Protein 2DHZ (pdb70)

Sequence (120 aa):
GSSGSSGDEIFCRVYMPDHSYVTIRSRLSASVQDILGSVTEKLQYSEEPAGREDSLILVAVSSSGEKVLLQPTEDCVFTALGINSHLFACTRDSYEALVPLPEEIQVSPGDTEISGPSSGGSSGSSGDEIFCRVYMPDHSYVTIRSRLSASVQDILGSVTEKLQYSEEPAGREDSLILVAVSSSGEKVLLQPTEDCVFTALGINSHLFACTRDSYEALVPLPEEIQVSPGDTEISGPSSGGSSGSSGDEIFCRVYMPDHSYVTIRSRLSASVQDILGSVTEKLQYSEEPAGREDSLILVAVSSSGEKVLLQPTEDCVFTALGINSHLFACTRDSYEALVPLPEEIQVSPGDTEISGPSSGGSSGSSGDEIFCRVYMPDHSYVTIRSRLSASVQDILGSVTEKLQYSEEPAGREDSLILVAVSSSGEKVLLQPTEDCVFTALGINSHLFACTRDSYEALVPLPEEIQVSPGDTEISGPSSGGSSGSSGDEIFCRVYMPDHSYVTIRSRLSASVQDILGSVTEKLQYSEEPAGREDSLILVAVSSSGEKVLLQPTEDCVFTALGINSHLFACTRDSYEALVPLPEEIQVSPGDTEISGPSSGGSSGSSGDEIFCRVYMPDHSYVTIRSRLSASVQDILGSVTEKLQYSEEPAGREDSLILVAVSSSGEKVLLQPTEDCVFTALGINSHLFACTRDSYEALVPLPEEIQVSPGDTEISGPSSGGSSGSSGDEIFCRVYMPDHSYVTIRSRLSASVQDILGSVTEKLQYSEEPAGREDSLILVAVSSSGEKVLLQPTEDCVFTALGINSHLFACTRDSYEALVPLPEEIQVSPGDTEISGPSSGGSSGSSGDEIFCRVYMPDHSYVTIRSRLSASVQDILGSVTEKLQYSEEPAGREDSLILVAVSSSGEKVLLQPTEDCVFTALGINSHLFACTRDSYEALVPLPEEIQVSPGDTEISGPSSGGSSGSSGDEIFCRVYMPDHSYVTIRSRLSASVQDILGSVTEKLQYSEEPAGREDSLILVAVSSSGEKVLLQPTEDCVFTALGINSHLFACTRDSYEALVPLPEEIQVSPGDTEISGPSSGGSSGSSGDEIFCRVYMPDHSYVTIRSRLSASVQDILGSVTEKLQYSEEPAGREDSLILVAVSSSGEKVLLQPTEDCVFTALGINSHLFACTRDSYEALVPLPEEIQVSPGDTEISGPSSGGSSGSSGDEIFCRVYMPDHSYVTIRSRLSASVQDILGSVTEKLQYSEEPAGREDSLILVAVSSSGEKVLLQPTEDCVFTALGINSHLFACTRDSYEALVPLPEEIQVSPGDTEISGPSSGGSSGSSGDEIFCRVYMPDHSYVTIRSRLSASVQDILGSVTEKLQYSEEPAGREDSLILVAVSSSGEKVLLQPTEDCVFTALGINSHLFACTRDSYEALVPLPEEIQVSPGDTEISGPSSGGSSGSSGDEIFCRVYMPDHSYVTIRSRLSASVQDILGSVTEKLQYSEEPAGREDSLILVAVSSSGEKVLLQPTEDCVFTALGINSHLFACTRDSYEALVPLPEEIQVSPGDTEISGPSSGGSSGSSGDEIFCRVYMPDHSYVTIRSRLSASVQDILGSVTEKLQYSEEPAGREDSLILVAVSSSGEKVLLQPTEDCVFTALGINSHLFACTRDSYEALVPLPEEIQVSPGDTEISGPSSGGSSGSSGDEIFCRVYMPDHSYVTIRSRLSASVQDILGSVTEKLQYSEEPAGREDSLILVAVSSSGEKVLLQPTEDCVFTALGINSHLFACTRDSYEALVPLPEEIQVSPGDTEISGPSSGGSSGSSGDEIFCRVYMPDHSYVTIRSRLSASVQDILGSVTEKLQYSEEPAGREDSLILVAVSSSGEKVLLQPTEDCVFTALGINSHLFACTRDSYEALVPLPEEIQVSPGDTEISGPSSGGSSGSSGDEIFCRVYMPDHSYVTIRSRLSASVQDILGSVTEKLQYSEEPAGREDSLILVAVSSSGEKVLLQPTEDCVFTALGINSHLFACTRDSYEALVPLPEEIQVSPGDTEISGPSSGGSSGSSGDEIFCRVYMPDHSYVTIRSRLSASVQDILGSVTEKLQYSEEPAGREDSLILVAVSSSGEKVLLQPTEDCVFTALGINSHLFACTRDSYEALVPLPEEIQVSPGDTEISGPSSGGSSGSSGDEIFCRVYMPDHSYVTIRSRLSASVQDILGSVTEKLQYSEEPAGREDSLILVAVSSSGEKVLLQPTEDCVFTALGINSHLFACTRDSYEALVPLPEEIQVSPGDTEISGPSSGGSSGSSGDEIFCRVYMPDHSYVTIRSRLSASVQDILGSVTEKLQYSEEPAGREDSLILVAVSSSGEKVLLQPTEDCVFTALGINSHLFACTRDSYEALVPLPEEIQVSPGDTEISGPSSG

Foldseek 3Di:
DDPDDDFAKDWAWAAELVGDTDTFIDHQFAFPVVVCVGRVVVDDDDPDPCPPDDDKWKWKAAQPGDTDGGDRPDGRDVNVRDQRIHIYIGDPVCSNSHDRDHADPPPDDCDPDDPDPDDD

InterPro domains:
  IPR001895 Ras guanine-nucleotide exchange factors catalytic domain [PF00617] (427-603)
  IPR001895 Ras guanine-nucleotide exchange factors catalytic domain [PS50009] (424-660)
  IPR001895 Ras guanine-nucleotide exchange factors catalytic domain [SM00147] (420-661)
  IPR001895 Ras guanine-nucleotide exchange factors catalytic domain [cd00155] (423-656)
  IPR008937 Ras-like guanine nucleotide exchange factor [PTHR23113] (157-659)
  IPR023578 Ras guanine nucleotide exchange factor domain superfamily [SSF48366] (159-660)
  IPR029071 Ubiquitin-like domain superfamily [SSF54236] (307-415)
  IPR036964 Ras guanine-nucleotide exchange factor, catalytic domain superfamily [G3DSA:1.10.840.10] (416-660)

GO terms:
  GO:0005085 guanyl-nucleotide exchange factor activity (F, TAS)
  GO:0016020 membrane (C, TAS)
  GO:0007186 G protein-coupled receptor signaling pathway (P, TAS)
  GO:0007399 nervous system development (P, TAS)

Radius of gyration: 15.12 Å; Cα contacts (8 Å, |Δi|>4): 199; chains: 1; bounding box: 41×31×46 Å

Solvent-accessible surface area: 8264 Å² total; per-residue (Å²): 130,120,128,63,124,112,67,79,75,48,100,10,95,0,8,28,46,129,81,71,71,33,68,8,161,8,147,76,101,17,21,3,102,75,1,22,29,45,2,11,84,118,45,181,112,69,159,103,99,68,11,209,54,107,75,46,34,1,0,10,0,33,48,105,32,120,54,73,95,20,103,60,108,66,106,63,5,35,96,65,25,54,126,73,12,5,8,0,9,8,40,171,142,32,46,142,61,3,69,37,21,82,121,112,118,131,93,37,54,31,70,110,96,148,58,39,154,87,125,125

Structure (mmCIF, N/CA/C/O backbone):
data_2DHZ
#
_entry.id   2DHZ
#
loop_
_atom_site.group_PDB
_atom_site.id
_atom_site.type_symbol
_atom_site.label_atom_id
_atom_site.label_alt_id
_atom_site.label_comp_id
_atom_site.label_asym_id
_atom_site.label_entity_id
_atom_site.label_seq_id
_atom_site.pdbx_PDB_ins_code
_atom_site.Cartn_x
_atom_site.Cartn_y
_atom_site.Cartn_z
_atom_site.occupancy
_atom_site.B_iso_or_equiv
_atom_site.auth_seq_id
_atom_site.auth_comp_id
_atom_site.auth_asym_id
_atom_site.auth_atom_id
_atom_site.pdbx_PDB_model_num
ATOM 1 N N . GLY A 1 1 ? -15.380 7.892 29.879 1.00 0.00 1 GLY A N 1
ATOM 2 C CA . GLY A 1 1 ? -14.631 7.892 28.633 1.00 0.00 1 GLY A CA 1
ATOM 3 C C . GLY A 1 1 ? -13.780 6.627 28.505 1.00 0.00 1 GLY A C 1
ATOM 4 O O . GLY A 1 1 ? -13.804 5.767 29.384 1.00 0.00 1 GLY A O 1
ATOM 8 N N . SER A 1 2 ? -13.047 6.555 27.404 1.00 0.00 2 SER A N 1
ATOM 9 C CA . SER A 1 2 ? -12.189 5.409 27.149 1.00 0.00 2 SER A CA 1
ATOM 10 C C . SER A 1 2 ? -11.487 5.571 25.800 1.00 0.00 2 SER A C 1
ATOM 11 O O . SER A 1 2 ? -11.988 6.263 24.914 1.00 0.00 2 SER A O 1
ATOM 19 N N . SER A 1 3 ? -10.338 4.922 25.686 1.00 0.00 3 SER A N 1
ATOM 20 C CA . SER A 1 3 ? -9.561 4.985 24.459 1.00 0.00 3 SER A CA 1
ATOM 21 C C . SER A 1 3 ? -9.827 3.743 23.607 1.00 0.00 3 SER A C 1
ATOM 22 O O . SER A 1 3 ? -10.255 3.853 22.459 1.00 0.00 3 SER A O 1
ATOM 30 N N . GLY A 1 4 ? -9.562 2.589 24.202 1.00 0.00 4 GLY A N 1
ATOM 31 C CA . GLY A 1 4 ? -9.767 1.327 23.512 1.00 0.00 4 GLY A CA 1
ATOM 32 C C . GLY A 1 4 ? -9.694 0.150 24.487 1.00 0.00 4 GLY A C 1
ATOM 33 O O . GLY A 1 4 ? -9.648 0.347 25.700 1.00 0.00 4 GLY A O 1
ATOM 37 N N . SER A 1 5 ? -9.686 -1.047 23.920 1.00 0.00 5 SER A N 1
ATOM 38 C CA . SER A 1 5 ? -9.619 -2.256 24.725 1.00 0.00 5 SER A CA 1
ATOM 39 C C . SER A 1 5 ? -8.596 -3.225 24.130 1.00 0.00 5 SER A C 1
ATOM 40 O O . SER A 1 5 ? -7.568 -3.503 24.745 1.00 0.00 5 SER A O 1
ATOM 48 N N . SER A 1 6 ? -8.914 -3.713 22.940 1.00 0.00 6 SER A N 1
ATOM 49 C CA . SER A 1 6 ? -8.035 -4.646 22.255 1.00 0.00 6 SER A CA 1
ATOM 50 C C . SER A 1 6 ? -7.103 -3.887 21.307 1.00 0.00 6 SER A C 1
ATOM 51 O O . SER A 1 6 ? -5.883 -3.944 21.454 1.00 0.00 6 SER A O 1
ATOM 59 N N . GLY A 1 7 ? -7.714 -3.195 20.357 1.00 0.00 7 GLY A N 1
ATOM 60 C CA . GLY A 1 7 ? -6.954 -2.426 19.386 1.00 0.00 7 GLY A CA 1
ATOM 61 C C . GLY A 1 7 ? -6.412 -3.328 18.275 1.00 0.00 7 GLY A C 1
ATOM 62 O O . GLY A 1 7 ? -5.409 -4.016 18.463 1.00 0.00 7 GLY A O 1
ATOM 66 N N . ASP A 1 8 ? -7.098 -3.297 17.142 1.00 0.00 8 ASP A N 1
ATOM 67 C CA . ASP A 1 8 ? -6.698 -4.103 16.002 1.00 0.00 8 ASP A CA 1
ATOM 68 C C . ASP A 1 8 ? -6.163 -3.188 14.898 1.00 0.00 8 ASP A C 1
ATOM 69 O O . ASP A 1 8 ? -5.612 -3.662 13.906 1.00 0.00 8 ASP A O 1
ATOM 78 N N . GLU A 1 9 ? -6.343 -1.892 15.109 1.00 0.00 9 GLU A N 1
ATOM 79 C CA . GLU A 1 9 ? -5.886 -0.906 14.145 1.00 0.00 9 GLU A CA 1
ATOM 80 C C . GLU A 1 9 ? -4.443 -1.201 13.728 1.00 0.00 9 GLU A C 1
ATOM 81 O O . GLU A 1 9 ? -3.669 -1.754 14.507 1.00 0.00 9 GLU A O 1
ATOM 93 N N . ILE A 1 10 ? -4.126 -0.818 12.500 1.00 0.00 10 ILE A N 1
ATOM 94 C CA . ILE A 1 10 ? -2.790 -1.034 11.970 1.00 0.00 10 ILE A CA 1
ATOM 95 C C . ILE A 1 10 ? -2.411 0.137 11.061 1.00 0.00 10 ILE A C 1
ATOM 96 O O . ILE A 1 10 ? -3.225 1.026 10.816 1.00 0.00 10 ILE A O 1
ATOM 112 N N . PHE A 1 11 ? -1.175 0.099 10.587 1.00 0.00 11 PHE A N 1
ATOM 113 C CA . PHE A 1 11 ? -0.677 1.146 9.710 1.00 0.00 11 PHE A CA 1
ATOM 114 C C . PHE A 1 11 ? -0.402 0.602 8.307 1.00 0.00 11 PHE A C 1
ATOM 115 O O . PHE A 1 11 ? 0.622 -0.040 8.077 1.00 0.00 11 PHE A O 1
ATOM 132 N N . CYS A 1 12 ? -1.333 0.878 7.406 1.00 0.00 12 CYS A N 1
ATOM 133 C CA . CYS A 1 12 ? -1.203 0.424 6.032 1.00 0.00 12 CYS A CA 1
ATOM 134 C C . CYS A 1 12 ? -0.222 1.349 5.311 1.00 0.00 12 CYS A C 1
ATOM 135 O O . CYS A 1 12 ? -0.103 2.524 5.656 1.00 0.00 12 CYS A O 1
ATOM 143 N N . ARG A 1 13 ? 0.458 0.785 4.323 1.00 0.00 13 ARG A N 1
ATOM 144 C CA . ARG A 1 13 ? 1.425 1.545 3.551 1.00 0.00 13 ARG A CA 1
ATOM 145 C C . ARG A 1 13 ? 1.234 1.283 2.055 1.00 0.00 13 ARG A C 1
ATOM 146 O O . ARG A 1 13 ? 1.290 0.138 1.610 1.00 0.00 13 ARG A O 1
ATOM 167 N N . VAL A 1 14 ? 1.012 2.364 1.322 1.00 0.00 14 VAL A N 1
ATOM 168 C CA . VAL A 1 14 ? 0.812 2.266 -0.114 1.00 0.00 14 VAL A CA 1
ATOM 169 C C . VAL A 1 14 ? 2.115 2.621 -0.832 1.00 0.00 14 VAL A C 1
ATOM 170 O O . VAL A 1 14 ? 2.457 3.795 -0.963 1.00 0.00 14 VAL A O 1
ATOM 183 N N . TYR A 1 15 ? 2.809 1.583 -1.278 1.00 0.00 15 TYR A N 1
ATOM 184 C CA . TYR A 1 15 ? 4.068 1.771 -1.979 1.00 0.00 15 TYR A CA 1
ATOM 185 C C . TYR A 1 15 ? 3.841 2.398 -3.356 1.00 0.00 15 TYR A C 1
ATOM 186 O O . TYR A 1 15 ? 3.044 1.896 -4.147 1.00 0.00 15 TYR A O 1
ATOM 204 N N . MET A 1 16 ? 4.555 3.486 -3.600 1.00 0.00 16 MET A N 1
ATOM 205 C CA . MET A 1 16 ? 4.442 4.187 -4.867 1.00 0.00 16 MET A CA 1
ATOM 206 C C . MET A 1 16 ? 5.264 3.492 -5.954 1.00 0.00 16 MET A C 1
ATOM 207 O O . MET A 1 16 ? 6.111 2.652 -5.655 1.00 0.00 16 MET A O 1
ATOM 221 N N . PRO A 1 17 ? 4.978 3.878 -7.227 1.00 0.00 17 PRO A N 1
ATOM 222 C CA . PRO A 1 17 ? 5.681 3.301 -8.360 1.00 0.00 17 PRO A CA 1
ATOM 223 C C . PRO A 1 17 ? 7.099 3.866 -8.470 1.00 0.00 17 PRO A C 1
ATOM 224 O O . PRO A 1 17 ? 7.927 3.333 -9.208 1.00 0.00 17 PRO A O 1
ATOM 235 N N . ASP A 1 18 ? 7.335 4.937 -7.727 1.00 0.00 18 ASP A N 1
ATOM 236 C CA . ASP A 1 18 ? 8.638 5.579 -7.732 1.00 0.00 18 ASP A CA 1
ATOM 237 C C . ASP A 1 18 ? 9.382 5.225 -6.443 1.00 0.00 18 ASP A C 1
ATOM 238 O O . ASP A 1 18 ? 10.393 5.844 -6.115 1.00 0.00 18 ASP A O 1
ATOM 247 N N . HIS A 1 19 ? 8.853 4.230 -5.746 1.00 0.00 19 HIS A N 1
ATOM 248 C CA . HIS A 1 19 ? 9.454 3.786 -4.500 1.00 0.00 19 HIS A CA 1
ATOM 249 C C . HIS A 1 19 ? 9.332 4.891 -3.449 1.00 0.00 19 HIS A C 1
ATOM 250 O O . HIS A 1 19 ? 10.288 5.623 -3.200 1.00 0.00 19 HIS A O 1
ATOM 264 N N . SER A 1 20 ? 8.147 4.976 -2.862 1.00 0.00 20 SER A N 1
ATOM 265 C CA . SER A 1 20 ? 7.888 5.979 -1.843 1.00 0.00 20 SER A CA 1
ATOM 266 C C . SER A 1 20 ? 6.484 5.788 -1.265 1.00 0.00 20 SER A C 1
ATOM 267 O O . SER A 1 20 ? 5.525 6.392 -1.743 1.00 0.00 20 SER A O 1
ATOM 275 N N . TYR A 1 21 ? 6.409 4.944 -0.246 1.00 0.00 21 TYR A N 1
ATOM 276 C CA . TYR A 1 21 ? 5.138 4.665 0.401 1.00 0.00 21 TYR A CA 1
ATOM 277 C C . TYR A 1 21 ? 4.844 5.693 1.496 1.00 0.00 21 TYR A C 1
ATOM 278 O O . TYR A 1 21 ? 5.648 6.590 1.743 1.00 0.00 21 TYR A O 1
ATOM 296 N N . VAL A 1 22 ? 3.688 5.528 2.123 1.00 0.00 22 VAL A N 1
ATOM 297 C CA . VAL A 1 22 ? 3.278 6.429 3.186 1.00 0.00 22 VAL A CA 1
ATOM 298 C C . VAL A 1 22 ? 2.759 5.612 4.371 1.00 0.00 22 VAL A C 1
ATOM 299 O O . VAL A 1 22 ? 2.564 4.403 4.257 1.00 0.00 22 VAL A O 1
ATOM 312 N N . THR A 1 23 ? 2.551 6.305 5.481 1.00 0.00 23 THR A N 1
ATOM 313 C CA . THR A 1 23 ? 2.058 5.658 6.685 1.00 0.00 23 THR A CA 1
ATOM 314 C C . THR A 1 23 ? 0.639 6.133 7.003 1.00 0.00 23 THR A C 1
ATOM 315 O O . THR A 1 23 ? 0.437 7.284 7.388 1.00 0.00 23 THR A O 1
ATOM 326 N N . ILE A 1 24 ? -0.308 5.222 6.830 1.00 0.00 24 ILE A N 1
ATOM 327 C CA . ILE A 1 24 ? -1.702 5.534 7.094 1.00 0.00 24 ILE A CA 1
ATOM 328 C C . ILE A 1 24 ? -2.252 4.552 8.131 1.00 0.00 24 ILE A C 1
ATOM 329 O O . ILE A 1 24 ? -1.990 3.352 8.055 1.00 0.00 24 ILE A O 1
ATOM 345 N N . ARG A 1 25 ? -3.004 5.097 9.075 1.00 0.00 25 ARG A N 1
ATOM 346 C CA . ARG A 1 25 ? -3.593 4.285 10.126 1.00 0.00 25 ARG A CA 1
ATOM 347 C C . ARG A 1 25 ? -4.987 3.809 9.711 1.00 0.00 25 ARG A C 1
ATOM 348 O O . ARG A 1 25 ? -5.906 4.615 9.573 1.00 0.00 25 ARG A O 1
ATOM 369 N N . SER A 1 26 ? -5.100 2.503 9.523 1.00 0.00 26 SER A N 1
ATOM 370 C CA . SER A 1 26 ? -6.367 1.911 9.126 1.00 0.00 26 SER A CA 1
ATOM 371 C C . SER A 1 26 ? -6.679 0.702 10.010 1.00 0.00 26 SER A C 1
ATOM 372 O O . SER A 1 26 ? -5.818 0.232 10.753 1.00 0.00 26 SER A O 1
ATOM 380 N N . ARG A 1 27 ? -7.913 0.233 9.902 1.00 0.00 27 ARG A N 1
ATOM 381 C CA . ARG A 1 27 ? -8.350 -0.912 10.683 1.00 0.00 27 ARG A CA 1
ATOM 382 C C . ARG A 1 27 ? -8.178 -2.201 9.877 1.00 0.00 27 ARG A C 1
ATOM 383 O O . ARG A 1 27 ? -7.829 -2.158 8.698 1.00 0.00 27 ARG A O 1
ATOM 404 N N . LEU A 1 28 ? -8.430 -3.317 10.544 1.00 0.00 28 LEU A N 1
ATOM 405 C CA . LEU A 1 28 ? -8.307 -4.616 9.905 1.00 0.00 28 LEU A CA 1
ATOM 406 C C . LEU A 1 28 ? -9.666 -5.029 9.334 1.00 0.00 28 LEU A C 1
ATOM 407 O O . LEU A 1 28 ? -9.948 -6.218 9.193 1.00 0.00 28 LEU A O 1
ATOM 423 N N . SER A 1 29 ? -10.471 -4.025 9.022 1.00 0.00 29 SER A N 1
ATOM 424 C CA . SER A 1 29 ? -11.792 -4.269 8.470 1.00 0.00 29 SER A CA 1
ATOM 425 C C . SER A 1 29 ? -12.127 -3.205 7.422 1.00 0.00 29 SER A C 1
ATOM 426 O O . SER A 1 29 ? -13.292 -3.012 7.078 1.00 0.00 29 SER A O 1
ATOM 434 N N . ALA A 1 30 ? -11.084 -2.542 6.945 1.00 0.00 30 ALA A N 1
ATOM 435 C CA . ALA A 1 30 ? -11.252 -1.503 5.943 1.00 0.00 30 ALA A CA 1
ATOM 436 C C . ALA A 1 30 ? -11.368 -2.147 4.560 1.00 0.00 30 ALA A C 1
ATOM 437 O O . ALA A 1 30 ? -11.618 -3.346 4.449 1.00 0.00 30 ALA A O 1
ATOM 444 N N . SER A 1 31 ? -11.181 -1.322 3.541 1.00 0.00 31 SER A N 1
ATOM 445 C CA . SER A 1 31 ? -11.262 -1.796 2.170 1.00 0.00 31 SER A CA 1
ATOM 446 C C . SER A 1 31 ? -10.279 -1.021 1.289 1.00 0.00 31 SER A C 1
ATOM 447 O O . SER A 1 31 ? -9.767 0.022 1.694 1.00 0.00 31 SER A O 1
ATOM 455 N N . VAL A 1 32 ? -10.046 -1.561 0.102 1.00 0.00 32 VAL A N 1
ATOM 456 C CA . VAL A 1 32 ? -9.134 -0.933 -0.839 1.00 0.00 32 VAL A CA 1
ATOM 457 C C . VAL A 1 32 ? -9.502 0.544 -0.991 1.00 0.00 32 VAL A C 1
ATOM 458 O O . VAL A 1 32 ? -8.635 1.414 -0.923 1.00 0.00 32 VAL A O 1
ATOM 471 N N . GLN A 1 33 ? -10.789 0.782 -1.195 1.00 0.00 33 GLN A N 1
ATOM 472 C CA . GLN A 1 33 ? -11.283 2.139 -1.358 1.00 0.00 33 GLN A CA 1
ATOM 473 C C . GLN A 1 33 ? -10.965 2.972 -0.115 1.00 0.00 33 GLN A C 1
ATOM 474 O O . GLN A 1 33 ? -10.448 4.083 -0.224 1.00 0.00 33 GLN A O 1
ATOM 488 N N . ASP A 1 34 ? -11.286 2.404 1.038 1.00 0.00 34 ASP A N 1
ATOM 489 C CA . ASP A 1 34 ? -11.041 3.080 2.300 1.00 0.00 34 ASP A CA 1
ATOM 490 C C . ASP A 1 34 ? -9.586 3.551 2.347 1.00 0.00 34 ASP A C 1
ATOM 491 O O . ASP A 1 34 ? -9.320 4.747 2.458 1.00 0.00 34 ASP A O 1
ATOM 500 N N . ILE A 1 35 ? -8.682 2.586 2.262 1.00 0.00 35 ILE A N 1
ATOM 501 C CA . ILE A 1 35 ? -7.261 2.886 2.294 1.00 0.00 35 ILE A CA 1
ATOM 502 C C . ILE A 1 35 ? -6.956 3.994 1.283 1.00 0.00 35 ILE A C 1
ATOM 503 O O . ILE A 1 35 ? -6.439 5.048 1.650 1.00 0.00 35 ILE A O 1
ATOM 519 N N . LEU A 1 36 ? -7.288 3.716 0.031 1.00 0.00 36 LEU A N 1
ATOM 520 C CA . LEU A 1 36 ? -7.055 4.676 -1.035 1.00 0.00 36 LEU A CA 1
ATOM 521 C C . LEU A 1 36 ? -7.386 6.082 -0.531 1.00 0.00 36 LEU A C 1
ATOM 522 O O . LEU A 1 36 ? -6.525 6.960 -0.521 1.00 0.00 36 LEU A O 1
ATOM 538 N N . GLY A 1 37 ? -8.635 6.252 -0.124 1.00 0.00 37 GLY A N 1
ATOM 539 C CA . GLY A 1 37 ? -9.090 7.536 0.381 1.00 0.00 37 GLY A CA 1
ATOM 540 C C . GLY A 1 37 ? -8.106 8.102 1.406 1.00 0.00 37 GLY A C 1
ATOM 541 O O . GLY A 1 37 ? -7.759 9.281 1.353 1.00 0.00 37 GLY A O 1
ATOM 545 N N . SER A 1 38 ? -7.683 7.235 2.314 1.00 0.00 38 SER A N 1
ATOM 546 C CA . SER A 1 38 ? -6.745 7.634 3.350 1.00 0.00 38 SER A CA 1
ATOM 547 C C . SER A 1 38 ? -5.411 8.039 2.720 1.00 0.00 38 SER A C 1
ATOM 548 O O . SER A 1 38 ? -4.973 9.179 2.863 1.00 0.00 38 SER A O 1
ATOM 556 N N . VAL A 1 39 ? -4.801 7.081 2.036 1.00 0.00 39 VAL A N 1
ATOM 557 C CA . VAL A 1 39 ? -3.526 7.323 1.384 1.00 0.00 39 VAL A CA 1
ATOM 558 C C . VAL A 1 39 ? -3.631 8.579 0.518 1.00 0.00 39 VAL A C 1
ATOM 559 O O . VAL A 1 39 ? -2.796 9.477 0.616 1.00 0.00 39 VAL A O 1
ATOM 572 N N . THR A 1 40 ? -4.664 8.603 -0.312 1.00 0.00 40 THR A N 1
ATOM 573 C CA . THR A 1 40 ? -4.889 9.734 -1.195 1.00 0.00 40 THR A CA 1
ATOM 574 C C . THR A 1 40 ? -4.673 11.049 -0.443 1.00 0.00 40 THR A C 1
ATOM 575 O O . THR A 1 40 ? -4.111 11.996 -0.990 1.00 0.00 40 THR A O 1
ATOM 586 N N . GLU A 1 41 ? -5.130 11.065 0.801 1.00 0.00 41 GLU A N 1
ATOM 587 C CA . GLU A 1 41 ? -4.994 12.248 1.634 1.00 0.00 41 GLU A CA 1
ATOM 588 C C . GLU A 1 41 ? -3.515 12.566 1.864 1.00 0.00 41 GLU A C 1
ATOM 589 O O . GLU A 1 41 ? -3.119 13.731 1.857 1.00 0.00 41 GLU A O 1
ATOM 601 N N . LYS A 1 42 ? -2.739 11.511 2.064 1.00 0.00 42 LYS A N 1
ATOM 602 C CA . LYS A 1 42 ? -1.313 11.664 2.296 1.00 0.00 42 LYS A CA 1
ATOM 603 C C . LYS A 1 42 ? -0.660 12.269 1.052 1.00 0.00 42 LYS A C 1
ATOM 604 O O . LYS A 1 42 ? 0.260 13.078 1.161 1.00 0.00 42 LYS A O 1
ATOM 623 N N . LEU A 1 43 ? -1.161 11.854 -0.102 1.00 0.00 43 LEU A N 1
ATOM 624 C CA . LEU A 1 43 ? -0.638 12.345 -1.366 1.00 0.00 43 LEU A CA 1
ATOM 625 C C . LEU A 1 43 ? -0.759 13.870 -1.404 1.00 0.00 43 LEU A C 1
ATOM 626 O O . LEU A 1 43 ? -1.758 14.429 -0.956 1.00 0.00 43 LEU A O 1
ATOM 642 N N . GLN A 1 44 ? 0.275 14.499 -1.945 1.00 0.00 44 GLN A N 1
ATOM 643 C CA . GLN A 1 44 ? 0.297 15.949 -2.048 1.00 0.00 44 GLN A CA 1
ATOM 644 C C . GLN A 1 44 ? -0.729 16.423 -3.078 1.00 0.00 44 GLN A C 1
ATOM 645 O O . GLN A 1 44 ? -0.440 16.467 -4.273 1.00 0.00 44 GLN A O 1
ATOM 659 N N . TYR A 1 45 ? -1.907 16.768 -2.578 1.00 0.00 45 TYR A N 1
ATOM 660 C CA . TYR A 1 45 ? -2.978 17.238 -3.440 1.00 0.00 45 TYR A CA 1
ATOM 661 C C . TYR A 1 45 ? -3.772 18.358 -2.766 1.00 0.00 45 TYR A C 1
ATOM 662 O O . TYR A 1 45 ? -3.989 19.414 -3.360 1.00 0.00 45 TYR A O 1
ATOM 680 N N . SER A 1 46 ? -4.184 18.091 -1.536 1.00 0.00 46 SER A N 1
ATOM 681 C CA . SER A 1 46 ? -4.950 19.064 -0.775 1.00 0.00 46 SER A CA 1
ATOM 682 C C . SER A 1 46 ? -5.357 18.470 0.575 1.00 0.00 46 SER A C 1
ATOM 683 O O . SER A 1 46 ? -4.946 17.363 0.919 1.00 0.00 46 SER A O 1
ATOM 691 N N . GLU A 1 47 ? -6.161 19.231 1.302 1.00 0.00 47 GLU A N 1
ATOM 692 C CA . GLU A 1 47 ? -6.628 18.794 2.607 1.00 0.00 47 GLU A CA 1
ATOM 693 C C . GLU A 1 47 ? -8.061 18.266 2.507 1.00 0.00 47 GLU A C 1
ATOM 694 O O . GLU A 1 47 ? -8.919 18.634 3.309 1.00 0.00 47 GLU A O 1
ATOM 706 N N . GLU A 1 48 ? -8.277 17.414 1.516 1.00 0.00 48 GLU A N 1
ATOM 707 C CA . GLU A 1 48 ? -9.591 16.832 1.302 1.00 0.00 48 GLU A CA 1
ATOM 708 C C . GLU A 1 48 ? -9.467 15.336 1.005 1.00 0.00 48 GLU A C 1
ATOM 709 O O . GLU A 1 48 ? -8.401 14.863 0.616 1.00 0.00 48 GLU A O 1
ATOM 721 N N . PRO A 1 49 ? -10.602 14.615 1.206 1.00 0.00 49 PRO A N 1
ATOM 722 C CA . PRO A 1 49 ? -10.631 13.182 0.965 1.00 0.00 49 PRO A CA 1
ATOM 723 C C . PRO A 1 49 ? -10.663 12.880 -0.535 1.00 0.00 49 PRO A C 1
ATOM 724 O O . PRO A 1 49 ? -10.718 11.718 -0.936 1.00 0.00 49 PRO A O 1
ATOM 735 N N . ALA A 1 50 ? -10.627 13.945 -1.322 1.00 0.00 50 ALA A N 1
ATOM 736 C CA . ALA A 1 50 ? -10.651 13.808 -2.768 1.00 0.00 50 ALA A CA 1
ATOM 737 C C . ALA A 1 50 ? -9.963 15.019 -3.402 1.00 0.00 50 ALA A C 1
ATOM 738 O O . ALA A 1 50 ? -10.619 15.854 -4.023 1.00 0.00 50 ALA A O 1
ATOM 745 N N . GLY A 1 51 ? -8.652 15.075 -3.224 1.00 0.00 51 GLY A N 1
ATOM 746 C CA . GLY A 1 51 ? -7.868 16.170 -3.771 1.00 0.00 51 GLY A CA 1
ATOM 747 C C . GLY A 1 51 ? -7.563 15.939 -5.253 1.00 0.00 51 GLY A C 1
ATOM 748 O O . GLY A 1 51 ? -6.406 15.986 -5.666 1.00 0.00 51 GLY A O 1
ATOM 752 N N . ARG A 1 52 ? -8.622 15.695 -6.011 1.00 0.00 52 ARG A N 1
ATOM 753 C CA . ARG A 1 52 ? -8.482 15.456 -7.437 1.00 0.00 52 ARG A CA 1
ATOM 754 C C . ARG A 1 52 ? -7.590 14.239 -7.687 1.00 0.00 52 ARG A C 1
ATOM 755 O O . ARG A 1 52 ? -6.422 14.230 -7.300 1.00 0.00 52 ARG A O 1
ATOM 776 N N . GLU A 1 53 ? -8.174 13.239 -8.332 1.00 0.00 53 GLU A N 1
ATOM 777 C CA . GLU A 1 53 ? -7.447 12.019 -8.638 1.00 0.00 53 GLU A CA 1
ATOM 778 C C . GLU A 1 53 ? -7.797 11.531 -10.045 1.00 0.00 53 GLU A C 1
ATOM 779 O O . GLU A 1 53 ? -8.877 11.823 -10.556 1.00 0.00 53 GLU A O 1
ATOM 791 N N . ASP A 1 54 ? -6.863 10.796 -10.631 1.00 0.00 54 ASP A N 1
ATOM 792 C CA . ASP A 1 54 ? -7.060 10.265 -11.969 1.00 0.00 54 ASP A CA 1
ATOM 793 C C . ASP A 1 54 ? -7.214 8.744 -11.892 1.00 0.00 54 ASP A C 1
ATOM 794 O O . ASP A 1 54 ? -6.441 8.007 -12.502 1.00 0.00 54 ASP A O 1
ATOM 803 N N . SER A 1 55 ? -8.216 8.321 -11.137 1.00 0.00 55 SER A N 1
ATOM 804 C CA . SER A 1 55 ? -8.481 6.902 -10.972 1.00 0.00 55 SER A CA 1
ATOM 805 C C . SER A 1 55 ? -7.244 6.200 -10.407 1.00 0.00 55 SER A C 1
ATOM 806 O O . SER A 1 55 ? -6.256 6.011 -11.115 1.00 0.00 55 SER A O 1
ATOM 814 N N . LEU A 1 56 ? -7.339 5.834 -9.138 1.00 0.00 56 LEU A N 1
ATOM 815 C CA . LEU A 1 56 ? -6.239 5.158 -8.470 1.00 0.00 56 LEU A CA 1
ATOM 816 C C . LEU A 1 56 ? -6.675 3.743 -8.085 1.00 0.00 56 LEU A C 1
ATOM 817 O O . LEU A 1 56 ? -7.663 3.565 -7.374 1.00 0.00 56 LEU A O 1
ATOM 833 N N . ILE A 1 57 ? -5.917 2.771 -8.573 1.00 0.00 57 ILE A N 1
ATOM 834 C CA . ILE A 1 57 ? -6.213 1.377 -8.289 1.00 0.00 57 ILE A CA 1
ATOM 835 C C . ILE A 1 57 ? -5.090 0.786 -7.435 1.00 0.00 57 ILE A C 1
ATOM 836 O O . ILE A 1 57 ? -3.922 1.128 -7.615 1.00 0.00 57 ILE A O 1
ATOM 852 N N . LEU A 1 58 ? -5.483 -0.091 -6.522 1.00 0.00 58 LEU A N 1
ATOM 853 C CA . LEU A 1 58 ? -4.523 -0.733 -5.640 1.00 0.00 58 LEU A CA 1
ATOM 854 C C . LEU A 1 58 ? -3.998 -2.007 -6.304 1.00 0.00 58 LEU A C 1
ATOM 855 O O . LEU A 1 58 ? -4.684 -2.609 -7.129 1.00 0.00 58 LEU A O 1
ATOM 871 N N . VAL A 1 59 ? -2.786 -2.380 -5.920 1.00 0.00 59 VAL A N 1
ATOM 872 C CA . VAL A 1 59 ? -2.161 -3.572 -6.468 1.00 0.00 59 VAL A CA 1
ATOM 873 C C . VAL A 1 59 ? -1.125 -4.101 -5.476 1.00 0.00 59 VAL A C 1
ATOM 874 O O . VAL A 1 59 ? -0.345 -3.332 -4.917 1.00 0.00 59 VAL A O 1
ATOM 887 N N . ALA A 1 60 ? -1.150 -5.413 -5.287 1.00 0.00 60 ALA A N 1
ATOM 888 C CA . ALA A 1 60 ? -0.222 -6.054 -4.371 1.00 0.00 60 ALA A CA 1
ATOM 889 C C . ALA A 1 60 ? 0.996 -6.554 -5.152 1.00 0.00 60 ALA A C 1
ATOM 890 O O . ALA A 1 60 ? 0.860 -7.360 -6.071 1.00 0.00 60 ALA A O 1
ATOM 897 N N . VAL A 1 61 ? 2.158 -6.054 -4.758 1.00 0.00 61 VAL A N 1
ATOM 898 C CA . VAL A 1 61 ? 3.398 -6.439 -5.409 1.00 0.00 61 VAL A CA 1
ATOM 899 C C . VAL A 1 61 ? 4.317 -7.114 -4.389 1.00 0.00 61 VAL A C 1
ATOM 900 O O . VAL A 1 61 ? 4.536 -6.584 -3.301 1.00 0.00 61 VAL A O 1
ATOM 913 N N . SER A 1 62 ? 4.830 -8.272 -4.777 1.00 0.00 62 SER A N 1
ATOM 914 C CA . SER A 1 62 ? 5.720 -9.024 -3.909 1.00 0.00 62 SER A CA 1
ATOM 915 C C . SER A 1 62 ? 7.137 -9.023 -4.486 1.00 0.00 62 SER A C 1
ATOM 916 O O . SER A 1 62 ? 7.343 -8.632 -5.634 1.00 0.00 62 SER A O 1
ATOM 924 N N . SER A 1 63 ? 8.077 -9.466 -3.664 1.00 0.00 63 SER A N 1
ATOM 925 C CA . SER A 1 63 ? 9.468 -9.521 -4.078 1.00 0.00 63 SER A CA 1
ATOM 926 C C . SER A 1 63 ? 9.644 -10.563 -5.184 1.00 0.00 63 SER A C 1
ATOM 927 O O . SER A 1 63 ? 10.244 -11.614 -4.962 1.00 0.00 63 SER A O 1
ATOM 935 N N . SER A 1 64 ? 9.110 -10.236 -6.352 1.00 0.00 64 SER A N 1
ATOM 936 C CA . SER A 1 64 ? 9.201 -11.131 -7.493 1.00 0.00 64 SER A CA 1
ATOM 937 C C . SER A 1 64 ? 8.590 -10.467 -8.729 1.00 0.00 64 SER A C 1
ATOM 938 O O . SER A 1 64 ? 9.097 -10.626 -9.838 1.00 0.00 64 SER A O 1
ATOM 946 N N . GLY A 1 65 ? 7.510 -9.736 -8.495 1.00 0.00 65 GLY A N 1
ATOM 947 C CA . GLY A 1 65 ? 6.825 -9.047 -9.576 1.00 0.00 65 GLY A CA 1
ATOM 948 C C . GLY A 1 65 ? 5.395 -9.567 -9.738 1.00 0.00 65 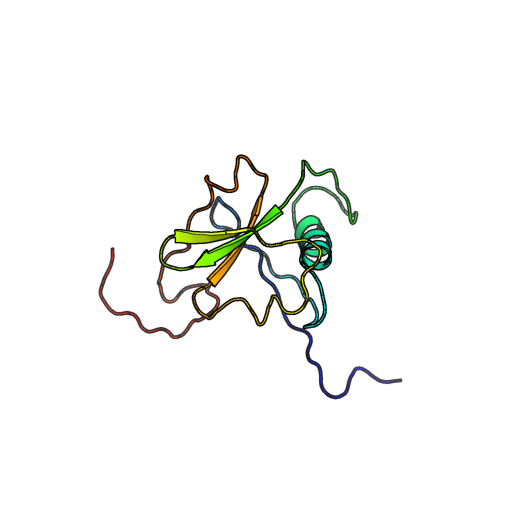GLY A C 1
ATOM 949 O O . GLY A 1 65 ? 4.738 -9.286 -10.740 1.00 0.00 65 GLY A O 1
ATOM 953 N N . GLU A 1 66 ? 4.955 -10.317 -8.739 1.00 0.00 66 GLU A N 1
ATOM 954 C CA . GLU A 1 66 ? 3.615 -10.879 -8.758 1.00 0.00 66 GLU A CA 1
ATOM 955 C C . GLU A 1 66 ? 2.587 -9.815 -8.365 1.00 0.00 66 GLU A C 1
ATOM 956 O O . GLU A 1 66 ? 2.350 -9.584 -7.181 1.00 0.00 66 GLU A O 1
ATOM 968 N N . LYS A 1 67 ? 2.005 -9.197 -9.382 1.00 0.00 67 LYS A N 1
ATOM 969 C CA . LYS A 1 67 ? 1.009 -8.163 -9.158 1.00 0.00 67 LYS A CA 1
ATOM 970 C C . LYS A 1 67 ? -0.378 -8.806 -9.081 1.00 0.00 67 LYS A C 1
ATOM 971 O O . LYS A 1 67 ? -0.682 -9.727 -9.837 1.00 0.00 67 LYS A O 1
ATOM 990 N N . VAL A 1 68 ? -1.182 -8.294 -8.160 1.00 0.00 68 VAL A N 1
ATOM 991 C CA . VAL A 1 68 ? -2.529 -8.806 -7.975 1.00 0.00 68 VAL A CA 1
ATOM 992 C C . VAL A 1 68 ? -3.503 -7.633 -7.848 1.00 0.00 68 VAL A C 1
ATOM 993 O O . VAL A 1 68 ? -3.738 -7.133 -6.749 1.00 0.00 68 VAL A O 1
ATOM 1006 N N . LEU A 1 69 ? -4.043 -7.228 -8.988 1.00 0.00 69 LEU A N 1
ATOM 1007 C CA . LEU A 1 69 ? -4.986 -6.123 -9.018 1.00 0.00 69 LEU A CA 1
ATOM 1008 C C . LEU A 1 69 ? -6.108 -6.388 -8.012 1.00 0.00 69 LEU A C 1
ATOM 1009 O O . LEU A 1 69 ? -6.920 -7.291 -8.207 1.00 0.00 69 LEU A O 1
ATOM 1025 N N . LEU A 1 70 ? -6.117 -5.585 -6.959 1.00 0.00 70 LEU A N 1
ATOM 1026 C CA . LEU A 1 70 ? -7.125 -5.721 -5.922 1.00 0.00 70 LEU A CA 1
ATOM 1027 C C . LEU A 1 70 ? -8.412 -5.029 -6.374 1.00 0.00 70 LEU A C 1
ATOM 1028 O O . LEU A 1 70 ? -8.474 -4.482 -7.474 1.00 0.00 70 LEU A O 1
ATOM 1044 N N . GLN A 1 71 ? -9.409 -5.075 -5.502 1.00 0.00 71 GLN A N 1
ATOM 1045 C CA . GLN A 1 71 ? -10.691 -4.459 -5.798 1.00 0.00 71 GLN A CA 1
ATOM 1046 C C . GLN A 1 71 ? -11.152 -3.600 -4.619 1.00 0.00 71 GLN A C 1
ATOM 1047 O O . GLN A 1 71 ? -10.743 -3.829 -3.482 1.00 0.00 71 GLN A O 1
ATOM 1061 N N . PRO A 1 72 ? -12.021 -2.603 -4.938 1.00 0.00 72 PRO A N 1
ATOM 1062 C CA . PRO A 1 72 ? -12.542 -1.709 -3.919 1.00 0.00 72 PRO A CA 1
ATOM 1063 C C . PRO A 1 72 ? -13.604 -2.408 -3.067 1.00 0.00 72 PRO A C 1
ATOM 1064 O O . PRO A 1 72 ? -14.127 -1.825 -2.119 1.00 0.00 72 PRO A O 1
ATOM 1075 N N . THR A 1 73 ? -13.890 -3.648 -3.436 1.00 0.00 73 THR A N 1
ATOM 1076 C CA . THR A 1 73 ? -14.880 -4.433 -2.718 1.00 0.00 73 THR A CA 1
ATOM 1077 C C . THR A 1 73 ? -14.222 -5.645 -2.056 1.00 0.00 73 THR A C 1
ATOM 1078 O O . THR A 1 73 ? -14.729 -6.761 -2.152 1.00 0.00 73 THR A O 1
ATOM 1089 N N . GLU A 1 74 ? -13.101 -5.383 -1.398 1.00 0.00 74 GLU A N 1
ATOM 1090 C CA . GLU A 1 74 ? -12.368 -6.438 -0.720 1.00 0.00 74 GLU A CA 1
ATOM 1091 C C . GLU A 1 74 ? -12.898 -6.622 0.704 1.00 0.00 74 GLU A C 1
ATOM 1092 O O . GLU A 1 74 ? -13.873 -5.982 1.095 1.00 0.00 74 GLU A O 1
ATOM 1104 N N . ASP A 1 75 ? -12.231 -7.498 1.441 1.00 0.00 75 ASP A N 1
ATOM 1105 C CA . ASP A 1 75 ? -12.622 -7.773 2.813 1.00 0.00 75 ASP A CA 1
ATOM 1106 C C . ASP A 1 75 ? -11.380 -7.749 3.707 1.00 0.00 75 ASP A C 1
ATOM 1107 O O . ASP A 1 75 ? -11.188 -6.814 4.483 1.00 0.00 75 ASP A O 1
ATOM 1116 N N . CYS A 1 76 ? -10.571 -8.789 3.569 1.00 0.00 76 CYS A N 1
ATOM 1117 C CA . CYS A 1 76 ? -9.353 -8.898 4.355 1.00 0.00 76 CYS A CA 1
ATOM 1118 C C . CYS A 1 76 ? -8.160 -8.654 3.429 1.00 0.00 76 CYS A C 1
ATOM 1119 O O . CYS A 1 76 ? -7.719 -9.562 2.726 1.00 0.00 76 CYS A O 1
ATOM 1127 N N . VAL A 1 77 ? -7.671 -7.423 3.458 1.00 0.00 77 VAL A N 1
ATOM 1128 C CA . VAL A 1 77 ? -6.538 -7.048 2.630 1.00 0.00 77 VAL A CA 1
ATOM 1129 C C . VAL A 1 77 ? -5.250 -7.182 3.445 1.00 0.00 77 VAL A C 1
ATOM 1130 O O . VAL A 1 77 ? -4.440 -8.072 3.191 1.00 0.00 77 VAL A O 1
ATOM 1143 N N . PHE A 1 78 ? -5.101 -6.284 4.408 1.00 0.00 78 PHE A N 1
ATOM 1144 C CA . PHE A 1 78 ? -3.925 -6.290 5.262 1.00 0.00 78 PHE A CA 1
ATOM 1145 C C . PHE A 1 78 ? -3.503 -7.721 5.603 1.00 0.00 78 PHE A C 1
ATOM 1146 O O . PHE A 1 78 ? -2.318 -7.996 5.783 1.00 0.00 78 PHE A O 1
ATOM 1163 N N . THR A 1 79 ? -4.497 -8.594 5.682 1.00 0.00 79 THR A N 1
ATOM 1164 C CA . THR A 1 79 ? -4.244 -9.989 5.999 1.00 0.00 79 THR A CA 1
ATOM 1165 C C . THR A 1 79 ? -3.893 -10.769 4.730 1.00 0.00 79 THR A C 1
ATOM 1166 O O . THR A 1 79 ? -2.904 -11.499 4.700 1.00 0.00 79 THR A O 1
ATOM 1177 N N . ALA A 1 80 ? -4.723 -10.587 3.713 1.00 0.00 80 ALA A N 1
ATOM 1178 C CA . ALA A 1 80 ? -4.513 -11.264 2.445 1.00 0.00 80 ALA A CA 1
ATOM 1179 C C . ALA A 1 80 ? -3.050 -11.105 2.023 1.00 0.00 80 ALA A C 1
ATOM 1180 O O . ALA A 1 80 ? -2.383 -12.088 1.704 1.00 0.00 80 ALA A O 1
ATOM 1187 N N . LEU A 1 81 ? -2.596 -9.861 2.036 1.00 0.00 81 LEU A N 1
ATOM 1188 C CA . LEU A 1 81 ? -1.225 -9.561 1.659 1.00 0.00 81 LEU A CA 1
ATOM 1189 C C . LEU A 1 81 ? -0.274 -10.450 2.462 1.00 0.00 81 LEU A C 1
ATOM 1190 O O . LEU A 1 81 ? -0.316 -10.460 3.691 1.00 0.00 81 LEU A O 1
ATOM 1206 N N . GLY A 1 82 ? 0.563 -11.176 1.734 1.00 0.00 82 GLY A N 1
ATOM 1207 C CA . GLY A 1 82 ? 1.523 -12.067 2.362 1.00 0.00 82 GLY A CA 1
ATOM 1208 C C . GLY A 1 82 ? 2.467 -11.292 3.284 1.00 0.00 82 GLY A C 1
ATOM 1209 O O . GLY A 1 82 ? 2.045 -10.366 3.975 1.00 0.00 82 GLY A O 1
ATOM 1213 N N . ILE A 1 83 ? 3.728 -11.700 3.265 1.00 0.00 83 ILE A N 1
ATOM 1214 C CA . ILE A 1 83 ? 4.736 -11.056 4.090 1.00 0.00 83 ILE A CA 1
ATOM 1215 C C . ILE A 1 83 ? 5.568 -10.109 3.224 1.00 0.00 83 ILE A C 1
ATOM 1216 O O . ILE A 1 83 ? 5.651 -8.915 3.507 1.00 0.00 83 ILE A O 1
ATOM 1232 N N . ASN A 1 84 ? 6.164 -10.677 2.186 1.00 0.00 84 ASN A N 1
ATOM 1233 C CA . ASN A 1 84 ? 6.988 -9.898 1.277 1.00 0.00 84 ASN A CA 1
ATOM 1234 C C . ASN A 1 84 ? 6.106 -9.312 0.173 1.00 0.00 84 ASN A C 1
ATOM 1235 O O . ASN A 1 84 ? 6.397 -9.477 -1.011 1.00 0.00 84 ASN A O 1
ATOM 1246 N N . SER A 1 85 ? 5.047 -8.640 0.599 1.00 0.00 85 SER A N 1
ATOM 1247 C CA . SER A 1 85 ? 4.122 -8.028 -0.339 1.00 0.00 85 SER A CA 1
ATOM 1248 C C . SER A 1 85 ? 3.972 -6.537 -0.030 1.00 0.00 85 SER A C 1
ATOM 1249 O O . SER A 1 85 ? 4.078 -6.125 1.125 1.00 0.00 85 SER A O 1
ATOM 1257 N N . HIS A 1 86 ? 3.727 -5.769 -1.081 1.00 0.00 86 HIS A N 1
ATOM 1258 C CA . HIS A 1 86 ? 3.561 -4.333 -0.936 1.00 0.00 86 HIS A CA 1
ATOM 1259 C C . HIS A 1 86 ? 2.388 -3.862 -1.797 1.00 0.00 86 HIS A C 1
ATOM 1260 O O . HIS A 1 86 ? 2.223 -4.313 -2.929 1.00 0.00 86 HIS A O 1
ATOM 1274 N N . LEU A 1 87 ? 1.601 -2.960 -1.227 1.00 0.00 87 LEU A N 1
ATOM 1275 C CA . LEU A 1 87 ? 0.448 -2.423 -1.928 1.00 0.00 87 LEU A CA 1
ATOM 1276 C C . LEU A 1 87 ? 0.877 -1.208 -2.752 1.00 0.00 87 LEU A C 1
ATOM 1277 O O . LEU A 1 87 ? 1.621 -0.357 -2.267 1.00 0.00 87 LEU A O 1
ATOM 1293 N N . PHE A 1 88 ? 0.390 -1.165 -3.983 1.00 0.00 88 PHE A N 1
ATOM 1294 C CA . PHE A 1 88 ? 0.714 -0.068 -4.878 1.00 0.00 88 PHE A CA 1
ATOM 1295 C C . PHE A 1 88 ? -0.556 0.573 -5.442 1.00 0.00 88 PHE A C 1
ATOM 1296 O O . PHE A 1 88 ? -1.392 -0.111 -6.031 1.00 0.00 88 PHE A O 1
ATOM 1313 N N . ALA A 1 89 ? -0.661 1.879 -5.243 1.00 0.00 89 ALA A N 1
ATOM 1314 C CA . ALA A 1 89 ? -1.814 2.619 -5.724 1.00 0.00 89 ALA A CA 1
ATOM 1315 C C . ALA A 1 89 ? -1.381 3.548 -6.861 1.00 0.00 89 ALA A C 1
ATOM 1316 O O . ALA A 1 89 ? -0.614 4.484 -6.643 1.00 0.00 89 ALA A O 1
ATOM 1323 N N . CYS A 1 90 ? -1.891 3.255 -8.048 1.00 0.00 90 CYS A N 1
ATOM 1324 C CA . CYS A 1 90 ? -1.567 4.052 -9.219 1.00 0.00 90 CYS A CA 1
ATOM 1325 C C . CYS A 1 90 ? -2.632 3.793 -10.286 1.00 0.00 90 CYS A C 1
ATOM 1326 O O . CYS A 1 90 ? -3.497 2.936 -10.111 1.00 0.00 90 CYS A O 1
ATOM 1334 N N . THR A 1 91 ? -2.535 4.550 -11.369 1.00 0.00 91 THR A N 1
ATOM 1335 C CA . THR A 1 91 ? -3.479 4.414 -12.465 1.00 0.00 91 THR A CA 1
ATOM 1336 C C . THR A 1 91 ? -3.405 3.007 -13.061 1.00 0.00 91 THR A C 1
ATOM 1337 O O . THR A 1 91 ? -2.688 2.149 -12.549 1.00 0.00 91 THR A O 1
ATOM 1348 N N . ARG A 1 92 ? -4.155 2.813 -14.136 1.00 0.00 92 ARG A N 1
ATOM 1349 C CA . ARG A 1 92 ? -4.183 1.525 -14.807 1.00 0.00 92 ARG A CA 1
ATOM 1350 C C . ARG A 1 92 ? -2.984 1.390 -15.746 1.00 0.00 92 ARG A C 1
ATOM 1351 O O . ARG A 1 92 ? -2.467 0.291 -15.945 1.00 0.00 92 ARG A O 1
ATOM 1372 N N . ASP A 1 93 ? -2.575 2.522 -16.300 1.00 0.00 93 ASP A N 1
ATOM 1373 C CA . ASP A 1 93 ? -1.446 2.544 -17.214 1.00 0.00 93 ASP A CA 1
ATOM 1374 C C . ASP A 1 93 ? -0.144 2.533 -16.410 1.00 0.00 93 ASP A C 1
ATOM 1375 O O . ASP A 1 93 ? 0.933 2.334 -16.968 1.00 0.00 93 ASP A O 1
ATOM 1384 N N . SER A 1 94 ? -0.287 2.750 -15.110 1.00 0.00 94 SER A N 1
ATOM 1385 C CA . SER A 1 94 ? 0.864 2.768 -14.224 1.00 0.00 94 SER A CA 1
ATOM 1386 C C . SER A 1 94 ? 1.005 1.416 -13.522 1.00 0.00 94 SER A C 1
ATOM 1387 O O . SER A 1 94 ? 2.086 1.068 -13.049 1.00 0.00 94 SER A O 1
ATOM 1395 N N . TYR A 1 95 ? -0.103 0.691 -13.476 1.00 0.00 95 TYR A N 1
ATOM 1396 C CA . TYR A 1 95 ? -0.116 -0.616 -12.840 1.00 0.00 95 TYR A CA 1
ATOM 1397 C C . TYR A 1 95 ? 1.102 -1.442 -13.259 1.00 0.00 95 TYR A C 1
ATOM 1398 O O . TYR A 1 95 ? 1.712 -2.118 -12.432 1.00 0.00 95 TYR A O 1
ATOM 1416 N N . GLU A 1 96 ? 1.419 -1.360 -14.542 1.00 0.00 96 GLU A N 1
ATOM 1417 C CA . GLU A 1 96 ? 2.553 -2.092 -15.081 1.00 0.00 96 GLU A CA 1
ATOM 1418 C C . GLU A 1 96 ? 3.863 -1.410 -14.680 1.00 0.00 96 GLU A C 1
ATOM 1419 O O . GLU A 1 96 ? 4.847 -2.082 -14.370 1.00 0.00 96 GLU A O 1
ATOM 1431 N N . ALA A 1 97 ? 3.835 -0.086 -14.699 1.00 0.00 97 ALA A N 1
ATOM 1432 C CA . ALA A 1 97 ? 5.008 0.693 -14.341 1.00 0.00 97 ALA A CA 1
ATOM 1433 C C . ALA A 1 97 ? 5.422 0.355 -12.908 1.00 0.00 97 ALA A C 1
ATOM 1434 O O . ALA A 1 97 ? 6.541 0.655 -12.494 1.00 0.00 97 ALA A O 1
ATOM 1441 N N . LEU A 1 98 ? 4.497 -0.266 -12.190 1.00 0.00 98 LEU A N 1
ATOM 1442 C CA . LEU A 1 98 ? 4.752 -0.648 -10.811 1.00 0.00 98 LEU A CA 1
ATOM 1443 C C . LEU A 1 98 ? 5.958 -1.589 -10.762 1.00 0.00 98 LEU A C 1
ATOM 1444 O O . LEU A 1 98 ? 6.142 -2.414 -11.655 1.00 0.00 98 LEU A O 1
ATOM 1460 N N . VAL A 1 99 ? 6.748 -1.433 -9.710 1.00 0.00 99 VAL A N 1
ATOM 1461 C CA . VAL A 1 99 ? 7.931 -2.258 -9.533 1.00 0.00 99 VAL A CA 1
ATOM 1462 C C . VAL A 1 99 ? 7.970 -2.783 -8.097 1.00 0.00 99 VAL A C 1
ATOM 1463 O O . VAL A 1 99 ? 7.602 -2.074 -7.162 1.00 0.00 99 VAL A O 1
ATOM 1476 N N . PRO A 1 100 ? 8.432 -4.055 -7.963 1.00 0.00 100 PRO A N 1
ATOM 1477 C CA . PRO A 1 100 ? 8.525 -4.684 -6.656 1.00 0.00 100 PRO A CA 1
ATOM 1478 C C . PRO A 1 100 ? 9.713 -4.132 -5.865 1.00 0.00 100 PRO A C 1
ATOM 1479 O O . PRO A 1 100 ? 10.832 -4.082 -6.373 1.00 0.00 100 PRO A O 1
ATOM 1490 N N . LEU A 1 101 ? 9.428 -3.733 -4.634 1.00 0.00 101 LEU A N 1
ATOM 1491 C CA . LEU A 1 101 ? 10.459 -3.186 -3.768 1.00 0.00 101 LEU A CA 1
ATOM 1492 C C . LEU A 1 101 ? 11.626 -4.173 -3.686 1.00 0.00 101 LEU A C 1
ATOM 1493 O O . LEU A 1 101 ? 11.480 -5.343 -4.036 1.00 0.00 101 LEU A O 1
ATOM 1509 N N . PRO A 1 102 ? 12.788 -3.650 -3.211 1.00 0.00 102 PRO A N 1
ATOM 1510 C CA . PRO A 1 102 ? 13.980 -4.471 -3.079 1.00 0.00 102 PRO A CA 1
ATOM 1511 C C . PRO A 1 102 ? 13.868 -5.410 -1.875 1.00 0.00 102 PRO A C 1
ATOM 1512 O O . PRO A 1 102 ? 12.774 -5.643 -1.364 1.00 0.00 102 PRO A O 1
ATOM 1523 N N . GLU A 1 103 ? 15.016 -5.923 -1.458 1.00 0.00 103 GLU A N 1
ATOM 1524 C CA . GLU A 1 103 ? 15.062 -6.830 -0.324 1.00 0.00 103 GLU A CA 1
ATOM 1525 C C . GLU A 1 103 ? 16.302 -6.553 0.529 1.00 0.00 103 GLU A C 1
ATOM 1526 O O . GLU A 1 103 ? 17.303 -7.259 0.422 1.00 0.00 103 GLU A O 1
ATOM 1538 N N . GLU A 1 104 ? 16.194 -5.524 1.356 1.00 0.00 104 GLU A N 1
ATOM 1539 C CA . GLU A 1 104 ? 17.293 -5.145 2.226 1.00 0.00 104 GLU A CA 1
ATOM 1540 C C . GLU A 1 104 ? 16.806 -5.010 3.670 1.00 0.00 104 GLU A C 1
ATOM 1541 O O . GLU A 1 104 ? 15.655 -5.323 3.972 1.00 0.00 104 GLU A O 1
ATOM 1553 N N . ILE A 1 105 ? 17.705 -4.545 4.524 1.00 0.00 105 ILE A N 1
ATOM 1554 C CA . ILE A 1 105 ? 17.381 -4.365 5.929 1.00 0.00 105 ILE A CA 1
ATOM 1555 C C . ILE A 1 105 ? 16.912 -2.927 6.160 1.00 0.00 105 ILE A C 1
ATOM 1556 O O . ILE A 1 105 ? 17.237 -2.321 7.180 1.00 0.00 105 ILE A O 1
ATOM 1572 N N . GLN A 1 106 ? 16.156 -2.423 5.196 1.00 0.00 106 GLN A N 1
ATOM 1573 C CA . GLN A 1 106 ? 15.639 -1.068 5.282 1.00 0.00 106 GLN A CA 1
ATOM 1574 C C . GLN A 1 106 ? 14.121 -1.090 5.478 1.00 0.00 106 GLN A C 1
ATOM 1575 O O . GLN A 1 106 ? 13.547 -2.133 5.788 1.00 0.00 106 GLN A O 1
ATOM 1589 N N . VAL A 1 107 ? 13.515 0.073 5.291 1.00 0.00 107 VAL A N 1
ATOM 1590 C CA . VAL A 1 107 ? 12.076 0.200 5.443 1.00 0.00 107 VAL A CA 1
ATOM 1591 C C . VAL A 1 107 ? 11.381 -0.874 4.604 1.00 0.00 107 VAL A C 1
ATOM 1592 O O . VAL A 1 107 ? 11.469 -0.861 3.377 1.00 0.00 107 VAL A O 1
ATOM 1605 N N . SER A 1 108 ? 10.707 -1.778 5.299 1.00 0.00 108 SER A N 1
ATOM 1606 C CA . SER A 1 108 ? 9.998 -2.857 4.632 1.00 0.00 108 SER A CA 1
ATOM 1607 C C . SER A 1 108 ? 8.885 -3.390 5.538 1.00 0.00 108 SER A C 1
ATOM 1608 O O . SER A 1 108 ? 8.835 -3.063 6.723 1.00 0.00 108 SER A O 1
ATOM 1616 N N . PRO A 1 109 ? 7.998 -4.222 4.930 1.00 0.00 109 PRO A N 1
ATOM 1617 C CA . PRO A 1 109 ? 6.889 -4.803 5.668 1.00 0.00 109 PRO A CA 1
ATOM 1618 C C . PRO A 1 109 ? 7.371 -5.929 6.584 1.00 0.00 109 PRO A C 1
ATOM 1619 O O . PRO A 1 109 ? 7.017 -5.972 7.761 1.00 0.00 109 PRO A O 1
ATOM 1630 N N . GLY A 1 110 ? 8.172 -6.815 6.009 1.00 0.00 110 GLY A N 1
ATOM 1631 C CA . GLY A 1 110 ? 8.706 -7.939 6.759 1.00 0.00 110 GLY A CA 1
ATOM 1632 C C . GLY A 1 110 ? 9.703 -7.466 7.820 1.00 0.00 110 GLY A C 1
ATOM 1633 O O . GLY A 1 110 ? 9.433 -7.561 9.016 1.00 0.00 110 GLY A O 1
ATOM 1637 N N . ASP A 1 111 ? 10.834 -6.968 7.342 1.00 0.00 111 ASP A N 1
ATOM 1638 C CA . ASP A 1 111 ? 11.872 -6.481 8.234 1.00 0.00 111 ASP A CA 1
ATOM 1639 C C . ASP A 1 111 ? 12.559 -7.670 8.909 1.00 0.00 111 ASP A C 1
ATOM 1640 O O . ASP A 1 111 ? 12.022 -8.777 8.919 1.00 0.00 111 ASP A O 1
ATOM 1649 N N . THR A 1 112 ? 13.736 -7.402 9.455 1.00 0.00 112 THR A N 1
ATOM 1650 C CA . THR A 1 112 ? 14.501 -8.436 10.129 1.00 0.00 112 THR A CA 1
ATOM 1651 C C . THR A 1 112 ? 14.487 -9.729 9.312 1.00 0.00 112 THR A C 1
ATOM 1652 O O . THR A 1 112 ? 14.204 -10.801 9.844 1.00 0.00 112 THR A O 1
ATOM 1663 N N . GLU A 1 113 ? 14.795 -9.585 8.031 1.00 0.00 113 GLU A N 1
ATOM 1664 C CA . GLU A 1 113 ? 14.821 -10.728 7.135 1.00 0.00 113 GLU A CA 1
ATOM 1665 C C . GLU A 1 113 ? 16.236 -11.307 7.053 1.00 0.00 113 GLU A C 1
ATOM 1666 O O . GLU A 1 113 ? 16.415 -12.468 6.689 1.00 0.00 113 GLU A O 1
ATOM 1678 N N . ILE A 1 114 ? 17.203 -10.470 7.398 1.00 0.00 114 ILE A N 1
ATOM 1679 C CA . ILE A 1 114 ? 18.596 -10.884 7.369 1.00 0.00 114 ILE A CA 1
ATOM 1680 C C . ILE A 1 114 ? 18.846 -11.730 6.119 1.00 0.00 114 ILE A C 1
ATOM 1681 O O . ILE A 1 114 ? 19.127 -12.923 6.219 1.00 0.00 114 ILE A O 1
ATOM 1697 N N . SER A 1 115 ? 18.733 -11.079 4.970 1.00 0.00 115 SER A N 1
ATOM 1698 C CA . SER A 1 115 ? 18.943 -11.757 3.702 1.00 0.00 115 SER A CA 1
ATOM 1699 C C . SER A 1 115 ? 20.361 -12.328 3.643 1.00 0.00 115 SER A C 1
ATOM 1700 O O . SER A 1 115 ? 20.544 -13.544 3.604 1.00 0.00 115 SER A O 1
ATOM 1708 N N . GLY A 1 116 ? 21.329 -11.423 3.636 1.00 0.00 116 GLY A N 1
ATOM 1709 C CA . GLY A 1 116 ? 22.725 -11.821 3.582 1.00 0.00 116 GLY A CA 1
ATOM 1710 C C . GLY A 1 116 ? 23.538 -10.856 2.716 1.00 0.00 116 GLY A C 1
ATOM 1711 O O . GLY A 1 116 ? 22.986 -9.921 2.138 1.00 0.00 116 GLY A O 1
ATOM 1715 N N . PRO A 1 117 ? 24.870 -11.122 2.654 1.00 0.00 117 PRO A N 1
ATOM 1716 C CA . PRO A 1 117 ? 25.764 -10.288 1.869 1.00 0.00 117 PRO A CA 1
ATOM 1717 C C . PRO A 1 117 ? 25.602 -10.567 0.373 1.00 0.00 117 PRO A C 1
ATOM 1718 O O . PRO A 1 117 ? 26.563 -10.933 -0.301 1.00 0.00 117 PRO A O 1
ATOM 1729 N N . SER A 1 118 ? 24.379 -10.384 -0.102 1.00 0.00 118 SER A N 1
ATOM 1730 C CA . SER A 1 118 ? 24.079 -10.611 -1.505 1.00 0.00 118 SER A CA 1
ATOM 1731 C C . SER A 1 118 ? 23.516 -9.335 -2.134 1.00 0.00 118 SER A C 1
ATOM 1732 O O . SER A 1 118 ? 22.301 -9.175 -2.241 1.00 0.00 118 SER A O 1
ATOM 1740 N N . SER A 1 119 ? 24.426 -8.459 -2.533 1.00 0.00 119 SER A N 1
ATOM 1741 C CA . SER A 1 119 ? 24.036 -7.202 -3.148 1.00 0.00 119 SER A CA 1
ATOM 1742 C C . SER A 1 119 ? 23.749 -7.414 -4.636 1.00 0.00 119 SER A C 1
ATOM 1743 O O . SER A 1 119 ? 24.673 -7.531 -5.439 1.00 0.00 119 SER A O 1
ATOM 1751 N N . GLY A 1 120 ? 22.465 -7.458 -4.958 1.00 0.00 120 GLY A N 1
ATOM 1752 C CA . GLY A 1 120 ? 22.045 -7.654 -6.335 1.00 0.00 120 GLY A CA 1
ATOM 1753 C C . GLY A 1 120 ? 21.104 -8.854 -6.456 1.00 0.00 120 GLY A C 1
ATOM 1754 O O . GLY A 1 120 ? 21.192 -9.623 -7.412 1.00 0.00 120 GLY A O 1
ATOM 1758 N N . GLY A 1 1 ? -10.559 14.354 17.576 1.00 0.00 1 GLY A N 2
ATOM 1759 C CA . GLY A 1 1 ? -10.438 13.046 16.954 1.00 0.00 1 GLY A CA 2
ATOM 1760 C C . GLY A 1 1 ? -11.378 12.035 17.614 1.00 0.00 1 GLY A C 2
ATOM 1761 O O . GLY A 1 1 ? -11.512 12.014 18.837 1.00 0.00 1 GLY A O 2
ATOM 1765 N N . SER A 1 2 ? -12.005 11.223 16.776 1.00 0.00 2 SER A N 2
ATOM 1766 C CA . SER A 1 2 ? -12.928 10.212 17.263 1.00 0.00 2 SER A CA 2
ATOM 1767 C C . SER A 1 2 ? -13.123 9.127 16.203 1.00 0.00 2 SER A C 2
ATOM 1768 O O . SER A 1 2 ? -13.863 9.320 15.240 1.00 0.00 2 SER A O 2
ATOM 1776 N N . SER A 1 3 ? -12.446 8.008 16.417 1.00 0.00 3 SER A N 2
ATOM 1777 C CA . SER A 1 3 ? -12.535 6.891 15.491 1.00 0.00 3 SER A CA 2
ATOM 1778 C C . SER A 1 3 ? -11.829 5.667 16.078 1.00 0.00 3 SER A C 2
ATOM 1779 O O . SER A 1 3 ? -11.053 5.789 17.025 1.00 0.00 3 SER A O 2
ATOM 1787 N N . GLY A 1 4 ? -12.123 4.516 15.492 1.00 0.00 4 GLY A N 2
ATOM 1788 C CA . GLY A 1 4 ? -11.526 3.271 15.945 1.00 0.00 4 GLY A CA 2
ATOM 1789 C C . GLY A 1 4 ? -12.499 2.486 16.827 1.00 0.00 4 GLY A C 2
ATOM 1790 O O . GLY A 1 4 ? -13.658 2.294 16.461 1.00 0.00 4 GLY A O 2
ATOM 1794 N N . SER A 1 5 ? -11.992 2.053 17.972 1.00 0.00 5 SER A N 2
ATOM 1795 C CA . SER A 1 5 ? -12.802 1.293 18.909 1.00 0.00 5 SER A CA 2
ATOM 1796 C C . SER A 1 5 ? -13.254 -0.019 18.265 1.00 0.00 5 SER A C 2
ATOM 1797 O O . SER A 1 5 ? -13.635 -0.042 17.095 1.00 0.00 5 SER A O 2
ATOM 1805 N N . SER A 1 6 ? -13.198 -1.080 19.056 1.00 0.00 6 SER A N 2
ATOM 1806 C CA . SER A 1 6 ? -13.598 -2.393 18.578 1.00 0.00 6 SER A CA 2
ATOM 1807 C C . SER A 1 6 ? -13.007 -2.646 17.189 1.00 0.00 6 SER A C 2
ATOM 1808 O O . SER A 1 6 ? -13.614 -2.292 16.179 1.00 0.00 6 SER A O 2
ATOM 1816 N N . GLY A 1 7 ? -11.831 -3.256 17.183 1.00 0.00 7 GLY A N 2
ATOM 1817 C CA . GLY A 1 7 ? -11.152 -3.560 15.935 1.00 0.00 7 GLY A CA 2
ATOM 1818 C C . GLY A 1 7 ? -9.637 -3.633 16.139 1.00 0.00 7 GLY A C 2
ATOM 1819 O O . GLY A 1 7 ? -9.152 -3.513 17.263 1.00 0.00 7 GLY A O 2
ATOM 1823 N N . ASP A 1 8 ? -8.933 -3.829 15.034 1.00 0.00 8 ASP A N 2
ATOM 1824 C CA . ASP A 1 8 ? -7.483 -3.920 15.077 1.00 0.00 8 ASP A CA 2
ATOM 1825 C C . ASP A 1 8 ? -6.885 -2.943 14.062 1.00 0.00 8 ASP A C 2
ATOM 1826 O O . ASP A 1 8 ? -6.579 -3.325 12.934 1.00 0.00 8 ASP A O 2
ATOM 1835 N N . GLU A 1 9 ? -6.737 -1.702 14.500 1.00 0.00 9 GLU A N 2
ATOM 1836 C CA . GLU A 1 9 ? -6.181 -0.667 13.644 1.00 0.00 9 GLU A CA 2
ATOM 1837 C C . GLU A 1 9 ? -4.718 -0.977 13.319 1.00 0.00 9 GLU A C 2
ATOM 1838 O O . GLU A 1 9 ? -4.005 -1.554 14.139 1.00 0.00 9 GLU A O 2
ATOM 1850 N N . ILE A 1 10 ? -4.314 -0.579 12.122 1.00 0.00 10 ILE A N 2
ATOM 1851 C CA . ILE A 1 10 ? -2.949 -0.806 11.679 1.00 0.00 10 ILE A CA 2
ATOM 1852 C C . ILE A 1 10 ? -2.532 0.317 10.728 1.00 0.00 10 ILE A C 2
ATOM 1853 O O . ILE A 1 10 ? -3.333 1.194 10.408 1.00 0.00 10 ILE A O 2
ATOM 1869 N N . PHE A 1 11 ? -1.279 0.254 10.302 1.00 0.00 11 PHE A N 2
ATOM 1870 C CA . PHE A 1 11 ? -0.746 1.255 9.393 1.00 0.00 11 PHE A CA 2
ATOM 1871 C C . PHE A 1 11 ? -0.372 0.630 8.047 1.00 0.00 11 PHE A C 2
ATOM 1872 O O . PHE A 1 11 ? 0.678 0.003 7.921 1.00 0.00 11 PHE A O 2
ATOM 1889 N N . CYS A 1 12 ? -1.252 0.824 7.076 1.00 0.00 12 CYS A N 2
ATOM 1890 C CA . CYS A 1 12 ? -1.027 0.288 5.745 1.00 0.00 12 CYS A CA 2
ATOM 1891 C C . CYS A 1 12 ? -0.020 1.189 5.027 1.00 0.00 12 CYS A C 2
ATOM 1892 O O . CYS A 1 12 ? -0.051 2.408 5.185 1.00 0.00 12 CYS A O 2
ATOM 1900 N N . ARG A 1 13 ? 0.848 0.554 4.254 1.00 0.00 13 ARG A N 2
ATOM 1901 C CA . ARG A 1 13 ? 1.862 1.283 3.512 1.00 0.00 13 ARG A CA 2
ATOM 1902 C C . ARG A 1 13 ? 1.679 1.065 2.009 1.00 0.00 13 ARG A C 2
ATOM 1903 O O . ARG A 1 13 ? 2.000 -0.002 1.489 1.00 0.00 13 ARG A O 2
ATOM 1924 N N . VAL A 1 14 ? 1.163 2.094 1.353 1.00 0.00 14 VAL A N 2
ATOM 1925 C CA . VAL A 1 14 ? 0.934 2.029 -0.080 1.00 0.00 14 VAL A CA 2
ATOM 1926 C C . VAL A 1 14 ? 2.180 2.527 -0.816 1.00 0.00 14 VAL A C 2
ATOM 1927 O O . VAL A 1 14 ? 2.400 3.733 -0.925 1.00 0.00 14 VAL A O 2
ATOM 1940 N N . TYR A 1 15 ? 2.962 1.574 -1.300 1.00 0.00 15 TYR A N 2
ATOM 1941 C CA . TYR A 1 15 ? 4.180 1.901 -2.022 1.00 0.00 15 TYR A CA 2
ATOM 1942 C C . TYR A 1 15 ? 3.861 2.515 -3.386 1.00 0.00 15 TYR A C 2
ATOM 1943 O O . TYR A 1 15 ? 3.107 1.939 -4.169 1.00 0.00 15 TYR A O 2
ATOM 1961 N N . MET A 1 16 ? 4.451 3.676 -3.630 1.00 0.00 16 MET A N 2
ATOM 1962 C CA . MET A 1 16 ? 4.239 4.374 -4.886 1.00 0.00 16 MET A CA 2
ATOM 1963 C C . MET A 1 16 ? 5.040 3.724 -6.017 1.00 0.00 16 MET A C 2
ATOM 1964 O O . MET A 1 16 ? 5.941 2.926 -5.764 1.00 0.00 16 MET A O 2
ATOM 1978 N N . PRO A 1 17 ? 4.672 4.100 -7.271 1.00 0.00 17 PRO A N 2
ATOM 1979 C CA . PRO A 1 17 ? 5.346 3.562 -8.441 1.00 0.00 17 PRO A CA 2
ATOM 1980 C C . PRO A 1 17 ? 6.727 4.196 -8.618 1.00 0.00 17 PRO A C 2
ATOM 1981 O O . PRO A 1 17 ? 7.421 3.919 -9.595 1.00 0.00 17 PRO A O 2
ATOM 1992 N N . ASP A 1 18 ? 7.085 5.035 -7.657 1.00 0.00 18 ASP A N 2
ATOM 1993 C CA . ASP A 1 18 ? 8.371 5.711 -7.695 1.00 0.00 18 ASP A CA 2
ATOM 1994 C C . ASP A 1 18 ? 9.156 5.375 -6.425 1.00 0.00 18 ASP A C 2
ATOM 1995 O O . ASP A 1 18 ? 10.163 6.015 -6.126 1.00 0.00 18 ASP A O 2
ATOM 2004 N N . HIS A 1 19 ? 8.666 4.371 -5.713 1.00 0.00 19 HIS A N 2
ATOM 2005 C CA . HIS A 1 19 ? 9.309 3.942 -4.483 1.00 0.00 19 HIS A CA 2
ATOM 2006 C C . HIS A 1 19 ? 9.200 5.050 -3.433 1.00 0.00 19 HIS A C 2
ATOM 2007 O O . HIS A 1 19 ? 10.196 5.688 -3.093 1.00 0.00 19 HIS A O 2
ATOM 2021 N N . SER A 1 20 ? 7.983 5.246 -2.950 1.00 0.00 20 SER A N 2
ATOM 2022 C CA . SER A 1 20 ? 7.731 6.265 -1.946 1.00 0.00 20 SER A CA 2
ATOM 2023 C C . SER A 1 20 ? 6.323 6.098 -1.372 1.00 0.00 20 SER A C 2
ATOM 2024 O O . SER A 1 20 ? 5.374 6.716 -1.853 1.00 0.00 20 SER A O 2
ATOM 2032 N N . TYR A 1 21 ? 6.231 5.259 -0.350 1.00 0.00 21 TYR A N 2
ATOM 20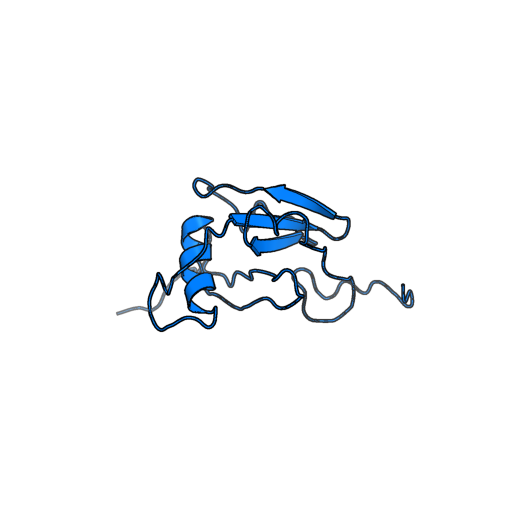33 C CA . TYR A 1 21 ? 4.954 5.002 0.295 1.00 0.00 21 TYR A CA 2
ATOM 2034 C C . TYR A 1 21 ? 4.672 6.039 1.384 1.00 0.00 21 TYR A C 2
ATOM 2035 O O . TYR A 1 21 ? 5.488 6.927 1.627 1.00 0.00 21 TYR A O 2
ATOM 2053 N N . VAL A 1 22 ? 3.514 5.891 2.011 1.00 0.00 22 VAL A N 2
ATOM 2054 C CA . VAL A 1 22 ? 3.114 6.804 3.068 1.00 0.00 22 VAL A CA 2
ATOM 2055 C C . VAL A 1 22 ? 2.506 6.005 4.223 1.00 0.00 22 VAL A C 2
ATOM 2056 O O . VAL A 1 22 ? 2.050 4.878 4.030 1.00 0.00 22 VAL A O 2
ATOM 2069 N N . THR A 1 23 ? 2.519 6.619 5.397 1.00 0.00 23 THR A N 2
ATOM 2070 C CA . THR A 1 23 ? 1.974 5.978 6.582 1.00 0.00 23 THR A CA 2
ATOM 2071 C C . THR A 1 23 ? 0.538 6.445 6.827 1.00 0.00 23 THR A C 2
ATOM 2072 O O . THR A 1 23 ? 0.278 7.643 6.926 1.00 0.00 23 THR A O 2
ATOM 2083 N N . ILE A 1 24 ? -0.358 5.473 6.919 1.00 0.00 24 ILE A N 2
ATOM 2084 C CA . ILE A 1 24 ? -1.762 5.769 7.152 1.00 0.00 24 ILE A CA 2
ATOM 2085 C C . ILE A 1 24 ? -2.264 4.941 8.336 1.00 0.00 24 ILE A C 2
ATOM 2086 O O . ILE A 1 24 ? -1.505 4.177 8.930 1.00 0.00 24 ILE A O 2
ATOM 2102 N N . ARG A 1 25 ? -3.540 5.121 8.644 1.00 0.00 25 ARG A N 2
ATOM 2103 C CA . ARG A 1 25 ? -4.153 4.400 9.747 1.00 0.00 25 ARG A CA 2
ATOM 2104 C C . ARG A 1 25 ? -5.528 3.870 9.336 1.00 0.00 25 ARG A C 2
ATOM 2105 O O . ARG A 1 25 ? -6.475 4.641 9.189 1.00 0.00 25 ARG A O 2
ATOM 2126 N N . SER A 1 26 ? -5.594 2.558 9.163 1.00 0.00 26 SER A N 2
ATOM 2127 C CA . SER A 1 26 ? -6.838 1.917 8.772 1.00 0.00 26 SER A CA 2
ATOM 2128 C C . SER A 1 26 ? -7.105 0.704 9.666 1.00 0.00 26 SER A C 2
ATOM 2129 O O . SER A 1 26 ? -6.227 0.274 10.413 1.00 0.00 26 SER A O 2
ATOM 2137 N N . ARG A 1 27 ? -8.320 0.187 9.561 1.00 0.00 27 ARG A N 2
ATOM 2138 C CA . ARG A 1 27 ? -8.713 -0.967 10.350 1.00 0.00 27 ARG A CA 2
ATOM 2139 C C . ARG A 1 27 ? -8.414 -2.259 9.587 1.00 0.00 27 ARG A C 2
ATOM 2140 O O . ARG A 1 27 ? -8.316 -2.252 8.361 1.00 0.00 27 ARG A O 2
ATOM 2161 N N . LEU A 1 28 ? -8.278 -3.338 10.344 1.00 0.00 28 LEU A N 2
ATOM 2162 C CA . LEU A 1 28 ? -7.992 -4.635 9.754 1.00 0.00 28 LEU A CA 2
ATOM 2163 C C . LEU A 1 28 ? -9.206 -5.103 8.949 1.00 0.00 28 LEU A C 2
ATOM 2164 O O . LEU A 1 28 ? -9.073 -5.914 8.034 1.00 0.00 28 LEU A O 2
ATOM 2180 N N . SER A 1 29 ? -10.362 -4.572 9.320 1.00 0.00 29 SER A N 2
ATOM 2181 C CA . SER A 1 29 ? -11.599 -4.925 8.644 1.00 0.00 29 SER A CA 2
ATOM 2182 C C . SER A 1 29 ? -11.968 -3.842 7.629 1.00 0.00 29 SER A C 2
ATOM 2183 O O . SER A 1 29 ? -13.135 -3.696 7.267 1.00 0.00 29 SER A O 2
ATOM 2191 N N . ALA A 1 30 ? -10.952 -3.109 7.197 1.00 0.00 30 ALA A N 2
ATOM 2192 C CA . ALA A 1 30 ? -11.155 -2.043 6.231 1.00 0.00 30 ALA A CA 2
ATOM 2193 C C . ALA A 1 30 ? -11.090 -2.624 4.816 1.00 0.00 30 ALA A C 2
ATOM 2194 O O . ALA A 1 30 ? -10.919 -3.829 4.644 1.00 0.00 30 ALA A O 2
ATOM 2201 N N . SER A 1 31 ? -11.231 -1.738 3.841 1.00 0.00 31 SER A N 2
ATOM 2202 C CA . SER A 1 31 ? -11.190 -2.147 2.447 1.00 0.00 31 SER A CA 2
ATOM 2203 C C . SER A 1 31 ? -10.180 -1.292 1.680 1.00 0.00 31 SER A C 2
ATOM 2204 O O . SER A 1 31 ? -9.713 -0.273 2.186 1.00 0.00 31 SER A O 2
ATOM 2212 N N . VAL A 1 32 ? -9.872 -1.738 0.471 1.00 0.00 32 VAL A N 2
ATOM 2213 C CA . VAL A 1 32 ? -8.926 -1.027 -0.371 1.00 0.00 32 VAL A CA 2
ATOM 2214 C C . VAL A 1 32 ? -9.297 0.457 -0.406 1.00 0.00 32 VAL A C 2
ATOM 2215 O O . VAL A 1 32 ? -8.441 1.319 -0.213 1.00 0.00 32 VAL A O 2
ATOM 2228 N N . GLN A 1 33 ? -10.574 0.710 -0.654 1.00 0.00 33 GLN A N 2
ATOM 2229 C CA . GLN A 1 33 ? -11.068 2.075 -0.717 1.00 0.00 33 GLN A CA 2
ATOM 2230 C C . GLN A 1 33 ? -10.604 2.864 0.509 1.00 0.00 33 GLN A C 2
ATOM 2231 O O . GLN A 1 33 ? -9.903 3.866 0.377 1.00 0.00 33 GLN A O 2
ATOM 2245 N N . ASP A 1 34 ? -11.013 2.382 1.674 1.00 0.00 34 ASP A N 2
ATOM 2246 C CA . ASP A 1 34 ? -10.648 3.031 2.922 1.00 0.00 34 ASP A CA 2
ATOM 2247 C C . ASP A 1 34 ? -9.191 3.490 2.845 1.00 0.00 34 ASP A C 2
ATOM 2248 O O . ASP A 1 34 ? -8.900 4.674 3.010 1.00 0.00 34 ASP A O 2
ATOM 2257 N N . ILE A 1 35 ? -8.313 2.530 2.595 1.00 0.00 35 ILE A N 2
ATOM 2258 C CA . ILE A 1 35 ? -6.893 2.821 2.494 1.00 0.00 35 ILE A CA 2
ATOM 2259 C C . ILE A 1 35 ? -6.677 3.937 1.470 1.00 0.00 35 ILE A C 2
ATOM 2260 O O . ILE A 1 35 ? -6.146 4.995 1.802 1.00 0.00 35 ILE A O 2
ATOM 2276 N N . LEU A 1 36 ? -7.100 3.662 0.245 1.00 0.00 36 LEU A N 2
ATOM 2277 C CA . LEU A 1 36 ? -6.959 4.629 -0.830 1.00 0.00 36 LEU A CA 2
ATOM 2278 C C . LEU A 1 36 ? -7.405 6.006 -0.334 1.00 0.00 36 LEU A C 2
ATOM 2279 O O . LEU A 1 36 ? -6.614 6.948 -0.311 1.00 0.00 36 LEU A O 2
ATOM 2295 N N . GLY A 1 37 ? -8.670 6.079 0.052 1.00 0.00 37 GLY A N 2
ATOM 2296 C CA . GLY A 1 37 ? -9.231 7.324 0.547 1.00 0.00 37 GLY A CA 2
ATOM 2297 C C . GLY A 1 37 ? -8.270 8.010 1.520 1.00 0.00 37 GLY A C 2
ATOM 2298 O O . GLY A 1 37 ? -8.047 9.217 1.431 1.00 0.00 37 GLY A O 2
ATOM 2302 N N . SER A 1 38 ? -7.726 7.212 2.426 1.00 0.00 38 SER A N 2
ATOM 2303 C CA . SER A 1 38 ? -6.794 7.727 3.415 1.00 0.00 38 SER A CA 2
ATOM 2304 C C . SER A 1 38 ? -5.502 8.177 2.730 1.00 0.00 38 SER A C 2
ATOM 2305 O O . SER A 1 38 ? -5.202 9.369 2.686 1.00 0.00 38 SER A O 2
ATOM 2313 N N . VAL A 1 39 ? -4.771 7.200 2.213 1.00 0.00 39 VAL A N 2
ATOM 2314 C CA . VAL A 1 39 ? -3.519 7.481 1.533 1.00 0.00 39 VAL A CA 2
ATOM 2315 C C . VAL A 1 39 ? -3.686 8.724 0.658 1.00 0.00 39 VAL A C 2
ATOM 2316 O O . VAL A 1 39 ? -2.834 9.611 0.662 1.00 0.00 39 VAL A O 2
ATOM 2329 N N . THR A 1 40 ? -4.792 8.750 -0.073 1.00 0.00 40 THR A N 2
ATOM 2330 C CA . THR A 1 40 ? -5.082 9.870 -0.952 1.00 0.00 40 THR A CA 2
ATOM 2331 C C . THR A 1 40 ? -4.782 11.193 -0.246 1.00 0.00 40 THR A C 2
ATOM 2332 O O . THR A 1 40 ? -4.227 12.111 -0.849 1.00 0.00 40 THR A O 2
ATOM 2343 N N . GLU A 1 41 ? -5.163 11.251 1.022 1.00 0.00 41 GLU A N 2
ATOM 2344 C CA . GLU A 1 41 ? -4.942 12.447 1.817 1.00 0.00 41 GLU A CA 2
ATOM 2345 C C . GLU A 1 41 ? -3.446 12.757 1.904 1.00 0.00 41 GLU A C 2
ATOM 2346 O O . GLU A 1 41 ? -3.044 13.918 1.849 1.00 0.00 41 GLU A O 2
ATOM 2358 N N . LYS A 1 42 ? -2.662 11.697 2.039 1.00 0.00 42 LYS A N 2
ATOM 2359 C CA . LYS A 1 42 ? -1.219 11.841 2.135 1.00 0.00 42 LYS A CA 2
ATOM 2360 C C . LYS A 1 42 ? -0.679 12.408 0.821 1.00 0.00 42 LYS A C 2
ATOM 2361 O O . LYS A 1 42 ? 0.253 13.211 0.823 1.00 0.00 42 LYS A O 2
ATOM 2380 N N . LEU A 1 43 ? -1.287 11.968 -0.271 1.00 0.00 43 LEU A N 2
ATOM 2381 C CA . LEU A 1 43 ? -0.879 12.422 -1.589 1.00 0.00 43 LEU A CA 2
ATOM 2382 C C . LEU A 1 43 ? -1.003 13.945 -1.661 1.00 0.00 43 LEU A C 2
ATOM 2383 O O . LEU A 1 43 ? -1.362 14.589 -0.677 1.00 0.00 43 LEU A O 2
ATOM 2399 N N . GLN A 1 44 ? -0.699 14.477 -2.836 1.00 0.00 44 GLN A N 2
ATOM 2400 C CA . GLN A 1 44 ? -0.772 15.912 -3.049 1.00 0.00 44 GLN A CA 2
ATOM 2401 C C . GLN A 1 44 ? -2.205 16.327 -3.388 1.00 0.00 44 GLN A C 2
ATOM 2402 O O . GLN A 1 44 ? -2.673 16.101 -4.503 1.00 0.00 44 GLN A O 2
ATOM 2416 N N . TYR A 1 45 ? -2.862 16.926 -2.406 1.00 0.00 45 TYR A N 2
ATOM 2417 C CA . TYR A 1 45 ? -4.232 17.374 -2.586 1.00 0.00 45 TYR A CA 2
ATOM 2418 C C . TYR A 1 45 ? -4.629 18.376 -1.500 1.00 0.00 45 TYR A C 2
ATOM 2419 O O . TYR A 1 45 ? -4.238 18.230 -0.343 1.00 0.00 45 TYR A O 2
ATOM 2437 N N . SER A 1 46 ? -5.401 19.371 -1.911 1.00 0.00 46 SER A N 2
ATOM 2438 C CA . SER A 1 46 ? -5.855 20.397 -0.988 1.00 0.00 46 SER A CA 2
ATOM 2439 C C . SER A 1 46 ? -7.384 20.431 -0.954 1.00 0.00 46 SER A C 2
ATOM 2440 O O . SER A 1 46 ? -7.993 20.158 0.079 1.00 0.00 46 SER A O 2
ATOM 2448 N N . GLU A 1 47 ? -7.962 20.769 -2.098 1.00 0.00 47 GLU A N 2
ATOM 2449 C CA . GLU A 1 47 ? -9.409 20.843 -2.213 1.00 0.00 47 GLU A CA 2
ATOM 2450 C C . GLU A 1 47 ? -9.845 20.522 -3.644 1.00 0.00 47 GLU A C 2
ATOM 2451 O O . GLU A 1 47 ? -10.689 21.215 -4.209 1.00 0.00 47 GLU A O 2
ATOM 2463 N N . GLU A 1 48 ? -9.249 19.472 -4.188 1.00 0.00 48 GLU A N 2
ATOM 2464 C CA . GLU A 1 48 ? -9.565 19.051 -5.543 1.00 0.00 48 GLU A CA 2
ATOM 2465 C C . GLU A 1 48 ? -9.689 20.268 -6.461 1.00 0.00 48 GLU A C 2
ATOM 2466 O O . GLU A 1 48 ? -10.742 20.902 -6.520 1.00 0.00 48 GLU A O 2
ATOM 2478 N N . PRO A 1 49 ? -8.570 20.566 -7.175 1.00 0.00 49 PRO A N 2
ATOM 2479 C CA . PRO A 1 49 ? -8.544 21.696 -8.088 1.00 0.00 49 PRO A CA 2
ATOM 2480 C C . PRO A 1 49 ? -9.320 21.384 -9.369 1.00 0.00 49 PRO A C 2
ATOM 2481 O O . PRO A 1 49 ? -9.387 22.213 -10.276 1.00 0.00 49 PRO A O 2
ATOM 2492 N N . ALA A 1 50 ? -9.886 20.187 -9.403 1.00 0.00 50 ALA A N 2
ATOM 2493 C CA . ALA A 1 50 ? -10.655 19.755 -10.558 1.00 0.00 50 ALA A CA 2
ATOM 2494 C C . ALA A 1 50 ? -9.699 19.258 -11.645 1.00 0.00 50 ALA A C 2
ATOM 2495 O O . ALA A 1 50 ? -8.487 19.221 -11.440 1.00 0.00 50 ALA A O 2
ATOM 2502 N N . GLY A 1 51 ? -10.281 18.888 -12.776 1.00 0.00 51 GLY A N 2
ATOM 2503 C CA . GLY A 1 51 ? -9.496 18.395 -13.895 1.00 0.00 51 GLY A CA 2
ATOM 2504 C C . GLY A 1 51 ? -9.820 16.929 -14.189 1.00 0.00 51 GLY A C 2
ATOM 2505 O O . GLY A 1 51 ? -10.020 16.553 -15.343 1.00 0.00 51 GLY A O 2
ATOM 2509 N N . ARG A 1 52 ? -9.863 16.141 -13.124 1.00 0.00 52 ARG A N 2
ATOM 2510 C CA . ARG A 1 52 ? -10.159 14.725 -13.253 1.00 0.00 52 ARG A CA 2
ATOM 2511 C C . ARG A 1 52 ? -10.118 14.047 -11.883 1.00 0.00 52 ARG A C 2
ATOM 2512 O O . ARG A 1 52 ? -9.568 14.598 -10.930 1.00 0.00 52 ARG A O 2
ATOM 2533 N N . GLU A 1 53 ? -10.705 12.860 -11.826 1.00 0.00 53 GLU A N 2
ATOM 2534 C CA . GLU A 1 53 ? -10.741 12.101 -10.588 1.00 0.00 53 GLU A CA 2
ATOM 2535 C C . GLU A 1 53 ? -9.444 11.310 -10.412 1.00 0.00 53 GLU A C 2
ATOM 2536 O O . GLU A 1 53 ? -9.242 10.662 -9.386 1.00 0.00 53 GLU A O 2
ATOM 2548 N N . ASP A 1 54 ? -8.597 11.390 -11.428 1.00 0.00 54 ASP A N 2
ATOM 2549 C CA . ASP A 1 54 ? -7.324 10.690 -11.398 1.00 0.00 54 ASP A CA 2
ATOM 2550 C C . ASP A 1 54 ? -7.572 9.185 -11.519 1.00 0.00 54 ASP A C 2
ATOM 2551 O O . ASP A 1 54 ? -7.110 8.551 -12.466 1.00 0.00 54 ASP A O 2
ATOM 2560 N N . SER A 1 55 ? -8.300 8.657 -10.546 1.00 0.00 55 SER A N 2
ATOM 2561 C CA . SER A 1 55 ? -8.615 7.239 -10.532 1.00 0.00 55 SER A CA 2
ATOM 2562 C C . SER A 1 55 ? -7.352 6.426 -10.241 1.00 0.00 55 SER A C 2
ATOM 2563 O O . SER A 1 55 ? -6.481 6.297 -11.100 1.00 0.00 55 SER A O 2
ATOM 2571 N N . LEU A 1 56 ? -7.293 5.898 -9.027 1.00 0.00 56 LEU A N 2
ATOM 2572 C CA . LEU A 1 56 ? -6.151 5.101 -8.612 1.00 0.00 56 LEU A CA 2
ATOM 2573 C C . LEU A 1 56 ? -6.626 3.698 -8.229 1.00 0.00 56 LEU A C 2
ATOM 2574 O O . LEU A 1 56 ? -7.690 3.541 -7.632 1.00 0.00 56 LEU A O 2
ATOM 2590 N N . ILE A 1 57 ? -5.814 2.714 -8.588 1.00 0.00 57 ILE A N 2
ATOM 2591 C CA . ILE A 1 57 ? -6.138 1.330 -8.289 1.00 0.00 57 ILE A CA 2
ATOM 2592 C C . ILE A 1 57 ? -5.032 0.727 -7.421 1.00 0.00 57 ILE A C 2
ATOM 2593 O O . ILE A 1 57 ? -3.864 1.089 -7.559 1.00 0.00 57 ILE A O 2
ATOM 2609 N N . LEU A 1 58 ? -5.438 -0.181 -6.546 1.00 0.00 58 LEU A N 2
ATOM 2610 C CA . LEU A 1 58 ? -4.495 -0.837 -5.656 1.00 0.00 58 LEU A CA 2
ATOM 2611 C C . LEU A 1 58 ? -3.959 -2.101 -6.331 1.00 0.00 58 LEU A C 2
ATOM 2612 O O . LEU A 1 58 ? -4.659 -2.732 -7.121 1.00 0.00 58 LEU A O 2
ATOM 2628 N N . VAL A 1 59 ? -2.721 -2.433 -5.995 1.00 0.00 59 VAL A N 2
ATOM 2629 C CA . VAL A 1 59 ? -2.082 -3.610 -6.558 1.00 0.00 59 VAL A CA 2
ATOM 2630 C C . VAL A 1 59 ? -1.061 -4.158 -5.559 1.00 0.00 59 VAL A C 2
ATOM 2631 O O . VAL A 1 59 ? -0.254 -3.406 -5.015 1.00 0.00 59 VAL A O 2
ATOM 2644 N N . ALA A 1 60 ? -1.130 -5.464 -5.348 1.00 0.00 60 ALA A N 2
ATOM 2645 C CA . ALA A 1 60 ? -0.222 -6.122 -4.424 1.00 0.00 60 ALA A CA 2
ATOM 2646 C C . ALA A 1 60 ? 0.948 -6.722 -5.206 1.00 0.00 60 ALA A C 2
ATOM 2647 O O . ALA A 1 60 ? 0.747 -7.553 -6.091 1.00 0.00 60 ALA A O 2
ATOM 2654 N N . VAL A 1 61 ? 2.145 -6.279 -4.851 1.00 0.00 61 VAL A N 2
ATOM 2655 C CA . VAL A 1 61 ? 3.347 -6.762 -5.509 1.00 0.00 61 VAL A CA 2
ATOM 2656 C C . VAL A 1 61 ? 4.212 -7.513 -4.494 1.00 0.00 61 VAL A C 2
ATOM 2657 O O . VAL A 1 61 ? 4.394 -7.053 -3.368 1.00 0.00 61 VAL A O 2
ATOM 2670 N N . SER A 1 62 ? 4.722 -8.655 -4.930 1.00 0.00 62 SER A N 2
ATOM 2671 C CA . SER A 1 62 ? 5.564 -9.474 -4.074 1.00 0.00 62 SER A CA 2
ATOM 2672 C C . SER A 1 62 ? 7.025 -9.359 -4.511 1.00 0.00 62 SER A C 2
ATOM 2673 O O . SER A 1 62 ? 7.315 -8.846 -5.591 1.00 0.00 62 SER A O 2
ATOM 2681 N N . SER A 1 63 ? 7.907 -9.844 -3.650 1.00 0.00 63 SER A N 2
ATOM 2682 C CA . SER A 1 63 ? 9.332 -9.802 -3.934 1.00 0.00 63 SER A CA 2
ATOM 2683 C C . SER A 1 63 ? 9.673 -10.795 -5.046 1.00 0.00 63 SER A C 2
ATOM 2684 O O . SER A 1 63 ? 10.379 -11.776 -4.812 1.00 0.00 63 SER A O 2
ATOM 2692 N N . SER A 1 64 ? 9.157 -10.508 -6.232 1.00 0.00 64 SER A N 2
ATOM 2693 C CA . SER A 1 64 ? 9.399 -11.364 -7.381 1.00 0.00 64 SER A CA 2
ATOM 2694 C C . SER A 1 64 ? 8.828 -10.717 -8.644 1.00 0.00 64 SER A C 2
ATOM 2695 O O . SER A 1 64 ? 9.438 -10.784 -9.710 1.00 0.00 64 SER A O 2
ATOM 2703 N N . GLY A 1 65 ? 7.663 -10.107 -8.484 1.00 0.00 65 GLY A N 2
ATOM 2704 C CA . GLY A 1 65 ? 7.003 -9.449 -9.598 1.00 0.00 65 GLY A CA 2
ATOM 2705 C C . GLY A 1 65 ? 5.602 -10.021 -9.820 1.00 0.00 65 GLY A C 2
ATOM 2706 O O . GLY A 1 65 ? 5.176 -10.205 -10.960 1.00 0.00 65 GLY A O 2
ATOM 2710 N N . GLU A 1 66 ? 4.923 -10.285 -8.714 1.00 0.00 66 GLU A N 2
ATOM 2711 C CA . GLU A 1 66 ? 3.578 -10.833 -8.773 1.00 0.00 66 GLU A CA 2
ATOM 2712 C C . GLU A 1 66 ? 2.553 -9.766 -8.382 1.00 0.00 66 GLU A C 2
ATOM 2713 O O . GLU A 1 66 ? 2.303 -9.545 -7.198 1.00 0.00 66 GLU A O 2
ATOM 2725 N N . LYS A 1 67 ? 1.987 -9.134 -9.399 1.00 0.00 67 LYS A N 2
ATOM 2726 C CA . LYS A 1 67 ? 0.995 -8.096 -9.176 1.00 0.00 67 LYS A CA 2
ATOM 2727 C C . LYS A 1 67 ? -0.389 -8.736 -9.061 1.00 0.00 67 LYS A C 2
ATOM 2728 O O . LYS A 1 67 ? -0.684 -9.714 -9.747 1.00 0.00 67 LYS A O 2
ATOM 2747 N N . VAL A 1 68 ? -1.203 -8.159 -8.189 1.00 0.00 68 VAL A N 2
ATOM 2748 C CA . VAL A 1 68 ? -2.549 -8.661 -7.975 1.00 0.00 68 VAL A CA 2
ATOM 2749 C C . VAL A 1 68 ? -3.510 -7.481 -7.816 1.00 0.00 68 VAL A C 2
ATOM 2750 O O . VAL A 1 68 ? -3.730 -7.001 -6.705 1.00 0.00 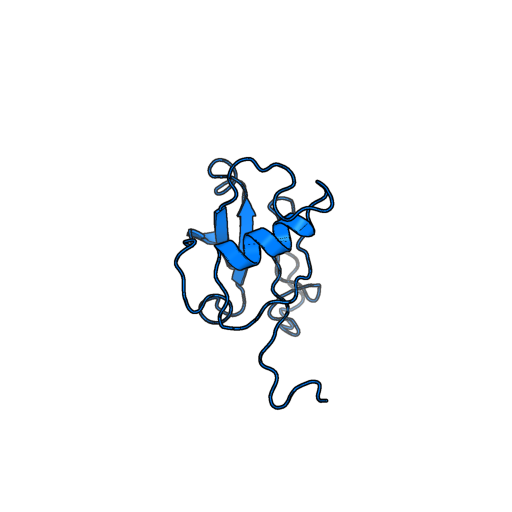68 VAL A O 2
ATOM 2763 N N . LEU A 1 69 ? -4.055 -7.047 -8.942 1.00 0.00 69 LEU A N 2
ATOM 2764 C CA . LEU A 1 69 ? -4.987 -5.932 -8.942 1.00 0.00 69 LEU A CA 2
ATOM 2765 C C . LEU A 1 69 ? -6.085 -6.191 -7.908 1.00 0.00 69 LEU A C 2
ATOM 2766 O O . LEU A 1 69 ? -6.921 -7.075 -8.094 1.00 0.00 69 LEU A O 2
ATOM 2782 N N . LEU A 1 70 ? -6.048 -5.405 -6.842 1.00 0.00 70 LEU A N 2
ATOM 2783 C CA . LEU A 1 70 ? -7.030 -5.539 -5.780 1.00 0.00 70 LEU A CA 2
ATOM 2784 C C . LEU A 1 70 ? -8.303 -4.786 -6.170 1.00 0.00 70 LEU A C 2
ATOM 2785 O O . LEU A 1 70 ? -8.350 -4.138 -7.214 1.00 0.00 70 LEU A O 2
ATOM 2801 N N . GLN A 1 71 ? -9.305 -4.897 -5.310 1.00 0.00 71 GLN A N 2
ATOM 2802 C CA . GLN A 1 71 ? -10.576 -4.235 -5.552 1.00 0.00 71 GLN A CA 2
ATOM 2803 C C . GLN A 1 71 ? -10.978 -3.397 -4.336 1.00 0.00 71 GLN A C 2
ATOM 2804 O O . GLN A 1 71 ? -10.582 -3.699 -3.211 1.00 0.00 71 GLN A O 2
ATOM 2818 N N . PRO A 1 72 ? -11.780 -2.334 -4.610 1.00 0.00 72 PRO A N 2
ATOM 2819 C CA . PRO A 1 72 ? -12.240 -1.451 -3.552 1.00 0.00 72 PRO A CA 2
ATOM 2820 C C . PRO A 1 72 ? -13.343 -2.114 -2.725 1.00 0.00 72 PRO A C 2
ATOM 2821 O O . PRO A 1 72 ? -13.866 -1.515 -1.787 1.00 0.00 72 PRO A O 2
ATOM 2832 N N . THR A 1 73 ? -13.665 -3.342 -3.103 1.00 0.00 73 THR A N 2
ATOM 2833 C CA . THR A 1 73 ? -14.696 -4.093 -2.408 1.00 0.00 73 THR A CA 2
ATOM 2834 C C . THR A 1 73 ? -14.099 -5.342 -1.756 1.00 0.00 73 THR A C 2
ATOM 2835 O O . THR A 1 73 ? -14.709 -6.410 -1.779 1.00 0.00 73 THR A O 2
ATOM 2846 N N . GLU A 1 74 ? -12.914 -5.166 -1.191 1.00 0.00 74 GLU A N 2
ATOM 2847 C CA . GLU A 1 74 ? -12.228 -6.265 -0.534 1.00 0.00 74 GLU A CA 2
ATOM 2848 C C . GLU A 1 74 ? -12.736 -6.428 0.900 1.00 0.00 74 GLU A C 2
ATOM 2849 O O . GLU A 1 74 ? -13.658 -5.728 1.318 1.00 0.00 74 GLU A O 2
ATOM 2861 N N . ASP A 1 75 ? -12.114 -7.355 1.613 1.00 0.00 75 ASP A N 2
ATOM 2862 C CA . ASP A 1 75 ? -12.492 -7.618 2.991 1.00 0.00 75 ASP A CA 2
ATOM 2863 C C . ASP A 1 75 ? -11.233 -7.680 3.858 1.00 0.00 75 ASP A C 2
ATOM 2864 O O . ASP A 1 75 ? -10.977 -6.777 4.652 1.00 0.00 75 ASP A O 2
ATOM 2873 N N . CYS A 1 76 ? -10.481 -8.756 3.677 1.00 0.00 76 CYS A N 2
ATOM 2874 C CA . CYS A 1 76 ? -9.255 -8.948 4.432 1.00 0.00 76 CYS A CA 2
ATOM 2875 C C . CYS A 1 76 ? -8.070 -8.712 3.494 1.00 0.00 76 CYS A C 2
ATOM 2876 O O . CYS A 1 76 ? -7.667 -9.612 2.758 1.00 0.00 76 CYS A O 2
ATOM 2884 N N . VAL A 1 77 ? -7.545 -7.497 3.550 1.00 0.00 77 VAL A N 2
ATOM 2885 C CA . VAL A 1 77 ? -6.415 -7.131 2.713 1.00 0.00 77 VAL A CA 2
ATOM 2886 C C . VAL A 1 77 ? -5.119 -7.321 3.504 1.00 0.00 77 VAL A C 2
ATOM 2887 O O . VAL A 1 77 ? -4.351 -8.243 3.233 1.00 0.00 77 VAL A O 2
ATOM 2900 N N . PHE A 1 78 ? -4.915 -6.434 4.467 1.00 0.00 78 PHE A N 2
ATOM 2901 C CA . PHE A 1 78 ? -3.725 -6.492 5.299 1.00 0.00 78 PHE A CA 2
ATOM 2902 C C . PHE A 1 78 ? -3.350 -7.940 5.618 1.00 0.00 78 PHE A C 2
ATOM 2903 O O . PHE A 1 78 ? -2.174 -8.256 5.793 1.00 0.00 78 PHE A O 2
ATOM 2920 N N . THR A 1 79 ? -4.371 -8.782 5.684 1.00 0.00 79 THR A N 2
ATOM 2921 C CA . THR A 1 79 ? -4.163 -10.190 5.979 1.00 0.00 79 THR A CA 2
ATOM 2922 C C . THR A 1 79 ? -3.812 -10.956 4.702 1.00 0.00 79 THR A C 2
ATOM 2923 O O . THR A 1 79 ? -2.813 -11.672 4.658 1.00 0.00 79 THR A O 2
ATOM 2934 N N . ALA A 1 80 ? -4.654 -10.779 3.694 1.00 0.00 80 ALA A N 2
ATOM 2935 C CA . ALA A 1 80 ? -4.446 -11.445 2.420 1.00 0.00 80 ALA A CA 2
ATOM 2936 C C . ALA A 1 80 ? -3.007 -11.211 1.956 1.00 0.00 80 ALA A C 2
ATOM 2937 O O . ALA A 1 80 ? -2.335 -12.140 1.510 1.00 0.00 80 ALA A O 2
ATOM 2944 N N . LEU A 1 81 ? -2.575 -9.964 2.077 1.00 0.00 81 LEU A N 2
ATOM 2945 C CA . LEU A 1 81 ? -1.228 -9.596 1.676 1.00 0.00 81 LEU A CA 2
ATOM 2946 C C . LEU A 1 81 ? -0.258 -10.709 2.081 1.00 0.00 81 LEU A C 2
ATOM 2947 O O . LEU A 1 81 ? -0.424 -11.331 3.128 1.00 0.00 81 LEU A O 2
ATOM 2963 N N . GLY A 1 82 ? 0.733 -10.924 1.228 1.00 0.00 82 GLY A N 2
ATOM 2964 C CA . GLY A 1 82 ? 1.729 -11.951 1.484 1.00 0.00 82 GLY A CA 2
ATOM 2965 C C . GLY A 1 82 ? 2.712 -11.503 2.567 1.00 0.00 82 GLY A C 2
ATOM 2966 O O . GLY A 1 82 ? 2.465 -10.523 3.269 1.00 0.00 82 GLY A O 2
ATOM 2970 N N . ILE A 1 83 ? 3.807 -12.242 2.670 1.00 0.00 83 ILE A N 2
ATOM 2971 C CA . ILE A 1 83 ? 4.829 -11.934 3.656 1.00 0.00 83 ILE A CA 2
ATOM 2972 C C . ILE A 1 83 ? 5.666 -10.752 3.164 1.00 0.00 83 ILE A C 2
ATOM 2973 O O . ILE A 1 83 ? 5.870 -9.783 3.894 1.00 0.00 83 ILE A O 2
ATOM 2989 N N . ASN A 1 84 ? 6.129 -10.870 1.928 1.00 0.00 84 ASN A N 2
ATOM 2990 C CA . ASN A 1 84 ? 6.940 -9.823 1.329 1.00 0.00 84 ASN A CA 2
ATOM 2991 C C . ASN A 1 84 ? 6.183 -9.208 0.151 1.00 0.00 84 ASN A C 2
ATOM 2992 O O . ASN A 1 84 ? 6.675 -9.208 -0.976 1.00 0.00 84 ASN A O 2
ATOM 3003 N N . SER A 1 85 ? 4.997 -8.698 0.452 1.00 0.00 85 SER A N 2
ATOM 3004 C CA . SER A 1 85 ? 4.167 -8.081 -0.568 1.00 0.00 85 SER A CA 2
ATOM 3005 C C . SER A 1 85 ? 3.863 -6.631 -0.189 1.00 0.00 85 SER A C 2
ATOM 3006 O O . SER A 1 85 ? 3.443 -6.353 0.933 1.00 0.00 85 SER A O 2
ATOM 3014 N N . HIS A 1 86 ? 4.088 -5.743 -1.147 1.00 0.00 86 HIS A N 2
ATOM 3015 C CA . HIS A 1 86 ? 3.844 -4.327 -0.927 1.00 0.00 86 HIS A CA 2
ATOM 3016 C C . HIS A 1 86 ? 2.619 -3.887 -1.731 1.00 0.00 86 HIS A C 2
ATOM 3017 O O . HIS A 1 86 ? 2.402 -4.359 -2.846 1.00 0.00 86 HIS A O 2
ATOM 3031 N N . LEU A 1 87 ? 1.851 -2.988 -1.134 1.00 0.00 87 LEU A N 2
ATOM 3032 C CA . LEU A 1 87 ? 0.654 -2.479 -1.781 1.00 0.00 87 LEU A CA 2
ATOM 3033 C C . LEU A 1 87 ? 1.022 -1.275 -2.652 1.00 0.00 87 LEU A C 2
ATOM 3034 O O . LEU A 1 87 ? 1.542 -0.279 -2.152 1.00 0.00 87 LEU A O 2
ATOM 3050 N N . PHE A 1 88 ? 0.737 -1.408 -3.939 1.00 0.00 88 PHE A N 2
ATOM 3051 C CA . PHE A 1 88 ? 1.032 -0.344 -4.884 1.00 0.00 88 PHE A CA 2
ATOM 3052 C C . PHE A 1 88 ? -0.256 0.268 -5.440 1.00 0.00 88 PHE A C 2
ATOM 3053 O O . PHE A 1 88 ? -1.105 -0.444 -5.973 1.00 0.00 88 PHE A O 2
ATOM 3070 N N . ALA A 1 89 ? -0.359 1.581 -5.297 1.00 0.00 89 ALA A N 2
ATOM 3071 C CA . ALA A 1 89 ? -1.529 2.296 -5.779 1.00 0.00 89 ALA A CA 2
ATOM 3072 C C . ALA A 1 89 ? -1.093 3.347 -6.802 1.00 0.00 89 ALA A C 2
ATOM 3073 O O . ALA A 1 89 ? -0.401 4.304 -6.457 1.00 0.00 89 ALA A O 2
ATOM 3080 N N . CYS A 1 90 ? -1.516 3.134 -8.039 1.00 0.00 90 CYS A N 2
ATOM 3081 C CA . CYS A 1 90 ? -1.178 4.051 -9.114 1.00 0.00 90 CYS A CA 2
ATOM 3082 C C . CYS A 1 90 ? -2.219 3.894 -10.224 1.00 0.00 90 CYS A C 2
ATOM 3083 O O . CYS A 1 90 ? -3.101 3.041 -10.137 1.00 0.00 90 CYS A O 2
ATOM 3091 N N . THR A 1 91 ? -2.081 4.730 -11.243 1.00 0.00 91 THR A N 2
ATOM 3092 C CA . THR A 1 91 ? -2.999 4.695 -12.369 1.00 0.00 91 THR A CA 2
ATOM 3093 C C . THR A 1 91 ? -2.861 3.374 -13.128 1.00 0.00 91 THR A C 2
ATOM 3094 O O . THR A 1 91 ? -1.810 2.736 -13.086 1.00 0.00 91 THR A O 2
ATOM 3105 N N . ARG A 1 92 ? -3.937 3.003 -13.806 1.00 0.00 92 ARG A N 2
ATOM 3106 C CA . ARG A 1 92 ? -3.949 1.769 -14.574 1.00 0.00 92 ARG A CA 2
ATOM 3107 C C . ARG A 1 92 ? -2.815 1.772 -15.600 1.00 0.00 92 ARG A C 2
ATOM 3108 O O . ARG A 1 92 ? -2.268 0.720 -15.929 1.00 0.00 92 ARG A O 2
ATOM 3129 N N . ASP A 1 93 ? -2.494 2.965 -16.077 1.00 0.00 93 ASP A N 2
ATOM 3130 C CA . ASP A 1 93 ? -1.434 3.118 -17.059 1.00 0.00 93 ASP A CA 2
ATOM 3131 C C . ASP A 1 93 ? -0.078 3.069 -16.353 1.00 0.00 93 ASP A C 2
ATOM 3132 O O . ASP A 1 93 ? 0.966 3.162 -16.997 1.00 0.00 93 ASP A O 2
ATOM 3141 N N . SER A 1 94 ? -0.137 2.921 -15.037 1.00 0.00 94 SER A N 2
ATOM 3142 C CA . SER A 1 94 ? 1.073 2.858 -14.236 1.00 0.00 94 SER A CA 2
ATOM 3143 C C . SER A 1 94 ? 1.145 1.518 -13.501 1.00 0.00 94 SER A C 2
ATOM 3144 O O . SER A 1 94 ? 2.144 1.215 -12.851 1.00 0.00 94 SER A O 2
ATOM 3152 N N . TYR A 1 95 ? 0.072 0.750 -13.630 1.00 0.00 95 TYR A N 2
ATOM 3153 C CA . TYR A 1 95 ? 0.001 -0.551 -12.987 1.00 0.00 95 TYR A CA 2
ATOM 3154 C C . TYR A 1 95 ? 1.124 -1.467 -13.478 1.00 0.00 95 TYR A C 2
ATOM 3155 O O . TYR A 1 95 ? 1.716 -2.204 -12.691 1.00 0.00 95 TYR A O 2
ATOM 3173 N N . GLU A 1 96 ? 1.382 -1.391 -14.775 1.00 0.00 96 GLU A N 2
ATOM 3174 C CA . GLU A 1 96 ? 2.423 -2.204 -15.380 1.00 0.00 96 GLU A CA 2
ATOM 3175 C C . GLU A 1 96 ? 3.796 -1.574 -15.139 1.00 0.00 96 GLU A C 2
ATOM 3176 O O . GLU A 1 96 ? 4.824 -2.213 -15.360 1.00 0.00 96 GLU A O 2
ATOM 3188 N N . ALA A 1 97 ? 3.769 -0.328 -14.690 1.00 0.00 97 ALA A N 2
ATOM 3189 C CA . ALA A 1 97 ? 4.999 0.396 -14.418 1.00 0.00 97 ALA A CA 2
ATOM 3190 C C . ALA A 1 97 ? 5.434 0.130 -12.975 1.00 0.00 97 ALA A C 2
ATOM 3191 O O . ALA A 1 97 ? 6.493 0.587 -12.547 1.00 0.00 97 ALA A O 2
ATOM 3198 N N . LEU A 1 98 ? 4.593 -0.608 -12.264 1.00 0.00 98 LEU A N 2
ATOM 3199 C CA . LEU A 1 98 ? 4.877 -0.940 -10.878 1.00 0.00 98 LEU A CA 2
ATOM 3200 C C . LEU A 1 98 ? 6.053 -1.916 -10.823 1.00 0.00 98 LEU A C 2
ATOM 3201 O O . LEU A 1 98 ? 6.220 -2.744 -11.718 1.00 0.00 98 LEU A O 2
ATOM 3217 N N . VAL A 1 99 ? 6.838 -1.788 -9.764 1.00 0.00 99 VAL A N 2
ATOM 3218 C CA . VAL A 1 99 ? 7.994 -2.649 -9.580 1.00 0.00 99 VAL A CA 2
ATOM 3219 C C . VAL A 1 99 ? 8.091 -3.059 -8.109 1.00 0.00 99 VAL A C 2
ATOM 3220 O O . VAL A 1 99 ? 7.788 -2.267 -7.219 1.00 0.00 99 VAL A O 2
ATOM 3233 N N . PRO A 1 100 ? 8.524 -4.330 -7.895 1.00 0.00 100 PRO A N 2
ATOM 3234 C CA . PRO A 1 100 ? 8.664 -4.856 -6.547 1.00 0.00 100 PRO A CA 2
ATOM 3235 C C . PRO A 1 100 ? 9.904 -4.280 -5.860 1.00 0.00 100 PRO A C 2
ATOM 3236 O O . PRO A 1 100 ? 10.982 -4.236 -6.451 1.00 0.00 100 PRO A O 2
ATOM 3247 N N . LEU A 1 101 ? 9.709 -3.852 -4.621 1.00 0.00 101 LEU A N 2
ATOM 3248 C CA . LEU A 1 101 ? 10.798 -3.281 -3.847 1.00 0.00 101 LEU A CA 2
ATOM 3249 C C . LEU A 1 101 ? 11.950 -4.285 -3.776 1.00 0.00 101 LEU A C 2
ATOM 3250 O O . LEU A 1 101 ? 11.758 -5.474 -4.026 1.00 0.00 101 LEU A O 2
ATOM 3266 N N . PRO A 1 102 ? 13.152 -3.756 -3.425 1.00 0.00 102 PRO A N 2
ATOM 3267 C CA . PRO A 1 102 ? 14.335 -4.594 -3.318 1.00 0.00 102 PRO A CA 2
ATOM 3268 C C . PRO A 1 102 ? 14.296 -5.439 -2.043 1.00 0.00 102 PRO A C 2
ATOM 3269 O O . PRO A 1 102 ? 13.237 -5.613 -1.443 1.00 0.00 102 PRO A O 2
ATOM 3280 N N . GLU A 1 103 ? 15.463 -5.942 -1.668 1.00 0.00 103 GLU A N 2
ATOM 3281 C CA . GLU A 1 103 ? 15.575 -6.764 -0.476 1.00 0.00 103 GLU A CA 2
ATOM 3282 C C . GLU A 1 103 ? 16.892 -6.476 0.246 1.00 0.00 103 GLU A C 2
ATOM 3283 O O . GLU A 1 103 ? 17.952 -6.931 -0.182 1.00 0.00 103 GLU A O 2
ATOM 3295 N N . GLU A 1 104 ? 16.783 -5.721 1.329 1.00 0.00 104 GLU A N 2
ATOM 3296 C CA . GLU A 1 104 ? 17.953 -5.366 2.115 1.00 0.00 104 GLU A CA 2
ATOM 3297 C C . GLU A 1 104 ? 17.535 -4.922 3.519 1.00 0.00 104 GLU A C 2
ATOM 3298 O O . GLU A 1 104 ? 16.361 -5.007 3.876 1.00 0.00 104 GLU A O 2
ATOM 3310 N N . ILE A 1 105 ? 18.519 -4.459 4.275 1.00 0.00 105 ILE A N 2
ATOM 3311 C CA . ILE A 1 105 ? 18.268 -4.002 5.632 1.00 0.00 105 ILE A CA 2
ATOM 3312 C C . ILE A 1 105 ? 18.301 -2.473 5.664 1.00 0.00 105 ILE A C 2
ATOM 3313 O O . ILE A 1 105 ? 18.873 -1.880 6.578 1.00 0.00 105 ILE A O 2
ATOM 3329 N N . GLN A 1 106 ? 17.680 -1.878 4.656 1.00 0.00 106 GLN A N 2
ATOM 3330 C CA . GLN A 1 106 ? 17.631 -0.429 4.558 1.00 0.00 106 GLN A CA 2
ATOM 3331 C C . GLN A 1 106 ? 16.294 0.017 3.961 1.00 0.00 106 GLN A C 2
ATOM 3332 O O . GLN A 1 106 ? 16.020 -0.233 2.789 1.00 0.00 106 GLN A O 2
ATOM 3346 N N . VAL A 1 107 ? 15.499 0.670 4.796 1.00 0.00 107 VAL A N 2
ATOM 3347 C CA . VAL A 1 107 ? 14.198 1.154 4.365 1.00 0.00 107 VAL A CA 2
ATOM 3348 C C . VAL A 1 107 ? 13.337 -0.033 3.928 1.00 0.00 107 VAL A C 2
ATOM 3349 O O . VAL A 1 107 ? 12.618 0.051 2.933 1.00 0.00 107 VAL A O 2
ATOM 3362 N N . SER A 1 108 ? 13.438 -1.110 4.692 1.00 0.00 108 SER A N 2
ATOM 3363 C CA . SER A 1 108 ? 12.677 -2.312 4.396 1.00 0.00 108 SER A CA 2
ATOM 3364 C C . SER A 1 108 ? 11.770 -2.662 5.577 1.00 0.00 108 SER A C 2
ATOM 3365 O O . SER A 1 108 ? 12.081 -2.335 6.722 1.00 0.00 108 SER A O 2
ATOM 3373 N N . PRO A 1 109 ? 10.636 -3.339 5.251 1.00 0.00 109 PRO A N 2
ATOM 3374 C CA . PRO A 1 109 ? 9.682 -3.736 6.271 1.00 0.00 109 PRO A CA 2
ATOM 3375 C C . PRO A 1 109 ? 10.203 -4.928 7.076 1.00 0.00 109 PRO A C 2
ATOM 3376 O O . PRO A 1 109 ? 9.835 -5.107 8.236 1.00 0.00 109 PRO A O 2
ATOM 3387 N N . GLY A 1 110 ? 11.052 -5.712 6.428 1.00 0.00 110 GLY A N 2
ATOM 3388 C CA . GLY A 1 110 ? 11.628 -6.882 7.069 1.00 0.00 110 GLY A CA 2
ATOM 3389 C C . GLY A 1 110 ? 11.733 -8.050 6.086 1.00 0.00 110 GLY A C 2
ATOM 3390 O O . GLY A 1 110 ? 10.777 -8.804 5.908 1.00 0.00 110 GLY A O 2
ATOM 3394 N N . ASP A 1 111 ? 12.902 -8.164 5.474 1.00 0.00 111 ASP A N 2
ATOM 3395 C CA . ASP A 1 111 ? 13.144 -9.227 4.513 1.00 0.00 111 ASP A CA 2
ATOM 3396 C C . ASP A 1 111 ? 14.518 -9.024 3.870 1.00 0.00 111 ASP A C 2
ATOM 3397 O O . ASP A 1 111 ? 14.795 -7.964 3.311 1.00 0.00 111 ASP A O 2
ATOM 3406 N N . THR A 1 112 ? 15.341 -10.057 3.971 1.00 0.00 112 THR A N 2
ATOM 3407 C CA . THR A 1 112 ? 16.679 -10.006 3.407 1.00 0.00 112 THR A CA 2
ATOM 3408 C C . THR A 1 112 ? 17.102 -11.391 2.913 1.00 0.00 112 THR A C 2
ATOM 3409 O O . THR A 1 112 ? 17.246 -12.320 3.706 1.00 0.00 112 THR A O 2
ATOM 3420 N N . GLU A 1 113 ? 17.291 -11.485 1.604 1.00 0.00 113 GLU A N 2
ATOM 3421 C CA . GLU A 1 113 ? 17.695 -12.741 0.995 1.00 0.00 113 GLU A CA 2
ATOM 3422 C C . GLU A 1 113 ? 17.693 -12.616 -0.530 1.00 0.00 113 GLU A C 2
ATOM 3423 O O . GLU A 1 113 ? 17.218 -11.620 -1.074 1.00 0.00 113 GLU A O 2
ATOM 3435 N N . ILE A 1 114 ? 18.230 -13.640 -1.176 1.00 0.00 114 ILE A N 2
ATOM 3436 C CA . ILE A 1 114 ? 18.296 -13.657 -2.628 1.00 0.00 114 ILE A CA 2
ATOM 3437 C C . ILE A 1 114 ? 19.288 -12.593 -3.101 1.00 0.00 114 ILE A C 2
ATOM 3438 O O . ILE A 1 114 ? 20.442 -12.902 -3.395 1.00 0.00 114 ILE A O 2
ATOM 3454 N N . SER A 1 115 ? 18.802 -11.362 -3.161 1.00 0.00 115 SER A N 2
ATOM 3455 C CA . SER A 1 115 ? 19.631 -10.250 -3.594 1.00 0.00 115 SER A CA 2
ATOM 3456 C C . SER A 1 115 ? 20.855 -10.125 -2.684 1.00 0.00 115 SER A C 2
ATOM 3457 O O . SER A 1 115 ? 20.830 -10.572 -1.539 1.00 0.00 115 SER A O 2
ATOM 3465 N N . GLY A 1 116 ? 21.898 -9.515 -3.229 1.00 0.00 116 GLY A N 2
ATOM 3466 C CA . GLY A 1 116 ? 23.129 -9.325 -2.481 1.00 0.00 116 GLY A CA 2
ATOM 3467 C C . GLY A 1 116 ? 23.817 -8.018 -2.880 1.00 0.00 116 GLY A C 2
ATOM 3468 O O . GLY A 1 116 ? 23.608 -6.985 -2.247 1.00 0.00 116 GLY A O 2
ATOM 3472 N N . PRO A 1 117 ? 24.645 -8.109 -3.955 1.00 0.00 117 PRO A N 2
ATOM 3473 C CA . PRO A 1 117 ? 25.365 -6.947 -4.445 1.00 0.00 117 PRO A CA 2
ATOM 3474 C C . PRO A 1 117 ? 24.430 -6.002 -5.202 1.00 0.00 117 PRO A C 2
ATOM 3475 O O . PRO A 1 117 ? 23.546 -6.449 -5.931 1.00 0.00 117 PRO A O 2
ATOM 3486 N N . SER A 1 118 ? 24.656 -4.711 -5.002 1.00 0.00 118 SER A N 2
ATOM 3487 C CA . SER A 1 118 ? 23.845 -3.699 -5.657 1.00 0.00 118 SER A CA 2
ATOM 3488 C C . SER A 1 118 ? 24.734 -2.560 -6.159 1.00 0.00 118 SER A C 2
ATOM 3489 O O . SER A 1 118 ? 25.769 -2.267 -5.563 1.00 0.00 118 SER A O 2
ATOM 3497 N N . SER A 1 119 ? 24.297 -1.948 -7.250 1.00 0.00 119 SER A N 2
ATOM 3498 C CA . SER A 1 119 ? 25.041 -0.848 -7.840 1.00 0.00 119 SER A CA 2
ATOM 3499 C C . SER A 1 119 ? 24.292 0.468 -7.618 1.00 0.00 119 SER A C 2
ATOM 3500 O O . SER A 1 119 ? 24.827 1.397 -7.015 1.00 0.00 119 SER A O 2
ATOM 3508 N N . GLY A 1 120 ? 23.065 0.505 -8.117 1.00 0.00 120 GLY A N 2
ATOM 3509 C CA . GLY A 1 120 ? 22.237 1.691 -7.981 1.00 0.00 120 GLY A CA 2
ATOM 3510 C C . GLY A 1 120 ? 21.963 2.328 -9.345 1.00 0.00 120 GLY A C 2
ATOM 3511 O O . GLY A 1 120 ? 22.512 3.381 -9.664 1.00 0.00 120 GLY A O 2
ATOM 3515 N N . GLY A 1 1 ? -23.936 -1.851 25.488 1.00 0.00 1 GLY A N 3
ATOM 3516 C CA . GLY A 1 1 ? -22.672 -1.978 26.193 1.00 0.00 1 GLY A CA 3
ATOM 3517 C C . GLY A 1 1 ? -21.522 -1.402 25.364 1.00 0.00 1 GLY A C 3
ATOM 3518 O O . GLY A 1 1 ? -21.368 -0.185 25.271 1.00 0.00 1 GLY A O 3
ATOM 3522 N N . SER A 1 2 ? -20.744 -2.304 24.784 1.00 0.00 2 SER A N 3
ATOM 3523 C CA . SER A 1 2 ? -19.613 -1.901 23.966 1.00 0.00 2 SER A CA 3
ATOM 3524 C C . SER A 1 2 ? -18.847 -0.768 24.654 1.00 0.00 2 SER A C 3
ATOM 3525 O O . SER A 1 2 ? -19.123 0.407 24.416 1.00 0.00 2 SER A O 3
ATOM 3533 N N . SER A 1 3 ? -17.900 -1.161 25.494 1.00 0.00 3 SER A N 3
ATOM 3534 C CA . SER A 1 3 ? -17.093 -0.194 26.217 1.00 0.00 3 SER A CA 3
ATOM 3535 C C . SER A 1 3 ? -15.670 -0.176 25.656 1.00 0.00 3 SER A C 3
ATOM 3536 O O . SER A 1 3 ? -15.219 0.841 25.130 1.00 0.00 3 SER A O 3
ATOM 3544 N N . GLY A 1 4 ? -15.002 -1.312 25.788 1.00 0.00 4 GLY A N 3
ATOM 3545 C CA . GLY A 1 4 ? -13.639 -1.440 25.301 1.00 0.00 4 GLY A CA 3
ATOM 3546 C C . GLY A 1 4 ? -13.565 -1.157 23.799 1.00 0.00 4 GLY A C 3
ATOM 3547 O O . GLY A 1 4 ? -14.586 -1.148 23.115 1.00 0.00 4 GLY A O 3
ATOM 3551 N N . SER A 1 5 ? -12.345 -0.934 23.331 1.00 0.00 5 SER A N 3
ATOM 3552 C CA . SER A 1 5 ? -12.124 -0.652 21.923 1.00 0.00 5 SER A CA 3
ATOM 3553 C C . SER A 1 5 ? -12.439 -1.893 21.085 1.00 0.00 5 SER A C 3
ATOM 3554 O O . SER A 1 5 ? -12.205 -3.018 21.525 1.00 0.00 5 SER A O 3
ATOM 3562 N N . SER A 1 6 ? -12.963 -1.646 19.894 1.00 0.00 6 SER A N 3
ATOM 3563 C CA . SER A 1 6 ? -13.312 -2.730 18.991 1.00 0.00 6 SER A CA 3
ATOM 3564 C C . SER A 1 6 ? -12.558 -2.572 17.669 1.00 0.00 6 SER A C 3
ATOM 3565 O O . SER A 1 6 ? -12.538 -1.488 17.088 1.00 0.00 6 SER A O 3
ATOM 3573 N N . GLY A 1 7 ? -11.958 -3.669 17.232 1.00 0.00 7 GLY A N 3
ATOM 3574 C CA . GLY A 1 7 ? -11.206 -3.666 15.989 1.00 0.00 7 GLY A CA 3
ATOM 3575 C C . GLY A 1 7 ? -9.700 -3.672 16.260 1.00 0.00 7 GLY A C 3
ATOM 3576 O O . GLY A 1 7 ? -9.269 -3.491 17.397 1.00 0.00 7 GLY A O 3
ATOM 3580 N N . ASP A 1 8 ? -8.940 -3.882 15.194 1.00 0.00 8 ASP A N 3
ATOM 3581 C CA . ASP A 1 8 ? -7.492 -3.914 15.303 1.00 0.00 8 ASP A CA 3
ATOM 3582 C C . ASP A 1 8 ? -6.885 -2.976 14.257 1.00 0.00 8 ASP A C 3
ATOM 3583 O O . ASP A 1 8 ? -6.540 -3.406 13.158 1.00 0.00 8 ASP A O 3
ATOM 3592 N N . GLU A 1 9 ? -6.774 -1.712 14.637 1.00 0.00 9 GLU A N 3
ATOM 3593 C CA . GLU A 1 9 ? -6.216 -0.709 13.746 1.00 0.00 9 GLU A CA 3
ATOM 3594 C C . GLU A 1 9 ? -4.749 -1.023 13.446 1.00 0.00 9 GLU A C 3
ATOM 3595 O O . GLU A 1 9 ? -4.047 -1.584 14.286 1.00 0.00 9 GLU A O 3
ATOM 3607 N N . ILE A 1 10 ? -4.329 -0.648 12.247 1.00 0.00 10 ILE A N 3
ATOM 3608 C CA . ILE A 1 10 ? -2.958 -0.882 11.827 1.00 0.00 10 ILE A CA 3
ATOM 3609 C C . ILE A 1 10 ? -2.500 0.270 10.931 1.00 0.00 10 ILE A C 3
ATOM 3610 O O . ILE A 1 10 ? -3.280 1.169 10.621 1.00 0.00 10 ILE A O 3
ATOM 3626 N N . PHE A 1 11 ? -1.235 0.207 10.539 1.00 0.00 11 PHE A N 3
ATOM 3627 C CA . PHE A 1 11 ? -0.664 1.234 9.685 1.00 0.00 11 PHE A CA 3
ATOM 3628 C C . PHE A 1 11 ? -0.348 0.678 8.295 1.00 0.00 11 PHE A C 3
ATOM 3629 O O . PHE A 1 11 ? 0.662 0.000 8.108 1.00 0.00 11 PHE A O 3
ATOM 3646 N N . CYS A 1 12 ? -1.230 0.985 7.356 1.00 0.00 12 CYS A N 3
ATOM 3647 C CA . CYS A 1 12 ? -1.058 0.524 5.988 1.00 0.00 12 CYS A CA 3
ATOM 3648 C C . CYS A 1 12 ? -0.119 1.495 5.269 1.00 0.00 12 CYS A C 3
ATOM 3649 O O . CYS A 1 12 ? -0.079 2.680 5.594 1.00 0.00 12 CYS A O 3
ATOM 3657 N N . ARG A 1 13 ? 0.613 0.955 4.306 1.00 0.00 13 ARG A N 3
ATOM 3658 C CA . ARG A 1 13 ? 1.549 1.758 3.538 1.00 0.00 13 ARG A CA 3
ATOM 3659 C C . ARG A 1 13 ? 1.453 1.410 2.051 1.00 0.00 13 ARG A C 3
ATOM 3660 O O . ARG A 1 13 ? 1.777 0.293 1.650 1.00 0.00 13 ARG A O 3
ATOM 3681 N N . VAL A 1 14 ? 1.006 2.386 1.275 1.00 0.00 14 VAL A N 3
ATOM 3682 C CA . VAL A 1 14 ? 0.863 2.196 -0.159 1.00 0.00 14 VAL A CA 3
ATOM 3683 C C . VAL A 1 14 ? 2.171 2.581 -0.853 1.00 0.00 14 VAL A C 3
ATOM 3684 O O . VAL A 1 14 ? 2.492 3.763 -0.968 1.00 0.00 14 VAL A O 3
ATOM 3697 N N . TYR A 1 15 ? 2.891 1.561 -1.297 1.00 0.00 15 TYR A N 3
ATOM 3698 C CA . TYR A 1 15 ? 4.156 1.778 -1.976 1.00 0.00 15 TYR A CA 3
ATOM 3699 C C . TYR A 1 15 ? 3.934 2.327 -3.387 1.00 0.00 15 TYR A C 3
ATOM 3700 O O . TYR A 1 15 ? 3.280 1.688 -4.210 1.00 0.00 15 TYR A O 3
ATOM 3718 N N . MET A 1 16 ? 4.491 3.506 -3.624 1.00 0.00 16 MET A N 3
ATOM 3719 C CA . MET A 1 16 ? 4.362 4.148 -4.921 1.00 0.00 16 MET A CA 3
ATOM 3720 C C . MET A 1 16 ? 5.228 3.445 -5.969 1.00 0.00 16 MET A C 3
ATOM 3721 O O . MET A 1 16 ? 6.092 2.639 -5.627 1.00 0.00 16 MET A O 3
ATOM 3735 N N . PRO A 1 17 ? 4.958 3.784 -7.258 1.00 0.00 17 PRO A N 3
ATOM 3736 C CA . PRO A 1 17 ? 5.702 3.195 -8.358 1.00 0.00 17 PRO A CA 3
ATOM 3737 C C . PRO A 1 17 ? 7.105 3.798 -8.457 1.00 0.00 17 PRO A C 3
ATOM 3738 O O . PRO A 1 17 ? 7.953 3.288 -9.187 1.00 0.00 17 PRO A O 3
ATOM 3749 N N . ASP A 1 18 ? 7.305 4.874 -7.711 1.00 0.00 18 ASP A N 3
ATOM 3750 C CA . ASP A 1 18 ? 8.591 5.552 -7.705 1.00 0.00 18 ASP A CA 3
ATOM 3751 C C . ASP A 1 18 ? 9.316 5.248 -6.393 1.00 0.00 18 ASP A C 3
ATOM 3752 O O . ASP A 1 18 ? 10.333 5.867 -6.084 1.00 0.00 18 ASP A O 3
ATOM 3761 N N . HIS A 1 19 ? 8.765 4.295 -5.656 1.00 0.00 19 HIS A N 3
ATOM 3762 C CA . HIS A 1 19 ? 9.347 3.901 -4.384 1.00 0.00 19 HIS A CA 3
ATOM 3763 C C . HIS A 1 19 ? 9.207 5.046 -3.379 1.00 0.00 19 HIS A C 3
ATOM 3764 O O . HIS A 1 19 ? 10.143 5.818 -3.177 1.00 0.00 19 HIS A O 3
ATOM 3778 N N . SER A 1 20 ? 8.030 5.120 -2.776 1.00 0.00 20 SER A N 3
ATOM 3779 C CA . SER A 1 20 ? 7.755 6.158 -1.797 1.00 0.00 20 SER A CA 3
ATOM 3780 C C . SER A 1 20 ? 6.357 5.964 -1.207 1.00 0.00 20 SER A C 3
ATOM 3781 O O . SER A 1 20 ? 5.391 6.564 -1.677 1.00 0.00 20 SER A O 3
ATOM 3789 N N . TYR A 1 21 ? 6.292 5.123 -0.185 1.00 0.00 21 TYR A N 3
ATOM 3790 C CA . TYR A 1 21 ? 5.028 4.842 0.475 1.00 0.00 21 TYR A CA 3
ATOM 3791 C C . TYR A 1 21 ? 4.748 5.862 1.580 1.00 0.00 21 TYR A C 3
ATOM 3792 O O . TYR A 1 21 ? 5.558 6.755 1.826 1.00 0.00 21 TYR A O 3
ATOM 3810 N N . VAL A 1 22 ? 3.599 5.695 2.218 1.00 0.00 22 VAL A N 3
ATOM 3811 C CA . VAL A 1 22 ? 3.202 6.589 3.292 1.00 0.00 22 VAL A CA 3
ATOM 3812 C C . VAL A 1 22 ? 2.662 5.766 4.463 1.00 0.00 22 VAL A C 3
ATOM 3813 O O . VAL A 1 22 ? 2.494 4.553 4.348 1.00 0.00 22 VAL A O 3
ATOM 3826 N N . THR A 1 23 ? 2.404 6.458 5.563 1.00 0.00 23 THR A N 3
ATOM 3827 C CA . THR A 1 23 ? 1.886 5.806 6.753 1.00 0.00 23 THR A CA 3
ATOM 3828 C C . THR A 1 23 ? 0.439 6.232 7.008 1.00 0.00 23 THR A C 3
ATOM 3829 O O . THR A 1 23 ? 0.179 7.383 7.355 1.00 0.00 23 THR A O 3
ATOM 3840 N N . ILE A 1 24 ? -0.465 5.280 6.826 1.00 0.00 24 ILE A N 3
ATOM 3841 C CA . ILE A 1 24 ? -1.879 5.542 7.032 1.00 0.00 24 ILE A CA 3
ATOM 3842 C C . ILE A 1 24 ? -2.443 4.524 8.025 1.00 0.00 24 ILE A C 3
ATOM 3843 O O . ILE A 1 24 ? -2.110 3.342 7.963 1.00 0.00 24 ILE A O 3
ATOM 3859 N N . ARG A 1 25 ? -3.287 5.021 8.918 1.00 0.00 25 ARG A N 3
ATOM 3860 C CA . ARG A 1 25 ? -3.900 4.169 9.923 1.00 0.00 25 ARG A CA 3
ATOM 3861 C C . ARG A 1 25 ? -5.292 3.728 9.467 1.00 0.00 25 ARG A C 3
ATOM 3862 O O . ARG A 1 25 ? -6.185 4.556 9.295 1.00 0.00 25 ARG A O 3
ATOM 3883 N N . SER A 1 26 ? -5.434 2.423 9.284 1.00 0.00 26 SER A N 3
ATOM 3884 C CA . SER A 1 26 ? -6.703 1.862 8.851 1.00 0.00 26 SER A CA 3
ATOM 3885 C C . SER A 1 26 ? -7.072 0.665 9.729 1.00 0.00 26 SER A C 3
ATOM 3886 O O . SER A 1 26 ? -6.242 0.169 10.490 1.00 0.00 26 SER A O 3
ATOM 3894 N N . ARG A 1 27 ? -8.318 0.234 9.594 1.00 0.00 27 ARG A N 3
ATOM 3895 C CA . ARG A 1 27 ? -8.807 -0.896 10.366 1.00 0.00 27 ARG A CA 3
ATOM 3896 C C . ARG A 1 27 ? -8.644 -2.192 9.570 1.00 0.00 27 ARG A C 3
ATOM 3897 O O . ARG A 1 27 ? -8.787 -2.197 8.349 1.00 0.00 27 ARG A O 3
ATOM 3918 N N . LEU A 1 28 ? -8.346 -3.260 10.296 1.00 0.00 28 LEU A N 3
ATOM 3919 C CA . LEU A 1 28 ? -8.162 -4.560 9.673 1.00 0.00 28 LEU A CA 3
ATOM 3920 C C . LEU A 1 28 ? -9.461 -4.978 8.981 1.00 0.00 28 LEU A C 3
ATOM 3921 O O . LEU A 1 28 ? -9.461 -5.881 8.146 1.00 0.00 28 LEU A O 3
ATOM 3937 N N . SER A 1 29 ? -10.537 -4.302 9.355 1.00 0.00 29 SER A N 3
ATOM 3938 C CA . SER A 1 29 ? -11.840 -4.592 8.782 1.00 0.00 29 SER A CA 3
ATOM 3939 C C . SER A 1 29 ? -12.203 -3.529 7.742 1.00 0.00 29 SER A C 3
ATOM 3940 O O . SER A 1 29 ? -13.380 -3.265 7.505 1.00 0.00 29 SER A O 3
ATOM 3948 N N . ALA A 1 30 ? -11.169 -2.949 7.151 1.00 0.00 30 ALA A N 3
ATOM 3949 C CA . ALA A 1 30 ? -11.364 -1.921 6.143 1.00 0.00 30 ALA A CA 3
ATOM 3950 C C . ALA A 1 30 ? -11.206 -2.540 4.753 1.00 0.00 30 ALA A C 3
ATOM 3951 O O . ALA A 1 30 ? -10.862 -3.714 4.627 1.00 0.00 30 ALA A O 3
ATOM 3958 N N . SER A 1 31 ? -11.466 -1.722 3.743 1.00 0.00 31 SER A N 3
ATOM 3959 C CA . SER A 1 31 ? -11.357 -2.175 2.366 1.00 0.00 31 SER A CA 3
ATOM 3960 C C . SER A 1 31 ? -10.322 -1.333 1.619 1.00 0.00 31 SER A C 3
ATOM 3961 O O . SER A 1 31 ? -9.819 -0.344 2.151 1.00 0.00 31 SER A O 3
ATOM 3969 N N . VAL A 1 32 ? -10.033 -1.755 0.396 1.00 0.00 32 VAL A N 3
ATOM 3970 C CA . VAL A 1 32 ? -9.067 -1.052 -0.430 1.00 0.00 32 VAL A CA 3
ATOM 3971 C C . VAL A 1 32 ? -9.442 0.430 -0.498 1.00 0.00 32 VAL A C 3
ATOM 3972 O O . VAL A 1 32 ? -8.603 1.298 -0.264 1.00 0.00 32 VAL A O 3
ATOM 3985 N N . GLN A 1 33 ? -10.705 0.673 -0.818 1.00 0.00 33 GLN A N 3
ATOM 3986 C CA . GLN A 1 33 ? -11.202 2.035 -0.920 1.00 0.00 33 GLN A CA 3
ATOM 3987 C C . GLN A 1 33 ? -10.795 2.842 0.315 1.00 0.00 33 GLN A C 3
ATOM 3988 O O . GLN A 1 33 ? -10.090 3.843 0.201 1.00 0.00 33 GLN A O 3
ATOM 4002 N N . ASP A 1 34 ? -11.257 2.376 1.465 1.00 0.00 34 ASP A N 3
ATOM 4003 C CA . ASP A 1 34 ? -10.951 3.042 2.720 1.00 0.00 34 ASP A CA 3
ATOM 4004 C C . ASP A 1 34 ? -9.492 3.505 2.703 1.00 0.00 34 ASP A C 3
ATOM 4005 O O . ASP A 1 34 ? -9.214 4.696 2.834 1.00 0.00 34 ASP A O 3
ATOM 4014 N N . ILE A 1 35 ? -8.600 2.539 2.541 1.00 0.00 35 ILE A N 3
ATOM 4015 C CA . ILE A 1 35 ? -7.177 2.833 2.506 1.00 0.00 35 ILE A CA 3
ATOM 4016 C C . ILE A 1 35 ? -6.921 3.974 1.520 1.00 0.00 35 ILE A C 3
ATOM 4017 O O . ILE A 1 35 ? -6.423 5.031 1.904 1.00 0.00 35 ILE A O 3
ATOM 4033 N N . LEU A 1 36 ? -7.274 3.723 0.268 1.00 0.00 36 LEU A N 3
ATOM 4034 C CA . LEU A 1 36 ? -7.088 4.716 -0.776 1.00 0.00 36 LEU A CA 3
ATOM 4035 C C . LEU A 1 36 ? -7.441 6.100 -0.226 1.00 0.00 36 LEU A C 3
ATOM 4036 O O . LEU A 1 36 ? -6.620 7.015 -0.266 1.00 0.00 36 LEU A O 3
ATOM 4052 N N . GLY A 1 37 ? -8.662 6.208 0.276 1.00 0.00 37 GLY A N 3
ATOM 4053 C CA . GLY A 1 37 ? -9.133 7.464 0.834 1.00 0.00 37 GLY A CA 3
ATOM 4054 C C . GLY A 1 37 ? -8.103 8.058 1.797 1.00 0.00 37 GLY A C 3
ATOM 4055 O O . GLY A 1 37 ? -7.826 9.255 1.755 1.00 0.00 37 GLY A O 3
ATOM 4059 N N . SER A 1 38 ? -7.563 7.192 2.642 1.00 0.00 38 SER A N 3
ATOM 4060 C CA . SER A 1 38 ? -6.569 7.615 3.614 1.00 0.00 38 SER A CA 3
ATOM 4061 C C . SER A 1 38 ? -5.267 7.987 2.902 1.00 0.00 38 SER A C 3
ATOM 4062 O O . SER A 1 38 ? -4.710 9.058 3.139 1.00 0.00 38 SER A O 3
ATOM 4070 N N . VAL A 1 39 ? -4.819 7.082 2.044 1.00 0.00 39 VAL A N 3
ATOM 4071 C CA . VAL A 1 39 ? -3.593 7.302 1.297 1.00 0.00 39 VAL A CA 3
ATOM 4072 C C . VAL A 1 39 ? -3.708 8.609 0.510 1.00 0.00 39 VAL A C 3
ATOM 4073 O O . VAL A 1 39 ? -2.849 9.483 0.622 1.00 0.00 39 VAL A O 3
ATOM 4086 N N . THR A 1 40 ? -4.775 8.701 -0.269 1.00 0.00 40 THR A N 3
ATOM 4087 C CA . THR A 1 40 ? -5.014 9.887 -1.075 1.00 0.00 40 THR A CA 3
ATOM 4088 C C . THR A 1 40 ? -4.503 11.135 -0.351 1.00 0.00 40 THR A C 3
ATOM 4089 O O . THR A 1 40 ? -3.691 11.883 -0.893 1.00 0.00 40 THR A O 3
ATOM 4100 N N . GLU A 1 41 ? -5.001 11.321 0.863 1.00 0.00 41 GLU A N 3
ATOM 4101 C CA . GLU A 1 41 ? -4.606 12.465 1.666 1.00 0.00 41 GLU A CA 3
ATOM 4102 C C . GLU A 1 41 ? -3.093 12.674 1.585 1.00 0.00 41 GLU A C 3
ATOM 4103 O O . GLU A 1 41 ? -2.630 13.769 1.270 1.00 0.00 41 GLU A O 3
ATOM 4115 N N . LYS A 1 42 ? -2.364 11.606 1.874 1.00 0.00 42 LYS A N 3
ATOM 4116 C CA . LYS A 1 42 ? -0.912 11.658 1.837 1.00 0.00 42 LYS A CA 3
ATOM 4117 C C . LYS A 1 42 ? -0.461 12.258 0.504 1.00 0.00 42 LYS A C 3
ATOM 4118 O O . LYS A 1 42 ? 0.471 13.059 0.463 1.00 0.00 42 LYS A O 3
ATOM 4137 N N . LEU A 1 43 ? -1.144 11.846 -0.555 1.00 0.00 43 LEU A N 3
ATOM 4138 C CA . LEU A 1 43 ? -0.826 12.333 -1.886 1.00 0.00 43 LEU A CA 3
ATOM 4139 C C . LEU A 1 43 ? -1.175 13.820 -1.978 1.00 0.00 43 LEU A C 3
ATOM 4140 O O . LEU A 1 43 ? -1.503 14.447 -0.973 1.00 0.00 43 LEU A O 3
ATOM 4156 N N . GLN A 1 44 ? -1.094 14.340 -3.194 1.00 0.00 44 GLN A N 3
ATOM 4157 C CA . GLN A 1 44 ? -1.397 15.741 -3.431 1.00 0.00 44 GLN A CA 3
ATOM 4158 C C . GLN A 1 44 ? -2.009 15.924 -4.821 1.00 0.00 44 GLN A C 3
ATOM 4159 O O . GLN A 1 44 ? -1.293 15.934 -5.822 1.00 0.00 44 GLN A O 3
ATOM 4173 N N . TYR A 1 45 ? -3.326 16.064 -4.839 1.00 0.00 45 TYR A N 3
ATOM 4174 C CA . TYR A 1 45 ? -4.043 16.246 -6.091 1.00 0.00 45 TYR A CA 3
ATOM 4175 C C . TYR A 1 45 ? -4.712 17.621 -6.144 1.00 0.00 45 TYR A C 3
ATOM 4176 O O . TYR A 1 45 ? -5.746 17.836 -5.515 1.00 0.00 45 TYR A O 3
ATOM 4194 N N . SER A 1 46 ? -4.094 18.515 -6.902 1.00 0.00 46 SER A N 3
ATOM 4195 C CA . SER A 1 46 ? -4.616 19.863 -7.046 1.00 0.00 46 SER A CA 3
ATOM 4196 C C . SER A 1 46 ? -3.985 20.542 -8.262 1.00 0.00 46 SER A C 3
ATOM 4197 O O . SER A 1 46 ? -3.475 21.657 -8.160 1.00 0.00 46 SER A O 3
ATOM 4205 N N . GLU A 1 47 ? -4.039 19.842 -9.386 1.00 0.00 47 GLU A N 3
ATOM 4206 C CA . GLU A 1 47 ? -3.479 20.363 -10.621 1.00 0.00 47 GLU A CA 3
ATOM 4207 C C . GLU A 1 47 ? -4.419 20.077 -11.793 1.00 0.00 47 GLU A C 3
ATOM 4208 O O . GLU A 1 47 ? -3.985 20.023 -12.943 1.00 0.00 47 GLU A O 3
ATOM 4220 N N . GLU A 1 48 ? -5.690 19.902 -11.461 1.00 0.00 48 GLU A N 3
ATOM 4221 C CA . GLU A 1 48 ? -6.695 19.622 -12.473 1.00 0.00 48 GLU A CA 3
ATOM 4222 C C . GLU A 1 48 ? -7.854 20.614 -12.357 1.00 0.00 48 GLU A C 3
ATOM 4223 O O . GLU A 1 48 ? -7.973 21.322 -11.358 1.00 0.00 48 GLU A O 3
ATOM 4235 N N . PRO A 1 49 ? -8.703 20.634 -13.420 1.00 0.00 49 PRO A N 3
ATOM 4236 C CA . PRO A 1 49 ? -9.848 21.527 -13.446 1.00 0.00 49 PRO A CA 3
ATOM 4237 C C . PRO A 1 49 ? -10.960 21.021 -12.525 1.00 0.00 49 PRO A C 3
ATOM 4238 O O . PRO A 1 49 ? -12.019 21.639 -12.426 1.00 0.00 49 PRO A O 3
ATOM 4249 N N . ALA A 1 50 ? -10.681 19.902 -11.873 1.00 0.00 50 ALA A N 3
ATOM 4250 C CA . ALA A 1 50 ? -11.644 19.305 -10.963 1.00 0.00 50 ALA A CA 3
ATOM 4251 C C . ALA A 1 50 ? -12.809 18.727 -11.768 1.00 0.00 50 ALA A C 3
ATOM 4252 O O . ALA A 1 50 ? -13.177 19.267 -12.810 1.00 0.00 50 ALA A O 3
ATOM 4259 N N . GLY A 1 51 ? -13.359 17.637 -11.254 1.00 0.00 51 GLY A N 3
ATOM 4260 C CA . GLY A 1 51 ? -14.475 16.980 -11.912 1.00 0.00 51 GLY A CA 3
ATOM 4261 C C . GLY A 1 51 ? -13.993 15.814 -12.777 1.00 0.00 51 GLY A C 3
ATOM 4262 O O . GLY A 1 51 ? -14.587 14.737 -12.762 1.00 0.00 51 GLY A O 3
ATOM 4266 N N . ARG A 1 52 ? -12.919 16.068 -13.511 1.00 0.00 52 ARG A N 3
ATOM 4267 C CA . ARG A 1 52 ? -12.350 15.053 -14.381 1.00 0.00 52 ARG A CA 3
ATOM 4268 C C . ARG A 1 52 ? -11.998 13.800 -13.576 1.00 0.00 52 ARG A C 3
ATOM 4269 O O . ARG A 1 52 ? -12.476 12.708 -13.880 1.00 0.00 52 ARG A O 3
ATOM 4290 N N . GLU A 1 53 ? -11.166 14.000 -12.565 1.00 0.00 53 GLU A N 3
ATOM 4291 C CA . GLU A 1 53 ? -10.744 12.900 -11.714 1.00 0.00 53 GLU A CA 3
ATOM 4292 C C . GLU A 1 53 ? -9.820 11.956 -12.486 1.00 0.00 53 GLU A C 3
ATOM 4293 O O . GLU A 1 53 ? -9.653 12.097 -13.696 1.00 0.00 53 GLU A O 3
ATOM 4305 N N . ASP A 1 54 ? -9.243 11.015 -11.753 1.00 0.00 54 ASP A N 3
ATOM 4306 C CA . ASP A 1 54 ? -8.340 10.048 -12.354 1.00 0.00 54 ASP A CA 3
ATOM 4307 C C . ASP A 1 54 ? -8.611 8.665 -11.758 1.00 0.00 54 ASP A C 3
ATOM 4308 O O . ASP A 1 54 ? -8.717 7.680 -12.487 1.00 0.00 54 ASP A O 3
ATOM 4317 N N . SER A 1 55 ? -8.715 8.635 -10.437 1.00 0.00 55 SER A N 3
ATOM 4318 C CA . SER A 1 55 ? -8.972 7.389 -9.735 1.00 0.00 55 SER A CA 3
ATOM 4319 C C . SER A 1 55 ? -7.790 6.434 -9.914 1.00 0.00 55 SER A C 3
ATOM 4320 O O . SER A 1 55 ? -7.396 6.132 -11.039 1.00 0.00 55 SER A O 3
ATOM 4328 N N . LEU A 1 56 ? -7.256 5.986 -8.787 1.00 0.00 56 LEU A N 3
ATOM 4329 C CA . LEU A 1 56 ? -6.127 5.072 -8.805 1.00 0.00 56 LEU A CA 3
ATOM 4330 C C . LEU A 1 56 ? -6.596 3.680 -8.377 1.00 0.00 56 LEU A C 3
ATOM 4331 O O . LEU A 1 56 ? -7.619 3.545 -7.707 1.00 0.00 56 LEU A O 3
ATOM 4347 N N . ILE A 1 57 ? -5.826 2.681 -8.781 1.00 0.00 57 ILE A N 3
ATOM 4348 C CA . ILE A 1 57 ? -6.150 1.304 -8.448 1.00 0.00 57 ILE A CA 3
ATOM 4349 C C . ILE A 1 57 ? -5.039 0.721 -7.572 1.00 0.00 57 ILE A C 3
ATOM 4350 O O . ILE A 1 57 ? -3.863 1.021 -7.774 1.00 0.00 57 ILE A O 3
ATOM 4366 N N . LEU A 1 58 ? -5.450 -0.102 -6.619 1.00 0.00 58 LEU A N 3
ATOM 4367 C CA . LEU A 1 58 ? -4.504 -0.730 -5.712 1.00 0.00 58 LEU A CA 3
ATOM 4368 C C . LEU A 1 58 ? -4.026 -2.051 -6.317 1.00 0.00 58 LEU A C 3
ATOM 4369 O O . LEU A 1 58 ? -4.785 -2.738 -6.998 1.00 0.00 58 LEU A O 3
ATOM 4385 N N . VAL A 1 59 ? -2.768 -2.368 -6.045 1.00 0.00 59 VAL A N 3
ATOM 4386 C CA . VAL A 1 59 ? -2.179 -3.595 -6.554 1.00 0.00 59 VAL A CA 3
ATOM 4387 C C . VAL A 1 59 ? -1.170 -4.131 -5.536 1.00 0.00 59 VAL A C 3
ATOM 4388 O O . VAL A 1 59 ? -0.421 -3.362 -4.935 1.00 0.00 59 VAL A O 3
ATOM 4401 N N . ALA A 1 60 ? -1.181 -5.446 -5.375 1.00 0.00 60 ALA A N 3
ATOM 4402 C CA . ALA A 1 60 ? -0.276 -6.093 -4.441 1.00 0.00 60 ALA A CA 3
ATOM 4403 C C . ALA A 1 60 ? 0.926 -6.651 -5.206 1.00 0.00 60 ALA A C 3
ATOM 4404 O O . ALA A 1 60 ? 0.767 -7.476 -6.104 1.00 0.00 60 ALA A O 3
ATOM 4411 N N . VAL A 1 61 ? 2.102 -6.178 -4.821 1.00 0.00 61 VAL A N 3
ATOM 4412 C CA . VAL A 1 61 ? 3.331 -6.619 -5.460 1.00 0.00 61 VAL A CA 3
ATOM 4413 C C . VAL A 1 61 ? 4.188 -7.372 -4.440 1.00 0.00 61 VAL A C 3
ATOM 4414 O O . VAL A 1 61 ? 4.342 -6.927 -3.304 1.00 0.00 61 VAL A O 3
ATOM 4427 N N . SER A 1 62 ? 4.724 -8.499 -4.884 1.00 0.00 62 SER A N 3
ATOM 4428 C CA . SER A 1 62 ? 5.562 -9.319 -4.025 1.00 0.00 62 SER A CA 3
ATOM 4429 C C . SER A 1 62 ? 7.021 -9.229 -4.476 1.00 0.00 62 SER A C 3
ATOM 4430 O O . SER A 1 62 ? 7.306 -8.754 -5.574 1.00 0.00 62 SER A O 3
ATOM 4438 N N . SER A 1 63 ? 7.906 -9.692 -3.606 1.00 0.00 63 SER A N 3
ATOM 4439 C CA . SER A 1 63 ? 9.328 -9.670 -3.901 1.00 0.00 63 SER A CA 3
ATOM 4440 C C . SER A 1 63 ? 9.648 -10.675 -5.009 1.00 0.00 63 SER A C 3
ATOM 4441 O O . SER A 1 63 ? 10.324 -11.675 -4.769 1.00 0.00 63 SER A O 3
ATOM 4449 N N . SER A 1 64 ? 9.148 -10.375 -6.199 1.00 0.00 64 SER A N 3
ATOM 4450 C CA . SER A 1 64 ? 9.373 -11.240 -7.345 1.00 0.00 64 SER A CA 3
ATOM 4451 C C . SER A 1 64 ? 8.764 -10.614 -8.601 1.00 0.00 64 SER A C 3
ATOM 4452 O O . SER A 1 64 ? 9.333 -10.713 -9.687 1.00 0.00 64 SER A O 3
ATOM 4460 N N . GLY A 1 65 ? 7.614 -9.982 -8.411 1.00 0.00 65 GLY A N 3
ATOM 4461 C CA . GLY A 1 65 ? 6.922 -9.340 -9.515 1.00 0.00 65 GLY A CA 3
ATOM 4462 C C . GLY A 1 65 ? 5.521 -9.926 -9.699 1.00 0.00 65 GLY A C 3
ATOM 4463 O O . GLY A 1 65 ? 5.039 -10.050 -10.823 1.00 0.00 65 GLY A O 3
ATOM 4467 N N . GLU A 1 66 ? 4.906 -10.270 -8.576 1.00 0.00 66 GLU A N 3
ATOM 4468 C CA . GLU A 1 66 ? 3.570 -10.840 -8.600 1.00 0.00 66 GLU A CA 3
ATOM 4469 C C . GLU A 1 66 ? 2.529 -9.765 -8.279 1.00 0.00 66 GLU A C 3
ATOM 4470 O O . GLU A 1 66 ? 2.263 -9.483 -7.112 1.00 0.00 66 GLU A O 3
ATOM 4482 N N . LYS A 1 67 ? 1.969 -9.196 -9.335 1.00 0.00 67 LYS A N 3
ATOM 4483 C CA . LYS A 1 67 ? 0.963 -8.158 -9.181 1.00 0.00 67 LYS A CA 3
ATOM 4484 C C . LYS A 1 67 ? -0.420 -8.805 -9.088 1.00 0.00 67 LYS A C 3
ATOM 4485 O O . LYS A 1 67 ? -0.717 -9.752 -9.814 1.00 0.00 67 LYS A O 3
ATOM 4504 N N . VAL A 1 68 ? -1.230 -8.268 -8.187 1.00 0.00 68 VAL A N 3
ATOM 4505 C CA . VAL A 1 68 ? -2.575 -8.781 -7.989 1.00 0.00 68 VAL A CA 3
ATOM 4506 C C . VAL A 1 68 ? -3.545 -7.608 -7.827 1.00 0.00 68 VAL A C 3
ATOM 4507 O O . VAL A 1 68 ? -3.801 -7.159 -6.711 1.00 0.00 68 VAL A O 3
ATOM 4520 N N . LEU A 1 69 ? -4.058 -7.146 -8.958 1.00 0.00 69 LEU A N 3
ATOM 4521 C CA . LEU A 1 69 ? -4.994 -6.035 -8.955 1.00 0.00 69 LEU A CA 3
ATOM 4522 C C . LEU A 1 69 ? -6.082 -6.292 -7.911 1.00 0.00 69 LEU A C 3
ATOM 4523 O O . LEU A 1 69 ? -6.918 -7.178 -8.085 1.00 0.00 69 LEU A O 3
ATOM 4539 N N . LEU A 1 70 ? -6.037 -5.502 -6.848 1.00 0.00 70 LEU A N 3
ATOM 4540 C CA . LEU A 1 70 ? -7.008 -5.633 -5.776 1.00 0.00 70 LEU A CA 3
ATOM 4541 C C . LEU A 1 70 ? -8.309 -4.939 -6.184 1.00 0.00 70 LEU A C 3
ATOM 4542 O O . LEU A 1 70 ? -8.406 -4.388 -7.280 1.00 0.00 70 LEU A O 3
ATOM 4558 N N . GLN A 1 71 ? -9.277 -4.988 -5.281 1.00 0.00 71 GLN A N 3
ATOM 4559 C CA . GLN A 1 71 ? -10.568 -4.371 -5.534 1.00 0.00 71 GLN A CA 3
ATOM 4560 C C . GLN A 1 71 ? -11.024 -3.575 -4.309 1.00 0.00 71 GLN A C 3
ATOM 4561 O O . GLN A 1 71 ? -10.617 -3.868 -3.186 1.00 0.00 71 GLN A O 3
ATOM 4575 N N . PRO A 1 72 ? -11.886 -2.557 -4.574 1.00 0.00 72 PRO A N 3
ATOM 4576 C CA . PRO A 1 72 ? -12.403 -1.716 -3.507 1.00 0.00 72 PRO A CA 3
ATOM 4577 C C . PRO A 1 72 ? -13.469 -2.454 -2.695 1.00 0.00 72 PRO A C 3
ATOM 4578 O O . PRO A 1 72 ? -14.026 -1.901 -1.748 1.00 0.00 72 PRO A O 3
ATOM 4589 N N . THR A 1 73 ? -13.722 -3.691 -3.096 1.00 0.00 73 THR A N 3
ATOM 4590 C CA . THR A 1 73 ? -14.711 -4.510 -2.418 1.00 0.00 73 THR A CA 3
ATOM 4591 C C . THR A 1 73 ? -14.051 -5.747 -1.804 1.00 0.00 73 THR A C 3
ATOM 4592 O O . THR A 1 73 ? -14.585 -6.851 -1.897 1.00 0.00 73 THR A O 3
ATOM 4603 N N . GLU A 1 74 ? -12.898 -5.520 -1.191 1.00 0.00 74 GLU A N 3
ATOM 4604 C CA . GLU A 1 74 ? -12.159 -6.601 -0.563 1.00 0.00 74 GLU A CA 3
ATOM 4605 C C . GLU A 1 74 ? -12.669 -6.836 0.860 1.00 0.00 74 GLU A C 3
ATOM 4606 O O . GLU A 1 74 ? -13.637 -6.209 1.288 1.00 0.00 74 GLU A O 3
ATOM 4618 N N . ASP A 1 75 ? -11.993 -7.739 1.555 1.00 0.00 75 ASP A N 3
ATOM 4619 C CA . ASP A 1 75 ? -12.366 -8.064 2.922 1.00 0.00 75 ASP A CA 3
ATOM 4620 C C . ASP A 1 75 ? -11.121 -8.012 3.811 1.00 0.00 75 ASP A C 3
ATOM 4621 O O . ASP A 1 75 ? -10.984 -7.115 4.641 1.00 0.00 75 ASP A O 3
ATOM 4630 N N . CYS A 1 76 ? -10.246 -8.985 3.607 1.00 0.00 76 CYS A N 3
ATOM 4631 C CA . CYS A 1 76 ? -9.018 -9.062 4.379 1.00 0.00 76 CYS A CA 3
ATOM 4632 C C . CYS A 1 76 ? -7.842 -8.785 3.441 1.00 0.00 76 CYS A C 3
ATOM 4633 O O . CYS A 1 76 ? -7.379 -9.683 2.739 1.00 0.00 76 CYS A O 3
ATOM 4641 N N . VAL A 1 77 ? -7.393 -7.539 3.458 1.00 0.00 77 VAL A N 3
ATOM 4642 C CA . VAL A 1 77 ? -6.280 -7.133 2.617 1.00 0.00 77 VAL A CA 3
ATOM 4643 C C . VAL A 1 77 ? -4.980 -7.224 3.420 1.00 0.00 77 VAL A C 3
ATOM 4644 O O . VAL A 1 77 ? -4.104 -8.025 3.099 1.00 0.00 77 VAL A O 3
ATOM 4657 N N . PHE A 1 78 ? -4.897 -6.392 4.447 1.00 0.00 78 PHE A N 3
ATOM 4658 C CA . PHE A 1 78 ? -3.719 -6.369 5.298 1.00 0.00 78 PHE A CA 3
ATOM 4659 C C . PHE A 1 78 ? -3.232 -7.787 5.599 1.00 0.00 78 PHE A C 3
ATOM 4660 O O . PHE A 1 78 ? -2.043 -8.005 5.825 1.00 0.00 78 PHE A O 3
ATOM 4677 N N . THR A 1 79 ? -4.177 -8.716 5.594 1.00 0.00 79 THR A N 3
ATOM 4678 C CA . THR A 1 79 ? -3.860 -10.108 5.864 1.00 0.00 79 THR A CA 3
ATOM 4679 C C . THR A 1 79 ? -3.529 -10.842 4.563 1.00 0.00 79 THR A C 3
ATOM 4680 O O . THR A 1 79 ? -2.495 -11.502 4.463 1.00 0.00 79 THR A O 3
ATOM 4691 N N . ALA A 1 80 ? -4.425 -10.702 3.597 1.00 0.00 80 ALA A N 3
ATOM 4692 C CA . ALA A 1 80 ? -4.242 -11.343 2.306 1.00 0.00 80 ALA A CA 3
ATOM 4693 C C . ALA A 1 80 ? -2.802 -11.128 1.835 1.00 0.00 80 ALA A C 3
ATOM 4694 O O . ALA A 1 80 ? -2.155 -12.059 1.358 1.00 0.00 80 ALA A O 3
ATOM 4701 N N . LEU A 1 81 ? -2.342 -9.894 1.985 1.00 0.00 81 LEU A N 3
ATOM 4702 C CA . LEU A 1 81 ? -0.991 -9.545 1.581 1.00 0.00 81 LEU A CA 3
ATOM 4703 C C . LEU A 1 81 ? -0.028 -10.644 2.034 1.00 0.00 81 LEU A C 3
ATOM 4704 O O . LEU A 1 81 ? -0.168 -11.185 3.129 1.00 0.00 81 LEU A O 3
ATOM 4720 N N . GLY A 1 82 ? 0.930 -10.941 1.167 1.00 0.00 82 GLY A N 3
ATOM 4721 C CA . GLY A 1 82 ? 1.916 -11.965 1.464 1.00 0.00 82 GLY A CA 3
ATOM 4722 C C . GLY A 1 82 ? 2.819 -11.537 2.623 1.00 0.00 82 GLY A C 3
ATOM 4723 O O . GLY A 1 82 ? 2.415 -10.740 3.468 1.00 0.00 82 GLY A O 3
ATOM 4727 N N . ILE A 1 83 ? 4.025 -12.086 2.625 1.00 0.00 83 ILE A N 3
ATOM 4728 C CA . ILE A 1 83 ? 4.989 -11.772 3.666 1.00 0.00 83 ILE A CA 3
ATOM 4729 C C . ILE A 1 83 ? 5.749 -10.500 3.284 1.00 0.00 83 ILE A C 3
ATOM 4730 O O . ILE A 1 83 ? 5.758 -9.528 4.037 1.00 0.00 83 ILE A O 3
ATOM 4746 N N . ASN A 1 84 ? 6.370 -10.550 2.114 1.00 0.00 84 ASN A N 3
ATOM 4747 C CA . ASN A 1 84 ? 7.131 -9.414 1.622 1.00 0.00 84 ASN A CA 3
ATOM 4748 C C . ASN A 1 84 ? 6.398 -8.790 0.433 1.00 0.00 84 ASN A C 3
ATOM 4749 O O . ASN A 1 84 ? 7.011 -8.490 -0.590 1.00 0.00 84 ASN A O 3
ATOM 4760 N N . SER A 1 85 ? 5.097 -8.613 0.608 1.00 0.00 85 SER A N 3
ATOM 4761 C CA . SER A 1 85 ? 4.274 -8.030 -0.438 1.00 0.00 85 SER A CA 3
ATOM 4762 C C . SER A 1 85 ? 3.899 -6.594 -0.070 1.00 0.00 85 SER A C 3
ATOM 4763 O O . SER A 1 85 ? 3.396 -6.341 1.024 1.00 0.00 85 SER A O 3
ATOM 4771 N N . HIS A 1 86 ? 4.157 -5.690 -1.004 1.00 0.00 86 HIS A N 3
ATOM 4772 C CA . HIS A 1 86 ? 3.853 -4.285 -0.791 1.00 0.00 86 HIS A CA 3
ATOM 4773 C C . HIS A 1 86 ? 2.666 -3.879 -1.667 1.00 0.00 86 HIS A C 3
ATOM 4774 O O . HIS A 1 86 ? 2.500 -4.394 -2.771 1.00 0.00 86 HIS A O 3
ATOM 4788 N N . LEU A 1 87 ? 1.872 -2.958 -1.141 1.00 0.00 87 LEU A N 3
ATOM 4789 C CA . LEU A 1 87 ? 0.706 -2.476 -1.861 1.00 0.00 87 LEU A CA 3
ATOM 4790 C C . LEU A 1 87 ? 1.112 -1.300 -2.752 1.00 0.00 87 LEU A C 3
ATOM 4791 O O . LEU A 1 87 ? 1.878 -0.434 -2.332 1.00 0.00 87 LEU A O 3
ATOM 4807 N N . PHE A 1 88 ? 0.580 -1.307 -3.965 1.00 0.00 88 PHE A N 3
ATOM 4808 C CA . PHE A 1 88 ? 0.877 -0.251 -4.918 1.00 0.00 88 PHE A CA 3
ATOM 4809 C C . PHE A 1 88 ? -0.408 0.333 -5.508 1.00 0.00 88 PHE A C 3
ATOM 4810 O O . PHE A 1 88 ? -1.208 -0.390 -6.101 1.00 0.00 88 PHE A O 3
ATOM 4827 N N . ALA A 1 89 ? -0.567 1.636 -5.325 1.00 0.00 89 ALA A N 3
ATOM 4828 C CA . ALA A 1 89 ? -1.741 2.325 -5.832 1.00 0.00 89 ALA A CA 3
ATOM 4829 C C . ALA A 1 89 ? -1.328 3.255 -6.975 1.00 0.00 89 ALA A C 3
ATOM 4830 O O . ALA A 1 89 ? -0.593 4.218 -6.761 1.00 0.00 89 ALA A O 3
ATOM 4837 N N . CYS A 1 90 ? -1.818 2.934 -8.163 1.00 0.00 90 CYS A N 3
ATOM 4838 C CA . CYS A 1 90 ? -1.509 3.729 -9.340 1.00 0.00 90 CYS A CA 3
ATOM 4839 C C . CYS A 1 90 ? -2.579 3.455 -10.399 1.00 0.00 90 CYS A C 3
ATOM 4840 O O . CYS A 1 90 ? -3.432 2.589 -10.215 1.00 0.00 90 CYS A O 3
ATOM 4848 N N . THR A 1 91 ? -2.497 4.210 -11.485 1.00 0.00 91 THR A N 3
ATOM 4849 C CA . THR A 1 91 ? -3.448 4.059 -12.573 1.00 0.00 91 THR A CA 3
ATOM 4850 C C . THR A 1 91 ? -3.257 2.708 -13.265 1.00 0.00 91 THR A C 3
ATOM 4851 O O . THR A 1 91 ? -2.356 1.948 -12.913 1.00 0.00 91 THR A O 3
ATOM 4862 N N . ARG A 1 92 ? -4.120 2.449 -14.236 1.00 0.00 92 ARG A N 3
ATOM 4863 C CA . ARG A 1 92 ? -4.058 1.203 -14.980 1.00 0.00 92 ARG A CA 3
ATOM 4864 C C . ARG A 1 92 ? -2.930 1.256 -16.012 1.00 0.00 92 ARG A C 3
ATOM 4865 O O . ARG A 1 92 ? -2.520 0.225 -16.542 1.00 0.00 92 ARG A O 3
ATOM 4886 N N . ASP A 1 93 ? -2.459 2.468 -16.265 1.00 0.00 93 ASP A N 3
ATOM 4887 C CA . ASP A 1 93 ? -1.386 2.670 -17.224 1.00 0.00 93 ASP A CA 3
ATOM 4888 C C . ASP A 1 93 ? -0.042 2.630 -16.494 1.00 0.00 93 ASP A C 3
ATOM 4889 O O . ASP A 1 93 ? 1.012 2.608 -17.127 1.00 0.00 93 ASP A O 3
ATOM 4898 N N . SER A 1 94 ? -0.123 2.623 -15.171 1.00 0.00 94 SER A N 3
ATOM 4899 C CA . SER A 1 94 ? 1.074 2.586 -14.348 1.00 0.00 94 SER A CA 3
ATOM 4900 C C . SER A 1 94 ? 1.182 1.234 -13.641 1.00 0.00 94 SER A C 3
ATOM 4901 O O . SER A 1 94 ? 2.261 0.846 -13.197 1.00 0.00 94 SER A O 3
ATOM 4909 N N . TYR A 1 95 ? 0.048 0.554 -13.557 1.00 0.00 95 TYR A N 3
ATOM 4910 C CA . TYR A 1 95 ? 0.001 -0.747 -12.911 1.00 0.00 95 TYR A CA 3
ATOM 4911 C C . TYR A 1 95 ? 1.194 -1.609 -13.329 1.00 0.00 95 TYR A C 3
ATOM 4912 O O . TYR A 1 95 ? 1.824 -2.252 -12.490 1.00 0.00 95 TYR A O 3
ATOM 4930 N N . GLU A 1 96 ? 1.468 -1.596 -14.625 1.00 0.00 96 GLU A N 3
ATOM 4931 C CA . GLU A 1 96 ? 2.575 -2.369 -15.164 1.00 0.00 96 GLU A CA 3
ATOM 4932 C C . GLU A 1 96 ? 3.905 -1.677 -14.858 1.00 0.00 96 GLU A C 3
ATOM 4933 O O . GLU A 1 96 ? 4.937 -2.334 -14.738 1.00 0.00 96 GLU A O 3
ATOM 4945 N N . ALA A 1 97 ? 3.836 -0.359 -14.740 1.00 0.00 97 ALA A N 3
ATOM 4946 C CA . ALA A 1 97 ? 5.021 0.429 -14.451 1.00 0.00 97 ALA A CA 3
ATOM 4947 C C . ALA A 1 97 ? 5.461 0.170 -13.009 1.00 0.00 97 ALA A C 3
ATOM 4948 O O . ALA A 1 97 ? 6.525 0.623 -12.589 1.00 0.00 97 ALA A O 3
ATOM 4955 N N . LEU A 1 98 ? 4.620 -0.558 -12.289 1.00 0.00 98 LEU A N 3
ATOM 4956 C CA . LEU A 1 98 ? 4.909 -0.883 -10.902 1.00 0.00 98 LEU A CA 3
ATOM 4957 C C . LEU A 1 98 ? 6.102 -1.839 -10.845 1.00 0.00 98 LEU A C 3
ATOM 4958 O O . LEU A 1 98 ? 6.321 -2.620 -11.769 1.00 0.00 98 LEU A O 3
ATOM 4974 N N . VAL A 1 99 ? 6.842 -1.746 -9.750 1.00 0.00 99 VAL A N 3
ATOM 4975 C CA . VAL A 1 99 ? 8.007 -2.593 -9.560 1.00 0.00 99 VAL A CA 3
ATOM 4976 C C . VAL A 1 99 ? 8.061 -3.059 -8.104 1.00 0.00 99 VAL A C 3
ATOM 4977 O O . VAL A 1 99 ? 7.713 -2.307 -7.194 1.00 0.00 99 VAL A O 3
ATOM 4990 N N . PRO A 1 100 ? 8.512 -4.329 -7.923 1.00 0.00 100 PRO A N 3
ATOM 4991 C CA . PRO A 1 100 ? 8.617 -4.904 -6.593 1.00 0.00 100 PRO A CA 3
ATOM 4992 C C . PRO A 1 100 ? 9.821 -4.333 -5.841 1.00 0.00 100 PRO A C 3
ATOM 4993 O O . PRO A 1 100 ? 10.935 -4.324 -6.362 1.00 0.00 100 PRO A O 3
ATOM 5004 N N . LEU A 1 101 ? 9.556 -3.869 -4.629 1.00 0.00 101 LEU A N 3
ATOM 5005 C CA . LEU A 1 101 ? 10.604 -3.298 -3.801 1.00 0.00 101 LEU A CA 3
ATOM 5006 C C . LEU A 1 101 ? 11.784 -4.270 -3.735 1.00 0.00 101 LEU A C 3
ATOM 5007 O O . LEU A 1 101 ? 11.641 -5.447 -4.062 1.00 0.00 101 LEU A O 3
ATOM 5023 N N . PRO A 1 102 ? 12.952 -3.728 -3.297 1.00 0.00 102 PRO A N 3
ATOM 5024 C CA . PRO A 1 102 ? 14.155 -4.534 -3.184 1.00 0.00 102 PRO A CA 3
ATOM 5025 C C . PRO A 1 102 ? 14.085 -5.455 -1.964 1.00 0.00 102 PRO A C 3
ATOM 5026 O O . PRO A 1 102 ? 13.007 -5.692 -1.422 1.00 0.00 102 PRO A O 3
ATOM 5037 N N . GLU A 1 103 ? 15.249 -5.949 -1.568 1.00 0.00 103 GLU A N 3
ATOM 5038 C CA . GLU A 1 103 ? 15.334 -6.838 -0.422 1.00 0.00 103 GLU A CA 3
ATOM 5039 C C . GLU A 1 103 ? 16.691 -6.686 0.269 1.00 0.00 103 GLU A C 3
ATOM 5040 O O . GLU A 1 103 ? 17.631 -7.419 -0.035 1.00 0.00 103 GLU A O 3
ATOM 5052 N N . GLU A 1 104 ? 16.749 -5.730 1.185 1.00 0.00 104 GLU A N 3
ATOM 5053 C CA . GLU A 1 104 ? 17.976 -5.473 1.921 1.00 0.00 104 GLU A CA 3
ATOM 5054 C C . GLU A 1 104 ? 17.696 -5.447 3.425 1.00 0.00 104 GLU A C 3
ATOM 5055 O O . GLU A 1 104 ? 16.591 -5.768 3.860 1.00 0.00 104 GLU A O 3
ATOM 5067 N N . ILE A 1 105 ? 18.717 -5.063 4.177 1.00 0.00 105 ILE A N 3
ATOM 5068 C CA . ILE A 1 105 ? 18.595 -4.991 5.623 1.00 0.00 105 ILE A CA 3
ATOM 5069 C C . ILE A 1 105 ? 18.567 -3.524 6.056 1.00 0.00 105 ILE A C 3
ATOM 5070 O O . ILE A 1 105 ? 19.323 -3.119 6.939 1.00 0.00 105 ILE A O 3
ATOM 5086 N N . GLN A 1 106 ? 17.689 -2.768 5.415 1.00 0.00 106 GLN A N 3
ATOM 5087 C CA . GLN A 1 106 ? 17.553 -1.354 5.723 1.00 0.00 106 GLN A CA 3
ATOM 5088 C C . GLN A 1 106 ? 16.535 -0.702 4.785 1.00 0.00 106 GLN A C 3
ATOM 5089 O O . GLN A 1 106 ? 16.788 0.370 4.237 1.00 0.00 106 GLN A O 3
ATOM 5103 N N . VAL A 1 107 ? 15.406 -1.377 4.627 1.00 0.00 107 VAL A N 3
ATOM 5104 C CA . VAL A 1 107 ? 14.349 -0.877 3.765 1.00 0.00 107 VAL A CA 3
ATOM 5105 C C . VAL A 1 107 ? 13.070 -1.678 4.015 1.00 0.00 107 VAL A C 3
ATOM 5106 O O . VAL A 1 107 ? 13.108 -2.905 4.094 1.00 0.00 107 VAL A O 3
ATOM 5119 N N . SER A 1 108 ? 11.968 -0.952 4.132 1.00 0.00 108 SER A N 3
ATOM 5120 C CA . SER A 1 108 ? 10.680 -1.580 4.372 1.00 0.00 108 SER A CA 3
ATOM 5121 C C . SER A 1 108 ? 10.502 -1.857 5.866 1.00 0.00 108 SER A C 3
ATOM 5122 O O . SER A 1 108 ? 11.480 -1.933 6.607 1.00 0.00 108 SER A O 3
ATOM 5130 N N . PRO A 1 109 ? 9.213 -2.002 6.274 1.00 0.00 109 PRO A N 3
ATOM 5131 C CA . PRO A 1 109 ? 8.894 -2.268 7.666 1.00 0.00 109 PRO A CA 3
ATOM 5132 C C . PRO A 1 109 ? 9.211 -3.719 8.034 1.00 0.00 109 PRO A C 3
ATOM 5133 O O . PRO A 1 109 ? 8.347 -4.590 7.940 1.00 0.00 109 PRO A O 3
ATOM 5144 N N . GLY A 1 110 ? 10.452 -3.935 8.444 1.00 0.00 110 GLY A N 3
ATOM 5145 C CA . GLY A 1 110 ? 10.893 -5.266 8.826 1.00 0.00 110 GLY A CA 3
ATOM 5146 C C . GLY A 1 110 ? 12.337 -5.240 9.333 1.00 0.00 110 GLY A C 3
ATOM 5147 O O . GLY A 1 110 ? 12.870 -4.177 9.644 1.00 0.00 110 GLY A O 3
ATOM 5151 N N . ASP A 1 111 ? 12.928 -6.424 9.399 1.00 0.00 111 ASP A N 3
ATOM 5152 C CA . ASP A 1 111 ? 14.299 -6.551 9.863 1.00 0.00 111 ASP A CA 3
ATOM 5153 C C . ASP A 1 111 ? 14.886 -7.867 9.349 1.00 0.00 111 ASP A C 3
ATOM 5154 O O . ASP A 1 111 ? 15.880 -7.866 8.624 1.00 0.00 111 ASP A O 3
ATOM 5163 N N . THR A 1 112 ? 14.247 -8.958 9.746 1.00 0.00 112 THR A N 3
ATOM 5164 C CA . THR A 1 112 ? 14.694 -10.278 9.335 1.00 0.00 112 THR A CA 3
ATOM 5165 C C . THR A 1 112 ? 14.791 -10.357 7.810 1.00 0.00 112 THR A C 3
ATOM 5166 O O . THR A 1 112 ? 13.809 -10.122 7.109 1.00 0.00 112 THR A O 3
ATOM 5177 N N . GLU A 1 113 ? 15.986 -10.690 7.342 1.00 0.00 113 GLU A N 3
ATOM 5178 C CA . GLU A 1 113 ? 16.224 -10.803 5.913 1.00 0.00 113 GLU A CA 3
ATOM 5179 C C . GLU A 1 113 ? 17.633 -11.338 5.651 1.00 0.00 113 GLU A C 3
ATOM 5180 O O . GLU A 1 113 ? 18.462 -11.386 6.559 1.00 0.00 113 GLU A O 3
ATOM 5192 N N . ILE A 1 114 ? 17.862 -11.726 4.405 1.00 0.00 114 ILE A N 3
ATOM 5193 C CA . ILE A 1 114 ? 19.157 -12.255 4.012 1.00 0.00 114 ILE A CA 3
ATOM 5194 C C . ILE A 1 114 ? 19.823 -11.286 3.032 1.00 0.00 114 ILE A C 3
ATOM 5195 O O . ILE A 1 114 ? 20.868 -10.712 3.336 1.00 0.00 114 ILE A O 3
ATOM 5211 N N . SER A 1 115 ? 19.192 -11.135 1.878 1.00 0.00 115 SER A N 3
ATOM 5212 C CA . SER A 1 115 ? 19.710 -10.246 0.852 1.00 0.00 115 SER A CA 3
ATOM 5213 C C . SER A 1 115 ? 18.792 -10.267 -0.372 1.00 0.00 115 SER A C 3
ATOM 5214 O O . SER A 1 115 ? 17.868 -11.076 -0.445 1.00 0.00 115 SER A O 3
ATOM 5222 N N . GLY A 1 116 ? 19.079 -9.369 -1.303 1.00 0.00 116 GLY A N 3
ATOM 5223 C CA . GLY A 1 116 ? 18.290 -9.274 -2.519 1.00 0.00 116 GLY A CA 3
ATOM 5224 C C . GLY A 1 116 ? 19.191 -9.271 -3.757 1.00 0.00 116 GLY A C 3
ATOM 5225 O O . GLY A 1 116 ? 20.366 -8.919 -3.673 1.00 0.00 116 GLY A O 3
ATOM 5229 N N . PRO A 1 117 ? 18.588 -9.678 -4.906 1.00 0.00 117 PRO A N 3
ATOM 5230 C CA . PRO A 1 117 ? 19.322 -9.725 -6.159 1.00 0.00 117 PRO A CA 3
ATOM 5231 C C . PRO A 1 117 ? 19.532 -8.319 -6.726 1.00 0.00 117 PRO A C 3
ATOM 5232 O O . PRO A 1 117 ? 19.146 -8.039 -7.860 1.00 0.00 117 PRO A O 3
ATOM 5243 N N . SER A 1 118 ? 20.143 -7.473 -5.910 1.00 0.00 118 SER A N 3
ATOM 5244 C CA . SER A 1 118 ? 20.408 -6.103 -6.316 1.00 0.00 118 SER A CA 3
ATOM 5245 C C . SER A 1 118 ? 19.220 -5.552 -7.107 1.00 0.00 118 SER A C 3
ATOM 5246 O O . SER A 1 118 ? 19.322 -5.329 -8.312 1.00 0.00 118 SER A O 3
ATOM 5254 N N . SER A 1 119 ? 18.121 -5.347 -6.397 1.00 0.00 119 SER A N 3
ATOM 5255 C CA . SER A 1 119 ? 16.915 -4.826 -7.017 1.00 0.00 119 SER A CA 3
ATOM 5256 C C . SER A 1 119 ? 16.623 -5.586 -8.313 1.00 0.00 119 SER A C 3
ATOM 5257 O O . SER A 1 119 ? 17.035 -5.162 -9.391 1.00 0.00 119 SER A O 3
ATOM 5265 N N . GLY A 1 120 ? 15.914 -6.696 -8.164 1.00 0.00 120 GLY A N 3
ATOM 5266 C CA . GLY A 1 120 ? 15.563 -7.518 -9.308 1.00 0.00 120 GLY A CA 3
ATOM 5267 C C . GLY A 1 120 ? 16.494 -8.727 -9.421 1.00 0.00 120 GLY A C 3
ATOM 5268 O O . GLY A 1 120 ? 16.746 -9.221 -10.520 1.00 0.00 120 GLY A O 3
ATOM 5272 N N . GLY A 1 1 ? -12.523 3.275 30.602 1.00 0.00 1 GLY A N 4
ATOM 5273 C CA . GLY A 1 1 ? -12.041 3.513 29.252 1.00 0.00 1 GLY A CA 4
ATOM 5274 C C . GLY A 1 1 ? -11.035 2.439 28.832 1.00 0.00 1 GLY A C 4
ATOM 5275 O O . GLY A 1 1 ? -10.365 1.847 29.677 1.00 0.00 1 GLY A O 4
ATOM 5279 N N . SER A 1 2 ? -10.960 2.222 27.528 1.00 0.00 2 SER A N 4
ATOM 5280 C CA . SER A 1 2 ? -10.046 1.231 26.985 1.00 0.00 2 SER A CA 4
ATOM 5281 C C . SER A 1 2 ? -10.034 1.310 25.458 1.00 0.00 2 SER A C 4
ATOM 5282 O O . SER A 1 2 ? -8.988 1.537 24.852 1.00 0.00 2 SER A O 4
ATOM 5290 N N . SER A 1 3 ? -11.210 1.119 24.878 1.00 0.00 3 SER A N 4
ATOM 5291 C CA . SER A 1 3 ? -11.348 1.167 23.432 1.00 0.00 3 SER A CA 4
ATOM 5292 C C . SER A 1 3 ? -12.809 0.940 23.038 1.00 0.00 3 SER A C 4
ATOM 5293 O O . SER A 1 3 ? -13.406 1.767 22.351 1.00 0.00 3 SER A O 4
ATOM 5301 N N . GLY A 1 4 ? -13.342 -0.186 23.490 1.00 0.00 4 GLY A N 4
ATOM 5302 C CA . GLY A 1 4 ? -14.722 -0.532 23.193 1.00 0.00 4 GLY A CA 4
ATOM 5303 C C . GLY A 1 4 ? -14.885 -2.045 23.034 1.00 0.00 4 GLY A C 4
ATOM 5304 O O . GLY A 1 4 ? -14.543 -2.809 23.936 1.00 0.00 4 GLY A O 4
ATOM 5308 N N . SER A 1 5 ? -15.408 -2.434 21.880 1.00 0.00 5 SER A N 4
ATOM 5309 C CA . SER A 1 5 ? -15.621 -3.841 21.591 1.00 0.00 5 SER A CA 4
ATOM 5310 C C . SER A 1 5 ? -14.659 -4.301 20.493 1.00 0.00 5 SER A C 4
ATOM 5311 O O . SER A 1 5 ? -14.923 -4.102 19.308 1.00 0.00 5 SER A O 4
ATOM 5319 N N . SER A 1 6 ? -13.564 -4.909 20.926 1.00 0.00 6 SER A N 4
ATOM 5320 C CA . SER A 1 6 ? -12.562 -5.399 19.995 1.00 0.00 6 SER A CA 4
ATOM 5321 C C . SER A 1 6 ? -11.951 -4.229 19.220 1.00 0.00 6 SER A C 4
ATOM 5322 O O . SER A 1 6 ? -12.594 -3.195 19.041 1.00 0.00 6 SER A O 4
ATOM 5330 N N . GLY A 1 7 ? -10.718 -4.431 18.782 1.00 0.00 7 GLY A N 4
ATOM 5331 C CA . GLY A 1 7 ? -10.013 -3.406 18.031 1.00 0.00 7 GLY A CA 4
ATOM 5332 C C . GLY A 1 7 ? -8.650 -3.914 17.556 1.00 0.00 7 GLY A C 4
ATOM 5333 O O . GLY A 1 7 ? -7.868 -4.437 18.348 1.00 0.00 7 GLY A O 4
ATOM 5337 N N . ASP A 1 8 ? -8.408 -3.742 16.265 1.00 0.00 8 ASP A N 4
ATOM 5338 C CA . ASP A 1 8 ? -7.153 -4.177 15.674 1.00 0.00 8 ASP A CA 4
ATOM 5339 C C . ASP A 1 8 ? -6.697 -3.146 14.639 1.00 0.00 8 ASP A C 4
ATOM 5340 O O . ASP A 1 8 ? -6.852 -3.358 13.438 1.00 0.00 8 ASP A O 4
ATOM 5349 N N . GLU A 1 9 ? -6.144 -2.053 15.144 1.00 0.00 9 GLU A N 4
ATOM 5350 C CA . GLU A 1 9 ? -5.665 -0.989 14.278 1.00 0.00 9 GLU A CA 4
ATOM 5351 C C . GLU A 1 9 ? -4.261 -1.315 13.764 1.00 0.00 9 GLU A C 4
ATOM 5352 O O . GLU A 1 9 ? -3.483 -1.976 14.450 1.00 0.00 9 GLU A O 4
ATOM 5364 N N . ILE A 1 10 ? -3.980 -0.836 12.561 1.00 0.00 10 ILE A N 4
ATOM 5365 C CA . ILE A 1 10 ? -2.684 -1.068 11.947 1.00 0.00 10 ILE A CA 4
ATOM 5366 C C . ILE A 1 10 ? -2.315 0.133 11.074 1.00 0.00 10 ILE A C 4
ATOM 5367 O O . ILE A 1 10 ? -3.104 1.066 10.931 1.00 0.00 10 ILE A O 4
ATOM 5383 N N . PHE A 1 11 ? -1.117 0.070 10.513 1.00 0.00 11 PHE A N 4
ATOM 5384 C CA . PHE A 1 11 ? -0.635 1.141 9.657 1.00 0.00 11 PHE A CA 4
ATOM 5385 C C . PHE A 1 11 ? -0.392 0.638 8.233 1.00 0.00 11 PHE A C 4
ATOM 5386 O O . PHE A 1 11 ? 0.625 0.003 7.960 1.00 0.00 11 PHE A O 4
ATOM 5403 N N . CYS A 1 12 ? -1.344 0.941 7.362 1.00 0.00 12 CYS A N 4
ATOM 5404 C CA . CYS A 1 12 ? -1.247 0.528 5.973 1.00 0.00 12 CYS A CA 4
ATOM 5405 C C . CYS A 1 12 ? -0.312 1.497 5.247 1.00 0.00 12 CYS A C 4
ATOM 5406 O O . CYS A 1 12 ? -0.270 2.683 5.570 1.00 0.00 12 CYS A O 4
ATOM 5414 N N . ARG A 1 13 ? 0.416 0.956 4.282 1.00 0.00 13 ARG A N 4
ATOM 5415 C CA . ARG A 1 13 ? 1.348 1.758 3.508 1.00 0.00 13 ARG A CA 4
ATOM 5416 C C . ARG A 1 13 ? 1.239 1.413 2.021 1.00 0.00 13 ARG A C 4
ATOM 5417 O O . ARG A 1 13 ? 1.472 0.272 1.626 1.00 0.00 13 ARG A O 4
ATOM 5438 N N . VAL A 1 14 ? 0.883 2.420 1.237 1.00 0.00 14 VAL A N 4
ATOM 5439 C CA . VAL A 1 14 ? 0.740 2.238 -0.197 1.00 0.00 14 VAL A CA 4
ATOM 5440 C C . VAL A 1 14 ? 2.037 2.657 -0.892 1.00 0.00 14 VAL A C 4
ATOM 5441 O O . VAL A 1 14 ? 2.330 3.847 -1.001 1.00 0.00 14 VAL A O 4
ATOM 5454 N N . TYR A 1 15 ? 2.778 1.657 -1.345 1.00 0.00 15 TYR A N 4
ATOM 5455 C CA . TYR A 1 15 ? 4.037 1.907 -2.027 1.00 0.00 15 TYR A CA 4
ATOM 5456 C C . TYR A 1 15 ? 3.798 2.401 -3.455 1.00 0.00 15 TYR A C 4
ATOM 5457 O O . TYR A 1 15 ? 3.152 1.722 -4.251 1.00 0.00 15 TYR A O 4
ATOM 5475 N N . MET A 1 16 ? 4.332 3.581 -3.737 1.00 0.00 16 MET A N 4
ATOM 5476 C CA . MET A 1 16 ? 4.185 4.173 -5.055 1.00 0.00 16 MET A CA 4
ATOM 5477 C C . MET A 1 16 ? 5.056 3.448 -6.083 1.00 0.00 16 MET A C 4
ATOM 5478 O O . MET A 1 16 ? 5.962 2.700 -5.717 1.00 0.00 16 MET A O 4
ATOM 5492 N N . PRO A 1 17 ? 4.744 3.700 -7.382 1.00 0.00 17 PRO A N 4
ATOM 5493 C CA . PRO A 1 17 ? 5.487 3.080 -8.465 1.00 0.00 17 PRO A CA 4
ATOM 5494 C C . PRO A 1 17 ? 6.861 3.733 -8.632 1.00 0.00 17 PRO A C 4
ATOM 5495 O O . PRO A 1 17 ? 7.603 3.399 -9.554 1.00 0.00 17 PRO A O 4
ATOM 5506 N N . ASP A 1 18 ? 7.157 4.654 -7.726 1.00 0.00 18 ASP A N 4
ATOM 5507 C CA . ASP A 1 18 ? 8.428 5.357 -7.761 1.00 0.00 18 ASP A CA 4
ATOM 5508 C C . ASP A 1 18 ? 9.155 5.155 -6.430 1.00 0.00 18 ASP A C 4
ATOM 5509 O O . ASP A 1 18 ? 10.148 5.826 -6.153 1.00 0.00 18 ASP A O 4
ATOM 5518 N N . HIS A 1 19 ? 8.631 4.228 -5.641 1.00 0.00 19 HIS A N 4
ATOM 5519 C CA . HIS A 1 19 ? 9.218 3.930 -4.346 1.00 0.00 19 HIS A CA 4
ATOM 5520 C C . HIS A 1 19 ? 9.048 5.133 -3.416 1.00 0.00 19 HIS A C 4
ATOM 5521 O O . HIS A 1 19 ? 9.964 5.940 -3.264 1.00 0.00 19 HIS A O 4
ATOM 5535 N N . SER A 1 20 ? 7.868 5.216 -2.818 1.00 0.00 20 SER A N 4
ATOM 5536 C CA . SER A 1 20 ? 7.566 6.307 -1.907 1.00 0.00 20 SER A CA 4
ATOM 5537 C C . SER A 1 20 ? 6.182 6.103 -1.287 1.00 0.00 20 SER A C 4
ATOM 5538 O O . SER A 1 20 ? 5.206 6.707 -1.728 1.00 0.00 20 SER A O 4
ATOM 5546 N N . TYR A 1 21 ? 6.143 5.250 -0.274 1.00 0.00 21 TYR A N 4
ATOM 5547 C CA . TYR A 1 21 ? 4.895 4.959 0.411 1.00 0.00 21 TYR A CA 4
ATOM 5548 C C . TYR A 1 21 ? 4.637 5.967 1.533 1.00 0.00 21 TYR A C 4
ATOM 5549 O O . TYR A 1 21 ? 5.453 6.855 1.774 1.00 0.00 21 TYR A O 4
ATOM 5567 N N . VAL A 1 22 ? 3.499 5.796 2.189 1.00 0.00 22 VAL A N 4
ATOM 5568 C CA . VAL A 1 22 ? 3.123 6.680 3.279 1.00 0.00 22 VAL A CA 4
ATOM 5569 C C . VAL A 1 22 ? 2.578 5.847 4.440 1.00 0.00 22 VAL A C 4
ATOM 5570 O O . VAL A 1 22 ? 2.322 4.653 4.287 1.00 0.00 22 VAL A O 4
ATOM 5583 N N . THR A 1 23 ? 2.417 6.508 5.577 1.00 0.00 23 THR A N 4
ATOM 5584 C CA . THR A 1 23 ? 1.907 5.843 6.764 1.00 0.00 23 THR A CA 4
ATOM 5585 C C . THR A 1 23 ? 0.482 6.312 7.067 1.00 0.00 23 THR A C 4
ATOM 5586 O O . THR A 1 23 ? 0.258 7.489 7.346 1.00 0.00 23 THR A O 4
ATOM 5597 N N . ILE A 1 24 ? -0.444 5.367 7.003 1.00 0.00 24 ILE A N 4
ATOM 5598 C CA . ILE A 1 24 ? -1.840 5.668 7.267 1.00 0.00 24 ILE A CA 4
ATOM 5599 C C . ILE A 1 24 ? -2.384 4.681 8.302 1.00 0.00 24 ILE A C 4
ATOM 5600 O O . ILE A 1 24 ? -2.127 3.481 8.215 1.00 0.00 24 ILE A O 4
ATOM 5616 N N . ARG A 1 25 ? -3.125 5.222 9.257 1.00 0.00 25 ARG A N 4
ATOM 5617 C CA . ARG A 1 25 ? -3.707 4.404 10.307 1.00 0.00 25 ARG A CA 4
ATOM 5618 C C . ARG A 1 25 ? -5.060 3.848 9.859 1.00 0.00 25 ARG A C 4
ATOM 5619 O O . ARG A 1 25 ? -6.026 4.596 9.714 1.00 0.00 25 ARG A O 4
ATOM 5640 N N . SER A 1 26 ? -5.087 2.539 9.651 1.00 0.00 26 SER A N 4
ATOM 5641 C CA . SER A 1 26 ? -6.305 1.874 9.222 1.00 0.00 26 SER A CA 4
ATOM 5642 C C . SER A 1 26 ? -6.557 0.636 10.084 1.00 0.00 26 SER A C 4
ATOM 5643 O O . SER A 1 26 ? -5.659 0.168 10.782 1.00 0.00 26 SER A O 4
ATOM 5651 N N . ARG A 1 27 ? -7.783 0.139 10.006 1.00 0.00 27 ARG A N 4
ATOM 5652 C CA . ARG A 1 27 ? -8.164 -1.036 10.771 1.00 0.00 27 ARG A CA 4
ATOM 5653 C C . ARG A 1 27 ? -8.211 -2.267 9.863 1.00 0.00 27 ARG A C 4
ATOM 5654 O O . ARG A 1 27 ? -8.073 -2.152 8.647 1.00 0.00 27 ARG A O 4
ATOM 5675 N N . LEU A 1 28 ? -8.407 -3.418 10.491 1.00 0.00 28 LEU A N 4
ATOM 5676 C CA . LEU A 1 28 ? -8.474 -4.669 9.755 1.00 0.00 28 LEU A CA 4
ATOM 5677 C C . LEU A 1 28 ? -9.927 -4.950 9.366 1.00 0.00 28 LEU A C 4
ATOM 5678 O O . LEU A 1 28 ? -10.380 -6.092 9.427 1.00 0.00 28 LEU A O 4
ATOM 5694 N N . SER A 1 29 ? -10.617 -3.889 8.974 1.00 0.00 29 SER A N 4
ATOM 5695 C CA . SER A 1 29 ? -12.009 -4.006 8.575 1.00 0.00 29 SER A CA 4
ATOM 5696 C C . SER A 1 29 ? -12.251 -3.225 7.282 1.00 0.00 29 SER A C 4
ATOM 5697 O O . SER A 1 29 ? -12.905 -3.721 6.366 1.00 0.00 29 SER A O 4
ATOM 5705 N N . ALA A 1 30 ? -11.710 -2.016 7.249 1.00 0.00 30 ALA A N 4
ATOM 5706 C CA . ALA A 1 30 ? -11.859 -1.161 6.084 1.00 0.00 30 ALA A CA 4
ATOM 5707 C C . ALA A 1 30 ? -11.505 -1.956 4.825 1.00 0.00 30 ALA A C 4
ATOM 5708 O O . ALA A 1 30 ? -11.100 -3.114 4.911 1.00 0.00 30 ALA A O 4
ATOM 5715 N N . SER A 1 31 ? -11.671 -1.302 3.685 1.00 0.00 31 SER A N 4
ATOM 5716 C CA . SER A 1 31 ? -11.374 -1.933 2.410 1.00 0.00 31 SER A CA 4
ATOM 5717 C C . SER A 1 31 ? -10.369 -1.084 1.628 1.00 0.00 31 SER A C 4
ATOM 5718 O O . SER A 1 31 ? -9.959 -0.020 2.088 1.00 0.00 31 SER A O 4
ATOM 5726 N N . VAL A 1 32 ? -10.001 -1.588 0.459 1.00 0.00 32 VAL A N 4
ATOM 5727 C CA . VAL A 1 32 ? -9.052 -0.890 -0.392 1.00 0.00 32 VAL A CA 4
ATOM 5728 C C . VAL A 1 32 ? -9.493 0.566 -0.553 1.00 0.00 32 VAL A C 4
ATOM 5729 O O . VAL A 1 32 ? -8.732 1.486 -0.255 1.00 0.00 32 VAL A O 4
ATOM 5742 N N . GLN A 1 33 ? -10.721 0.731 -1.023 1.00 0.00 33 GLN A N 4
ATOM 5743 C CA . GLN A 1 33 ? -11.273 2.059 -1.227 1.00 0.00 33 GLN A CA 4
ATOM 5744 C C . GLN A 1 33 ? -10.909 2.971 -0.053 1.00 0.00 33 GLN A C 4
ATOM 5745 O O . GLN A 1 33 ? -10.464 4.100 -0.254 1.00 0.00 33 GLN A O 4
ATOM 5759 N N . ASP A 1 34 ? -11.112 2.447 1.147 1.00 0.00 34 ASP A N 4
ATOM 5760 C CA . ASP A 1 34 ? -10.811 3.199 2.353 1.00 0.00 34 ASP A CA 4
ATOM 5761 C C . ASP A 1 34 ? -9.356 3.671 2.305 1.00 0.00 34 ASP A C 4
ATOM 5762 O O . ASP A 1 34 ? -9.089 4.872 2.294 1.00 0.00 34 ASP A O 4
ATOM 5771 N N . ILE A 1 35 ? -8.454 2.702 2.278 1.00 0.00 35 ILE A N 4
ATOM 5772 C CA . ILE A 1 35 ? -7.033 3.003 2.231 1.00 0.00 35 ILE A CA 4
ATOM 5773 C C . ILE A 1 35 ? -6.774 4.056 1.152 1.00 0.00 35 ILE A C 4
ATOM 5774 O O . ILE A 1 35 ? -6.180 5.097 1.425 1.00 0.00 35 ILE A O 4
ATOM 5790 N N . LEU A 1 36 ? -7.234 3.748 -0.052 1.00 0.00 36 LEU A N 4
ATOM 5791 C CA . LEU A 1 36 ? -7.060 4.654 -1.174 1.00 0.00 36 LEU A CA 4
ATOM 5792 C C . LEU A 1 36 ? -7.396 6.079 -0.730 1.00 0.00 36 LEU A C 4
ATOM 5793 O O . LEU A 1 36 ? -6.590 6.993 -0.901 1.00 0.00 36 LEU A O 4
ATOM 5809 N N . GLY A 1 37 ? -8.587 6.224 -0.167 1.00 0.00 37 GLY A N 4
ATOM 5810 C CA . GLY A 1 37 ? -9.039 7.523 0.303 1.00 0.00 37 GLY A CA 4
ATOM 5811 C C . GLY A 1 37 ? -8.075 8.095 1.344 1.00 0.00 37 GLY A C 4
ATOM 5812 O O . GLY A 1 37 ? -7.644 9.241 1.232 1.00 0.00 37 GLY A O 4
ATOM 5816 N N . SER A 1 38 ? -7.766 7.270 2.334 1.00 0.00 38 SER A N 4
ATOM 5817 C CA . SER A 1 38 ? -6.861 7.679 3.394 1.00 0.00 38 SER A CA 4
ATOM 5818 C C . SER A 1 38 ? -5.510 8.087 2.801 1.00 0.00 38 SER A C 4
ATOM 5819 O O . SER A 1 38 ? -5.013 9.179 3.074 1.00 0.00 38 SER A O 4
ATOM 5827 N N . VAL A 1 39 ? -4.955 7.189 2.001 1.00 0.00 39 VAL A N 4
ATOM 5828 C CA . VAL A 1 39 ? -3.673 7.442 1.368 1.00 0.00 39 VAL A CA 4
ATOM 5829 C C . VAL A 1 39 ? -3.779 8.690 0.490 1.00 0.00 39 VAL A C 4
ATOM 5830 O O . VAL A 1 39 ? -2.955 9.597 0.591 1.00 0.00 39 VAL A O 4
ATOM 5843 N N . THR A 1 40 ? -4.803 8.697 -0.352 1.00 0.00 40 THR A N 4
ATOM 5844 C CA . THR A 1 40 ? -5.028 9.819 -1.247 1.00 0.00 40 THR A CA 4
ATOM 5845 C C . THR A 1 40 ? -4.925 11.140 -0.482 1.00 0.00 40 THR A C 4
ATOM 5846 O O . THR A 1 40 ? -4.585 12.171 -1.060 1.00 0.00 40 THR A O 4
ATOM 5857 N N . GLU A 1 41 ? -5.227 11.066 0.806 1.00 0.00 41 GLU A N 4
ATOM 5858 C CA . GLU A 1 41 ? -5.173 12.243 1.656 1.00 0.00 41 GLU A CA 4
ATOM 5859 C C . GLU A 1 41 ? -3.719 12.613 1.960 1.00 0.00 41 GLU A C 4
ATOM 5860 O O . GLU A 1 41 ? -3.383 13.791 2.060 1.00 0.00 41 GLU A O 4
ATOM 5872 N N . LYS A 1 42 ? -2.897 11.583 2.099 1.00 0.00 42 LYS A N 4
ATOM 5873 C CA . LYS A 1 42 ? -1.488 11.784 2.389 1.00 0.00 42 LYS A CA 4
ATOM 5874 C C . LYS A 1 42 ? -0.795 12.366 1.155 1.00 0.00 42 LYS A C 4
ATOM 5875 O O . LYS A 1 42 ? 0.121 13.177 1.277 1.00 0.00 42 LYS A O 4
ATOM 5894 N N . LEU A 1 43 ? -1.261 11.929 -0.006 1.00 0.00 43 LEU A N 4
ATOM 5895 C CA . LEU A 1 43 ? -0.698 12.396 -1.262 1.00 0.00 43 LEU A CA 4
ATOM 5896 C C . LEU A 1 43 ? -0.661 13.925 -1.262 1.00 0.00 43 LEU A C 4
ATOM 5897 O O . LEU A 1 43 ? -1.560 14.571 -0.725 1.00 0.00 43 LEU A O 4
ATOM 5913 N N . GLN A 1 44 ? 0.387 14.460 -1.870 1.00 0.00 44 GLN A N 4
ATOM 5914 C CA . GLN A 1 44 ? 0.552 15.902 -1.947 1.00 0.00 44 GLN A CA 4
ATOM 5915 C C . GLN A 1 44 ? -0.766 16.567 -2.350 1.00 0.00 44 GLN A C 4
ATOM 5916 O O . GLN A 1 44 ? -0.998 17.733 -2.037 1.00 0.00 44 GLN A O 4
ATOM 5930 N N . TYR A 1 45 ? -1.594 15.795 -3.039 1.00 0.00 45 TYR A N 4
ATOM 5931 C CA . TYR A 1 45 ? -2.883 16.295 -3.488 1.00 0.00 45 TYR A CA 4
ATOM 5932 C C . TYR A 1 45 ? -3.630 16.987 -2.347 1.00 0.00 45 TYR A C 4
ATOM 5933 O O . TYR A 1 45 ? -4.161 16.325 -1.456 1.00 0.00 45 TYR A O 4
ATOM 5951 N N . SER A 1 46 ? -3.648 18.310 -2.411 1.00 0.00 46 SER A N 4
ATOM 5952 C CA . SER A 1 46 ? -4.322 19.100 -1.394 1.00 0.00 46 SER A CA 4
ATOM 5953 C C . SER A 1 46 ? -4.742 20.452 -1.974 1.00 0.00 46 SER A C 4
ATOM 5954 O O . SER A 1 46 ? -5.931 20.720 -2.136 1.00 0.00 46 SER A O 4
ATOM 5962 N N . GLU A 1 47 ? -3.741 21.268 -2.271 1.00 0.00 47 GLU A N 4
ATOM 5963 C CA . GLU A 1 47 ? -3.991 22.586 -2.830 1.00 0.00 47 GLU A CA 4
ATOM 5964 C C . GLU A 1 47 ? -3.270 22.740 -4.170 1.00 0.00 47 GLU A C 4
ATOM 5965 O O . GLU A 1 47 ? -2.480 23.666 -4.351 1.00 0.00 47 GLU A O 4
ATOM 5977 N N . GLU A 1 48 ? -3.566 21.819 -5.075 1.00 0.00 48 GLU A N 4
ATOM 5978 C CA . GLU A 1 48 ? -2.956 21.841 -6.393 1.00 0.00 48 GLU A CA 4
ATOM 5979 C C . GLU A 1 48 ? -4.021 21.650 -7.475 1.00 0.00 48 GLU A C 4
ATOM 5980 O O . GLU A 1 48 ? -5.146 21.251 -7.180 1.00 0.00 48 GLU A O 4
ATOM 5992 N N . PRO A 1 49 ? -3.618 21.951 -8.739 1.00 0.00 49 PRO A N 4
ATOM 5993 C CA . PRO A 1 49 ? -4.525 21.816 -9.866 1.00 0.00 49 PRO A CA 4
ATOM 5994 C C . PRO A 1 49 ? -4.718 20.346 -10.241 1.00 0.00 49 PRO A C 4
ATOM 5995 O O . PRO A 1 49 ? -5.440 20.032 -11.186 1.00 0.00 49 PRO A O 4
ATOM 6006 N N . ALA A 1 50 ? -4.060 19.483 -9.481 1.00 0.00 50 ALA A N 4
ATOM 6007 C CA . ALA A 1 50 ? -4.150 18.053 -9.722 1.00 0.00 50 ALA A CA 4
ATOM 6008 C C . ALA A 1 50 ? -4.572 17.348 -8.431 1.00 0.00 50 ALA A C 4
ATOM 6009 O O . ALA A 1 50 ? -4.618 17.966 -7.369 1.00 0.00 50 ALA A O 4
ATOM 6016 N N . GLY A 1 51 ? -4.868 16.064 -8.565 1.00 0.00 51 GLY A N 4
ATOM 6017 C CA . GLY A 1 51 ? -5.284 15.268 -7.423 1.00 0.00 51 GLY A CA 4
ATOM 6018 C C . GLY A 1 51 ? -6.456 14.355 -7.788 1.00 0.00 51 GLY A C 4
ATOM 6019 O O . GLY A 1 51 ? -6.416 13.153 -7.527 1.00 0.00 51 GLY A O 4
ATOM 6023 N N . ARG A 1 52 ? -7.472 14.959 -8.387 1.00 0.00 52 ARG A N 4
ATOM 6024 C CA . ARG A 1 52 ? -8.653 14.215 -8.791 1.00 0.00 52 ARG A CA 4
ATOM 6025 C C . ARG A 1 52 ? -8.249 12.896 -9.453 1.00 0.00 52 ARG A C 4
ATOM 6026 O O . ARG A 1 52 ? -8.667 11.825 -9.017 1.00 0.00 52 ARG A O 4
ATOM 6047 N N . GLU A 1 53 ? -7.439 13.018 -10.495 1.00 0.00 53 GLU A N 4
ATOM 6048 C CA . GLU A 1 53 ? -6.974 11.848 -11.221 1.00 0.00 53 GLU A CA 4
ATOM 6049 C C . GLU A 1 53 ? -8.155 11.115 -11.860 1.00 0.00 53 GLU A C 4
ATOM 6050 O O . GLU A 1 53 ? -9.280 11.197 -11.369 1.00 0.00 53 GLU A O 4
ATOM 6062 N N . ASP A 1 54 ? -7.860 10.415 -12.945 1.00 0.00 54 ASP A N 4
ATOM 6063 C CA . ASP A 1 54 ? -8.883 9.668 -13.656 1.00 0.00 54 ASP A CA 4
ATOM 6064 C C . ASP A 1 54 ? -9.403 8.543 -12.759 1.00 0.00 54 ASP A C 4
ATOM 6065 O O . ASP A 1 54 ? -10.610 8.331 -12.659 1.00 0.00 54 ASP A O 4
ATOM 6074 N N . SER A 1 55 ? -8.465 7.851 -12.129 1.00 0.00 55 SER A N 4
ATOM 6075 C CA . SER A 1 55 ? -8.813 6.752 -11.244 1.00 0.00 55 SER A CA 4
ATOM 6076 C C . SER A 1 55 ? -7.557 5.958 -10.876 1.00 0.00 55 SER A C 4
ATOM 6077 O O . SER A 1 55 ? -6.731 5.663 -11.738 1.00 0.00 55 SER A O 4
ATOM 6085 N N . LEU A 1 56 ? -7.454 5.636 -9.595 1.00 0.00 56 LEU A N 4
ATOM 6086 C CA . LEU A 1 56 ? -6.313 4.882 -9.103 1.00 0.00 56 LEU A CA 4
ATOM 6087 C C . LEU A 1 56 ? -6.750 3.450 -8.790 1.00 0.00 56 LEU A C 4
ATOM 6088 O O . LEU A 1 56 ? -7.916 3.206 -8.483 1.00 0.00 56 LEU A O 4
ATOM 6104 N N . ILE A 1 57 ? -5.792 2.540 -8.878 1.00 0.00 57 ILE A N 4
ATOM 6105 C CA . ILE A 1 57 ? -6.063 1.138 -8.608 1.00 0.00 57 ILE A CA 4
ATOM 6106 C C . ILE A 1 57 ? -4.967 0.576 -7.701 1.00 0.00 57 ILE A C 4
ATOM 6107 O O . ILE A 1 57 ? -3.791 0.895 -7.872 1.00 0.00 57 ILE A O 4
ATOM 6123 N N . LEU A 1 58 ? -5.390 -0.250 -6.756 1.00 0.00 58 LEU A N 4
ATOM 6124 C CA . LEU A 1 58 ? -4.459 -0.859 -5.822 1.00 0.00 58 LEU A CA 4
ATOM 6125 C C . LEU A 1 58 ? -3.936 -2.171 -6.412 1.00 0.00 58 LEU A C 4
ATOM 6126 O O . LEU A 1 58 ? -4.674 -2.892 -7.082 1.00 0.00 58 LEU A O 4
ATOM 6142 N N . VAL A 1 59 ? -2.667 -2.440 -6.142 1.00 0.00 59 VAL A N 4
ATOM 6143 C CA . VAL A 1 59 ? -2.037 -3.651 -6.638 1.00 0.00 59 VAL A CA 4
ATOM 6144 C C . VAL A 1 59 ? -1.048 -4.171 -5.592 1.00 0.00 59 VAL A C 4
ATOM 6145 O O . VAL A 1 59 ? -0.276 -3.400 -5.025 1.00 0.00 59 VAL A O 4
ATOM 6158 N N . ALA A 1 60 ? -1.103 -5.476 -5.369 1.00 0.00 60 ALA A N 4
ATOM 6159 C CA . ALA A 1 60 ? -0.222 -6.108 -4.402 1.00 0.00 60 ALA A CA 4
ATOM 6160 C C . ALA A 1 60 ? 0.976 -6.718 -5.133 1.00 0.00 60 ALA A C 4
ATOM 6161 O O . ALA A 1 60 ? 0.808 -7.568 -6.006 1.00 0.00 60 ALA A O 4
ATOM 6168 N N . VAL A 1 61 ? 2.159 -6.262 -4.748 1.00 0.00 61 VAL A N 4
ATOM 6169 C CA . VAL A 1 61 ? 3.384 -6.752 -5.356 1.00 0.00 61 VAL A CA 4
ATOM 6170 C C . VAL A 1 61 ? 4.211 -7.490 -4.301 1.00 0.00 61 VAL A C 4
ATOM 6171 O O . VAL A 1 61 ? 4.514 -6.935 -3.246 1.00 0.00 61 VAL A O 4
ATOM 6184 N N . SER A 1 62 ? 4.553 -8.728 -4.623 1.00 0.00 62 SER A N 4
ATOM 6185 C CA . SER A 1 62 ? 5.340 -9.548 -3.717 1.00 0.00 62 SER A CA 4
ATOM 6186 C C . SER A 1 62 ? 6.763 -9.704 -4.254 1.00 0.00 62 SER A C 4
ATOM 6187 O O . SER A 1 62 ? 7.022 -9.431 -5.426 1.00 0.00 62 SER A O 4
ATOM 6195 N N . SER A 1 63 ? 7.650 -10.143 -3.373 1.00 0.00 63 SER A N 4
ATOM 6196 C CA . SER A 1 63 ? 9.041 -10.339 -3.744 1.00 0.00 63 SER A CA 4
ATOM 6197 C C . SER A 1 63 ? 9.128 -11.171 -5.026 1.00 0.00 63 SER A C 4
ATOM 6198 O O . SER A 1 63 ? 10.129 -11.115 -5.739 1.00 0.00 63 SER A O 4
ATOM 6206 N N . SER A 1 64 ? 8.067 -11.923 -5.279 1.00 0.00 64 SER A N 4
ATOM 6207 C CA . SER A 1 64 ? 8.011 -12.765 -6.461 1.00 0.00 64 SER A CA 4
ATOM 6208 C C . SER A 1 64 ? 7.322 -12.017 -7.604 1.00 0.00 64 SER A C 4
ATOM 6209 O O . SER A 1 64 ? 6.730 -12.635 -8.488 1.00 0.00 64 SER A O 4
ATOM 6217 N N . GLY A 1 65 ? 7.423 -10.697 -7.550 1.00 0.00 65 GLY A N 4
ATOM 6218 C CA . GLY A 1 65 ? 6.817 -9.858 -8.570 1.00 0.00 65 GLY A CA 4
ATOM 6219 C C . GLY A 1 65 ? 5.398 -10.329 -8.896 1.00 0.00 65 GLY A C 4
ATOM 6220 O O . GLY A 1 65 ? 4.999 -10.349 -10.060 1.00 0.00 65 GLY A O 4
ATOM 6224 N N . GLU A 1 66 ? 4.676 -10.697 -7.849 1.00 0.00 66 GLU A N 4
ATOM 6225 C CA . GLU A 1 66 ? 3.310 -11.167 -8.009 1.00 0.00 66 GLU A CA 4
ATOM 6226 C C . GLU A 1 66 ? 2.328 -10.002 -7.876 1.00 0.00 66 GLU A C 4
ATOM 6227 O O . GLU A 1 66 ? 1.973 -9.608 -6.765 1.00 0.00 66 GLU A O 4
ATOM 6239 N N . LYS A 1 67 ? 1.917 -9.482 -9.023 1.00 0.00 67 LYS A N 4
ATOM 6240 C CA . LYS A 1 67 ? 0.984 -8.369 -9.048 1.00 0.00 67 LYS A CA 4
ATOM 6241 C C . LYS A 1 67 ? -0.447 -8.908 -8.993 1.00 0.00 67 LYS A C 4
ATOM 6242 O O . LYS A 1 67 ? -0.807 -9.803 -9.756 1.00 0.00 67 LYS A O 4
ATOM 6261 N N . VAL A 1 68 ? -1.225 -8.340 -8.083 1.00 0.00 68 VAL A N 4
ATOM 6262 C CA . VAL A 1 68 ? -2.608 -8.752 -7.919 1.00 0.00 68 VAL A CA 4
ATOM 6263 C C . VAL A 1 68 ? -3.496 -7.511 -7.808 1.00 0.00 68 VAL A C 4
ATOM 6264 O O . VAL A 1 68 ? -3.660 -6.955 -6.724 1.00 0.00 68 VAL A O 4
ATOM 6277 N N . LEU A 1 69 ? -4.046 -7.113 -8.946 1.00 0.00 69 LEU A N 4
ATOM 6278 C CA . LEU A 1 69 ? -4.913 -5.948 -8.991 1.00 0.00 69 LEU A CA 4
ATOM 6279 C C . LEU A 1 69 ? -6.030 -6.109 -7.958 1.00 0.00 69 LEU A C 4
ATOM 6280 O O . LEU A 1 69 ? -6.983 -6.854 -8.179 1.00 0.00 69 LEU A O 4
ATOM 6296 N N . LEU A 1 70 ? -5.875 -5.397 -6.851 1.00 0.00 70 LEU A N 4
ATOM 6297 C CA . LEU A 1 70 ? -6.858 -5.451 -5.783 1.00 0.00 70 LEU A CA 4
ATOM 6298 C C . LEU A 1 70 ? -8.110 -4.682 -6.209 1.00 0.00 70 LEU A C 4
ATOM 6299 O O . LEU A 1 70 ? -8.118 -4.031 -7.252 1.00 0.00 70 LEU A O 4
ATOM 6315 N N . GLN A 1 71 ? -9.138 -4.782 -5.379 1.00 0.00 71 GLN A N 4
ATOM 6316 C CA . GLN A 1 71 ? -10.393 -4.104 -5.657 1.00 0.00 71 GLN A CA 4
ATOM 6317 C C . GLN A 1 71 ? -10.866 -3.336 -4.421 1.00 0.00 71 GLN A C 4
ATOM 6318 O O . GLN A 1 71 ? -10.493 -3.669 -3.297 1.00 0.00 71 GLN A O 4
ATOM 6332 N N . PRO A 1 72 ? -11.701 -2.294 -4.677 1.00 0.00 72 PRO A N 4
ATOM 6333 C CA . PRO A 1 72 ? -12.229 -1.475 -3.599 1.00 0.00 72 PRO A CA 4
ATOM 6334 C C . PRO A 1 72 ? -13.330 -2.215 -2.837 1.00 0.00 72 PRO A C 4
ATOM 6335 O O . PRO A 1 72 ? -13.846 -1.711 -1.840 1.00 0.00 72 PRO A O 4
ATOM 6346 N N . THR A 1 73 ? -13.656 -3.398 -3.334 1.00 0.00 73 THR A N 4
ATOM 6347 C CA . THR A 1 73 ? -14.686 -4.213 -2.712 1.00 0.00 73 THR A CA 4
ATOM 6348 C C . THR A 1 73 ? -14.098 -5.542 -2.232 1.00 0.00 73 THR A C 4
ATOM 6349 O O . THR A 1 73 ? -14.665 -6.603 -2.487 1.00 0.00 73 THR A O 4
ATOM 6360 N N . GLU A 1 74 ? -12.969 -5.439 -1.546 1.00 0.00 74 GLU A N 4
ATOM 6361 C CA . GLU A 1 74 ? -12.299 -6.620 -1.029 1.00 0.00 74 GLU A CA 4
ATOM 6362 C C . GLU A 1 74 ? -12.873 -7.001 0.337 1.00 0.00 74 GLU A C 4
ATOM 6363 O O . GLU A 1 74 ? -13.792 -6.349 0.832 1.00 0.00 74 GLU A O 4
ATOM 6375 N N . ASP A 1 75 ? -12.309 -8.055 0.907 1.00 0.00 75 ASP A N 4
ATOM 6376 C CA . ASP A 1 75 ? -12.753 -8.531 2.206 1.00 0.00 75 ASP A CA 4
ATOM 6377 C C . ASP A 1 75 ? -11.629 -8.342 3.226 1.00 0.00 75 ASP A C 4
ATOM 6378 O O . ASP A 1 75 ? -11.791 -7.618 4.207 1.00 0.00 75 ASP A O 4
ATOM 6387 N N . CYS A 1 76 ? -10.513 -9.005 2.960 1.00 0.00 76 CYS A N 4
ATOM 6388 C CA . CYS A 1 76 ? -9.362 -8.919 3.842 1.00 0.00 76 CYS A CA 4
ATOM 6389 C C . CYS A 1 76 ? -8.118 -8.673 2.986 1.00 0.00 76 CYS A C 4
ATOM 6390 O O . CYS A 1 76 ? -7.625 -9.585 2.325 1.00 0.00 76 CYS A O 4
ATOM 6398 N N . VAL A 1 77 ? -7.647 -7.435 3.026 1.00 0.00 77 VAL A N 4
ATOM 6399 C CA . VAL A 1 77 ? -6.470 -7.057 2.263 1.00 0.00 77 VAL A CA 4
ATOM 6400 C C . VAL A 1 77 ? -5.232 -7.166 3.155 1.00 0.00 77 VAL A C 4
ATOM 6401 O O . VAL A 1 77 ? -4.353 -7.989 2.905 1.00 0.00 77 VAL A O 4
ATOM 6414 N N . PHE A 1 78 ? -5.203 -6.324 4.177 1.00 0.00 78 PHE A N 4
ATOM 6415 C CA . PHE A 1 78 ? -4.087 -6.315 5.108 1.00 0.00 78 PHE A CA 4
ATOM 6416 C C . PHE A 1 78 ? -3.616 -7.739 5.412 1.00 0.00 78 PHE A C 4
ATOM 6417 O O . PHE A 1 78 ? -2.423 -7.976 5.596 1.00 0.00 78 PHE A O 4
ATOM 6434 N N . THR A 1 79 ? -4.577 -8.649 5.456 1.00 0.00 79 THR A N 4
ATOM 6435 C CA . THR A 1 79 ? -4.275 -10.043 5.734 1.00 0.00 79 THR A CA 4
ATOM 6436 C C . THR A 1 79 ? -3.855 -10.764 4.452 1.00 0.00 79 THR A C 4
ATOM 6437 O O . THR A 1 79 ? -2.803 -11.401 4.409 1.00 0.00 79 THR A O 4
ATOM 6448 N N . ALA A 1 80 ? -4.699 -10.641 3.438 1.00 0.00 80 ALA A N 4
ATOM 6449 C CA . ALA A 1 80 ? -4.429 -11.273 2.158 1.00 0.00 80 ALA A CA 4
ATOM 6450 C C . ALA A 1 80 ? -2.974 -11.012 1.762 1.00 0.00 80 ALA A C 4
ATOM 6451 O O . ALA A 1 80 ? -2.254 -11.936 1.385 1.00 0.00 80 ALA A O 4
ATOM 6458 N N . LEU A 1 81 ? -2.585 -9.750 1.862 1.00 0.00 81 LEU A N 4
ATOM 6459 C CA . LEU A 1 81 ? -1.229 -9.355 1.519 1.00 0.00 81 LEU A CA 4
ATOM 6460 C C . LEU A 1 81 ? -0.249 -10.407 2.044 1.00 0.00 81 LEU A C 4
ATOM 6461 O O . LEU A 1 81 ? -0.296 -10.775 3.216 1.00 0.00 81 LEU A O 4
ATOM 6477 N N . GLY A 1 82 ? 0.617 -10.861 1.149 1.00 0.00 82 GLY A N 4
ATOM 6478 C CA . GLY A 1 82 ? 1.607 -11.863 1.507 1.00 0.00 82 GLY A CA 4
ATOM 6479 C C . GLY A 1 82 ? 2.552 -11.337 2.589 1.00 0.00 82 GLY A C 4
ATOM 6480 O O . GLY A 1 82 ? 2.234 -10.371 3.280 1.00 0.00 82 GLY A O 4
ATOM 6484 N N . ILE A 1 83 ? 3.695 -11.998 2.703 1.00 0.00 83 ILE A N 4
ATOM 6485 C CA . ILE A 1 83 ? 4.689 -11.609 3.689 1.00 0.00 83 ILE A CA 4
ATOM 6486 C C . ILE A 1 83 ? 5.465 -10.395 3.175 1.00 0.00 83 ILE A C 4
ATOM 6487 O O . ILE A 1 83 ? 5.440 -9.331 3.791 1.00 0.00 83 ILE A O 4
ATOM 6503 N N . ASN A 1 84 ? 6.136 -10.596 2.050 1.00 0.00 84 ASN A N 4
ATOM 6504 C CA . ASN A 1 84 ? 6.918 -9.531 1.445 1.00 0.00 84 ASN A CA 4
ATOM 6505 C C . ASN A 1 84 ? 6.119 -8.904 0.301 1.00 0.00 84 ASN A C 4
ATOM 6506 O O . ASN A 1 84 ? 6.638 -8.730 -0.801 1.00 0.00 84 ASN A O 4
ATOM 6517 N N . SER A 1 85 ? 4.870 -8.580 0.602 1.00 0.00 85 SER A N 4
ATOM 6518 C CA . SER A 1 85 ? 3.994 -7.976 -0.388 1.00 0.00 85 SER A CA 4
ATOM 6519 C C . SER A 1 85 ? 3.664 -6.537 0.014 1.00 0.00 85 SER A C 4
ATOM 6520 O O . SER A 1 85 ? 3.336 -6.272 1.170 1.00 0.00 85 SER A O 4
ATOM 6528 N N . HIS A 1 86 ? 3.761 -5.647 -0.961 1.00 0.00 86 HIS A N 4
ATOM 6529 C CA . HIS A 1 86 ? 3.477 -4.242 -0.723 1.00 0.00 86 HIS A CA 4
ATOM 6530 C C . HIS A 1 86 ? 2.298 -3.802 -1.594 1.00 0.00 86 HIS A C 4
ATOM 6531 O O . HIS A 1 86 ? 2.129 -4.291 -2.710 1.00 0.00 86 HIS A O 4
ATOM 6545 N N . LEU A 1 87 ? 1.512 -2.884 -1.050 1.00 0.00 87 LEU A N 4
ATOM 6546 C CA . LEU A 1 87 ? 0.354 -2.374 -1.763 1.00 0.00 87 LEU A CA 4
ATOM 6547 C C . LEU A 1 87 ? 0.776 -1.185 -2.629 1.00 0.00 87 LEU A C 4
ATOM 6548 O O . LEU A 1 87 ? 1.357 -0.223 -2.129 1.00 0.00 87 LEU A O 4
ATOM 6564 N N . PHE A 1 88 ? 0.468 -1.291 -3.914 1.00 0.00 88 PHE A N 4
ATOM 6565 C CA . PHE A 1 88 ? 0.809 -0.237 -4.854 1.00 0.00 88 PHE A CA 4
ATOM 6566 C C . PHE A 1 88 ? -0.449 0.358 -5.490 1.00 0.00 88 PHE A C 4
ATOM 6567 O O . PHE A 1 88 ? -1.259 -0.366 -6.067 1.00 0.00 88 PHE A O 4
ATOM 6584 N N . ALA A 1 89 ? -0.572 1.671 -5.364 1.00 0.00 89 ALA A N 4
ATOM 6585 C CA . ALA A 1 89 ? -1.718 2.371 -5.920 1.00 0.00 89 ALA A CA 4
ATOM 6586 C C . ALA A 1 89 ? -1.234 3.393 -6.951 1.00 0.00 89 ALA A C 4
ATOM 6587 O O . ALA A 1 89 ? -0.559 4.360 -6.602 1.00 0.00 89 ALA A O 4
ATOM 6594 N N . CYS A 1 90 ? -1.599 3.143 -8.200 1.00 0.00 90 CYS A N 4
ATOM 6595 C CA . CYS A 1 90 ? -1.211 4.029 -9.284 1.00 0.00 90 CYS A CA 4
ATOM 6596 C C . CYS A 1 90 ? -2.113 3.741 -10.486 1.00 0.00 90 CYS A C 4
ATOM 6597 O O . CYS A 1 90 ? -2.946 2.838 -10.439 1.00 0.00 90 CYS A O 4
ATOM 6605 N N . THR A 1 91 ? -1.915 4.525 -11.536 1.00 0.00 91 THR A N 4
ATOM 6606 C CA . THR A 1 91 ? -2.700 4.366 -12.748 1.00 0.00 91 THR A CA 4
ATOM 6607 C C . THR A 1 91 ? -2.480 2.975 -13.346 1.00 0.00 91 THR A C 4
ATOM 6608 O O . THR A 1 91 ? -1.444 2.353 -13.116 1.00 0.00 91 THR A O 4
ATOM 6619 N N . ARG A 1 92 ? -3.472 2.527 -14.102 1.00 0.00 92 ARG A N 4
ATOM 6620 C CA . ARG A 1 92 ? -3.400 1.221 -14.734 1.00 0.00 92 ARG A CA 4
ATOM 6621 C C . ARG A 1 92 ? -2.244 1.179 -15.735 1.00 0.00 92 ARG A C 4
ATOM 6622 O O . ARG A 1 92 ? -1.714 0.109 -16.032 1.00 0.00 92 ARG A O 4
ATOM 6643 N N . ASP A 1 93 ? -1.887 2.356 -16.228 1.00 0.00 93 ASP A N 4
ATOM 6644 C CA . ASP A 1 93 ? -0.803 2.467 -17.190 1.00 0.00 93 ASP A CA 4
ATOM 6645 C C . ASP A 1 93 ? 0.535 2.335 -16.460 1.00 0.00 93 ASP A C 4
ATOM 6646 O O . ASP A 1 93 ? 1.590 2.297 -17.093 1.00 0.00 93 ASP A O 4
ATOM 6655 N N . SER A 1 94 ? 0.449 2.267 -15.140 1.00 0.00 94 SER A N 4
ATOM 6656 C CA . SER A 1 94 ? 1.641 2.139 -14.318 1.00 0.00 94 SER A CA 4
ATOM 6657 C C . SER A 1 94 ? 1.651 0.778 -13.619 1.00 0.00 94 SER A C 4
ATOM 6658 O O . SER A 1 94 ? 2.682 0.350 -13.103 1.00 0.00 94 SER A O 4
ATOM 6666 N N . TYR A 1 95 ? 0.492 0.137 -13.626 1.00 0.00 95 TYR A N 4
ATOM 6667 C CA . TYR A 1 95 ? 0.355 -1.167 -12.999 1.00 0.00 95 TYR A CA 4
ATOM 6668 C C . TYR A 1 95 ? 1.489 -2.102 -13.424 1.00 0.00 95 TYR A C 4
ATOM 6669 O O . TYR A 1 95 ? 2.025 -2.846 -12.605 1.00 0.00 95 TYR A O 4
ATOM 6687 N N . GLU A 1 96 ? 1.821 -2.033 -14.705 1.00 0.00 96 GLU A N 4
ATOM 6688 C CA . GLU A 1 96 ? 2.882 -2.864 -15.249 1.00 0.00 96 GLU A CA 4
ATOM 6689 C C . GLU A 1 96 ? 4.250 -2.268 -14.910 1.00 0.00 96 GLU A C 4
ATOM 6690 O O . GLU A 1 96 ? 5.251 -2.981 -14.878 1.00 0.00 96 GLU A O 4
ATOM 6702 N N . ALA A 1 97 ? 4.248 -0.966 -14.665 1.00 0.00 97 ALA A N 4
ATOM 6703 C CA . ALA A 1 97 ? 5.477 -0.266 -14.330 1.00 0.00 97 ALA A CA 4
ATOM 6704 C C . ALA A 1 97 ? 5.797 -0.487 -12.850 1.00 0.00 97 ALA A C 4
ATOM 6705 O O . ALA A 1 97 ? 6.851 -0.071 -12.371 1.00 0.00 97 ALA A O 4
ATOM 6712 N N . LEU A 1 98 ? 4.869 -1.143 -12.168 1.00 0.00 98 LEU A N 4
ATOM 6713 C CA . LEU A 1 98 ? 5.040 -1.425 -10.753 1.00 0.00 98 LEU A CA 4
ATOM 6714 C C . LEU A 1 98 ? 6.257 -2.332 -10.562 1.00 0.00 98 LEU A C 4
ATOM 6715 O O . LEU A 1 98 ? 6.481 -3.251 -11.348 1.00 0.00 98 LEU A O 4
ATOM 6731 N N . VAL A 1 99 ? 7.011 -2.042 -9.512 1.00 0.00 99 VAL A N 4
ATOM 6732 C CA . VAL A 1 99 ? 8.200 -2.820 -9.207 1.00 0.00 99 VAL A CA 4
ATOM 6733 C C . VAL A 1 99 ? 8.210 -3.166 -7.717 1.00 0.00 99 VAL A C 4
ATOM 6734 O O . VAL A 1 99 ? 7.806 -2.355 -6.885 1.00 0.00 99 VAL A O 4
ATOM 6747 N N . PRO A 1 100 ? 8.688 -4.404 -7.417 1.00 0.00 100 PRO A N 4
ATOM 6748 C CA . PRO A 1 100 ? 8.755 -4.867 -6.041 1.00 0.00 100 PRO A CA 4
ATOM 6749 C C . PRO A 1 100 ? 9.913 -4.201 -5.295 1.00 0.00 100 PRO A C 4
ATOM 6750 O O . PRO A 1 100 ? 11.034 -4.151 -5.798 1.00 0.00 100 PRO A O 4
ATOM 6761 N N . LEU A 1 101 ? 9.601 -3.705 -4.106 1.00 0.00 101 LEU A N 4
ATOM 6762 C CA . LEU A 1 101 ? 10.602 -3.045 -3.285 1.00 0.00 101 LEU A CA 4
ATOM 6763 C C . LEU A 1 101 ? 11.827 -3.951 -3.154 1.00 0.00 101 LEU A C 4
ATOM 6764 O O . LEU A 1 101 ? 11.749 -5.149 -3.420 1.00 0.00 101 LEU A O 4
ATOM 6780 N N . PRO A 1 102 ? 12.960 -3.328 -2.732 1.00 0.00 102 PRO A N 4
ATOM 6781 C CA . PRO A 1 102 ? 14.201 -4.065 -2.562 1.00 0.00 102 PRO A CA 4
ATOM 6782 C C . PRO A 1 102 ? 14.160 -4.923 -1.296 1.00 0.00 102 PRO A C 4
ATOM 6783 O O . PRO A 1 102 ? 13.087 -5.188 -0.756 1.00 0.00 102 PRO A O 4
ATOM 6794 N N . GLU A 1 103 ? 15.341 -5.333 -0.859 1.00 0.00 103 GLU A N 4
ATOM 6795 C CA . GLU A 1 103 ? 15.454 -6.156 0.334 1.00 0.00 103 GLU A CA 4
ATOM 6796 C C . GLU A 1 103 ? 16.872 -6.075 0.902 1.00 0.00 103 GLU A C 4
ATOM 6797 O O . GLU A 1 103 ? 17.725 -6.898 0.572 1.00 0.00 103 GLU A O 4
ATOM 6809 N N . GLU A 1 104 ? 17.081 -5.075 1.746 1.00 0.00 104 GLU A N 4
ATOM 6810 C CA . GLU A 1 104 ? 18.381 -4.876 2.364 1.00 0.00 104 GLU A CA 4
ATOM 6811 C C . GLU A 1 104 ? 18.218 -4.539 3.847 1.00 0.00 104 GLU A C 4
ATOM 6812 O O . GLU A 1 104 ? 17.111 -4.589 4.381 1.00 0.00 104 GLU A O 4
ATOM 6824 N N . ILE A 1 105 ? 19.338 -4.204 4.472 1.00 0.00 105 ILE A N 4
ATOM 6825 C CA . ILE A 1 105 ? 19.333 -3.859 5.883 1.00 0.00 105 ILE A CA 4
ATOM 6826 C C . ILE A 1 105 ? 19.470 -2.343 6.033 1.00 0.00 105 ILE A C 4
ATOM 6827 O O . ILE A 1 105 ? 20.203 -1.865 6.898 1.00 0.00 105 ILE A O 4
ATOM 6843 N N . GLN A 1 106 ? 18.753 -1.628 5.179 1.00 0.00 106 GLN A N 4
ATOM 6844 C CA . GLN A 1 106 ? 18.785 -0.176 5.206 1.00 0.00 106 GLN A CA 4
ATOM 6845 C C . GLN A 1 106 ? 17.800 0.396 4.185 1.00 0.00 106 GLN A C 4
ATOM 6846 O O . GLN A 1 106 ? 18.132 1.324 3.448 1.00 0.00 106 GLN A O 4
ATOM 6860 N N . VAL A 1 107 ? 16.607 -0.180 4.174 1.00 0.00 107 VAL A N 4
ATOM 6861 C CA . VAL A 1 107 ? 15.571 0.260 3.255 1.00 0.00 107 VAL A CA 4
ATOM 6862 C C . VAL A 1 107 ? 14.323 0.651 4.050 1.00 0.00 107 VAL A C 4
ATOM 6863 O O . VAL A 1 107 ? 14.151 0.223 5.191 1.00 0.00 107 VAL A O 4
ATOM 6876 N N . SER A 1 108 ? 13.485 1.458 3.416 1.00 0.00 108 SER A N 4
ATOM 6877 C CA . SER A 1 108 ? 12.259 1.911 4.050 1.00 0.00 108 SER A CA 4
ATOM 6878 C C . SER A 1 108 ? 12.582 2.634 5.359 1.00 0.00 108 SER A C 4
ATOM 6879 O O . SER A 1 108 ? 12.740 1.999 6.401 1.00 0.00 108 SER A O 4
ATOM 6887 N N . PRO A 1 109 ? 12.674 3.988 5.260 1.00 0.00 109 PRO A N 4
ATOM 6888 C CA . PRO A 1 109 ? 12.976 4.804 6.424 1.00 0.00 109 PRO A CA 4
ATOM 6889 C C . PRO A 1 109 ? 11.758 4.919 7.344 1.00 0.00 109 PRO A C 4
ATOM 6890 O O . PRO A 1 109 ? 11.183 5.997 7.486 1.00 0.00 109 PRO A O 4
ATOM 6901 N N . GLY A 1 110 ? 11.402 3.793 7.945 1.00 0.00 110 GLY A N 4
ATOM 6902 C CA . GLY A 1 110 ? 10.264 3.754 8.847 1.00 0.00 110 GLY A CA 4
ATOM 6903 C C . GLY A 1 110 ? 9.996 2.327 9.330 1.00 0.00 110 GLY A C 4
ATOM 6904 O O . GLY A 1 110 ? 10.464 1.930 10.395 1.00 0.00 110 GLY A O 4
ATOM 6908 N N . ASP A 1 111 ? 9.244 1.594 8.522 1.00 0.00 111 ASP A N 4
ATOM 6909 C CA . ASP A 1 111 ? 8.908 0.220 8.853 1.00 0.00 111 ASP A CA 4
ATOM 6910 C C . ASP A 1 111 ? 10.195 -0.592 9.006 1.00 0.00 111 ASP A C 4
ATOM 6911 O O . ASP A 1 111 ? 11.277 -0.118 8.664 1.00 0.00 111 ASP A O 4
ATOM 6920 N N . THR A 1 112 ? 10.035 -1.803 9.521 1.00 0.00 112 THR A N 4
ATOM 6921 C CA . THR A 1 112 ? 11.171 -2.686 9.724 1.00 0.00 112 THR A CA 4
ATOM 6922 C C . THR A 1 112 ? 10.783 -4.133 9.418 1.00 0.00 112 THR A C 4
ATOM 6923 O O . THR A 1 112 ? 9.609 -4.494 9.490 1.00 0.00 112 THR A O 4
ATOM 6934 N N . GLU A 1 113 ? 11.791 -4.925 9.082 1.00 0.00 113 GLU A N 4
ATOM 6935 C CA . GLU A 1 113 ? 11.570 -6.325 8.764 1.00 0.00 113 GLU A CA 4
ATOM 6936 C C . GLU A 1 113 ? 12.847 -7.132 9.008 1.00 0.00 113 GLU A C 4
ATOM 6937 O O . GLU A 1 113 ? 13.902 -6.564 9.282 1.00 0.00 113 GLU A O 4
ATOM 6949 N N . ILE A 1 114 ? 12.708 -8.446 8.898 1.00 0.00 114 ILE A N 4
ATOM 6950 C CA . ILE A 1 114 ? 13.837 -9.337 9.103 1.00 0.00 114 ILE A CA 4
ATOM 6951 C C . ILE A 1 114 ? 14.077 -10.150 7.829 1.00 0.00 114 ILE A C 4
ATOM 6952 O O . ILE A 1 114 ? 13.136 -10.677 7.238 1.00 0.00 114 ILE A O 4
ATOM 6968 N N . SER A 1 115 ? 15.343 -10.225 7.443 1.00 0.00 115 SER A N 4
ATOM 6969 C CA . SER A 1 115 ? 15.718 -10.965 6.250 1.00 0.00 115 SER A CA 4
ATOM 6970 C C . SER A 1 115 ? 17.238 -11.132 6.195 1.00 0.00 115 SER A C 4
ATOM 6971 O O . SER A 1 115 ? 17.963 -10.509 6.969 1.00 0.00 115 SER A O 4
ATOM 6979 N N . GLY A 1 116 ? 17.676 -11.975 5.271 1.00 0.00 116 GLY A N 4
ATOM 6980 C CA . GLY A 1 116 ? 19.096 -12.232 5.105 1.00 0.00 116 GLY A CA 4
ATOM 6981 C C . GLY A 1 116 ? 19.905 -10.939 5.230 1.00 0.00 116 GLY A C 4
ATOM 6982 O O . GLY A 1 116 ? 19.392 -9.853 4.963 1.00 0.00 116 GLY A O 4
ATOM 6986 N N . PRO A 1 117 ? 21.189 -11.103 5.646 1.00 0.00 117 PRO A N 4
ATOM 6987 C CA . PRO A 1 117 ? 22.074 -9.962 5.809 1.00 0.00 117 PRO A CA 4
ATOM 6988 C C . PRO A 1 117 ? 22.545 -9.434 4.452 1.00 0.00 117 PRO A C 4
ATOM 6989 O O . PRO A 1 117 ? 22.359 -10.090 3.428 1.00 0.00 117 PRO A O 4
ATOM 7000 N N . SER A 1 118 ? 23.145 -8.254 4.488 1.00 0.00 118 SER A N 4
ATOM 7001 C CA . SER A 1 118 ? 23.644 -7.631 3.274 1.00 0.00 118 SER A CA 4
ATOM 7002 C C . SER A 1 118 ? 24.312 -6.295 3.607 1.00 0.00 118 SER A C 4
ATOM 7003 O O . SER A 1 118 ? 23.849 -5.567 4.484 1.00 0.00 118 SER A O 4
ATOM 7011 N N . SER A 1 119 ? 25.389 -6.013 2.890 1.00 0.00 119 SER A N 4
ATOM 7012 C CA . SER A 1 119 ? 26.126 -4.778 3.098 1.00 0.00 119 SER A CA 4
ATOM 7013 C C . SER A 1 119 ? 26.679 -4.733 4.524 1.00 0.00 119 SER A C 4
ATOM 7014 O O . SER A 1 119 ? 26.323 -5.564 5.358 1.00 0.00 119 SER A O 4
ATOM 7022 N N . GLY A 1 120 ? 27.540 -3.755 4.760 1.00 0.00 120 GLY A N 4
ATOM 7023 C CA . GLY A 1 120 ? 28.146 -3.591 6.070 1.00 0.00 120 GLY A CA 4
ATOM 7024 C C . GLY A 1 120 ? 29.559 -3.016 5.953 1.00 0.00 120 GLY A C 4
ATOM 7025 O O . GLY A 1 120 ? 30.327 -3.419 5.082 1.00 0.00 120 GLY A O 4
ATOM 7029 N N . GLY A 1 1 ? -22.141 13.759 23.547 1.00 0.00 1 GLY A N 5
ATOM 7030 C CA . GLY A 1 1 ? -20.708 14.000 23.589 1.00 0.00 1 GLY A CA 5
ATOM 7031 C C . GLY A 1 1 ? -19.963 12.780 24.135 1.00 0.00 1 GLY A C 5
ATOM 7032 O O . GLY A 1 1 ? -19.320 12.858 25.181 1.00 0.00 1 GLY A O 5
ATOM 7036 N N . SER A 1 2 ? -20.076 11.681 23.404 1.00 0.00 2 SER A N 5
ATOM 7037 C CA . SER A 1 2 ? -19.421 10.447 23.802 1.00 0.00 2 SER A CA 5
ATOM 7038 C C . SER A 1 2 ? -18.400 10.031 22.741 1.00 0.00 2 SER A C 5
ATOM 7039 O O . SER A 1 2 ? -18.507 10.428 21.582 1.00 0.00 2 SER A O 5
ATOM 7047 N N . SER A 1 3 ? -17.434 9.235 23.175 1.00 0.00 3 SER A N 5
ATOM 7048 C CA . SER A 1 3 ? -16.395 8.761 22.277 1.00 0.00 3 SER A CA 5
ATOM 7049 C C . SER A 1 3 ? -16.005 7.326 22.640 1.00 0.00 3 SER A C 5
ATOM 7050 O O . SER A 1 3 ? -15.842 7.002 23.815 1.00 0.00 3 SER A O 5
ATOM 7058 N N . GLY A 1 4 ? -15.865 6.506 21.609 1.00 0.00 4 GLY A N 5
ATOM 7059 C CA . GLY A 1 4 ? -15.497 5.114 21.804 1.00 0.00 4 GLY A CA 5
ATOM 7060 C C . GLY A 1 4 ? -15.148 4.447 20.472 1.00 0.00 4 GLY A C 5
ATOM 7061 O O . GLY A 1 4 ? -15.946 4.466 19.536 1.00 0.00 4 GLY A O 5
ATOM 7065 N N . SER A 1 5 ? -13.954 3.874 20.429 1.00 0.00 5 SER A N 5
ATOM 7066 C CA . SER A 1 5 ? -13.489 3.202 19.228 1.00 0.00 5 SER A CA 5
ATOM 7067 C C . SER A 1 5 ? -12.632 1.992 19.603 1.00 0.00 5 SER A C 5
ATOM 7068 O O . SER A 1 5 ? -11.544 2.144 20.156 1.00 0.00 5 SER A O 5
ATOM 7076 N N . SER A 1 6 ? -13.156 0.816 19.288 1.00 0.00 6 SER A N 5
ATOM 7077 C CA . SER A 1 6 ? -12.452 -0.420 19.585 1.00 0.00 6 SER A CA 5
ATOM 7078 C C . SER A 1 6 ? -12.350 -1.280 18.324 1.00 0.00 6 SER A C 5
ATOM 7079 O O . SER A 1 6 ? -13.303 -1.372 17.552 1.00 0.00 6 SER A O 5
ATOM 7087 N N . GLY A 1 7 ? -11.185 -1.888 18.154 1.00 0.00 7 GLY A N 5
ATOM 7088 C CA . GLY A 1 7 ? -10.946 -2.738 16.999 1.00 0.00 7 GLY A CA 5
ATOM 7089 C C . GLY A 1 7 ? -9.476 -3.155 16.921 1.00 0.00 7 GLY A C 5
ATOM 7090 O O . GLY A 1 7 ? -8.834 -3.377 17.947 1.00 0.00 7 GLY A O 5
ATOM 7094 N N . ASP A 1 8 ? -8.985 -3.251 15.694 1.00 0.00 8 ASP A N 5
ATOM 7095 C CA . ASP A 1 8 ? -7.603 -3.638 15.468 1.00 0.00 8 ASP A CA 5
ATOM 7096 C C . ASP A 1 8 ? -6.995 -2.736 14.392 1.00 0.00 8 ASP A C 5
ATOM 7097 O O . ASP A 1 8 ? -6.808 -3.162 13.253 1.00 0.00 8 ASP A O 5
ATOM 7106 N N . GLU A 1 9 ? -6.702 -1.507 14.791 1.00 0.00 9 GLU A N 5
ATOM 7107 C CA . GLU A 1 9 ? -6.118 -0.542 13.875 1.00 0.00 9 GLU A CA 5
ATOM 7108 C C . GLU A 1 9 ? -4.690 -0.952 13.511 1.00 0.00 9 GLU A C 5
ATOM 7109 O O . GLU A 1 9 ? -4.008 -1.607 14.298 1.00 0.00 9 GLU A O 5
ATOM 7121 N N . ILE A 1 10 ? -4.278 -0.550 12.317 1.00 0.00 10 ILE A N 5
ATOM 7122 C CA . ILE A 1 10 ? -2.943 -0.867 11.840 1.00 0.00 10 ILE A CA 5
ATOM 7123 C C . ILE A 1 10 ? -2.470 0.237 10.892 1.00 0.00 10 ILE A C 5
ATOM 7124 O O . ILE A 1 10 ? -3.214 1.172 10.601 1.00 0.00 10 ILE A O 5
ATOM 7140 N N . PHE A 1 11 ? -1.234 0.092 10.436 1.00 0.00 11 PHE A N 5
ATOM 7141 C CA . PHE A 1 11 ? -0.653 1.064 9.527 1.00 0.00 11 PHE A CA 5
ATOM 7142 C C . PHE A 1 11 ? -0.409 0.449 8.147 1.00 0.00 11 PHE A C 5
ATOM 7143 O O . PHE A 1 11 ? 0.564 -0.277 7.951 1.00 0.00 11 PHE A O 5
ATOM 7160 N N . CYS A 1 12 ? -1.311 0.761 7.228 1.00 0.00 12 CYS A N 5
ATOM 7161 C CA . CYS A 1 12 ? -1.206 0.248 5.873 1.00 0.00 12 CYS A CA 5
ATOM 7162 C C . CYS A 1 12 ? -0.201 1.112 5.108 1.00 0.00 12 CYS A C 5
ATOM 7163 O O . CYS A 1 12 ? -0.129 2.321 5.320 1.00 0.00 12 CYS A O 5
ATOM 7171 N N . ARG A 1 13 ? 0.550 0.457 4.235 1.00 0.00 13 ARG A N 5
ATOM 7172 C CA . ARG A 1 13 ? 1.547 1.150 3.437 1.00 0.00 13 ARG A CA 5
ATOM 7173 C C . ARG A 1 13 ? 1.227 1.010 1.948 1.00 0.00 13 ARG A C 5
ATOM 7174 O O . ARG A 1 13 ? 1.174 -0.101 1.422 1.00 0.00 13 ARG A O 5
ATOM 7195 N N . VAL A 1 14 ? 1.021 2.153 1.310 1.00 0.00 14 VAL A N 5
ATOM 7196 C CA . VAL A 1 14 ? 0.707 2.172 -0.109 1.00 0.00 14 VAL A CA 5
ATOM 7197 C C . VAL A 1 14 ? 1.911 2.709 -0.886 1.00 0.00 14 VAL A C 5
ATOM 7198 O O . VAL A 1 14 ? 2.114 3.920 -0.964 1.00 0.00 14 VAL A O 5
ATOM 7211 N N . TYR A 1 15 ? 2.678 1.782 -1.440 1.00 0.00 15 TYR A N 5
ATOM 7212 C CA . TYR A 1 15 ? 3.856 2.147 -2.208 1.00 0.00 15 TYR A CA 5
ATOM 7213 C C . TYR A 1 15 ? 3.465 2.739 -3.564 1.00 0.00 15 TYR A C 5
ATOM 7214 O O . TYR A 1 15 ? 2.363 2.500 -4.055 1.00 0.00 15 TYR A O 5
ATOM 7232 N N . MET A 1 16 ? 4.391 3.499 -4.131 1.00 0.00 16 MET A N 5
ATOM 7233 C CA . MET A 1 16 ? 4.157 4.127 -5.420 1.00 0.00 16 MET A CA 5
ATOM 7234 C C . MET A 1 16 ? 4.967 3.438 -6.521 1.00 0.00 16 MET A C 5
ATOM 7235 O O . MET A 1 16 ? 5.898 2.688 -6.233 1.00 0.00 16 MET A O 5
ATOM 7249 N N . PRO A 1 17 ? 4.572 3.724 -7.790 1.00 0.00 17 PRO A N 5
ATOM 7250 C CA . PRO A 1 17 ? 5.251 3.141 -8.935 1.00 0.00 17 PRO A CA 5
ATOM 7251 C C . PRO A 1 17 ? 6.606 3.811 -9.168 1.00 0.00 17 PRO A C 5
ATOM 7252 O O . PRO A 1 17 ? 7.291 3.511 -10.145 1.00 0.00 17 PRO A O 5
ATOM 7263 N N . ASP A 1 18 ? 6.953 4.706 -8.255 1.00 0.00 18 ASP A N 5
ATOM 7264 C CA . ASP A 1 18 ? 8.215 5.421 -8.349 1.00 0.00 18 ASP A CA 5
ATOM 7265 C C . ASP A 1 18 ? 9.066 5.109 -7.116 1.00 0.00 18 ASP A C 5
ATOM 7266 O O . ASP A 1 18 ? 10.036 5.811 -6.834 1.00 0.00 18 ASP A O 5
ATOM 7275 N N . HIS A 1 19 ? 8.672 4.055 -6.416 1.00 0.00 19 HIS A N 5
ATOM 7276 C CA . HIS A 1 19 ? 9.387 3.642 -5.220 1.00 0.00 19 HIS A CA 5
ATOM 7277 C C . HIS A 1 19 ? 9.222 4.704 -4.131 1.00 0.00 19 HIS A C 5
ATOM 7278 O O . HIS A 1 19 ? 10.153 5.457 -3.848 1.00 0.00 19 HIS A O 5
ATOM 7292 N N . SER A 1 20 ? 8.032 4.731 -3.551 1.00 0.00 20 SER A N 5
ATOM 7293 C CA . SER A 1 20 ? 7.733 5.688 -2.499 1.00 0.00 20 SER A CA 5
ATOM 7294 C C . SER A 1 20 ? 6.336 5.426 -1.934 1.00 0.00 20 SER A C 5
ATOM 7295 O O . SER A 1 20 ? 5.338 5.593 -2.634 1.00 0.00 20 SER A O 5
ATOM 7303 N N . TYR A 1 21 ? 6.308 5.020 -0.673 1.00 0.00 21 TYR A N 5
ATOM 7304 C CA . TYR A 1 21 ? 5.050 4.733 -0.006 1.00 0.00 21 TYR A CA 5
ATOM 7305 C C . TYR A 1 21 ? 4.788 5.732 1.123 1.00 0.00 21 TYR A C 5
ATOM 7306 O O . TYR A 1 21 ? 5.622 6.592 1.402 1.00 0.00 21 TYR A O 5
ATOM 7324 N N . VAL A 1 22 ? 3.625 5.585 1.741 1.00 0.00 22 VAL A N 5
ATOM 7325 C CA . VAL A 1 22 ? 3.243 6.464 2.834 1.00 0.00 22 VAL A CA 5
ATOM 7326 C C . VAL A 1 22 ? 2.756 5.620 4.014 1.00 0.00 22 VAL A C 5
ATOM 7327 O O . VAL A 1 22 ? 2.577 4.410 3.885 1.00 0.00 22 VAL A O 5
ATOM 7340 N N . THR A 1 23 ? 2.555 6.293 5.138 1.00 0.00 23 THR A N 5
ATOM 7341 C CA . THR A 1 23 ? 2.092 5.621 6.340 1.00 0.00 23 THR A CA 5
ATOM 7342 C C . THR A 1 23 ? 0.695 6.114 6.722 1.00 0.00 23 THR A C 5
ATOM 7343 O O . THR A 1 23 ? 0.523 7.274 7.095 1.00 0.00 23 THR A O 5
ATOM 7354 N N . ILE A 1 24 ? -0.266 5.208 6.618 1.00 0.00 24 ILE A N 5
ATOM 7355 C CA . ILE A 1 24 ? -1.643 5.537 6.948 1.00 0.00 24 ILE A CA 5
ATOM 7356 C C . ILE A 1 24 ? -2.179 4.515 7.953 1.00 0.00 24 ILE A C 5
ATOM 7357 O O . ILE A 1 24 ? -1.992 3.312 7.780 1.00 0.00 24 ILE A O 5
ATOM 7373 N N . ARG A 1 25 ? -2.836 5.033 8.981 1.00 0.00 25 ARG A N 5
ATOM 7374 C CA . ARG A 1 25 ? -3.400 4.181 10.013 1.00 0.00 25 ARG A CA 5
ATOM 7375 C C . ARG A 1 25 ? -4.877 3.902 9.723 1.00 0.00 25 ARG A C 5
ATOM 7376 O O . ARG A 1 25 ? -5.711 4.802 9.812 1.00 0.00 25 ARG A O 5
ATOM 7397 N N . SER A 1 26 ? -5.154 2.652 9.382 1.00 0.00 26 SER A N 5
ATOM 7398 C CA . SER A 1 26 ? -6.515 2.244 9.079 1.00 0.00 26 SER A CA 5
ATOM 7399 C C . SER A 1 26 ? -6.857 0.958 9.833 1.00 0.00 26 SER A C 5
ATOM 7400 O O . SER A 1 26 ? -5.976 0.317 10.406 1.00 0.00 26 SER A O 5
ATOM 7408 N N . ARG A 1 27 ? -8.137 0.617 9.809 1.00 0.00 27 ARG A N 5
ATOM 7409 C CA . ARG A 1 27 ? -8.605 -0.581 10.484 1.00 0.00 27 ARG A CA 5
ATOM 7410 C C . ARG A 1 27 ? -8.546 -1.781 9.536 1.00 0.00 27 ARG A C 5
ATOM 7411 O O . ARG A 1 27 ? -8.533 -1.614 8.318 1.00 0.00 27 ARG A O 5
ATOM 7432 N N . LEU A 1 28 ? -8.513 -2.964 10.132 1.00 0.00 28 LEU A N 5
ATOM 7433 C CA . LEU A 1 28 ? -8.456 -4.192 9.356 1.00 0.00 28 LEU A CA 5
ATOM 7434 C C . LEU A 1 28 ? -9.753 -4.348 8.561 1.00 0.00 28 LEU A C 5
ATOM 7435 O O . LEU A 1 28 ? -9.840 -5.189 7.667 1.00 0.00 28 LEU A O 5
ATOM 7451 N N . SER A 1 29 ? -10.729 -3.524 8.914 1.00 0.00 29 SER A N 5
ATOM 7452 C CA . SER A 1 29 ? -12.018 -3.560 8.243 1.00 0.00 29 SER A CA 5
ATOM 7453 C C . SER A 1 29 ? -11.977 -2.691 6.985 1.00 0.00 29 SER A C 5
ATOM 7454 O O . SER A 1 29 ? -12.677 -2.969 6.012 1.00 0.00 29 SER A O 5
ATOM 7462 N N . ALA A 1 30 ? -11.151 -1.657 7.044 1.00 0.00 30 ALA A N 5
ATOM 7463 C CA . ALA A 1 30 ? -11.011 -0.746 5.921 1.00 0.00 30 ALA A CA 5
ATOM 7464 C C . ALA A 1 30 ? -10.566 -1.531 4.685 1.00 0.00 30 ALA A C 5
ATOM 7465 O O . ALA A 1 30 ? -9.575 -2.258 4.731 1.00 0.00 30 ALA A O 5
ATOM 7472 N N . SER A 1 31 ? -11.321 -1.358 3.610 1.00 0.00 31 SER A N 5
ATOM 7473 C CA . SER A 1 31 ? -11.017 -2.042 2.365 1.00 0.00 31 SER A CA 5
ATOM 7474 C C . SER A 1 31 ? -10.154 -1.146 1.473 1.00 0.00 31 SER A C 5
ATOM 7475 O O . SER A 1 31 ? -9.886 0.004 1.817 1.00 0.00 31 SER A O 5
ATOM 7483 N N . VAL A 1 32 ? -9.744 -1.708 0.346 1.00 0.00 32 VAL A N 5
ATOM 7484 C CA . VAL A 1 32 ? -8.917 -0.975 -0.597 1.00 0.00 32 VAL A CA 5
ATOM 7485 C C . VAL A 1 32 ? -9.423 0.466 -0.700 1.00 0.00 32 VAL A C 5
ATOM 7486 O O . VAL A 1 32 ? -8.652 1.411 -0.544 1.00 0.00 32 VAL A O 5
ATOM 7499 N N . GLN A 1 33 ? -10.716 0.588 -0.963 1.00 0.00 33 GLN A N 5
ATOM 7500 C CA . GLN A 1 33 ? -11.334 1.897 -1.089 1.00 0.00 33 GLN A CA 5
ATOM 7501 C C . GLN A 1 33 ? -10.953 2.780 0.102 1.00 0.00 33 GLN A C 5
ATOM 7502 O O . GLN A 1 33 ? -10.401 3.864 -0.077 1.00 0.00 33 GLN A O 5
ATOM 7516 N N . ASP A 1 34 ? -11.265 2.283 1.290 1.00 0.00 34 ASP A N 5
ATOM 7517 C CA . ASP A 1 34 ? -10.962 3.013 2.509 1.00 0.00 34 ASP A CA 5
ATOM 7518 C C . ASP A 1 34 ? -9.522 3.526 2.447 1.00 0.00 34 ASP A C 5
ATOM 7519 O O . ASP A 1 34 ? -9.293 4.728 2.328 1.00 0.00 34 ASP A O 5
ATOM 7528 N N . ILE A 1 35 ? -8.590 2.588 2.532 1.00 0.00 35 ILE A N 5
ATOM 7529 C CA . ILE A 1 35 ? -7.178 2.931 2.487 1.00 0.00 35 ILE A CA 5
ATOM 7530 C C . ILE A 1 35 ? -6.951 4.001 1.418 1.00 0.00 35 ILE A C 5
ATOM 7531 O O . ILE A 1 35 ? -6.436 5.079 1.713 1.00 0.00 35 ILE A O 5
ATOM 7547 N N . LEU A 1 36 ? -7.348 3.668 0.198 1.00 0.00 36 LEU A N 5
ATOM 7548 C CA . LEU A 1 36 ? -7.194 4.588 -0.916 1.00 0.00 36 LEU A CA 5
ATOM 7549 C C . LEU A 1 36 ? -7.529 6.007 -0.451 1.00 0.00 36 LEU A C 5
ATOM 7550 O O . LEU A 1 36 ? -6.775 6.943 -0.711 1.00 0.00 36 LEU A O 5
ATOM 7566 N N . GLY A 1 37 ? -8.660 6.120 0.229 1.00 0.00 37 GLY A N 5
ATOM 7567 C CA . GLY A 1 37 ? -9.104 7.409 0.733 1.00 0.00 37 GLY A CA 5
ATOM 7568 C C . GLY A 1 37 ? -8.096 7.984 1.731 1.00 0.00 37 GLY A C 5
ATOM 7569 O O . GLY A 1 37 ? -7.680 9.135 1.604 1.00 0.00 37 GLY A O 5
ATOM 7573 N N . SER A 1 38 ? -7.733 7.157 2.699 1.00 0.00 38 SER A N 5
ATOM 7574 C CA . SER A 1 38 ? -6.781 7.569 3.718 1.00 0.00 38 SER A CA 5
ATOM 7575 C C . SER A 1 38 ? -5.461 7.981 3.064 1.00 0.00 38 SER A C 5
ATOM 7576 O O . SER A 1 38 ? -4.899 9.024 3.395 1.00 0.00 38 SER A O 5
ATOM 7584 N N . VAL A 1 39 ? -5.003 7.141 2.148 1.00 0.00 39 VAL A N 5
ATOM 7585 C CA . VAL A 1 39 ? -3.759 7.405 1.445 1.00 0.00 39 VAL A CA 5
ATOM 7586 C C . VAL A 1 39 ? -3.858 8.755 0.732 1.00 0.00 39 VAL A C 5
ATOM 7587 O O . VAL A 1 39 ? -3.041 9.644 0.964 1.00 0.00 39 VAL A O 5
ATOM 7600 N N . THR A 1 40 ? -4.865 8.865 -0.122 1.00 0.00 40 THR A N 5
ATOM 7601 C CA . THR A 1 40 ? -5.081 10.091 -0.870 1.00 0.00 40 THR A CA 5
ATOM 7602 C C . THR A 1 40 ? -4.650 11.304 -0.043 1.00 0.00 40 THR A C 5
ATOM 7603 O O . THR A 1 40 ? -3.850 12.119 -0.500 1.00 0.00 40 THR A O 5
ATOM 7614 N N . GLU A 1 41 ? -5.199 11.385 1.160 1.00 0.00 41 GLU A N 5
ATOM 7615 C CA . GLU A 1 41 ? -4.882 12.484 2.055 1.00 0.00 41 GLU A CA 5
ATOM 7616 C C . GLU A 1 41 ? -3.377 12.762 2.042 1.00 0.00 41 GLU A C 5
ATOM 7617 O O . GLU A 1 41 ? -2.950 13.869 1.719 1.00 0.00 41 GLU A O 5
ATOM 7629 N N . LYS A 1 42 ? -2.615 11.738 2.396 1.00 0.00 42 LYS A N 5
ATOM 7630 C CA . LYS A 1 42 ? -1.168 11.858 2.428 1.00 0.00 42 LYS A CA 5
ATOM 7631 C C . LYS A 1 42 ? -0.690 12.563 1.158 1.00 0.00 42 LYS A C 5
ATOM 7632 O O . LYS A 1 42 ? 0.194 13.416 1.212 1.00 0.00 42 LYS A O 5
ATOM 7651 N N . LEU A 1 43 ? -1.297 12.181 0.043 1.00 0.00 43 LEU A N 5
ATOM 7652 C CA . LEU A 1 43 ? -0.944 12.766 -1.239 1.00 0.00 43 LEU A CA 5
ATOM 7653 C C . LEU A 1 43 ? -1.386 14.231 -1.265 1.00 0.00 43 LEU A C 5
ATOM 7654 O O . LEU A 1 43 ? -2.068 14.693 -0.352 1.00 0.00 43 LEU A O 5
ATOM 7670 N N . GLN A 1 44 ? -0.979 14.920 -2.321 1.00 0.00 44 GLN A N 5
ATOM 7671 C CA . GLN A 1 44 ? -1.324 16.322 -2.478 1.00 0.00 44 GLN A CA 5
ATOM 7672 C C . GLN A 1 44 ? -2.338 16.496 -3.610 1.00 0.00 44 GLN A C 5
ATOM 7673 O O . GLN A 1 44 ? -2.416 17.562 -4.220 1.00 0.00 44 GLN A O 5
ATOM 7687 N N . TYR A 1 45 ? -3.089 15.433 -3.857 1.00 0.00 45 TYR A N 5
ATOM 7688 C CA . TYR A 1 45 ? -4.094 15.455 -4.906 1.00 0.00 45 TYR A CA 5
ATOM 7689 C C . TYR A 1 45 ? -3.600 16.237 -6.124 1.00 0.00 45 TYR A C 5
ATOM 7690 O O . TYR A 1 45 ? -3.762 17.455 -6.191 1.00 0.00 45 TYR A O 5
ATOM 7708 N N . SER A 1 46 ? -3.007 15.506 -7.056 1.00 0.00 46 SER A N 5
ATOM 7709 C CA . SER A 1 46 ? -2.487 16.117 -8.268 1.00 0.00 46 SER A CA 5
ATOM 7710 C C . SER A 1 46 ? -3.435 17.219 -8.746 1.00 0.00 46 SER A C 5
ATOM 7711 O O . SER A 1 46 ? -4.566 16.941 -9.142 1.00 0.00 46 SER A O 5
ATOM 7719 N N . GLU A 1 47 ? -2.938 18.446 -8.694 1.00 0.00 47 GLU A N 5
ATOM 7720 C CA . GLU A 1 47 ? -3.727 19.591 -9.117 1.00 0.00 47 GLU A CA 5
ATOM 7721 C C . GLU A 1 47 ? -3.422 19.936 -10.576 1.00 0.00 47 GLU A C 5
ATOM 7722 O O . GLU A 1 47 ? -2.582 20.790 -10.854 1.00 0.00 47 GLU A O 5
ATOM 7734 N N . GLU A 1 48 ? -4.122 19.253 -11.470 1.00 0.00 48 GLU A N 5
ATOM 7735 C CA . GLU A 1 48 ? -3.937 19.475 -12.894 1.00 0.00 48 GLU A CA 5
ATOM 7736 C C . GLU A 1 48 ? -5.292 19.624 -13.588 1.00 0.00 48 GLU A C 5
ATOM 7737 O O . GLU A 1 48 ? -6.245 18.922 -13.255 1.00 0.00 48 GLU A O 5
ATOM 7749 N N . PRO A 1 49 ? -5.336 20.568 -14.567 1.00 0.00 49 PRO A N 5
ATOM 7750 C CA . PRO A 1 49 ? -6.559 20.817 -15.311 1.00 0.00 49 PRO A CA 5
ATOM 7751 C C . PRO A 1 49 ? -6.820 19.703 -16.326 1.00 0.00 49 PRO A C 5
ATOM 7752 O O . PRO A 1 49 ? -7.801 19.751 -17.068 1.00 0.00 49 PRO A O 5
ATOM 7763 N N . ALA A 1 50 ? -5.926 18.725 -16.327 1.00 0.00 50 ALA A N 5
ATOM 7764 C CA . ALA A 1 50 ? -6.048 17.600 -17.239 1.00 0.00 50 ALA A CA 5
ATOM 7765 C C . ALA A 1 50 ? -6.224 16.312 -16.432 1.00 0.00 50 ALA A C 5
ATOM 7766 O O . ALA A 1 50 ? -6.063 16.313 -15.213 1.00 0.00 50 ALA A O 5
ATOM 7773 N N . GLY A 1 51 ? -6.553 15.245 -17.146 1.00 0.00 51 GLY A N 5
ATOM 7774 C CA . GLY A 1 51 ? -6.753 13.954 -16.512 1.00 0.00 51 GLY A CA 5
ATOM 7775 C C . GLY A 1 51 ? -8.207 13.497 -16.643 1.00 0.00 51 GLY A C 5
ATOM 7776 O O . GLY A 1 51 ? -8.477 12.411 -17.153 1.00 0.00 51 GLY A O 5
ATOM 7780 N N . ARG A 1 52 ? -9.106 14.351 -16.176 1.00 0.00 52 ARG A N 5
ATOM 7781 C CA . ARG A 1 52 ? -10.526 14.049 -16.235 1.00 0.00 52 ARG A CA 5
ATOM 7782 C C . ARG A 1 52 ? -10.787 12.624 -15.744 1.00 0.00 52 ARG A C 5
ATOM 7783 O O . ARG A 1 52 ? -10.657 11.667 -16.505 1.00 0.00 52 ARG A O 5
ATOM 7804 N N . GLU A 1 53 ? -11.151 12.528 -14.473 1.00 0.00 53 GLU A N 5
ATOM 7805 C CA . GLU A 1 53 ? -11.431 11.236 -13.871 1.00 0.00 53 GLU A CA 5
ATOM 7806 C C . GLU A 1 53 ? -10.292 10.256 -14.162 1.00 0.00 53 GLU A C 5
ATOM 7807 O O . GLU A 1 53 ? -10.334 9.528 -15.153 1.00 0.00 53 GLU A O 5
ATOM 7819 N N . ASP A 1 54 ? -9.303 10.269 -13.282 1.00 0.00 54 ASP A N 5
ATOM 7820 C CA . ASP A 1 54 ? -8.155 9.391 -13.432 1.00 0.00 54 ASP A CA 5
ATOM 7821 C C . ASP A 1 54 ? -8.457 8.046 -12.769 1.00 0.00 54 ASP A C 5
ATOM 7822 O O . ASP A 1 54 ? -8.444 7.008 -13.429 1.00 0.00 54 ASP A O 5
ATOM 7831 N N . SER A 1 55 ? -8.723 8.108 -11.473 1.00 0.00 55 SER A N 5
ATOM 7832 C CA . SER A 1 55 ? -9.027 6.907 -10.713 1.00 0.00 55 SER A CA 5
ATOM 7833 C C . SER A 1 55 ? -7.761 6.070 -10.528 1.00 0.00 55 SER A C 5
ATOM 7834 O O . SER A 1 55 ? -7.116 5.689 -11.503 1.00 0.00 55 SER A O 5
ATOM 7842 N N . LEU A 1 56 ? -7.443 5.806 -9.269 1.00 0.00 56 LEU A N 5
ATOM 7843 C CA . LEU A 1 56 ? -6.265 5.021 -8.943 1.00 0.00 56 LEU A CA 5
ATOM 7844 C C . LEU A 1 56 ? -6.691 3.596 -8.583 1.00 0.00 56 LEU A C 5
ATOM 7845 O O . LEU A 1 56 ? -7.749 3.392 -7.988 1.00 0.00 56 LEU A O 5
ATOM 7861 N N . ILE A 1 57 ? -5.846 2.647 -8.957 1.00 0.00 57 ILE A N 5
ATOM 7862 C CA . ILE A 1 57 ? -6.122 1.247 -8.681 1.00 0.00 57 ILE A CA 5
ATOM 7863 C C . ILE A 1 57 ? -5.028 0.687 -7.769 1.00 0.00 57 ILE A C 5
ATOM 7864 O O . ILE A 1 57 ? -3.863 1.063 -7.887 1.00 0.00 57 ILE A O 5
ATOM 7880 N N . LEU A 1 58 ? -5.443 -0.204 -6.880 1.00 0.00 58 LEU A N 5
ATOM 7881 C CA . LEU A 1 58 ? -4.513 -0.820 -5.948 1.00 0.00 58 LEU A CA 5
ATOM 7882 C C . LEU A 1 58 ? -3.961 -2.107 -6.563 1.00 0.00 58 LEU A C 5
ATOM 7883 O O . LEU A 1 58 ? -4.631 -2.752 -7.368 1.00 0.00 58 LEU A O 5
ATOM 7899 N N . VAL A 1 59 ? -2.745 -2.444 -6.159 1.00 0.00 59 VAL A N 5
ATOM 7900 C CA . VAL A 1 59 ? -2.095 -3.643 -6.659 1.00 0.00 59 VAL A CA 5
ATOM 7901 C C . VAL A 1 59 ? -1.085 -4.141 -5.623 1.00 0.00 59 VAL A C 5
ATOM 7902 O O . VAL A 1 59 ? -0.343 -3.349 -5.044 1.00 0.00 59 VAL A O 5
ATOM 7915 N N . ALA A 1 60 ? -1.090 -5.450 -5.421 1.00 0.00 60 ALA A N 5
ATOM 7916 C CA . ALA A 1 60 ? -0.184 -6.063 -4.465 1.00 0.00 60 ALA A CA 5
ATOM 7917 C C . ALA A 1 60 ? 1.029 -6.628 -5.207 1.00 0.00 60 ALA A C 5
ATOM 7918 O O . ALA A 1 60 ? 0.883 -7.468 -6.093 1.00 0.00 60 ALA A O 5
ATOM 7925 N N . VAL A 1 61 ? 2.199 -6.142 -4.819 1.00 0.00 61 VAL A N 5
ATOM 7926 C CA . VAL A 1 61 ? 3.436 -6.587 -5.436 1.00 0.00 61 VAL A CA 5
ATOM 7927 C C . VAL A 1 61 ? 4.334 -7.220 -4.371 1.00 0.00 61 VAL A C 5
ATOM 7928 O O . VAL A 1 61 ? 4.494 -6.669 -3.283 1.00 0.00 61 VAL A O 5
ATOM 7941 N N . SER A 1 62 ? 4.897 -8.367 -4.722 1.00 0.00 62 SER A N 5
ATOM 7942 C CA . SER A 1 62 ? 5.774 -9.080 -3.810 1.00 0.00 62 SER A CA 5
ATOM 7943 C C . SER A 1 62 ? 7.196 -9.118 -4.374 1.00 0.00 62 SER A C 5
ATOM 7944 O O . SER A 1 62 ? 7.415 -8.785 -5.538 1.00 0.00 62 SER A O 5
ATOM 7952 N N . SER A 1 63 ? 8.125 -9.528 -3.523 1.00 0.00 63 SER A N 5
ATOM 7953 C CA . SER A 1 63 ? 9.520 -9.614 -3.922 1.00 0.00 63 SER A CA 5
ATOM 7954 C C . SER A 1 63 ? 9.697 -10.714 -4.971 1.00 0.00 63 SER A C 5
ATOM 7955 O O . SER A 1 63 ? 10.297 -11.751 -4.693 1.00 0.00 63 SER A O 5
ATOM 7963 N N . SER A 1 64 ? 9.163 -10.450 -6.155 1.00 0.00 64 SER A N 5
ATOM 7964 C CA . SER A 1 64 ? 9.254 -11.404 -7.247 1.00 0.00 64 SER A CA 5
ATOM 7965 C C . SER A 1 64 ? 8.671 -10.796 -8.524 1.00 0.00 64 SER A C 5
ATOM 7966 O O . SER A 1 64 ? 9.200 -11.008 -9.614 1.00 0.00 64 SER A O 5
ATOM 7974 N N . GLY A 1 65 ? 7.589 -10.053 -8.346 1.00 0.00 65 GLY A N 5
ATOM 7975 C CA . GLY A 1 65 ? 6.928 -9.413 -9.471 1.00 0.00 65 GLY A CA 5
ATOM 7976 C C . GLY A 1 65 ? 5.481 -9.892 -9.602 1.00 0.00 65 GLY A C 5
ATOM 7977 O O . GLY A 1 65 ? 4.802 -9.571 -10.576 1.00 0.00 65 GLY A O 5
ATOM 7981 N N . GLU A 1 66 ? 5.051 -10.653 -8.606 1.00 0.00 66 GLU A N 5
ATOM 7982 C CA . GLU A 1 66 ? 3.697 -11.180 -8.598 1.00 0.00 66 GLU A CA 5
ATOM 7983 C C . GLU A 1 66 ? 2.699 -10.074 -8.249 1.00 0.00 66 GLU A C 5
ATOM 7984 O O . GLU A 1 66 ? 2.532 -9.730 -7.080 1.00 0.00 66 GLU A O 5
ATOM 7996 N N . LYS A 1 67 ? 2.062 -9.547 -9.284 1.00 0.00 67 LYS A N 5
ATOM 7997 C CA . LYS A 1 67 ? 1.085 -8.486 -9.102 1.00 0.00 67 LYS A CA 5
ATOM 7998 C C . LYS A 1 67 ? -0.307 -9.102 -8.952 1.00 0.00 67 LYS A C 5
ATOM 7999 O O . LYS A 1 67 ? -0.610 -10.120 -9.573 1.00 0.00 67 LYS A O 5
ATOM 8018 N N . VAL A 1 68 ? -1.118 -8.459 -8.124 1.00 0.00 68 VAL A N 5
ATOM 8019 C CA . VAL A 1 68 ? -2.471 -8.930 -7.885 1.00 0.00 68 VAL A CA 5
ATOM 8020 C C . VAL A 1 68 ? -3.413 -7.730 -7.773 1.00 0.00 68 VAL A C 5
ATOM 8021 O O . VAL A 1 68 ? -3.550 -7.143 -6.700 1.00 0.00 68 VAL A O 5
ATOM 8034 N N . LEU A 1 69 ? -4.036 -7.400 -8.894 1.00 0.00 69 LEU A N 5
ATOM 8035 C CA . LEU A 1 69 ? -4.961 -6.280 -8.935 1.00 0.00 69 LEU A CA 5
ATOM 8036 C C . LEU A 1 69 ? -6.054 -6.488 -7.884 1.00 0.00 69 LEU A C 5
ATOM 8037 O O . LEU A 1 69 ? -6.886 -7.383 -8.019 1.00 0.00 69 LEU A O 5
ATOM 8053 N N . LEU A 1 70 ? -6.016 -5.645 -6.863 1.00 0.00 70 LEU A N 5
ATOM 8054 C CA . LEU A 1 70 ? -6.993 -5.725 -5.790 1.00 0.00 70 LEU A CA 5
ATOM 8055 C C . LEU A 1 70 ? -8.269 -4.994 -6.212 1.00 0.00 70 LEU A C 5
ATOM 8056 O O . LEU A 1 70 ? -8.320 -4.398 -7.287 1.00 0.00 70 LEU A O 5
ATOM 8072 N N . GLN A 1 71 ? -9.267 -5.063 -5.344 1.00 0.00 71 GLN A N 5
ATOM 8073 C CA . GLN A 1 71 ? -10.540 -4.415 -5.614 1.00 0.00 71 GLN A CA 5
ATOM 8074 C C . GLN A 1 71 ? -10.972 -3.574 -4.411 1.00 0.00 71 GLN A C 5
ATOM 8075 O O . GLN A 1 71 ? -10.554 -3.835 -3.284 1.00 0.00 71 GLN A O 5
ATOM 8089 N N . PRO A 1 72 ? -11.826 -2.556 -4.699 1.00 0.00 72 PRO A N 5
ATOM 8090 C CA . PRO A 1 72 ? -12.320 -1.675 -3.654 1.00 0.00 72 PRO A CA 5
ATOM 8091 C C . PRO A 1 72 ? -13.384 -2.373 -2.806 1.00 0.00 72 PRO A C 5
ATOM 8092 O O . PRO A 1 72 ? -13.801 -1.851 -1.773 1.00 0.00 72 PRO A O 5
ATOM 8103 N N . THR A 1 73 ? -13.794 -3.543 -3.274 1.00 0.00 73 THR A N 5
ATOM 8104 C CA . THR A 1 73 ? -14.802 -4.319 -2.571 1.00 0.00 73 THR A CA 5
ATOM 8105 C C . THR A 1 73 ? -14.188 -5.596 -1.996 1.00 0.00 73 THR A C 5
ATOM 8106 O O . THR A 1 73 ? -14.744 -6.682 -2.152 1.00 0.00 73 THR A O 5
ATOM 8117 N N . GLU A 1 74 ? -13.047 -5.425 -1.344 1.00 0.00 74 GLU A N 5
ATOM 8118 C CA . GLU A 1 74 ? -12.351 -6.550 -0.745 1.00 0.00 74 GLU A CA 5
ATOM 8119 C C . GLU A 1 74 ? -12.881 -6.813 0.666 1.00 0.00 74 GLU A C 5
ATOM 8120 O O . GLU A 1 74 ? -13.793 -6.129 1.128 1.00 0.00 74 GLU A O 5
ATOM 8132 N N . ASP A 1 75 ? -12.288 -7.806 1.312 1.00 0.00 75 ASP A N 5
ATOM 8133 C CA . ASP A 1 75 ? -12.689 -8.168 2.661 1.00 0.00 75 ASP A CA 5
ATOM 8134 C C . ASP A 1 75 ? -11.499 -7.993 3.606 1.00 0.00 75 ASP A C 5
ATOM 8135 O O . ASP A 1 75 ? -11.479 -7.072 4.421 1.00 0.00 75 ASP A O 5
ATOM 8144 N N . CYS A 1 76 ? -10.536 -8.892 3.466 1.00 0.00 76 CYS A N 5
ATOM 8145 C CA . CYS A 1 76 ? -9.345 -8.849 4.297 1.00 0.00 76 CYS A CA 5
ATOM 8146 C C . CYS A 1 76 ? -8.131 -8.642 3.388 1.00 0.00 76 CYS A C 5
ATOM 8147 O O . CYS A 1 76 ? -7.653 -9.585 2.760 1.00 0.00 76 CYS A O 5
ATOM 8155 N N . VAL A 1 77 ? -7.669 -7.401 3.347 1.00 0.00 77 VAL A N 5
ATOM 8156 C CA . VAL A 1 77 ? -6.520 -7.057 2.526 1.00 0.00 77 VAL A CA 5
ATOM 8157 C C . VAL A 1 77 ? -5.250 -7.134 3.375 1.00 0.00 77 VAL A C 5
ATOM 8158 O O . VAL A 1 77 ? -4.344 -7.910 3.075 1.00 0.00 77 VAL A O 5
ATOM 8171 N N . PHE A 1 78 ? -5.224 -6.317 4.418 1.00 0.00 78 PHE A N 5
ATOM 8172 C CA . PHE A 1 78 ? -4.080 -6.282 5.313 1.00 0.00 78 PHE A CA 5
ATOM 8173 C C . PHE A 1 78 ? -3.574 -7.695 5.611 1.00 0.00 78 PHE A C 5
ATOM 8174 O O . PHE A 1 78 ? -2.383 -7.895 5.847 1.00 0.00 78 PHE A O 5
ATOM 8191 N N . THR A 1 79 ? -4.504 -8.639 5.591 1.00 0.00 79 THR A N 5
ATOM 8192 C CA . THR A 1 79 ? -4.167 -10.027 5.857 1.00 0.00 79 THR A CA 5
ATOM 8193 C C . THR A 1 79 ? -3.776 -10.738 4.560 1.00 0.00 79 THR A C 5
ATOM 8194 O O . THR A 1 79 ? -2.722 -11.367 4.486 1.00 0.00 79 THR A O 5
ATOM 8205 N N . ALA A 1 80 ? -4.648 -10.615 3.569 1.00 0.00 80 ALA A N 5
ATOM 8206 C CA . ALA A 1 80 ? -4.407 -11.239 2.279 1.00 0.00 80 ALA A CA 5
ATOM 8207 C C . ALA A 1 80 ? -2.979 -10.926 1.825 1.00 0.00 80 ALA A C 5
ATOM 8208 O O . ALA A 1 80 ? -2.276 -11.805 1.329 1.00 0.00 80 ALA A O 5
ATOM 8215 N N . LEU A 1 81 ? -2.594 -9.672 2.011 1.00 0.00 81 LEU A N 5
ATOM 8216 C CA . LEU A 1 81 ? -1.263 -9.233 1.627 1.00 0.00 81 LEU A CA 5
ATOM 8217 C C . LEU A 1 81 ? -0.250 -10.325 1.978 1.00 0.00 81 LEU A C 5
ATOM 8218 O O . LEU A 1 81 ? -0.401 -11.017 2.983 1.00 0.00 81 LEU A O 5
ATOM 8234 N N . GLY A 1 82 ? 0.761 -10.444 1.130 1.00 0.00 82 GLY A N 5
ATOM 8235 C CA . GLY A 1 82 ? 1.799 -11.439 1.337 1.00 0.00 82 GLY A CA 5
ATOM 8236 C C . GLY A 1 82 ? 2.704 -11.051 2.508 1.00 0.00 82 GLY A C 5
ATOM 8237 O O . GLY A 1 82 ? 2.402 -10.116 3.248 1.00 0.00 82 GLY A O 5
ATOM 8241 N N . ILE A 1 83 ? 3.797 -11.789 2.640 1.00 0.00 83 ILE A N 5
ATOM 8242 C CA . ILE A 1 83 ? 4.748 -11.534 3.708 1.00 0.00 83 ILE A CA 5
ATOM 8243 C C . ILE A 1 83 ? 5.559 -10.280 3.374 1.00 0.00 83 ILE A C 5
ATOM 8244 O O . ILE A 1 83 ? 5.693 -9.384 4.205 1.00 0.00 83 ILE A O 5
ATOM 8260 N N . ASN A 1 84 ? 6.079 -10.258 2.155 1.00 0.00 84 ASN A N 5
ATOM 8261 C CA . ASN A 1 84 ? 6.874 -9.130 1.701 1.00 0.00 84 ASN A CA 5
ATOM 8262 C C . ASN A 1 84 ? 6.217 -8.514 0.464 1.00 0.00 84 ASN A C 5
ATOM 8263 O O . ASN A 1 84 ? 6.872 -8.319 -0.559 1.00 0.00 84 ASN A O 5
ATOM 8274 N N . SER A 1 85 ? 4.931 -8.225 0.598 1.00 0.00 85 SER A N 5
ATOM 8275 C CA . SER A 1 85 ? 4.178 -7.635 -0.496 1.00 0.00 85 SER A CA 5
ATOM 8276 C C . SER A 1 85 ? 3.848 -6.176 -0.177 1.00 0.00 85 SER A C 5
ATOM 8277 O O . SER A 1 85 ? 3.492 -5.849 0.954 1.00 0.00 85 SER A O 5
ATOM 8285 N N . HIS A 1 86 ? 3.978 -5.337 -1.195 1.00 0.00 86 HIS A N 5
ATOM 8286 C CA . HIS A 1 86 ? 3.698 -3.920 -1.037 1.00 0.00 86 HIS A CA 5
ATOM 8287 C C . HIS A 1 86 ? 2.466 -3.546 -1.864 1.00 0.00 86 HIS A C 5
ATOM 8288 O O . HIS A 1 86 ? 2.275 -4.056 -2.966 1.00 0.00 86 HIS A O 5
ATOM 8302 N N . LEU A 1 87 ? 1.662 -2.657 -1.298 1.00 0.00 87 LEU A N 5
ATOM 8303 C CA . LEU A 1 87 ? 0.454 -2.208 -1.969 1.00 0.00 87 LEU A CA 5
ATOM 8304 C C . LEU A 1 87 ? 0.788 -1.017 -2.869 1.00 0.00 87 LEU A C 5
ATOM 8305 O O . LEU A 1 87 ? 1.181 0.042 -2.382 1.00 0.00 87 LEU A O 5
ATOM 8321 N N . PHE A 1 88 ? 0.618 -1.229 -4.166 1.00 0.00 88 PHE A N 5
ATOM 8322 C CA . PHE A 1 88 ? 0.896 -0.186 -5.138 1.00 0.00 88 PHE A CA 5
ATOM 8323 C C . PHE A 1 88 ? -0.400 0.412 -5.687 1.00 0.00 88 PHE A C 5
ATOM 8324 O O . PHE A 1 88 ? -1.203 -0.292 -6.298 1.00 0.00 88 PHE A O 5
ATOM 8341 N N . ALA A 1 89 ? -0.566 1.705 -5.449 1.00 0.00 89 ALA A N 5
ATOM 8342 C CA . ALA A 1 89 ? -1.751 2.405 -5.913 1.00 0.00 89 ALA A CA 5
ATOM 8343 C C . ALA A 1 89 ? -1.348 3.440 -6.965 1.00 0.00 89 ALA A C 5
ATOM 8344 O O . ALA A 1 89 ? -0.665 4.414 -6.653 1.00 0.00 89 ALA A O 5
ATOM 8351 N N . CYS A 1 90 ? -1.789 3.194 -8.190 1.00 0.00 90 CYS A N 5
ATOM 8352 C CA . CYS A 1 90 ? -1.483 4.093 -9.290 1.00 0.00 90 CYS A CA 5
ATOM 8353 C C . CYS A 1 90 ? -2.448 3.792 -10.438 1.00 0.00 90 CYS A C 5
ATOM 8354 O O . CYS A 1 90 ? -3.260 2.873 -10.347 1.00 0.00 90 CYS A O 5
ATOM 8362 N N . THR A 1 91 ? -2.326 4.584 -11.494 1.00 0.00 91 THR A N 5
ATOM 8363 C CA . THR A 1 91 ? -3.177 4.415 -12.659 1.00 0.00 91 THR A CA 5
ATOM 8364 C C . THR A 1 91 ? -3.097 2.976 -13.173 1.00 0.00 91 THR A C 5
ATOM 8365 O O . THR A 1 91 ? -2.241 2.205 -12.740 1.00 0.00 91 THR A O 5
ATOM 8376 N N . ARG A 1 92 ? -4.000 2.657 -14.089 1.00 0.00 92 ARG A N 5
ATOM 8377 C CA . ARG A 1 92 ? -4.042 1.325 -14.667 1.00 0.00 92 ARG A CA 5
ATOM 8378 C C . ARG A 1 92 ? -2.864 1.123 -15.623 1.00 0.00 92 ARG A C 5
ATOM 8379 O O . ARG A 1 92 ? -2.217 0.077 -15.605 1.00 0.00 92 ARG A O 5
ATOM 8400 N N . ASP A 1 93 ? -2.622 2.142 -16.435 1.00 0.00 93 ASP A N 5
ATOM 8401 C CA . ASP A 1 93 ? -1.534 2.089 -17.397 1.00 0.00 93 ASP A CA 5
ATOM 8402 C C . ASP A 1 93 ? -0.199 2.074 -16.650 1.00 0.00 93 ASP A C 5
ATOM 8403 O O . ASP A 1 93 ? 0.849 1.842 -17.250 1.00 0.00 93 ASP A O 5
ATOM 8412 N N . SER A 1 94 ? -0.282 2.323 -15.351 1.00 0.00 94 SER A N 5
ATOM 8413 C CA . SER A 1 94 ? 0.907 2.340 -14.516 1.00 0.00 94 SER A CA 5
ATOM 8414 C C . SER A 1 94 ? 1.051 1.004 -13.783 1.00 0.00 94 SER A C 5
ATOM 8415 O O . SER A 1 94 ? 2.078 0.743 -13.158 1.00 0.00 94 SER A O 5
ATOM 8423 N N . TYR A 1 95 ? 0.008 0.194 -13.885 1.00 0.00 95 TYR A N 5
ATOM 8424 C CA . TYR A 1 95 ? 0.005 -1.108 -13.240 1.00 0.00 95 TYR A CA 5
ATOM 8425 C C . TYR A 1 95 ? 1.166 -1.970 -13.741 1.00 0.00 95 TYR A C 5
ATOM 8426 O O . TYR A 1 95 ? 1.766 -2.718 -12.971 1.00 0.00 95 TYR A O 5
ATOM 8444 N N . GLU A 1 96 ? 1.446 -1.837 -15.029 1.00 0.00 96 GLU A N 5
ATOM 8445 C CA . GLU A 1 96 ? 2.524 -2.595 -15.643 1.00 0.00 96 GLU A CA 5
ATOM 8446 C C . GLU A 1 96 ? 3.872 -1.930 -15.353 1.00 0.00 96 GLU A C 5
ATOM 8447 O O . GLU A 1 96 ? 4.923 -2.513 -15.613 1.00 0.00 96 GLU A O 5
ATOM 8459 N N . ALA A 1 97 ? 3.796 -0.720 -14.819 1.00 0.00 97 ALA A N 5
ATOM 8460 C CA . ALA A 1 97 ? 4.997 0.029 -14.491 1.00 0.00 97 ALA A CA 5
ATOM 8461 C C . ALA A 1 97 ? 5.316 -0.151 -13.006 1.00 0.00 97 ALA A C 5
ATOM 8462 O O . ALA A 1 97 ? 6.165 0.553 -12.460 1.00 0.00 97 ALA A O 5
ATOM 8469 N N . LEU A 1 98 ? 4.618 -1.096 -12.394 1.00 0.00 98 LEU A N 5
ATOM 8470 C CA . LEU A 1 98 ? 4.817 -1.377 -10.982 1.00 0.00 98 LEU A CA 5
ATOM 8471 C C . LEU A 1 98 ? 6.008 -2.323 -10.817 1.00 0.00 98 LEU A C 5
ATOM 8472 O O . LEU A 1 98 ? 6.060 -3.377 -11.448 1.00 0.00 98 LEU A O 5
ATOM 8488 N N . VAL A 1 99 ? 6.937 -1.911 -9.966 1.00 0.00 99 VAL A N 5
ATOM 8489 C CA . VAL A 1 99 ? 8.124 -2.708 -9.710 1.00 0.00 99 VAL A CA 5
ATOM 8490 C C . VAL A 1 99 ? 8.150 -3.118 -8.237 1.00 0.00 99 VAL A C 5
ATOM 8491 O O . VAL A 1 99 ? 7.787 -2.332 -7.363 1.00 0.00 99 VAL A O 5
ATOM 8504 N N . PRO A 1 100 ? 8.596 -4.381 -7.999 1.00 0.00 100 PRO A N 5
ATOM 8505 C CA . PRO A 1 100 ? 8.674 -4.905 -6.646 1.00 0.00 100 PRO A CA 5
ATOM 8506 C C . PRO A 1 100 ? 9.865 -4.306 -5.895 1.00 0.00 100 PRO A C 5
ATOM 8507 O O . PRO A 1 100 ? 10.996 -4.355 -6.377 1.00 0.00 100 PRO A O 5
ATOM 8518 N N . LEU A 1 101 ? 9.570 -3.756 -4.726 1.00 0.00 101 LEU A N 5
ATOM 8519 C CA . LEU A 1 101 ? 10.603 -3.148 -3.903 1.00 0.00 101 LEU A CA 5
ATOM 8520 C C . LEU A 1 101 ? 11.730 -4.158 -3.680 1.00 0.00 101 LEU A C 5
ATOM 8521 O O . LEU A 1 101 ? 11.546 -5.356 -3.890 1.00 0.00 101 LEU A O 5
ATOM 8537 N N . PRO A 1 102 ? 12.903 -3.623 -3.246 1.00 0.00 102 PRO A N 5
ATOM 8538 C CA . PRO A 1 102 ? 14.060 -4.464 -2.992 1.00 0.00 102 PRO A CA 5
ATOM 8539 C C . PRO A 1 102 ? 13.894 -5.246 -1.688 1.00 0.00 102 PRO A C 5
ATOM 8540 O O . PRO A 1 102 ? 12.783 -5.382 -1.178 1.00 0.00 102 PRO A O 5
ATOM 8551 N N . GLU A 1 103 ? 15.016 -5.740 -1.184 1.00 0.00 103 GLU A N 5
ATOM 8552 C CA . GLU A 1 103 ? 15.008 -6.505 0.052 1.00 0.00 103 GLU A CA 5
ATOM 8553 C C . GLU A 1 103 ? 16.080 -5.978 1.008 1.00 0.00 103 GLU A C 5
ATOM 8554 O O . GLU A 1 103 ? 16.641 -4.906 0.788 1.00 0.00 103 GLU A O 5
ATOM 8566 N N . GLU A 1 104 ? 16.333 -6.757 2.050 1.00 0.00 104 GLU A N 5
ATOM 8567 C CA . GLU A 1 104 ? 17.327 -6.383 3.041 1.00 0.00 104 GLU A CA 5
ATOM 8568 C C . GLU A 1 104 ? 16.889 -5.118 3.781 1.00 0.00 104 GLU A C 5
ATOM 8569 O O . GLU A 1 104 ? 16.165 -4.291 3.229 1.00 0.00 104 GLU A O 5
ATOM 8581 N N . ILE A 1 105 ? 17.346 -5.008 5.020 1.00 0.00 105 ILE A N 5
ATOM 8582 C CA . ILE A 1 105 ? 17.010 -3.858 5.842 1.00 0.00 105 ILE A CA 5
ATOM 8583 C C . ILE A 1 105 ? 18.036 -2.749 5.604 1.00 0.00 105 ILE A C 5
ATOM 8584 O O . ILE A 1 105 ? 18.536 -2.146 6.553 1.00 0.00 105 ILE A O 5
ATOM 8600 N N . GLN A 1 106 ? 18.320 -2.512 4.331 1.00 0.00 106 GLN A N 5
ATOM 8601 C CA . GLN A 1 106 ? 19.279 -1.486 3.956 1.00 0.00 106 GLN A CA 5
ATOM 8602 C C . GLN A 1 106 ? 18.570 -0.333 3.244 1.00 0.00 106 GLN A C 5
ATOM 8603 O O . GLN A 1 106 ? 17.343 -0.244 3.268 1.00 0.00 106 GLN A O 5
ATOM 8617 N N . VAL A 1 107 ? 19.372 0.523 2.628 1.00 0.00 107 VAL A N 5
ATOM 8618 C CA . VAL A 1 107 ? 18.837 1.667 1.910 1.00 0.00 107 VAL A CA 5
ATOM 8619 C C . VAL A 1 107 ? 17.619 1.228 1.095 1.00 0.00 107 VAL A C 5
ATOM 8620 O O . VAL A 1 107 ? 17.729 0.372 0.219 1.00 0.00 107 VAL A O 5
ATOM 8633 N N . SER A 1 108 ? 16.484 1.834 1.413 1.00 0.00 108 SER A N 5
ATOM 8634 C CA . SER A 1 108 ? 15.247 1.517 0.721 1.00 0.00 108 SER A CA 5
ATOM 8635 C C . SER A 1 108 ? 14.784 0.108 1.096 1.00 0.00 108 SER A C 5
ATOM 8636 O O . SER A 1 108 ? 14.771 -0.790 0.255 1.00 0.00 108 SER A O 5
ATOM 8644 N N . PRO A 1 109 ? 14.406 -0.047 2.394 1.00 0.00 109 PRO A N 5
ATOM 8645 C CA . PRO A 1 109 ? 13.944 -1.332 2.890 1.00 0.00 109 PRO A CA 5
ATOM 8646 C C . PRO A 1 109 ? 12.524 -1.628 2.405 1.00 0.00 109 PRO A C 5
ATOM 8647 O O . PRO A 1 109 ? 11.898 -0.791 1.757 1.00 0.00 109 PRO A O 5
ATOM 8658 N N . GLY A 1 110 ? 12.057 -2.823 2.738 1.00 0.00 110 GLY A N 5
ATOM 8659 C CA . GLY A 1 110 ? 10.722 -3.241 2.345 1.00 0.00 110 GLY A CA 5
ATOM 8660 C C . GLY A 1 110 ? 9.813 -3.395 3.566 1.00 0.00 110 GLY A C 5
ATOM 8661 O O . GLY A 1 110 ? 9.273 -2.412 4.070 1.00 0.00 110 GLY A O 5
ATOM 8665 N N . ASP A 1 111 ? 9.673 -4.637 4.006 1.00 0.00 111 ASP A N 5
ATOM 8666 C CA . ASP A 1 111 ? 8.839 -4.932 5.159 1.00 0.00 111 ASP A CA 5
ATOM 8667 C C . ASP A 1 111 ? 9.313 -6.236 5.804 1.00 0.00 111 ASP A C 5
ATOM 8668 O O . ASP A 1 111 ? 9.519 -7.235 5.116 1.00 0.00 111 ASP A O 5
ATOM 8677 N N . THR A 1 112 ? 9.472 -6.185 7.119 1.00 0.00 112 THR A N 5
ATOM 8678 C CA . THR A 1 112 ? 9.918 -7.349 7.865 1.00 0.00 112 THR A CA 5
ATOM 8679 C C . THR A 1 112 ? 11.306 -7.786 7.393 1.00 0.00 112 THR A C 5
ATOM 8680 O O . THR A 1 112 ? 11.625 -7.678 6.210 1.00 0.00 112 THR A O 5
ATOM 8691 N N . GLU A 1 113 ? 12.093 -8.270 8.342 1.00 0.00 113 GLU A N 5
ATOM 8692 C CA . GLU A 1 113 ? 13.440 -8.724 8.037 1.00 0.00 113 GLU A CA 5
ATOM 8693 C C . GLU A 1 113 ? 13.401 -10.119 7.411 1.00 0.00 113 GLU A C 5
ATOM 8694 O O . GLU A 1 113 ? 12.590 -10.958 7.803 1.00 0.00 113 GLU A O 5
ATOM 8706 N N . ILE A 1 114 ? 14.286 -10.325 6.447 1.00 0.00 114 ILE A N 5
ATOM 8707 C CA . ILE A 1 114 ? 14.363 -11.605 5.762 1.00 0.00 114 ILE A CA 5
ATOM 8708 C C . ILE A 1 114 ? 15.815 -12.087 5.754 1.00 0.00 114 ILE A C 5
ATOM 8709 O O . ILE A 1 114 ? 16.703 -11.386 5.271 1.00 0.00 114 ILE A O 5
ATOM 8725 N N . SER A 1 115 ? 16.011 -13.281 6.294 1.00 0.00 115 SER A N 5
ATOM 8726 C CA . SER A 1 115 ? 17.340 -13.865 6.355 1.00 0.00 115 SER A CA 5
ATOM 8727 C C . SER A 1 115 ? 17.908 -14.022 4.943 1.00 0.00 115 SER A C 5
ATOM 8728 O O . SER A 1 115 ? 19.068 -13.694 4.696 1.00 0.00 115 SER A O 5
ATOM 8736 N N . GLY A 1 116 ? 17.065 -14.523 4.052 1.00 0.00 116 GLY A N 5
ATOM 8737 C CA . GLY A 1 116 ? 17.468 -14.727 2.671 1.00 0.00 116 GLY A CA 5
ATOM 8738 C C . GLY A 1 116 ? 18.692 -15.641 2.587 1.00 0.00 116 GLY A C 5
ATOM 8739 O O . GLY A 1 116 ? 19.798 -15.180 2.311 1.00 0.00 116 GLY A O 5
ATOM 8743 N N . PRO A 1 117 ? 18.445 -16.955 2.836 1.00 0.00 117 PRO A N 5
ATOM 8744 C CA . PRO A 1 117 ? 19.514 -17.939 2.791 1.00 0.00 117 PRO A CA 5
ATOM 8745 C C . PRO A 1 117 ? 19.911 -18.252 1.347 1.00 0.00 117 PRO A C 5
ATOM 8746 O O . PRO A 1 117 ? 19.612 -19.330 0.837 1.00 0.00 117 PRO A O 5
ATOM 8757 N N . SER A 1 118 ? 20.578 -17.289 0.728 1.00 0.00 118 SER A N 5
ATOM 8758 C CA . SER A 1 118 ? 21.019 -17.448 -0.647 1.00 0.00 118 SER A CA 5
ATOM 8759 C C . SER A 1 118 ? 22.075 -16.393 -0.983 1.00 0.00 118 SER A C 5
ATOM 8760 O O . SER A 1 118 ? 22.310 -15.473 -0.201 1.00 0.00 118 SER A O 5
ATOM 8768 N N . SER A 1 119 ? 22.685 -16.563 -2.147 1.00 0.00 119 SER A N 5
ATOM 8769 C CA . SER A 1 119 ? 23.711 -15.638 -2.596 1.00 0.00 119 SER A CA 5
ATOM 8770 C C . SER A 1 119 ? 23.681 -15.523 -4.122 1.00 0.00 119 SER A C 5
ATOM 8771 O O . SER A 1 119 ? 23.269 -16.456 -4.810 1.00 0.00 119 SER A O 5
ATOM 8779 N N . GLY A 1 120 ? 24.124 -14.372 -4.606 1.00 0.00 120 GLY A N 5
ATOM 8780 C CA . GLY A 1 120 ? 24.153 -14.124 -6.037 1.00 0.00 120 GLY A CA 5
ATOM 8781 C C . GLY A 1 120 ? 24.421 -12.646 -6.332 1.00 0.00 120 GLY A C 5
ATOM 8782 O O . GLY A 1 120 ? 25.257 -12.319 -7.173 1.00 0.00 120 GLY A O 5
ATOM 8786 N N . GLY A 1 1 ? -17.976 13.716 24.656 1.00 0.00 1 GLY A N 6
ATOM 8787 C CA . GLY A 1 1 ? -17.625 12.876 23.524 1.00 0.00 1 GLY A CA 6
ATOM 8788 C C . GLY A 1 1 ? -17.553 11.404 23.935 1.00 0.00 1 GLY A C 6
ATOM 8789 O O . GLY A 1 1 ? -17.187 11.088 25.067 1.00 0.00 1 GLY A O 6
ATOM 8793 N N . SER A 1 2 ? -17.909 10.541 22.994 1.00 0.00 2 SER A N 6
ATOM 8794 C CA . SER A 1 2 ? -17.889 9.110 23.244 1.00 0.00 2 SER A CA 6
ATOM 8795 C C . SER A 1 2 ? -16.809 8.444 22.389 1.00 0.00 2 SER A C 6
ATOM 8796 O O . SER A 1 2 ? -17.048 8.113 21.229 1.00 0.00 2 SER A O 6
ATOM 8804 N N . SER A 1 3 ? -15.645 8.267 22.996 1.00 0.00 3 SER A N 6
ATOM 8805 C CA . SER A 1 3 ? -14.528 7.646 22.305 1.00 0.00 3 SER A CA 6
ATOM 8806 C C . SER A 1 3 ? -14.259 6.257 22.886 1.00 0.00 3 SER A C 6
ATOM 8807 O O . SER A 1 3 ? -14.025 6.117 24.086 1.00 0.00 3 SER A O 6
ATOM 8815 N N . GLY A 1 4 ? -14.300 5.265 22.009 1.00 0.00 4 GLY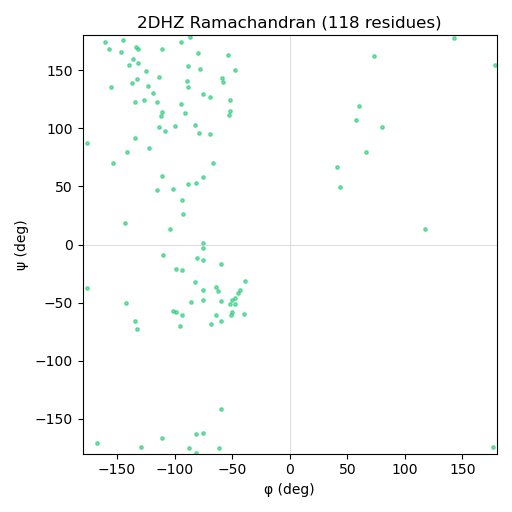 A N 6
ATOM 8816 C CA . GLY A 1 4 ? -14.064 3.892 22.421 1.00 0.00 4 GLY A CA 6
ATOM 8817 C C . GLY A 1 4 ? -14.704 2.907 21.440 1.00 0.00 4 GLY A C 6
ATOM 8818 O O . GLY A 1 4 ? -15.901 2.986 21.169 1.00 0.00 4 GLY A O 6
ATOM 8822 N N . SER A 1 5 ? -13.878 2.003 20.935 1.00 0.00 5 SER A N 6
ATOM 8823 C CA . SER A 1 5 ? -14.348 1.004 19.990 1.00 0.00 5 SER A CA 6
ATOM 8824 C C . SER A 1 5 ? -13.370 -0.170 19.940 1.00 0.00 5 SER A C 6
ATOM 8825 O O . SER A 1 5 ? -12.182 -0.005 20.213 1.00 0.00 5 SER A O 6
ATOM 8833 N N . SER A 1 6 ? -13.905 -1.330 19.589 1.00 0.00 6 SER A N 6
ATOM 8834 C CA . SER A 1 6 ? -13.093 -2.532 19.499 1.00 0.00 6 SER A CA 6
ATOM 8835 C C . SER A 1 6 ? -12.779 -2.843 18.034 1.00 0.00 6 SER A C 6
ATOM 8836 O O . SER A 1 6 ? -13.648 -2.727 17.171 1.00 0.00 6 SER A O 6
ATOM 8844 N N . GLY A 1 7 ? -11.535 -3.233 17.799 1.00 0.00 7 GLY A N 6
ATOM 8845 C CA . GLY A 1 7 ? -11.096 -3.562 16.453 1.00 0.00 7 GLY A CA 6
ATOM 8846 C C . GLY A 1 7 ? -9.598 -3.873 16.426 1.00 0.00 7 GLY A C 6
ATOM 8847 O O . GLY A 1 7 ? -8.995 -4.132 17.467 1.00 0.00 7 GLY A O 6
ATOM 8851 N N . ASP A 1 8 ? -9.040 -3.838 15.225 1.00 0.00 8 ASP A N 6
ATOM 8852 C CA . ASP A 1 8 ? -7.625 -4.112 15.049 1.00 0.00 8 ASP A CA 6
ATOM 8853 C C . ASP A 1 8 ? -6.993 -2.997 14.214 1.00 0.00 8 ASP A C 6
ATOM 8854 O O . ASP A 1 8 ? -6.830 -3.139 13.003 1.00 0.00 8 ASP A O 6
ATOM 8863 N N . GLU A 1 9 ? -6.654 -1.911 14.894 1.00 0.00 9 GLU A N 6
ATOM 8864 C CA . GLU A 1 9 ? -6.044 -0.772 14.230 1.00 0.00 9 GLU A CA 6
ATOM 8865 C C . GLU A 1 9 ? -4.616 -1.111 13.798 1.00 0.00 9 GLU A C 6
ATOM 8866 O O . GLU A 1 9 ? -3.847 -1.675 14.575 1.00 0.00 9 GLU A O 6
ATOM 8878 N N . ILE A 1 10 ? -4.305 -0.753 12.562 1.00 0.00 10 ILE A N 6
ATOM 8879 C CA . ILE A 1 10 ? -2.982 -1.012 12.018 1.00 0.00 10 ILE A CA 6
ATOM 8880 C C . ILE A 1 10 ? -2.562 0.160 11.129 1.00 0.00 10 ILE A C 6
ATOM 8881 O O . ILE A 1 10 ? -3.321 1.113 10.951 1.00 0.00 10 ILE A O 6
ATOM 8897 N N . PHE A 1 11 ? -1.355 0.053 10.594 1.00 0.00 11 PHE A N 6
ATOM 8898 C CA . PHE A 1 11 ? -0.825 1.092 9.727 1.00 0.00 11 PHE A CA 6
ATOM 8899 C C . PHE A 1 11 ? -0.543 0.547 8.326 1.00 0.00 11 PHE A C 6
ATOM 8900 O O . PHE A 1 11 ? 0.469 -0.116 8.106 1.00 0.00 11 PHE A O 6
ATOM 8917 N N . CYS A 1 12 ? -1.457 0.847 7.414 1.00 0.00 12 CYS A N 6
ATOM 8918 C CA . CYS A 1 12 ? -1.319 0.395 6.040 1.00 0.00 12 CYS A CA 6
ATOM 8919 C C . CYS A 1 12 ? -0.349 1.335 5.320 1.00 0.00 12 CYS A C 6
ATOM 8920 O O . CYS A 1 12 ? -0.236 2.507 5.677 1.00 0.00 12 CYS A O 6
ATOM 8928 N N . ARG A 1 13 ? 0.325 0.786 4.321 1.00 0.00 13 ARG A N 6
ATOM 8929 C CA . ARG A 1 13 ? 1.280 1.561 3.548 1.00 0.00 13 ARG A CA 6
ATOM 8930 C C . ARG A 1 13 ? 1.132 1.252 2.057 1.00 0.00 13 ARG A C 6
ATOM 8931 O O . ARG A 1 13 ? 1.172 0.091 1.652 1.00 0.00 13 ARG A O 6
ATOM 8952 N N . VAL A 1 14 ? 0.963 2.312 1.279 1.00 0.00 14 VAL A N 6
ATOM 8953 C CA . VAL A 1 14 ? 0.808 2.169 -0.158 1.00 0.00 14 VAL A CA 6
ATOM 8954 C C . VAL A 1 14 ? 2.120 2.547 -0.848 1.00 0.00 14 VAL A C 6
ATOM 8955 O O . VAL A 1 14 ? 2.476 3.723 -0.911 1.00 0.00 14 VAL A O 6
ATOM 8968 N N . TYR A 1 15 ? 2.804 1.529 -1.349 1.00 0.00 15 TYR A N 6
ATOM 8969 C CA . TYR A 1 15 ? 4.068 1.740 -2.032 1.00 0.00 15 TYR A CA 6
ATOM 8970 C C . TYR A 1 15 ? 3.844 2.263 -3.453 1.00 0.00 15 TYR A C 6
ATOM 8971 O O . TYR A 1 15 ? 3.175 1.617 -4.258 1.00 0.00 15 TYR A O 6
ATOM 8989 N N . MET A 1 16 ? 4.415 3.429 -3.717 1.00 0.00 16 MET A N 6
ATOM 8990 C CA . MET A 1 16 ? 4.285 4.047 -5.025 1.00 0.00 16 MET A CA 6
ATOM 8991 C C . MET A 1 16 ? 5.141 3.317 -6.063 1.00 0.00 16 MET A C 6
ATOM 8992 O O . MET A 1 16 ? 6.016 2.529 -5.708 1.00 0.00 16 MET A O 6
ATOM 9006 N N . PRO A 1 17 ? 4.849 3.612 -7.358 1.00 0.00 17 PRO A N 6
ATOM 9007 C CA . PRO A 1 17 ? 5.582 2.993 -8.450 1.00 0.00 17 PRO A CA 6
ATOM 9008 C C . PRO A 1 17 ? 6.978 3.603 -8.589 1.00 0.00 17 PRO A C 6
ATOM 9009 O O . PRO A 1 17 ? 7.829 3.061 -9.293 1.00 0.00 17 PRO A O 6
ATOM 9020 N N . ASP A 1 18 ? 7.172 4.721 -7.905 1.00 0.00 18 ASP A N 6
ATOM 9021 C CA . ASP A 1 18 ? 8.450 5.410 -7.943 1.00 0.00 18 ASP A CA 6
ATOM 9022 C C . ASP A 1 18 ? 9.197 5.163 -6.630 1.00 0.00 18 ASP A C 6
ATOM 9023 O O . ASP A 1 18 ? 10.202 5.815 -6.352 1.00 0.00 18 ASP A O 6
ATOM 9032 N N . HIS A 1 19 ? 8.677 4.219 -5.859 1.00 0.00 19 HIS A N 6
ATOM 9033 C CA . HIS A 1 19 ? 9.282 3.878 -4.583 1.00 0.00 19 HIS A CA 6
ATOM 9034 C C . HIS A 1 19 ? 9.140 5.055 -3.616 1.00 0.00 19 HIS A C 6
ATOM 9035 O O . HIS A 1 19 ? 10.055 5.867 -3.482 1.00 0.00 19 HIS A O 6
ATOM 9049 N N . SER A 1 20 ? 7.986 5.111 -2.968 1.00 0.00 20 SER A N 6
ATOM 9050 C CA . SER A 1 20 ? 7.712 6.176 -2.018 1.00 0.00 20 SER A CA 6
ATOM 9051 C C . SER A 1 20 ? 6.337 5.968 -1.380 1.00 0.00 20 SER A C 6
ATOM 9052 O O . SER A 1 20 ? 5.356 6.581 -1.797 1.00 0.00 20 SER A O 6
ATOM 9060 N N . TYR A 1 21 ? 6.309 5.100 -0.379 1.00 0.00 21 TYR A N 6
ATOM 9061 C CA . TYR A 1 21 ? 5.071 4.803 0.320 1.00 0.00 21 TYR A CA 6
ATOM 9062 C C . TYR A 1 21 ? 4.834 5.795 1.460 1.00 0.00 21 TYR A C 6
ATOM 9063 O O . TYR A 1 21 ? 5.689 6.630 1.750 1.00 0.00 21 TYR A O 6
ATOM 9081 N N . VAL A 1 22 ? 3.668 5.671 2.077 1.00 0.00 22 VAL A N 6
ATOM 9082 C CA . VAL A 1 22 ? 3.307 6.546 3.180 1.00 0.00 22 VAL A CA 6
ATOM 9083 C C . VAL A 1 22 ? 2.724 5.709 4.320 1.00 0.00 22 VAL A C 6
ATOM 9084 O O . VAL A 1 22 ? 2.485 4.513 4.158 1.00 0.00 22 VAL A O 6
ATOM 9097 N N . THR A 1 23 ? 2.513 6.370 5.449 1.00 0.00 23 THR A N 6
ATOM 9098 C CA . THR A 1 23 ? 1.962 5.702 6.616 1.00 0.00 23 THR A CA 6
ATOM 9099 C C . THR A 1 23 ? 0.538 6.191 6.888 1.00 0.00 23 THR A C 6
ATOM 9100 O O . THR A 1 23 ? 0.322 7.376 7.138 1.00 0.00 23 THR A O 6
ATOM 9111 N N . ILE A 1 24 ? -0.396 5.253 6.831 1.00 0.00 24 ILE A N 6
ATOM 9112 C CA . ILE A 1 24 ? -1.793 5.573 7.068 1.00 0.00 24 ILE A CA 6
ATOM 9113 C C . ILE A 1 24 ? -2.355 4.628 8.132 1.00 0.00 24 ILE A C 6
ATOM 9114 O O . ILE A 1 24 ? -2.140 3.419 8.069 1.00 0.00 24 ILE A O 6
ATOM 9130 N N . ARG A 1 25 ? -3.064 5.216 9.085 1.00 0.00 25 ARG A N 6
ATOM 9131 C CA . ARG A 1 25 ? -3.659 4.441 10.161 1.00 0.00 25 ARG A CA 6
ATOM 9132 C C . ARG A 1 25 ? -5.001 3.857 9.716 1.00 0.00 25 ARG A C 6
ATOM 9133 O O . ARG A 1 25 ? -5.977 4.587 9.556 1.00 0.00 25 ARG A O 6
ATOM 9154 N N . SER A 1 26 ? -5.006 2.545 9.528 1.00 0.00 26 SER A N 6
ATOM 9155 C CA . SER A 1 26 ? -6.212 1.854 9.104 1.00 0.00 26 SER A CA 6
ATOM 9156 C C . SER A 1 26 ? -6.444 0.622 9.980 1.00 0.00 26 SER A C 6
ATOM 9157 O O . SER A 1 26 ? -5.498 0.059 10.530 1.00 0.00 26 SER A O 6
ATOM 9165 N N . ARG A 1 27 ? -7.708 0.239 10.084 1.00 0.00 27 ARG A N 6
ATOM 9166 C CA . ARG A 1 27 ? -8.077 -0.917 10.884 1.00 0.00 27 ARG A CA 6
ATOM 9167 C C . ARG A 1 27 ? -8.367 -2.117 9.980 1.00 0.00 27 ARG A C 6
ATOM 9168 O O . ARG A 1 27 ? -8.463 -1.973 8.762 1.00 0.00 27 ARG A O 6
ATOM 9189 N N . LEU A 1 28 ? -8.500 -3.274 10.612 1.00 0.00 28 LEU A N 6
ATOM 9190 C CA . LEU A 1 28 ? -8.777 -4.499 9.880 1.00 0.00 28 LEU A CA 6
ATOM 9191 C C . LEU A 1 28 ? -10.244 -4.507 9.447 1.00 0.00 28 LEU A C 6
ATOM 9192 O O . LEU A 1 28 ? -10.983 -5.439 9.762 1.00 0.00 28 LEU A O 6
ATOM 9208 N N . SER A 1 29 ? -10.622 -3.459 8.730 1.00 0.00 29 SER A N 6
ATOM 9209 C CA . SER A 1 29 ? -11.988 -3.333 8.250 1.00 0.00 29 SER A CA 6
ATOM 9210 C C . SER A 1 29 ? -12.018 -2.499 6.968 1.00 0.00 29 SER A C 6
ATOM 9211 O O . SER A 1 29 ? -12.679 -2.868 5.998 1.00 0.00 29 SER A O 6
ATOM 9219 N N . ALA A 1 30 ? -11.293 -1.391 7.004 1.00 0.00 30 ALA A N 6
ATOM 9220 C CA . ALA A 1 30 ? -11.228 -0.501 5.857 1.00 0.00 30 ALA A CA 6
ATOM 9221 C C . ALA A 1 30 ? -10.881 -1.312 4.607 1.00 0.00 30 ALA A C 6
ATOM 9222 O O . ALA A 1 30 ? -9.992 -2.161 4.641 1.00 0.00 30 ALA A O 6
ATOM 9229 N N . SER A 1 31 ? -11.602 -1.022 3.534 1.00 0.00 31 SER A N 6
ATOM 9230 C CA . SER A 1 31 ? -11.382 -1.714 2.275 1.00 0.00 31 SER A CA 6
ATOM 9231 C C . SER A 1 31 ? -10.436 -0.901 1.389 1.00 0.00 31 SER A C 6
ATOM 9232 O O . SER A 1 31 ? -10.119 0.246 1.702 1.00 0.00 31 SER A O 6
ATOM 9240 N N . VAL A 1 32 ? -10.013 -1.525 0.300 1.00 0.00 32 VAL A N 6
ATOM 9241 C CA . VAL A 1 32 ? -9.111 -0.874 -0.634 1.00 0.00 32 VAL A CA 6
ATOM 9242 C C . VAL A 1 32 ? -9.529 0.588 -0.804 1.00 0.00 32 VAL A C 6
ATOM 9243 O O . VAL A 1 32 ? -8.696 1.490 -0.721 1.00 0.00 32 VAL A O 6
ATOM 9256 N N . GLN A 1 33 ? -10.819 0.778 -1.040 1.00 0.00 33 GLN A N 6
ATOM 9257 C CA . GLN A 1 33 ? -11.358 2.115 -1.223 1.00 0.00 33 GLN A CA 6
ATOM 9258 C C . GLN A 1 33 ? -10.949 3.016 -0.056 1.00 0.00 33 GLN A C 6
ATOM 9259 O O . GLN A 1 33 ? -10.352 4.071 -0.263 1.00 0.00 33 GLN A O 6
ATOM 9273 N N . ASP A 1 34 ? -11.287 2.567 1.143 1.00 0.00 34 ASP A N 6
ATOM 9274 C CA . ASP A 1 34 ? -10.963 3.320 2.343 1.00 0.00 34 ASP A CA 6
ATOM 9275 C C . ASP A 1 34 ? -9.489 3.729 2.300 1.00 0.00 34 ASP A C 6
ATOM 9276 O O . ASP A 1 34 ? -9.172 4.915 2.222 1.00 0.00 34 ASP A O 6
ATOM 9285 N N . ILE A 1 35 ? -8.627 2.724 2.353 1.00 0.00 35 ILE A N 6
ATOM 9286 C CA . ILE A 1 35 ? -7.194 2.964 2.322 1.00 0.00 35 ILE A CA 6
ATOM 9287 C C . ILE A 1 35 ? -6.880 4.004 1.245 1.00 0.00 35 ILE A C 6
ATOM 9288 O O . ILE A 1 35 ? -6.361 5.078 1.546 1.00 0.00 35 ILE A O 6
ATOM 9304 N N . LEU A 1 36 ? -7.207 3.650 0.011 1.00 0.00 36 LEU A N 6
ATOM 9305 C CA . LEU A 1 36 ? -6.966 4.539 -1.113 1.00 0.00 36 LEU A CA 6
ATOM 9306 C C . LEU A 1 36 ? -7.310 5.973 -0.705 1.00 0.00 36 LEU A C 6
ATOM 9307 O O . LEU A 1 36 ? -6.560 6.903 -0.999 1.00 0.00 36 LEU A O 6
ATOM 9323 N N . GLY A 1 37 ? -8.446 6.108 -0.036 1.00 0.00 37 GLY A N 6
ATOM 9324 C CA . GLY A 1 37 ? -8.898 7.413 0.415 1.00 0.00 37 GLY A CA 6
ATOM 9325 C C . GLY A 1 37 ? -7.946 7.992 1.463 1.00 0.00 37 GLY A C 6
ATOM 9326 O O . GLY A 1 37 ? -7.439 9.101 1.302 1.00 0.00 37 GLY A O 6
ATOM 9330 N N . SER A 1 38 ? -7.732 7.214 2.515 1.00 0.00 38 SER A N 6
ATOM 9331 C CA . SER A 1 38 ? -6.850 7.636 3.590 1.00 0.00 38 SER A CA 6
ATOM 9332 C C . SER A 1 38 ? -5.467 7.973 3.030 1.00 0.00 38 SER A C 6
ATOM 9333 O O . SER A 1 38 ? -4.833 8.932 3.467 1.00 0.00 38 SER A O 6
ATOM 9341 N N . VAL A 1 39 ? -5.039 7.165 2.070 1.00 0.00 39 VAL A N 6
ATOM 9342 C CA . VAL A 1 39 ? -3.743 7.366 1.446 1.00 0.00 39 VAL A CA 6
ATOM 9343 C C . VAL A 1 39 ? -3.789 8.624 0.577 1.00 0.00 39 VAL A C 6
ATOM 9344 O O . VAL A 1 39 ? -2.946 9.509 0.715 1.00 0.00 39 VAL A O 6
ATOM 9357 N N . THR A 1 40 ? -4.783 8.664 -0.298 1.00 0.00 40 THR A N 6
ATOM 9358 C CA . THR A 1 40 ? -4.950 9.800 -1.189 1.00 0.00 40 THR A CA 6
ATOM 9359 C C . THR A 1 40 ? -4.786 11.111 -0.418 1.00 0.00 40 THR A C 6
ATOM 9360 O O . THR A 1 40 ? -4.424 12.135 -0.997 1.00 0.00 40 THR A O 6
ATOM 9371 N N . GLU A 1 41 ? -5.061 11.038 0.876 1.00 0.00 41 GLU A N 6
ATOM 9372 C CA . GLU A 1 41 ? -4.948 12.206 1.732 1.00 0.00 41 GLU A CA 6
ATOM 9373 C C . GLU A 1 41 ? -3.477 12.554 1.966 1.00 0.00 41 GLU A C 6
ATOM 9374 O O . GLU A 1 41 ? -3.101 13.725 1.948 1.00 0.00 41 GLU A O 6
ATOM 9386 N N . LYS A 1 42 ? -2.683 11.515 2.179 1.00 0.00 42 LYS A N 6
ATOM 9387 C CA . LYS A 1 42 ? -1.261 11.695 2.416 1.00 0.00 42 LYS A CA 6
ATOM 9388 C C . LYS A 1 42 ? -0.610 12.284 1.163 1.00 0.00 42 LYS A C 6
ATOM 9389 O O . LYS A 1 42 ? 0.302 13.103 1.259 1.00 0.00 42 LYS A O 6
ATOM 9408 N N . LEU A 1 43 ? -1.105 11.844 0.015 1.00 0.00 43 LEU A N 6
ATOM 9409 C CA . LEU A 1 43 ? -0.584 12.317 -1.255 1.00 0.00 43 LEU A CA 6
ATOM 9410 C C . LEU A 1 43 ? -0.713 13.840 -1.320 1.00 0.00 43 LEU A C 6
ATOM 9411 O O . LEU A 1 43 ? -1.710 14.401 -0.869 1.00 0.00 43 LEU A O 6
ATOM 9427 N N . GLN A 1 44 ? 0.310 14.466 -1.883 1.00 0.00 44 GLN A N 6
ATOM 9428 C CA . GLN A 1 44 ? 0.324 15.913 -2.011 1.00 0.00 44 GLN A CA 6
ATOM 9429 C C . GLN A 1 44 ? -0.469 16.343 -3.247 1.00 0.00 44 GLN A C 6
ATOM 9430 O O . GLN A 1 44 ? 0.115 16.704 -4.268 1.00 0.00 44 GLN A O 6
ATOM 9444 N N . TYR A 1 45 ? -1.786 16.290 -3.115 1.00 0.00 45 TYR A N 6
ATOM 9445 C CA . TYR A 1 45 ? -2.664 16.670 -4.208 1.00 0.00 45 TYR A CA 6
ATOM 9446 C C . TYR A 1 45 ? -3.705 17.692 -3.746 1.00 0.00 45 TYR A C 6
ATOM 9447 O O . TYR A 1 45 ? -4.827 17.327 -3.399 1.00 0.00 45 TYR A O 6
ATOM 9465 N N . SER A 1 46 ? -3.295 18.952 -3.755 1.00 0.00 46 SER A N 6
ATOM 9466 C CA . SER A 1 46 ? -4.177 20.029 -3.341 1.00 0.00 46 SER A CA 6
ATOM 9467 C C . SER A 1 46 ? -5.417 20.064 -4.238 1.00 0.00 46 SER A C 6
ATOM 9468 O O . SER A 1 46 ? -5.351 20.526 -5.376 1.00 0.00 46 SER A O 6
ATOM 9476 N N . GLU A 1 47 ? -6.517 19.570 -3.691 1.00 0.00 47 GLU A N 6
ATOM 9477 C CA . GLU A 1 47 ? -7.770 19.538 -4.427 1.00 0.00 47 GLU A CA 6
ATOM 9478 C C . GLU A 1 47 ? -8.810 18.710 -3.671 1.00 0.00 47 GLU A C 6
ATOM 9479 O O . GLU A 1 47 ? -9.439 17.822 -4.244 1.00 0.00 47 GLU A O 6
ATOM 9491 N N . GLU A 1 48 ? -8.959 19.030 -2.393 1.00 0.00 48 GLU A N 6
ATOM 9492 C CA . GLU A 1 48 ? -9.912 18.326 -1.552 1.00 0.00 48 GLU A CA 6
ATOM 9493 C C . GLU A 1 48 ? -9.582 16.832 -1.511 1.00 0.00 48 GLU A C 6
ATOM 9494 O O . GLU A 1 48 ? -9.018 16.291 -2.460 1.00 0.00 48 GLU A O 6
ATOM 9506 N N . PRO A 1 49 ? -9.959 16.192 -0.372 1.00 0.00 49 PRO A N 6
ATOM 9507 C CA . PRO A 1 49 ? -9.709 14.772 -0.195 1.00 0.00 49 PRO A CA 6
ATOM 9508 C C . PRO A 1 49 ? -10.683 13.936 -1.028 1.00 0.00 49 PRO A C 6
ATOM 9509 O O . PRO A 1 49 ? -10.640 12.707 -0.992 1.00 0.00 49 PRO A O 6
ATOM 9520 N N . ALA A 1 50 ? -11.539 14.636 -1.758 1.00 0.00 50 ALA A N 6
ATOM 9521 C CA . ALA A 1 50 ? -12.522 13.973 -2.598 1.00 0.00 50 ALA A CA 6
ATOM 9522 C C . ALA A 1 50 ? -12.735 14.796 -3.871 1.00 0.00 50 ALA A C 6
ATOM 9523 O O . ALA A 1 50 ? -13.858 15.197 -4.174 1.00 0.00 50 ALA A O 6
ATOM 9530 N N . GLY A 1 51 ? -11.640 15.022 -4.581 1.00 0.00 51 GLY A N 6
ATOM 9531 C CA . GLY A 1 51 ? -11.693 15.789 -5.814 1.00 0.00 51 GLY A CA 6
ATOM 9532 C C . GLY A 1 51 ? -11.782 14.866 -7.031 1.00 0.00 51 GLY A C 6
ATOM 9533 O O . GLY A 1 51 ? -11.053 15.046 -8.006 1.00 0.00 51 GLY A O 6
ATOM 9537 N N . ARG A 1 52 ? -12.681 13.898 -6.935 1.00 0.00 52 ARG A N 6
ATOM 9538 C CA . ARG A 1 52 ? -12.874 12.946 -8.015 1.00 0.00 52 ARG A CA 6
ATOM 9539 C C . ARG A 1 52 ? -11.524 12.428 -8.515 1.00 0.00 52 ARG A C 6
ATOM 9540 O O . ARG A 1 52 ? -10.954 12.977 -9.457 1.00 0.00 52 ARG A O 6
ATOM 9561 N N . GLU A 1 53 ? -11.051 11.377 -7.862 1.00 0.00 53 GLU A N 6
ATOM 9562 C CA . GLU A 1 53 ? -9.778 10.779 -8.228 1.00 0.00 53 GLU A CA 6
ATOM 9563 C C . GLU A 1 53 ? -9.788 10.370 -9.702 1.00 0.00 53 GLU A C 6
ATOM 9564 O O . GLU A 1 53 ? -10.614 9.559 -10.119 1.00 0.00 53 GLU A O 6
ATOM 9576 N N . ASP A 1 54 ? -8.861 10.950 -10.450 1.00 0.00 54 ASP A N 6
ATOM 9577 C CA . ASP A 1 54 ? -8.753 10.656 -11.869 1.00 0.00 54 ASP A CA 6
ATOM 9578 C C . ASP A 1 54 ? -8.960 9.157 -12.092 1.00 0.00 54 ASP A C 6
ATOM 9579 O O . ASP A 1 54 ? -9.790 8.755 -12.907 1.00 0.00 54 ASP A O 6
ATOM 9588 N N . SER A 1 55 ? -8.191 8.370 -11.354 1.00 0.00 55 SER A N 6
ATOM 9589 C CA . SER A 1 55 ? -8.280 6.923 -11.461 1.00 0.00 55 SER A CA 6
ATOM 9590 C C . SER A 1 55 ? -7.043 6.275 -10.834 1.00 0.00 55 SER A C 6
ATOM 9591 O O . SER A 1 55 ? -5.945 6.370 -11.380 1.00 0.00 55 SER A O 6
ATOM 9599 N N . LEU A 1 56 ? -7.263 5.632 -9.697 1.00 0.00 56 LEU A N 6
ATOM 9600 C CA . LEU A 1 56 ? -6.181 4.969 -8.991 1.00 0.00 56 LEU A CA 6
ATOM 9601 C C . LEU A 1 56 ? -6.644 3.581 -8.543 1.00 0.00 56 LEU A C 6
ATOM 9602 O O . LEU A 1 56 ? -7.665 3.451 -7.869 1.00 0.00 56 LEU A O 6
ATOM 9618 N N . ILE A 1 57 ? -5.871 2.579 -8.937 1.00 0.00 57 ILE A N 6
ATOM 9619 C CA . ILE A 1 57 ? -6.190 1.206 -8.585 1.00 0.00 57 ILE A CA 6
ATOM 9620 C C . ILE A 1 57 ? -5.083 0.644 -7.690 1.00 0.00 57 ILE A C 6
ATOM 9621 O O . ILE A 1 57 ? -3.914 0.990 -7.851 1.00 0.00 57 ILE A O 6
ATOM 9637 N N . LEU A 1 58 ? -5.492 -0.214 -6.766 1.00 0.00 58 LEU A N 6
ATOM 9638 C CA . LEU A 1 58 ? -4.550 -0.827 -5.846 1.00 0.00 58 LEU A CA 6
ATOM 9639 C C . LEU A 1 58 ? -4.006 -2.117 -6.463 1.00 0.00 58 LEU A C 6
ATOM 9640 O O . LEU A 1 58 ? -4.716 -2.808 -7.192 1.00 0.00 58 LEU A O 6
ATOM 9656 N N . VAL A 1 59 ? -2.751 -2.403 -6.150 1.00 0.00 59 VAL A N 6
ATOM 9657 C CA . VAL A 1 59 ? -2.104 -3.597 -6.665 1.00 0.00 59 VAL A CA 6
ATOM 9658 C C . VAL A 1 59 ? -1.091 -4.107 -5.637 1.00 0.00 59 VAL A C 6
ATOM 9659 O O . VAL A 1 59 ? -0.317 -3.328 -5.084 1.00 0.00 59 VAL A O 6
ATOM 9672 N N . ALA A 1 60 ? -1.130 -5.412 -5.413 1.00 0.00 60 ALA A N 6
ATOM 9673 C CA . ALA A 1 60 ? -0.225 -6.035 -4.462 1.00 0.00 60 ALA A CA 6
ATOM 9674 C C . ALA A 1 60 ? 0.967 -6.631 -5.213 1.00 0.00 60 ALA A C 6
ATOM 9675 O O . ALA A 1 60 ? 0.793 -7.478 -6.088 1.00 0.00 60 ALA A O 6
ATOM 9682 N N . VAL A 1 61 ? 2.151 -6.165 -4.844 1.00 0.00 61 VAL A N 6
ATOM 9683 C CA . VAL A 1 61 ? 3.371 -6.641 -5.473 1.00 0.00 61 VAL A CA 6
ATOM 9684 C C . VAL A 1 61 ? 4.200 -7.416 -4.446 1.00 0.00 61 VAL A C 6
ATOM 9685 O O . VAL A 1 61 ? 4.316 -6.999 -3.295 1.00 0.00 61 VAL A O 6
ATOM 9698 N N . SER A 1 62 ? 4.755 -8.530 -4.900 1.00 0.00 62 SER A N 6
ATOM 9699 C CA . SER A 1 62 ? 5.569 -9.367 -4.035 1.00 0.00 62 SER A CA 6
ATOM 9700 C C . SER A 1 62 ? 7.017 -9.379 -4.530 1.00 0.00 62 SER A C 6
ATOM 9701 O O . SER A 1 62 ? 7.306 -8.900 -5.625 1.00 0.00 62 SER A O 6
ATOM 9709 N N . SER A 1 63 ? 7.888 -9.931 -3.698 1.00 0.00 63 SER A N 6
ATOM 9710 C CA . SER A 1 63 ? 9.299 -10.011 -4.037 1.00 0.00 63 SER A CA 6
ATOM 9711 C C . SER A 1 63 ? 9.476 -10.742 -5.370 1.00 0.00 63 SER A C 6
ATOM 9712 O O . SER A 1 63 ? 10.511 -10.611 -6.021 1.00 0.00 63 SER A O 6
ATOM 9720 N N . SER A 1 64 ? 8.449 -11.496 -5.735 1.00 0.00 64 SER A N 6
ATOM 9721 C CA . SER A 1 64 ? 8.479 -12.248 -6.978 1.00 0.00 64 SER A CA 6
ATOM 9722 C C . SER A 1 64 ? 7.873 -11.414 -8.109 1.00 0.00 64 SER A C 6
ATOM 9723 O O . SER A 1 64 ? 7.820 -11.860 -9.254 1.00 0.00 64 SER A O 6
ATOM 9731 N N . GLY A 1 65 ? 7.433 -10.218 -7.748 1.00 0.00 65 GLY A N 6
ATOM 9732 C CA . GLY A 1 65 ? 6.833 -9.317 -8.719 1.00 0.00 65 GLY A CA 6
ATOM 9733 C C . GLY A 1 65 ? 5.404 -9.747 -9.055 1.00 0.00 65 GLY A C 6
ATOM 9734 O O . GLY A 1 65 ? 4.846 -9.322 -10.066 1.00 0.00 65 GLY A O 6
ATOM 9738 N N . GLU A 1 66 ? 4.852 -10.583 -8.189 1.00 0.00 66 GLU A N 6
ATOM 9739 C CA . GLU A 1 66 ? 3.498 -11.075 -8.382 1.00 0.00 66 GLU A CA 6
ATOM 9740 C C . GLU A 1 66 ? 2.486 -9.955 -8.132 1.00 0.00 66 GLU A C 6
ATOM 9741 O O . GLU A 1 66 ? 2.184 -9.631 -6.985 1.00 0.00 66 GLU A O 6
ATOM 9753 N N . LYS A 1 67 ? 1.990 -9.394 -9.225 1.00 0.00 67 LYS A N 6
ATOM 9754 C CA . LYS A 1 67 ? 1.018 -8.318 -9.139 1.00 0.00 67 LYS A CA 6
ATOM 9755 C C . LYS A 1 67 ? -0.388 -8.912 -9.037 1.00 0.00 67 LYS A C 6
ATOM 9756 O O . LYS A 1 67 ? -0.725 -9.845 -9.765 1.00 0.00 67 LYS A O 6
ATOM 9775 N N . VAL A 1 68 ? -1.170 -8.348 -8.129 1.00 0.00 68 VAL A N 6
ATOM 9776 C CA . VAL A 1 68 ? -2.532 -8.811 -7.923 1.00 0.00 68 VAL A CA 6
ATOM 9777 C C . VAL A 1 68 ? -3.466 -7.603 -7.820 1.00 0.00 68 VAL A C 6
ATOM 9778 O O . VAL A 1 68 ? -3.632 -7.032 -6.744 1.00 0.00 68 VAL A O 6
ATOM 9791 N N . LEU A 1 69 ? -4.053 -7.251 -8.955 1.00 0.00 69 LEU A N 6
ATOM 9792 C CA . LEU A 1 69 ? -4.966 -6.122 -9.006 1.00 0.00 69 LEU A CA 6
ATOM 9793 C C . LEU A 1 69 ? -6.058 -6.307 -7.951 1.00 0.00 69 LEU A C 6
ATOM 9794 O O . LEU A 1 69 ? -6.914 -7.180 -8.084 1.00 0.00 69 LEU A O 6
ATOM 9810 N N . LEU A 1 70 ? -5.992 -5.470 -6.925 1.00 0.00 70 LEU A N 6
ATOM 9811 C CA . LEU A 1 70 ? -6.965 -5.530 -5.847 1.00 0.00 70 LEU A CA 6
ATOM 9812 C C . LEU A 1 70 ? -8.257 -4.844 -6.293 1.00 0.00 70 LEU A C 6
ATOM 9813 O O . LEU A 1 70 ? -8.335 -4.321 -7.404 1.00 0.00 70 LEU A O 6
ATOM 9829 N N . GLN A 1 71 ? -9.240 -4.869 -5.405 1.00 0.00 71 GLN A N 6
ATOM 9830 C CA . GLN A 1 71 ? -10.525 -4.256 -5.694 1.00 0.00 71 GLN A CA 6
ATOM 9831 C C . GLN A 1 71 ? -11.034 -3.490 -4.471 1.00 0.00 71 GLN A C 6
ATOM 9832 O O . GLN A 1 71 ? -10.629 -3.772 -3.344 1.00 0.00 71 GLN A O 6
ATOM 9846 N N . PRO A 1 72 ? -11.938 -2.511 -4.742 1.00 0.00 72 PRO A N 6
ATOM 9847 C CA . PRO A 1 72 ? -12.507 -1.702 -3.677 1.00 0.00 72 PRO A CA 6
ATOM 9848 C C . PRO A 1 72 ? -13.550 -2.493 -2.884 1.00 0.00 72 PRO A C 6
ATOM 9849 O O . PRO A 1 72 ? -14.115 -1.986 -1.917 1.00 0.00 72 PRO A O 6
ATOM 9860 N N . THR A 1 73 ? -13.773 -3.722 -3.325 1.00 0.00 73 THR A N 6
ATOM 9861 C CA . THR A 1 73 ? -14.738 -4.589 -2.669 1.00 0.00 73 THR A CA 6
ATOM 9862 C C . THR A 1 73 ? -14.039 -5.817 -2.082 1.00 0.00 73 THR A C 6
ATOM 9863 O O . THR A 1 73 ? -14.515 -6.940 -2.238 1.00 0.00 73 THR A O 6
ATOM 9874 N N . GLU A 1 74 ? -12.921 -5.561 -1.418 1.00 0.00 74 GLU A N 6
ATOM 9875 C CA . GLU A 1 74 ? -12.152 -6.632 -0.807 1.00 0.00 74 GLU A CA 6
ATOM 9876 C C . GLU A 1 74 ? -12.672 -6.920 0.603 1.00 0.00 74 GLU A C 6
ATOM 9877 O O . GLU A 1 74 ? -13.607 -6.271 1.069 1.00 0.00 74 GLU A O 6
ATOM 9889 N N . ASP A 1 75 ? -12.042 -7.895 1.243 1.00 0.00 75 ASP A N 6
ATOM 9890 C CA . ASP A 1 75 ? -12.429 -8.277 2.591 1.00 0.00 75 ASP A CA 6
ATOM 9891 C C . ASP A 1 75 ? -11.339 -7.842 3.572 1.00 0.00 75 ASP A C 6
ATOM 9892 O O . ASP A 1 75 ? -11.563 -6.966 4.406 1.00 0.00 75 ASP A O 6
ATOM 9901 N N . CYS A 1 76 ? -10.182 -8.473 3.440 1.00 0.00 76 CYS A N 6
ATOM 9902 C CA . CYS A 1 76 ? -9.057 -8.163 4.305 1.00 0.00 76 CYS A CA 6
ATOM 9903 C C . CYS A 1 76 ? -7.777 -8.223 3.469 1.00 0.00 76 CYS A C 6
ATOM 9904 O O . CYS A 1 76 ? -7.272 -9.306 3.177 1.00 0.00 76 CYS A O 6
ATOM 9912 N N . VAL A 1 77 ? -7.289 -7.046 3.107 1.00 0.00 77 VAL A N 6
ATOM 9913 C CA . VAL A 1 77 ? -6.077 -6.951 2.310 1.00 0.00 77 VAL A CA 6
ATOM 9914 C C . VAL A 1 77 ? -4.859 -7.005 3.233 1.00 0.00 77 VAL A C 6
ATOM 9915 O O . VAL A 1 77 ? -3.895 -7.717 2.954 1.00 0.00 77 VAL A O 6
ATOM 9928 N N . PHE A 1 78 ? -4.942 -6.244 4.315 1.00 0.00 78 PHE A N 6
ATOM 9929 C CA . PHE A 1 78 ? -3.857 -6.196 5.281 1.00 0.00 78 PHE A CA 6
ATOM 9930 C C . PHE A 1 78 ? -3.348 -7.602 5.603 1.00 0.00 78 PHE A C 6
ATOM 9931 O O . PHE A 1 78 ? -2.151 -7.801 5.810 1.00 0.00 78 PHE A O 6
ATOM 9948 N N . THR A 1 79 ? -4.281 -8.542 5.635 1.00 0.00 79 THR A N 6
ATOM 9949 C CA . THR A 1 79 ? -3.941 -9.924 5.929 1.00 0.00 79 THR A CA 6
ATOM 9950 C C . THR A 1 79 ? -3.623 -10.681 4.637 1.00 0.00 79 THR A C 6
ATOM 9951 O O . THR A 1 79 ? -2.623 -11.393 4.561 1.00 0.00 79 THR A O 6
ATOM 9962 N N . ALA A 1 80 ? -4.492 -10.501 3.654 1.00 0.00 80 ALA A N 6
ATOM 9963 C CA . ALA A 1 80 ? -4.317 -11.157 2.370 1.00 0.00 80 ALA A CA 6
ATOM 9964 C C . ALA A 1 80 ? -2.873 -10.971 1.900 1.00 0.00 80 ALA A C 6
ATOM 9965 O O . ALA A 1 80 ? -2.240 -11.918 1.436 1.00 0.00 80 ALA A O 6
ATOM 9972 N N . LEU A 1 81 ? -2.394 -9.743 2.035 1.00 0.00 81 LEU A N 6
ATOM 9973 C CA . LEU A 1 81 ? -1.037 -9.419 1.630 1.00 0.00 81 LEU A CA 6
ATOM 9974 C C . LEU A 1 81 ? -0.106 -10.571 2.015 1.00 0.00 81 LEU A C 6
ATOM 9975 O O . LEU A 1 81 ? -0.210 -11.117 3.112 1.00 0.00 81 LEU A O 6
ATOM 9991 N N . GLY A 1 82 ? 0.782 -10.906 1.091 1.00 0.00 82 GLY A N 6
ATOM 9992 C CA . GLY A 1 82 ? 1.730 -11.984 1.319 1.00 0.00 82 GLY A CA 6
ATOM 9993 C C . GLY A 1 82 ? 2.640 -11.669 2.509 1.00 0.00 82 GLY A C 6
ATOM 9994 O O . GLY A 1 82 ? 2.280 -10.878 3.379 1.00 0.00 82 GLY A O 6
ATOM 9998 N N . ILE A 1 83 ? 3.802 -12.306 2.508 1.00 0.00 83 ILE A N 6
ATOM 9999 C CA . ILE A 1 83 ? 4.766 -12.104 3.576 1.00 0.00 83 ILE A CA 6
ATOM 10000 C C . ILE A 1 83 ? 5.610 -10.866 3.268 1.00 0.00 83 ILE A C 6
ATOM 10001 O O . ILE A 1 83 ? 5.750 -9.980 4.110 1.00 0.00 83 ILE A O 6
ATOM 10017 N N . ASN A 1 84 ? 6.152 -10.844 2.058 1.00 0.00 84 ASN A N 6
ATOM 10018 C CA . ASN A 1 84 ? 6.978 -9.729 1.629 1.00 0.00 84 ASN A CA 6
ATOM 10019 C C . ASN A 1 84 ? 6.324 -9.049 0.424 1.00 0.00 84 ASN A C 6
ATOM 10020 O O . ASN A 1 84 ? 6.964 -8.859 -0.609 1.00 0.00 84 ASN A O 6
ATOM 10031 N N . SER A 1 85 ? 5.057 -8.702 0.597 1.00 0.00 85 SER A N 6
ATOM 10032 C CA . SER A 1 85 ? 4.310 -8.048 -0.463 1.00 0.00 85 SER A CA 6
ATOM 10033 C C . SER A 1 85 ? 4.010 -6.599 -0.074 1.00 0.00 85 SER A C 6
ATOM 10034 O O . SER A 1 85 ? 3.853 -6.289 1.106 1.00 0.00 85 SER A O 6
ATOM 10042 N N . HIS A 1 86 ? 3.940 -5.749 -1.089 1.00 0.00 86 HIS A N 6
ATOM 10043 C CA . HIS A 1 86 ? 3.662 -4.341 -0.868 1.00 0.00 86 HIS A CA 6
ATOM 10044 C C . HIS A 1 86 ? 2.495 -3.902 -1.755 1.00 0.00 86 HIS A C 6
ATOM 10045 O O . HIS A 1 86 ? 2.346 -4.388 -2.876 1.00 0.00 86 HIS A O 6
ATOM 10059 N N . LEU A 1 87 ? 1.698 -2.989 -1.221 1.00 0.00 87 LEU A N 6
ATOM 10060 C CA . LEU A 1 87 ? 0.549 -2.480 -1.951 1.00 0.00 87 LEU A CA 6
ATOM 10061 C C . LEU A 1 87 ? 0.981 -1.286 -2.805 1.00 0.00 87 LEU A C 6
ATOM 10062 O O . LEU A 1 87 ? 1.809 -0.482 -2.380 1.00 0.00 87 LEU A O 6
ATOM 10078 N N . PHE A 1 88 ? 0.399 -1.208 -3.993 1.00 0.00 88 PHE A N 6
ATOM 10079 C CA . PHE A 1 88 ? 0.714 -0.126 -4.910 1.00 0.00 88 PHE A CA 6
ATOM 10080 C C . PHE A 1 88 ? -0.559 0.453 -5.531 1.00 0.00 88 PHE A C 6
ATOM 10081 O O . PHE A 1 88 ? -1.349 -0.275 -6.130 1.00 0.00 88 PHE A O 6
ATOM 10098 N N . ALA A 1 89 ? -0.718 1.758 -5.368 1.00 0.00 89 ALA A N 6
ATOM 10099 C CA . ALA A 1 89 ? -1.881 2.444 -5.905 1.00 0.00 89 ALA A CA 6
ATOM 10100 C C . ALA A 1 89 ? -1.452 3.320 -7.083 1.00 0.00 89 ALA A C 6
ATOM 10101 O O . ALA A 1 89 ? -0.704 4.281 -6.907 1.00 0.00 89 ALA A O 6
ATOM 10108 N N . CYS A 1 90 ? -1.944 2.958 -8.259 1.00 0.00 90 CYS A N 6
ATOM 10109 C CA . CYS A 1 90 ? -1.621 3.699 -9.466 1.00 0.00 90 CYS A CA 6
ATOM 10110 C C . CYS A 1 90 ? -2.668 3.365 -10.530 1.00 0.00 90 CYS A C 6
ATOM 10111 O O . CYS A 1 90 ? -3.517 2.499 -10.321 1.00 0.00 90 CYS A O 6
ATOM 10119 N N . THR A 1 91 ? -2.575 4.069 -11.649 1.00 0.00 91 THR A N 6
ATOM 10120 C CA . THR A 1 91 ? -3.504 3.858 -12.745 1.00 0.00 91 THR A CA 6
ATOM 10121 C C . THR A 1 91 ? -3.267 2.491 -13.390 1.00 0.00 91 THR A C 6
ATOM 10122 O O . THR A 1 91 ? -2.388 1.744 -12.963 1.00 0.00 91 THR A O 6
ATOM 10133 N N . ARG A 1 92 ? -4.067 2.205 -14.407 1.00 0.00 92 ARG A N 6
ATOM 10134 C CA . ARG A 1 92 ? -3.955 0.940 -15.114 1.00 0.00 92 ARG A CA 6
ATOM 10135 C C . ARG A 1 92 ? -2.725 0.947 -16.023 1.00 0.00 92 ARG A C 6
ATOM 10136 O O . ARG A 1 92 ? -2.015 -0.052 -16.120 1.00 0.00 92 ARG A O 6
ATOM 10157 N N . ASP A 1 93 ? -2.510 2.086 -16.665 1.00 0.00 93 ASP A N 6
ATOM 10158 C CA . ASP A 1 93 ? -1.377 2.236 -17.563 1.00 0.00 93 ASP A CA 6
ATOM 10159 C C . ASP A 1 93 ? -0.085 2.274 -16.745 1.00 0.00 93 ASP A C 6
ATOM 10160 O O . ASP A 1 93 ? 1.009 2.203 -17.302 1.00 0.00 93 ASP A O 6
ATOM 10169 N N . SER A 1 94 ? -0.254 2.386 -15.435 1.00 0.00 94 SER A N 6
ATOM 10170 C CA . SER A 1 94 ? 0.885 2.434 -14.535 1.00 0.00 94 SER A CA 6
ATOM 10171 C C . SER A 1 94 ? 1.031 1.098 -13.804 1.00 0.00 94 SER A C 6
ATOM 10172 O O . SER A 1 94 ? 2.090 0.800 -13.254 1.00 0.00 94 SER A O 6
ATOM 10180 N N . TYR A 1 95 ? -0.047 0.329 -13.822 1.00 0.00 95 TYR A N 6
ATOM 10181 C CA . TYR A 1 95 ? -0.052 -0.969 -13.168 1.00 0.00 95 TYR A CA 6
ATOM 10182 C C . TYR A 1 95 ? 1.127 -1.823 -13.636 1.00 0.00 95 TYR A C 6
ATOM 10183 O O . TYR A 1 95 ? 1.782 -2.479 -12.828 1.00 0.00 95 TYR A O 6
ATOM 10201 N N . GLU A 1 96 ? 1.362 -1.788 -14.940 1.00 0.00 96 GLU A N 6
ATOM 10202 C CA . GLU A 1 96 ? 2.451 -2.551 -15.525 1.00 0.00 96 GLU A CA 6
ATOM 10203 C C . GLU A 1 96 ? 3.786 -1.846 -15.278 1.00 0.00 96 GLU A C 6
ATOM 10204 O O . GLU A 1 96 ? 4.848 -2.441 -15.454 1.00 0.00 96 GLU A O 6
ATOM 10216 N N . ALA A 1 97 ? 3.688 -0.587 -14.875 1.00 0.00 97 ALA A N 6
ATOM 10217 C CA . ALA A 1 97 ? 4.875 0.205 -14.602 1.00 0.00 97 ALA A CA 6
ATOM 10218 C C . ALA A 1 97 ? 5.265 0.042 -13.132 1.00 0.00 97 ALA A C 6
ATOM 10219 O O . ALA A 1 97 ? 6.208 0.678 -12.662 1.00 0.00 97 ALA A O 6
ATOM 10226 N N . LEU A 1 98 ? 4.520 -0.812 -12.446 1.00 0.00 98 LEU A N 6
ATOM 10227 C CA . LEU A 1 98 ? 4.776 -1.067 -11.039 1.00 0.00 98 LEU A CA 6
ATOM 10228 C C . LEU A 1 98 ? 6.017 -1.951 -10.902 1.00 0.00 98 LEU A C 6
ATOM 10229 O O . LEU A 1 98 ? 6.315 -2.749 -11.789 1.00 0.00 98 LEU A O 6
ATOM 10245 N N . VAL A 1 99 ? 6.707 -1.778 -9.784 1.00 0.00 99 VAL A N 6
ATOM 10246 C CA . VAL A 1 99 ? 7.909 -2.551 -9.520 1.00 0.00 99 VAL A CA 6
ATOM 10247 C C . VAL A 1 99 ? 7.992 -2.862 -8.024 1.00 0.00 99 VAL A C 6
ATOM 10248 O O . VAL A 1 99 ? 7.652 -2.023 -7.192 1.00 0.00 99 VAL A O 6
ATOM 10261 N N . PRO A 1 100 ? 8.457 -4.103 -7.721 1.00 0.00 100 PRO A N 6
ATOM 10262 C CA . PRO A 1 100 ? 8.588 -4.536 -6.340 1.00 0.00 100 PRO A CA 6
ATOM 10263 C C . PRO A 1 100 ? 9.800 -3.881 -5.673 1.00 0.00 100 PRO A C 6
ATOM 10264 O O . PRO A 1 100 ? 10.851 -3.733 -6.294 1.00 0.00 100 PRO A O 6
ATOM 10275 N N . LEU A 1 101 ? 9.612 -3.506 -4.416 1.00 0.00 101 LEU A N 6
ATOM 10276 C CA . LEU A 1 101 ? 10.676 -2.870 -3.658 1.00 0.00 101 LEU A CA 6
ATOM 10277 C C . LEU A 1 101 ? 11.926 -3.751 -3.705 1.00 0.00 101 LEU A C 6
ATOM 10278 O O . LEU A 1 101 ? 11.841 -4.939 -4.010 1.00 0.00 101 LEU A O 6
ATOM 10294 N N . PRO A 1 102 ? 13.088 -3.117 -3.390 1.00 0.00 102 PRO A N 6
ATOM 10295 C CA . PRO A 1 102 ? 14.354 -3.830 -3.393 1.00 0.00 102 PRO A CA 6
ATOM 10296 C C . PRO A 1 102 ? 14.475 -4.737 -2.166 1.00 0.00 102 PRO A C 6
ATOM 10297 O O . PRO A 1 102 ? 13.476 -5.053 -1.522 1.00 0.00 102 PRO A O 6
ATOM 10308 N N . GLU A 1 103 ? 15.708 -5.130 -1.881 1.00 0.00 103 GLU A N 6
ATOM 10309 C CA . GLU A 1 103 ? 15.973 -5.995 -0.743 1.00 0.00 103 GLU A CA 6
ATOM 10310 C C . GLU A 1 103 ? 15.907 -5.194 0.559 1.00 0.00 103 GLU A C 6
ATOM 10311 O O . GLU A 1 103 ? 15.879 -3.964 0.535 1.00 0.00 103 GLU A O 6
ATOM 10323 N N . GLU A 1 104 ? 15.883 -5.923 1.664 1.00 0.00 104 GLU A N 6
ATOM 10324 C CA . GLU A 1 104 ? 15.821 -5.296 2.974 1.00 0.00 104 GLU A CA 6
ATOM 10325 C C . GLU A 1 104 ? 17.216 -4.851 3.416 1.00 0.00 104 GLU A C 6
ATOM 10326 O O . GLU A 1 104 ? 17.934 -5.605 4.071 1.00 0.00 104 GLU A O 6
ATOM 10338 N N . ILE A 1 105 ? 17.559 -3.628 3.039 1.00 0.00 105 ILE A N 6
ATOM 10339 C CA . ILE A 1 105 ? 18.856 -3.073 3.389 1.00 0.00 105 ILE A CA 6
ATOM 10340 C C . ILE A 1 105 ? 18.678 -2.029 4.493 1.00 0.00 105 ILE A C 6
ATOM 10341 O O . ILE A 1 105 ? 19.556 -1.196 4.712 1.00 0.00 105 ILE A O 6
ATOM 10357 N N . GLN A 1 106 ? 17.537 -2.110 5.161 1.00 0.00 106 GLN A N 6
ATOM 10358 C CA . GLN A 1 106 ? 17.233 -1.182 6.238 1.00 0.00 106 GLN A CA 6
ATOM 10359 C C . GLN A 1 106 ? 15.722 -1.112 6.467 1.00 0.00 106 GLN A C 6
ATOM 10360 O O . GLN A 1 106 ? 15.106 -0.069 6.254 1.00 0.00 106 GLN A O 6
ATOM 10374 N N . VAL A 1 107 ? 15.168 -2.236 6.899 1.00 0.00 107 VAL A N 6
ATOM 10375 C CA . VAL A 1 107 ? 13.741 -2.315 7.159 1.00 0.00 107 VAL A CA 6
ATOM 10376 C C . VAL A 1 107 ? 12.975 -2.088 5.854 1.00 0.00 107 VAL A C 6
ATOM 10377 O O . VAL A 1 107 ? 12.521 -0.978 5.581 1.00 0.00 107 VAL A O 6
ATOM 10390 N N . SER A 1 108 ? 12.855 -3.158 5.082 1.00 0.00 108 SER A N 6
ATOM 10391 C CA . SER A 1 108 ? 12.152 -3.090 3.812 1.00 0.00 108 SER A CA 6
ATOM 10392 C C . SER A 1 108 ? 11.597 -4.468 3.446 1.00 0.00 108 SER A C 6
ATOM 10393 O O . SER A 1 108 ? 12.295 -5.474 3.566 1.00 0.00 108 SER A O 6
ATOM 10401 N N . PRO A 1 109 ? 10.314 -4.470 2.997 1.00 0.00 109 PRO A N 6
ATOM 10402 C CA . PRO A 1 109 ? 9.657 -5.708 2.613 1.00 0.00 109 PRO A CA 6
ATOM 10403 C C . PRO A 1 109 ? 10.169 -6.203 1.258 1.00 0.00 109 PRO A C 6
ATOM 10404 O O . PRO A 1 109 ? 10.372 -5.410 0.340 1.00 0.00 109 PRO A O 6
ATOM 10415 N N . GLY A 1 110 ? 10.363 -7.511 1.177 1.00 0.00 110 GLY A N 6
ATOM 10416 C CA . GLY A 1 110 ? 10.847 -8.121 -0.050 1.00 0.00 110 GLY A CA 6
ATOM 10417 C C . GLY A 1 110 ? 11.877 -9.213 0.250 1.00 0.00 110 GLY A C 6
ATOM 10418 O O . GLY A 1 110 ? 11.637 -10.085 1.084 1.00 0.00 110 GLY A O 6
ATOM 10422 N N . ASP A 1 111 ? 13.001 -9.129 -0.446 1.00 0.00 111 ASP A N 6
ATOM 10423 C CA . ASP A 1 111 ? 14.067 -10.099 -0.265 1.00 0.00 111 ASP A CA 6
ATOM 10424 C C . ASP A 1 111 ? 13.542 -11.497 -0.600 1.00 0.00 111 ASP A C 6
ATOM 10425 O O . ASP A 1 111 ? 12.655 -12.010 0.081 1.00 0.00 111 ASP A O 6
ATOM 10434 N N . THR A 1 112 ? 14.112 -12.073 -1.648 1.00 0.00 112 THR A N 6
ATOM 10435 C CA . THR A 1 112 ? 13.712 -13.401 -2.081 1.00 0.00 112 THR A CA 6
ATOM 10436 C C . THR A 1 112 ? 14.725 -13.964 -3.080 1.00 0.00 112 THR A C 6
ATOM 10437 O O . THR A 1 112 ? 14.344 -14.569 -4.081 1.00 0.00 112 THR A O 6
ATOM 10448 N N . GLU A 1 113 ? 15.995 -13.745 -2.772 1.00 0.00 113 GLU A N 6
ATOM 10449 C CA . GLU A 1 113 ? 17.066 -14.223 -3.631 1.00 0.00 113 GLU A CA 6
ATOM 10450 C C . GLU A 1 113 ? 17.143 -13.377 -4.904 1.00 0.00 113 GLU A C 6
ATOM 10451 O O . GLU A 1 113 ? 16.415 -13.626 -5.864 1.00 0.00 113 GLU A O 6
ATOM 10463 N N . ILE A 1 114 ? 18.031 -12.395 -4.870 1.00 0.00 114 ILE A N 6
ATOM 10464 C CA . ILE A 1 114 ? 18.213 -11.511 -6.009 1.00 0.00 114 ILE A CA 6
ATOM 10465 C C . ILE A 1 114 ? 18.378 -12.350 -7.278 1.00 0.00 114 ILE A C 6
ATOM 10466 O O . ILE A 1 114 ? 19.398 -13.013 -7.460 1.00 0.00 114 ILE A O 6
ATOM 10482 N N . SER A 1 115 ? 17.360 -12.292 -8.124 1.00 0.00 115 SER A N 6
ATOM 10483 C CA . SER A 1 115 ? 17.379 -13.038 -9.371 1.00 0.00 115 SER A CA 6
ATOM 10484 C C . SER A 1 115 ? 16.902 -12.148 -10.520 1.00 0.00 115 SER A C 6
ATOM 10485 O O . SER A 1 115 ? 15.700 -12.008 -10.744 1.00 0.00 115 SER A O 6
ATOM 10493 N N . GLY A 1 116 ? 17.867 -11.569 -11.219 1.00 0.00 116 GLY A N 6
ATOM 10494 C CA . GLY A 1 116 ? 17.561 -10.697 -12.339 1.00 0.00 116 GLY A CA 6
ATOM 10495 C C . GLY A 1 116 ? 16.501 -11.323 -13.248 1.00 0.00 116 GLY A C 6
ATOM 10496 O O . GLY A 1 116 ? 16.160 -12.495 -13.094 1.00 0.00 116 GLY A O 6
ATOM 10500 N N . PRO A 1 117 ? 15.998 -10.494 -14.201 1.00 0.00 117 PRO A N 6
ATOM 10501 C CA . PRO A 1 117 ? 14.984 -10.954 -15.135 1.00 0.00 117 PRO A CA 6
ATOM 10502 C C . PRO A 1 117 ? 15.595 -11.865 -16.202 1.00 0.00 117 PRO A C 6
ATOM 10503 O O . PRO A 1 117 ? 15.839 -11.432 -17.327 1.00 0.00 117 PRO A O 6
ATOM 10514 N N . SER A 1 118 ? 15.825 -13.110 -15.810 1.00 0.00 118 SER A N 6
ATOM 10515 C CA . SER A 1 118 ? 16.403 -14.085 -16.719 1.00 0.00 118 SER A CA 6
ATOM 10516 C C . SER A 1 118 ? 15.919 -15.490 -16.355 1.00 0.00 118 SER A C 6
ATOM 10517 O O . SER A 1 118 ? 16.617 -16.232 -15.665 1.00 0.00 118 SER A O 6
ATOM 10525 N N . SER A 1 119 ? 14.727 -15.814 -16.836 1.00 0.00 119 SER A N 6
ATOM 10526 C CA . SER A 1 119 ? 14.142 -17.117 -16.570 1.00 0.00 119 SER A CA 6
ATOM 10527 C C . SER A 1 119 ? 14.649 -18.137 -17.591 1.00 0.00 119 SER A C 6
ATOM 10528 O O . SER A 1 119 ? 14.170 -18.177 -18.724 1.00 0.00 119 SER A O 6
ATOM 10536 N N . GLY A 1 120 ? 15.611 -18.936 -17.154 1.00 0.00 120 GLY A N 6
ATOM 10537 C CA . GLY A 1 120 ? 16.188 -19.953 -18.017 1.00 0.00 120 GLY A CA 6
ATOM 10538 C C . GLY A 1 120 ? 15.095 -20.753 -18.728 1.00 0.00 120 GLY A C 6
ATOM 10539 O O . GLY A 1 120 ? 15.037 -20.776 -19.957 1.00 0.00 120 GLY A O 6
ATOM 10543 N N . GLY A 1 1 ? -10.598 10.491 19.256 1.00 0.00 1 GLY A N 7
ATOM 10544 C CA . GLY A 1 1 ? -11.923 10.296 19.819 1.00 0.00 1 GLY A CA 7
ATOM 10545 C C . GLY A 1 1 ? -12.977 10.183 18.716 1.00 0.00 1 GLY A C 7
ATOM 10546 O O . GLY A 1 1 ? -12.784 10.696 17.614 1.00 0.00 1 GLY A O 7
ATOM 10550 N N . SER A 1 2 ? -14.067 9.508 19.049 1.00 0.00 2 SER A N 7
ATOM 10551 C CA . SER A 1 2 ? -15.151 9.321 18.100 1.00 0.00 2 SER A CA 7
ATOM 10552 C C . SER A 1 2 ? -14.618 8.685 16.815 1.00 0.00 2 SER A C 7
ATOM 10553 O O . SER A 1 2 ? -14.036 9.369 15.974 1.00 0.00 2 SER A O 7
ATOM 10561 N N . SER A 1 3 ? -14.835 7.382 16.703 1.00 0.00 3 SER A N 7
ATOM 10562 C CA . SER A 1 3 ? -14.383 6.646 15.535 1.00 0.00 3 SER A CA 7
ATOM 10563 C C . SER A 1 3 ? -14.922 5.215 15.578 1.00 0.00 3 SER A C 7
ATOM 10564 O O . SER A 1 3 ? -15.692 4.811 14.709 1.00 0.00 3 SER A O 7
ATOM 10572 N N . GLY A 1 4 ? -14.494 4.486 16.600 1.00 0.00 4 GLY A N 7
ATOM 10573 C CA . GLY A 1 4 ? -14.924 3.108 16.768 1.00 0.00 4 GLY A CA 7
ATOM 10574 C C . GLY A 1 4 ? -14.845 2.685 18.236 1.00 0.00 4 GLY A C 7
ATOM 10575 O O . GLY A 1 4 ? -14.077 3.254 19.009 1.00 0.00 4 GLY A O 7
ATOM 10579 N N . SER A 1 5 ? -15.652 1.690 18.575 1.00 0.00 5 SER A N 7
ATOM 10580 C CA . SER A 1 5 ? -15.683 1.183 19.937 1.00 0.00 5 SER A CA 7
ATOM 10581 C C . SER A 1 5 ? -14.479 0.273 20.185 1.00 0.00 5 SER A C 7
ATOM 10582 O O . SER A 1 5 ? -14.015 0.146 21.317 1.00 0.00 5 SER A O 7
ATOM 10590 N N . SER A 1 6 ? -14.007 -0.337 19.108 1.00 0.00 6 SER A N 7
ATOM 10591 C CA . SER A 1 6 ? -12.866 -1.232 19.194 1.00 0.00 6 SER A CA 7
ATOM 10592 C C . SER A 1 6 ? -12.585 -1.856 17.826 1.00 0.00 6 SER A C 7
ATOM 10593 O O . SER A 1 6 ? -13.289 -1.577 16.856 1.00 0.00 6 SER A O 7
ATOM 10601 N N . GLY A 1 7 ? -11.556 -2.689 17.791 1.00 0.00 7 GLY A N 7
ATOM 10602 C CA . GLY A 1 7 ? -11.173 -3.356 16.557 1.00 0.00 7 GLY A CA 7
ATOM 10603 C C . GLY A 1 7 ? -9.680 -3.686 16.553 1.00 0.00 7 GLY A C 7
ATOM 10604 O O . GLY A 1 7 ? -9.080 -3.880 17.609 1.00 0.00 7 GLY A O 7
ATOM 10608 N N . ASP A 1 8 ? -9.122 -3.739 15.352 1.00 0.00 8 ASP A N 7
ATOM 10609 C CA . ASP A 1 8 ? -7.709 -4.043 15.196 1.00 0.00 8 ASP A CA 7
ATOM 10610 C C . ASP A 1 8 ? -7.086 -3.054 14.208 1.00 0.00 8 ASP A C 7
ATOM 10611 O O . ASP A 1 8 ? -6.840 -3.398 13.053 1.00 0.00 8 ASP A O 7
ATOM 10620 N N . GLU A 1 9 ? -6.849 -1.847 14.698 1.00 0.00 9 GLU A N 7
ATOM 10621 C CA . GLU A 1 9 ? -6.260 -0.806 13.872 1.00 0.00 9 GLU A CA 7
ATOM 10622 C C . GLU A 1 9 ? -4.822 -1.174 13.501 1.00 0.00 9 GLU A C 7
ATOM 10623 O O . GLU A 1 9 ? -4.134 -1.851 14.264 1.00 0.00 9 GLU A O 7
ATOM 10635 N N . ILE A 1 10 ? -4.410 -0.713 12.330 1.00 0.00 10 ILE A N 7
ATOM 10636 C CA . ILE A 1 10 ? -3.066 -0.985 11.848 1.00 0.00 10 ILE A CA 7
ATOM 10637 C C . ILE A 1 10 ? -2.614 0.159 10.939 1.00 0.00 10 ILE A C 7
ATOM 10638 O O . ILE A 1 10 ? -3.383 1.078 10.661 1.00 0.00 10 ILE A O 7
ATOM 10654 N N . PHE A 1 11 ? -1.367 0.066 10.499 1.00 0.00 11 PHE A N 7
ATOM 10655 C CA . PHE A 1 11 ? -0.803 1.081 9.627 1.00 0.00 11 PHE A CA 7
ATOM 10656 C C . PHE A 1 11 ? -0.568 0.527 8.220 1.00 0.00 11 PHE A C 7
ATOM 10657 O O . PHE A 1 11 ? 0.411 -0.179 7.983 1.00 0.00 11 PHE A O 7
ATOM 10674 N N . CYS A 1 12 ? -1.483 0.867 7.324 1.00 0.00 12 CYS A N 7
ATOM 10675 C CA . CYS A 1 12 ? -1.388 0.412 5.948 1.00 0.00 12 CYS A CA 7
ATOM 10676 C C . CYS A 1 12 ? -0.396 1.315 5.211 1.00 0.00 12 CYS A C 7
ATOM 10677 O O . CYS A 1 12 ? -0.290 2.503 5.513 1.00 0.00 12 CYS A O 7
ATOM 10685 N N . ARG A 1 13 ? 0.305 0.717 4.259 1.00 0.00 13 ARG A N 7
ATOM 10686 C CA . ARG A 1 13 ? 1.284 1.452 3.476 1.00 0.00 13 ARG A CA 7
ATOM 10687 C C . ARG A 1 13 ? 1.011 1.274 1.981 1.00 0.00 13 ARG A C 7
ATOM 10688 O O . ARG A 1 13 ? 0.883 0.149 1.500 1.00 0.00 13 ARG A O 7
ATOM 10709 N N . VAL A 1 14 ? 0.930 2.400 1.288 1.00 0.00 14 VAL A N 7
ATOM 10710 C CA . VAL A 1 14 ? 0.675 2.382 -0.142 1.00 0.00 14 VAL A CA 7
ATOM 10711 C C . VAL A 1 14 ? 1.929 2.847 -0.885 1.00 0.00 14 VAL A C 7
ATOM 10712 O O . VAL A 1 14 ? 2.204 4.044 -0.958 1.00 0.00 14 VAL A O 7
ATOM 10725 N N . TYR A 1 15 ? 2.657 1.876 -1.418 1.00 0.00 15 TYR A N 7
ATOM 10726 C CA . TYR A 1 15 ? 3.875 2.172 -2.153 1.00 0.00 15 TYR A CA 7
ATOM 10727 C C . TYR A 1 15 ? 3.558 2.804 -3.509 1.00 0.00 15 TYR A C 7
ATOM 10728 O O . TYR A 1 15 ? 2.516 2.524 -4.101 1.00 0.00 15 TYR A O 7
ATOM 10746 N N . MET A 1 16 ? 4.475 3.646 -3.963 1.00 0.00 16 MET A N 7
ATOM 10747 C CA . MET A 1 16 ? 4.306 4.321 -5.238 1.00 0.00 16 MET A CA 7
ATOM 10748 C C . MET A 1 16 ? 5.083 3.605 -6.345 1.00 0.00 16 MET A C 7
ATOM 10749 O O . MET A 1 16 ? 5.932 2.761 -6.065 1.00 0.00 16 MET A O 7
ATOM 10763 N N . PRO A 1 17 ? 4.756 3.979 -7.611 1.00 0.00 17 PRO A N 7
ATOM 10764 C CA . PRO A 1 17 ? 5.414 3.382 -8.760 1.00 0.00 17 PRO A CA 7
ATOM 10765 C C . PRO A 1 17 ? 6.832 3.932 -8.927 1.00 0.00 17 PRO A C 7
ATOM 10766 O O . PRO A 1 17 ? 7.625 3.392 -9.698 1.00 0.00 17 PRO A O 7
ATOM 10777 N N . ASP A 1 18 ? 7.110 4.998 -8.191 1.00 0.00 18 ASP A N 7
ATOM 10778 C CA . ASP A 1 18 ? 8.419 5.627 -8.248 1.00 0.00 18 ASP A CA 7
ATOM 10779 C C . ASP A 1 18 ? 9.197 5.290 -6.974 1.00 0.00 18 ASP A C 7
ATOM 10780 O O . ASP A 1 18 ? 10.186 5.948 -6.655 1.00 0.00 18 ASP A O 7
ATOM 10789 N N . HIS A 1 19 ? 8.720 4.266 -6.281 1.00 0.00 19 HIS A N 7
ATOM 10790 C CA . HIS A 1 19 ? 9.359 3.835 -5.049 1.00 0.00 19 HIS A CA 7
ATOM 10791 C C . HIS A 1 19 ? 9.201 4.920 -3.982 1.00 0.00 19 HIS A C 7
ATOM 10792 O O . HIS A 1 19 ? 10.126 5.694 -3.738 1.00 0.00 19 HIS A O 7
ATOM 10806 N N . SER A 1 20 ? 8.024 4.941 -3.375 1.00 0.00 20 SER A N 7
ATOM 10807 C CA . SER A 1 20 ? 7.734 5.918 -2.340 1.00 0.00 20 SER A CA 7
ATOM 10808 C C . SER A 1 20 ? 6.347 5.658 -1.749 1.00 0.00 20 SER A C 7
ATOM 10809 O O . SER A 1 20 ? 5.334 5.985 -2.366 1.00 0.00 20 SER A O 7
ATOM 10817 N N . TYR A 1 21 ? 6.345 5.073 -0.560 1.00 0.00 21 TYR A N 7
ATOM 10818 C CA . TYR A 1 21 ? 5.099 4.765 0.121 1.00 0.00 21 TYR A CA 7
ATOM 10819 C C . TYR A 1 21 ? 4.829 5.764 1.248 1.00 0.00 21 TYR A C 7
ATOM 10820 O O . TYR A 1 21 ? 5.631 6.665 1.489 1.00 0.00 21 TYR A O 7
ATOM 10838 N N . VAL A 1 22 ? 3.696 5.571 1.908 1.00 0.00 22 VAL A N 7
ATOM 10839 C CA . VAL A 1 22 ? 3.310 6.444 3.003 1.00 0.00 22 VAL A CA 7
ATOM 10840 C C . VAL A 1 22 ? 2.787 5.597 4.165 1.00 0.00 22 VAL A C 7
ATOM 10841 O O . VAL A 1 22 ? 2.631 4.384 4.032 1.00 0.00 22 VAL A O 7
ATOM 10854 N N . THR A 1 23 ? 2.531 6.269 5.277 1.00 0.00 23 THR A N 7
ATOM 10855 C CA . THR A 1 23 ? 2.029 5.593 6.461 1.00 0.00 23 THR A CA 7
ATOM 10856 C C . THR A 1 23 ? 0.628 6.100 6.811 1.00 0.00 23 THR A C 7
ATOM 10857 O O . THR A 1 23 ? 0.441 7.286 7.075 1.00 0.00 23 THR A O 7
ATOM 10868 N N . ILE A 1 24 ? -0.321 5.175 6.800 1.00 0.00 24 ILE A N 7
ATOM 10869 C CA . ILE A 1 24 ? -1.699 5.512 7.113 1.00 0.00 24 ILE A CA 7
ATOM 10870 C C . ILE A 1 24 ? -2.265 4.477 8.087 1.00 0.00 24 ILE A C 7
ATOM 10871 O O . ILE A 1 24 ? -2.073 3.276 7.902 1.00 0.00 24 ILE A O 7
ATOM 10887 N N . ARG A 1 25 ? -2.951 4.980 9.102 1.00 0.00 25 ARG A N 7
ATOM 10888 C CA . ARG A 1 25 ? -3.546 4.114 10.106 1.00 0.00 25 ARG A CA 7
ATOM 10889 C C . ARG A 1 25 ? -4.979 3.750 9.710 1.00 0.00 25 ARG A C 7
ATOM 10890 O O . ARG A 1 25 ? -5.857 4.611 9.683 1.00 0.00 25 ARG A O 7
ATOM 10911 N N . SER A 1 26 ? -5.170 2.473 9.413 1.00 0.00 26 SER A N 7
ATOM 10912 C CA . SER A 1 26 ? -6.481 1.984 9.020 1.00 0.00 26 SER A CA 7
ATOM 10913 C C . SER A 1 26 ? -6.822 0.714 9.803 1.00 0.00 26 SER A C 7
ATOM 10914 O O . SER A 1 26 ? -5.959 0.135 10.460 1.00 0.00 26 SER A O 7
ATOM 10922 N N . ARG A 1 27 ? -8.083 0.318 9.705 1.00 0.00 27 ARG A N 7
ATOM 10923 C CA . ARG A 1 27 ? -8.549 -0.873 10.395 1.00 0.00 27 ARG A CA 7
ATOM 10924 C C . ARG A 1 27 ? -8.571 -2.066 9.438 1.00 0.00 27 ARG A C 7
ATOM 10925 O O . ARG A 1 27 ? -8.754 -1.897 8.234 1.00 0.00 27 ARG A O 7
ATOM 10946 N N . LEU A 1 28 ? -8.382 -3.246 10.011 1.00 0.00 28 LEU A N 7
ATOM 10947 C CA . LEU A 1 28 ? -8.378 -4.468 9.223 1.00 0.00 28 LEU A CA 7
ATOM 10948 C C . LEU A 1 28 ? -9.689 -4.568 8.440 1.00 0.00 28 LEU A C 7
ATOM 10949 O O . LEU A 1 28 ? -9.748 -5.231 7.405 1.00 0.00 28 LEU A O 7
ATOM 10965 N N . SER A 1 29 ? -10.707 -3.902 8.964 1.00 0.00 29 SER A N 7
ATOM 10966 C CA . SER A 1 29 ? -12.012 -3.908 8.326 1.00 0.00 29 SER A CA 7
ATOM 10967 C C . SER A 1 29 ? -12.000 -2.994 7.099 1.00 0.00 29 SER A C 7
ATOM 10968 O O . SER A 1 29 ? -12.665 -3.277 6.104 1.00 0.00 29 SER A O 7
ATOM 10976 N N . ALA A 1 30 ? -11.237 -1.917 7.211 1.00 0.00 30 ALA A N 7
ATOM 10977 C CA . ALA A 1 30 ? -11.129 -0.960 6.122 1.00 0.00 30 ALA A CA 7
ATOM 10978 C C . ALA A 1 30 ? -10.879 -1.710 4.812 1.00 0.00 30 ALA A C 7
ATOM 10979 O O . ALA A 1 30 ? -10.106 -2.667 4.778 1.00 0.00 30 ALA A O 7
ATOM 10986 N N . SER A 1 31 ? -11.547 -1.248 3.766 1.00 0.00 31 SER A N 7
ATOM 10987 C CA . SER A 1 31 ? -11.407 -1.863 2.457 1.00 0.00 31 SER A CA 7
ATOM 10988 C C . SER A 1 31 ? -10.431 -1.054 1.601 1.00 0.00 31 SER A C 7
ATOM 10989 O O . SER A 1 31 ? -10.077 0.071 1.951 1.00 0.00 31 SER A O 7
ATOM 10997 N N . VAL A 1 32 ? -10.022 -1.659 0.495 1.00 0.00 32 VAL A N 7
ATOM 10998 C CA . VAL A 1 32 ? -9.094 -1.009 -0.414 1.00 0.00 32 VAL A CA 7
ATOM 10999 C C . VAL A 1 32 ? -9.460 0.471 -0.538 1.00 0.00 32 VAL A C 7
ATOM 11000 O O . VAL A 1 32 ? -8.596 1.339 -0.425 1.00 0.00 32 VAL A O 7
ATOM 11013 N N . GLN A 1 33 ? -10.742 0.713 -0.770 1.00 0.00 33 GLN A N 7
ATOM 11014 C CA . GLN A 1 33 ? -11.233 2.073 -0.910 1.00 0.00 33 GLN A CA 7
ATOM 11015 C C . GLN A 1 33 ? -10.731 2.941 0.246 1.00 0.00 33 GLN A C 7
ATOM 11016 O O . GLN A 1 33 ? -10.021 3.922 0.028 1.00 0.00 33 GLN A O 7
ATOM 11030 N N . ASP A 1 34 ? -11.120 2.549 1.450 1.00 0.00 34 ASP A N 7
ATOM 11031 C CA . ASP A 1 34 ? -10.719 3.279 2.641 1.00 0.00 34 ASP A CA 7
ATOM 11032 C C . ASP A 1 34 ? -9.251 3.690 2.511 1.00 0.00 34 ASP A C 7
ATOM 11033 O O . ASP A 1 34 ? -8.944 4.871 2.359 1.00 0.00 34 ASP A O 7
ATOM 11042 N N . ILE A 1 35 ? -8.382 2.692 2.575 1.00 0.00 35 ILE A N 7
ATOM 11043 C CA . ILE A 1 35 ? -6.953 2.935 2.466 1.00 0.00 35 ILE A CA 7
ATOM 11044 C C . ILE A 1 35 ? -6.700 3.990 1.388 1.00 0.00 35 ILE A C 7
ATOM 11045 O O . ILE A 1 35 ? -6.118 5.038 1.664 1.00 0.00 35 ILE A O 7
ATOM 11061 N N . LEU A 1 36 ? -7.150 3.676 0.181 1.00 0.00 36 LEU A N 7
ATOM 11062 C CA . LEU A 1 36 ? -6.980 4.584 -0.940 1.00 0.00 36 LEU A CA 7
ATOM 11063 C C . LEU A 1 36 ? -7.339 6.005 -0.500 1.00 0.00 36 LEU A C 7
ATOM 11064 O O . LEU A 1 36 ? -6.606 6.951 -0.785 1.00 0.00 36 LEU A O 7
ATOM 11080 N N . GLY A 1 37 ? -8.467 6.109 0.187 1.00 0.00 37 GLY A N 7
ATOM 11081 C CA . GLY A 1 37 ? -8.932 7.398 0.670 1.00 0.00 37 GLY A CA 7
ATOM 11082 C C . GLY A 1 37 ? -7.939 8.003 1.664 1.00 0.00 37 GLY A C 7
ATOM 11083 O O . GLY A 1 37 ? -7.593 9.179 1.564 1.00 0.00 37 GLY A O 7
ATOM 11087 N N . SER A 1 38 ? -7.509 7.171 2.601 1.00 0.00 38 SER A N 7
ATOM 11088 C CA . SER A 1 38 ? -6.562 7.609 3.613 1.00 0.00 38 SER A CA 7
ATOM 11089 C C . SER A 1 38 ? -5.237 8.000 2.956 1.00 0.00 38 SER A C 7
ATOM 11090 O O . SER A 1 38 ? -4.685 9.060 3.246 1.00 0.00 38 SER A O 7
ATOM 11098 N N . VAL A 1 39 ? -4.765 7.122 2.083 1.00 0.00 39 VAL A N 7
ATOM 11099 C CA . VAL A 1 39 ? -3.515 7.363 1.382 1.00 0.00 39 VAL A CA 7
ATOM 11100 C C . VAL A 1 39 ? -3.661 8.602 0.497 1.00 0.00 39 VAL A C 7
ATOM 11101 O O . VAL A 1 39 ? -2.852 9.525 0.576 1.00 0.00 39 VAL A O 7
ATOM 11114 N N . THR A 1 40 ? -4.700 8.583 -0.326 1.00 0.00 40 THR A N 7
ATOM 11115 C CA . THR A 1 40 ? -4.963 9.694 -1.225 1.00 0.00 40 THR A CA 7
ATOM 11116 C C . THR A 1 40 ? -4.739 11.026 -0.506 1.00 0.00 40 THR A C 7
ATOM 11117 O O . THR A 1 40 ? -4.232 11.977 -1.098 1.00 0.00 40 THR A O 7
ATOM 11128 N N . GLU A 1 41 ? -5.130 11.051 0.760 1.00 0.00 41 GLU A N 7
ATOM 11129 C CA . GLU A 1 41 ? -4.978 12.251 1.565 1.00 0.00 41 GLU A CA 7
ATOM 11130 C C . GLU A 1 41 ? -3.498 12.609 1.711 1.00 0.00 41 GLU A C 7
ATOM 11131 O O . GLU A 1 41 ? -3.122 13.773 1.583 1.00 0.00 41 GLU A O 7
ATOM 11143 N N . LYS A 1 42 ? -2.699 11.587 1.978 1.00 0.00 42 LYS A N 7
ATOM 11144 C CA . LYS A 1 42 ? -1.268 11.779 2.143 1.00 0.00 42 LYS A CA 7
ATOM 11145 C C . LYS A 1 42 ? -0.687 12.379 0.861 1.00 0.00 42 LYS A C 7
ATOM 11146 O O . LYS A 1 42 ? 0.200 13.230 0.916 1.00 0.00 42 LYS A O 7
ATOM 11165 N N . LEU A 1 43 ? -1.210 11.912 -0.263 1.00 0.00 43 LEU A N 7
ATOM 11166 C CA . LEU A 1 43 ? -0.755 12.392 -1.556 1.00 0.00 43 LEU A CA 7
ATOM 11167 C C . LEU A 1 43 ? -0.915 13.912 -1.617 1.00 0.00 43 LEU A C 7
ATOM 11168 O O . LEU A 1 43 ? -1.592 14.503 -0.777 1.00 0.00 43 LEU A O 7
ATOM 11184 N N . GLN A 1 44 ? -0.280 14.503 -2.619 1.00 0.00 44 GLN A N 7
ATOM 11185 C CA . GLN A 1 44 ? -0.344 15.943 -2.800 1.00 0.00 44 GLN A CA 7
ATOM 11186 C C . GLN A 1 44 ? -1.554 16.317 -3.658 1.00 0.00 44 GLN A C 7
ATOM 11187 O O . GLN A 1 44 ? -1.422 16.539 -4.861 1.00 0.00 44 GLN A O 7
ATOM 11201 N N . TYR A 1 45 ? -2.706 16.376 -3.007 1.00 0.00 45 TYR A N 7
ATOM 11202 C CA . TYR A 1 45 ? -3.939 16.719 -3.695 1.00 0.00 45 TYR A CA 7
ATOM 11203 C C . TYR A 1 45 ? -4.832 17.596 -2.815 1.00 0.00 45 TYR A C 7
ATOM 11204 O O . TYR A 1 45 ? -5.059 17.282 -1.647 1.00 0.00 45 TYR A O 7
ATOM 11222 N N . SER A 1 46 ? -5.315 18.677 -3.409 1.00 0.00 46 SER A N 7
ATOM 11223 C CA . SER A 1 46 ? -6.179 19.601 -2.694 1.00 0.00 46 SER A CA 7
ATOM 11224 C C . SER A 1 46 ? -7.108 20.316 -3.677 1.00 0.00 46 SER A C 7
ATOM 11225 O O . SER A 1 46 ? -8.309 20.055 -3.704 1.00 0.00 46 SER A O 7
ATOM 11233 N N . GLU A 1 47 ? -6.515 21.205 -4.461 1.00 0.00 47 GLU A N 7
ATOM 11234 C CA . GLU A 1 47 ? -7.275 21.961 -5.443 1.00 0.00 47 GLU A CA 7
ATOM 11235 C C . GLU A 1 47 ? -6.544 21.968 -6.787 1.00 0.00 47 GLU A C 7
ATOM 11236 O O . GLU A 1 47 ? -6.230 23.031 -7.321 1.00 0.00 47 GLU A O 7
ATOM 11248 N N . GLU A 1 48 ? -6.294 20.771 -7.296 1.00 0.00 48 GLU A N 7
ATOM 11249 C CA . GLU A 1 48 ? -5.606 20.626 -8.568 1.00 0.00 48 GLU A CA 7
ATOM 11250 C C . GLU A 1 48 ? -6.156 19.422 -9.334 1.00 0.00 48 GLU A C 7
ATOM 11251 O O . GLU A 1 48 ? -6.020 18.283 -8.890 1.00 0.00 48 GLU A O 7
ATOM 11263 N N . PRO A 1 49 ? -6.782 19.722 -10.504 1.00 0.00 49 PRO A N 7
ATOM 11264 C CA . PRO A 1 49 ? -7.353 18.677 -11.337 1.00 0.00 49 PRO A CA 7
ATOM 11265 C C . PRO A 1 49 ? -6.258 17.909 -12.080 1.00 0.00 49 PRO A C 7
ATOM 11266 O O . PRO A 1 49 ? -6.550 17.000 -12.856 1.00 0.00 49 PRO A O 7
ATOM 11277 N N . ALA A 1 50 ? -5.020 18.302 -11.816 1.00 0.00 50 ALA A N 7
ATOM 11278 C CA . ALA A 1 50 ? -3.881 17.661 -12.450 1.00 0.00 50 ALA A CA 7
ATOM 11279 C C . ALA A 1 50 ? -3.903 16.164 -12.137 1.00 0.00 50 ALA A C 7
ATOM 11280 O O . ALA A 1 50 ? -4.544 15.736 -11.178 1.00 0.00 50 ALA A O 7
ATOM 11287 N N . GLY A 1 51 ? -3.196 15.409 -12.964 1.00 0.00 51 GLY A N 7
ATOM 11288 C CA . GLY A 1 51 ? -3.126 13.968 -12.788 1.00 0.00 51 GLY A CA 7
ATOM 11289 C C . GLY A 1 51 ? -3.671 13.238 -14.017 1.00 0.00 51 GLY A C 7
ATOM 11290 O O . GLY A 1 51 ? -2.986 12.397 -14.598 1.00 0.00 51 GLY A O 7
ATOM 11294 N N . ARG A 1 52 ? -4.897 13.586 -14.378 1.00 0.00 52 ARG A N 7
ATOM 11295 C CA . ARG A 1 52 ? -5.541 12.975 -15.527 1.00 0.00 52 ARG A CA 7
ATOM 11296 C C . ARG A 1 52 ? -5.679 11.465 -15.318 1.00 0.00 52 ARG A C 7
ATOM 11297 O O . ARG A 1 52 ? -5.635 10.696 -16.277 1.00 0.00 52 ARG A O 7
ATOM 11318 N N . GLU A 1 53 ? -5.842 11.087 -14.059 1.00 0.00 53 GLU A N 7
ATOM 11319 C CA . GLU A 1 53 ? -5.987 9.684 -13.712 1.00 0.00 53 GLU A CA 7
ATOM 11320 C C . GLU A 1 53 ? -7.453 9.355 -13.426 1.00 0.00 53 GLU A C 7
ATOM 11321 O O . GLU A 1 53 ? -8.243 10.246 -13.115 1.00 0.00 53 GLU A O 7
ATOM 11333 N N . ASP A 1 54 ? -7.774 8.075 -13.543 1.00 0.00 54 ASP A N 7
ATOM 11334 C CA . ASP A 1 54 ? -9.132 7.618 -13.301 1.00 0.00 54 ASP A CA 7
ATOM 11335 C C . ASP A 1 54 ? -9.480 7.827 -11.826 1.00 0.00 54 ASP A C 7
ATOM 11336 O O . ASP A 1 54 ? -9.978 8.885 -11.445 1.00 0.00 54 ASP A O 7
ATOM 11345 N N . SER A 1 55 ? -9.204 6.800 -11.035 1.00 0.00 55 SER A N 7
ATOM 11346 C CA . SER A 1 55 ? -9.482 6.857 -9.610 1.00 0.00 55 SER A CA 7
ATOM 11347 C C . SER A 1 55 ? -8.408 6.090 -8.836 1.00 0.00 55 SER A C 7
ATOM 11348 O O . SER A 1 55 ? -8.599 5.757 -7.668 1.00 0.00 55 SER A O 7
ATOM 11356 N N . LEU A 1 56 ? -7.303 5.832 -9.519 1.00 0.00 56 LEU A N 7
ATOM 11357 C CA . LEU A 1 56 ? -6.198 5.111 -8.911 1.00 0.00 56 LEU A CA 7
ATOM 11358 C C . LEU A 1 56 ? -6.664 3.706 -8.522 1.00 0.00 56 LEU A C 7
ATOM 11359 O O . LEU A 1 56 ? -7.714 3.547 -7.902 1.00 0.00 56 LEU A O 7
ATOM 11375 N N . ILE A 1 57 ? -5.860 2.724 -8.902 1.00 0.00 57 ILE A N 7
ATOM 11376 C CA . ILE A 1 57 ? -6.178 1.338 -8.601 1.00 0.00 57 ILE A CA 7
ATOM 11377 C C . ILE A 1 57 ? -5.095 0.759 -7.689 1.00 0.00 57 ILE A C 7
ATOM 11378 O O . ILE A 1 57 ? -3.918 1.090 -7.828 1.00 0.00 57 ILE A O 7
ATOM 11394 N N . LEU A 1 58 ? -5.531 -0.097 -6.776 1.00 0.00 58 LEU A N 7
ATOM 11395 C CA . LEU A 1 58 ? -4.613 -0.726 -5.841 1.00 0.00 58 LEU A CA 7
ATOM 11396 C C . LEU A 1 58 ? -4.078 -2.022 -6.453 1.00 0.00 58 LEU A C 7
ATOM 11397 O O . LEU A 1 58 ? -4.768 -2.676 -7.234 1.00 0.00 58 LEU A O 7
ATOM 11413 N N . VAL A 1 59 ? -2.852 -2.355 -6.076 1.00 0.00 59 VAL A N 7
ATOM 11414 C CA . VAL A 1 59 ? -2.216 -3.561 -6.578 1.00 0.00 59 VAL A CA 7
ATOM 11415 C C . VAL A 1 59 ? -1.174 -4.042 -5.566 1.00 0.00 59 VAL A C 7
ATOM 11416 O O . VAL A 1 59 ? -0.375 -3.250 -5.069 1.00 0.00 59 VAL A O 7
ATOM 11429 N N . ALA A 1 60 ? -1.216 -5.338 -5.292 1.00 0.00 60 ALA A N 7
ATOM 11430 C CA . ALA A 1 60 ? -0.285 -5.933 -4.348 1.00 0.00 60 ALA A CA 7
ATOM 11431 C C . ALA A 1 60 ? 0.907 -6.512 -5.111 1.00 0.00 60 ALA A C 7
ATOM 11432 O O . ALA A 1 60 ? 0.738 -7.374 -5.973 1.00 0.00 60 ALA A O 7
ATOM 11439 N N . VAL A 1 61 ? 2.087 -6.016 -4.768 1.00 0.00 61 VAL A N 7
ATOM 11440 C CA . VAL A 1 61 ? 3.307 -6.473 -5.410 1.00 0.00 61 VAL A CA 7
ATOM 11441 C C . VAL A 1 61 ? 4.213 -7.129 -4.366 1.00 0.00 61 VAL A C 7
ATOM 11442 O O . VAL A 1 61 ? 4.371 -6.609 -3.262 1.00 0.00 61 VAL A O 7
ATOM 11455 N N . SER A 1 62 ? 4.785 -8.260 -4.751 1.00 0.00 62 SER A N 7
ATOM 11456 C CA . SER A 1 62 ? 5.671 -8.991 -3.862 1.00 0.00 62 SER A CA 7
ATOM 11457 C C . SER A 1 62 ? 7.099 -8.970 -4.412 1.00 0.00 62 SER A C 7
ATOM 11458 O O . SER A 1 62 ? 7.323 -8.562 -5.551 1.00 0.00 62 SER A O 7
ATOM 11466 N N . SER A 1 63 ? 8.027 -9.414 -3.577 1.00 0.00 63 SER A N 7
ATOM 11467 C CA . SER A 1 63 ? 9.427 -9.452 -3.966 1.00 0.00 63 SER A CA 7
ATOM 11468 C C . SER A 1 63 ? 9.648 -10.536 -5.022 1.00 0.00 63 SER A C 7
ATOM 11469 O O . SER A 1 63 ? 10.278 -11.556 -4.747 1.00 0.00 63 SER A O 7
ATOM 11477 N N . SER A 1 64 ? 9.118 -10.279 -6.209 1.00 0.00 64 SER A N 7
ATOM 11478 C CA . SER A 1 64 ? 9.250 -11.221 -7.307 1.00 0.00 64 SER A CA 7
ATOM 11479 C C . SER A 1 64 ? 8.614 -10.642 -8.572 1.00 0.00 64 SER A C 7
ATOM 11480 O O . SER A 1 64 ? 9.122 -10.843 -9.674 1.00 0.00 64 SER A O 7
ATOM 11488 N N . GLY A 1 65 ? 7.512 -9.934 -8.372 1.00 0.00 65 GLY A N 7
ATOM 11489 C CA . GLY A 1 65 ? 6.802 -9.324 -9.483 1.00 0.00 65 GLY A CA 7
ATOM 11490 C C . GLY A 1 65 ? 5.384 -9.886 -9.602 1.00 0.00 65 GLY A C 7
ATOM 11491 O O . GLY A 1 65 ? 4.800 -9.883 -10.684 1.00 0.00 65 GLY A O 7
ATOM 11495 N N . GLU A 1 66 ? 4.871 -10.354 -8.473 1.00 0.00 66 GLU A N 7
ATOM 11496 C CA . GLU A 1 66 ? 3.532 -10.918 -8.437 1.00 0.00 66 GLU A CA 7
ATOM 11497 C C . GLU A 1 66 ? 2.506 -9.829 -8.120 1.00 0.00 66 GLU A C 7
ATOM 11498 O O . GLU A 1 66 ? 2.274 -9.509 -6.955 1.00 0.00 66 GLU A O 7
ATOM 11510 N N . LYS A 1 67 ? 1.917 -9.289 -9.178 1.00 0.00 67 LYS A N 7
ATOM 11511 C CA . LYS A 1 67 ? 0.921 -8.242 -9.027 1.00 0.00 67 LYS A CA 7
ATOM 11512 C C . LYS A 1 67 ? -0.465 -8.877 -8.905 1.00 0.00 67 LYS A C 7
ATOM 11513 O O . LYS A 1 67 ? -0.804 -9.786 -9.662 1.00 0.00 67 LYS A O 7
ATOM 11532 N N . VAL A 1 68 ? -1.230 -8.375 -7.947 1.00 0.00 68 VAL A N 7
ATOM 11533 C CA . VAL A 1 68 ? -2.572 -8.882 -7.717 1.00 0.00 68 VAL A CA 7
ATOM 11534 C C . VAL A 1 68 ? -3.550 -7.707 -7.638 1.00 0.00 68 VAL A C 7
ATOM 11535 O O . VAL A 1 68 ? -3.831 -7.201 -6.552 1.00 0.00 68 VAL A O 7
ATOM 11548 N N . LEU A 1 69 ? -4.041 -7.308 -8.802 1.00 0.00 69 LEU A N 7
ATOM 11549 C CA . LEU A 1 69 ? -4.981 -6.203 -8.878 1.00 0.00 69 LEU A CA 7
ATOM 11550 C C . LEU A 1 69 ? -6.078 -6.400 -7.830 1.00 0.00 69 LEU A C 7
ATOM 11551 O O . LEU A 1 69 ? -6.912 -7.294 -7.960 1.00 0.00 69 LEU A O 7
ATOM 11567 N N . LEU A 1 70 ? -6.042 -5.549 -6.815 1.00 0.00 70 LEU A N 7
ATOM 11568 C CA . LEU A 1 70 ? -7.024 -5.618 -5.746 1.00 0.00 70 LEU A CA 7
ATOM 11569 C C . LEU A 1 70 ? -8.302 -4.902 -6.186 1.00 0.00 70 LEU A C 7
ATOM 11570 O O . LEU A 1 70 ? -8.382 -4.397 -7.304 1.00 0.00 70 LEU A O 7
ATOM 11586 N N . GLN A 1 71 ? -9.272 -4.882 -5.283 1.00 0.00 71 GLN A N 7
ATOM 11587 C CA . GLN A 1 71 ? -10.543 -4.237 -5.564 1.00 0.00 71 GLN A CA 7
ATOM 11588 C C . GLN A 1 71 ? -11.047 -3.495 -4.324 1.00 0.00 71 GLN A C 7
ATOM 11589 O O . GLN A 1 71 ? -10.645 -3.806 -3.204 1.00 0.00 71 GLN A O 7
ATOM 11603 N N . PRO A 1 72 ? -11.943 -2.503 -4.573 1.00 0.00 72 PRO A N 7
ATOM 11604 C CA . PRO A 1 72 ? -12.506 -1.714 -3.491 1.00 0.00 72 PRO A CA 7
ATOM 11605 C C . PRO A 1 72 ? -13.556 -2.515 -2.717 1.00 0.00 72 PRO A C 7
ATOM 11606 O O . PRO A 1 72 ? -14.116 -2.026 -1.737 1.00 0.00 72 PRO A O 7
ATOM 11617 N N . THR A 1 73 ? -13.790 -3.731 -3.187 1.00 0.00 73 THR A N 7
ATOM 11618 C CA . THR A 1 73 ? -14.762 -4.604 -2.552 1.00 0.00 73 THR A CA 7
ATOM 11619 C C . THR A 1 73 ? -14.088 -5.888 -2.066 1.00 0.00 73 THR A C 7
ATOM 11620 O O . THR A 1 73 ? -14.582 -6.987 -2.317 1.00 0.00 73 THR A O 7
ATOM 11631 N N . GLU A 1 74 ? -12.970 -5.708 -1.377 1.00 0.00 74 GLU A N 7
ATOM 11632 C CA . GLU A 1 74 ? -12.223 -6.839 -0.853 1.00 0.00 74 GLU A CA 7
ATOM 11633 C C . GLU A 1 74 ? -12.769 -7.247 0.517 1.00 0.00 74 GLU A C 7
ATOM 11634 O O . GLU A 1 74 ? -13.770 -6.699 0.978 1.00 0.00 74 GLU A O 7
ATOM 11646 N N . ASP A 1 75 ? -12.089 -8.205 1.128 1.00 0.00 75 ASP A N 7
ATOM 11647 C CA . ASP A 1 75 ? -12.493 -8.692 2.436 1.00 0.00 75 ASP A CA 7
ATOM 11648 C C . ASP A 1 75 ? -11.341 -8.502 3.425 1.00 0.00 75 ASP A C 7
ATOM 11649 O O . ASP A 1 75 ? -11.438 -7.695 4.348 1.00 0.00 75 ASP A O 7
ATOM 11658 N N . CYS A 1 76 ? -10.278 -9.259 3.198 1.00 0.00 76 CYS A N 7
ATOM 11659 C CA . CYS A 1 76 ? -9.109 -9.184 4.058 1.00 0.00 76 CYS A CA 7
ATOM 11660 C C . CYS A 1 76 ? -7.890 -8.878 3.185 1.00 0.00 76 CYS A C 7
ATOM 11661 O O . CYS A 1 76 ? -7.342 -9.772 2.542 1.00 0.00 76 CYS A O 7
ATOM 11669 N N . VAL A 1 77 ? -7.500 -7.611 3.191 1.00 0.00 77 VAL A N 7
ATOM 11670 C CA . VAL A 1 77 ? -6.356 -7.176 2.409 1.00 0.00 77 VAL A CA 7
ATOM 11671 C C . VAL A 1 77 ? -5.107 -7.185 3.291 1.00 0.00 77 VAL A C 7
ATOM 11672 O O . VAL A 1 77 ? -4.194 -7.980 3.074 1.00 0.00 77 VAL A O 7
ATOM 11685 N N . PHE A 1 78 ? -5.106 -6.291 4.269 1.00 0.00 78 PHE A N 7
ATOM 11686 C CA . PHE A 1 78 ? -3.983 -6.186 5.186 1.00 0.00 78 PHE A CA 7
ATOM 11687 C C . PHE A 1 78 ? -3.427 -7.568 5.532 1.00 0.00 78 PHE A C 7
ATOM 11688 O O . PHE A 1 78 ? -2.234 -7.713 5.796 1.00 0.00 78 PHE A O 7
ATOM 11705 N N . THR A 1 79 ? -4.317 -8.549 5.520 1.00 0.00 79 THR A N 7
ATOM 11706 C CA . THR A 1 79 ? -3.929 -9.915 5.829 1.00 0.00 79 THR A CA 7
ATOM 11707 C C . THR A 1 79 ? -3.487 -10.645 4.559 1.00 0.00 79 THR A C 7
ATOM 11708 O O . THR A 1 79 ? -2.357 -11.124 4.476 1.00 0.00 79 THR A O 7
ATOM 11719 N N . ALA A 1 80 ? -4.400 -10.705 3.601 1.00 0.00 80 ALA A N 7
ATOM 11720 C CA . ALA A 1 80 ? -4.119 -11.368 2.340 1.00 0.00 80 ALA A CA 7
ATOM 11721 C C . ALA A 1 80 ? -2.696 -11.023 1.893 1.00 0.00 80 ALA A C 7
ATOM 11722 O O . ALA A 1 80 ? -1.954 -11.895 1.444 1.00 0.00 80 ALA A O 7
ATOM 11729 N N . LEU A 1 81 ? -2.360 -9.749 2.033 1.00 0.00 81 LEU A N 7
ATOM 11730 C CA . LEU A 1 81 ? -1.040 -9.278 1.650 1.00 0.00 81 LEU A CA 7
ATOM 11731 C C . LEU A 1 81 ? 0.016 -10.257 2.166 1.00 0.00 81 LEU A C 7
ATOM 11732 O O . LEU A 1 81 ? -0.015 -10.653 3.330 1.00 0.00 81 LEU A O 7
ATOM 11748 N N . GLY A 1 82 ? 0.927 -10.620 1.274 1.00 0.00 82 GLY A N 7
ATOM 11749 C CA . GLY A 1 82 ? 1.991 -11.546 1.625 1.00 0.00 82 GLY A CA 7
ATOM 11750 C C . GLY A 1 82 ? 2.829 -11.003 2.784 1.00 0.00 82 GLY A C 7
ATOM 11751 O O . GLY A 1 82 ? 2.411 -10.077 3.477 1.00 0.00 82 GLY A O 7
ATOM 11755 N N . ILE A 1 83 ? 3.997 -11.604 2.959 1.00 0.00 83 ILE A N 7
ATOM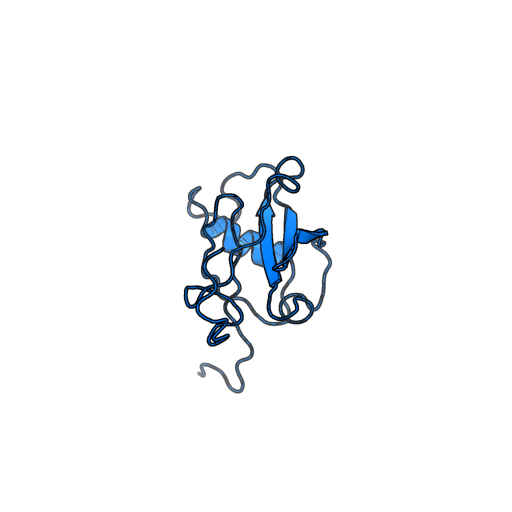 11756 C CA . ILE A 1 83 ? 4.898 -11.193 4.022 1.00 0.00 83 ILE A CA 7
ATOM 11757 C C . ILE A 1 83 ? 5.698 -9.972 3.564 1.00 0.00 83 ILE A C 7
ATOM 11758 O O . ILE A 1 83 ? 5.787 -8.978 4.282 1.00 0.00 83 ILE A O 7
ATOM 11774 N N . ASN A 1 84 ? 6.260 -10.087 2.369 1.00 0.00 84 ASN A N 7
ATOM 11775 C CA . ASN A 1 84 ? 7.050 -9.006 1.806 1.00 0.00 84 ASN A CA 7
ATOM 11776 C C . ASN A 1 84 ? 6.359 -8.477 0.548 1.00 0.00 84 ASN A C 7
ATOM 11777 O O . ASN A 1 84 ? 6.960 -8.437 -0.525 1.00 0.00 84 ASN A O 7
ATOM 11788 N N . SER A 1 85 ? 5.106 -8.084 0.721 1.00 0.00 85 SER A N 7
ATOM 11789 C CA . SER A 1 85 ? 4.326 -7.559 -0.388 1.00 0.00 85 SER A CA 7
ATOM 11790 C C . SER A 1 85 ? 3.969 -6.094 -0.129 1.00 0.00 85 SER A C 7
ATOM 11791 O O . SER A 1 85 ? 3.520 -5.744 0.962 1.00 0.00 85 SER A O 7
ATOM 11799 N N . HIS A 1 86 ? 4.182 -5.277 -1.150 1.00 0.00 86 HIS A N 7
ATOM 11800 C CA . HIS A 1 86 ? 3.888 -3.858 -1.046 1.00 0.00 86 HIS A CA 7
ATOM 11801 C C . HIS A 1 86 ? 2.696 -3.514 -1.941 1.00 0.00 86 HIS A C 7
ATOM 11802 O O . HIS A 1 86 ? 2.576 -4.035 -3.049 1.00 0.00 86 HIS A O 7
ATOM 11816 N N . LEU A 1 87 ? 1.844 -2.639 -1.427 1.00 0.00 87 LEU A N 7
ATOM 11817 C CA . LEU A 1 87 ? 0.665 -2.220 -2.166 1.00 0.00 87 LEU A CA 7
ATOM 11818 C C . LEU A 1 87 ? 1.020 -1.020 -3.047 1.00 0.00 87 LEU A C 7
ATOM 11819 O O . LEU A 1 87 ? 1.627 -0.059 -2.577 1.00 0.00 87 LEU A O 7
ATOM 11835 N N . PHE A 1 88 ? 0.627 -1.116 -4.309 1.00 0.00 88 PHE A N 7
ATOM 11836 C CA . PHE A 1 88 ? 0.896 -0.051 -5.259 1.00 0.00 88 PHE A CA 7
ATOM 11837 C C . PHE A 1 88 ? -0.405 0.556 -5.786 1.00 0.00 88 PHE A C 7
ATOM 11838 O O . PHE A 1 88 ? -1.264 -0.158 -6.302 1.00 0.00 88 PHE A O 7
ATOM 11855 N N . ALA A 1 89 ? -0.511 1.869 -5.638 1.00 0.00 89 ALA A N 7
ATOM 11856 C CA . ALA A 1 89 ? -1.694 2.580 -6.093 1.00 0.00 89 ALA A CA 7
ATOM 11857 C C . ALA A 1 89 ? -1.332 3.442 -7.304 1.00 0.00 89 ALA A C 7
ATOM 11858 O O . ALA A 1 89 ? -0.557 4.390 -7.187 1.00 0.00 89 ALA A O 7
ATOM 11865 N N . CYS A 1 90 ? -1.909 3.080 -8.441 1.00 0.00 90 CYS A N 7
ATOM 11866 C CA . CYS A 1 90 ? -1.657 3.808 -9.673 1.00 0.00 90 CYS A CA 7
ATOM 11867 C C . CYS A 1 90 ? -2.753 3.447 -10.677 1.00 0.00 90 CYS A C 7
ATOM 11868 O O . CYS A 1 90 ? -3.579 2.576 -10.413 1.00 0.00 90 CYS A O 7
ATOM 11876 N N . THR A 1 91 ? -2.723 4.135 -11.809 1.00 0.00 91 THR A N 7
ATOM 11877 C CA . THR A 1 91 ? -3.704 3.897 -12.855 1.00 0.00 91 THR A CA 7
ATOM 11878 C C . THR A 1 91 ? -3.538 2.490 -13.431 1.00 0.00 91 THR A C 7
ATOM 11879 O O . THR A 1 91 ? -2.679 1.730 -12.988 1.00 0.00 91 THR A O 7
ATOM 11890 N N . ARG A 1 92 ? -4.375 2.185 -14.412 1.00 0.00 92 ARG A N 7
ATOM 11891 C CA . ARG A 1 92 ? -4.332 0.882 -15.054 1.00 0.00 92 ARG A CA 7
ATOM 11892 C C . ARG A 1 92 ? -3.169 0.817 -16.046 1.00 0.00 92 ARG A C 7
ATOM 11893 O O . ARG A 1 92 ? -2.578 -0.243 -16.247 1.00 0.00 92 ARG A O 7
ATOM 11914 N N . ASP A 1 93 ? -2.876 1.964 -16.640 1.00 0.00 93 ASP A N 7
ATOM 11915 C CA . ASP A 1 93 ? -1.794 2.051 -17.607 1.00 0.00 93 ASP A CA 7
ATOM 11916 C C . ASP A 1 93 ? -0.462 2.177 -16.864 1.00 0.00 93 ASP A C 7
ATOM 11917 O O . ASP A 1 93 ? 0.596 2.249 -17.488 1.00 0.00 93 ASP A O 7
ATOM 11926 N N . SER A 1 94 ? -0.557 2.200 -15.543 1.00 0.00 94 SER A N 7
ATOM 11927 C CA . SER A 1 94 ? 0.627 2.316 -14.709 1.00 0.00 94 SER A CA 7
ATOM 11928 C C . SER A 1 94 ? 0.819 1.037 -13.892 1.00 0.00 94 SER A C 7
ATOM 11929 O O . SER A 1 94 ? 1.888 0.813 -13.325 1.00 0.00 94 SER A O 7
ATOM 11937 N N . TYR A 1 95 ? -0.232 0.232 -13.857 1.00 0.00 95 TYR A N 7
ATOM 11938 C CA . TYR A 1 95 ? -0.193 -1.019 -13.119 1.00 0.00 95 TYR A CA 7
ATOM 11939 C C . TYR A 1 95 ? 1.066 -1.818 -13.461 1.00 0.00 95 TYR A C 7
ATOM 11940 O O . TYR A 1 95 ? 1.721 -2.362 -12.573 1.00 0.00 95 TYR A O 7
ATOM 11958 N N . GLU A 1 96 ? 1.367 -1.864 -14.750 1.00 0.00 96 GLU A N 7
ATOM 11959 C CA . GLU A 1 96 ? 2.536 -2.588 -15.221 1.00 0.00 96 GLU A CA 7
ATOM 11960 C C . GLU A 1 96 ? 3.808 -1.791 -14.927 1.00 0.00 96 GLU A C 7
ATOM 11961 O O . GLU A 1 96 ? 4.884 -2.366 -14.775 1.00 0.00 96 GLU A O 7
ATOM 11973 N N . ALA A 1 97 ? 3.642 -0.478 -14.856 1.00 0.00 97 ALA A N 7
ATOM 11974 C CA . ALA A 1 97 ? 4.764 0.404 -14.583 1.00 0.00 97 ALA A CA 7
ATOM 11975 C C . ALA A 1 97 ? 5.226 0.202 -13.139 1.00 0.00 97 ALA A C 7
ATOM 11976 O O . ALA A 1 97 ? 6.260 0.732 -12.734 1.00 0.00 97 ALA A O 7
ATOM 11983 N N . LEU A 1 98 ? 4.439 -0.566 -12.401 1.00 0.00 98 LEU A N 7
ATOM 11984 C CA . LEU A 1 98 ? 4.754 -0.845 -11.010 1.00 0.00 98 LEU A CA 7
ATOM 11985 C C . LEU A 1 98 ? 5.928 -1.825 -10.945 1.00 0.00 98 LEU A C 7
ATOM 11986 O O . LEU A 1 98 ? 6.036 -2.725 -11.776 1.00 0.00 98 LEU A O 7
ATOM 12002 N N . VAL A 1 99 ? 6.776 -1.617 -9.949 1.00 0.00 99 VAL A N 7
ATOM 12003 C CA . VAL A 1 99 ? 7.937 -2.470 -9.764 1.00 0.00 99 VAL A CA 7
ATOM 12004 C C . VAL A 1 99 ? 8.010 -2.917 -8.303 1.00 0.00 99 VAL A C 7
ATOM 12005 O O . VAL A 1 99 ? 7.686 -2.149 -7.398 1.00 0.00 99 VAL A O 7
ATOM 12018 N N . PRO A 1 100 ? 8.447 -4.191 -8.112 1.00 0.00 100 PRO A N 7
ATOM 12019 C CA . PRO A 1 100 ? 8.566 -4.749 -6.775 1.00 0.00 100 PRO A CA 7
ATOM 12020 C C . PRO A 1 100 ? 9.789 -4.183 -6.052 1.00 0.00 100 PRO A C 7
ATOM 12021 O O . PRO A 1 100 ? 10.892 -4.184 -6.596 1.00 0.00 100 PRO A O 7
ATOM 12032 N N . LEU A 1 101 ? 9.553 -3.713 -4.836 1.00 0.00 101 LEU A N 7
ATOM 12033 C CA . LEU A 1 101 ? 10.622 -3.145 -4.032 1.00 0.00 101 LEU A CA 7
ATOM 12034 C C . LEU A 1 101 ? 11.703 -4.205 -3.807 1.00 0.00 101 LEU A C 7
ATOM 12035 O O . LEU A 1 101 ? 11.456 -5.396 -3.986 1.00 0.00 101 LEU A O 7
ATOM 12051 N N . PRO A 1 102 ? 12.909 -3.719 -3.409 1.00 0.00 102 PRO A N 7
ATOM 12052 C CA . PRO A 1 102 ? 14.029 -4.611 -3.158 1.00 0.00 102 PRO A CA 7
ATOM 12053 C C . PRO A 1 102 ? 13.851 -5.354 -1.833 1.00 0.00 102 PRO A C 7
ATOM 12054 O O . PRO A 1 102 ? 12.746 -5.421 -1.297 1.00 0.00 102 PRO A O 7
ATOM 12065 N N . GLU A 1 103 ? 14.957 -5.895 -1.342 1.00 0.00 103 GLU A N 7
ATOM 12066 C CA . GLU A 1 103 ? 14.937 -6.632 -0.090 1.00 0.00 103 GLU A CA 7
ATOM 12067 C C . GLU A 1 103 ? 16.170 -6.286 0.748 1.00 0.00 103 GLU A C 7
ATOM 12068 O O . GLU A 1 103 ? 16.832 -7.176 1.281 1.00 0.00 103 GLU A O 7
ATOM 12080 N N . GLU A 1 104 ? 16.442 -4.993 0.838 1.00 0.00 104 GLU A N 7
ATOM 12081 C CA . GLU A 1 104 ? 17.583 -4.519 1.602 1.00 0.00 104 GLU A CA 7
ATOM 12082 C C . GLU A 1 104 ? 17.114 -3.827 2.883 1.00 0.00 104 GLU A C 7
ATOM 12083 O O . GLU A 1 104 ? 15.925 -3.840 3.200 1.00 0.00 104 GLU A O 7
ATOM 12095 N N . ILE A 1 105 ? 18.072 -3.240 3.586 1.00 0.00 105 ILE A N 7
ATOM 12096 C CA . ILE A 1 105 ? 17.772 -2.545 4.826 1.00 0.00 105 ILE A CA 7
ATOM 12097 C C . ILE A 1 105 ? 18.078 -1.056 4.658 1.00 0.00 105 ILE A C 7
ATOM 12098 O O . ILE A 1 105 ? 18.666 -0.435 5.542 1.00 0.00 105 ILE A O 7
ATOM 12114 N N . GLN A 1 106 ? 17.666 -0.525 3.516 1.00 0.00 106 GLN A N 7
ATOM 12115 C CA . GLN A 1 106 ? 17.889 0.880 3.220 1.00 0.00 106 GLN A CA 7
ATOM 12116 C C . GLN A 1 106 ? 16.583 1.544 2.779 1.00 0.00 106 GLN A C 7
ATOM 12117 O O . GLN A 1 106 ? 16.038 1.211 1.728 1.00 0.00 106 GLN A O 7
ATOM 12131 N N . VAL A 1 107 ? 16.119 2.470 3.605 1.00 0.00 107 VAL A N 7
ATOM 12132 C CA . VAL A 1 107 ? 14.887 3.183 3.313 1.00 0.00 107 VAL A CA 7
ATOM 12133 C C . VAL A 1 107 ? 13.826 2.188 2.839 1.00 0.00 107 VAL A C 7
ATOM 12134 O O . VAL A 1 107 ? 13.270 2.338 1.752 1.00 0.00 107 VAL A O 7
ATOM 12147 N N . SER A 1 108 ? 13.578 1.193 3.678 1.00 0.00 108 SER A N 7
ATOM 12148 C CA . SER A 1 108 ? 12.594 0.172 3.358 1.00 0.00 108 SER A CA 7
ATOM 12149 C C . SER A 1 108 ? 12.378 -0.743 4.565 1.00 0.00 108 SER A C 7
ATOM 12150 O O . SER A 1 108 ? 13.316 -1.380 5.041 1.00 0.00 108 SER A O 7
ATOM 12158 N N . PRO A 1 109 ? 11.103 -0.779 5.038 1.00 0.00 109 PRO A N 7
ATOM 12159 C CA . PRO A 1 109 ? 10.752 -1.606 6.180 1.00 0.00 109 PRO A CA 7
ATOM 12160 C C . PRO A 1 109 ? 10.686 -3.083 5.788 1.00 0.00 109 PRO A C 7
ATOM 12161 O O . PRO A 1 109 ? 9.679 -3.542 5.252 1.00 0.00 109 PRO A O 7
ATOM 12172 N N . GLY A 1 110 ? 11.772 -3.787 6.072 1.00 0.00 110 GLY A N 7
ATOM 12173 C CA . GLY A 1 110 ? 11.850 -5.203 5.756 1.00 0.00 110 GLY A CA 7
ATOM 12174 C C . GLY A 1 110 ? 12.385 -6.002 6.946 1.00 0.00 110 GLY A C 7
ATOM 12175 O O . GLY A 1 110 ? 13.424 -5.661 7.510 1.00 0.00 110 GLY A O 7
ATOM 12179 N N . ASP A 1 111 ? 11.651 -7.049 7.293 1.00 0.00 111 ASP A N 7
ATOM 12180 C CA . ASP A 1 111 ? 12.039 -7.899 8.405 1.00 0.00 111 ASP A CA 7
ATOM 12181 C C . ASP A 1 111 ? 13.337 -8.629 8.056 1.00 0.00 111 ASP A C 7
ATOM 12182 O O . ASP A 1 111 ? 13.774 -8.610 6.906 1.00 0.00 111 ASP A O 7
ATOM 12191 N N . THR A 1 112 ? 13.917 -9.256 9.069 1.00 0.00 112 THR A N 7
ATOM 12192 C CA . THR A 1 112 ? 15.157 -9.991 8.882 1.00 0.00 112 THR A CA 7
ATOM 12193 C C . THR A 1 112 ? 14.927 -11.203 7.977 1.00 0.00 112 THR A C 7
ATOM 12194 O O . THR A 1 112 ? 14.536 -12.270 8.450 1.00 0.00 112 THR A O 7
ATOM 12205 N N . GLU A 1 113 ? 15.179 -10.999 6.693 1.00 0.00 113 GLU A N 7
ATOM 12206 C CA . GLU A 1 113 ? 15.005 -12.061 5.718 1.00 0.00 113 GLU A CA 7
ATOM 12207 C C . GLU A 1 113 ? 15.339 -11.553 4.314 1.00 0.00 113 GLU A C 7
ATOM 12208 O O . GLU A 1 113 ? 14.908 -10.469 3.923 1.00 0.00 113 GLU A O 7
ATOM 12220 N N . ILE A 1 114 ? 16.103 -12.361 3.593 1.00 0.00 114 ILE A N 7
ATOM 12221 C CA . ILE A 1 114 ? 16.500 -12.006 2.241 1.00 0.00 114 ILE A CA 7
ATOM 12222 C C . ILE A 1 114 ? 15.660 -12.804 1.242 1.00 0.00 114 ILE A C 7
ATOM 12223 O O . ILE A 1 114 ? 15.384 -12.332 0.140 1.00 0.00 114 ILE A O 7
ATOM 12239 N N . SER A 1 115 ? 15.275 -14.000 1.663 1.00 0.00 115 SER A N 7
ATOM 12240 C CA . SER A 1 115 ? 14.472 -14.868 0.819 1.00 0.00 115 SER A CA 7
ATOM 12241 C C . SER A 1 115 ? 15.161 -15.069 -0.532 1.00 0.00 115 SER A C 7
ATOM 12242 O O . SER A 1 115 ? 14.610 -14.713 -1.573 1.00 0.00 115 SER A O 7
ATOM 12250 N N . GLY A 1 116 ? 16.357 -15.637 -0.472 1.00 0.00 116 GLY A N 7
ATOM 12251 C CA . GLY A 1 116 ? 17.127 -15.889 -1.678 1.00 0.00 116 GLY A CA 7
ATOM 12252 C C . GLY A 1 116 ? 18.044 -14.707 -2.000 1.00 0.00 116 GLY A C 7
ATOM 12253 O O . GLY A 1 116 ? 17.963 -13.661 -1.357 1.00 0.00 116 GLY A O 7
ATOM 12257 N N . PRO A 1 117 ? 18.918 -14.919 -3.020 1.00 0.00 117 PRO A N 7
ATOM 12258 C CA . PRO A 1 117 ? 19.850 -13.884 -3.434 1.00 0.00 117 PRO A CA 7
ATOM 12259 C C . PRO A 1 117 ? 19.135 -12.788 -4.228 1.00 0.00 117 PRO A C 7
ATOM 12260 O O . PRO A 1 117 ? 19.110 -11.631 -3.812 1.00 0.00 117 PRO A O 7
ATOM 12271 N N . SER A 1 118 ? 18.571 -13.193 -5.357 1.00 0.00 118 SER A N 7
ATOM 12272 C CA . SER A 1 118 ? 17.858 -12.260 -6.213 1.00 0.00 118 SER A CA 7
ATOM 12273 C C . SER A 1 118 ? 18.851 -11.343 -6.930 1.00 0.00 118 SER A C 7
ATOM 12274 O O . SER A 1 118 ? 19.677 -10.695 -6.289 1.00 0.00 118 SER A O 7
ATOM 12282 N N . SER A 1 119 ? 18.738 -11.318 -8.250 1.00 0.00 119 SER A N 7
ATOM 12283 C CA . SER A 1 119 ? 19.615 -10.492 -9.061 1.00 0.00 119 SER A CA 7
ATOM 12284 C C . SER A 1 119 ? 19.470 -9.023 -8.658 1.00 0.00 119 SER A C 7
ATOM 12285 O O . SER A 1 119 ? 18.356 -8.515 -8.541 1.00 0.00 119 SER A O 7
ATOM 12293 N N . GLY A 1 120 ? 20.612 -8.382 -8.457 1.00 0.00 120 GLY A N 7
ATOM 12294 C CA . GLY A 1 120 ? 20.627 -6.982 -8.070 1.00 0.00 120 GLY A CA 7
ATOM 12295 C C . GLY A 1 120 ? 20.846 -6.079 -9.286 1.00 0.00 120 GLY A C 7
ATOM 12296 O O . GLY A 1 120 ? 21.755 -5.250 -9.292 1.00 0.00 120 GLY A O 7
ATOM 12300 N N . GLY A 1 1 ? -4.343 -1.081 25.848 1.00 0.00 1 GLY A N 8
ATOM 12301 C CA . GLY A 1 1 ? -4.552 -1.318 24.430 1.00 0.00 1 GLY A CA 8
ATOM 12302 C C . GLY A 1 1 ? -5.210 -0.109 23.763 1.00 0.00 1 GLY A C 8
ATOM 12303 O O . GLY A 1 1 ? -5.544 0.868 24.431 1.00 0.00 1 GLY A O 8
ATOM 12307 N N . SER A 1 2 ? -5.377 -0.214 22.452 1.00 0.00 2 SER A N 8
ATOM 12308 C CA . SER A 1 2 ? -5.989 0.859 21.687 1.00 0.00 2 SER A CA 8
ATOM 12309 C C . SER A 1 2 ? -7.167 1.450 22.465 1.00 0.00 2 SER A C 8
ATOM 12310 O O . SER A 1 2 ? -8.081 0.728 22.859 1.00 0.00 2 SER A O 8
ATOM 12318 N N . SER A 1 3 ? -7.106 2.759 22.664 1.00 0.00 3 SER A N 8
ATOM 12319 C CA . SER A 1 3 ? -8.155 3.456 23.388 1.00 0.00 3 SER A CA 8
ATOM 12320 C C . SER A 1 3 ? -9.472 3.366 22.614 1.00 0.00 3 SER A C 8
ATOM 12321 O O . SER A 1 3 ? -9.480 3.430 21.386 1.00 0.00 3 SER A O 8
ATOM 12329 N N . GLY A 1 4 ? -10.554 3.221 23.365 1.00 0.00 4 GLY A N 8
ATOM 12330 C CA . GLY A 1 4 ? -11.874 3.122 22.766 1.00 0.00 4 GLY A CA 8
ATOM 12331 C C . GLY A 1 4 ? -12.598 1.860 23.238 1.00 0.00 4 GLY A C 8
ATOM 12332 O O . GLY A 1 4 ? -12.793 1.664 24.437 1.00 0.00 4 GLY A O 8
ATOM 12336 N N . SER A 1 5 ? -12.977 1.037 22.272 1.00 0.00 5 SER A N 8
ATOM 12337 C CA . SER A 1 5 ? -13.676 -0.201 22.574 1.00 0.00 5 SER A CA 8
ATOM 12338 C C . SER A 1 5 ? -13.451 -1.216 21.452 1.00 0.00 5 SER A C 8
ATOM 12339 O O . SER A 1 5 ? -14.154 -1.195 20.442 1.00 0.00 5 SER A O 8
ATOM 12347 N N . SER A 1 6 ? -12.470 -2.080 21.666 1.00 0.00 6 SER A N 8
ATOM 12348 C CA . SER A 1 6 ? -12.144 -3.101 20.685 1.00 0.00 6 SER A CA 8
ATOM 12349 C C . SER A 1 6 ? -11.736 -2.446 19.364 1.00 0.00 6 SER A C 8
ATOM 12350 O O . SER A 1 6 ? -12.204 -1.356 19.036 1.00 0.00 6 SER A O 8
ATOM 12358 N N . GLY A 1 7 ? -10.868 -3.137 18.640 1.00 0.00 7 GLY A N 8
ATOM 12359 C CA . GLY A 1 7 ? -10.391 -2.637 17.362 1.00 0.00 7 GLY A CA 8
ATOM 12360 C C . GLY A 1 7 ? -8.945 -3.067 17.109 1.00 0.00 7 GLY A C 8
ATOM 12361 O O . GLY A 1 7 ? -8.118 -3.042 18.020 1.00 0.00 7 GLY A O 8
ATOM 12365 N N . ASP A 1 8 ? -8.684 -3.452 15.869 1.00 0.00 8 ASP A N 8
ATOM 12366 C CA . ASP A 1 8 ? -7.352 -3.887 15.485 1.00 0.00 8 ASP A CA 8
ATOM 12367 C C . ASP A 1 8 ? -6.787 -2.923 14.440 1.00 0.00 8 ASP A C 8
ATOM 12368 O O . ASP A 1 8 ? -6.633 -3.285 13.274 1.00 0.00 8 ASP A O 8
ATOM 12377 N N . GLU A 1 9 ? -6.492 -1.714 14.895 1.00 0.00 9 GLU A N 8
ATOM 12378 C CA . GLU A 1 9 ? -5.947 -0.695 14.014 1.00 0.00 9 GLU A CA 8
ATOM 12379 C C . GLU A 1 9 ? -4.513 -1.050 13.616 1.00 0.00 9 GLU A C 8
ATOM 12380 O O . GLU A 1 9 ? -3.782 -1.661 14.394 1.00 0.00 9 GLU A O 8
ATOM 12392 N N . ILE A 1 10 ? -4.154 -0.651 12.404 1.00 0.00 10 ILE A N 8
ATOM 12393 C CA . ILE A 1 10 ? -2.820 -0.920 11.893 1.00 0.00 10 ILE A CA 8
ATOM 12394 C C . ILE A 1 10 ? -2.388 0.229 10.980 1.00 0.00 10 ILE A C 8
ATOM 12395 O O . ILE A 1 10 ? -3.152 1.166 10.751 1.00 0.00 10 ILE A O 8
ATOM 12411 N N . PHE A 1 11 ? -1.165 0.120 10.483 1.00 0.00 11 PHE A N 8
ATOM 12412 C CA . PHE A 1 11 ? -0.622 1.138 9.600 1.00 0.00 11 PHE A CA 8
ATOM 12413 C C . PHE A 1 11 ? -0.342 0.565 8.209 1.00 0.00 11 PHE A C 8
ATOM 12414 O O . PHE A 1 11 ? 0.664 -0.112 8.003 1.00 0.00 11 PHE A O 8
ATOM 12431 N N . CYS A 1 12 ? -1.251 0.858 7.290 1.00 0.00 12 CYS A N 8
ATOM 12432 C CA . CYS A 1 12 ? -1.114 0.380 5.924 1.00 0.00 12 CYS A CA 8
ATOM 12433 C C . CYS A 1 12 ? -0.017 1.196 5.237 1.00 0.00 12 CYS A C 8
ATOM 12434 O O . CYS A 1 12 ? 0.222 2.348 5.596 1.00 0.00 12 CYS A O 8
ATOM 12442 N N . ARG A 1 13 ? 0.621 0.566 4.261 1.00 0.00 13 ARG A N 8
ATOM 12443 C CA . ARG A 1 13 ? 1.687 1.219 3.521 1.00 0.00 13 ARG A CA 8
ATOM 12444 C C . ARG A 1 13 ? 1.489 1.018 2.017 1.00 0.00 13 ARG A C 8
ATOM 12445 O O . ARG A 1 13 ? 1.579 -0.103 1.520 1.00 0.00 13 ARG A O 8
ATOM 12466 N N . VAL A 1 14 ? 1.222 2.122 1.335 1.00 0.00 14 VAL A N 8
ATOM 12467 C CA . VAL A 1 14 ? 1.011 2.081 -0.102 1.00 0.00 14 VAL A CA 8
ATOM 12468 C C . VAL A 1 14 ? 2.297 2.505 -0.815 1.00 0.00 14 VAL A C 8
ATOM 12469 O O . VAL A 1 14 ? 2.592 3.695 -0.915 1.00 0.00 14 VAL A O 8
ATOM 12482 N N . TYR A 1 15 ? 3.027 1.507 -1.291 1.00 0.00 15 TYR A N 8
ATOM 12483 C CA . TYR A 1 15 ? 4.275 1.762 -1.991 1.00 0.00 15 TYR A CA 8
ATOM 12484 C C . TYR A 1 15 ? 4.013 2.285 -3.405 1.00 0.00 15 TYR A C 8
ATOM 12485 O O . TYR A 1 15 ? 3.324 1.638 -4.193 1.00 0.00 15 TYR A O 8
ATOM 12503 N N . MET A 1 16 ? 4.577 3.451 -3.684 1.00 0.00 16 MET A N 8
ATOM 12504 C CA . MET A 1 16 ? 4.413 4.068 -4.989 1.00 0.00 16 MET A CA 8
ATOM 12505 C C . MET A 1 16 ? 5.240 3.337 -6.049 1.00 0.00 16 MET A C 8
ATOM 12506 O O . MET A 1 16 ? 6.108 2.532 -5.717 1.00 0.00 16 MET A O 8
ATOM 12520 N N . PRO A 1 17 ? 4.934 3.653 -7.336 1.00 0.00 17 PRO A N 8
ATOM 12521 C CA . PRO A 1 17 ? 5.639 3.036 -8.446 1.00 0.00 17 PRO A CA 8
ATOM 12522 C C . PRO A 1 17 ? 7.043 3.625 -8.600 1.00 0.00 17 PRO A C 8
ATOM 12523 O O . PRO A 1 17 ? 7.865 3.093 -9.344 1.00 0.00 17 PRO A O 8
ATOM 12534 N N . ASP A 1 18 ? 7.274 4.715 -7.883 1.00 0.00 18 ASP A N 8
ATOM 12535 C CA . ASP A 1 18 ? 8.564 5.382 -7.930 1.00 0.00 18 ASP A CA 8
ATOM 12536 C C . ASP A 1 18 ? 9.318 5.117 -6.625 1.00 0.00 18 ASP A C 8
ATOM 12537 O O . ASP A 1 18 ? 10.334 5.754 -6.351 1.00 0.00 18 ASP A O 8
ATOM 12546 N N . HIS A 1 19 ? 8.791 4.176 -5.855 1.00 0.00 19 HIS A N 8
ATOM 12547 C CA . HIS A 1 19 ? 9.402 3.820 -4.586 1.00 0.00 19 HIS A CA 8
ATOM 12548 C C . HIS A 1 19 ? 9.276 4.990 -3.609 1.00 0.00 19 HIS A C 8
ATOM 12549 O O . HIS A 1 19 ? 10.215 5.766 -3.440 1.00 0.00 19 HIS A O 8
ATOM 12563 N N . SER A 1 20 ? 8.107 5.081 -2.992 1.00 0.00 20 SER A N 8
ATOM 12564 C CA . SER A 1 20 ? 7.846 6.144 -2.036 1.00 0.00 20 SER A CA 8
ATOM 12565 C C . SER A 1 20 ? 6.465 5.953 -1.406 1.00 0.00 20 SER A C 8
ATOM 12566 O O . SER A 1 20 ? 5.491 6.567 -1.839 1.00 0.00 20 SER A O 8
ATOM 12574 N N . TYR A 1 21 ? 6.424 5.099 -0.394 1.00 0.00 21 TYR A N 8
ATOM 12575 C CA . TYR A 1 21 ? 5.178 4.820 0.300 1.00 0.00 21 TYR A CA 8
ATOM 12576 C C . TYR A 1 21 ? 4.939 5.830 1.424 1.00 0.00 21 TYR A C 8
ATOM 12577 O O . TYR A 1 21 ? 5.778 6.693 1.678 1.00 0.00 21 TYR A O 8
ATOM 12595 N N . VAL A 1 22 ? 3.789 5.689 2.069 1.00 0.00 22 VAL A N 8
ATOM 12596 C CA . VAL A 1 22 ? 3.429 6.578 3.160 1.00 0.00 22 VAL A CA 8
ATOM 12597 C C . VAL A 1 22 ? 2.867 5.753 4.320 1.00 0.00 22 VAL A C 8
ATOM 12598 O O . VAL A 1 22 ? 2.675 4.545 4.191 1.00 0.00 22 VAL A O 8
ATOM 12611 N N . THR A 1 23 ? 2.620 6.439 5.426 1.00 0.00 23 THR A N 8
ATOM 12612 C CA . THR A 1 23 ? 2.084 5.785 6.608 1.00 0.00 23 THR A CA 8
ATOM 12613 C C . THR A 1 23 ? 0.651 6.249 6.871 1.00 0.00 23 THR A C 8
ATOM 12614 O O . THR A 1 23 ? 0.410 7.434 7.099 1.00 0.00 23 THR A O 8
ATOM 12625 N N . ILE A 1 24 ? -0.265 5.292 6.830 1.00 0.00 24 ILE A N 8
ATOM 12626 C CA . ILE A 1 24 ? -1.668 5.588 7.061 1.00 0.00 24 ILE A CA 8
ATOM 12627 C C . ILE A 1 24 ? -2.231 4.603 8.087 1.00 0.00 24 ILE A C 8
ATOM 12628 O O . ILE A 1 24 ? -2.016 3.396 7.977 1.00 0.00 24 ILE A O 8
ATOM 12644 N N . ARG A 1 25 ? -2.939 5.153 9.062 1.00 0.00 25 ARG A N 8
ATOM 12645 C CA . ARG A 1 25 ? -3.534 4.337 10.107 1.00 0.00 25 ARG A CA 8
ATOM 12646 C C . ARG A 1 25 ? -4.957 3.931 9.718 1.00 0.00 25 ARG A C 8
ATOM 12647 O O . ARG A 1 25 ? -5.853 4.772 9.661 1.00 0.00 25 ARG A O 8
ATOM 12668 N N . SER A 1 26 ? -5.120 2.642 9.460 1.00 0.00 26 SER A N 8
ATOM 12669 C CA . SER A 1 26 ? -6.419 2.114 9.078 1.00 0.00 26 SER A CA 8
ATOM 12670 C C . SER A 1 26 ? -6.738 0.863 9.899 1.00 0.00 26 SER A C 8
ATOM 12671 O O . SER A 1 26 ? -5.855 0.296 10.540 1.00 0.00 26 SER A O 8
ATOM 12679 N N . ARG A 1 27 ? -8.002 0.469 9.852 1.00 0.00 27 ARG A N 8
ATOM 12680 C CA . ARG A 1 27 ? -8.448 -0.705 10.583 1.00 0.00 27 ARG A CA 8
ATOM 12681 C C . ARG A 1 27 ? -8.377 -1.945 9.690 1.00 0.00 27 ARG A C 8
ATOM 12682 O O . ARG A 1 27 ? -8.099 -1.840 8.497 1.00 0.00 27 ARG A O 8
ATOM 12703 N N . LEU A 1 28 ? -8.632 -3.092 10.303 1.00 0.00 28 LEU A N 8
ATOM 12704 C CA . LEU A 1 28 ? -8.601 -4.351 9.579 1.00 0.00 28 LEU A CA 8
ATOM 12705 C C . LEU A 1 28 ? -9.974 -4.610 8.956 1.00 0.00 28 LEU A C 8
ATOM 12706 O O . LEU A 1 28 ? -10.496 -5.722 9.035 1.00 0.00 28 LEU A O 8
ATOM 12722 N N . SER A 1 29 ? -10.521 -3.566 8.351 1.00 0.00 29 SER A N 8
ATOM 12723 C CA . SER A 1 29 ? -11.823 -3.667 7.715 1.00 0.00 29 SER A CA 8
ATOM 12724 C C . SER A 1 29 ? -11.872 -2.769 6.477 1.00 0.00 29 SER A C 8
ATOM 12725 O O . SER A 1 29 ? -12.343 -3.187 5.421 1.00 0.00 29 SER A O 8
ATOM 12733 N N . ALA A 1 30 ? -11.380 -1.551 6.650 1.00 0.00 30 ALA A N 8
ATOM 12734 C CA . ALA A 1 30 ? -11.362 -0.590 5.560 1.00 0.00 30 ALA A CA 8
ATOM 12735 C C . ALA A 1 30 ? -10.984 -1.306 4.261 1.00 0.00 30 ALA A C 8
ATOM 12736 O O . ALA A 1 30 ? -9.926 -1.927 4.175 1.00 0.00 30 ALA A O 8
ATOM 12743 N N . SER A 1 31 ? -11.871 -1.195 3.283 1.00 0.00 31 SER A N 8
ATOM 12744 C CA . SER A 1 31 ? -11.645 -1.824 1.993 1.00 0.00 31 SER A CA 8
ATOM 12745 C C . SER A 1 31 ? -10.570 -1.058 1.218 1.00 0.00 31 SER A C 8
ATOM 12746 O O . SER A 1 31 ? -10.116 -0.002 1.659 1.00 0.00 31 SER A O 8
ATOM 12754 N N . VAL A 1 32 ? -10.194 -1.618 0.079 1.00 0.00 32 VAL A N 8
ATOM 12755 C CA . VAL A 1 32 ? -9.181 -1.001 -0.761 1.00 0.00 32 VAL A CA 8
ATOM 12756 C C . VAL A 1 32 ? -9.510 0.482 -0.943 1.00 0.00 32 VAL A C 8
ATOM 12757 O O . VAL A 1 32 ? -8.657 1.341 -0.732 1.00 0.00 32 VAL A O 8
ATOM 12770 N N . GLN A 1 33 ? -10.751 0.736 -1.334 1.00 0.00 33 GLN A N 8
ATOM 12771 C CA . GLN A 1 33 ? -11.203 2.100 -1.547 1.00 0.00 33 GLN A CA 8
ATOM 12772 C C . GLN A 1 33 ? -11.014 2.927 -0.274 1.00 0.00 33 GLN A C 8
ATOM 12773 O O . GLN A 1 33 ? -10.511 4.049 -0.328 1.00 0.00 33 GLN A O 8
ATOM 12787 N N . ASP A 1 34 ? -11.426 2.342 0.841 1.00 0.00 34 ASP A N 8
ATOM 12788 C CA . ASP A 1 34 ? -11.308 3.011 2.125 1.00 0.00 34 ASP A CA 8
ATOM 12789 C C . ASP A 1 34 ? -9.869 3.496 2.312 1.00 0.00 34 ASP A C 8
ATOM 12790 O O . ASP A 1 34 ? -9.630 4.691 2.482 1.00 0.00 34 ASP A O 8
ATOM 12799 N N . ILE A 1 35 ? -8.948 2.544 2.275 1.00 0.00 35 ILE A N 8
ATOM 12800 C CA . ILE A 1 35 ? -7.539 2.859 2.438 1.00 0.00 35 ILE A CA 8
ATOM 12801 C C . ILE A 1 35 ? -7.153 3.971 1.461 1.00 0.00 35 ILE A C 8
ATOM 12802 O O . ILE A 1 35 ? -6.632 5.008 1.869 1.00 0.00 35 ILE A O 8
ATOM 12818 N N . LEU A 1 36 ? -7.424 3.718 0.189 1.00 0.00 36 LEU A N 8
ATOM 12819 C CA . LEU A 1 36 ? -7.112 4.685 -0.850 1.00 0.00 36 LEU A CA 8
ATOM 12820 C C . LEU A 1 36 ? -7.449 6.091 -0.350 1.00 0.00 36 LEU A C 8
ATOM 12821 O O . LEU A 1 36 ? -6.619 6.996 -0.425 1.00 0.00 36 LEU A O 8
ATOM 12837 N N . GLY A 1 37 ? -8.668 6.231 0.149 1.00 0.00 37 GLY A N 8
ATOM 12838 C CA . GLY A 1 37 ? -9.125 7.511 0.662 1.00 0.00 37 GLY A CA 8
ATOM 12839 C C . GLY A 1 37 ? -8.146 8.068 1.698 1.00 0.00 37 GLY A C 8
ATOM 12840 O O . GLY A 1 37 ? -7.819 9.253 1.675 1.00 0.00 37 GLY A O 8
ATOM 12844 N N . SER A 1 38 ? -7.708 7.185 2.584 1.00 0.00 38 SER A N 8
ATOM 12845 C CA . SER A 1 38 ? -6.774 7.573 3.628 1.00 0.00 38 SER A CA 8
ATOM 12846 C C . SER A 1 38 ? -5.420 7.932 3.011 1.00 0.00 38 SER A C 8
ATOM 12847 O O . SER A 1 38 ? -4.831 8.956 3.352 1.00 0.00 38 SER A O 8
ATOM 12855 N N . VAL A 1 39 ? -4.967 7.068 2.114 1.00 0.00 39 VAL A N 8
ATOM 12856 C CA . VAL A 1 39 ? -3.694 7.281 1.447 1.00 0.00 39 VAL A CA 8
ATOM 12857 C C . VAL A 1 39 ? -3.761 8.573 0.630 1.00 0.00 39 VAL A C 8
ATOM 12858 O O . VAL A 1 39 ? -2.968 9.489 0.844 1.00 0.00 39 VAL A O 8
ATOM 12871 N N . THR A 1 40 ? -4.715 8.605 -0.289 1.00 0.00 40 THR A N 8
ATOM 12872 C CA . THR A 1 40 ? -4.896 9.770 -1.139 1.00 0.00 40 THR A CA 8
ATOM 12873 C C . THR A 1 40 ? -4.679 11.055 -0.337 1.00 0.00 40 THR A C 8
ATOM 12874 O O . THR A 1 40 ? -4.162 12.039 -0.863 1.00 0.00 40 THR A O 8
ATOM 12885 N N . GLU A 1 41 ? -5.087 11.004 0.923 1.00 0.00 41 GLU A N 8
ATOM 12886 C CA . GLU A 1 41 ? -4.944 12.151 1.802 1.00 0.00 41 GLU A CA 8
ATOM 12887 C C . GLU A 1 41 ? -3.466 12.506 1.976 1.00 0.00 41 GLU A C 8
ATOM 12888 O O . GLU A 1 41 ? -3.078 13.662 1.809 1.00 0.00 41 GLU A O 8
ATOM 12900 N N . LYS A 1 42 ? -2.681 11.492 2.307 1.00 0.00 42 LYS A N 8
ATOM 12901 C CA . LYS A 1 42 ? -1.254 11.683 2.505 1.00 0.00 42 LYS A CA 8
ATOM 12902 C C . LYS A 1 42 ? -0.652 12.326 1.254 1.00 0.00 42 LYS A C 8
ATOM 12903 O O . LYS A 1 42 ? 0.224 13.184 1.354 1.00 0.00 42 LYS A O 8
ATOM 12922 N N . LEU A 1 43 ? -1.146 11.888 0.106 1.00 0.00 43 LEU A N 8
ATOM 12923 C CA . LEU A 1 43 ? -0.668 12.411 -1.163 1.00 0.00 43 LEU A CA 8
ATOM 12924 C C . LEU A 1 43 ? -0.986 13.905 -1.246 1.00 0.00 43 LEU A C 8
ATOM 12925 O O . LEU A 1 43 ? -2.052 14.342 -0.815 1.00 0.00 43 LEU A O 8
ATOM 12941 N N . GLN A 1 44 ? -0.041 14.648 -1.803 1.00 0.00 44 GLN A N 8
ATOM 12942 C CA . GLN A 1 44 ? -0.206 16.085 -1.948 1.00 0.00 44 GLN A CA 8
ATOM 12943 C C . GLN A 1 44 ? -1.240 16.393 -3.032 1.00 0.00 44 GLN A C 8
ATOM 12944 O O . GLN A 1 44 ? -0.885 16.608 -4.190 1.00 0.00 44 GLN A O 8
ATOM 12958 N N . TYR A 1 45 ? -2.499 16.404 -2.619 1.00 0.00 45 TYR A N 8
ATOM 12959 C CA . TYR A 1 45 ? -3.587 16.683 -3.540 1.00 0.00 45 TYR A CA 8
ATOM 12960 C C . TYR A 1 45 ? -4.029 18.144 -3.442 1.00 0.00 45 TYR A C 8
ATOM 12961 O O . TYR A 1 45 ? -5.027 18.453 -2.794 1.00 0.00 45 TYR A O 8
ATOM 12979 N N . SER A 1 46 ? -3.263 19.006 -4.096 1.00 0.00 46 SER A N 8
ATOM 12980 C CA . SER A 1 46 ? -3.562 20.427 -4.090 1.00 0.00 46 SER A CA 8
ATOM 12981 C C . SER A 1 46 ? -3.621 20.955 -5.525 1.00 0.00 46 SER A C 8
ATOM 12982 O O . SER A 1 46 ? -4.704 21.117 -6.086 1.00 0.00 46 SER A O 8
ATOM 12990 N N . GLU A 1 47 ? -2.444 21.209 -6.078 1.00 0.00 47 GLU A N 8
ATOM 12991 C CA . GLU A 1 47 ? -2.349 21.715 -7.436 1.00 0.00 47 GLU A CA 8
ATOM 12992 C C . GLU A 1 47 ? -1.659 20.689 -8.338 1.00 0.00 47 GLU A C 8
ATOM 12993 O O . GLU A 1 47 ? -0.561 20.933 -8.836 1.00 0.00 47 GLU A O 8
ATOM 13005 N N . GLU A 1 48 ? -2.331 19.562 -8.520 1.00 0.00 48 GLU A N 8
ATOM 13006 C CA . GLU A 1 48 ? -1.797 18.498 -9.352 1.00 0.00 48 GLU A CA 8
ATOM 13007 C C . GLU A 1 48 ? -2.275 18.663 -10.796 1.00 0.00 48 GLU A C 8
ATOM 13008 O O . GLU A 1 48 ? -3.313 19.273 -11.044 1.00 0.00 48 GLU A O 8
ATOM 13020 N N . PRO A 1 49 ? -1.473 18.093 -11.736 1.00 0.00 49 PRO A N 8
ATOM 13021 C CA . PRO A 1 49 ? -1.803 18.172 -13.149 1.00 0.00 49 PRO A CA 8
ATOM 13022 C C . PRO A 1 49 ? -2.948 17.218 -13.498 1.00 0.00 49 PRO A C 8
ATOM 13023 O O . PRO A 1 49 ? -3.347 17.120 -14.657 1.00 0.00 49 PRO A O 8
ATOM 13034 N N . ALA A 1 50 ? -3.444 16.541 -12.473 1.00 0.00 50 ALA A N 8
ATOM 13035 C CA . ALA A 1 50 ? -4.535 15.599 -12.657 1.00 0.00 50 ALA A CA 8
ATOM 13036 C C . ALA A 1 50 ? -5.815 16.366 -12.993 1.00 0.00 50 ALA A C 8
ATOM 13037 O O . ALA A 1 50 ? -6.707 16.490 -12.155 1.00 0.00 50 ALA A O 8
ATOM 13044 N N . GLY A 1 51 ? -5.865 16.862 -14.221 1.00 0.00 51 GLY A N 8
ATOM 13045 C CA . GLY A 1 51 ? -7.021 17.614 -14.678 1.00 0.00 51 GLY A CA 8
ATOM 13046 C C . GLY A 1 51 ? -8.271 16.733 -14.711 1.00 0.00 51 GLY A C 8
ATOM 13047 O O . GLY A 1 51 ? -9.285 17.064 -14.098 1.00 0.00 51 GLY A O 8
ATOM 13051 N N . ARG A 1 52 ? -8.158 15.627 -15.432 1.00 0.00 52 ARG A N 8
ATOM 13052 C CA . ARG A 1 52 ? -9.266 14.695 -15.552 1.00 0.00 52 ARG A CA 8
ATOM 13053 C C . ARG A 1 52 ? -8.779 13.363 -16.126 1.00 0.00 52 ARG A C 8
ATOM 13054 O O . ARG A 1 52 ? -7.664 13.273 -16.636 1.00 0.00 52 ARG A O 8
ATOM 13075 N N . GLU A 1 53 ? -9.640 12.361 -16.023 1.00 0.00 53 GLU A N 8
ATOM 13076 C CA . GLU A 1 53 ? -9.312 11.038 -16.525 1.00 0.00 53 GLU A CA 8
ATOM 13077 C C . GLU A 1 53 ? -8.196 10.413 -15.685 1.00 0.00 53 GLU A C 8
ATOM 13078 O O . GLU A 1 53 ? -7.546 11.101 -14.899 1.00 0.00 53 GLU A O 8
ATOM 13090 N N . ASP A 1 54 ? -8.007 9.116 -15.880 1.00 0.00 54 ASP A N 8
ATOM 13091 C CA . ASP A 1 54 ? -6.980 8.392 -15.151 1.00 0.00 54 ASP A CA 8
ATOM 13092 C C . ASP A 1 54 ? -7.282 8.458 -13.652 1.00 0.00 54 ASP A C 8
ATOM 13093 O O . ASP A 1 54 ? -7.376 9.544 -13.082 1.00 0.00 54 ASP A O 8
ATOM 13102 N N . SER A 1 55 ? -7.425 7.283 -13.057 1.00 0.00 55 SER A N 8
ATOM 13103 C CA . SER A 1 55 ? -7.715 7.194 -11.636 1.00 0.00 55 SER A CA 8
ATOM 13104 C C . SER A 1 55 ? -6.548 6.527 -10.905 1.00 0.00 55 SER A C 8
ATOM 13105 O O . SER A 1 55 ? -5.392 6.698 -11.288 1.00 0.00 55 SER A O 8
ATOM 13113 N N . LEU A 1 56 ? -6.892 5.780 -9.867 1.00 0.00 56 LEU A N 8
ATOM 13114 C CA . LEU A 1 56 ? -5.887 5.086 -9.079 1.00 0.00 56 LEU A CA 8
ATOM 13115 C C . LEU A 1 56 ? -6.461 3.755 -8.587 1.00 0.00 56 LEU A C 8
ATOM 13116 O O . LEU A 1 56 ? -7.574 3.710 -8.066 1.00 0.00 56 LEU A O 8
ATOM 13132 N N . ILE A 1 57 ? -5.674 2.705 -8.771 1.00 0.00 57 ILE A N 8
ATOM 13133 C CA . ILE A 1 57 ? -6.090 1.377 -8.352 1.00 0.00 57 ILE A CA 8
ATOM 13134 C C . ILE A 1 57 ? -5.014 0.771 -7.448 1.00 0.00 57 ILE A C 8
ATOM 13135 O O . ILE A 1 57 ? -3.830 1.068 -7.602 1.00 0.00 57 ILE A O 8
ATOM 13151 N N . LEU A 1 58 ? -5.465 -0.066 -6.525 1.00 0.00 58 LEU A N 8
ATOM 13152 C CA . LEU A 1 58 ? -4.555 -0.715 -5.597 1.00 0.00 58 LEU A CA 8
ATOM 13153 C C . LEU A 1 58 ? -4.047 -2.019 -6.215 1.00 0.00 58 LEU A C 8
ATOM 13154 O O . LEU A 1 58 ? -4.750 -2.654 -6.999 1.00 0.00 58 LEU A O 8
ATOM 13170 N N . VAL A 1 59 ? -2.829 -2.380 -5.839 1.00 0.00 59 VAL A N 8
ATOM 13171 C CA . VAL A 1 59 ? -2.218 -3.596 -6.347 1.00 0.00 59 VAL A CA 8
ATOM 13172 C C . VAL A 1 59 ? -1.210 -4.122 -5.323 1.00 0.00 59 VAL A C 8
ATOM 13173 O O . VAL A 1 59 ? -0.566 -3.341 -4.623 1.00 0.00 59 VAL A O 8
ATOM 13186 N N . ALA A 1 60 ? -1.103 -5.441 -5.268 1.00 0.00 60 ALA A N 8
ATOM 13187 C CA . ALA A 1 60 ? -0.184 -6.080 -4.341 1.00 0.00 60 ALA A CA 8
ATOM 13188 C C . ALA A 1 60 ? 0.992 -6.670 -5.121 1.00 0.00 60 ALA A C 8
ATOM 13189 O O . ALA A 1 60 ? 0.801 -7.512 -5.997 1.00 0.00 60 ALA A O 8
ATOM 13196 N N . VAL A 1 61 ? 2.183 -6.204 -4.775 1.00 0.00 61 VAL A N 8
ATOM 13197 C CA . VAL A 1 61 ? 3.391 -6.675 -5.432 1.00 0.00 61 VAL A CA 8
ATOM 13198 C C . VAL A 1 61 ? 4.282 -7.380 -4.407 1.00 0.00 61 VAL A C 8
ATOM 13199 O O . VAL A 1 61 ? 4.484 -6.876 -3.304 1.00 0.00 61 VAL A O 8
ATOM 13212 N N . SER A 1 62 ? 4.791 -8.536 -4.809 1.00 0.00 62 SER A N 8
ATOM 13213 C CA . SER A 1 62 ? 5.656 -9.315 -3.940 1.00 0.00 62 SER A CA 8
ATOM 13214 C C . SER A 1 62 ? 7.104 -9.222 -4.423 1.00 0.00 62 SER A C 8
ATOM 13215 O O . SER A 1 62 ? 7.360 -8.816 -5.555 1.00 0.00 62 SER A O 8
ATOM 13223 N N . SER A 1 63 ? 8.015 -9.605 -3.540 1.00 0.00 63 SER A N 8
ATOM 13224 C CA . SER A 1 63 ? 9.431 -9.570 -3.862 1.00 0.00 63 SER A CA 8
ATOM 13225 C C . SER A 1 63 ? 9.751 -10.618 -4.930 1.00 0.00 63 SER A C 8
ATOM 13226 O O . SER A 1 63 ? 10.450 -11.593 -4.659 1.00 0.00 63 SER A O 8
ATOM 13234 N N . SER A 1 64 ? 9.223 -10.381 -6.122 1.00 0.00 64 SER A N 8
ATOM 13235 C CA . SER A 1 64 ? 9.444 -11.292 -7.232 1.00 0.00 64 SER A CA 8
ATOM 13236 C C . SER A 1 64 ? 8.847 -10.709 -8.515 1.00 0.00 64 SER A C 8
ATOM 13237 O O . SER A 1 64 ? 9.432 -10.834 -9.589 1.00 0.00 64 SER A O 8
ATOM 13245 N N . GLY A 1 65 ? 7.688 -10.085 -8.359 1.00 0.00 65 GLY A N 8
ATOM 13246 C CA . GLY A 1 65 ? 7.005 -9.483 -9.491 1.00 0.00 65 GLY A CA 8
ATOM 13247 C C . GLY A 1 65 ? 5.607 -10.079 -9.669 1.00 0.00 65 GLY A C 8
ATOM 13248 O O . GLY A 1 65 ? 5.157 -10.290 -10.794 1.00 0.00 65 GLY A O 8
ATOM 13252 N N . GLU A 1 66 ? 4.959 -10.333 -8.542 1.00 0.00 66 GLU A N 8
ATOM 13253 C CA . GLU A 1 66 ? 3.622 -10.900 -8.558 1.00 0.00 66 GLU A CA 8
ATOM 13254 C C . GLU A 1 66 ? 2.586 -9.829 -8.212 1.00 0.00 66 GLU A C 8
ATOM 13255 O O . GLU A 1 66 ? 2.356 -9.538 -7.039 1.00 0.00 66 GLU A O 8
ATOM 13267 N N . LYS A 1 67 ? 1.988 -9.270 -9.254 1.00 0.00 67 LYS A N 8
ATOM 13268 C CA . LYS A 1 67 ? 0.983 -8.237 -9.075 1.00 0.00 67 LYS A CA 8
ATOM 13269 C C . LYS A 1 67 ? -0.396 -8.889 -8.949 1.00 0.00 67 LYS A C 8
ATOM 13270 O O . LYS A 1 67 ? -0.701 -9.846 -9.660 1.00 0.00 67 LYS A O 8
ATOM 13289 N N . VAL A 1 68 ? -1.191 -8.346 -8.040 1.00 0.00 68 VAL A N 8
ATOM 13290 C CA . VAL A 1 68 ? -2.530 -8.863 -7.812 1.00 0.00 68 VAL A CA 8
ATOM 13291 C C . VAL A 1 68 ? -3.514 -7.695 -7.719 1.00 0.00 68 VAL A C 8
ATOM 13292 O O . VAL A 1 68 ? -3.774 -7.183 -6.632 1.00 0.00 68 VAL A O 8
ATOM 13305 N N . LEU A 1 69 ? -4.035 -7.309 -8.874 1.00 0.00 69 LEU A N 8
ATOM 13306 C CA . LEU A 1 69 ? -4.985 -6.212 -8.937 1.00 0.00 69 LEU A CA 8
ATOM 13307 C C . LEU A 1 69 ? -6.095 -6.444 -7.911 1.00 0.00 69 LEU A C 8
ATOM 13308 O O . LEU A 1 69 ? -6.904 -7.358 -8.062 1.00 0.00 69 LEU A O 8
ATOM 13324 N N . LEU A 1 70 ? -6.098 -5.601 -6.888 1.00 0.00 70 LEU A N 8
ATOM 13325 C CA . LEU A 1 70 ? -7.096 -5.703 -5.837 1.00 0.00 70 LEU A CA 8
ATOM 13326 C C . LEU A 1 70 ? -8.373 -4.987 -6.280 1.00 0.00 70 LEU A C 8
ATOM 13327 O O . LEU A 1 70 ? -8.408 -4.378 -7.348 1.00 0.00 70 LEU A O 8
ATOM 13343 N N . GLN A 1 71 ? -9.390 -5.083 -5.436 1.00 0.00 71 GLN A N 8
ATOM 13344 C CA . GLN A 1 71 ? -10.666 -4.451 -5.728 1.00 0.00 71 GLN A CA 8
ATOM 13345 C C . GLN A 1 71 ? -11.142 -3.637 -4.523 1.00 0.00 71 GLN A C 8
ATOM 13346 O O . GLN A 1 71 ? -10.765 -3.923 -3.388 1.00 0.00 71 GLN A O 8
ATOM 13360 N N . PRO A 1 72 ? -11.986 -2.612 -4.819 1.00 0.00 72 PRO A N 8
ATOM 13361 C CA . PRO A 1 72 ? -12.517 -1.754 -3.773 1.00 0.00 72 PRO A CA 8
ATOM 13362 C C . PRO A 1 72 ? -13.611 -2.471 -2.980 1.00 0.00 72 PRO A C 8
ATOM 13363 O O . PRO A 1 72 ? -14.188 -1.901 -2.055 1.00 0.00 72 PRO A O 8
ATOM 13374 N N . THR A 1 73 ? -13.864 -3.712 -3.370 1.00 0.00 73 THR A N 8
ATOM 13375 C CA . THR A 1 73 ? -14.879 -4.513 -2.706 1.00 0.00 73 THR A CA 8
ATOM 13376 C C . THR A 1 73 ? -14.250 -5.760 -2.082 1.00 0.00 73 THR A C 8
ATOM 13377 O O . THR A 1 73 ? -14.804 -6.854 -2.179 1.00 0.00 73 THR A O 8
ATOM 13388 N N . GLU A 1 74 ? -13.100 -5.554 -1.456 1.00 0.00 74 GLU A N 8
ATOM 13389 C CA . GLU A 1 74 ? -12.390 -6.648 -0.816 1.00 0.00 74 GLU A CA 8
ATOM 13390 C C . GLU A 1 74 ? -12.936 -6.883 0.594 1.00 0.00 74 GLU A C 8
ATOM 13391 O O . GLU A 1 74 ? -13.896 -6.235 1.007 1.00 0.00 74 GLU A O 8
ATOM 13403 N N . ASP A 1 75 ? -12.300 -7.812 1.292 1.00 0.00 75 ASP A N 8
ATOM 13404 C CA . ASP A 1 75 ? -12.710 -8.141 2.647 1.00 0.00 75 ASP A CA 8
ATOM 13405 C C . ASP A 1 75 ? -11.537 -7.907 3.601 1.00 0.00 75 ASP A C 8
ATOM 13406 O O . ASP A 1 75 ? -11.601 -7.038 4.469 1.00 0.00 75 ASP A O 8
ATOM 13415 N N . CYS A 1 76 ? -10.493 -8.699 3.408 1.00 0.00 76 CYS A N 8
ATOM 13416 C CA . CYS A 1 76 ? -9.307 -8.590 4.241 1.00 0.00 76 CYS A CA 8
ATOM 13417 C C . CYS A 1 76 ? -8.089 -8.441 3.326 1.00 0.00 76 CYS A C 8
ATOM 13418 O O . CYS A 1 76 ? -7.648 -9.411 2.711 1.00 0.00 76 CYS A O 8
ATOM 13426 N N . VAL A 1 77 ? -7.582 -7.219 3.264 1.00 0.00 77 VAL A N 8
ATOM 13427 C CA . VAL A 1 77 ? -6.424 -6.931 2.434 1.00 0.00 77 VAL A CA 8
ATOM 13428 C C . VAL A 1 77 ? -5.156 -7.030 3.284 1.00 0.00 77 VAL A C 8
ATOM 13429 O O . VAL A 1 77 ? -4.276 -7.842 3.001 1.00 0.00 77 VAL A O 8
ATOM 13442 N N . PHE A 1 78 ? -5.101 -6.192 4.309 1.00 0.00 78 PHE A N 8
ATOM 13443 C CA . PHE A 1 78 ? -3.955 -6.175 5.202 1.00 0.00 78 PHE A CA 8
ATOM 13444 C C . PHE A 1 78 ? -3.474 -7.595 5.503 1.00 0.00 78 PHE A C 8
ATOM 13445 O O . PHE A 1 78 ? -2.294 -7.810 5.776 1.00 0.00 78 PHE A O 8
ATOM 13462 N N . THR A 1 79 ? -4.412 -8.529 5.444 1.00 0.00 79 THR A N 8
ATOM 13463 C CA . THR A 1 79 ? -4.098 -9.923 5.707 1.00 0.00 79 THR A CA 8
ATOM 13464 C C . THR A 1 79 ? -3.674 -10.627 4.416 1.00 0.00 79 THR A C 8
ATOM 13465 O O . THR A 1 79 ? -2.652 -11.311 4.385 1.00 0.00 79 THR A O 8
ATOM 13476 N N . ALA A 1 80 ? -4.480 -10.435 3.383 1.00 0.00 80 ALA A N 8
ATOM 13477 C CA . ALA A 1 80 ? -4.201 -11.043 2.093 1.00 0.00 80 ALA A CA 8
ATOM 13478 C C . ALA A 1 80 ? -2.721 -10.853 1.754 1.00 0.00 80 ALA A C 8
ATOM 13479 O O . ALA A 1 80 ? -2.023 -11.817 1.440 1.00 0.00 80 ALA A O 8
ATOM 13486 N N . LEU A 1 81 ? -2.285 -9.604 1.829 1.00 0.00 81 LEU A N 8
ATOM 13487 C CA . LEU A 1 81 ? -0.901 -9.275 1.534 1.00 0.00 81 LEU A CA 8
ATOM 13488 C C . LEU A 1 81 ? 0.011 -10.356 2.118 1.00 0.00 81 LEU A C 8
ATOM 13489 O O . LEU A 1 81 ? -0.183 -10.790 3.253 1.00 0.00 81 LEU A O 8
ATOM 13505 N N . GLY A 1 82 ? 0.986 -10.759 1.317 1.00 0.00 82 GLY A N 8
ATOM 13506 C CA . GLY A 1 82 ? 1.928 -11.781 1.741 1.00 0.00 82 GLY A CA 8
ATOM 13507 C C . GLY A 1 82 ? 2.872 -11.243 2.819 1.00 0.00 82 GLY A C 8
ATOM 13508 O O . GLY A 1 82 ? 2.582 -10.231 3.454 1.00 0.00 82 GLY A O 8
ATOM 13512 N N . ILE A 1 83 ? 3.983 -11.945 2.992 1.00 0.00 83 ILE A N 8
ATOM 13513 C CA . ILE A 1 83 ? 4.971 -11.551 3.981 1.00 0.00 83 ILE A CA 8
ATOM 13514 C C . ILE A 1 83 ? 5.805 -10.393 3.430 1.00 0.00 83 ILE A C 8
ATOM 13515 O O . ILE A 1 83 ? 5.865 -9.323 4.036 1.00 0.00 83 ILE A O 8
ATOM 13531 N N . ASN A 1 84 ? 6.427 -10.644 2.288 1.00 0.00 84 ASN A N 8
ATOM 13532 C CA . ASN A 1 84 ? 7.254 -9.636 1.648 1.00 0.00 84 ASN A CA 8
ATOM 13533 C C . ASN A 1 84 ? 6.503 -9.050 0.451 1.00 0.00 84 ASN A C 8
ATOM 13534 O O . ASN A 1 84 ? 7.022 -9.033 -0.664 1.00 0.00 84 ASN A O 8
ATOM 13545 N N . SER A 1 85 ? 5.293 -8.584 0.723 1.00 0.00 85 SER A N 8
ATOM 13546 C CA . SER A 1 85 ? 4.465 -7.999 -0.318 1.00 0.00 85 SER A CA 8
ATOM 13547 C C . SER A 1 85 ? 4.106 -6.557 0.047 1.00 0.00 85 SER A C 8
ATOM 13548 O O . SER A 1 85 ? 3.779 -6.268 1.197 1.00 0.00 85 SER A O 8
ATOM 13556 N N . HIS A 1 86 ? 4.180 -5.691 -0.953 1.00 0.00 86 HIS A N 8
ATOM 13557 C CA . HIS A 1 86 ? 3.867 -4.287 -0.751 1.00 0.00 86 HIS A CA 8
ATOM 13558 C C . HIS A 1 86 ? 2.709 -3.883 -1.666 1.00 0.00 86 HIS A C 8
ATOM 13559 O O . HIS A 1 86 ? 2.584 -4.393 -2.778 1.00 0.00 86 HIS A O 8
ATOM 13573 N N . LEU A 1 87 ? 1.890 -2.971 -1.163 1.00 0.00 87 LEU A N 8
ATOM 13574 C CA . LEU A 1 87 ? 0.746 -2.492 -1.920 1.00 0.00 87 LEU A CA 8
ATOM 13575 C C . LEU A 1 87 ? 1.175 -1.308 -2.789 1.00 0.00 87 LEU A C 8
ATOM 13576 O O . LEU A 1 87 ? 2.006 -0.500 -2.377 1.00 0.00 87 LEU A O 8
ATOM 13592 N N . PHE A 1 88 ? 0.587 -1.242 -3.975 1.00 0.00 88 PHE A N 8
ATOM 13593 C CA . PHE A 1 88 ? 0.898 -0.170 -4.905 1.00 0.00 88 PHE A CA 8
ATOM 13594 C C . PHE A 1 88 ? -0.380 0.442 -5.482 1.00 0.00 88 PHE A C 8
ATOM 13595 O O . PHE A 1 88 ? -1.173 -0.251 -6.117 1.00 0.00 88 PHE A O 8
ATOM 13612 N N . ALA A 1 89 ? -0.540 1.736 -5.242 1.00 0.00 89 ALA A N 8
ATOM 13613 C CA . ALA A 1 89 ? -1.707 2.449 -5.730 1.00 0.00 89 ALA A CA 8
ATOM 13614 C C . ALA A 1 89 ? -1.309 3.310 -6.930 1.00 0.00 89 ALA A C 8
ATOM 13615 O O . ALA A 1 89 ? -0.533 4.254 -6.791 1.00 0.00 89 ALA A O 8
ATOM 13622 N N . CYS A 1 90 ? -1.858 2.953 -8.082 1.00 0.00 90 CYS A N 8
ATOM 13623 C CA . CYS A 1 90 ? -1.570 3.681 -9.306 1.00 0.00 90 CYS A CA 8
ATOM 13624 C C . CYS A 1 90 ? -2.661 3.355 -10.328 1.00 0.00 90 CYS A C 8
ATOM 13625 O O . CYS A 1 90 ? -3.515 2.505 -10.079 1.00 0.00 90 CYS A O 8
ATOM 13633 N N . THR A 1 91 ? -2.597 4.047 -11.456 1.00 0.00 91 THR A N 8
ATOM 13634 C CA . THR A 1 91 ? -3.569 3.841 -12.516 1.00 0.00 91 THR A CA 8
ATOM 13635 C C . THR A 1 91 ? -3.246 2.566 -13.296 1.00 0.00 91 THR A C 8
ATOM 13636 O O . THR A 1 91 ? -2.167 1.995 -13.140 1.00 0.00 91 THR A O 8
ATOM 13647 N N . ARG A 1 92 ? -4.199 2.157 -14.120 1.00 0.00 92 ARG A N 8
ATOM 13648 C CA . ARG A 1 92 ? -4.029 0.959 -14.925 1.00 0.00 92 ARG A CA 8
ATOM 13649 C C . ARG A 1 92 ? -2.785 1.085 -15.807 1.00 0.00 92 ARG A C 8
ATOM 13650 O O . ARG A 1 92 ? -2.032 0.125 -15.965 1.00 0.00 92 ARG A O 8
ATOM 13671 N N . ASP A 1 93 ? -2.608 2.276 -16.359 1.00 0.00 93 ASP A N 8
ATOM 13672 C CA . ASP A 1 93 ? -1.468 2.540 -17.221 1.00 0.00 93 ASP A CA 8
ATOM 13673 C C . ASP A 1 93 ? -0.194 2.583 -16.375 1.00 0.00 93 ASP A C 8
ATOM 13674 O O . ASP A 1 93 ? 0.910 2.653 -16.913 1.00 0.00 93 ASP A O 8
ATOM 13683 N N . SER A 1 94 ? -0.389 2.540 -15.065 1.00 0.00 94 SER A N 8
ATOM 13684 C CA . SER A 1 94 ? 0.730 2.573 -14.140 1.00 0.00 94 SER A CA 8
ATOM 13685 C C . SER A 1 94 ? 0.923 1.196 -13.501 1.00 0.00 94 SER A C 8
ATOM 13686 O O . SER A 1 94 ? 2.026 0.852 -13.081 1.00 0.00 94 SER A O 8
ATOM 13694 N N . TYR A 1 95 ? -0.168 0.446 -13.448 1.00 0.00 95 TYR A N 8
ATOM 13695 C CA . TYR A 1 95 ? -0.133 -0.886 -12.868 1.00 0.00 95 TYR A CA 8
ATOM 13696 C C . TYR A 1 95 ? 1.046 -1.692 -13.416 1.00 0.00 95 TYR A C 8
ATOM 13697 O O . TYR A 1 95 ? 1.747 -2.364 -12.661 1.00 0.00 95 TYR A O 8
ATOM 13715 N N . GLU A 1 96 ? 1.229 -1.598 -14.725 1.00 0.00 96 GLU A N 8
ATOM 13716 C CA . GLU A 1 96 ? 2.311 -2.310 -15.383 1.00 0.00 96 GLU A CA 8
ATOM 13717 C C . GLU A 1 96 ? 3.645 -1.611 -15.116 1.00 0.00 96 GLU A C 8
ATOM 13718 O O . GLU A 1 96 ? 4.706 -2.220 -15.249 1.00 0.00 96 GLU A O 8
ATOM 13730 N N . ALA A 1 97 ? 3.549 -0.343 -14.744 1.00 0.00 97 ALA A N 8
ATOM 13731 C CA . ALA A 1 97 ? 4.736 0.445 -14.457 1.00 0.00 97 ALA A CA 8
ATOM 13732 C C . ALA A 1 97 ? 5.142 0.235 -12.997 1.00 0.00 97 ALA A C 8
ATOM 13733 O O . ALA A 1 97 ? 6.027 0.922 -12.490 1.00 0.00 97 ALA A O 8
ATOM 13740 N N . LEU A 1 98 ? 4.475 -0.718 -12.362 1.00 0.00 98 LEU A N 8
ATOM 13741 C CA . LEU A 1 98 ? 4.755 -1.028 -10.970 1.00 0.00 98 LEU A CA 8
ATOM 13742 C C . LEU A 1 98 ? 5.971 -1.953 -10.893 1.00 0.00 98 LEU A C 8
ATOM 13743 O O . LEU A 1 98 ? 6.182 -2.782 -11.777 1.00 0.00 98 LEU A O 8
ATOM 13759 N N . VAL A 1 99 ? 6.740 -1.779 -9.828 1.00 0.00 99 VAL A N 8
ATOM 13760 C CA . VAL A 1 99 ? 7.929 -2.589 -9.623 1.00 0.00 99 VAL A CA 8
ATOM 13761 C C . VAL A 1 99 ? 7.995 -3.031 -8.160 1.00 0.00 99 VAL A C 8
ATOM 13762 O O . VAL A 1 99 ? 7.647 -2.267 -7.261 1.00 0.00 99 VAL A O 8
ATOM 13775 N N . PRO A 1 100 ? 8.455 -4.295 -7.962 1.00 0.00 100 PRO A N 8
ATOM 13776 C CA . PRO A 1 100 ? 8.570 -4.848 -6.623 1.00 0.00 100 PRO A CA 8
ATOM 13777 C C . PRO A 1 100 ? 9.775 -4.258 -5.888 1.00 0.00 100 PRO A C 8
ATOM 13778 O O . PRO A 1 100 ? 10.874 -4.198 -6.438 1.00 0.00 100 PRO A O 8
ATOM 13789 N N . LEU A 1 101 ? 9.528 -3.836 -4.657 1.00 0.00 101 LEU A N 8
ATOM 13790 C CA . LEU A 1 101 ? 10.579 -3.253 -3.840 1.00 0.00 101 LEU A CA 8
ATOM 13791 C C . LEU A 1 101 ? 11.784 -4.196 -3.818 1.00 0.00 101 LEU A C 8
ATOM 13792 O O . LEU A 1 101 ? 11.669 -5.365 -4.182 1.00 0.00 101 LEU A O 8
ATOM 13808 N N . PRO A 1 102 ? 12.942 -3.637 -3.374 1.00 0.00 102 PRO A N 8
ATOM 13809 C CA . PRO A 1 102 ? 14.167 -4.415 -3.299 1.00 0.00 102 PRO A CA 8
ATOM 13810 C C . PRO A 1 102 ? 14.135 -5.376 -2.109 1.00 0.00 102 PRO A C 8
ATOM 13811 O O . PRO A 1 102 ? 13.069 -5.657 -1.563 1.00 0.00 102 PRO A O 8
ATOM 13822 N N . GLU A 1 103 ? 15.315 -5.853 -1.742 1.00 0.00 103 GLU A N 8
ATOM 13823 C CA . GLU A 1 103 ? 15.435 -6.777 -0.627 1.00 0.00 103 GLU A CA 8
ATOM 13824 C C . GLU A 1 103 ? 16.835 -6.692 -0.016 1.00 0.00 103 GLU A C 8
ATOM 13825 O O . GLU A 1 103 ? 17.782 -7.274 -0.542 1.00 0.00 103 GLU A O 8
ATOM 13837 N N . GLU A 1 104 ? 16.921 -5.962 1.087 1.00 0.00 104 GLU A N 8
ATOM 13838 C CA . GLU A 1 104 ? 18.189 -5.794 1.776 1.00 0.00 104 GLU A CA 8
ATOM 13839 C C . GLU A 1 104 ? 18.002 -5.970 3.284 1.00 0.00 104 GLU A C 8
ATOM 13840 O O . GLU A 1 104 ? 16.944 -6.407 3.735 1.00 0.00 104 GLU A O 8
ATOM 13852 N N . ILE A 1 105 ? 19.045 -5.621 4.022 1.00 0.00 105 ILE A N 8
ATOM 13853 C CA . ILE A 1 105 ? 19.009 -5.736 5.470 1.00 0.00 105 ILE A CA 8
ATOM 13854 C C . ILE A 1 105 ? 18.723 -4.361 6.079 1.00 0.00 105 ILE A C 8
ATOM 13855 O O . ILE A 1 105 ? 19.422 -3.926 6.994 1.00 0.00 105 ILE A O 8
ATOM 13871 N N . GLN A 1 106 ? 17.696 -3.716 5.547 1.00 0.00 106 GLN A N 8
ATOM 13872 C CA . GLN A 1 106 ? 17.309 -2.400 6.027 1.00 0.00 106 GLN A CA 8
ATOM 13873 C C . GLN A 1 106 ? 15.786 -2.259 6.021 1.00 0.00 106 GLN A C 8
ATOM 13874 O O . GLN A 1 106 ? 15.072 -3.211 5.708 1.00 0.00 106 GLN A O 8
ATOM 13888 N N . VAL A 1 107 ? 15.333 -1.064 6.370 1.00 0.00 107 VAL A N 8
ATOM 13889 C CA . VAL A 1 107 ? 13.907 -0.786 6.409 1.00 0.00 107 VAL A CA 8
ATOM 13890 C C . VAL A 1 107 ? 13.289 -1.121 5.050 1.00 0.00 107 VAL A C 8
ATOM 13891 O O . VAL A 1 107 ? 13.279 -0.287 4.146 1.00 0.00 107 VAL A O 8
ATOM 13904 N N . SER A 1 108 ? 12.789 -2.344 4.948 1.00 0.00 108 SER A N 8
ATOM 13905 C CA . SER A 1 108 ? 12.171 -2.799 3.714 1.00 0.00 108 SER A CA 8
ATOM 13906 C C . SER A 1 108 ? 11.887 -4.300 3.795 1.00 0.00 108 SER A C 8
ATOM 13907 O O . SER A 1 108 ? 12.807 -5.103 3.937 1.00 0.00 108 SER A O 8
ATOM 13915 N N . PRO A 1 109 ? 10.574 -4.643 3.697 1.00 0.00 109 PRO A N 8
ATOM 13916 C CA . PRO A 1 109 ? 10.157 -6.033 3.757 1.00 0.00 109 PRO A CA 8
ATOM 13917 C C . PRO A 1 109 ? 10.480 -6.759 2.449 1.00 0.00 109 PRO A C 8
ATOM 13918 O O . PRO A 1 109 ? 9.575 -7.170 1.724 1.00 0.00 109 PRO A O 8
ATOM 13929 N N . GLY A 1 110 ? 11.771 -6.895 2.188 1.00 0.00 110 GLY A N 8
ATOM 13930 C CA . GLY A 1 110 ? 12.225 -7.564 0.981 1.00 0.00 110 GLY A CA 8
ATOM 13931 C C . GLY A 1 110 ? 13.256 -8.646 1.308 1.00 0.00 110 GLY A C 8
ATOM 13932 O O . GLY A 1 110 ? 14.357 -8.341 1.764 1.00 0.00 110 GLY A O 8
ATOM 13936 N N . ASP A 1 111 ? 12.863 -9.887 1.062 1.00 0.00 111 ASP A N 8
ATOM 13937 C CA . ASP A 1 111 ? 13.741 -11.015 1.325 1.00 0.00 111 ASP A CA 8
ATOM 13938 C C . ASP A 1 111 ? 13.168 -12.267 0.657 1.00 0.00 111 ASP A C 8
ATOM 13939 O O . ASP A 1 111 ? 12.001 -12.601 0.853 1.00 0.00 111 ASP A O 8
ATOM 13948 N N . THR A 1 112 ? 14.017 -12.925 -0.119 1.00 0.00 112 THR A N 8
ATOM 13949 C CA . THR A 1 112 ? 13.610 -14.133 -0.818 1.00 0.00 112 THR A CA 8
ATOM 13950 C C . THR A 1 112 ? 14.832 -14.861 -1.381 1.00 0.00 112 THR A C 8
ATOM 13951 O O . THR A 1 112 ? 15.897 -14.265 -1.536 1.00 0.00 112 THR A O 8
ATOM 13962 N N . GLU A 1 113 ? 14.638 -16.139 -1.672 1.00 0.00 113 GLU A N 8
ATOM 13963 C CA . GLU A 1 113 ? 15.711 -16.954 -2.214 1.00 0.00 113 GLU A CA 8
ATOM 13964 C C . GLU A 1 113 ? 15.568 -17.078 -3.732 1.00 0.00 113 GLU A C 8
ATOM 13965 O O . GLU A 1 113 ? 14.465 -16.973 -4.266 1.00 0.00 113 GLU A O 8
ATOM 13977 N N . ILE A 1 114 ? 16.699 -17.301 -4.385 1.00 0.00 114 ILE A N 8
ATOM 13978 C CA . ILE A 1 114 ? 16.714 -17.440 -5.831 1.00 0.00 114 ILE A CA 8
ATOM 13979 C C . ILE A 1 114 ? 16.337 -16.103 -6.472 1.00 0.00 114 ILE A C 8
ATOM 13980 O O . ILE A 1 114 ? 17.198 -15.395 -6.993 1.00 0.00 114 ILE A O 8
ATOM 13996 N N . SER A 1 115 ? 15.049 -15.797 -6.414 1.00 0.00 115 SER A N 8
ATOM 13997 C CA . SER A 1 115 ? 14.548 -14.557 -6.982 1.00 0.00 115 SER A CA 8
ATOM 13998 C C . SER A 1 115 ? 14.575 -14.634 -8.510 1.00 0.00 115 SER A C 8
ATOM 13999 O O . SER A 1 115 ? 15.410 -15.330 -9.086 1.00 0.00 115 SER A O 8
ATOM 14007 N N . GLY A 1 116 ? 13.651 -13.908 -9.123 1.00 0.00 116 GLY A N 8
ATOM 14008 C CA . GLY A 1 116 ? 13.558 -13.885 -10.573 1.00 0.00 116 GLY A CA 8
ATOM 14009 C C . GLY A 1 116 ? 12.440 -12.949 -11.036 1.00 0.00 116 GLY A C 8
ATOM 14010 O O . GLY A 1 116 ? 11.273 -13.337 -11.063 1.00 0.00 116 GLY A O 8
ATOM 14014 N N . PRO A 1 117 ? 12.845 -11.702 -11.397 1.00 0.00 117 PRO A N 8
ATOM 14015 C CA . PRO A 1 117 ? 11.890 -10.709 -11.857 1.00 0.00 117 PRO A CA 8
ATOM 14016 C C . PRO A 1 117 ? 11.430 -11.010 -13.285 1.00 0.00 117 PRO A C 8
ATOM 14017 O O . PRO A 1 117 ? 12.150 -11.649 -14.051 1.00 0.00 117 PRO A O 8
ATOM 14028 N N . SER A 1 118 ? 10.234 -10.537 -13.599 1.00 0.00 118 SER A N 8
ATOM 14029 C CA . SER A 1 118 ? 9.669 -10.748 -14.921 1.00 0.00 118 SER A CA 8
ATOM 14030 C C . SER A 1 118 ? 8.755 -9.578 -15.293 1.00 0.00 118 SER A C 8
ATOM 14031 O O . SER A 1 118 ? 7.533 -9.692 -15.214 1.00 0.00 118 SER A O 8
ATOM 14039 N N . SER A 1 119 ? 9.383 -8.481 -15.690 1.00 0.00 119 SER A N 8
ATOM 14040 C CA . SER A 1 119 ? 8.642 -7.292 -16.074 1.00 0.00 119 SER A CA 8
ATOM 14041 C C . SER A 1 119 ? 8.190 -7.405 -17.531 1.00 0.00 119 SER A C 8
ATOM 14042 O O . SER A 1 119 ? 8.786 -8.143 -18.314 1.00 0.00 119 SER A O 8
ATOM 14050 N N . GLY A 1 120 ? 7.140 -6.662 -17.851 1.00 0.00 120 GLY A N 8
ATOM 14051 C CA . GLY A 1 120 ? 6.602 -6.669 -19.201 1.00 0.00 120 GLY A CA 8
ATOM 14052 C C . GLY A 1 120 ? 7.351 -5.679 -20.095 1.00 0.00 120 GLY A C 8
ATOM 14053 O O . GLY A 1 120 ? 8.124 -6.083 -20.962 1.00 0.00 120 GLY A O 8
ATOM 14057 N N . GLY A 1 1 ? -22.001 -1.881 17.496 1.00 0.00 1 GLY A N 9
ATOM 14058 C CA . GLY A 1 1 ? -21.799 -1.663 18.918 1.00 0.00 1 GLY A CA 9
ATOM 14059 C C . GLY A 1 1 ? -20.910 -0.441 19.164 1.00 0.00 1 GLY A C 9
ATOM 14060 O O . GLY A 1 1 ? -20.045 -0.124 18.349 1.00 0.00 1 GLY A O 9
ATOM 14064 N N . SER A 1 2 ? -21.154 0.210 20.292 1.00 0.00 2 SER A N 9
ATOM 14065 C CA . SER A 1 2 ? -20.387 1.389 20.656 1.00 0.00 2 SER A CA 9
ATOM 14066 C C . SER A 1 2 ? -19.207 0.992 21.545 1.00 0.00 2 SER A C 9
ATOM 14067 O O . SER A 1 2 ? -19.399 0.427 22.621 1.00 0.00 2 SER A O 9
ATOM 14075 N N . SER A 1 3 ? -18.013 1.304 21.063 1.00 0.00 3 SER A N 9
ATOM 14076 C CA . SER A 1 3 ? -16.802 0.986 21.801 1.00 0.00 3 SER A CA 9
ATOM 14077 C C . SER A 1 3 ? -16.650 -0.531 21.929 1.00 0.00 3 SER A C 9
ATOM 14078 O O . SER A 1 3 ? -17.183 -1.135 22.859 1.00 0.00 3 SER A O 9
ATOM 14086 N N . GLY A 1 4 ? -15.921 -1.103 20.983 1.00 0.00 4 GLY A N 9
ATOM 14087 C CA . GLY A 1 4 ? -15.692 -2.537 20.978 1.00 0.00 4 GLY A CA 9
ATOM 14088 C C . GLY A 1 4 ? -14.787 -2.952 22.140 1.00 0.00 4 GLY A C 9
ATOM 14089 O O . GLY A 1 4 ? -15.165 -2.821 23.304 1.00 0.00 4 GLY A O 9
ATOM 14093 N N . SER A 1 5 ? -13.609 -3.443 21.785 1.00 0.00 5 SER A N 9
ATOM 14094 C CA . SER A 1 5 ? -12.647 -3.877 22.783 1.00 0.00 5 SER A CA 9
ATOM 14095 C C . SER A 1 5 ? -11.229 -3.801 22.212 1.00 0.00 5 SER A C 9
ATOM 14096 O O . SER A 1 5 ? -10.794 -4.703 21.498 1.00 0.00 5 SER A O 9
ATOM 14104 N N . SER A 1 6 ? -10.548 -2.715 22.549 1.00 0.00 6 SER A N 9
ATOM 14105 C CA . SER A 1 6 ? -9.189 -2.509 22.078 1.00 0.00 6 SER A CA 9
ATOM 14106 C C . SER A 1 6 ? -9.193 -2.214 20.577 1.00 0.00 6 SER A C 9
ATOM 14107 O O . SER A 1 6 ? -8.837 -1.115 20.156 1.00 0.00 6 SER A O 9
ATOM 14115 N N . GLY A 1 7 ? -9.601 -3.215 19.811 1.00 0.00 7 GLY A N 9
ATOM 14116 C CA . GLY A 1 7 ? -9.656 -3.077 18.366 1.00 0.00 7 GLY A CA 9
ATOM 14117 C C . GLY A 1 7 ? -8.447 -3.741 17.704 1.00 0.00 7 GLY A C 9
ATOM 14118 O O . GLY A 1 7 ? -7.587 -4.295 18.388 1.00 0.00 7 GLY A O 9
ATOM 14122 N N . ASP A 1 8 ? -8.419 -3.662 16.382 1.00 0.00 8 ASP A N 9
ATOM 14123 C CA . ASP A 1 8 ? -7.329 -4.249 15.620 1.00 0.00 8 ASP A CA 9
ATOM 14124 C C . ASP A 1 8 ? -6.852 -3.247 14.567 1.00 0.00 8 ASP A C 9
ATOM 14125 O O . ASP A 1 8 ? -6.946 -3.510 13.369 1.00 0.00 8 ASP A O 9
ATOM 14134 N N . GLU A 1 9 ? -6.351 -2.120 15.051 1.00 0.00 9 GLU A N 9
ATOM 14135 C CA . GLU A 1 9 ? -5.860 -1.078 14.166 1.00 0.00 9 GLU A CA 9
ATOM 14136 C C . GLU A 1 9 ? -4.462 -1.432 13.654 1.00 0.00 9 GLU A C 9
ATOM 14137 O O . GLU A 1 9 ? -3.724 -2.165 14.310 1.00 0.00 9 GLU A O 9
ATOM 14149 N N . ILE A 1 10 ? -4.141 -0.896 12.486 1.00 0.00 10 ILE A N 9
ATOM 14150 C CA . ILE A 1 10 ? -2.845 -1.146 11.878 1.00 0.00 10 ILE A CA 9
ATOM 14151 C C . ILE A 1 10 ? -2.446 0.059 11.024 1.00 0.00 10 ILE A C 9
ATOM 14152 O O . ILE A 1 10 ? -3.215 1.009 10.886 1.00 0.00 10 ILE A O 9
ATOM 14168 N N . PHE A 1 11 ? -1.243 -0.018 10.475 1.00 0.00 11 PHE A N 9
ATOM 14169 C CA . PHE A 1 11 ? -0.732 1.055 9.638 1.00 0.00 11 PHE A CA 9
ATOM 14170 C C . PHE A 1 11 ? -0.493 0.569 8.208 1.00 0.00 11 PHE A C 9
ATOM 14171 O O . PHE A 1 11 ? 0.511 -0.086 7.930 1.00 0.00 11 PHE A O 9
ATOM 14188 N N . CYS A 1 12 ? -1.432 0.908 7.337 1.00 0.00 12 CYS A N 9
ATOM 14189 C CA . CYS A 1 12 ? -1.337 0.514 5.942 1.00 0.00 12 CYS A CA 9
ATOM 14190 C C . CYS A 1 12 ? -0.384 1.480 5.234 1.00 0.00 12 CYS A C 9
ATOM 14191 O O . CYS A 1 12 ? -0.285 2.646 5.610 1.00 0.00 12 CYS A O 9
ATOM 14199 N N . ARG A 1 13 ? 0.292 0.957 4.222 1.00 0.00 13 ARG A N 9
ATOM 14200 C CA . ARG A 1 13 ? 1.234 1.759 3.458 1.00 0.00 13 ARG A CA 9
ATOM 14201 C C . ARG A 1 13 ? 1.086 1.470 1.963 1.00 0.00 13 ARG A C 9
ATOM 14202 O O . ARG A 1 13 ? 1.139 0.316 1.542 1.00 0.00 13 ARG A O 9
ATOM 14223 N N . VAL A 1 14 ? 0.903 2.539 1.201 1.00 0.00 14 VAL A N 9
ATOM 14224 C CA . VAL A 1 14 ? 0.747 2.415 -0.238 1.00 0.00 14 VAL A CA 9
ATOM 14225 C C . VAL A 1 14 ? 2.066 2.780 -0.923 1.00 0.00 14 VAL A C 9
ATOM 14226 O O . VAL A 1 14 ? 2.405 3.957 -1.036 1.00 0.00 14 VAL A O 9
ATOM 14239 N N . TYR A 1 15 ? 2.773 1.749 -1.361 1.00 0.00 15 TYR A N 9
ATOM 14240 C CA . TYR A 1 15 ? 4.047 1.947 -2.032 1.00 0.00 15 TYR A CA 9
ATOM 14241 C C . TYR A 1 15 ? 3.842 2.456 -3.460 1.00 0.00 15 TYR A C 9
ATOM 14242 O O . TYR A 1 15 ? 3.179 1.803 -4.266 1.00 0.00 15 TYR A O 9
ATOM 14260 N N . MET A 1 16 ? 4.422 3.616 -3.730 1.00 0.00 16 MET A N 9
ATOM 14261 C CA . MET A 1 16 ? 4.310 4.219 -5.048 1.00 0.00 16 MET A CA 9
ATOM 14262 C C . MET A 1 16 ? 5.154 3.459 -6.072 1.00 0.00 16 MET A C 9
ATOM 14263 O O . MET A 1 16 ? 6.004 2.649 -5.704 1.00 0.00 16 MET A O 9
ATOM 14277 N N . PRO A 1 17 ? 4.885 3.754 -7.372 1.00 0.00 17 PRO A N 9
ATOM 14278 C CA . PRO A 1 17 ? 5.609 3.107 -8.453 1.00 0.00 17 PRO A CA 9
ATOM 14279 C C . PRO A 1 17 ? 7.024 3.676 -8.581 1.00 0.00 17 PRO A C 9
ATOM 14280 O O . PRO A 1 17 ? 7.857 3.122 -9.297 1.00 0.00 17 PRO A O 9
ATOM 14291 N N . ASP A 1 18 ? 7.253 4.774 -7.876 1.00 0.00 18 ASP A N 9
ATOM 14292 C CA . ASP A 1 18 ? 8.552 5.423 -7.902 1.00 0.00 18 ASP A CA 9
ATOM 14293 C C . ASP A 1 18 ? 9.253 5.206 -6.559 1.00 0.00 18 ASP A C 9
ATOM 14294 O O . ASP A 1 18 ? 10.256 5.855 -6.266 1.00 0.00 18 ASP A O 9
ATOM 14303 N N . HIS A 1 19 ? 8.698 4.290 -5.779 1.00 0.00 19 HIS A N 9
ATOM 14304 C CA . HIS A 1 19 ? 9.257 3.979 -4.475 1.00 0.00 19 HIS A CA 9
ATOM 14305 C C . HIS A 1 19 ? 9.084 5.179 -3.543 1.00 0.00 19 HIS A C 9
ATOM 14306 O O . HIS A 1 19 ? 9.991 5.998 -3.404 1.00 0.00 19 HIS A O 9
ATOM 14320 N N . SER A 1 20 ? 7.912 5.246 -2.928 1.00 0.00 20 SER A N 9
ATOM 14321 C CA . SER A 1 20 ? 7.608 6.332 -2.012 1.00 0.00 20 SER A CA 9
ATOM 14322 C C . SER A 1 20 ? 6.240 6.104 -1.366 1.00 0.00 20 SER A C 9
ATOM 14323 O O . SER A 1 20 ? 5.240 6.671 -1.804 1.00 0.00 20 SER A O 9
ATOM 14331 N N . TYR A 1 21 ? 6.240 5.274 -0.334 1.00 0.00 21 TYR A N 9
ATOM 14332 C CA . TYR A 1 21 ? 5.012 4.964 0.378 1.00 0.00 21 TYR A CA 9
ATOM 14333 C C . TYR A 1 21 ? 4.779 5.949 1.525 1.00 0.00 21 TYR A C 9
ATOM 14334 O O . TYR A 1 21 ? 5.595 6.840 1.758 1.00 0.00 21 TYR A O 9
ATOM 14352 N N . VAL A 1 22 ? 3.663 5.755 2.212 1.00 0.00 22 VAL A N 9
ATOM 14353 C CA . VAL A 1 22 ? 3.313 6.615 3.330 1.00 0.00 22 VAL A CA 9
ATOM 14354 C C . VAL A 1 22 ? 2.754 5.761 4.469 1.00 0.00 22 VAL A C 9
ATOM 14355 O O . VAL A 1 22 ? 2.552 4.558 4.307 1.00 0.00 22 VAL A O 9
ATOM 14368 N N . THR A 1 23 ? 2.519 6.416 5.597 1.00 0.00 23 THR A N 9
ATOM 14369 C CA . THR A 1 23 ? 1.987 5.732 6.763 1.00 0.00 23 THR A CA 9
ATOM 14370 C C . THR A 1 23 ? 0.569 6.220 7.067 1.00 0.00 23 THR A C 9
ATOM 14371 O O . THR A 1 23 ? 0.358 7.404 7.321 1.00 0.00 23 THR A O 9
ATOM 14382 N N . ILE A 1 24 ? -0.365 5.281 7.031 1.00 0.00 24 ILE A N 9
ATOM 14383 C CA . ILE A 1 24 ? -1.757 5.601 7.300 1.00 0.00 24 ILE A CA 9
ATOM 14384 C C . ILE A 1 24 ? -2.317 4.605 8.318 1.00 0.00 24 ILE A C 9
ATOM 14385 O O . ILE A 1 24 ? -2.089 3.402 8.204 1.00 0.00 24 ILE A O 9
ATOM 14401 N N . ARG A 1 25 ? -3.040 5.144 9.289 1.00 0.00 25 ARG A N 9
ATOM 14402 C CA . ARG A 1 25 ? -3.634 4.317 10.326 1.00 0.00 25 ARG A CA 9
ATOM 14403 C C . ARG A 1 25 ? -5.012 3.820 9.884 1.00 0.00 25 ARG A C 9
ATOM 14404 O O . ARG A 1 25 ? -5.945 4.609 9.745 1.00 0.00 25 ARG A O 9
ATOM 14425 N N . SER A 1 26 ? -5.095 2.514 9.675 1.00 0.00 26 SER A N 9
ATOM 14426 C CA . SER A 1 26 ? -6.343 1.903 9.251 1.00 0.00 26 SER A CA 9
ATOM 14427 C C . SER A 1 26 ? -6.640 0.671 10.108 1.00 0.00 26 SER A C 9
ATOM 14428 O O . SER A 1 26 ? -5.768 0.187 10.829 1.00 0.00 26 SER A O 9
ATOM 14436 N N . ARG A 1 27 ? -7.873 0.198 10.002 1.00 0.00 27 ARG A N 9
ATOM 14437 C CA . ARG A 1 27 ? -8.295 -0.968 10.759 1.00 0.00 27 ARG A CA 9
ATOM 14438 C C . ARG A 1 27 ? -8.369 -2.194 9.847 1.00 0.00 27 ARG A C 9
ATOM 14439 O O . ARG A 1 27 ? -8.210 -2.080 8.633 1.00 0.00 27 ARG A O 9
ATOM 14460 N N . LEU A 1 28 ? -8.611 -3.340 10.468 1.00 0.00 28 LEU A N 9
ATOM 14461 C CA . LEU A 1 28 ? -8.708 -4.586 9.727 1.00 0.00 28 LEU A CA 9
ATOM 14462 C C . LEU A 1 28 ? -10.166 -4.830 9.336 1.00 0.00 28 LEU A C 9
ATOM 14463 O O . LEU A 1 28 ? -10.637 -5.966 9.359 1.00 0.00 28 LEU A O 9
ATOM 14479 N N . SER A 1 29 ? -10.841 -3.745 8.987 1.00 0.00 29 SER A N 9
ATOM 14480 C CA . SER A 1 29 ? -12.237 -3.827 8.591 1.00 0.00 29 SER A CA 9
ATOM 14481 C C . SER A 1 29 ? -12.458 -3.055 7.289 1.00 0.00 29 SER A C 9
ATOM 14482 O O . SER A 1 29 ? -13.134 -3.540 6.383 1.00 0.00 29 SER A O 9
ATOM 14490 N N . ALA A 1 30 ? -11.876 -1.866 7.237 1.00 0.00 30 ALA A N 9
ATOM 14491 C CA . ALA A 1 30 ? -12.001 -1.022 6.061 1.00 0.00 30 ALA A CA 9
ATOM 14492 C C . ALA A 1 30 ? -11.670 -1.842 4.812 1.00 0.00 30 ALA A C 9
ATOM 14493 O O . ALA A 1 30 ? -11.306 -3.013 4.913 1.00 0.00 30 ALA A O 9
ATOM 14500 N N . SER A 1 31 ? -11.808 -1.196 3.664 1.00 0.00 31 SER A N 9
ATOM 14501 C CA . SER A 1 31 ? -11.528 -1.851 2.398 1.00 0.00 31 SER A CA 9
ATOM 14502 C C . SER A 1 31 ? -10.526 -1.023 1.591 1.00 0.00 31 SER A C 9
ATOM 14503 O O . SER A 1 31 ? -10.162 0.082 1.992 1.00 0.00 31 SER A O 9
ATOM 14511 N N . VAL A 1 32 ? -10.108 -1.588 0.468 1.00 0.00 32 VAL A N 9
ATOM 14512 C CA . VAL A 1 32 ? -9.155 -0.916 -0.399 1.00 0.00 32 VAL A CA 9
ATOM 14513 C C . VAL A 1 32 ? -9.552 0.554 -0.543 1.00 0.00 32 VAL A C 9
ATOM 14514 O O . VAL A 1 32 ? -8.708 1.442 -0.436 1.00 0.00 32 VAL A O 9
ATOM 14527 N N . GLN A 1 33 ? -10.838 0.766 -0.783 1.00 0.00 33 GLN A N 9
ATOM 14528 C CA . GLN A 1 33 ? -11.357 2.113 -0.943 1.00 0.00 33 GLN A CA 9
ATOM 14529 C C . GLN A 1 33 ? -10.877 3.007 0.202 1.00 0.00 33 GLN A C 9
ATOM 14530 O O . GLN A 1 33 ? -10.256 4.043 -0.032 1.00 0.00 33 GLN A O 9
ATOM 14544 N N . ASP A 1 34 ? -11.182 2.573 1.416 1.00 0.00 34 ASP A N 9
ATOM 14545 C CA . ASP A 1 34 ? -10.789 3.321 2.599 1.00 0.00 34 ASP A CA 9
ATOM 14546 C C . ASP A 1 34 ? -9.323 3.738 2.469 1.00 0.00 34 ASP A C 9
ATOM 14547 O O . ASP A 1 34 ? -9.020 4.923 2.330 1.00 0.00 34 ASP A O 9
ATOM 14556 N N . ILE A 1 35 ? -8.451 2.742 2.519 1.00 0.00 35 ILE A N 9
ATOM 14557 C CA . ILE A 1 35 ? -7.023 2.991 2.408 1.00 0.00 35 ILE A CA 9
ATOM 14558 C C . ILE A 1 35 ? -6.775 4.034 1.317 1.00 0.00 35 ILE A C 9
ATOM 14559 O O . ILE A 1 35 ? -6.232 5.104 1.589 1.00 0.00 35 ILE A O 9
ATOM 14575 N N . LEU A 1 36 ? -7.183 3.686 0.106 1.00 0.00 36 LEU A N 9
ATOM 14576 C CA . LEU A 1 36 ? -7.012 4.579 -1.027 1.00 0.00 36 LEU A CA 9
ATOM 14577 C C . LEU A 1 36 ? -7.367 6.006 -0.605 1.00 0.00 36 LEU A C 9
ATOM 14578 O O . LEU A 1 36 ? -6.595 6.935 -0.833 1.00 0.00 36 LEU A O 9
ATOM 14594 N N . GLY A 1 37 ? -8.538 6.135 0.003 1.00 0.00 37 GLY A N 9
ATOM 14595 C CA . GLY A 1 37 ? -9.005 7.432 0.459 1.00 0.00 37 GLY A CA 9
ATOM 14596 C C . GLY A 1 37 ? -7.996 8.075 1.412 1.00 0.00 37 GLY A C 9
ATOM 14597 O O . GLY A 1 37 ? -7.583 9.216 1.209 1.00 0.00 37 GLY A O 9
ATOM 14601 N N . SER A 1 38 ? -7.627 7.315 2.433 1.00 0.00 38 SER A N 9
ATOM 14602 C CA . SER A 1 38 ? -6.674 7.796 3.419 1.00 0.00 38 SER A CA 9
ATOM 14603 C C . SER A 1 38 ? -5.337 8.107 2.744 1.00 0.00 38 SER A C 9
ATOM 14604 O O . SER A 1 38 ? -4.813 9.213 2.877 1.00 0.00 38 SER A O 9
ATOM 14612 N N . VAL A 1 39 ? -4.822 7.113 2.035 1.00 0.00 39 VAL A N 9
ATOM 14613 C CA . VAL A 1 39 ? -3.555 7.268 1.340 1.00 0.00 39 VAL A CA 9
ATOM 14614 C C . VAL A 1 39 ? -3.627 8.492 0.425 1.00 0.00 39 VAL A C 9
ATOM 14615 O O . VAL A 1 39 ? -2.832 9.421 0.561 1.00 0.00 39 VAL A O 9
ATOM 14628 N N . THR A 1 40 ? -4.586 8.453 -0.488 1.00 0.00 40 THR A N 9
ATOM 14629 C CA . THR A 1 40 ? -4.772 9.547 -1.426 1.00 0.00 40 THR A CA 9
ATOM 14630 C C . THR A 1 40 ? -4.636 10.892 -0.710 1.00 0.00 40 THR A C 9
ATOM 14631 O O . THR A 1 40 ? -4.073 11.837 -1.258 1.00 0.00 40 THR A O 9
ATOM 14642 N N . GLU A 1 41 ? -5.163 10.935 0.505 1.00 0.00 41 GLU A N 9
ATOM 14643 C CA . GLU A 1 41 ? -5.108 12.148 1.303 1.00 0.00 41 GLU A CA 9
ATOM 14644 C C . GLU A 1 41 ? -3.654 12.541 1.572 1.00 0.00 41 GLU A C 9
ATOM 14645 O O . GLU A 1 41 ? -3.298 13.715 1.487 1.00 0.00 41 GLU A O 9
ATOM 14657 N N . LYS A 1 42 ? -2.853 11.535 1.893 1.00 0.00 42 LYS A N 9
ATOM 14658 C CA . LYS A 1 42 ? -1.446 11.761 2.176 1.00 0.00 42 LYS A CA 9
ATOM 14659 C C . LYS A 1 42 ? -0.765 12.331 0.930 1.00 0.00 42 LYS A C 9
ATOM 14660 O O . LYS A 1 42 ? 0.107 13.193 1.034 1.00 0.00 42 LYS A O 9
ATOM 14679 N N . LEU A 1 43 ? -1.188 11.828 -0.220 1.00 0.00 43 LEU A N 9
ATOM 14680 C CA . LEU A 1 43 ? -0.630 12.277 -1.484 1.00 0.00 43 LEU A CA 9
ATOM 14681 C C . LEU A 1 43 ? -0.893 13.775 -1.650 1.00 0.00 43 LEU A C 9
ATOM 14682 O O . LEU A 1 43 ? -1.781 14.328 -1.003 1.00 0.00 43 LEU A O 9
ATOM 14698 N N . GLN A 1 44 ? -0.104 14.389 -2.519 1.00 0.00 44 GLN A N 9
ATOM 14699 C CA . GLN A 1 44 ? -0.241 15.812 -2.778 1.00 0.00 44 GLN A CA 9
ATOM 14700 C C . GLN A 1 44 ? -1.600 16.109 -3.414 1.00 0.00 44 GLN A C 9
ATOM 14701 O O . GLN A 1 44 ? -1.772 15.952 -4.622 1.00 0.00 44 GLN A O 9
ATOM 14715 N N . TYR A 1 45 ? -2.532 16.531 -2.572 1.00 0.00 45 TYR A N 9
ATOM 14716 C CA . TYR A 1 45 ? -3.871 16.851 -3.037 1.00 0.00 45 TYR A CA 9
ATOM 14717 C C . TYR A 1 45 ? -4.610 17.725 -2.022 1.00 0.00 45 TYR A C 9
ATOM 14718 O O . TYR A 1 45 ? -5.218 17.214 -1.082 1.00 0.00 45 TYR A O 9
ATOM 14736 N N . SER A 1 46 ? -4.534 19.029 -2.245 1.00 0.00 46 SER A N 9
ATOM 14737 C CA . SER A 1 46 ? -5.188 19.979 -1.362 1.00 0.00 46 SER A CA 9
ATOM 14738 C C . SER A 1 46 ? -5.855 21.084 -2.183 1.00 0.00 46 SER A C 9
ATOM 14739 O O . SER A 1 46 ? -7.078 21.216 -2.174 1.00 0.00 46 SER A O 9
ATOM 14747 N N . GLU A 1 47 ? -5.023 21.848 -2.874 1.00 0.00 47 GLU A N 9
ATOM 14748 C CA . GLU A 1 47 ? -5.517 22.937 -3.700 1.00 0.00 47 GLU A CA 9
ATOM 14749 C C . GLU A 1 47 ? -4.835 22.917 -5.069 1.00 0.00 47 GLU A C 9
ATOM 14750 O O . GLU A 1 47 ? -4.240 23.910 -5.485 1.00 0.00 47 GLU A O 9
ATOM 14762 N N . GLU A 1 48 ? -4.944 21.776 -5.732 1.00 0.00 48 GLU A N 9
ATOM 14763 C CA . GLU A 1 48 ? -4.345 21.613 -7.046 1.00 0.00 48 GLU A CA 9
ATOM 14764 C C . GLU A 1 48 ? -5.419 21.696 -8.133 1.00 0.00 48 GLU A C 9
ATOM 14765 O O . GLU A 1 48 ? -6.608 21.560 -7.847 1.00 0.00 48 GLU A O 9
ATOM 14777 N N . PRO A 1 49 ? -4.950 21.924 -9.389 1.00 0.00 49 PRO A N 9
ATOM 14778 C CA . PRO A 1 49 ? -5.856 22.026 -10.520 1.00 0.00 49 PRO A CA 9
ATOM 14779 C C . PRO A 1 49 ? -6.381 20.648 -10.928 1.00 0.00 49 PRO A C 9
ATOM 14780 O O . PRO A 1 49 ? -7.123 20.526 -11.902 1.00 0.00 49 PRO A O 9
ATOM 14791 N N . ALA A 1 50 ? -5.975 19.645 -10.163 1.00 0.00 50 ALA A N 9
ATOM 14792 C CA . ALA A 1 50 ? -6.395 18.280 -10.434 1.00 0.00 50 ALA A CA 9
ATOM 14793 C C . ALA A 1 50 ? -7.418 17.848 -9.382 1.00 0.00 50 ALA A C 9
ATOM 14794 O O . ALA A 1 50 ? -7.120 17.020 -8.523 1.00 0.00 50 ALA A O 9
ATOM 14801 N N . GLY A 1 51 ? -8.605 18.429 -9.483 1.00 0.00 51 GLY A N 9
ATOM 14802 C CA . GLY A 1 51 ? -9.674 18.115 -8.551 1.00 0.00 51 GLY A CA 9
ATOM 14803 C C . GLY A 1 51 ? -9.864 16.602 -8.424 1.00 0.00 51 GLY A C 9
ATOM 14804 O O . GLY A 1 51 ? -9.793 16.054 -7.325 1.00 0.00 51 GLY A O 9
ATOM 14808 N N . ARG A 1 52 ? -10.101 15.970 -9.564 1.00 0.00 52 ARG A N 9
ATOM 14809 C CA . ARG A 1 52 ? -10.301 14.531 -9.594 1.00 0.00 52 ARG A CA 9
ATOM 14810 C C . ARG A 1 52 ? -10.617 14.069 -11.018 1.00 0.00 52 ARG A C 9
ATOM 14811 O O . ARG A 1 52 ? -11.682 14.376 -11.552 1.00 0.00 52 ARG A O 9
ATOM 14832 N N . GLU A 1 53 ? -9.673 13.338 -11.592 1.00 0.00 53 GLU A N 9
ATOM 14833 C CA . GLU A 1 53 ? -9.837 12.831 -12.944 1.00 0.00 53 GLU A CA 9
ATOM 14834 C C . GLU A 1 53 ? -8.631 11.977 -13.341 1.00 0.00 53 GLU A C 9
ATOM 14835 O O . GLU A 1 53 ? -7.712 12.463 -13.998 1.00 0.00 53 GLU A O 9
ATOM 14847 N N . ASP A 1 54 ? -8.674 10.720 -12.924 1.00 0.00 54 ASP A N 9
ATOM 14848 C CA . ASP A 1 54 ? -7.595 9.794 -13.228 1.00 0.00 54 ASP A CA 9
ATOM 14849 C C . ASP A 1 54 ? -7.908 8.432 -12.606 1.00 0.00 54 ASP A C 9
ATOM 14850 O O . ASP A 1 54 ? -7.807 7.403 -13.272 1.00 0.00 54 ASP A O 9
ATOM 14859 N N . SER A 1 55 ? -8.282 8.469 -11.335 1.00 0.00 55 SER A N 9
ATOM 14860 C CA . SER A 1 55 ? -8.610 7.250 -10.616 1.00 0.00 55 SER A CA 9
ATOM 14861 C C . SER A 1 55 ? -7.390 6.329 -10.564 1.00 0.00 55 SER A C 9
ATOM 14862 O O . SER A 1 55 ? -6.810 6.002 -11.598 1.00 0.00 55 SER A O 9
ATOM 14870 N N . LEU A 1 56 ? -7.036 5.936 -9.349 1.00 0.00 56 LEU A N 9
ATOM 14871 C CA . LEU A 1 56 ? -5.895 5.059 -9.148 1.00 0.00 56 LEU A CA 9
ATOM 14872 C C . LEU A 1 56 ? -6.385 3.699 -8.648 1.00 0.00 56 LEU A C 9
ATOM 14873 O O . LEU A 1 56 ? -7.316 3.627 -7.847 1.00 0.00 56 LEU A O 9
ATOM 14889 N N . ILE A 1 57 ? -5.736 2.654 -9.140 1.00 0.00 57 ILE A N 9
ATOM 14890 C CA . ILE A 1 57 ? -6.094 1.300 -8.752 1.00 0.00 57 ILE A CA 9
ATOM 14891 C C . ILE A 1 57 ? -5.011 0.735 -7.830 1.00 0.00 57 ILE A C 9
ATOM 14892 O O . ILE A 1 57 ? -3.832 1.048 -7.987 1.00 0.00 57 ILE A O 9
ATOM 14908 N N . LEU A 1 58 ? -5.451 -0.088 -6.890 1.00 0.00 58 LEU A N 9
ATOM 14909 C CA . LEU A 1 58 ? -4.534 -0.700 -5.943 1.00 0.00 58 LEU A CA 9
ATOM 14910 C C . LEU A 1 58 ? -4.008 -2.013 -6.524 1.00 0.00 58 LEU A C 9
ATOM 14911 O O . LEU A 1 58 ? -4.687 -2.660 -7.320 1.00 0.00 58 LEU A O 9
ATOM 14927 N N . VAL A 1 59 ? -2.803 -2.369 -6.104 1.00 0.00 59 VAL A N 9
ATOM 14928 C CA . VAL A 1 59 ? -2.178 -3.594 -6.573 1.00 0.00 59 VAL A CA 9
ATOM 14929 C C . VAL A 1 59 ? -1.171 -4.080 -5.529 1.00 0.00 59 VAL A C 9
ATOM 14930 O O . VAL A 1 59 ? -0.365 -3.297 -5.028 1.00 0.00 59 VAL A O 9
ATOM 14943 N N . ALA A 1 60 ? -1.249 -5.369 -5.233 1.00 0.00 60 ALA A N 9
ATOM 14944 C CA . ALA A 1 60 ? -0.354 -5.968 -4.258 1.00 0.00 60 ALA A CA 9
ATOM 14945 C C . ALA A 1 60 ? 0.843 -6.586 -4.983 1.00 0.00 60 ALA A C 9
ATOM 14946 O O . ALA A 1 60 ? 0.675 -7.457 -5.835 1.00 0.00 60 ALA A O 9
ATOM 14953 N N . VAL A 1 61 ? 2.025 -6.111 -4.617 1.00 0.00 61 VAL A N 9
ATOM 14954 C CA . VAL A 1 61 ? 3.250 -6.606 -5.222 1.00 0.00 61 VAL A CA 9
ATOM 14955 C C . VAL A 1 61 ? 4.093 -7.307 -4.156 1.00 0.00 61 VAL A C 9
ATOM 14956 O O . VAL A 1 61 ? 4.105 -6.893 -2.997 1.00 0.00 61 VAL A O 9
ATOM 14969 N N . SER A 1 62 ? 4.778 -8.357 -4.585 1.00 0.00 62 SER A N 9
ATOM 14970 C CA . SER A 1 62 ? 5.622 -9.120 -3.681 1.00 0.00 62 SER A CA 9
ATOM 14971 C C . SER A 1 62 ? 7.060 -9.141 -4.201 1.00 0.00 62 SER A C 9
ATOM 14972 O O . SER A 1 62 ? 7.316 -8.766 -5.344 1.00 0.00 62 SER A O 9
ATOM 14980 N N . SER A 1 63 ? 7.962 -9.584 -3.337 1.00 0.00 63 SER A N 9
ATOM 14981 C CA . SER A 1 63 ? 9.368 -9.659 -3.695 1.00 0.00 63 SER A CA 9
ATOM 14982 C C . SER A 1 63 ? 9.581 -10.739 -4.758 1.00 0.00 63 SER A C 9
ATOM 14983 O O . SER A 1 63 ? 10.176 -11.779 -4.481 1.00 0.00 63 SER A O 9
ATOM 14991 N N . SER A 1 64 ? 9.082 -10.455 -5.952 1.00 0.00 64 SER A N 9
ATOM 14992 C CA . SER A 1 64 ? 9.210 -11.389 -7.057 1.00 0.00 64 SER A CA 9
ATOM 14993 C C . SER A 1 64 ? 8.599 -10.787 -8.325 1.00 0.00 64 SER A C 9
ATOM 14994 O O . SER A 1 64 ? 9.113 -10.993 -9.423 1.00 0.00 64 SER A O 9
ATOM 15002 N N . GLY A 1 65 ? 7.513 -10.054 -8.129 1.00 0.00 65 GLY A N 9
ATOM 15003 C CA . GLY A 1 65 ? 6.827 -9.421 -9.243 1.00 0.00 65 GLY A CA 9
ATOM 15004 C C . GLY A 1 65 ? 5.393 -9.940 -9.371 1.00 0.00 65 GLY A C 9
ATOM 15005 O O . GLY A 1 65 ? 4.765 -9.786 -10.417 1.00 0.00 65 GLY A O 9
ATOM 15009 N N . GLU A 1 66 ? 4.918 -10.543 -8.292 1.00 0.00 66 GLU A N 9
ATOM 15010 C CA . GLU A 1 66 ? 3.570 -11.086 -8.270 1.00 0.00 66 GLU A CA 9
ATOM 15011 C C . GLU A 1 66 ? 2.559 -9.983 -7.947 1.00 0.00 66 GLU A C 9
ATOM 15012 O O . GLU A 1 66 ? 2.350 -9.650 -6.782 1.00 0.00 66 GLU A O 9
ATOM 15024 N N . LYS A 1 67 ? 1.960 -9.447 -9.000 1.00 0.00 67 LYS A N 9
ATOM 15025 C CA . LYS A 1 67 ? 0.976 -8.389 -8.844 1.00 0.00 67 LYS A CA 9
ATOM 15026 C C . LYS A 1 67 ? -0.414 -9.010 -8.692 1.00 0.00 67 LYS A C 9
ATOM 15027 O O . LYS A 1 67 ? -0.721 -10.016 -9.329 1.00 0.00 67 LYS A O 9
ATOM 15046 N N . VAL A 1 68 ? -1.217 -8.384 -7.844 1.00 0.00 68 VAL A N 9
ATOM 15047 C CA . VAL A 1 68 ? -2.567 -8.862 -7.600 1.00 0.00 68 VAL A CA 9
ATOM 15048 C C . VAL A 1 68 ? -3.530 -7.673 -7.590 1.00 0.00 68 VAL A C 9
ATOM 15049 O O . VAL A 1 68 ? -3.799 -7.096 -6.537 1.00 0.00 68 VAL A O 9
ATOM 15062 N N . LEU A 1 69 ? -4.024 -7.342 -8.774 1.00 0.00 69 LEU A N 9
ATOM 15063 C CA . LEU A 1 69 ? -4.952 -6.233 -8.914 1.00 0.00 69 LEU A CA 9
ATOM 15064 C C . LEU A 1 69 ? -6.051 -6.355 -7.857 1.00 0.00 69 LEU A C 9
ATOM 15065 O O . LEU A 1 69 ? -6.895 -7.247 -7.935 1.00 0.00 69 LEU A O 9
ATOM 15081 N N . LEU A 1 70 ? -6.005 -5.447 -6.893 1.00 0.00 70 LEU A N 9
ATOM 15082 C CA . LEU A 1 70 ? -6.986 -5.443 -5.822 1.00 0.00 70 LEU A CA 9
ATOM 15083 C C . LEU A 1 70 ? -8.228 -4.673 -6.276 1.00 0.00 70 LEU A C 9
ATOM 15084 O O . LEU A 1 70 ? -8.254 -4.126 -7.378 1.00 0.00 70 LEU A O 9
ATOM 15100 N N . GLN A 1 71 ? -9.226 -4.655 -5.405 1.00 0.00 71 GLN A N 9
ATOM 15101 C CA . GLN A 1 71 ? -10.467 -3.961 -5.703 1.00 0.00 71 GLN A CA 9
ATOM 15102 C C . GLN A 1 71 ? -10.999 -3.263 -4.450 1.00 0.00 71 GLN A C 9
ATOM 15103 O O . GLN A 1 71 ? -10.648 -3.635 -3.331 1.00 0.00 71 GLN A O 9
ATOM 15117 N N . PRO A 1 72 ? -11.860 -2.237 -4.685 1.00 0.00 72 PRO A N 9
ATOM 15118 C CA . PRO A 1 72 ? -12.444 -1.484 -3.588 1.00 0.00 72 PRO A CA 9
ATOM 15119 C C . PRO A 1 72 ? -13.542 -2.291 -2.892 1.00 0.00 72 PRO A C 9
ATOM 15120 O O . PRO A 1 72 ? -14.131 -1.831 -1.915 1.00 0.00 72 PRO A O 9
ATOM 15131 N N . THR A 1 73 ? -13.783 -3.481 -3.422 1.00 0.00 73 THR A N 9
ATOM 15132 C CA . THR A 1 73 ? -14.799 -4.357 -2.864 1.00 0.00 73 THR A CA 9
ATOM 15133 C C . THR A 1 73 ? -14.175 -5.680 -2.414 1.00 0.00 73 THR A C 9
ATOM 15134 O O . THR A 1 73 ? -14.727 -6.749 -2.670 1.00 0.00 73 THR A O 9
ATOM 15145 N N . GLU A 1 74 ? -13.034 -5.563 -1.751 1.00 0.00 74 GLU A N 9
ATOM 15146 C CA . GLU A 1 74 ? -12.329 -6.737 -1.264 1.00 0.00 74 GLU A CA 9
ATOM 15147 C C . GLU A 1 74 ? -12.901 -7.177 0.086 1.00 0.00 74 GLU A C 9
ATOM 15148 O O . GLU A 1 74 ? -13.859 -6.584 0.581 1.00 0.00 74 GLU A O 9
ATOM 15160 N N . ASP A 1 75 ? -12.290 -8.213 0.642 1.00 0.00 75 ASP A N 9
ATOM 15161 C CA . ASP A 1 75 ? -12.727 -8.739 1.924 1.00 0.00 75 ASP A CA 9
ATOM 15162 C C . ASP A 1 75 ? -11.645 -8.475 2.973 1.00 0.00 75 ASP A C 9
ATOM 15163 O O . ASP A 1 75 ? -11.863 -7.717 3.918 1.00 0.00 75 ASP A O 9
ATOM 15172 N N . CYS A 1 76 ? -10.502 -9.115 2.773 1.00 0.00 76 CYS A N 9
ATOM 15173 C CA . CYS A 1 76 ? -9.387 -8.958 3.691 1.00 0.00 76 CYS A CA 9
ATOM 15174 C C . CYS A 1 76 ? -8.110 -8.775 2.868 1.00 0.00 76 CYS A C 9
ATOM 15175 O O . CYS A 1 76 ? -7.582 -9.738 2.311 1.00 0.00 76 CYS A O 9
ATOM 15183 N N . VAL A 1 77 ? -7.650 -7.534 2.816 1.00 0.00 77 VAL A N 9
ATOM 15184 C CA . VAL A 1 77 ? -6.445 -7.213 2.070 1.00 0.00 77 VAL A CA 9
ATOM 15185 C C . VAL A 1 77 ? -5.243 -7.239 3.016 1.00 0.00 77 VAL A C 9
ATOM 15186 O O . VAL A 1 77 ? -4.321 -8.033 2.833 1.00 0.00 77 VAL A O 9
ATOM 15199 N N . PHE A 1 78 ? -5.291 -6.361 4.008 1.00 0.00 78 PHE A N 9
ATOM 15200 C CA . PHE A 1 78 ? -4.217 -6.274 4.983 1.00 0.00 78 PHE A CA 9
ATOM 15201 C C . PHE A 1 78 ? -3.686 -7.664 5.339 1.00 0.00 78 PHE A C 9
ATOM 15202 O O . PHE A 1 78 ? -2.510 -7.818 5.664 1.00 0.00 78 PHE A O 9
ATOM 15219 N N . THR A 1 79 ? -4.579 -8.640 5.267 1.00 0.00 79 THR A N 9
ATOM 15220 C CA . THR A 1 79 ? -4.215 -10.012 5.579 1.00 0.00 79 THR A CA 9
ATOM 15221 C C . THR A 1 79 ? -3.671 -10.715 4.333 1.00 0.00 79 THR A C 9
ATOM 15222 O O . THR A 1 79 ? -2.606 -11.329 4.378 1.00 0.00 79 THR A O 9
ATOM 15233 N N . ALA A 1 80 ? -4.427 -10.601 3.251 1.00 0.00 80 ALA A N 9
ATOM 15234 C CA . ALA A 1 80 ? -4.034 -11.219 1.996 1.00 0.00 80 ALA A CA 9
ATOM 15235 C C . ALA A 1 80 ? -2.575 -10.869 1.696 1.00 0.00 80 ALA A C 9
ATOM 15236 O O . ALA A 1 80 ? -1.787 -11.741 1.331 1.00 0.00 80 ALA A O 9
ATOM 15243 N N . LEU A 1 81 ? -2.259 -9.593 1.860 1.00 0.00 81 LEU A N 9
ATOM 15244 C CA . LEU A 1 81 ? -0.909 -9.118 1.611 1.00 0.00 81 LEU A CA 9
ATOM 15245 C C . LEU A 1 81 ? 0.094 -10.141 2.147 1.00 0.00 81 LEU A C 9
ATOM 15246 O O . LEU A 1 81 ? 0.064 -10.486 3.327 1.00 0.00 81 LEU A O 9
ATOM 15262 N N . GLY A 1 82 ? 0.959 -10.599 1.253 1.00 0.00 82 GLY A N 9
ATOM 15263 C CA . GLY A 1 82 ? 1.969 -11.576 1.622 1.00 0.00 82 GLY A CA 9
ATOM 15264 C C . GLY A 1 82 ? 2.832 -11.063 2.776 1.00 0.00 82 GLY A C 9
ATOM 15265 O O . GLY A 1 82 ? 2.492 -10.070 3.417 1.00 0.00 82 GLY A O 9
ATOM 15269 N N . ILE A 1 83 ? 3.933 -11.764 3.007 1.00 0.00 83 ILE A N 9
ATOM 15270 C CA . ILE A 1 83 ? 4.847 -11.392 4.073 1.00 0.00 83 ILE A CA 9
ATOM 15271 C C . ILE A 1 83 ? 5.644 -10.157 3.648 1.00 0.00 83 ILE A C 9
ATOM 15272 O O . ILE A 1 83 ? 5.689 -9.164 4.372 1.00 0.00 83 ILE A O 9
ATOM 15288 N N . ASN A 1 84 ? 6.254 -10.260 2.476 1.00 0.00 84 ASN A N 9
ATOM 15289 C CA . ASN A 1 84 ? 7.046 -9.164 1.946 1.00 0.00 84 ASN A CA 9
ATOM 15290 C C . ASN A 1 84 ? 6.351 -8.587 0.712 1.00 0.00 84 ASN A C 9
ATOM 15291 O O . ASN A 1 84 ? 6.968 -8.442 -0.342 1.00 0.00 84 ASN A O 9
ATOM 15302 N N . SER A 1 85 ? 5.075 -8.273 0.884 1.00 0.00 85 SER A N 9
ATOM 15303 C CA . SER A 1 85 ? 4.289 -7.715 -0.203 1.00 0.00 85 SER A CA 9
ATOM 15304 C C . SER A 1 85 ? 3.919 -6.263 0.110 1.00 0.00 85 SER A C 9
ATOM 15305 O O . SER A 1 85 ? 3.563 -5.940 1.242 1.00 0.00 85 SER A O 9
ATOM 15313 N N . HIS A 1 86 ? 4.016 -5.428 -0.914 1.00 0.00 86 HIS A N 9
ATOM 15314 C CA . HIS A 1 86 ? 3.696 -4.019 -0.763 1.00 0.00 86 HIS A CA 9
ATOM 15315 C C . HIS A 1 86 ? 2.542 -3.651 -1.698 1.00 0.00 86 HIS A C 9
ATOM 15316 O O . HIS A 1 86 ? 2.430 -4.195 -2.795 1.00 0.00 86 HIS A O 9
ATOM 15330 N N . LEU A 1 87 ? 1.714 -2.730 -1.228 1.00 0.00 87 LEU A N 9
ATOM 15331 C CA . LEU A 1 87 ? 0.572 -2.283 -2.009 1.00 0.00 87 LEU A CA 9
ATOM 15332 C C . LEU A 1 87 ? 0.997 -1.117 -2.903 1.00 0.00 87 LEU A C 9
ATOM 15333 O O . LEU A 1 87 ? 1.726 -0.228 -2.466 1.00 0.00 87 LEU A O 9
ATOM 15349 N N . PHE A 1 88 ? 0.523 -1.158 -4.140 1.00 0.00 88 PHE A N 9
ATOM 15350 C CA . PHE A 1 88 ? 0.844 -0.116 -5.100 1.00 0.00 88 PHE A CA 9
ATOM 15351 C C . PHE A 1 88 ? -0.426 0.465 -5.724 1.00 0.00 88 PHE A C 9
ATOM 15352 O O . PHE A 1 88 ? -1.198 -0.256 -6.355 1.00 0.00 88 PHE A O 9
ATOM 15369 N N . ALA A 1 89 ? -0.604 1.763 -5.526 1.00 0.00 89 ALA A N 9
ATOM 15370 C CA . ALA A 1 89 ? -1.768 2.449 -6.062 1.00 0.00 89 ALA A CA 9
ATOM 15371 C C . ALA A 1 89 ? -1.342 3.313 -7.251 1.00 0.00 89 ALA A C 9
ATOM 15372 O O . ALA A 1 89 ? -0.586 4.269 -7.090 1.00 0.00 89 ALA A O 9
ATOM 15379 N N . CYS A 1 90 ? -1.848 2.944 -8.420 1.00 0.00 90 CYS A N 9
ATOM 15380 C CA . CYS A 1 90 ? -1.530 3.673 -9.636 1.00 0.00 90 CYS A CA 9
ATOM 15381 C C . CYS A 1 90 ? -2.616 3.376 -10.671 1.00 0.00 90 CYS A C 9
ATOM 15382 O O . CYS A 1 90 ? -3.493 2.547 -10.436 1.00 0.00 90 CYS A O 9
ATOM 15390 N N . THR A 1 91 ? -2.522 4.070 -11.796 1.00 0.00 91 THR A N 9
ATOM 15391 C CA . THR A 1 91 ? -3.486 3.891 -12.869 1.00 0.00 91 THR A CA 9
ATOM 15392 C C . THR A 1 91 ? -3.412 2.466 -13.420 1.00 0.00 91 THR A C 9
ATOM 15393 O O . THR A 1 91 ? -2.760 1.603 -12.834 1.00 0.00 91 THR A O 9
ATOM 15404 N N . ARG A 1 92 ? -4.089 2.263 -14.540 1.00 0.00 92 ARG A N 9
ATOM 15405 C CA . ARG A 1 92 ? -4.109 0.957 -15.177 1.00 0.00 92 ARG A CA 9
ATOM 15406 C C . ARG A 1 92 ? -2.916 0.811 -16.124 1.00 0.00 92 ARG A C 9
ATOM 15407 O O . ARG A 1 92 ? -2.450 -0.300 -16.373 1.00 0.00 92 ARG A O 9
ATOM 15428 N N . ASP A 1 93 ? -2.457 1.947 -16.626 1.00 0.00 93 ASP A N 9
ATOM 15429 C CA . ASP A 1 93 ? -1.328 1.959 -17.540 1.00 0.00 93 ASP A CA 9
ATOM 15430 C C . ASP A 1 93 ? -0.027 2.017 -16.737 1.00 0.00 93 ASP A C 9
ATOM 15431 O O . ASP A 1 93 ? 1.061 1.910 -17.301 1.00 0.00 93 ASP A O 9
ATOM 15440 N N . SER A 1 94 ? -0.182 2.185 -15.432 1.00 0.00 94 SER A N 9
ATOM 15441 C CA . SER A 1 94 ? 0.967 2.258 -14.545 1.00 0.00 94 SER A CA 9
ATOM 15442 C C . SER A 1 94 ? 1.102 0.954 -13.756 1.00 0.00 94 SER A C 9
ATOM 15443 O O . SER A 1 94 ? 2.149 0.685 -13.170 1.00 0.00 94 SER A O 9
ATOM 15451 N N . TYR A 1 95 ? 0.028 0.179 -13.767 1.00 0.00 95 TYR A N 9
ATOM 15452 C CA . TYR A 1 95 ? 0.013 -1.091 -13.060 1.00 0.00 95 TYR A CA 9
ATOM 15453 C C . TYR A 1 95 ? 1.246 -1.926 -13.409 1.00 0.00 95 TYR A C 9
ATOM 15454 O O . TYR A 1 95 ? 1.849 -2.546 -12.534 1.00 0.00 95 TYR A O 9
ATOM 15472 N N . GLU A 1 96 ? 1.585 -1.917 -14.690 1.00 0.00 96 GLU A N 9
ATOM 15473 C CA . GLU A 1 96 ? 2.735 -2.667 -15.166 1.00 0.00 96 GLU A CA 9
ATOM 15474 C C . GLU A 1 96 ? 4.031 -1.944 -14.793 1.00 0.00 96 GLU A C 9
ATOM 15475 O O . GLU A 1 96 ? 5.055 -2.582 -14.554 1.00 0.00 96 GLU A O 9
ATOM 15487 N N . ALA A 1 97 ? 3.944 -0.623 -14.754 1.00 0.00 97 ALA A N 9
ATOM 15488 C CA . ALA A 1 97 ? 5.096 0.194 -14.414 1.00 0.00 97 ALA A CA 9
ATOM 15489 C C . ALA A 1 97 ? 5.479 -0.055 -12.953 1.00 0.00 97 ALA A C 9
ATOM 15490 O O . ALA A 1 97 ? 6.542 0.371 -12.505 1.00 0.00 97 ALA A O 9
ATOM 15497 N N . LEU A 1 98 ? 4.590 -0.742 -12.251 1.00 0.00 98 LEU A N 9
ATOM 15498 C CA . LEU A 1 98 ? 4.821 -1.052 -10.850 1.00 0.00 98 LEU A CA 9
ATOM 15499 C C . LEU A 1 98 ? 6.017 -1.999 -10.732 1.00 0.00 98 LEU A C 9
ATOM 15500 O O . LEU A 1 98 ? 6.175 -2.910 -11.544 1.00 0.00 98 LEU A O 9
ATOM 15516 N N . VAL A 1 99 ? 6.829 -1.752 -9.715 1.00 0.00 99 VAL A N 9
ATOM 15517 C CA . VAL A 1 99 ? 8.006 -2.571 -9.481 1.00 0.00 99 VAL A CA 9
ATOM 15518 C C . VAL A 1 99 ? 8.023 -3.026 -8.020 1.00 0.00 99 VAL A C 9
ATOM 15519 O O . VAL A 1 99 ? 7.661 -2.264 -7.125 1.00 0.00 99 VAL A O 9
ATOM 15532 N N . PRO A 1 100 ? 8.458 -4.299 -7.819 1.00 0.00 100 PRO A N 9
ATOM 15533 C CA . PRO A 1 100 ? 8.527 -4.864 -6.483 1.00 0.00 100 PRO A CA 9
ATOM 15534 C C . PRO A 1 100 ? 9.718 -4.298 -5.708 1.00 0.00 100 PRO A C 9
ATOM 15535 O O . PRO A 1 100 ? 10.839 -4.278 -6.214 1.00 0.00 100 PRO A O 9
ATOM 15546 N N . LEU A 1 101 ? 9.436 -3.852 -4.493 1.00 0.00 101 LEU A N 9
ATOM 15547 C CA . LEU A 1 101 ? 10.471 -3.287 -3.644 1.00 0.00 101 LEU A CA 9
ATOM 15548 C C . LEU A 1 101 ? 11.614 -4.293 -3.503 1.00 0.00 101 LEU A C 9
ATOM 15549 O O . LEU A 1 101 ? 11.449 -5.473 -3.808 1.00 0.00 101 LEU A O 9
ATOM 15565 N N . PRO A 1 102 ? 12.779 -3.777 -3.027 1.00 0.00 102 PRO A N 9
ATOM 15566 C CA . PRO A 1 102 ? 13.950 -4.617 -2.842 1.00 0.00 102 PRO A CA 9
ATOM 15567 C C . PRO A 1 102 ? 13.798 -5.504 -1.604 1.00 0.00 102 PRO A C 9
ATOM 15568 O O . PRO A 1 102 ? 12.695 -5.663 -1.082 1.00 0.00 102 PRO A O 9
ATOM 15579 N N . GLU A 1 103 ? 14.920 -6.058 -1.171 1.00 0.00 103 GLU A N 9
ATOM 15580 C CA . GLU A 1 103 ? 14.926 -6.924 -0.004 1.00 0.00 103 GLU A CA 9
ATOM 15581 C C . GLU A 1 103 ? 16.151 -6.636 0.865 1.00 0.00 103 GLU A C 9
ATOM 15582 O O . GLU A 1 103 ? 17.268 -7.013 0.514 1.00 0.00 103 GLU A O 9
ATOM 15594 N N . GLU A 1 104 ? 15.901 -5.970 1.983 1.00 0.00 104 GLU A N 9
ATOM 15595 C CA . GLU A 1 104 ? 16.970 -5.627 2.905 1.00 0.00 104 GLU A CA 9
ATOM 15596 C C . GLU A 1 104 ? 16.397 -5.316 4.290 1.00 0.00 104 GLU A C 9
ATOM 15597 O O . GLU A 1 104 ? 15.203 -5.494 4.525 1.00 0.00 104 GLU A O 9
ATOM 15609 N N . ILE A 1 105 ? 17.275 -4.856 5.169 1.00 0.00 105 ILE A N 9
ATOM 15610 C CA . ILE A 1 105 ? 16.871 -4.518 6.523 1.00 0.00 105 ILE A CA 9
ATOM 15611 C C . ILE A 1 105 ? 16.620 -3.011 6.615 1.00 0.00 105 ILE A C 9
ATOM 15612 O O . ILE A 1 105 ? 17.067 -2.360 7.558 1.00 0.00 105 ILE A O 9
ATOM 15628 N N . GLN A 1 106 ? 15.906 -2.501 5.622 1.00 0.00 106 GLN A N 9
ATOM 15629 C CA . GLN A 1 106 ? 15.590 -1.083 5.579 1.00 0.00 106 GLN A CA 9
ATOM 15630 C C . GLN A 1 106 ? 14.075 -0.878 5.541 1.00 0.00 106 GLN A C 9
ATOM 15631 O O . GLN A 1 106 ? 13.316 -1.749 5.964 1.00 0.00 106 GLN A O 9
ATOM 15645 N N . VAL A 1 107 ? 13.679 0.278 5.029 1.00 0.00 107 VAL A N 9
ATOM 15646 C CA . VAL A 1 107 ? 12.268 0.609 4.930 1.00 0.00 107 VAL A CA 9
ATOM 15647 C C . VAL A 1 107 ? 11.532 -0.525 4.215 1.00 0.00 107 VAL A C 9
ATOM 15648 O O . VAL A 1 107 ? 11.459 -0.546 2.987 1.00 0.00 107 VAL A O 9
ATOM 15661 N N . SER A 1 108 ? 11.005 -1.442 5.014 1.00 0.00 108 SER A N 9
ATOM 15662 C CA . SER A 1 108 ? 10.277 -2.577 4.472 1.00 0.00 108 SER A CA 9
ATOM 15663 C C . SER A 1 108 ? 9.593 -3.348 5.603 1.00 0.00 108 SER A C 9
ATOM 15664 O O . SER A 1 108 ? 10.120 -3.428 6.712 1.00 0.00 108 SER A O 9
ATOM 15672 N N . PRO A 1 109 ? 8.398 -3.909 5.276 1.00 0.00 109 PRO A N 9
ATOM 15673 C CA . PRO A 1 109 ? 7.636 -4.671 6.251 1.00 0.00 109 PRO A CA 9
ATOM 15674 C C . PRO A 1 109 ? 8.261 -6.049 6.480 1.00 0.00 109 PRO A C 9
ATOM 15675 O O . PRO A 1 109 ? 7.836 -7.034 5.879 1.00 0.00 109 PRO A O 9
ATOM 15686 N N . GLY A 1 110 ? 9.260 -6.073 7.350 1.00 0.00 110 GLY A N 9
ATOM 15687 C CA . GLY A 1 110 ? 9.947 -7.314 7.666 1.00 0.00 110 GLY A CA 9
ATOM 15688 C C . GLY A 1 110 ? 9.112 -8.178 8.612 1.00 0.00 110 GLY A C 9
ATOM 15689 O O . GLY A 1 110 ? 8.095 -7.726 9.137 1.00 0.00 110 GLY A O 9
ATOM 15693 N N . ASP A 1 111 ? 9.572 -9.406 8.803 1.00 0.00 111 ASP A N 9
ATOM 15694 C CA . ASP A 1 111 ? 8.879 -10.337 9.677 1.00 0.00 111 ASP A CA 9
ATOM 15695 C C . ASP A 1 111 ? 9.675 -11.642 9.757 1.00 0.00 111 ASP A C 9
ATOM 15696 O O . ASP A 1 111 ? 9.453 -12.557 8.966 1.00 0.00 111 ASP A O 9
ATOM 15705 N N . THR A 1 112 ? 10.584 -11.686 10.720 1.00 0.00 112 THR A N 9
ATOM 15706 C CA . THR A 1 112 ? 11.413 -12.863 10.914 1.00 0.00 112 THR A CA 9
ATOM 15707 C C . THR A 1 112 ? 12.304 -13.095 9.692 1.00 0.00 112 THR A C 9
ATOM 15708 O O . THR A 1 112 ? 11.808 -13.227 8.574 1.00 0.00 112 THR A O 9
ATOM 15719 N N . GLU A 1 113 ? 13.603 -13.136 9.946 1.00 0.00 113 GLU A N 9
ATOM 15720 C CA . GLU A 1 113 ? 14.568 -13.349 8.881 1.00 0.00 113 GLU A CA 9
ATOM 15721 C C . GLU A 1 113 ? 14.317 -14.695 8.198 1.00 0.00 113 GLU A C 9
ATOM 15722 O O . GLU A 1 113 ? 13.532 -15.506 8.688 1.00 0.00 113 GLU A O 9
ATOM 15734 N N . ILE A 1 114 ? 14.997 -14.891 7.079 1.00 0.00 114 ILE A N 9
ATOM 15735 C CA . ILE A 1 114 ? 14.857 -16.124 6.324 1.00 0.00 114 ILE A CA 9
ATOM 15736 C C . ILE A 1 114 ? 13.435 -16.218 5.768 1.00 0.00 114 ILE A C 9
ATOM 15737 O O . ILE A 1 114 ? 12.544 -16.761 6.420 1.00 0.00 114 ILE A O 9
ATOM 15753 N N . SER A 1 115 ? 13.266 -15.681 4.568 1.00 0.00 115 SER A N 9
ATOM 15754 C CA . SER A 1 115 ? 11.967 -15.697 3.917 1.00 0.00 115 SER A CA 9
ATOM 15755 C C . SER A 1 115 ? 12.035 -16.531 2.636 1.00 0.00 115 SER A C 9
ATOM 15756 O O . SER A 1 115 ? 11.343 -17.540 2.511 1.00 0.00 115 SER A O 9
ATOM 15764 N N . GLY A 1 116 ? 12.875 -16.078 1.717 1.00 0.00 116 GLY A N 9
ATOM 15765 C CA . GLY A 1 116 ? 13.041 -16.770 0.450 1.00 0.00 116 GLY A CA 9
ATOM 15766 C C . GLY A 1 116 ? 14.097 -16.080 -0.416 1.00 0.00 116 GLY A C 9
ATOM 15767 O O . GLY A 1 116 ? 14.372 -14.895 -0.240 1.00 0.00 116 GLY A O 9
ATOM 15771 N N . PRO A 1 117 ? 14.675 -16.873 -1.358 1.00 0.00 117 PRO A N 9
ATOM 15772 C CA . PRO A 1 117 ? 15.695 -16.351 -2.253 1.00 0.00 117 PRO A CA 9
ATOM 15773 C C . PRO A 1 117 ? 15.074 -15.462 -3.332 1.00 0.00 117 PRO A C 9
ATOM 15774 O O . PRO A 1 117 ? 14.809 -15.920 -4.442 1.00 0.00 117 PRO A O 9
ATOM 15785 N N . SER A 1 118 ? 14.860 -14.206 -2.968 1.00 0.00 118 SER A N 9
ATOM 15786 C CA . SER A 1 118 ? 14.276 -13.248 -3.891 1.00 0.00 118 SER A CA 9
ATOM 15787 C C . SER A 1 118 ? 15.376 -12.586 -4.724 1.00 0.00 118 SER A C 9
ATOM 15788 O O . SER A 1 118 ? 16.551 -12.646 -4.366 1.00 0.00 118 SER A O 9
ATOM 15796 N N . SER A 1 119 ? 14.955 -11.971 -5.819 1.00 0.00 119 SER A N 9
ATOM 15797 C CA . SER A 1 119 ? 15.890 -11.298 -6.705 1.00 0.00 119 SER A CA 9
ATOM 15798 C C . SER A 1 119 ? 15.839 -9.787 -6.470 1.00 0.00 119 SER A C 9
ATOM 15799 O O . SER A 1 119 ? 14.759 -9.203 -6.398 1.00 0.00 119 SER A O 9
ATOM 15807 N N . GLY A 1 120 ? 17.020 -9.198 -6.358 1.00 0.00 120 GLY A N 9
ATOM 15808 C CA . GLY A 1 120 ? 17.123 -7.766 -6.133 1.00 0.00 120 GLY A CA 9
ATOM 15809 C C . GLY A 1 120 ? 17.807 -7.073 -7.314 1.00 0.00 120 GLY A C 9
ATOM 15810 O O . GLY A 1 120 ? 19.012 -6.829 -7.282 1.00 0.00 120 GLY A O 9
ATOM 15814 N N . GLY A 1 1 ? -15.715 16.152 20.373 1.00 0.00 1 GLY A N 10
ATOM 15815 C CA . GLY A 1 1 ? -15.222 15.045 19.571 1.00 0.00 1 GLY A CA 10
ATOM 15816 C C . GLY A 1 1 ? -15.164 13.756 20.393 1.00 0.00 1 GLY A C 10
ATOM 15817 O O . GLY A 1 1 ? -16.144 13.379 21.034 1.00 0.00 1 GLY A O 10
ATOM 15821 N N . SER A 1 2 ? -14.005 13.115 20.347 1.00 0.00 2 SER A N 10
ATOM 15822 C CA . SER A 1 2 ? -13.806 11.876 21.079 1.00 0.00 2 SER A CA 10
ATOM 15823 C C . SER A 1 2 ? -14.938 10.895 20.765 1.00 0.00 2 SER A C 10
ATOM 15824 O O . SER A 1 2 ? -16.006 10.960 21.371 1.00 0.00 2 SER A O 10
ATOM 15832 N N . SER A 1 3 ? -14.664 10.009 19.819 1.00 0.00 3 SER A N 10
ATOM 15833 C CA . SER A 1 3 ? -15.646 9.016 19.417 1.00 0.00 3 SER A CA 10
ATOM 15834 C C . SER A 1 3 ? -15.045 7.613 19.523 1.00 0.00 3 SER A C 10
ATOM 15835 O O . SER A 1 3 ? -14.325 7.173 18.627 1.00 0.00 3 SER A O 10
ATOM 15843 N N . GLY A 1 4 ? -15.362 6.950 20.625 1.00 0.00 4 GLY A N 10
ATOM 15844 C CA . GLY A 1 4 ? -14.862 5.606 20.859 1.00 0.00 4 GLY A CA 10
ATOM 15845 C C . GLY A 1 4 ? -15.168 4.692 19.671 1.00 0.00 4 GLY A C 10
ATOM 15846 O O . GLY A 1 4 ? -15.876 5.087 18.745 1.00 0.00 4 GLY A O 10
ATOM 15850 N N . SER A 1 5 ? -14.619 3.488 19.735 1.00 0.00 5 SER A N 10
ATOM 15851 C CA . SER A 1 5 ? -14.825 2.514 18.675 1.00 0.00 5 SER A CA 10
ATOM 15852 C C . SER A 1 5 ? -14.243 1.161 19.088 1.00 0.00 5 SER A C 10
ATOM 15853 O O . SER A 1 5 ? -14.974 0.179 19.210 1.00 0.00 5 SER A O 10
ATOM 15861 N N . SER A 1 6 ? -12.934 1.152 19.292 1.00 0.00 6 SER A N 10
ATOM 15862 C CA . SER A 1 6 ? -12.246 -0.064 19.689 1.00 0.00 6 SER A CA 10
ATOM 15863 C C . SER A 1 6 ? -12.349 -1.110 18.577 1.00 0.00 6 SER A C 10
ATOM 15864 O O . SER A 1 6 ? -13.428 -1.639 18.315 1.00 0.00 6 SER A O 10
ATOM 15872 N N . GLY A 1 7 ? -11.212 -1.376 17.951 1.00 0.00 7 GLY A N 10
ATOM 15873 C CA . GLY A 1 7 ? -11.160 -2.349 16.873 1.00 0.00 7 GLY A CA 10
ATOM 15874 C C . GLY A 1 7 ? -9.732 -2.856 16.660 1.00 0.00 7 GLY A C 10
ATOM 15875 O O . GLY A 1 7 ? -8.971 -2.999 17.616 1.00 0.00 7 GLY A O 10
ATOM 15879 N N . ASP A 1 8 ? -9.412 -3.113 15.400 1.00 0.00 8 ASP A N 10
ATOM 15880 C CA . ASP A 1 8 ? -8.089 -3.601 15.049 1.00 0.00 8 ASP A CA 10
ATOM 15881 C C . ASP A 1 8 ? -7.421 -2.609 14.095 1.00 0.00 8 ASP A C 10
ATOM 15882 O O . ASP A 1 8 ? -7.348 -2.854 12.891 1.00 0.00 8 ASP A O 10
ATOM 15891 N N . GLU A 1 9 ? -6.950 -1.511 14.668 1.00 0.00 9 GLU A N 10
ATOM 15892 C CA . GLU A 1 9 ? -6.291 -0.482 13.883 1.00 0.00 9 GLU A CA 10
ATOM 15893 C C . GLU A 1 9 ? -4.895 -0.947 13.463 1.00 0.00 9 GLU A C 10
ATOM 15894 O O . GLU A 1 9 ? -4.227 -1.665 14.204 1.00 0.00 9 GLU A O 10
ATOM 15906 N N . ILE A 1 10 ? -4.496 -0.518 12.274 1.00 0.00 10 ILE A N 10
ATOM 15907 C CA . ILE A 1 10 ? -3.192 -0.881 11.747 1.00 0.00 10 ILE A CA 10
ATOM 15908 C C . ILE A 1 10 ? -2.657 0.265 10.886 1.00 0.00 10 ILE A C 10
ATOM 15909 O O . ILE A 1 10 ? -3.364 1.241 10.637 1.00 0.00 10 ILE A O 10
ATOM 15925 N N . PHE A 1 11 ? -1.414 0.109 10.456 1.00 0.00 11 PHE A N 10
ATOM 15926 C CA . PHE A 1 11 ? -0.776 1.119 9.628 1.00 0.00 11 PHE A CA 10
ATOM 15927 C C . PHE A 1 11 ? -0.439 0.561 8.244 1.00 0.00 11 PHE A C 10
ATOM 15928 O O . PHE A 1 11 ? 0.556 -0.144 8.081 1.00 0.00 11 PHE A O 10
ATOM 15945 N N . CYS A 1 12 ? -1.286 0.897 7.283 1.00 0.00 12 CYS A N 10
ATOM 15946 C CA . CYS A 1 12 ? -1.090 0.439 5.918 1.00 0.00 12 CYS A CA 10
ATOM 15947 C C . CYS A 1 12 ? -0.171 1.432 5.205 1.00 0.00 12 CYS A C 10
ATOM 15948 O O . CYS A 1 12 ? -0.127 2.609 5.560 1.00 0.00 12 CYS A O 10
ATOM 15956 N N . ARG A 1 13 ? 0.542 0.922 4.211 1.00 0.00 13 ARG A N 10
ATOM 15957 C CA . ARG A 1 13 ? 1.458 1.750 3.445 1.00 0.00 13 ARG A CA 10
ATOM 15958 C C . ARG A 1 13 ? 1.325 1.445 1.951 1.00 0.00 13 ARG A C 10
ATOM 15959 O O . ARG A 1 13 ? 1.545 0.313 1.523 1.00 0.00 13 ARG A O 10
ATOM 15980 N N . VAL A 1 14 ? 0.966 2.475 1.199 1.00 0.00 14 VAL A N 10
ATOM 15981 C CA . VAL A 1 14 ? 0.802 2.332 -0.237 1.00 0.00 14 VAL A CA 10
ATOM 15982 C C . VAL A 1 14 ? 2.120 2.675 -0.934 1.00 0.00 14 VAL A C 10
ATOM 15983 O O . VAL A 1 14 ? 2.457 3.848 -1.090 1.00 0.00 14 VAL A O 10
ATOM 15996 N N . TYR A 1 15 ? 2.830 1.631 -1.335 1.00 0.00 15 TYR A N 10
ATOM 15997 C CA . TYR A 1 15 ? 4.104 1.807 -2.011 1.00 0.00 15 TYR A CA 10
ATOM 15998 C C . TYR A 1 15 ? 3.903 2.350 -3.427 1.00 0.00 15 TYR A C 10
ATOM 15999 O O . TYR A 1 15 ? 3.254 1.711 -4.254 1.00 0.00 15 TYR A O 10
ATOM 16017 N N . MET A 1 16 ? 4.470 3.524 -3.663 1.00 0.00 16 MET A N 10
ATOM 16018 C CA . MET A 1 16 ? 4.361 4.160 -4.964 1.00 0.00 16 MET A CA 10
ATOM 16019 C C . MET A 1 16 ? 5.232 3.445 -5.999 1.00 0.00 16 MET A C 10
ATOM 16020 O O . MET A 1 16 ? 6.096 2.645 -5.643 1.00 0.00 16 MET A O 10
ATOM 16034 N N . PRO A 1 17 ? 4.967 3.766 -7.294 1.00 0.00 17 PRO A N 10
ATOM 16035 C CA . PRO A 1 17 ? 5.716 3.163 -8.383 1.00 0.00 17 PRO A CA 10
ATOM 16036 C C . PRO A 1 17 ? 7.119 3.767 -8.484 1.00 0.00 17 PRO A C 10
ATOM 16037 O O . PRO A 1 17 ? 7.973 3.244 -9.197 1.00 0.00 17 PRO A O 10
ATOM 16048 N N . ASP A 1 18 ? 7.311 4.859 -7.759 1.00 0.00 18 ASP A N 10
ATOM 16049 C CA . ASP A 1 18 ? 8.595 5.539 -7.758 1.00 0.00 18 ASP A CA 10
ATOM 16050 C C . ASP A 1 18 ? 9.314 5.262 -6.436 1.00 0.00 18 ASP A C 10
ATOM 16051 O O . ASP A 1 18 ? 10.327 5.889 -6.132 1.00 0.00 18 ASP A O 10
ATOM 16060 N N . HIS A 1 19 ? 8.761 4.320 -5.685 1.00 0.00 19 HIS A N 10
ATOM 16061 C CA . HIS A 1 19 ? 9.336 3.952 -4.403 1.00 0.00 19 HIS A CA 10
ATOM 16062 C C . HIS A 1 19 ? 9.184 5.114 -3.419 1.00 0.00 19 HIS A C 10
ATOM 16063 O O . HIS A 1 19 ? 10.117 5.891 -3.221 1.00 0.00 19 HIS A O 10
ATOM 16077 N N . SER A 1 20 ? 8.001 5.197 -2.829 1.00 0.00 20 SER A N 10
ATOM 16078 C CA . SER A 1 20 ? 7.715 6.251 -1.871 1.00 0.00 20 SER A CA 10
ATOM 16079 C C . SER A 1 20 ? 6.316 6.058 -1.282 1.00 0.00 20 SER A C 10
ATOM 16080 O O . SER A 1 20 ? 5.354 6.668 -1.747 1.00 0.00 20 SER A O 10
ATOM 16088 N N . TYR A 1 21 ? 6.247 5.208 -0.269 1.00 0.00 21 TYR A N 10
ATOM 16089 C CA . TYR A 1 21 ? 4.982 4.927 0.388 1.00 0.00 21 TYR A CA 10
ATOM 16090 C C . TYR A 1 21 ? 4.698 5.948 1.492 1.00 0.00 21 TYR A C 10
ATOM 16091 O O . TYR A 1 21 ? 5.508 6.840 1.740 1.00 0.00 21 TYR A O 10
ATOM 16109 N N . VAL A 1 22 ? 3.546 5.783 2.124 1.00 0.00 22 VAL A N 10
ATOM 16110 C CA . VAL A 1 22 ? 3.145 6.679 3.196 1.00 0.00 22 VAL A CA 10
ATOM 16111 C C . VAL A 1 22 ? 2.486 5.868 4.313 1.00 0.00 22 VAL A C 10
ATOM 16112 O O . VAL A 1 22 ? 1.977 4.774 4.074 1.00 0.00 22 VAL A O 10
ATOM 16125 N N . THR A 1 23 ? 2.517 6.436 5.510 1.00 0.00 23 THR A N 10
ATOM 16126 C CA . THR A 1 23 ? 1.929 5.780 6.665 1.00 0.00 23 THR A CA 10
ATOM 16127 C C . THR A 1 23 ? 0.490 6.254 6.873 1.00 0.00 23 THR A C 10
ATOM 16128 O O . THR A 1 23 ? 0.235 7.453 6.970 1.00 0.00 23 THR A O 10
ATOM 16139 N N . ILE A 1 24 ? -0.415 5.287 6.935 1.00 0.00 24 ILE A N 10
ATOM 16140 C CA . ILE A 1 24 ? -1.822 5.591 7.129 1.00 0.00 24 ILE A CA 10
ATOM 16141 C C . ILE A 1 24 ? -2.413 4.618 8.151 1.00 0.00 24 ILE A C 10
ATOM 16142 O O . ILE A 1 24 ? -2.198 3.410 8.061 1.00 0.00 24 ILE A O 10
ATOM 16158 N N . ARG A 1 25 ? -3.146 5.180 9.101 1.00 0.00 25 ARG A N 10
ATOM 16159 C CA . ARG A 1 25 ? -3.769 4.378 10.140 1.00 0.00 25 ARG A CA 10
ATOM 16160 C C . ARG A 1 25 ? -5.153 3.906 9.688 1.00 0.00 25 ARG A C 10
ATOM 16161 O O . ARG A 1 25 ? -6.092 4.698 9.622 1.00 0.00 25 ARG A O 10
ATOM 16182 N N . SER A 1 26 ? -5.235 2.618 9.387 1.00 0.00 26 SER A N 10
ATOM 16183 C CA . SER A 1 26 ? -6.488 2.032 8.943 1.00 0.00 26 SER A CA 10
ATOM 16184 C C . SER A 1 26 ? -6.764 0.741 9.716 1.00 0.00 26 SER A C 10
ATOM 16185 O O . SER A 1 26 ? -5.854 0.155 10.299 1.00 0.00 26 SER A O 10
ATOM 16193 N N . ARG A 1 27 ? -8.026 0.335 9.696 1.00 0.00 27 ARG A N 10
ATOM 16194 C CA . ARG A 1 27 ? -8.434 -0.875 10.388 1.00 0.00 27 ARG A CA 10
ATOM 16195 C C . ARG A 1 27 ? -8.447 -2.061 9.420 1.00 0.00 27 ARG A C 10
ATOM 16196 O O . ARG A 1 27 ? -8.693 -1.890 8.227 1.00 0.00 27 ARG A O 10
ATOM 16217 N N . LEU A 1 28 ? -8.180 -3.236 9.971 1.00 0.00 28 LEU A N 10
ATOM 16218 C CA . LEU A 1 28 ? -8.158 -4.449 9.172 1.00 0.00 28 LEU A CA 10
ATOM 16219 C C . LEU A 1 28 ? -9.519 -4.634 8.497 1.00 0.00 28 LEU A C 10
ATOM 16220 O O . LEU A 1 28 ? -9.614 -5.266 7.446 1.00 0.00 28 LEU A O 10
ATOM 16236 N N . SER A 1 29 ? -10.539 -4.073 9.130 1.00 0.00 29 SER A N 10
ATOM 16237 C CA . SER A 1 29 ? -11.890 -4.168 8.604 1.00 0.00 29 SER A CA 10
ATOM 16238 C C . SER A 1 29 ? -12.007 -3.358 7.312 1.00 0.00 29 SER A C 10
ATOM 16239 O O . SER A 1 29 ? -12.574 -3.830 6.328 1.00 0.00 29 SER A O 10
ATOM 16247 N N . ALA A 1 30 ? -11.462 -2.151 7.357 1.00 0.00 30 ALA A N 10
ATOM 16248 C CA . ALA A 1 30 ? -11.498 -1.270 6.202 1.00 0.00 30 ALA A CA 10
ATOM 16249 C C . ALA A 1 30 ? -11.149 -2.069 4.945 1.00 0.00 30 ALA A C 10
ATOM 16250 O O . ALA A 1 30 ? -10.599 -3.165 5.035 1.00 0.00 30 ALA A O 10
ATOM 16257 N N . SER A 1 31 ? -11.482 -1.489 3.801 1.00 0.00 31 SER A N 10
ATOM 16258 C CA . SER A 1 31 ? -11.210 -2.133 2.528 1.00 0.00 31 SER A CA 10
ATOM 16259 C C . SER A 1 31 ? -10.247 -1.277 1.703 1.00 0.00 31 SER A C 10
ATOM 16260 O O . SER A 1 31 ? -9.970 -0.132 2.058 1.00 0.00 31 SER A O 10
ATOM 16268 N N . VAL A 1 32 ? -9.764 -1.864 0.618 1.00 0.00 32 VAL A N 10
ATOM 16269 C CA . VAL A 1 32 ? -8.838 -1.169 -0.260 1.00 0.00 32 VAL A CA 10
ATOM 16270 C C . VAL A 1 32 ? -9.279 0.288 -0.409 1.00 0.00 32 VAL A C 10
ATOM 16271 O O . VAL A 1 32 ? -8.465 1.202 -0.291 1.00 0.00 32 VAL A O 10
ATOM 16284 N N . GLN A 1 33 ? -10.568 0.459 -0.666 1.00 0.00 33 GLN A N 10
ATOM 16285 C CA . GLN A 1 33 ? -11.128 1.790 -0.833 1.00 0.00 33 GLN A CA 10
ATOM 16286 C C . GLN A 1 33 ? -10.667 2.705 0.303 1.00 0.00 33 GLN A C 10
ATOM 16287 O O . GLN A 1 33 ? -9.992 3.705 0.065 1.00 0.00 33 GLN A O 10
ATOM 16301 N N . ASP A 1 34 ? -11.051 2.331 1.515 1.00 0.00 34 ASP A N 10
ATOM 16302 C CA . ASP A 1 34 ? -10.686 3.106 2.689 1.00 0.00 34 ASP A CA 10
ATOM 16303 C C . ASP A 1 34 ? -9.235 3.570 2.557 1.00 0.00 34 ASP A C 10
ATOM 16304 O O . ASP A 1 34 ? -8.968 4.767 2.458 1.00 0.00 34 ASP A O 10
ATOM 16313 N N . ILE A 1 35 ? -8.334 2.598 2.559 1.00 0.00 35 ILE A N 10
ATOM 16314 C CA . ILE A 1 35 ? -6.916 2.892 2.441 1.00 0.00 35 ILE A CA 10
ATOM 16315 C C . ILE A 1 35 ? -6.710 3.970 1.375 1.00 0.00 35 ILE A C 10
ATOM 16316 O O . ILE A 1 35 ? -6.159 5.033 1.660 1.00 0.00 35 ILE A O 10
ATOM 16332 N N . LEU A 1 36 ? -7.162 3.659 0.170 1.00 0.00 36 LEU A N 10
ATOM 16333 C CA . LEU A 1 36 ? -7.035 4.588 -0.940 1.00 0.00 36 LEU A CA 10
ATOM 16334 C C . LEU A 1 36 ? -7.377 6.000 -0.460 1.00 0.00 36 LEU A C 10
ATOM 16335 O O . LEU A 1 36 ? -6.530 6.892 -0.489 1.00 0.00 36 LEU A O 10
ATOM 16351 N N . GLY A 1 37 ? -8.620 6.159 -0.029 1.00 0.00 37 GLY A N 10
ATOM 16352 C CA . GLY A 1 37 ? -9.084 7.447 0.457 1.00 0.00 37 GLY A CA 10
ATOM 16353 C C . GLY A 1 37 ? -8.114 8.026 1.488 1.00 0.00 37 GLY A C 10
ATOM 16354 O O . GLY A 1 37 ? -7.818 9.220 1.466 1.00 0.00 37 GLY A O 10
ATOM 16358 N N . SER A 1 38 ? -7.646 7.154 2.369 1.00 0.00 38 SER A N 10
ATOM 16359 C CA . SER A 1 38 ? -6.716 7.564 3.406 1.00 0.00 38 SER A CA 10
ATOM 16360 C C . SER A 1 38 ? -5.402 8.031 2.777 1.00 0.00 38 SER A C 10
ATOM 16361 O O . SER A 1 38 ? -4.978 9.166 2.986 1.00 0.00 38 SER A O 10
ATOM 16369 N N . VAL A 1 39 ? -4.793 7.130 2.019 1.00 0.00 39 VAL A N 10
ATOM 16370 C CA . VAL A 1 39 ? -3.536 7.436 1.357 1.00 0.00 39 VAL A CA 10
ATOM 16371 C C . VAL A 1 39 ? -3.686 8.734 0.561 1.00 0.00 39 VAL A C 10
ATOM 16372 O O . VAL A 1 39 ? -2.830 9.614 0.635 1.00 0.00 39 VAL A O 10
ATOM 16385 N N . THR A 1 40 ? -4.780 8.811 -0.183 1.00 0.00 40 THR A N 10
ATOM 16386 C CA . THR A 1 40 ? -5.053 9.987 -0.992 1.00 0.00 40 THR A CA 10
ATOM 16387 C C . THR A 1 40 ? -4.711 11.260 -0.215 1.00 0.00 40 THR A C 10
ATOM 16388 O O . THR A 1 40 ? -4.125 12.190 -0.768 1.00 0.00 40 THR A O 10
ATOM 16399 N N . GLU A 1 41 ? -5.092 11.261 1.053 1.00 0.00 41 GLU A N 10
ATOM 16400 C CA . GLU A 1 41 ? -4.834 12.405 1.912 1.00 0.00 41 GLU A CA 10
ATOM 16401 C C . GLU A 1 41 ? -3.328 12.643 2.039 1.00 0.00 41 GLU A C 10
ATOM 16402 O O . GLU A 1 41 ? -2.870 13.784 1.994 1.00 0.00 41 GLU A O 10
ATOM 16414 N N . LYS A 1 42 ? -2.599 11.548 2.195 1.00 0.00 42 LYS A N 10
ATOM 16415 C CA . LYS A 1 42 ? -1.154 11.623 2.330 1.00 0.00 42 LYS A CA 10
ATOM 16416 C C . LYS A 1 42 ? -0.558 12.227 1.056 1.00 0.00 42 LYS A C 10
ATOM 16417 O O . LYS A 1 42 ? 0.396 12.999 1.118 1.00 0.00 42 LYS A O 10
ATOM 16436 N N . LEU A 1 43 ? -1.147 11.851 -0.070 1.00 0.00 43 LEU A N 10
ATOM 16437 C CA . LEU A 1 43 ? -0.687 12.346 -1.356 1.00 0.00 43 LEU A CA 10
ATOM 16438 C C . LEU A 1 43 ? -0.773 13.873 -1.371 1.00 0.00 43 LEU A C 10
ATOM 16439 O O . LEU A 1 43 ? -1.756 14.448 -0.905 1.00 0.00 43 LEU A O 10
ATOM 16455 N N . GLN A 1 44 ? 0.270 14.487 -1.911 1.00 0.00 44 GLN A N 10
ATOM 16456 C CA . GLN A 1 44 ? 0.325 15.937 -1.992 1.00 0.00 44 GLN A CA 10
ATOM 16457 C C . GLN A 1 44 ? -0.624 16.444 -3.081 1.00 0.00 44 GLN A C 10
ATOM 16458 O O . GLN A 1 44 ? -0.182 16.842 -4.157 1.00 0.00 44 GLN A O 10
ATOM 16472 N N . TYR A 1 45 ? -1.909 16.412 -2.762 1.00 0.00 45 TYR A N 10
ATOM 16473 C CA . TYR A 1 45 ? -2.924 16.863 -3.700 1.00 0.00 45 TYR A CA 10
ATOM 16474 C C . TYR A 1 45 ? -3.884 17.852 -3.034 1.00 0.00 45 TYR A C 10
ATOM 16475 O O . TYR A 1 45 ? -4.807 17.447 -2.329 1.00 0.00 45 TYR A O 10
ATOM 16493 N N . SER A 1 46 ? -3.635 19.129 -3.283 1.00 0.00 46 SER A N 10
ATOM 16494 C CA . SER A 1 46 ? -4.466 20.178 -2.718 1.00 0.00 46 SER A CA 10
ATOM 16495 C C . SER A 1 46 ? -5.556 20.577 -3.714 1.00 0.00 46 SER A C 10
ATOM 16496 O O . SER A 1 46 ? -5.556 20.119 -4.856 1.00 0.00 46 SER A O 10
ATOM 16504 N N . GLU A 1 47 ? -6.459 21.426 -3.246 1.00 0.00 47 GLU A N 10
ATOM 16505 C CA . GLU A 1 47 ? -7.552 21.892 -4.082 1.00 0.00 47 GLU A CA 10
ATOM 16506 C C . GLU A 1 47 ? -7.020 22.796 -5.197 1.00 0.00 47 GLU A C 10
ATOM 16507 O O . GLU A 1 47 ? -7.157 24.016 -5.129 1.00 0.00 47 GLU A O 10
ATOM 16519 N N . GLU A 1 48 ? -6.425 22.161 -6.196 1.00 0.00 48 GLU A N 10
ATOM 16520 C CA . GLU A 1 48 ? -5.872 22.893 -7.323 1.00 0.00 48 GLU A CA 10
ATOM 16521 C C . GLU A 1 48 ? -6.365 22.290 -8.640 1.00 0.00 48 GLU A C 10
ATOM 16522 O O . GLU A 1 48 ? -6.843 21.157 -8.668 1.00 0.00 48 GLU A O 10
ATOM 16534 N N . PRO A 1 49 ? -6.227 23.094 -9.728 1.00 0.00 49 PRO A N 10
A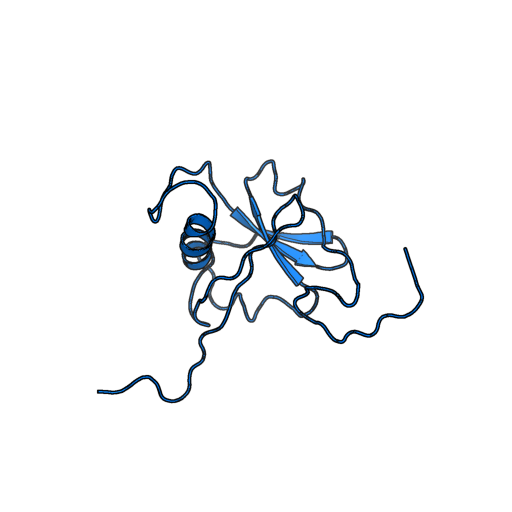TOM 16535 C CA . PRO A 1 49 ? -6.652 22.652 -11.045 1.00 0.00 49 PRO A CA 10
ATOM 16536 C C . PRO A 1 49 ? -5.666 21.637 -11.628 1.00 0.00 49 PRO A C 10
ATOM 16537 O O . PRO A 1 49 ? -5.836 21.178 -12.756 1.00 0.00 49 PRO A O 10
ATOM 16548 N N . ALA A 1 50 ? -4.656 21.317 -10.832 1.00 0.00 50 ALA A N 10
ATOM 16549 C CA . ALA A 1 50 ? -3.643 20.365 -11.254 1.00 0.00 50 ALA A CA 10
ATOM 16550 C C . ALA A 1 50 ? -3.950 18.996 -10.645 1.00 0.00 50 ALA A C 10
ATOM 16551 O O . ALA A 1 50 ? -4.934 18.840 -9.923 1.00 0.00 50 ALA A O 10
ATOM 16558 N N . GLY A 1 51 ? -3.090 18.038 -10.958 1.00 0.00 51 GLY A N 10
ATOM 16559 C CA . GLY A 1 51 ? -3.257 16.687 -10.450 1.00 0.00 51 GLY A CA 10
ATOM 16560 C C . GLY A 1 51 ? -4.240 15.894 -11.315 1.00 0.00 51 GLY A C 10
ATOM 16561 O O . GLY A 1 51 ? -3.918 14.804 -11.786 1.00 0.00 51 GLY A O 10
ATOM 16565 N N . ARG A 1 52 ? -5.418 16.472 -11.497 1.00 0.00 52 ARG A N 10
ATOM 16566 C CA . ARG A 1 52 ? -6.449 15.833 -12.297 1.00 0.00 52 ARG A CA 10
ATOM 16567 C C . ARG A 1 52 ? -7.077 14.672 -11.523 1.00 0.00 52 ARG A C 10
ATOM 16568 O O . ARG A 1 52 ? -8.273 14.688 -11.235 1.00 0.00 52 ARG A O 10
ATOM 16589 N N . GLU A 1 53 ? -6.243 13.693 -11.207 1.00 0.00 53 GLU A N 10
ATOM 16590 C CA . GLU A 1 53 ? -6.702 12.526 -10.473 1.00 0.00 53 GLU A CA 10
ATOM 16591 C C . GLU A 1 53 ? -7.953 11.941 -11.132 1.00 0.00 53 GLU A C 10
ATOM 16592 O O . GLU A 1 53 ? -9.068 12.382 -10.857 1.00 0.00 53 GLU A O 10
ATOM 16604 N N . ASP A 1 54 ? -7.725 10.958 -11.990 1.00 0.00 54 ASP A N 10
ATOM 16605 C CA . ASP A 1 54 ? -8.820 10.308 -12.691 1.00 0.00 54 ASP A CA 10
ATOM 16606 C C . ASP A 1 54 ? -9.329 9.132 -11.855 1.00 0.00 54 ASP A C 10
ATOM 16607 O O . ASP A 1 54 ? -10.489 9.112 -11.447 1.00 0.00 54 ASP A O 10
ATOM 16616 N N . SER A 1 55 ? -8.436 8.181 -11.624 1.00 0.00 55 SER A N 10
ATOM 16617 C CA . SER A 1 55 ? -8.780 7.005 -10.843 1.00 0.00 55 SER A CA 10
ATOM 16618 C C . SER A 1 55 ? -7.519 6.197 -10.530 1.00 0.00 55 SER A C 10
ATOM 16619 O O . SER A 1 55 ? -6.763 5.845 -11.434 1.00 0.00 55 SER A O 10
ATOM 16627 N N . LEU A 1 56 ? -7.331 5.928 -9.246 1.00 0.00 56 LEU A N 10
ATOM 16628 C CA . LEU A 1 56 ? -6.174 5.169 -8.802 1.00 0.00 56 LEU A CA 10
ATOM 16629 C C . LEU A 1 56 ? -6.627 3.782 -8.340 1.00 0.00 56 LEU A C 10
ATOM 16630 O O . LEU A 1 56 ? -7.555 3.662 -7.541 1.00 0.00 56 LEU A O 10
ATOM 16646 N N . ILE A 1 57 ? -5.951 2.769 -8.862 1.00 0.00 57 ILE A N 10
ATOM 16647 C CA . ILE A 1 57 ? -6.272 1.396 -8.513 1.00 0.00 57 ILE A CA 10
ATOM 16648 C C . ILE A 1 57 ? -5.155 0.822 -7.639 1.00 0.00 57 ILE A C 10
ATOM 16649 O O . ILE A 1 57 ? -3.988 1.172 -7.808 1.00 0.00 57 ILE A O 10
ATOM 16665 N N . LEU A 1 58 ? -5.552 -0.050 -6.724 1.00 0.00 58 LEU A N 10
ATOM 16666 C CA . LEU A 1 58 ? -4.599 -0.676 -5.823 1.00 0.00 58 LEU A CA 10
ATOM 16667 C C . LEU A 1 58 ? -4.054 -1.951 -6.470 1.00 0.00 58 LEU A C 10
ATOM 16668 O O . LEU A 1 58 ? -4.694 -2.528 -7.347 1.00 0.00 58 LEU A O 10
ATOM 16684 N N . VAL A 1 59 ? -2.878 -2.353 -6.012 1.00 0.00 59 VAL A N 10
ATOM 16685 C CA . VAL A 1 59 ? -2.240 -3.549 -6.534 1.00 0.00 59 VAL A CA 10
ATOM 16686 C C . VAL A 1 59 ? -1.252 -4.089 -5.498 1.00 0.00 59 VAL A C 10
ATOM 16687 O O . VAL A 1 59 ? -0.582 -3.319 -4.813 1.00 0.00 59 VAL A O 10
ATOM 16700 N N . ALA A 1 60 ? -1.194 -5.411 -5.416 1.00 0.00 60 ALA A N 10
ATOM 16701 C CA . ALA A 1 60 ? -0.300 -6.063 -4.475 1.00 0.00 60 ALA A CA 10
ATOM 16702 C C . ALA A 1 60 ? 0.880 -6.671 -5.236 1.00 0.00 60 ALA A C 10
ATOM 16703 O O . ALA A 1 60 ? 0.689 -7.507 -6.118 1.00 0.00 60 ALA A O 10
ATOM 16710 N N . VAL A 1 61 ? 2.073 -6.228 -4.867 1.00 0.00 61 VAL A N 10
ATOM 16711 C CA . VAL A 1 61 ? 3.283 -6.718 -5.505 1.00 0.00 61 VAL A CA 10
ATOM 16712 C C . VAL A 1 61 ? 4.168 -7.395 -4.456 1.00 0.00 61 VAL A C 10
ATOM 16713 O O . VAL A 1 61 ? 4.417 -6.832 -3.392 1.00 0.00 61 VAL A O 10
ATOM 16726 N N . SER A 1 62 ? 4.618 -8.595 -4.794 1.00 0.00 62 SER A N 10
ATOM 16727 C CA . SER A 1 62 ? 5.469 -9.355 -3.895 1.00 0.00 62 SER A CA 10
ATOM 16728 C C . SER A 1 62 ? 6.923 -9.287 -4.369 1.00 0.00 62 SER A C 10
ATOM 16729 O O . SER A 1 62 ? 7.195 -8.857 -5.488 1.00 0.00 62 SER A O 10
ATOM 16737 N N . SER A 1 63 ? 7.818 -9.719 -3.493 1.00 0.00 63 SER A N 10
ATOM 16738 C CA . SER A 1 63 ? 9.236 -9.713 -3.807 1.00 0.00 63 SER A CA 10
ATOM 16739 C C . SER A 1 63 ? 9.543 -10.776 -4.864 1.00 0.00 63 SER A C 10
ATOM 16740 O O . SER A 1 63 ? 10.184 -11.783 -4.569 1.00 0.00 63 SER A O 10
ATOM 16748 N N . SER A 1 64 ? 9.070 -10.515 -6.074 1.00 0.00 64 SER A N 10
ATOM 16749 C CA . SER A 1 64 ? 9.285 -11.437 -7.177 1.00 0.00 64 SER A CA 10
ATOM 16750 C C . SER A 1 64 ? 8.749 -10.833 -8.476 1.00 0.00 64 SER A C 10
ATOM 16751 O O . SER A 1 64 ? 9.356 -10.990 -9.535 1.00 0.00 64 SER A O 10
ATOM 16759 N N . GLY A 1 65 ? 7.617 -10.154 -8.353 1.00 0.00 65 GLY A N 10
ATOM 16760 C CA . GLY A 1 65 ? 6.993 -9.526 -9.505 1.00 0.00 65 GLY A CA 10
ATOM 16761 C C . GLY A 1 65 ? 5.587 -10.082 -9.738 1.00 0.00 65 GLY A C 10
ATOM 16762 O O . GLY A 1 65 ? 5.159 -10.242 -10.880 1.00 0.00 65 GLY A O 10
ATOM 16766 N N . GLU A 1 66 ? 4.906 -10.362 -8.636 1.00 0.00 66 GLU A N 10
ATOM 16767 C CA . GLU A 1 66 ? 3.557 -10.897 -8.706 1.00 0.00 66 GLU A CA 10
ATOM 16768 C C . GLU A 1 66 ? 2.537 -9.814 -8.349 1.00 0.00 66 GLU A C 10
ATOM 16769 O O . GLU A 1 66 ? 2.342 -9.502 -7.175 1.00 0.00 66 GLU A O 10
ATOM 16781 N N . LYS A 1 67 ? 1.913 -9.270 -9.383 1.00 0.00 67 LYS A N 10
ATOM 16782 C CA . LYS A 1 67 ? 0.918 -8.228 -9.194 1.00 0.00 67 LYS A CA 10
ATOM 16783 C C . LYS A 1 67 ? -0.470 -8.866 -9.098 1.00 0.00 67 LYS A C 10
ATOM 16784 O O . LYS A 1 67 ? -0.807 -9.747 -9.886 1.00 0.00 67 LYS A O 10
ATOM 16803 N N . VAL A 1 68 ? -1.236 -8.394 -8.125 1.00 0.00 68 VAL A N 10
ATOM 16804 C CA . VAL A 1 68 ? -2.580 -8.907 -7.917 1.00 0.00 68 VAL A CA 10
ATOM 16805 C C . VAL A 1 68 ? -3.555 -7.735 -7.793 1.00 0.00 68 VAL A C 10
ATOM 16806 O O . VAL A 1 68 ? -3.823 -7.259 -6.690 1.00 0.00 68 VAL A O 10
ATOM 16819 N N . LEU A 1 69 ? -4.059 -7.303 -8.939 1.00 0.00 69 LEU A N 10
ATOM 16820 C CA . LEU A 1 69 ? -4.999 -6.195 -8.973 1.00 0.00 69 LEU A CA 10
ATOM 16821 C C . LEU A 1 69 ? -6.077 -6.414 -7.909 1.00 0.00 69 LEU A C 10
ATOM 16822 O O . LEU A 1 69 ? -6.921 -7.298 -8.049 1.00 0.00 69 LEU A O 10
ATOM 16838 N N . LEU A 1 70 ? -6.014 -5.594 -6.871 1.00 0.00 70 LEU A N 10
ATOM 16839 C CA . LEU A 1 70 ? -6.975 -5.687 -5.784 1.00 0.00 70 LEU A CA 10
ATOM 16840 C C . LEU A 1 70 ? -8.223 -4.878 -6.142 1.00 0.00 70 LEU A C 10
ATOM 16841 O O . LEU A 1 70 ? -8.267 -4.225 -7.184 1.00 0.00 70 LEU A O 10
ATOM 16857 N N . GLN A 1 71 ? -9.208 -4.948 -5.259 1.00 0.00 71 GLN A N 10
ATOM 16858 C CA . GLN A 1 71 ? -10.454 -4.230 -5.469 1.00 0.00 71 GLN A CA 10
ATOM 16859 C C . GLN A 1 71 ? -10.879 -3.517 -4.183 1.00 0.00 71 GLN A C 10
ATOM 16860 O O . GLN A 1 71 ? -10.475 -3.909 -3.090 1.00 0.00 71 GLN A O 10
ATOM 16874 N N . PRO A 1 72 ? -11.709 -2.455 -4.363 1.00 0.00 72 PRO A N 10
ATOM 16875 C CA . PRO A 1 72 ? -12.193 -1.684 -3.231 1.00 0.00 72 PRO A CA 10
ATOM 16876 C C . PRO A 1 72 ? -13.278 -2.448 -2.470 1.00 0.00 72 PRO A C 10
ATOM 16877 O O . PRO A 1 72 ? -13.734 -2.003 -1.418 1.00 0.00 72 PRO A O 10
ATOM 16888 N N . THR A 1 73 ? -13.661 -3.585 -3.033 1.00 0.00 73 THR A N 10
ATOM 16889 C CA . THR A 1 73 ? -14.684 -4.415 -2.421 1.00 0.00 73 THR A CA 10
ATOM 16890 C C . THR A 1 73 ? -14.088 -5.749 -1.967 1.00 0.00 73 THR A C 10
ATOM 16891 O O . THR A 1 73 ? -14.682 -6.804 -2.181 1.00 0.00 73 THR A O 10
ATOM 16902 N N . GLU A 1 74 ? -12.920 -5.658 -1.348 1.00 0.00 74 GLU A N 10
ATOM 16903 C CA . GLU A 1 74 ? -12.236 -6.845 -0.862 1.00 0.00 74 GLU A CA 10
ATOM 16904 C C . GLU A 1 74 ? -12.746 -7.218 0.532 1.00 0.00 74 GLU A C 10
ATOM 16905 O O . GLU A 1 74 ? -13.674 -6.594 1.045 1.00 0.00 74 GLU A O 10
ATOM 16917 N N . ASP A 1 75 ? -12.118 -8.234 1.104 1.00 0.00 75 ASP A N 10
ATOM 16918 C CA . ASP A 1 75 ? -12.497 -8.698 2.428 1.00 0.00 75 ASP A CA 10
ATOM 16919 C C . ASP A 1 75 ? -11.320 -8.506 3.387 1.00 0.00 75 ASP A C 10
ATOM 16920 O O . ASP A 1 75 ? -11.341 -7.609 4.229 1.00 0.00 75 ASP A O 10
ATOM 16929 N N . CYS A 1 76 ? -10.322 -9.362 3.228 1.00 0.00 76 CYS A N 10
ATOM 16930 C CA . CYS A 1 76 ? -9.139 -9.298 4.069 1.00 0.00 76 CYS A CA 10
ATOM 16931 C C . CYS A 1 76 ? -7.936 -8.975 3.181 1.00 0.00 76 CYS A C 10
ATOM 16932 O O . CYS A 1 76 ? -7.417 -9.851 2.490 1.00 0.00 76 CYS A O 10
ATOM 16940 N N . VAL A 1 77 ? -7.526 -7.716 3.229 1.00 0.00 77 VAL A N 10
ATOM 16941 C CA . VAL A 1 77 ? -6.393 -7.267 2.438 1.00 0.00 77 VAL A CA 10
ATOM 16942 C C . VAL A 1 77 ? -5.127 -7.314 3.295 1.00 0.00 77 VAL A C 10
ATOM 16943 O O . VAL A 1 77 ? -4.234 -8.123 3.047 1.00 0.00 77 VAL A O 10
ATOM 16956 N N . PHE A 1 78 ? -5.089 -6.436 4.287 1.00 0.00 78 PHE A N 10
ATOM 16957 C CA . PHE A 1 78 ? -3.947 -6.367 5.183 1.00 0.00 78 PHE A CA 10
ATOM 16958 C C . PHE A 1 78 ? -3.395 -7.764 5.476 1.00 0.00 78 PHE A C 10
ATOM 16959 O O . PHE A 1 78 ? -2.192 -7.931 5.672 1.00 0.00 78 PHE A O 10
ATOM 16976 N N . THR A 1 79 ? -4.301 -8.731 5.496 1.00 0.00 79 THR A N 10
ATOM 16977 C CA . THR A 1 79 ? -3.919 -10.107 5.762 1.00 0.00 79 THR A CA 10
ATOM 16978 C C . THR A 1 79 ? -3.516 -10.809 4.464 1.00 0.00 79 THR A C 10
ATOM 16979 O O . THR A 1 79 ? -2.444 -11.408 4.384 1.00 0.00 79 THR A O 10
ATOM 16990 N N . ALA A 1 80 ? -4.396 -10.712 3.478 1.00 0.00 80 ALA A N 10
ATOM 16991 C CA . ALA A 1 80 ? -4.145 -11.330 2.187 1.00 0.00 80 ALA A CA 10
ATOM 16992 C C . ALA A 1 80 ? -2.689 -11.088 1.785 1.00 0.00 80 ALA A C 10
ATOM 16993 O O . ALA A 1 80 ? -1.984 -12.020 1.402 1.00 0.00 80 ALA A O 10
ATOM 17000 N N . LEU A 1 81 ? -2.282 -9.831 1.886 1.00 0.00 81 LEU A N 10
ATOM 17001 C CA . LEU A 1 81 ? -0.923 -9.454 1.537 1.00 0.00 81 LEU A CA 10
ATOM 17002 C C . LEU A 1 81 ? 0.043 -10.533 2.031 1.00 0.00 81 LEU A C 10
ATOM 17003 O O . LEU A 1 81 ? -0.054 -10.984 3.171 1.00 0.00 81 LEU A O 10
ATOM 17019 N N . GLY A 1 82 ? 0.953 -10.916 1.148 1.00 0.00 82 GLY A N 10
ATOM 17020 C CA . GLY A 1 82 ? 1.936 -11.934 1.479 1.00 0.00 82 GLY A CA 10
ATOM 17021 C C . GLY A 1 82 ? 2.818 -11.485 2.646 1.00 0.00 82 GLY A C 10
ATOM 17022 O O . GLY A 1 82 ? 2.428 -10.617 3.426 1.00 0.00 82 GLY A O 10
ATOM 17026 N N . ILE A 1 83 ? 3.991 -12.095 2.728 1.00 0.00 83 ILE A N 10
ATOM 17027 C CA . ILE A 1 83 ? 4.932 -11.769 3.786 1.00 0.00 83 ILE A CA 10
ATOM 17028 C C . ILE A 1 83 ? 5.702 -10.503 3.406 1.00 0.00 83 ILE A C 10
ATOM 17029 O O . ILE A 1 83 ? 5.761 -9.551 4.183 1.00 0.00 83 ILE A O 10
ATOM 17045 N N . ASN A 1 84 ? 6.272 -10.532 2.210 1.00 0.00 84 ASN A N 10
ATOM 17046 C CA . ASN A 1 84 ? 7.036 -9.398 1.717 1.00 0.00 84 ASN A CA 10
ATOM 17047 C C . ASN A 1 84 ? 6.326 -8.801 0.500 1.00 0.00 84 ASN A C 10
ATOM 17048 O O . ASN A 1 84 ? 6.913 -8.695 -0.575 1.00 0.00 84 ASN A O 10
ATOM 17059 N N . SER A 1 85 ? 5.072 -8.427 0.711 1.00 0.00 85 SER A N 10
ATOM 17060 C CA . SER A 1 85 ? 4.276 -7.843 -0.355 1.00 0.00 85 SER A CA 10
ATOM 17061 C C . SER A 1 85 ? 3.990 -6.371 -0.049 1.00 0.00 85 SER A C 10
ATOM 17062 O O . SER A 1 85 ? 3.762 -6.006 1.103 1.00 0.00 85 SER A O 10
ATOM 17070 N N . HIS A 1 86 ? 4.013 -5.566 -1.101 1.00 0.00 86 HIS A N 10
ATOM 17071 C CA . HIS A 1 86 ? 3.759 -4.142 -0.959 1.00 0.00 86 HIS A CA 10
ATOM 17072 C C . HIS A 1 86 ? 2.573 -3.742 -1.838 1.00 0.00 86 HIS A C 10
ATOM 17073 O O . HIS A 1 86 ? 2.445 -4.215 -2.967 1.00 0.00 86 HIS A O 10
ATOM 17087 N N . LEU A 1 87 ? 1.736 -2.875 -1.289 1.00 0.00 87 LEU A N 10
ATOM 17088 C CA . LEU A 1 87 ? 0.564 -2.407 -2.009 1.00 0.00 87 LEU A CA 10
ATOM 17089 C C . LEU A 1 87 ? 0.941 -1.182 -2.846 1.00 0.00 87 LEU A C 10
ATOM 17090 O O . LEU A 1 87 ? 1.511 -0.223 -2.327 1.00 0.00 87 LEU A O 10
ATOM 17106 N N . PHE A 1 88 ? 0.608 -1.255 -4.126 1.00 0.00 88 PHE A N 10
ATOM 17107 C CA . PHE A 1 88 ? 0.905 -0.165 -5.040 1.00 0.00 88 PHE A CA 10
ATOM 17108 C C . PHE A 1 88 ? -0.377 0.397 -5.658 1.00 0.00 88 PHE A C 10
ATOM 17109 O O . PHE A 1 88 ? -1.103 -0.318 -6.347 1.00 0.00 88 PHE A O 10
ATOM 17126 N N . ALA A 1 89 ? -0.616 1.672 -5.389 1.00 0.00 89 ALA A N 10
ATOM 17127 C CA . ALA A 1 89 ? -1.798 2.338 -5.910 1.00 0.00 89 ALA A CA 10
ATOM 17128 C C . ALA A 1 89 ? -1.384 3.311 -7.015 1.00 0.00 89 ALA A C 10
ATOM 17129 O O . ALA A 1 89 ? -0.692 4.294 -6.754 1.00 0.00 89 ALA A O 10
ATOM 17136 N N . CYS A 1 90 ? -1.825 3.004 -8.226 1.00 0.00 90 CYS A N 10
ATOM 17137 C CA . CYS A 1 90 ? -1.509 3.839 -9.372 1.00 0.00 90 CYS A CA 10
ATOM 17138 C C . CYS A 1 90 ? -2.567 3.597 -10.450 1.00 0.00 90 CYS A C 10
ATOM 17139 O O . CYS A 1 90 ? -3.417 2.719 -10.305 1.00 0.00 90 CYS A O 10
ATOM 17147 N N . THR A 1 91 ? -2.482 4.392 -11.507 1.00 0.00 91 THR A N 10
ATOM 17148 C CA . THR A 1 91 ? -3.423 4.275 -12.608 1.00 0.00 91 THR A CA 10
ATOM 17149 C C . THR A 1 91 ? -3.304 2.900 -13.267 1.00 0.00 91 THR A C 10
ATOM 17150 O O . THR A 1 91 ? -2.446 2.101 -12.895 1.00 0.00 91 THR A O 10
ATOM 17161 N N . ARG A 1 92 ? -4.178 2.666 -14.236 1.00 0.00 92 ARG A N 10
ATOM 17162 C CA . ARG A 1 92 ? -4.181 1.401 -14.950 1.00 0.00 92 ARG A CA 10
ATOM 17163 C C . ARG A 1 92 ? -3.018 1.348 -15.943 1.00 0.00 92 ARG A C 10
ATOM 17164 O O . ARG A 1 92 ? -2.644 0.274 -16.410 1.00 0.00 92 ARG A O 10
ATOM 17185 N N . ASP A 1 93 ? -2.478 2.522 -16.235 1.00 0.00 93 ASP A N 10
ATOM 17186 C CA . ASP A 1 93 ? -1.365 2.624 -17.164 1.00 0.00 93 ASP A CA 10
ATOM 17187 C C . ASP A 1 93 ? -0.050 2.591 -16.382 1.00 0.00 93 ASP A C 10
ATOM 17188 O O . ASP A 1 93 ? 1.027 2.534 -16.974 1.00 0.00 93 ASP A O 10
ATOM 17197 N N . SER A 1 94 ? -0.181 2.629 -15.064 1.00 0.00 94 SER A N 10
ATOM 17198 C CA . SER A 1 94 ? 0.984 2.604 -14.195 1.00 0.00 94 SER A CA 10
ATOM 17199 C C . SER A 1 94 ? 1.083 1.249 -13.492 1.00 0.00 94 SER A C 10
ATOM 17200 O O . SER A 1 94 ? 2.131 0.903 -12.949 1.00 0.00 94 SER A O 10
ATOM 17208 N N . TYR A 1 95 ? -0.022 0.519 -13.524 1.00 0.00 95 TYR A N 10
ATOM 17209 C CA . TYR A 1 95 ? -0.072 -0.790 -12.896 1.00 0.00 95 TYR A CA 10
ATOM 17210 C C . TYR A 1 95 ? 1.126 -1.645 -13.313 1.00 0.00 95 TYR A C 10
ATOM 17211 O O . TYR A 1 95 ? 1.712 -2.344 -12.488 1.00 0.00 95 TYR A O 10
ATOM 17229 N N . GLU A 1 96 ? 1.456 -1.560 -14.593 1.00 0.00 96 GLU A N 10
ATOM 17230 C CA . GLU A 1 96 ? 2.574 -2.317 -15.130 1.00 0.00 96 GLU A CA 10
ATOM 17231 C C . GLU A 1 96 ? 3.891 -1.594 -14.841 1.00 0.00 96 GLU A C 10
ATOM 17232 O O . GLU A 1 96 ? 4.960 -2.202 -14.888 1.00 0.00 96 GLU A O 10
ATOM 17244 N N . ALA A 1 97 ? 3.772 -0.307 -14.550 1.00 0.00 97 ALA A N 10
ATOM 17245 C CA . ALA A 1 97 ? 4.940 0.505 -14.254 1.00 0.00 97 ALA A CA 10
ATOM 17246 C C . ALA A 1 97 ? 5.375 0.257 -12.808 1.00 0.00 97 ALA A C 10
ATOM 17247 O O . ALA A 1 97 ? 6.337 0.859 -12.333 1.00 0.00 97 ALA A O 10
ATOM 17254 N N . LEU A 1 98 ? 4.645 -0.631 -12.148 1.00 0.00 98 LEU A N 10
ATOM 17255 C CA . LEU A 1 98 ? 4.944 -0.966 -10.766 1.00 0.00 98 LEU A CA 10
ATOM 17256 C C . LEU A 1 98 ? 6.129 -1.932 -10.724 1.00 0.00 98 LEU A C 10
ATOM 17257 O O . LEU A 1 98 ? 6.336 -2.707 -11.657 1.00 0.00 98 LEU A O 10
ATOM 17273 N N . VAL A 1 99 ? 6.877 -1.854 -9.634 1.00 0.00 99 VAL A N 10
ATOM 17274 C CA . VAL A 1 99 ? 8.037 -2.711 -9.458 1.00 0.00 99 VAL A CA 10
ATOM 17275 C C . VAL A 1 99 ? 8.099 -3.187 -8.006 1.00 0.00 99 VAL A C 10
ATOM 17276 O O . VAL A 1 99 ? 7.762 -2.439 -7.089 1.00 0.00 99 VAL A O 10
ATOM 17289 N N . PRO A 1 100 ? 8.544 -4.461 -7.837 1.00 0.00 100 PRO A N 10
ATOM 17290 C CA . PRO A 1 100 ? 8.655 -5.045 -6.511 1.00 0.00 100 PRO A CA 10
ATOM 17291 C C . PRO A 1 100 ? 9.868 -4.486 -5.765 1.00 0.00 100 PRO A C 10
ATOM 17292 O O . PRO A 1 100 ? 10.986 -4.520 -6.276 1.00 0.00 100 PRO A O 10
ATOM 17303 N N . LEU A 1 101 ? 9.606 -3.983 -4.567 1.00 0.00 101 LEU A N 10
ATOM 17304 C CA . LEU A 1 101 ? 10.662 -3.417 -3.745 1.00 0.00 101 LEU A CA 10
ATOM 17305 C C . LEU A 1 101 ? 11.795 -4.436 -3.605 1.00 0.00 101 LEU A C 10
ATOM 17306 O O . LEU A 1 101 ? 11.606 -5.621 -3.878 1.00 0.00 101 LEU A O 10
ATOM 17322 N N . PRO A 1 102 ? 12.977 -3.925 -3.168 1.00 0.00 102 PRO A N 10
ATOM 17323 C CA . PRO A 1 102 ? 14.140 -4.778 -2.988 1.00 0.00 102 PRO A CA 10
ATOM 17324 C C . PRO A 1 102 ? 14.003 -5.632 -1.726 1.00 0.00 102 PRO A C 10
ATOM 17325 O O . PRO A 1 102 ? 12.904 -5.796 -1.199 1.00 0.00 102 PRO A O 10
ATOM 17336 N N . GLU A 1 103 ? 15.135 -6.155 -1.279 1.00 0.00 103 GLU A N 10
ATOM 17337 C CA . GLU A 1 103 ? 15.156 -6.988 -0.089 1.00 0.00 103 GLU A CA 10
ATOM 17338 C C . GLU A 1 103 ? 16.432 -6.732 0.717 1.00 0.00 103 GLU A C 10
ATOM 17339 O O . GLU A 1 103 ? 17.271 -7.621 0.855 1.00 0.00 103 GLU A O 10
ATOM 17351 N N . GLU A 1 104 ? 16.537 -5.514 1.227 1.00 0.00 104 GLU A N 10
ATOM 17352 C CA . GLU A 1 104 ? 17.696 -5.130 2.014 1.00 0.00 104 GLU A CA 10
ATOM 17353 C C . GLU A 1 104 ? 17.253 -4.497 3.335 1.00 0.00 104 GLU A C 10
ATOM 17354 O O . GLU A 1 104 ? 16.064 -4.474 3.650 1.00 0.00 104 GLU A O 10
ATOM 17366 N N . ILE A 1 105 ? 18.234 -3.999 4.074 1.00 0.00 105 ILE A N 10
ATOM 17367 C CA . ILE A 1 105 ? 17.961 -3.368 5.354 1.00 0.00 105 ILE A CA 10
ATOM 17368 C C . ILE A 1 105 ? 18.133 -1.854 5.218 1.00 0.00 105 ILE A C 10
ATOM 17369 O O . ILE A 1 105 ? 18.753 -1.217 6.068 1.00 0.00 105 ILE A O 10
ATOM 17385 N N . GLN A 1 106 ? 17.573 -1.321 4.141 1.00 0.00 106 GLN A N 10
ATOM 17386 C CA . GLN A 1 106 ? 17.657 0.106 3.883 1.00 0.00 106 GLN A CA 10
ATOM 17387 C C . GLN A 1 106 ? 16.333 0.787 4.235 1.00 0.00 106 GLN A C 10
ATOM 17388 O O . GLN A 1 106 ? 15.461 0.177 4.852 1.00 0.00 106 GLN A O 10
ATOM 17402 N N . VAL A 1 107 ? 16.224 2.043 3.827 1.00 0.00 107 VAL A N 10
ATOM 17403 C CA . VAL A 1 107 ? 15.021 2.814 4.091 1.00 0.00 107 VAL A CA 10
ATOM 17404 C C . VAL A 1 107 ? 14.097 2.742 2.873 1.00 0.00 107 VAL A C 10
ATOM 17405 O O . VAL A 1 107 ? 14.103 3.639 2.031 1.00 0.00 107 VAL A O 10
ATOM 17418 N N . SER A 1 108 ? 13.325 1.667 2.819 1.00 0.00 108 SER A N 10
ATOM 17419 C CA . SER A 1 108 ? 12.397 1.466 1.719 1.00 0.00 108 SER A CA 10
ATOM 17420 C C . SER A 1 108 ? 11.869 0.030 1.735 1.00 0.00 108 SER A C 10
ATOM 17421 O O . SER A 1 108 ? 10.659 -0.190 1.747 1.00 0.00 108 SER A O 10
ATOM 17429 N N . PRO A 1 109 ? 12.827 -0.935 1.735 1.00 0.00 109 PRO A N 10
ATOM 17430 C CA . PRO A 1 109 ? 12.471 -2.343 1.749 1.00 0.00 109 PRO A CA 10
ATOM 17431 C C . PRO A 1 109 ? 11.990 -2.773 3.137 1.00 0.00 109 PRO A C 10
ATOM 17432 O O . PRO A 1 109 ? 11.807 -1.937 4.021 1.00 0.00 109 PRO A O 10
ATOM 17443 N N . GLY A 1 110 ? 11.798 -4.076 3.284 1.00 0.00 110 GLY A N 10
ATOM 17444 C CA . GLY A 1 110 ? 11.342 -4.626 4.549 1.00 0.00 110 GLY A CA 10
ATOM 17445 C C . GLY A 1 110 ? 11.962 -6.002 4.804 1.00 0.00 110 GLY A C 10
ATOM 17446 O O . GLY A 1 110 ? 12.460 -6.643 3.880 1.00 0.00 110 GLY A O 10
ATOM 17450 N N . ASP A 1 111 ? 11.912 -6.414 6.062 1.00 0.00 111 ASP A N 10
ATOM 17451 C CA . ASP A 1 111 ? 12.462 -7.702 6.450 1.00 0.00 111 ASP A CA 10
ATOM 17452 C C . ASP A 1 111 ? 13.942 -7.756 6.064 1.00 0.00 111 ASP A C 10
ATOM 17453 O O . ASP A 1 111 ? 14.465 -6.820 5.461 1.00 0.00 111 ASP A O 10
ATOM 17462 N N . THR A 1 112 ? 14.575 -8.861 6.428 1.00 0.00 112 THR A N 10
ATOM 17463 C CA . THR A 1 112 ? 15.984 -9.050 6.127 1.00 0.00 112 THR A CA 10
ATOM 17464 C C . THR A 1 112 ? 16.167 -10.188 5.121 1.00 0.00 112 THR A C 10
ATOM 17465 O O . THR A 1 112 ? 15.441 -11.180 5.162 1.00 0.00 112 THR A O 10
ATOM 17476 N N . GLU A 1 113 ? 17.142 -10.007 4.242 1.00 0.00 113 GLU A N 10
ATOM 17477 C CA . GLU A 1 113 ? 17.430 -11.007 3.228 1.00 0.00 113 GLU A CA 10
ATOM 17478 C C . GLU A 1 113 ? 18.657 -10.597 2.411 1.00 0.00 113 GLU A C 10
ATOM 17479 O O . GLU A 1 113 ? 19.061 -9.435 2.433 1.00 0.00 113 GLU A O 10
ATOM 17491 N N . ILE A 1 114 ? 19.215 -11.573 1.710 1.00 0.00 114 ILE A N 10
ATOM 17492 C CA . ILE A 1 114 ? 20.387 -11.328 0.888 1.00 0.00 114 ILE A CA 10
ATOM 17493 C C . ILE A 1 114 ? 20.248 -12.090 -0.432 1.00 0.00 114 ILE A C 10
ATOM 17494 O O . ILE A 1 114 ? 19.279 -12.821 -0.631 1.00 0.00 114 ILE A O 10
ATOM 17510 N N . SER A 1 115 ? 21.231 -11.892 -1.298 1.00 0.00 115 SER A N 10
ATOM 17511 C CA . SER A 1 115 ? 21.230 -12.552 -2.593 1.00 0.00 115 SER A CA 10
ATOM 17512 C C . SER A 1 115 ? 19.975 -12.162 -3.378 1.00 0.00 115 SER A C 10
ATOM 17513 O O . SER A 1 115 ? 18.904 -12.726 -3.162 1.00 0.00 115 SER A O 10
ATOM 17521 N N . GLY A 1 116 ? 20.151 -11.201 -4.273 1.00 0.00 116 GLY A N 10
ATOM 17522 C CA . GLY A 1 116 ? 19.046 -10.730 -5.091 1.00 0.00 116 GLY A CA 10
ATOM 17523 C C . GLY A 1 116 ? 19.445 -10.667 -6.567 1.00 0.00 116 GLY A C 10
ATOM 17524 O O . GLY A 1 116 ? 20.628 -10.579 -6.890 1.00 0.00 116 GLY A O 10
ATOM 17528 N N . PRO A 1 117 ? 18.408 -10.714 -7.445 1.00 0.00 117 PRO A N 10
ATOM 17529 C CA . PRO A 1 117 ? 18.638 -10.663 -8.879 1.00 0.00 117 PRO A CA 10
ATOM 17530 C C . PRO A 1 117 ? 18.996 -9.245 -9.326 1.00 0.00 117 PRO A C 10
ATOM 17531 O O . PRO A 1 117 ? 18.936 -8.306 -8.533 1.00 0.00 117 PRO A O 10
ATOM 17542 N N . SER A 1 118 ? 19.361 -9.133 -10.595 1.00 0.00 118 SER A N 10
ATOM 17543 C CA . SER A 1 118 ? 19.730 -7.845 -11.157 1.00 0.00 118 SER A CA 10
ATOM 17544 C C . SER A 1 118 ? 18.487 -7.136 -11.698 1.00 0.00 118 SER A C 10
ATOM 17545 O O . SER A 1 118 ? 17.665 -7.748 -12.378 1.00 0.00 118 SER A O 10
ATOM 17553 N N . SER A 1 119 ? 18.388 -5.854 -11.376 1.00 0.00 119 SER A N 10
ATOM 17554 C CA . SER A 1 119 ? 17.260 -5.055 -11.821 1.00 0.00 119 SER A CA 10
ATOM 17555 C C . SER A 1 119 ? 17.269 -4.940 -13.347 1.00 0.00 119 SER A C 10
ATOM 17556 O O . SER A 1 119 ? 18.330 -4.965 -13.968 1.00 0.00 119 SER A O 10
ATOM 17564 N N . GLY A 1 120 ? 16.075 -4.817 -13.906 1.00 0.00 120 GLY A N 10
ATOM 17565 C CA . GLY A 1 120 ? 15.932 -4.698 -15.347 1.00 0.00 120 GLY A CA 10
ATOM 17566 C C . GLY A 1 120 ? 16.286 -3.286 -15.819 1.00 0.00 120 GLY A C 10
ATOM 17567 O O . GLY A 1 120 ? 16.877 -2.508 -15.071 1.00 0.00 120 GLY A O 10
ATOM 17571 N N . GLY A 1 1 ? -26.781 1.285 22.048 1.00 0.00 1 GLY A N 11
ATOM 17572 C CA . GLY A 1 1 ? -25.554 0.507 22.055 1.00 0.00 1 GLY A CA 11
ATOM 17573 C C . GLY A 1 1 ? -24.341 1.392 21.760 1.00 0.00 1 GLY A C 11
ATOM 17574 O O . GLY A 1 1 ? -24.492 2.566 21.423 1.00 0.00 1 GLY A O 11
ATOM 17578 N N . SER A 1 2 ? -23.166 0.796 21.897 1.00 0.00 2 SER A N 11
ATOM 17579 C CA . SER A 1 2 ? -21.928 1.516 21.650 1.00 0.00 2 SER A CA 11
ATOM 17580 C C . SER A 1 2 ? -20.758 0.533 21.572 1.00 0.00 2 SER A C 11
ATOM 17581 O O . SER A 1 2 ? -20.566 -0.281 22.474 1.00 0.00 2 SER A O 11
ATOM 17589 N N . SER A 1 3 ? -20.007 0.642 20.486 1.00 0.00 3 SER A N 11
ATOM 17590 C CA . SER A 1 3 ? -18.861 -0.227 20.279 1.00 0.00 3 SER A CA 11
ATOM 17591 C C . SER A 1 3 ? -19.326 -1.675 20.112 1.00 0.00 3 SER A C 11
ATOM 17592 O O . SER A 1 3 ? -20.032 -2.207 20.967 1.00 0.00 3 SER A O 11
ATOM 17600 N N . GLY A 1 4 ? -18.910 -2.273 19.005 1.00 0.00 4 GLY A N 11
ATOM 17601 C CA . GLY A 1 4 ? -19.275 -3.649 18.715 1.00 0.00 4 GLY A CA 11
ATOM 17602 C C . GLY A 1 4 ? -18.095 -4.592 18.958 1.00 0.00 4 GLY A C 11
ATOM 17603 O O . GLY A 1 4 ? -17.458 -4.537 20.010 1.00 0.00 4 GLY A O 11
ATOM 17607 N N . SER A 1 5 ? -17.838 -5.435 17.969 1.00 0.00 5 SER A N 11
ATOM 17608 C CA . SER A 1 5 ? -16.746 -6.389 18.063 1.00 0.00 5 SER A CA 11
ATOM 17609 C C . SER A 1 5 ? -15.821 -6.245 16.853 1.00 0.00 5 SER A C 11
ATOM 17610 O O . SER A 1 5 ? -15.983 -6.946 15.856 1.00 0.00 5 SER A O 11
ATOM 17618 N N . SER A 1 6 ? -14.870 -5.331 16.981 1.00 0.00 6 SER A N 11
ATOM 17619 C CA . SER A 1 6 ? -13.918 -5.087 15.911 1.00 0.00 6 SER A CA 11
ATOM 17620 C C . SER A 1 6 ? -12.937 -3.987 16.324 1.00 0.00 6 SER A C 11
ATOM 17621 O O . SER A 1 6 ? -13.241 -3.176 17.196 1.00 0.00 6 SER A O 11
ATOM 17629 N N . GLY A 1 7 ? -11.781 -3.997 15.677 1.00 0.00 7 GLY A N 11
ATOM 17630 C CA . GLY A 1 7 ? -10.753 -3.011 15.966 1.00 0.00 7 GLY A CA 11
ATOM 17631 C C . GLY A 1 7 ? -9.437 -3.371 15.274 1.00 0.00 7 GLY A C 11
ATOM 17632 O O . GLY A 1 7 ? -9.303 -3.205 14.063 1.00 0.00 7 GLY A O 11
ATOM 17636 N N . ASP A 1 8 ? -8.499 -3.857 16.073 1.00 0.00 8 ASP A N 11
ATOM 17637 C CA . ASP A 1 8 ? -7.198 -4.242 15.553 1.00 0.00 8 ASP A CA 11
ATOM 17638 C C . ASP A 1 8 ? -6.721 -3.187 14.553 1.00 0.00 8 ASP A C 11
ATOM 17639 O O . ASP A 1 8 ? -6.796 -3.394 13.343 1.00 0.00 8 ASP A O 11
ATOM 17648 N N . GLU A 1 9 ? -6.241 -2.078 15.096 1.00 0.00 9 GLU A N 11
ATOM 17649 C CA . GLU A 1 9 ? -5.752 -0.989 14.267 1.00 0.00 9 GLU A CA 11
ATOM 17650 C C . GLU A 1 9 ? -4.361 -1.321 13.722 1.00 0.00 9 GLU A C 11
ATOM 17651 O O . GLU A 1 9 ? -3.579 -2.003 14.382 1.00 0.00 9 GLU A O 11
ATOM 17663 N N . ILE A 1 10 ? -4.095 -0.822 12.524 1.00 0.00 10 ILE A N 11
ATOM 17664 C CA . ILE A 1 10 ? -2.812 -1.056 11.884 1.00 0.00 10 ILE A CA 11
ATOM 17665 C C . ILE A 1 10 ? -2.466 0.138 10.992 1.00 0.00 10 ILE A C 11
ATOM 17666 O O . ILE A 1 10 ? -3.279 1.046 10.822 1.00 0.00 10 ILE A O 11
ATOM 17682 N N . PHE A 1 11 ? -1.260 0.099 10.446 1.00 0.00 11 PHE A N 11
ATOM 17683 C CA . PHE A 1 11 ? -0.796 1.166 9.576 1.00 0.00 11 PHE A CA 11
ATOM 17684 C C . PHE A 1 11 ? -0.526 0.644 8.164 1.00 0.00 11 PHE A C 11
ATOM 17685 O O . PHE A 1 11 ? 0.509 0.030 7.913 1.00 0.00 11 PHE A O 11
ATOM 17702 N N . CYS A 1 12 ? -1.476 0.908 7.278 1.00 0.00 12 CYS A N 11
ATOM 17703 C CA . CYS A 1 12 ? -1.353 0.473 5.897 1.00 0.00 12 CYS A CA 11
ATOM 17704 C C . CYS A 1 12 ? -0.371 1.405 5.185 1.00 0.00 12 CYS A C 11
ATOM 17705 O O . CYS A 1 12 ? -0.335 2.603 5.463 1.00 0.00 12 CYS A O 11
ATOM 17713 N N . ARG A 1 13 ? 0.400 0.821 4.280 1.00 0.00 13 ARG A N 11
ATOM 17714 C CA . ARG A 1 13 ? 1.379 1.584 3.525 1.00 0.00 13 ARG A CA 11
ATOM 17715 C C . ARG A 1 13 ? 1.191 1.353 2.025 1.00 0.00 13 ARG A C 11
ATOM 17716 O O . ARG A 1 13 ? 1.304 0.225 1.548 1.00 0.00 13 ARG A O 11
ATOM 17737 N N . VAL A 1 14 ? 0.907 2.440 1.322 1.00 0.00 14 VAL A N 11
ATOM 17738 C CA . VAL A 1 14 ? 0.702 2.369 -0.115 1.00 0.00 14 VAL A CA 11
ATOM 17739 C C . VAL A 1 14 ? 2.000 2.748 -0.830 1.00 0.00 14 VAL A C 11
ATOM 17740 O O . VAL A 1 14 ? 2.305 3.930 -0.986 1.00 0.00 14 VAL A O 11
ATOM 17753 N N . TYR A 1 15 ? 2.730 1.724 -1.246 1.00 0.00 15 TYR A N 11
ATOM 17754 C CA . TYR A 1 15 ? 3.989 1.935 -1.941 1.00 0.00 15 TYR A CA 11
ATOM 17755 C C . TYR A 1 15 ? 3.752 2.476 -3.352 1.00 0.00 15 TYR A C 11
ATOM 17756 O O . TYR A 1 15 ? 2.993 1.894 -4.125 1.00 0.00 15 TYR A O 11
ATOM 17774 N N . MET A 1 16 ? 4.415 3.585 -3.645 1.00 0.00 16 MET A N 11
ATOM 17775 C CA . MET A 1 16 ? 4.286 4.212 -4.949 1.00 0.00 16 MET A CA 11
ATOM 17776 C C . MET A 1 16 ? 5.121 3.473 -5.997 1.00 0.00 16 MET A C 11
ATOM 17777 O O . MET A 1 16 ? 5.972 2.655 -5.654 1.00 0.00 16 MET A O 11
ATOM 17791 N N . PRO A 1 17 ? 4.840 3.798 -7.288 1.00 0.00 17 PRO A N 11
ATOM 17792 C CA . PRO A 1 17 ? 5.555 3.174 -8.389 1.00 0.00 17 PRO A CA 11
ATOM 17793 C C . PRO A 1 17 ? 6.969 3.744 -8.516 1.00 0.00 17 PRO A C 11
ATOM 17794 O O . PRO A 1 17 ? 7.798 3.199 -9.244 1.00 0.00 17 PRO A O 11
ATOM 17805 N N . ASP A 1 18 ? 7.202 4.832 -7.798 1.00 0.00 18 ASP A N 11
ATOM 17806 C CA . ASP A 1 18 ? 8.501 5.482 -7.822 1.00 0.00 18 ASP A CA 11
ATOM 17807 C C . ASP A 1 18 ? 9.222 5.219 -6.498 1.00 0.00 18 ASP A C 11
ATOM 17808 O O . ASP A 1 18 ? 10.223 5.866 -6.193 1.00 0.00 18 ASP A O 11
ATOM 17817 N N . HIS A 1 19 ? 8.686 4.268 -5.748 1.00 0.00 19 HIS A N 11
ATOM 17818 C CA . HIS A 1 19 ? 9.266 3.911 -4.464 1.00 0.00 19 HIS A CA 11
ATOM 17819 C C . HIS A 1 19 ? 9.107 5.078 -3.487 1.00 0.00 19 HIS A C 11
ATOM 17820 O O . HIS A 1 19 ? 10.033 5.864 -3.298 1.00 0.00 19 HIS A O 11
ATOM 17834 N N . SER A 1 20 ? 7.926 5.153 -2.892 1.00 0.00 20 SER A N 11
ATOM 17835 C CA . SER A 1 20 ? 7.633 6.210 -1.939 1.00 0.00 20 SER A CA 11
ATOM 17836 C C . SER A 1 20 ? 6.249 5.993 -1.325 1.00 0.00 20 SER A C 11
ATOM 17837 O O . SER A 1 20 ? 5.262 6.554 -1.796 1.00 0.00 20 SER A O 11
ATOM 17845 N N . TYR A 1 21 ? 6.222 5.176 -0.282 1.00 0.00 21 TYR A N 11
ATOM 17846 C CA . TYR A 1 21 ? 4.975 4.878 0.402 1.00 0.00 21 TYR A CA 11
ATOM 17847 C C . TYR A 1 21 ? 4.683 5.916 1.488 1.00 0.00 21 TYR A C 11
ATOM 17848 O O . TYR A 1 21 ? 5.478 6.828 1.710 1.00 0.00 21 TYR A O 11
ATOM 17866 N N . VAL A 1 22 ? 3.541 5.742 2.137 1.00 0.00 22 VAL A N 11
ATOM 17867 C CA . VAL A 1 22 ? 3.134 6.652 3.194 1.00 0.00 22 VAL A CA 11
ATOM 17868 C C . VAL A 1 22 ? 2.519 5.850 4.343 1.00 0.00 22 VAL A C 11
ATOM 17869 O O . VAL A 1 22 ? 2.164 4.685 4.170 1.00 0.00 22 VAL A O 11
ATOM 17882 N N . THR A 1 23 ? 2.413 6.505 5.489 1.00 0.00 23 THR A N 11
ATOM 17883 C CA . THR A 1 23 ? 1.847 5.868 6.666 1.00 0.00 23 THR A CA 11
ATOM 17884 C C . THR A 1 23 ? 0.407 6.335 6.885 1.00 0.00 23 THR A C 11
ATOM 17885 O O . THR A 1 23 ? 0.151 7.531 7.017 1.00 0.00 23 THR A O 11
ATOM 17896 N N . ILE A 1 24 ? -0.497 5.367 6.916 1.00 0.00 24 ILE A N 11
ATOM 17897 C CA . ILE A 1 24 ? -1.906 5.664 7.116 1.00 0.00 24 ILE A CA 11
ATOM 17898 C C . ILE A 1 24 ? -2.476 4.719 8.176 1.00 0.00 24 ILE A C 11
ATOM 17899 O O . ILE A 1 24 ? -2.186 3.524 8.168 1.00 0.00 24 ILE A O 11
ATOM 17915 N N . ARG A 1 25 ? -3.277 5.291 9.063 1.00 0.00 25 ARG A N 11
ATOM 17916 C CA . ARG A 1 25 ? -3.891 4.514 10.127 1.00 0.00 25 ARG A CA 11
ATOM 17917 C C . ARG A 1 25 ? -5.191 3.875 9.636 1.00 0.00 25 ARG A C 11
ATOM 17918 O O . ARG A 1 25 ? -6.176 4.571 9.393 1.00 0.00 25 ARG A O 11
ATOM 17939 N N . SER A 1 26 ? -5.153 2.557 9.504 1.00 0.00 26 SER A N 11
ATOM 17940 C CA . SER A 1 26 ? -6.316 1.817 9.046 1.00 0.00 26 SER A CA 11
ATOM 17941 C C . SER A 1 26 ? -6.560 0.611 9.955 1.00 0.00 26 SER A C 11
ATOM 17942 O O . SER A 1 26 ? -5.666 0.191 10.688 1.00 0.00 26 SER A O 11
ATOM 17950 N N . ARG A 1 27 ? -7.775 0.088 9.877 1.00 0.00 27 ARG A N 11
ATOM 17951 C CA . ARG A 1 27 ? -8.148 -1.062 10.684 1.00 0.00 27 ARG A CA 11
ATOM 17952 C C . ARG A 1 27 ? -8.305 -2.301 9.801 1.00 0.00 27 ARG A C 11
ATOM 17953 O O . ARG A 1 27 ? -8.259 -2.205 8.576 1.00 0.00 27 ARG A O 11
ATOM 17974 N N . LEU A 1 28 ? -8.487 -3.437 10.458 1.00 0.00 28 LEU A N 11
ATOM 17975 C CA . LEU A 1 28 ? -8.651 -4.694 9.748 1.00 0.00 28 LEU A CA 11
ATOM 17976 C C . LEU A 1 28 ? -10.129 -4.893 9.407 1.00 0.00 28 LEU A C 11
ATOM 17977 O O . LEU A 1 28 ? -10.668 -5.986 9.578 1.00 0.00 28 LEU A O 11
ATOM 17993 N N . SER A 1 29 ? -10.743 -3.820 8.930 1.00 0.00 29 SER A N 11
ATOM 17994 C CA . SER A 1 29 ? -12.148 -3.863 8.564 1.00 0.00 29 SER A CA 11
ATOM 17995 C C . SER A 1 29 ? -12.374 -3.086 7.265 1.00 0.00 29 SER A C 11
ATOM 17996 O O . SER A 1 29 ? -13.076 -3.556 6.371 1.00 0.00 29 SER A O 11
ATOM 18004 N N . ALA A 1 30 ? -11.767 -1.910 7.203 1.00 0.00 30 ALA A N 11
ATOM 18005 C CA . ALA A 1 30 ? -11.893 -1.064 6.029 1.00 0.00 30 ALA A CA 11
ATOM 18006 C C . ALA A 1 30 ? -11.576 -1.885 4.778 1.00 0.00 30 ALA A C 11
ATOM 18007 O O . ALA A 1 30 ? -11.284 -3.076 4.869 1.00 0.00 30 ALA A O 11
ATOM 18014 N N . SER A 1 31 ? -11.645 -1.215 3.636 1.00 0.00 31 SER A N 11
ATOM 18015 C CA . SER A 1 31 ? -11.370 -1.867 2.368 1.00 0.00 31 SER A CA 11
ATOM 18016 C C . SER A 1 31 ? -10.409 -1.013 1.538 1.00 0.00 31 SER A C 11
ATOM 18017 O O . SER A 1 31 ? -10.113 0.124 1.900 1.00 0.00 31 SER A O 11
ATOM 18025 N N . VAL A 1 32 ? -9.949 -1.595 0.440 1.00 0.00 32 VAL A N 11
ATOM 18026 C CA . VAL A 1 32 ? -9.028 -0.902 -0.445 1.00 0.00 32 VAL A CA 11
ATOM 18027 C C . VAL A 1 32 ? -9.451 0.564 -0.566 1.00 0.00 32 VAL A C 11
ATOM 18028 O O . VAL A 1 32 ? -8.637 1.466 -0.375 1.00 0.00 32 VAL A O 11
ATOM 18041 N N . GLN A 1 33 ? -10.722 0.755 -0.885 1.00 0.00 33 GLN A N 11
ATOM 18042 C CA . GLN A 1 33 ? -11.263 2.096 -1.034 1.00 0.00 33 GLN A CA 11
ATOM 18043 C C . GLN A 1 33 ? -10.789 2.990 0.113 1.00 0.00 33 GLN A C 11
ATOM 18044 O O . GLN A 1 33 ? -10.090 3.976 -0.112 1.00 0.00 33 GLN A O 11
ATOM 18058 N N . ASP A 1 34 ? -11.190 2.613 1.319 1.00 0.00 34 ASP A N 11
ATOM 18059 C CA . ASP A 1 34 ? -10.816 3.369 2.502 1.00 0.00 34 ASP A CA 11
ATOM 18060 C C . ASP A 1 34 ? -9.342 3.768 2.402 1.00 0.00 34 ASP A C 11
ATOM 18061 O O . ASP A 1 34 ? -9.022 4.948 2.263 1.00 0.00 34 ASP A O 11
ATOM 18070 N N . ILE A 1 35 ? -8.483 2.761 2.476 1.00 0.00 35 ILE A N 11
ATOM 18071 C CA . ILE A 1 35 ? -7.051 2.992 2.395 1.00 0.00 35 ILE A CA 11
ATOM 18072 C C . ILE A 1 35 ? -6.765 4.018 1.297 1.00 0.00 35 ILE A C 11
ATOM 18073 O O . ILE A 1 35 ? -6.224 5.089 1.568 1.00 0.00 35 ILE A O 11
ATOM 18089 N N . LEU A 1 36 ? -7.141 3.655 0.079 1.00 0.00 36 LEU A N 11
ATOM 18090 C CA . LEU A 1 36 ? -6.932 4.531 -1.061 1.00 0.00 36 LEU A CA 11
ATOM 18091 C C . LEU A 1 36 ? -7.251 5.971 -0.658 1.00 0.00 36 LEU A C 11
ATOM 18092 O O . LEU A 1 36 ? -6.484 6.887 -0.953 1.00 0.00 36 LEU A O 11
ATOM 18108 N N . GLY A 1 37 ? -8.384 6.128 0.011 1.00 0.00 37 GLY A N 11
ATOM 18109 C CA . GLY A 1 37 ? -8.814 7.442 0.458 1.00 0.00 37 GLY A CA 11
ATOM 18110 C C . GLY A 1 37 ? -7.848 8.010 1.500 1.00 0.00 37 GLY A C 11
ATOM 18111 O O . GLY A 1 37 ? -7.297 9.094 1.316 1.00 0.00 37 GLY A O 11
ATOM 18115 N N . SER A 1 38 ? -7.673 7.251 2.573 1.00 0.00 38 SER A N 11
ATOM 18116 C CA . SER A 1 38 ? -6.783 7.665 3.644 1.00 0.00 38 SER A CA 11
ATOM 18117 C C . SER A 1 38 ? -5.401 7.997 3.078 1.00 0.00 38 SER A C 11
ATOM 18118 O O . SER A 1 38 ? -4.742 8.925 3.545 1.00 0.00 38 SER A O 11
ATOM 18126 N N . VAL A 1 39 ? -5.003 7.221 2.081 1.00 0.00 39 VAL A N 11
ATOM 18127 C CA . VAL A 1 39 ? -3.711 7.421 1.447 1.00 0.00 39 VAL A CA 11
ATOM 18128 C C . VAL A 1 39 ? -3.772 8.662 0.555 1.00 0.00 39 VAL A C 11
ATOM 18129 O O . VAL A 1 39 ? -3.031 9.620 0.767 1.00 0.00 39 VAL A O 11
ATOM 18142 N N . THR A 1 40 ? -4.663 8.605 -0.424 1.00 0.00 40 THR A N 11
ATOM 18143 C CA . THR A 1 40 ? -4.831 9.713 -1.349 1.00 0.00 40 THR A CA 11
ATOM 18144 C C . THR A 1 40 ? -4.698 11.047 -0.613 1.00 0.00 40 THR A C 11
ATOM 18145 O O . THR A 1 40 ? -4.263 12.040 -1.194 1.00 0.00 40 THR A O 11
ATOM 18156 N N . GLU A 1 41 ? -5.080 11.027 0.656 1.00 0.00 41 GLU A N 11
ATOM 18157 C CA . GLU A 1 41 ? -5.009 12.223 1.477 1.00 0.00 41 GLU A CA 11
ATOM 18158 C C . GLU A 1 41 ? -3.550 12.621 1.710 1.00 0.00 41 GLU A C 11
ATOM 18159 O O . GLU A 1 41 ? -3.179 13.777 1.513 1.00 0.00 41 GLU A O 11
ATOM 18171 N N . LYS A 1 42 ? -2.762 11.641 2.126 1.00 0.00 42 LYS A N 11
ATOM 18172 C CA . LYS A 1 42 ? -1.352 11.874 2.388 1.00 0.00 42 LYS A CA 11
ATOM 18173 C C . LYS A 1 42 ? -0.708 12.515 1.157 1.00 0.00 42 LYS A C 11
ATOM 18174 O O . LYS A 1 42 ? 0.170 13.367 1.283 1.00 0.00 42 LYS A O 11
ATOM 18193 N N . LEU A 1 43 ? -1.170 12.080 -0.006 1.00 0.00 43 LEU A N 11
ATOM 18194 C CA . LEU A 1 43 ? -0.650 12.601 -1.259 1.00 0.00 43 LEU A CA 11
ATOM 18195 C C . LEU A 1 43 ? -0.870 14.114 -1.309 1.00 0.00 43 LEU A C 11
ATOM 18196 O O . LEU A 1 43 ? -1.662 14.655 -0.539 1.00 0.00 43 LEU A O 11
ATOM 18212 N N . GLN A 1 44 ? -0.154 14.754 -2.221 1.00 0.00 44 GLN A N 11
ATOM 18213 C CA . GLN A 1 44 ? -0.260 16.195 -2.380 1.00 0.00 44 GLN A CA 11
ATOM 18214 C C . GLN A 1 44 ? -0.994 16.532 -3.680 1.00 0.00 44 GLN A C 11
ATOM 18215 O O . GLN A 1 44 ? -0.422 16.430 -4.764 1.00 0.00 44 GLN A O 11
ATOM 18229 N N . TYR A 1 45 ? -2.249 16.927 -3.528 1.00 0.00 45 TYR A N 11
ATOM 18230 C CA . TYR A 1 45 ? -3.067 17.280 -4.676 1.00 0.00 45 TYR A CA 11
ATOM 18231 C C . TYR A 1 45 ? -3.507 18.744 -4.606 1.00 0.00 45 TYR A C 11
ATOM 18232 O O . TYR A 1 45 ? -4.107 19.169 -3.620 1.00 0.00 45 TYR A O 11
ATOM 18250 N N . SER A 1 46 ? -3.193 19.474 -5.666 1.00 0.00 46 SER A N 11
ATOM 18251 C CA . SER A 1 46 ? -3.549 20.881 -5.737 1.00 0.00 46 SER A CA 11
ATOM 18252 C C . SER A 1 46 ? -4.200 21.188 -7.088 1.00 0.00 46 SER A C 11
ATOM 18253 O O . SER A 1 46 ? -4.062 20.418 -8.037 1.00 0.00 46 SER A O 11
ATOM 18261 N N . GLU A 1 47 ? -4.895 22.315 -7.131 1.00 0.00 47 GLU A N 11
ATOM 18262 C CA . GLU A 1 47 ? -5.568 22.734 -8.349 1.00 0.00 47 GLU A CA 11
ATOM 18263 C C . GLU A 1 47 ? -4.550 23.258 -9.364 1.00 0.00 47 GLU A C 11
ATOM 18264 O O . GLU A 1 47 ? -4.461 24.463 -9.593 1.00 0.00 47 GLU A O 11
ATOM 18276 N N . GLU A 1 48 ? -3.807 22.326 -9.944 1.00 0.00 48 GLU A N 11
ATOM 18277 C CA . GLU A 1 48 ? -2.799 22.679 -10.929 1.00 0.00 48 GLU A CA 11
ATOM 18278 C C . GLU A 1 48 ? -3.083 21.972 -12.256 1.00 0.00 48 GLU A C 11
ATOM 18279 O O . GLU A 1 48 ? -3.809 20.979 -12.292 1.00 0.00 48 GLU A O 11
ATOM 18291 N N . PRO A 1 49 ? -2.480 22.524 -13.342 1.00 0.00 49 PRO A N 11
ATOM 18292 C CA . PRO A 1 49 ? -2.660 21.956 -14.668 1.00 0.00 49 PRO A CA 11
ATOM 18293 C C . PRO A 1 49 ? -1.848 20.669 -14.828 1.00 0.00 49 PRO A C 11
ATOM 18294 O O . PRO A 1 49 ? -1.843 20.064 -15.899 1.00 0.00 49 PRO A O 11
ATOM 18305 N N . ALA A 1 50 ? -1.182 20.289 -13.748 1.00 0.00 50 ALA A N 11
ATOM 18306 C CA . ALA A 1 50 ? -0.369 19.085 -13.755 1.00 0.00 50 ALA A CA 11
ATOM 18307 C C . ALA A 1 50 ? -0.941 18.083 -12.750 1.00 0.00 50 ALA A C 11
ATOM 18308 O O . ALA A 1 50 ? -1.895 18.389 -12.037 1.00 0.00 50 ALA A O 11
ATOM 18315 N N . GLY A 1 51 ? -0.332 16.906 -12.726 1.00 0.00 51 GLY A N 11
ATOM 18316 C CA . GLY A 1 51 ? -0.769 15.857 -11.820 1.00 0.00 51 GLY A CA 11
ATOM 18317 C C . GLY A 1 51 ? -1.563 14.783 -12.567 1.00 0.00 51 GLY A C 11
ATOM 18318 O O . GLY A 1 51 ? -1.208 13.606 -12.532 1.00 0.00 51 GLY A O 11
ATOM 18322 N N . ARG A 1 52 ? -2.624 15.228 -13.225 1.00 0.00 52 ARG A N 11
ATOM 18323 C CA . ARG A 1 52 ? -3.472 14.320 -13.978 1.00 0.00 52 ARG A CA 11
ATOM 18324 C C . ARG A 1 52 ? -4.100 13.283 -13.046 1.00 0.00 52 ARG A C 11
ATOM 18325 O O . ARG A 1 52 ? -3.418 12.376 -12.570 1.00 0.00 52 ARG A O 11
ATOM 18346 N N . GLU A 1 53 ? -5.393 13.450 -12.812 1.00 0.00 53 GLU A N 11
ATOM 18347 C CA . GLU A 1 53 ? -6.121 12.539 -11.945 1.00 0.00 53 GLU A CA 11
ATOM 18348 C C . GLU A 1 53 ? -7.329 11.956 -12.681 1.00 0.00 53 GLU A C 11
ATOM 18349 O O . GLU A 1 53 ? -7.964 12.642 -13.481 1.00 0.00 53 GLU A O 11
ATOM 18361 N N . ASP A 1 54 ? -7.610 10.696 -12.386 1.00 0.00 54 ASP A N 11
ATOM 18362 C CA . ASP A 1 54 ? -8.730 10.012 -13.010 1.00 0.00 54 ASP A CA 11
ATOM 18363 C C . ASP A 1 54 ? -9.220 8.896 -12.086 1.00 0.00 54 ASP A C 11
ATOM 18364 O O . ASP A 1 54 ? -10.411 8.806 -11.791 1.00 0.00 54 ASP A O 11
ATOM 18373 N N . SER A 1 55 ? -8.276 8.072 -11.654 1.00 0.00 55 SER A N 11
ATOM 18374 C CA . SER A 1 55 ? -8.597 6.965 -10.769 1.00 0.00 55 SER A CA 11
ATOM 18375 C C . SER A 1 55 ? -7.351 6.110 -10.529 1.00 0.00 55 SER A C 11
ATOM 18376 O O . SER A 1 55 ? -6.635 5.771 -11.470 1.00 0.00 55 SER A O 11
ATOM 18384 N N . LEU A 1 56 ? -7.131 5.785 -9.263 1.00 0.00 56 LEU A N 11
ATOM 18385 C CA . LEU A 1 56 ? -5.984 4.975 -8.887 1.00 0.00 56 LEU A CA 11
ATOM 18386 C C . LEU A 1 56 ? -6.468 3.607 -8.402 1.00 0.00 56 LEU A C 11
ATOM 18387 O O . LEU A 1 56 ? -7.413 3.521 -7.620 1.00 0.00 56 LEU A O 11
ATOM 18403 N N . ILE A 1 57 ? -5.797 2.572 -8.887 1.00 0.00 57 ILE A N 11
ATOM 18404 C CA . ILE A 1 57 ? -6.147 1.212 -8.513 1.00 0.00 57 ILE A CA 11
ATOM 18405 C C . ILE A 1 57 ? -5.049 0.636 -7.617 1.00 0.00 57 ILE A C 11
ATOM 18406 O O . ILE A 1 57 ? -3.874 0.961 -7.782 1.00 0.00 57 ILE A O 11
ATOM 18422 N N . LEU A 1 58 ? -5.471 -0.208 -6.687 1.00 0.00 58 LEU A N 11
ATOM 18423 C CA . LEU A 1 58 ? -4.538 -0.833 -5.765 1.00 0.00 58 LEU A CA 11
ATOM 18424 C C . LEU A 1 58 ? -4.012 -2.131 -6.379 1.00 0.00 58 LEU A C 11
ATOM 18425 O O . LEU A 1 58 ? -4.696 -2.764 -7.182 1.00 0.00 58 LEU A O 11
ATOM 18441 N N . VAL A 1 59 ? -2.802 -2.491 -5.977 1.00 0.00 59 VAL A N 11
ATOM 18442 C CA . VAL A 1 59 ? -2.176 -3.703 -6.477 1.00 0.00 59 VAL A CA 11
ATOM 18443 C C . VAL A 1 59 ? -1.155 -4.205 -5.455 1.00 0.00 59 VAL A C 11
ATOM 18444 O O . VAL A 1 59 ? -0.368 -3.423 -4.923 1.00 0.00 59 VAL A O 11
ATOM 18457 N N . ALA A 1 60 ? -1.201 -5.506 -5.210 1.00 0.00 60 ALA A N 11
ATOM 18458 C CA . ALA A 1 60 ? -0.289 -6.121 -4.260 1.00 0.00 60 ALA A CA 11
ATOM 18459 C C . ALA A 1 60 ? 0.924 -6.675 -5.010 1.00 0.00 60 ALA A C 11
ATOM 18460 O O . ALA A 1 60 ? 0.781 -7.520 -5.891 1.00 0.00 60 ALA A O 11
ATOM 18467 N N . VAL A 1 61 ? 2.092 -6.175 -4.632 1.00 0.00 61 VAL A N 11
ATOM 18468 C CA . VAL A 1 61 ? 3.329 -6.608 -5.257 1.00 0.00 61 VAL A CA 11
ATOM 18469 C C . VAL A 1 61 ? 4.186 -7.346 -4.226 1.00 0.00 61 VAL A C 11
ATOM 18470 O O . VAL A 1 61 ? 4.299 -6.909 -3.082 1.00 0.00 61 VAL A O 11
ATOM 18483 N N . SER A 1 62 ? 4.766 -8.452 -4.668 1.00 0.00 62 SER A N 11
ATOM 18484 C CA . SER A 1 62 ? 5.608 -9.255 -3.798 1.00 0.00 62 SER A CA 11
ATOM 18485 C C . SER A 1 62 ? 7.036 -9.299 -4.347 1.00 0.00 62 SER A C 11
ATOM 18486 O O . SER A 1 62 ? 7.285 -8.874 -5.474 1.00 0.00 62 SER A O 11
ATOM 18494 N N . SER A 1 63 ? 7.936 -9.817 -3.524 1.00 0.00 63 SER A N 11
ATOM 18495 C CA . SER A 1 63 ? 9.332 -9.921 -3.913 1.00 0.00 63 SER A CA 11
ATOM 18496 C C . SER A 1 63 ? 9.467 -10.824 -5.141 1.00 0.00 63 SER A C 11
ATOM 18497 O O . SER A 1 63 ? 10.510 -10.839 -5.793 1.00 0.00 63 SER A O 11
ATOM 18505 N N . SER A 1 64 ? 8.397 -11.553 -5.421 1.00 0.00 64 SER A N 11
ATOM 18506 C CA . SER A 1 64 ? 8.382 -12.455 -6.559 1.00 0.00 64 SER A CA 11
ATOM 18507 C C . SER A 1 64 ? 7.613 -11.821 -7.720 1.00 0.00 64 SER A C 11
ATOM 18508 O O . SER A 1 64 ? 7.008 -12.526 -8.527 1.00 0.00 64 SER A O 11
ATOM 18516 N N . GLY A 1 65 ? 7.662 -10.498 -7.767 1.00 0.00 65 GLY A N 11
ATOM 18517 C CA . GLY A 1 65 ? 6.977 -9.761 -8.816 1.00 0.00 65 GLY A CA 11
ATOM 18518 C C . GLY A 1 65 ? 5.564 -10.306 -9.036 1.00 0.00 65 GLY A C 11
ATOM 18519 O O . GLY A 1 65 ? 5.154 -10.536 -10.173 1.00 0.00 65 GLY A O 11
ATOM 18523 N N . GLU A 1 66 ? 4.859 -10.497 -7.931 1.00 0.00 66 GLU A N 11
ATOM 18524 C CA . GLU A 1 66 ? 3.501 -11.010 -7.989 1.00 0.00 66 GLU A CA 11
ATOM 18525 C C . GLU A 1 66 ? 2.495 -9.871 -7.815 1.00 0.00 66 GLU A C 11
ATOM 18526 O O . GLU A 1 66 ? 2.227 -9.440 -6.695 1.00 0.00 66 GLU A O 11
ATOM 18538 N N . LYS A 1 67 ? 1.965 -9.415 -8.941 1.00 0.00 67 LYS A N 11
ATOM 18539 C CA . LYS A 1 67 ? 0.994 -8.335 -8.927 1.00 0.00 67 LYS A CA 11
ATOM 18540 C C . LYS A 1 67 ? -0.417 -8.922 -8.848 1.00 0.00 67 LYS A C 11
ATOM 18541 O O . LYS A 1 67 ? -0.757 -9.832 -9.602 1.00 0.00 67 LYS A O 11
ATOM 18560 N N . VAL A 1 68 ? -1.199 -8.379 -7.927 1.00 0.00 68 VAL A N 11
ATOM 18561 C CA . VAL A 1 68 ? -2.565 -8.838 -7.740 1.00 0.00 68 VAL A CA 11
ATOM 18562 C C . VAL A 1 68 ? -3.503 -7.630 -7.698 1.00 0.00 68 VAL A C 11
ATOM 18563 O O . VAL A 1 68 ? -3.673 -7.007 -6.651 1.00 0.00 68 VAL A O 11
ATOM 18576 N N . LEU A 1 69 ? -4.088 -7.336 -8.850 1.00 0.00 69 LEU A N 11
ATOM 18577 C CA . LEU A 1 69 ? -5.005 -6.214 -8.959 1.00 0.00 69 LEU A CA 11
ATOM 18578 C C . LEU A 1 69 ? -6.111 -6.361 -7.911 1.00 0.00 69 LEU A C 11
ATOM 18579 O O . LEU A 1 69 ? -6.971 -7.232 -8.030 1.00 0.00 69 LEU A O 11
ATOM 18595 N N . LEU A 1 70 ? -6.051 -5.497 -6.909 1.00 0.00 70 LEU A N 11
ATOM 18596 C CA . LEU A 1 70 ? -7.037 -5.520 -5.841 1.00 0.00 70 LEU A CA 11
ATOM 18597 C C . LEU A 1 70 ? -8.266 -4.717 -6.271 1.00 0.00 70 LEU A C 11
ATOM 18598 O O . LEU A 1 70 ? -8.271 -4.104 -7.337 1.00 0.00 70 LEU A O 11
ATOM 18614 N N . GLN A 1 71 ? -9.280 -4.747 -5.419 1.00 0.00 71 GLN A N 11
ATOM 18615 C CA . GLN A 1 71 ? -10.513 -4.030 -5.697 1.00 0.00 71 GLN A CA 11
ATOM 18616 C C . GLN A 1 71 ? -10.974 -3.265 -4.455 1.00 0.00 71 GLN A C 11
ATOM 18617 O O . GLN A 1 71 ? -10.597 -3.607 -3.335 1.00 0.00 71 GLN A O 11
ATOM 18631 N N . PRO A 1 72 ? -11.803 -2.215 -4.701 1.00 0.00 72 PRO A N 11
ATOM 18632 C CA . PRO A 1 72 ? -12.319 -1.398 -3.616 1.00 0.00 72 PRO A CA 11
ATOM 18633 C C . PRO A 1 72 ? -13.421 -2.134 -2.851 1.00 0.00 72 PRO A C 11
ATOM 18634 O O . PRO A 1 72 ? -13.977 -1.603 -1.891 1.00 0.00 72 PRO A O 11
ATOM 18645 N N . THR A 1 73 ? -13.704 -3.346 -3.306 1.00 0.00 73 THR A N 11
ATOM 18646 C CA . THR A 1 73 ? -14.730 -4.161 -2.677 1.00 0.00 73 THR A CA 11
ATOM 18647 C C . THR A 1 73 ? -14.144 -5.499 -2.224 1.00 0.00 73 THR A C 11
ATOM 18648 O O . THR A 1 73 ? -14.730 -6.553 -2.469 1.00 0.00 73 THR A O 11
ATOM 18659 N N . GLU A 1 74 ? -12.995 -5.415 -1.570 1.00 0.00 74 GLU A N 11
ATOM 18660 C CA . GLU A 1 74 ? -12.323 -6.607 -1.080 1.00 0.00 74 GLU A CA 11
ATOM 18661 C C . GLU A 1 74 ? -12.872 -6.998 0.294 1.00 0.00 74 GLU A C 11
ATOM 18662 O O . GLU A 1 74 ? -13.800 -6.368 0.798 1.00 0.00 74 GLU A O 11
ATOM 18674 N N . ASP A 1 75 ? -12.274 -8.036 0.860 1.00 0.00 75 ASP A N 11
ATOM 18675 C CA . ASP A 1 75 ? -12.691 -8.519 2.166 1.00 0.00 75 ASP A CA 11
ATOM 18676 C C . ASP A 1 75 ? -11.530 -8.377 3.152 1.00 0.00 75 ASP A C 11
ATOM 18677 O O . ASP A 1 75 ? -11.582 -7.553 4.063 1.00 0.00 75 ASP A O 11
ATOM 18686 N N . CYS A 1 76 ? -10.509 -9.194 2.936 1.00 0.00 76 CYS A N 11
ATOM 18687 C CA . CYS A 1 76 ? -9.337 -9.170 3.794 1.00 0.00 76 CYS A CA 11
ATOM 18688 C C . CYS A 1 76 ? -8.116 -8.847 2.931 1.00 0.00 76 CYS A C 11
ATOM 18689 O O . CYS A 1 76 ? -7.587 -9.720 2.245 1.00 0.00 76 CYS A O 11
ATOM 18697 N N . VAL A 1 77 ? -7.703 -7.589 2.993 1.00 0.00 77 VAL A N 11
ATOM 18698 C CA . VAL A 1 77 ? -6.554 -7.140 2.225 1.00 0.00 77 VAL A CA 11
ATOM 18699 C C . VAL A 1 77 ? -5.303 -7.202 3.104 1.00 0.00 77 VAL A C 11
ATOM 18700 O O . VAL A 1 77 ? -4.402 -8.001 2.852 1.00 0.00 77 VAL A O 11
ATOM 18713 N N . PHE A 1 78 ? -5.288 -6.349 4.118 1.00 0.00 78 PHE A N 11
ATOM 18714 C CA . PHE A 1 78 ? -4.163 -6.297 5.035 1.00 0.00 78 PHE A CA 11
ATOM 18715 C C . PHE A 1 78 ? -3.628 -7.701 5.328 1.00 0.00 78 PHE A C 11
ATOM 18716 O O . PHE A 1 78 ? -2.433 -7.878 5.558 1.00 0.00 78 PHE A O 11
ATOM 18733 N N . THR A 1 79 ? -4.540 -8.662 5.309 1.00 0.00 79 THR A N 11
ATOM 18734 C CA . THR A 1 79 ? -4.175 -10.044 5.569 1.00 0.00 79 THR A CA 11
ATOM 18735 C C . THR A 1 79 ? -3.722 -10.729 4.278 1.00 0.00 79 THR A C 11
ATOM 18736 O O . THR A 1 79 ? -2.682 -11.385 4.251 1.00 0.00 79 THR A O 11
ATOM 18747 N N . ALA A 1 80 ? -4.525 -10.552 3.239 1.00 0.00 80 ALA A N 11
ATOM 18748 C CA . ALA A 1 80 ? -4.220 -11.144 1.948 1.00 0.00 80 ALA A CA 11
ATOM 18749 C C . ALA A 1 80 ? -2.737 -10.938 1.635 1.00 0.00 80 ALA A C 11
ATOM 18750 O O . ALA A 1 80 ? -2.037 -11.883 1.275 1.00 0.00 80 ALA A O 11
ATOM 18757 N N . LEU A 1 81 ? -2.300 -9.695 1.783 1.00 0.00 81 LEU A N 11
ATOM 18758 C CA . LEU A 1 81 ? -0.913 -9.353 1.521 1.00 0.00 81 LEU A CA 11
ATOM 18759 C C . LEU A 1 81 ? -0.009 -10.470 2.047 1.00 0.00 81 LEU A C 11
ATOM 18760 O O . LEU A 1 81 ? -0.235 -10.996 3.135 1.00 0.00 81 LEU A O 11
ATOM 18776 N N . GLY A 1 82 ? 0.996 -10.799 1.248 1.00 0.00 82 GLY A N 11
ATOM 18777 C CA . GLY A 1 82 ? 1.936 -11.844 1.620 1.00 0.00 82 GLY A CA 11
ATOM 18778 C C . GLY A 1 82 ? 2.855 -11.378 2.751 1.00 0.00 82 GLY A C 11
ATOM 18779 O O . GLY A 1 82 ? 2.547 -10.412 3.447 1.00 0.00 82 GLY A O 11
ATOM 18783 N N . ILE A 1 83 ? 3.964 -12.087 2.899 1.00 0.00 83 ILE A N 11
ATOM 18784 C CA . ILE A 1 83 ? 4.929 -11.759 3.934 1.00 0.00 83 ILE A CA 11
ATOM 18785 C C . ILE A 1 83 ? 5.722 -10.521 3.511 1.00 0.00 83 ILE A C 11
ATOM 18786 O O . ILE A 1 83 ? 5.770 -9.531 4.240 1.00 0.00 83 ILE A O 11
ATOM 18802 N N . ASN A 1 84 ? 6.325 -10.616 2.335 1.00 0.00 84 ASN A N 11
ATOM 18803 C CA . ASN A 1 84 ? 7.114 -9.516 1.807 1.00 0.00 84 ASN A CA 11
ATOM 18804 C C . ASN A 1 84 ? 6.402 -8.923 0.589 1.00 0.00 84 ASN A C 11
ATOM 18805 O O . ASN A 1 84 ? 6.974 -8.858 -0.498 1.00 0.00 84 ASN A O 11
ATOM 18816 N N . SER A 1 85 ? 5.164 -8.506 0.813 1.00 0.00 85 SER A N 11
ATOM 18817 C CA . SER A 1 85 ? 4.368 -7.920 -0.253 1.00 0.00 85 SER A CA 11
ATOM 18818 C C . SER A 1 85 ? 4.002 -6.477 0.100 1.00 0.00 85 SER A C 11
ATOM 18819 O O . SER A 1 85 ? 3.720 -6.170 1.257 1.00 0.00 85 SER A O 11
ATOM 18827 N N . HIS A 1 86 ? 4.019 -5.630 -0.918 1.00 0.00 86 HIS A N 11
ATOM 18828 C CA . HIS A 1 86 ? 3.692 -4.227 -0.730 1.00 0.00 86 HIS A CA 11
ATOM 18829 C C . HIS A 1 86 ? 2.535 -3.841 -1.654 1.00 0.00 86 HIS A C 11
ATOM 18830 O O . HIS A 1 86 ? 2.420 -4.363 -2.761 1.00 0.00 86 HIS A O 11
ATOM 18844 N N . LEU A 1 87 ? 1.708 -2.929 -1.164 1.00 0.00 87 LEU A N 11
ATOM 18845 C CA . LEU A 1 87 ? 0.564 -2.467 -1.931 1.00 0.00 87 LEU A CA 11
ATOM 18846 C C . LEU A 1 87 ? 0.983 -1.279 -2.799 1.00 0.00 87 LEU A C 11
ATOM 18847 O O . LEU A 1 87 ? 1.715 -0.401 -2.344 1.00 0.00 87 LEU A O 11
ATOM 18863 N N . PHE A 1 88 ? 0.502 -1.290 -4.033 1.00 0.00 88 PHE A N 11
ATOM 18864 C CA . PHE A 1 88 ? 0.818 -0.224 -4.969 1.00 0.00 88 PHE A CA 11
ATOM 18865 C C . PHE A 1 88 ? -0.455 0.375 -5.569 1.00 0.00 88 PHE A C 11
ATOM 18866 O O . PHE A 1 88 ? -1.269 -0.342 -6.149 1.00 0.00 88 PHE A O 11
ATOM 18883 N N . ALA A 1 89 ? -0.589 1.683 -5.408 1.00 0.00 89 ALA A N 11
ATOM 18884 C CA . ALA A 1 89 ? -1.750 2.386 -5.926 1.00 0.00 89 ALA A CA 11
ATOM 18885 C C . ALA A 1 89 ? -1.332 3.235 -7.128 1.00 0.00 89 ALA A C 11
ATOM 18886 O O . ALA A 1 89 ? -0.557 4.180 -6.986 1.00 0.00 89 ALA A O 11
ATOM 18893 N N . CYS A 1 90 ? -1.863 2.868 -8.285 1.00 0.00 90 CYS A N 11
ATOM 18894 C CA . CYS A 1 90 ? -1.555 3.584 -9.511 1.00 0.00 90 CYS A CA 11
ATOM 18895 C C . CYS A 1 90 ? -2.631 3.250 -10.546 1.00 0.00 90 CYS A C 11
ATOM 18896 O O . CYS A 1 90 ? -3.485 2.398 -10.306 1.00 0.00 90 CYS A O 11
ATOM 18904 N N . THR A 1 91 ? -2.554 3.939 -11.676 1.00 0.00 91 THR A N 11
ATOM 18905 C CA . THR A 1 91 ? -3.511 3.726 -12.748 1.00 0.00 91 THR A CA 11
ATOM 18906 C C . THR A 1 91 ? -3.348 2.324 -13.338 1.00 0.00 91 THR A C 11
ATOM 18907 O O . THR A 1 91 ? -2.665 1.479 -12.761 1.00 0.00 91 THR A O 11
ATOM 18918 N N . ARG A 1 92 ? -3.987 2.119 -14.481 1.00 0.00 92 ARG A N 11
ATOM 18919 C CA . ARG A 1 92 ? -3.921 0.834 -15.155 1.00 0.00 92 ARG A CA 11
ATOM 18920 C C . ARG A 1 92 ? -2.692 0.774 -16.065 1.00 0.00 92 ARG A C 11
ATOM 18921 O O . ARG A 1 92 ? -2.081 -0.282 -16.220 1.00 0.00 92 ARG A O 11
ATOM 18942 N N . ASP A 1 93 ? -2.368 1.921 -16.643 1.00 0.00 93 ASP A N 11
ATOM 18943 C CA . ASP A 1 93 ? -1.223 2.013 -17.534 1.00 0.00 93 ASP A CA 11
ATOM 18944 C C . ASP A 1 93 ? 0.062 2.043 -16.704 1.00 0.00 93 ASP A C 11
ATOM 18945 O O . ASP A 1 93 ? 1.161 1.973 -17.252 1.00 0.00 93 ASP A O 11
ATOM 18954 N N . SER A 1 94 ? -0.118 2.145 -15.395 1.00 0.00 94 SER A N 11
ATOM 18955 C CA . SER A 1 94 ? 1.013 2.185 -14.485 1.00 0.00 94 SER A CA 11
ATOM 18956 C C . SER A 1 94 ? 1.119 0.862 -13.724 1.00 0.00 94 SER A C 11
ATOM 18957 O O . SER A 1 94 ? 2.197 0.492 -13.262 1.00 0.00 94 SER A O 11
ATOM 18965 N N . TYR A 1 95 ? -0.015 0.185 -13.617 1.00 0.00 95 TYR A N 11
ATOM 18966 C CA . TYR A 1 95 ? -0.064 -1.089 -12.920 1.00 0.00 95 TYR A CA 11
ATOM 18967 C C . TYR A 1 95 ? 1.144 -1.957 -13.279 1.00 0.00 95 TYR A C 11
ATOM 18968 O O . TYR A 1 95 ? 1.728 -2.604 -12.411 1.00 0.00 95 TYR A O 11
ATOM 18986 N N . GLU A 1 96 ? 1.483 -1.942 -14.559 1.00 0.00 96 GLU A N 11
ATOM 18987 C CA . GLU A 1 96 ? 2.611 -2.720 -15.044 1.00 0.00 96 GLU A CA 11
ATOM 18988 C C . GLU A 1 96 ? 3.924 -1.996 -14.740 1.00 0.00 96 GLU A C 11
ATOM 18989 O O . GLU A 1 96 ? 4.953 -2.635 -14.525 1.00 0.00 96 GLU A O 11
ATOM 19001 N N . ALA A 1 97 ? 3.846 -0.674 -14.732 1.00 0.00 97 ALA A N 11
ATOM 19002 C CA . ALA A 1 97 ? 5.016 0.144 -14.457 1.00 0.00 97 ALA A CA 11
ATOM 19003 C C . ALA A 1 97 ? 5.447 -0.062 -13.004 1.00 0.00 97 ALA A C 11
ATOM 19004 O O . ALA A 1 97 ? 6.525 0.375 -12.605 1.00 0.00 97 ALA A O 11
ATOM 19011 N N . LEU A 1 98 ? 4.582 -0.727 -12.252 1.00 0.00 98 LEU A N 11
ATOM 19012 C CA . LEU A 1 98 ? 4.860 -0.996 -10.851 1.00 0.00 98 LEU A CA 11
ATOM 19013 C C . LEU A 1 98 ? 6.069 -1.927 -10.745 1.00 0.00 98 LEU A C 11
ATOM 19014 O O . LEU A 1 98 ? 6.307 -2.745 -11.632 1.00 0.00 98 LEU A O 11
ATOM 19030 N N . VAL A 1 99 ? 6.802 -1.771 -9.652 1.00 0.00 99 VAL A N 11
ATOM 19031 C CA . VAL A 1 99 ? 7.981 -2.587 -9.419 1.00 0.00 99 VAL A CA 11
ATOM 19032 C C . VAL A 1 99 ? 7.990 -3.057 -7.962 1.00 0.00 99 VAL A C 11
ATOM 19033 O O . VAL A 1 99 ? 7.597 -2.314 -7.064 1.00 0.00 99 VAL A O 11
ATOM 19046 N N . PRO A 1 100 ? 8.456 -4.320 -7.769 1.00 0.00 100 PRO A N 11
ATOM 19047 C CA . PRO A 1 100 ? 8.522 -4.897 -6.437 1.00 0.00 100 PRO A CA 11
ATOM 19048 C C . PRO A 1 100 ? 9.688 -4.309 -5.641 1.00 0.00 100 PRO A C 11
ATOM 19049 O O . PRO A 1 100 ? 10.824 -4.301 -6.112 1.00 0.00 100 PRO A O 11
ATOM 19060 N N . LEU A 1 101 ? 9.367 -3.830 -4.448 1.00 0.00 101 LEU A N 11
ATOM 19061 C CA . LEU A 1 101 ? 10.374 -3.240 -3.583 1.00 0.00 101 LEU A CA 11
ATOM 19062 C C . LEU A 1 101 ? 11.545 -4.214 -3.433 1.00 0.00 101 LEU A C 11
ATOM 19063 O O . LEU A 1 101 ? 11.424 -5.392 -3.765 1.00 0.00 101 LEU A O 11
ATOM 19079 N N . PRO A 1 102 ? 12.681 -3.671 -2.920 1.00 0.00 102 PRO A N 11
ATOM 19080 C CA . PRO A 1 102 ? 13.873 -4.479 -2.722 1.00 0.00 102 PRO A CA 11
ATOM 19081 C C . PRO A 1 102 ? 13.719 -5.394 -1.506 1.00 0.00 102 PRO A C 11
ATOM 19082 O O . PRO A 1 102 ? 12.606 -5.629 -1.038 1.00 0.00 102 PRO A O 11
ATOM 19093 N N . GLU A 1 103 ? 14.853 -5.886 -1.028 1.00 0.00 103 GLU A N 11
ATOM 19094 C CA . GLU A 1 103 ? 14.859 -6.771 0.124 1.00 0.00 103 GLU A CA 11
ATOM 19095 C C . GLU A 1 103 ? 16.257 -6.829 0.742 1.00 0.00 103 GLU A C 11
ATOM 19096 O O . GLU A 1 103 ? 16.877 -7.891 0.784 1.00 0.00 103 GLU A O 11
ATOM 19108 N N . GLU A 1 104 ? 16.713 -5.675 1.206 1.00 0.00 104 GLU A N 11
ATOM 19109 C CA . GLU A 1 104 ? 18.027 -5.582 1.820 1.00 0.00 104 GLU A CA 11
ATOM 19110 C C . GLU A 1 104 ? 18.027 -4.513 2.914 1.00 0.00 104 GLU A C 11
ATOM 19111 O O . GLU A 1 104 ? 16.982 -3.949 3.236 1.00 0.00 104 GLU A O 11
ATOM 19123 N N . ILE A 1 105 ? 19.210 -4.266 3.456 1.00 0.00 105 ILE A N 11
ATOM 19124 C CA . ILE A 1 105 ? 19.360 -3.274 4.508 1.00 0.00 105 ILE A CA 11
ATOM 19125 C C . ILE A 1 105 ? 20.054 -2.035 3.939 1.00 0.00 105 ILE A C 11
ATOM 19126 O O . ILE A 1 105 ? 20.935 -1.463 4.580 1.00 0.00 105 ILE A O 11
ATOM 19142 N N . GLN A 1 106 ? 19.631 -1.656 2.742 1.00 0.00 106 GLN A N 11
ATOM 19143 C CA . GLN A 1 106 ? 20.200 -0.495 2.080 1.00 0.00 106 GLN A CA 11
ATOM 19144 C C . GLN A 1 106 ? 19.089 0.442 1.602 1.00 0.00 106 GLN A C 11
ATOM 19145 O O . GLN A 1 106 ? 18.587 0.298 0.489 1.00 0.00 106 GLN A O 11
ATOM 19159 N N . VAL A 1 107 ? 18.738 1.382 2.468 1.00 0.00 107 VAL A N 11
ATOM 19160 C CA . VAL A 1 107 ? 17.695 2.342 2.148 1.00 0.00 107 VAL A CA 11
ATOM 19161 C C . VAL A 1 107 ? 16.379 1.599 1.912 1.00 0.00 107 VAL A C 11
ATOM 19162 O O . VAL A 1 107 ? 15.997 1.353 0.769 1.00 0.00 107 VAL A O 11
ATOM 19175 N N . SER A 1 108 ? 15.720 1.263 3.012 1.00 0.00 108 SER A N 11
ATOM 19176 C CA . SER A 1 108 ? 14.454 0.554 2.939 1.00 0.00 108 SER A CA 11
ATOM 19177 C C . SER A 1 108 ? 13.787 0.532 4.315 1.00 0.00 108 SER A C 11
ATOM 19178 O O . SER A 1 108 ? 14.418 0.854 5.320 1.00 0.00 108 SER A O 11
ATOM 19186 N N . PRO A 1 109 ? 12.485 0.139 4.316 1.00 0.00 109 PRO A N 11
ATOM 19187 C CA . PRO A 1 109 ? 11.724 0.071 5.552 1.00 0.00 109 PRO A CA 11
ATOM 19188 C C . PRO A 1 109 ? 12.130 -1.151 6.379 1.00 0.00 109 PRO A C 11
ATOM 19189 O O . PRO A 1 109 ? 12.182 -2.266 5.861 1.00 0.00 109 PRO A O 11
ATOM 19200 N N . GLY A 1 110 ? 12.407 -0.901 7.650 1.00 0.00 110 GLY A N 11
ATOM 19201 C CA . GLY A 1 110 ? 12.806 -1.966 8.553 1.00 0.00 110 GLY A CA 11
ATOM 19202 C C . GLY A 1 110 ? 14.052 -2.688 8.034 1.00 0.00 110 GLY A C 11
ATOM 19203 O O . GLY A 1 110 ? 14.430 -2.523 6.875 1.00 0.00 110 GLY A O 11
ATOM 19207 N N . ASP A 1 111 ? 14.654 -3.472 8.916 1.00 0.00 111 ASP A N 11
ATOM 19208 C CA . ASP A 1 111 ? 15.848 -4.219 8.561 1.00 0.00 111 ASP A CA 11
ATOM 19209 C C . ASP A 1 111 ? 15.490 -5.698 8.399 1.00 0.00 111 ASP A C 11
ATOM 19210 O O . ASP A 1 111 ? 15.039 -6.338 9.348 1.00 0.00 111 ASP A O 11
ATOM 19219 N N . THR A 1 112 ? 15.706 -6.197 7.191 1.00 0.00 112 THR A N 11
ATOM 19220 C CA . THR A 1 112 ? 15.412 -7.589 6.894 1.00 0.00 112 THR A CA 11
ATOM 19221 C C . THR A 1 112 ? 16.227 -8.512 7.801 1.00 0.00 112 THR A C 11
ATOM 19222 O O . THR A 1 112 ? 17.431 -8.674 7.607 1.00 0.00 112 THR A O 11
ATOM 19233 N N . GLU A 1 113 ? 15.539 -9.093 8.772 1.00 0.00 113 GLU A N 11
ATOM 19234 C CA . GLU A 1 113 ? 16.184 -9.996 9.710 1.00 0.00 113 GLU A CA 11
ATOM 19235 C C . GLU A 1 113 ? 16.765 -11.204 8.971 1.00 0.00 113 GLU A C 11
ATOM 19236 O O . GLU A 1 113 ? 16.108 -11.781 8.106 1.00 0.00 113 GLU A O 11
ATOM 19248 N N . ILE A 1 114 ? 17.990 -11.549 9.338 1.00 0.00 114 ILE A N 11
ATOM 19249 C CA . ILE A 1 114 ? 18.666 -12.678 8.720 1.00 0.00 114 ILE A CA 11
ATOM 19250 C C . ILE A 1 114 ? 18.398 -12.665 7.214 1.00 0.00 114 ILE A C 11
ATOM 19251 O O . ILE A 1 114 ? 17.797 -13.595 6.679 1.00 0.00 114 ILE A O 11
ATOM 19267 N N . SER A 1 115 ? 18.857 -11.601 6.573 1.00 0.00 115 SER A N 11
ATOM 19268 C CA . SER A 1 115 ? 18.674 -11.455 5.139 1.00 0.00 115 SER A CA 11
ATOM 19269 C C . SER A 1 115 ? 19.917 -11.955 4.399 1.00 0.00 115 SER A C 11
ATOM 19270 O O . SER A 1 115 ? 21.039 -11.766 4.866 1.00 0.00 115 SER A O 11
ATOM 19278 N N . GLY A 1 116 ? 19.674 -12.583 3.258 1.00 0.00 116 GLY A N 11
ATOM 19279 C CA . GLY A 1 116 ? 20.760 -13.112 2.450 1.00 0.00 116 GLY A CA 11
ATOM 19280 C C . GLY A 1 116 ? 20.968 -12.268 1.191 1.00 0.00 116 GLY A C 11
ATOM 19281 O O . GLY A 1 116 ? 20.059 -11.562 0.755 1.00 0.00 116 GLY A O 11
ATOM 19285 N N . PRO A 1 117 ? 22.201 -12.370 0.628 1.00 0.00 117 PRO A N 11
ATOM 19286 C CA . PRO A 1 117 ? 22.540 -11.624 -0.573 1.00 0.00 117 PRO A CA 11
ATOM 19287 C C . PRO A 1 117 ? 21.886 -12.246 -1.808 1.00 0.00 117 PRO A C 11
ATOM 19288 O O . PRO A 1 117 ? 21.920 -13.463 -1.986 1.00 0.00 117 PRO A O 11
ATOM 19299 N N . SER A 1 118 ? 21.307 -11.383 -2.629 1.00 0.00 118 SER A N 11
ATOM 19300 C CA . SER A 1 118 ? 20.646 -11.833 -3.843 1.00 0.00 118 SER A CA 11
ATOM 19301 C C . SER A 1 118 ? 21.215 -11.091 -5.054 1.00 0.00 118 SER A C 11
ATOM 19302 O O . SER A 1 118 ? 21.721 -11.714 -5.987 1.00 0.00 118 SER A O 11
ATOM 19310 N N . SER A 1 119 ? 21.114 -9.771 -5.001 1.00 0.00 119 SER A N 11
ATOM 19311 C CA . SER A 1 119 ? 21.612 -8.938 -6.082 1.00 0.00 119 SER A CA 11
ATOM 19312 C C . SER A 1 119 ? 22.311 -7.703 -5.511 1.00 0.00 119 SER A C 11
ATOM 19313 O O . SER A 1 119 ? 21.684 -6.661 -5.324 1.00 0.00 119 SER A O 11
ATOM 19321 N N . GLY A 1 120 ? 23.601 -7.860 -5.250 1.00 0.00 120 GLY A N 11
ATOM 19322 C CA . GLY A 1 120 ? 24.392 -6.770 -4.704 1.00 0.00 120 GLY A CA 11
ATOM 19323 C C . GLY A 1 120 ? 24.118 -5.465 -5.455 1.00 0.00 120 GLY A C 11
ATOM 19324 O O . GLY A 1 120 ? 23.725 -5.485 -6.620 1.00 0.00 120 GLY A O 11
ATOM 19328 N N . GLY A 1 1 ? -11.821 10.676 9.742 1.00 0.00 1 GLY A N 12
ATOM 19329 C CA . GLY A 1 1 ? -12.694 9.709 10.385 1.00 0.00 1 GLY A CA 12
ATOM 19330 C C . GLY A 1 1 ? -12.324 9.531 11.859 1.00 0.00 1 GLY A C 12
ATOM 19331 O O . GLY A 1 1 ? -12.877 10.205 12.727 1.00 0.00 1 GLY A O 12
ATOM 19335 N N . SER A 1 2 ? -11.391 8.620 12.096 1.00 0.00 2 SER A N 12
ATOM 19336 C CA . SER A 1 2 ? -10.941 8.345 13.450 1.00 0.00 2 SER A CA 12
ATOM 19337 C C . SER A 1 2 ? -12.136 7.989 14.337 1.00 0.00 2 SER A C 12
ATOM 19338 O O . SER A 1 2 ? -12.708 8.858 14.992 1.00 0.00 2 SER A O 12
ATOM 19346 N N . SER A 1 3 ? -12.478 6.709 14.328 1.00 0.00 3 SER A N 12
ATOM 19347 C CA . SER A 1 3 ? -13.594 6.227 15.123 1.00 0.00 3 SER A CA 12
ATOM 19348 C C . SER A 1 3 ? -13.539 4.702 15.233 1.00 0.00 3 SER A C 12
ATOM 19349 O O . SER A 1 3 ? -14.081 3.995 14.384 1.00 0.00 3 SER A O 12
ATOM 19357 N N . GLY A 1 4 ? -12.880 4.239 16.285 1.00 0.00 4 GLY A N 12
ATOM 19358 C CA . GLY A 1 4 ? -12.747 2.811 16.516 1.00 0.00 4 GLY A CA 12
ATOM 19359 C C . GLY A 1 4 ? -12.553 2.512 18.004 1.00 0.00 4 GLY A C 12
ATOM 19360 O O . GLY A 1 4 ? -13.306 1.734 18.588 1.00 0.00 4 GLY A O 12
ATOM 19364 N N . SER A 1 5 ? -11.539 3.146 18.575 1.00 0.00 5 SER A N 12
ATOM 19365 C CA . SER A 1 5 ? -11.236 2.958 19.983 1.00 0.00 5 SER A CA 12
ATOM 19366 C C . SER A 1 5 ? -10.696 1.546 20.218 1.00 0.00 5 SER A C 12
ATOM 19367 O O . SER A 1 5 ? -9.522 1.373 20.542 1.00 0.00 5 SER A O 12
ATOM 19375 N N . SER A 1 6 ? -11.578 0.573 20.046 1.00 0.00 6 SER A N 12
ATOM 19376 C CA . SER A 1 6 ? -11.205 -0.818 20.236 1.00 0.00 6 SER A CA 12
ATOM 19377 C C . SER A 1 6 ? -11.225 -1.553 18.894 1.00 0.00 6 SER A C 12
ATOM 19378 O O . SER A 1 6 ? -12.051 -1.256 18.032 1.00 0.00 6 SER A O 12
ATOM 19386 N N . GLY A 1 7 ? -10.306 -2.498 18.758 1.00 0.00 7 GLY A N 12
ATOM 19387 C CA . GLY A 1 7 ? -10.208 -3.277 17.536 1.00 0.00 7 GLY A CA 12
ATOM 19388 C C . GLY A 1 7 ? -8.755 -3.652 17.239 1.00 0.00 7 GLY A C 12
ATOM 19389 O O . GLY A 1 7 ? -7.941 -3.767 18.154 1.00 0.00 7 GLY A O 12
ATOM 19393 N N . ASP A 1 8 ? -8.474 -3.831 15.957 1.00 0.00 8 ASP A N 12
ATOM 19394 C CA . ASP A 1 8 ? -7.132 -4.191 15.529 1.00 0.00 8 ASP A CA 12
ATOM 19395 C C . ASP A 1 8 ? -6.619 -3.142 14.540 1.00 0.00 8 ASP A C 12
ATOM 19396 O O . ASP A 1 8 ? -6.678 -3.344 13.328 1.00 0.00 8 ASP A O 12
ATOM 19405 N N . GLU A 1 9 ? -6.128 -2.043 15.094 1.00 0.00 9 GLU A N 12
ATOM 19406 C CA . GLU A 1 9 ? -5.605 -0.962 14.277 1.00 0.00 9 GLU A CA 12
ATOM 19407 C C . GLU A 1 9 ? -4.226 -1.332 13.726 1.00 0.00 9 GLU A C 12
ATOM 19408 O O . GLU A 1 9 ? -3.446 -2.006 14.397 1.00 0.00 9 GLU A O 12
ATOM 19420 N N . ILE A 1 10 ? -3.968 -0.875 12.510 1.00 0.00 10 ILE A N 12
ATOM 19421 C CA . ILE A 1 10 ? -2.697 -1.149 11.862 1.00 0.00 10 ILE A CA 12
ATOM 19422 C C . ILE A 1 10 ? -2.339 0.015 10.935 1.00 0.00 10 ILE A C 12
ATOM 19423 O O . ILE A 1 10 ? -3.204 0.811 10.571 1.00 0.00 10 ILE A O 12
ATOM 19439 N N . PHE A 1 11 ? -1.065 0.077 10.580 1.00 0.00 11 PHE A N 12
ATOM 19440 C CA . PHE A 1 11 ? -0.583 1.131 9.703 1.00 0.00 11 PHE A CA 12
ATOM 19441 C C . PHE A 1 11 ? -0.349 0.601 8.287 1.00 0.00 11 PHE A C 12
ATOM 19442 O O . PHE A 1 11 ? 0.662 -0.047 8.021 1.00 0.00 11 PHE A O 12
ATOM 19459 N N . CYS A 1 12 ? -1.302 0.895 7.414 1.00 0.00 12 CYS A N 12
ATOM 19460 C CA . CYS A 1 12 ? -1.213 0.457 6.032 1.00 0.00 12 CYS A CA 12
ATOM 19461 C C . CYS A 1 12 ? -0.240 1.381 5.297 1.00 0.00 12 CYS A C 12
ATOM 19462 O O . CYS A 1 12 ? -0.072 2.539 5.676 1.00 0.00 12 CYS A O 12
ATOM 19470 N N . ARG A 1 13 ? 0.375 0.834 4.258 1.00 0.00 13 ARG A N 12
ATOM 19471 C CA . ARG A 1 13 ? 1.327 1.595 3.467 1.00 0.00 13 ARG A CA 12
ATOM 19472 C C . ARG A 1 13 ? 1.109 1.330 1.976 1.00 0.00 13 ARG A C 12
ATOM 19473 O O . ARG A 1 13 ? 1.228 0.194 1.519 1.00 0.00 13 ARG A O 12
ATOM 19494 N N . VAL A 1 14 ? 0.792 2.397 1.258 1.00 0.00 14 VAL A N 12
ATOM 19495 C CA . VAL A 1 14 ? 0.556 2.294 -0.172 1.00 0.00 14 VAL A CA 12
ATOM 19496 C C . VAL A 1 14 ? 1.792 2.789 -0.926 1.00 0.00 14 VAL A C 12
ATOM 19497 O O . VAL A 1 14 ? 2.015 3.994 -1.038 1.00 0.00 14 VAL A O 12
ATOM 19510 N N . TYR A 1 15 ? 2.565 1.834 -1.423 1.00 0.00 15 TYR A N 12
ATOM 19511 C CA . TYR A 1 15 ? 3.773 2.157 -2.162 1.00 0.00 15 TYR A CA 12
ATOM 19512 C C . TYR A 1 15 ? 3.435 2.720 -3.545 1.00 0.00 15 TYR A C 12
ATOM 19513 O O . TYR A 1 15 ? 2.711 2.091 -4.315 1.00 0.00 15 TYR A O 12
ATOM 19531 N N . MET A 1 16 ? 3.976 3.898 -3.818 1.00 0.00 16 MET A N 12
ATOM 19532 C CA . MET A 1 16 ? 3.742 4.552 -5.094 1.00 0.00 16 MET A CA 12
ATOM 19533 C C . MET A 1 16 ? 4.477 3.829 -6.224 1.00 0.00 16 MET A C 12
ATOM 19534 O O . MET A 1 16 ? 5.378 3.030 -5.972 1.00 0.00 16 MET A O 12
ATOM 19548 N N . PRO A 1 17 ? 4.054 4.142 -7.478 1.00 0.00 17 PRO A N 12
ATOM 19549 C CA . PRO A 1 17 ? 4.662 3.531 -8.647 1.00 0.00 17 PRO A CA 12
ATOM 19550 C C . PRO A 1 17 ? 6.041 4.132 -8.925 1.00 0.00 17 PRO A C 12
ATOM 19551 O O . PRO A 1 17 ? 6.676 3.802 -9.926 1.00 0.00 17 PRO A O 12
ATOM 19562 N N . ASP A 1 18 ? 6.464 5.004 -8.022 1.00 0.00 18 ASP A N 12
ATOM 19563 C CA . ASP A 1 18 ? 7.757 5.654 -8.157 1.00 0.00 18 ASP A CA 12
ATOM 19564 C C . ASP A 1 18 ? 8.572 5.429 -6.883 1.00 0.00 18 ASP A C 12
ATOM 19565 O O . ASP A 1 18 ? 9.576 6.102 -6.656 1.00 0.00 18 ASP A O 12
ATOM 19574 N N . HIS A 1 19 ? 8.111 4.478 -6.084 1.00 0.00 19 HIS A N 12
ATOM 19575 C CA . HIS A 1 19 ? 8.785 4.155 -4.838 1.00 0.00 19 HIS A CA 12
ATOM 19576 C C . HIS A 1 19 ? 8.670 5.335 -3.871 1.00 0.00 19 HIS A C 12
ATOM 19577 O O . HIS A 1 19 ? 9.593 6.139 -3.755 1.00 0.00 19 HIS A O 12
ATOM 19591 N N . SER A 1 20 ? 7.528 5.401 -3.202 1.00 0.00 20 SER A N 12
ATOM 19592 C CA . SER A 1 20 ? 7.280 6.469 -2.249 1.00 0.00 20 SER A CA 12
ATOM 19593 C C . SER A 1 20 ? 5.939 6.244 -1.547 1.00 0.00 20 SER A C 12
ATOM 19594 O O . SER A 1 20 ? 4.931 6.839 -1.923 1.00 0.00 20 SER A O 12
ATOM 19602 N N . TYR A 1 21 ? 5.972 5.383 -0.541 1.00 0.00 21 TYR A N 12
ATOM 19603 C CA . TYR A 1 21 ? 4.771 5.071 0.216 1.00 0.00 21 TYR A CA 12
ATOM 19604 C C . TYR A 1 21 ? 4.574 6.064 1.364 1.00 0.00 21 TYR A C 12
ATOM 19605 O O . TYR A 1 21 ? 5.395 6.958 1.564 1.00 0.00 21 TYR A O 12
ATOM 19623 N N . VAL A 1 22 ? 3.480 5.874 2.087 1.00 0.00 22 VAL A N 12
ATOM 19624 C CA . VAL A 1 22 ? 3.165 6.741 3.209 1.00 0.00 22 VAL A CA 12
ATOM 19625 C C . VAL A 1 22 ? 2.647 5.894 4.373 1.00 0.00 22 VAL A C 12
ATOM 19626 O O . VAL A 1 22 ? 2.446 4.690 4.228 1.00 0.00 22 VAL A O 12
ATOM 19639 N N . THR A 1 23 ? 2.446 6.558 5.502 1.00 0.00 23 THR A N 12
ATOM 19640 C CA . THR A 1 23 ? 1.956 5.881 6.691 1.00 0.00 23 THR A CA 12
ATOM 19641 C C . THR A 1 23 ? 0.523 6.318 7.001 1.00 0.00 23 THR A C 12
ATOM 19642 O O . THR A 1 23 ? 0.280 7.481 7.321 1.00 0.00 23 THR A O 12
ATOM 19653 N N . ILE A 1 24 ? -0.389 5.363 6.894 1.00 0.00 24 ILE A N 12
ATOM 19654 C CA . ILE A 1 24 ? -1.792 5.635 7.158 1.00 0.00 24 ILE A CA 12
ATOM 19655 C C . ILE A 1 24 ? -2.317 4.628 8.184 1.00 0.00 24 ILE A C 12
ATOM 19656 O O . ILE A 1 24 ? -2.061 3.430 8.071 1.00 0.00 24 ILE A O 12
ATOM 19672 N N . ARG A 1 25 ? -3.042 5.152 9.162 1.00 0.00 25 ARG A N 12
ATOM 19673 C CA . ARG A 1 25 ? -3.606 4.314 10.206 1.00 0.00 25 ARG A CA 12
ATOM 19674 C C . ARG A 1 25 ? -4.985 3.798 9.788 1.00 0.00 25 ARG A C 12
ATOM 19675 O O . ARG A 1 25 ? -5.935 4.572 9.684 1.00 0.00 25 ARG A O 12
ATOM 19696 N N . SER A 1 26 ? -5.049 2.495 9.558 1.00 0.00 26 SER A N 12
ATOM 19697 C CA . SER A 1 26 ? -6.295 1.867 9.153 1.00 0.00 26 SER A CA 12
ATOM 19698 C C . SER A 1 26 ? -6.557 0.625 10.007 1.00 0.00 26 SER A C 12
ATOM 19699 O O . SER A 1 26 ? -5.636 0.077 10.611 1.00 0.00 26 SER A O 12
ATOM 19707 N N . ARG A 1 27 ? -7.817 0.216 10.029 1.00 0.00 27 ARG A N 12
ATOM 19708 C CA . ARG A 1 27 ? -8.212 -0.952 10.799 1.00 0.00 27 ARG A CA 12
ATOM 19709 C C . ARG A 1 27 ? -8.331 -2.173 9.886 1.00 0.00 27 ARG A C 12
ATOM 19710 O O . ARG A 1 27 ? -8.212 -2.056 8.667 1.00 0.00 27 ARG A O 12
ATOM 19731 N N . LEU A 1 28 ? -8.566 -3.318 10.510 1.00 0.00 28 LEU A N 12
ATOM 19732 C CA . LEU A 1 28 ? -8.703 -4.560 9.768 1.00 0.00 28 LEU A CA 12
ATOM 19733 C C . LEU A 1 28 ? -10.171 -4.764 9.390 1.00 0.00 28 LEU A C 12
ATOM 19734 O O . LEU A 1 28 ? -10.685 -5.879 9.461 1.00 0.00 28 LEU A O 12
ATOM 19750 N N . SER A 1 29 ? -10.805 -3.669 8.996 1.00 0.00 29 SER A N 12
ATOM 19751 C CA . SER A 1 29 ? -12.204 -3.714 8.606 1.00 0.00 29 SER A CA 12
ATOM 19752 C C . SER A 1 29 ? -12.402 -2.971 7.283 1.00 0.00 29 SER A C 12
ATOM 19753 O O . SER A 1 29 ? -13.094 -3.460 6.391 1.00 0.00 29 SER A O 12
ATOM 19761 N N . ALA A 1 30 ? -11.784 -1.803 7.198 1.00 0.00 30 ALA A N 12
ATOM 19762 C CA . ALA A 1 30 ? -11.884 -0.988 5.999 1.00 0.00 30 ALA A CA 12
ATOM 19763 C C . ALA A 1 30 ? -11.550 -1.845 4.777 1.00 0.00 30 ALA A C 12
ATOM 19764 O O . ALA A 1 30 ? -11.265 -3.034 4.907 1.00 0.00 30 ALA A O 12
ATOM 19771 N N . SER A 1 31 ? -11.596 -1.207 3.616 1.00 0.00 31 SER A N 12
ATOM 19772 C CA . SER A 1 31 ? -11.302 -1.896 2.371 1.00 0.00 31 SER A CA 12
ATOM 19773 C C . SER A 1 31 ? -10.332 -1.064 1.529 1.00 0.00 31 SER A C 12
ATOM 19774 O O . SER A 1 31 ? -9.980 0.053 1.905 1.00 0.00 31 SER A O 12
ATOM 19782 N N . VAL A 1 32 ? -9.929 -1.640 0.407 1.00 0.00 32 VAL A N 12
ATOM 19783 C CA . VAL A 1 32 ? -9.007 -0.966 -0.491 1.00 0.00 32 VAL A CA 12
ATOM 19784 C C . VAL A 1 32 ? -9.422 0.499 -0.636 1.00 0.00 32 VAL A C 12
ATOM 19785 O O . VAL A 1 32 ? -8.584 1.396 -0.566 1.00 0.00 32 VAL A O 12
ATOM 19798 N N . GLN A 1 33 ? -10.717 0.697 -0.836 1.00 0.00 33 GLN A N 12
ATOM 19799 C CA . GLN A 1 33 ? -11.255 2.038 -0.991 1.00 0.00 33 GLN A CA 12
ATOM 19800 C C . GLN A 1 33 ? -10.767 2.940 0.145 1.00 0.00 33 GLN A C 12
ATOM 19801 O O . GLN A 1 33 ? -10.086 3.935 -0.097 1.00 0.00 33 GLN A O 12
ATOM 19815 N N . ASP A 1 34 ? -11.134 2.559 1.359 1.00 0.00 34 ASP A N 12
ATOM 19816 C CA . ASP A 1 34 ? -10.742 3.321 2.533 1.00 0.00 34 ASP A CA 12
ATOM 19817 C C . ASP A 1 34 ? -9.290 3.779 2.377 1.00 0.00 34 ASP A C 12
ATOM 19818 O O . ASP A 1 34 ? -9.024 4.973 2.246 1.00 0.00 34 ASP A O 12
ATOM 19827 N N . ILE A 1 35 ? -8.391 2.807 2.395 1.00 0.00 35 ILE A N 12
ATOM 19828 C CA . ILE A 1 35 ? -6.974 3.096 2.257 1.00 0.00 35 ILE A CA 12
ATOM 19829 C C . ILE A 1 35 ? -6.775 4.142 1.158 1.00 0.00 35 ILE A C 12
ATOM 19830 O O . ILE A 1 35 ? -6.314 5.250 1.427 1.00 0.00 35 ILE A O 12
ATOM 19846 N N . LEU A 1 36 ? -7.134 3.752 -0.056 1.00 0.00 36 LEU A N 12
ATOM 19847 C CA . LEU A 1 36 ? -7.001 4.642 -1.197 1.00 0.00 36 LEU A CA 12
ATOM 19848 C C . LEU A 1 36 ? -7.404 6.059 -0.783 1.00 0.00 36 LEU A C 12
ATOM 19849 O O . LEU A 1 36 ? -6.720 7.025 -1.117 1.00 0.00 36 LEU A O 12
ATOM 19865 N N . GLY A 1 37 ? -8.513 6.137 -0.062 1.00 0.00 37 GLY A N 12
ATOM 19866 C CA . GLY A 1 37 ? -9.015 7.419 0.402 1.00 0.00 37 GLY A CA 12
ATOM 19867 C C . GLY A 1 37 ? -8.075 8.034 1.441 1.00 0.00 37 GLY A C 12
ATOM 19868 O O . GLY A 1 37 ? -7.715 9.205 1.341 1.00 0.00 37 GLY A O 12
ATOM 19872 N N . SER A 1 38 ? -7.704 7.214 2.414 1.00 0.00 38 SER A N 12
ATOM 19873 C CA . SER A 1 38 ? -6.813 7.663 3.470 1.00 0.00 38 SER A CA 12
ATOM 19874 C C . SER A 1 38 ? -5.479 8.115 2.873 1.00 0.00 38 SER A C 12
ATOM 19875 O O . SER A 1 38 ? -4.958 9.168 3.236 1.00 0.00 38 SER A O 12
ATOM 19883 N N . VAL A 1 39 ? -4.965 7.296 1.967 1.00 0.00 39 VAL A N 12
ATOM 19884 C CA . VAL A 1 39 ? -3.702 7.598 1.316 1.00 0.00 39 VAL A CA 12
ATOM 19885 C C . VAL A 1 39 ? -3.852 8.879 0.492 1.00 0.00 39 VAL A C 12
ATOM 19886 O O . VAL A 1 39 ? -3.046 9.800 0.617 1.00 0.00 39 VAL A O 12
ATOM 19899 N N . THR A 1 40 ? -4.888 8.895 -0.334 1.00 0.00 40 THR A N 12
ATOM 19900 C CA . THR A 1 40 ? -5.154 10.047 -1.178 1.00 0.00 40 THR A CA 12
ATOM 19901 C C . THR A 1 40 ? -4.908 11.344 -0.405 1.00 0.00 40 THR A C 12
ATOM 19902 O O . THR A 1 40 ? -4.403 12.317 -0.962 1.00 0.00 40 THR A O 12
ATOM 19913 N N . GLU A 1 41 ? -5.276 11.315 0.868 1.00 0.00 41 GLU A N 12
ATOM 19914 C CA . GLU A 1 41 ? -5.101 12.476 1.724 1.00 0.00 41 GLU A CA 12
ATOM 19915 C C . GLU A 1 41 ? -3.613 12.784 1.904 1.00 0.00 41 GLU A C 12
ATOM 19916 O O . GLU A 1 41 ? -3.195 13.935 1.789 1.00 0.00 41 GLU A O 12
ATOM 19928 N N . LYS A 1 42 ? -2.854 11.735 2.183 1.00 0.00 42 LYS A N 12
ATOM 19929 C CA . LYS A 1 42 ? -1.422 11.878 2.381 1.00 0.00 42 LYS A CA 12
ATOM 19930 C C . LYS A 1 42 ? -0.798 12.497 1.128 1.00 0.00 42 LYS A C 12
ATOM 19931 O O . LYS A 1 42 ? 0.107 13.324 1.224 1.00 0.00 42 LYS A O 12
ATOM 19950 N N . LEU A 1 43 ? -1.308 12.072 -0.019 1.00 0.00 43 LEU A N 12
ATOM 19951 C CA . LEU A 1 43 ? -0.812 12.574 -1.289 1.00 0.00 43 LEU A CA 12
ATOM 19952 C C . LEU A 1 43 ? -0.950 14.097 -1.320 1.00 0.00 43 LEU A C 12
ATOM 19953 O O . LEU A 1 43 ? -1.948 14.644 -0.852 1.00 0.00 43 LEU A O 12
ATOM 19969 N N . GLN A 1 44 ? 0.067 14.740 -1.875 1.00 0.00 44 GLN A N 12
ATOM 19970 C CA . GLN A 1 44 ? 0.072 16.190 -1.972 1.00 0.00 44 GLN A CA 12
ATOM 19971 C C . GLN A 1 44 ? -1.285 16.694 -2.467 1.00 0.00 44 GLN A C 12
ATOM 19972 O O . GLN A 1 44 ? -1.849 17.628 -1.899 1.00 0.00 44 GLN A O 12
ATOM 19986 N N . TYR A 1 45 ? -1.769 16.053 -3.521 1.00 0.00 45 TYR A N 12
ATOM 19987 C CA . TYR A 1 45 ? -3.049 16.425 -4.099 1.00 0.00 45 TYR A CA 12
ATOM 19988 C C . TYR A 1 45 ? -3.258 17.939 -4.041 1.00 0.00 45 TYR A C 12
ATOM 19989 O O . TYR A 1 45 ? -3.870 18.449 -3.104 1.00 0.00 45 TYR A O 12
ATOM 20007 N N . SER A 1 46 ? -2.738 18.615 -5.055 1.00 0.00 46 SER A N 12
ATOM 20008 C CA . SER A 1 46 ? -2.860 20.061 -5.131 1.00 0.00 46 SER A CA 12
ATOM 20009 C C . SER A 1 46 ? -2.306 20.564 -6.466 1.00 0.00 46 SER A C 12
ATOM 20010 O O . SER A 1 46 ? -3.057 21.044 -7.313 1.00 0.00 46 SER A O 12
ATOM 20018 N N . GLU A 1 47 ? -0.995 20.435 -6.611 1.00 0.00 47 GLU A N 12
ATOM 20019 C CA . GLU A 1 47 ? -0.331 20.870 -7.828 1.00 0.00 47 GLU A CA 12
ATOM 20020 C C . GLU A 1 47 ? 0.386 19.693 -8.492 1.00 0.00 47 GLU A C 12
ATOM 20021 O O . GLU A 1 47 ? 1.533 19.820 -8.919 1.00 0.00 47 GLU A O 12
ATOM 20033 N N . GLU A 1 48 ? -0.319 18.573 -8.557 1.00 0.00 48 GLU A N 12
ATOM 20034 C CA . GLU A 1 48 ? 0.236 17.373 -9.161 1.00 0.00 48 GLU A CA 12
ATOM 20035 C C . GLU A 1 48 ? 0.109 17.439 -10.685 1.00 0.00 48 GLU A C 12
ATOM 20036 O O . GLU A 1 48 ? -0.781 18.107 -11.209 1.00 0.00 48 GLU A O 12
ATOM 20048 N N . PRO A 1 49 ? 1.036 16.717 -11.370 1.00 0.00 49 PRO A N 12
ATOM 20049 C CA . PRO A 1 49 ? 1.036 16.687 -12.823 1.00 0.00 49 PRO A CA 12
ATOM 20050 C C . PRO A 1 49 ? -0.095 15.804 -13.353 1.00 0.00 49 PRO A C 12
ATOM 20051 O O . PRO A 1 49 ? -0.241 15.636 -14.563 1.00 0.00 49 PRO A O 12
ATOM 20062 N N . ALA A 1 50 ? -0.865 15.261 -12.422 1.00 0.00 50 ALA A N 12
ATOM 20063 C CA . ALA A 1 50 ? -1.978 14.399 -12.780 1.00 0.00 50 ALA A CA 12
ATOM 20064 C C . ALA A 1 50 ? -2.802 15.068 -13.882 1.00 0.00 50 ALA A C 12
ATOM 20065 O O . ALA A 1 50 ? -2.826 16.293 -13.987 1.00 0.00 50 ALA A O 12
ATOM 20072 N N . GLY A 1 51 ? -3.457 14.234 -14.676 1.00 0.00 51 GLY A N 12
ATOM 20073 C CA . GLY A 1 51 ? -4.280 14.730 -15.767 1.00 0.00 51 GLY A CA 12
ATOM 20074 C C . GLY A 1 51 ? -4.903 13.574 -16.552 1.00 0.00 51 GLY A C 12
ATOM 20075 O O . GLY A 1 51 ? -6.045 13.668 -17.000 1.00 0.00 51 GLY A O 12
ATOM 20079 N N . ARG A 1 52 ? -4.126 12.511 -16.696 1.00 0.00 52 ARG A N 12
ATOM 20080 C CA . ARG A 1 52 ? -4.587 11.339 -17.420 1.00 0.00 52 ARG A CA 12
ATOM 20081 C C . ARG A 1 52 ? -4.684 10.137 -16.478 1.00 0.00 52 ARG A C 12
ATOM 20082 O O . ARG A 1 52 ? -3.884 9.206 -16.569 1.00 0.00 52 ARG A O 12
ATOM 20103 N N . GLU A 1 53 ? -5.669 10.196 -15.594 1.00 0.00 53 GLU A N 12
ATOM 20104 C CA . GLU A 1 53 ? -5.880 9.124 -14.636 1.00 0.00 53 GLU A CA 12
ATOM 20105 C C . GLU A 1 53 ? -7.376 8.860 -14.455 1.00 0.00 53 GLU A C 12
ATOM 20106 O O . GLU A 1 53 ? -8.208 9.624 -14.944 1.00 0.00 53 GLU A O 12
ATOM 20118 N N . ASP A 1 54 ? -7.673 7.777 -13.752 1.00 0.00 54 ASP A N 12
ATOM 20119 C CA . ASP A 1 54 ? -9.055 7.404 -13.502 1.00 0.00 54 ASP A CA 12
ATOM 20120 C C . ASP A 1 54 ? -9.374 7.614 -12.020 1.00 0.00 54 ASP A C 12
ATOM 20121 O O . ASP A 1 54 ? -9.831 8.686 -11.626 1.00 0.00 54 ASP A O 12
ATOM 20130 N N . SER A 1 55 ? -9.122 6.573 -11.240 1.00 0.00 55 SER A N 12
ATOM 20131 C CA . SER A 1 55 ? -9.377 6.630 -9.811 1.00 0.00 55 SER A CA 12
ATOM 20132 C C . SER A 1 55 ? -8.289 5.867 -9.054 1.00 0.00 55 SER A C 12
ATOM 20133 O O . SER A 1 55 ? -8.455 5.544 -7.878 1.00 0.00 55 SER A O 12
ATOM 20141 N N . LEU A 1 56 ? -7.198 5.601 -9.758 1.00 0.00 56 LEU A N 12
ATOM 20142 C CA . LEU A 1 56 ? -6.083 4.882 -9.167 1.00 0.00 56 LEU A CA 12
ATOM 20143 C C . LEU A 1 56 ? -6.543 3.481 -8.759 1.00 0.00 56 LEU A C 12
ATOM 20144 O O . LEU A 1 56 ? -7.585 3.327 -8.124 1.00 0.00 56 LEU A O 12
ATOM 20160 N N . ILE A 1 57 ? -5.744 2.496 -9.141 1.00 0.00 57 ILE A N 12
ATOM 20161 C CA . ILE A 1 57 ? -6.056 1.113 -8.822 1.00 0.00 57 ILE A CA 12
ATOM 20162 C C . ILE A 1 57 ? -4.987 0.557 -7.879 1.00 0.00 57 ILE A C 12
ATOM 20163 O O . ILE A 1 57 ? -3.809 0.887 -8.007 1.00 0.00 57 ILE A O 12
ATOM 20179 N N . LEU A 1 58 ? -5.436 -0.276 -6.952 1.00 0.00 58 LEU A N 12
ATOM 20180 C CA . LEU A 1 58 ? -4.533 -0.881 -5.988 1.00 0.00 58 LEU A CA 12
ATOM 20181 C C . LEU A 1 58 ? -4.008 -2.204 -6.547 1.00 0.00 58 LEU A C 12
ATOM 20182 O O . LEU A 1 58 ? -4.700 -2.879 -7.308 1.00 0.00 58 LEU A O 12
ATOM 20198 N N . VAL A 1 59 ? -2.788 -2.536 -6.149 1.00 0.00 59 VAL A N 12
ATOM 20199 C CA . VAL A 1 59 ? -2.162 -3.766 -6.602 1.00 0.00 59 VAL A CA 12
ATOM 20200 C C . VAL A 1 59 ? -1.145 -4.230 -5.556 1.00 0.00 59 VAL A C 12
ATOM 20201 O O . VAL A 1 59 ? -0.384 -3.423 -5.025 1.00 0.00 59 VAL A O 12
ATOM 20214 N N . ALA A 1 60 ? -1.166 -5.528 -5.293 1.00 0.00 60 ALA A N 12
ATOM 20215 C CA . ALA A 1 60 ? -0.256 -6.109 -4.320 1.00 0.00 60 ALA A CA 12
ATOM 20216 C C . ALA A 1 60 ? 0.956 -6.693 -5.049 1.00 0.00 60 ALA A C 12
ATOM 20217 O O . ALA A 1 60 ? 0.810 -7.563 -5.906 1.00 0.00 60 ALA A O 12
ATOM 20224 N N . VAL A 1 61 ? 2.126 -6.191 -4.681 1.00 0.00 61 VAL A N 12
ATOM 20225 C CA . VAL A 1 61 ? 3.362 -6.652 -5.289 1.00 0.00 61 VAL A CA 12
ATOM 20226 C C . VAL A 1 61 ? 4.238 -7.309 -4.219 1.00 0.00 61 VAL A C 12
ATOM 20227 O O . VAL A 1 61 ? 4.318 -6.821 -3.093 1.00 0.00 61 VAL A O 12
ATOM 20240 N N . SER A 1 62 ? 4.871 -8.405 -4.609 1.00 0.00 62 SER A N 12
ATOM 20241 C CA . SER A 1 62 ? 5.737 -9.133 -3.697 1.00 0.00 62 SER A CA 12
ATOM 20242 C C . SER A 1 62 ? 7.185 -9.073 -4.190 1.00 0.00 62 SER A C 12
ATOM 20243 O O . SER A 1 62 ? 7.442 -8.668 -5.323 1.00 0.00 62 SER A O 12
ATOM 20251 N N . SER A 1 63 ? 8.092 -9.481 -3.315 1.00 0.00 63 SER A N 12
ATOM 20252 C CA . SER A 1 63 ? 9.506 -9.479 -3.647 1.00 0.00 63 SER A CA 12
ATOM 20253 C C . SER A 1 63 ? 9.800 -10.554 -4.695 1.00 0.00 63 SER A C 12
ATOM 20254 O O . SER A 1 63 ? 10.453 -11.554 -4.398 1.00 0.00 63 SER A O 12
ATOM 20262 N N . SER A 1 64 ? 9.303 -10.314 -5.899 1.00 0.00 64 SER A N 12
ATOM 20263 C CA . SER A 1 64 ? 9.504 -11.249 -6.992 1.00 0.00 64 SER A CA 12
ATOM 20264 C C . SER A 1 64 ? 8.893 -10.690 -8.279 1.00 0.00 64 SER A C 12
ATOM 20265 O O . SER A 1 64 ? 9.446 -10.871 -9.363 1.00 0.00 64 SER A O 12
ATOM 20273 N N . GLY A 1 65 ? 7.761 -10.022 -8.117 1.00 0.00 65 GLY A N 12
ATOM 20274 C CA . GLY A 1 65 ? 7.069 -9.435 -9.252 1.00 0.00 65 GLY A CA 12
ATOM 20275 C C . GLY A 1 65 ? 5.667 -10.027 -9.406 1.00 0.00 65 GLY A C 12
ATOM 20276 O O . GLY A 1 65 ? 5.157 -10.144 -10.519 1.00 0.00 65 GLY A O 12
ATOM 20280 N N . GLU A 1 66 ? 5.083 -10.386 -8.272 1.00 0.00 66 GLU A N 12
ATOM 20281 C CA . GLU A 1 66 ? 3.750 -10.964 -8.266 1.00 0.00 66 GLU A CA 12
ATOM 20282 C C . GLU A 1 66 ? 2.705 -9.885 -7.975 1.00 0.00 66 GLU A C 12
ATOM 20283 O O . GLU A 1 66 ? 2.444 -9.565 -6.817 1.00 0.00 66 GLU A O 12
ATOM 20295 N N . LYS A 1 67 ? 2.135 -9.354 -9.047 1.00 0.00 67 LYS A N 12
ATOM 20296 C CA . LYS A 1 67 ? 1.124 -8.318 -8.921 1.00 0.00 67 LYS A CA 12
ATOM 20297 C C . LYS A 1 67 ? -0.252 -8.969 -8.769 1.00 0.00 67 LYS A C 12
ATOM 20298 O O . LYS A 1 67 ? -0.513 -10.019 -9.354 1.00 0.00 67 LYS A O 12
ATOM 20317 N N . VAL A 1 68 ? -1.095 -8.319 -7.981 1.00 0.00 68 VAL A N 12
ATOM 20318 C CA . VAL A 1 68 ? -2.438 -8.822 -7.744 1.00 0.00 68 VAL A CA 12
ATOM 20319 C C . VAL A 1 68 ? -3.416 -7.647 -7.696 1.00 0.00 68 VAL A C 12
ATOM 20320 O O . VAL A 1 68 ? -3.631 -7.056 -6.639 1.00 0.00 68 VAL A O 12
ATOM 20333 N N . LEU A 1 69 ? -3.984 -7.343 -8.854 1.00 0.00 69 LEU A N 12
ATOM 20334 C CA . LEU A 1 69 ? -4.935 -6.249 -8.958 1.00 0.00 69 LEU A CA 12
ATOM 20335 C C . LEU A 1 69 ? -6.031 -6.431 -7.906 1.00 0.00 69 LEU A C 12
ATOM 20336 O O . LEU A 1 69 ? -6.848 -7.344 -8.007 1.00 0.00 69 LEU A O 12
ATOM 20352 N N . LEU A 1 70 ? -6.012 -5.547 -6.919 1.00 0.00 70 LEU A N 12
ATOM 20353 C CA . LEU A 1 70 ? -6.994 -5.598 -5.850 1.00 0.00 70 LEU A CA 12
ATOM 20354 C C . LEU A 1 70 ? -8.258 -4.854 -6.287 1.00 0.00 70 LEU A C 12
ATOM 20355 O O . LEU A 1 70 ? -8.311 -4.308 -7.388 1.00 0.00 70 LEU A O 12
ATOM 20371 N N . GLN A 1 71 ? -9.243 -4.856 -5.402 1.00 0.00 71 GLN A N 12
ATOM 20372 C CA . GLN A 1 71 ? -10.503 -4.188 -5.682 1.00 0.00 71 GLN A CA 12
ATOM 20373 C C . GLN A 1 71 ? -10.966 -3.393 -4.460 1.00 0.00 71 GLN A C 12
ATOM 20374 O O . GLN A 1 71 ? -10.594 -3.710 -3.331 1.00 0.00 71 GLN A O 12
ATOM 20388 N N . PRO A 1 72 ? -11.791 -2.347 -4.734 1.00 0.00 72 PRO A N 12
ATOM 20389 C CA . PRO A 1 72 ? -12.309 -1.504 -3.670 1.00 0.00 72 PRO A CA 12
ATOM 20390 C C . PRO A 1 72 ? -13.416 -2.219 -2.892 1.00 0.00 72 PRO A C 12
ATOM 20391 O O . PRO A 1 72 ? -13.886 -1.718 -1.873 1.00 0.00 72 PRO A O 12
ATOM 20402 N N . THR A 1 73 ? -13.799 -3.380 -3.404 1.00 0.00 73 THR A N 12
ATOM 20403 C CA . THR A 1 73 ? -14.841 -4.169 -2.770 1.00 0.00 73 THR A CA 12
ATOM 20404 C C . THR A 1 73 ? -14.271 -5.494 -2.259 1.00 0.00 73 THR A C 12
ATOM 20405 O O . THR A 1 73 ? -14.833 -6.557 -2.517 1.00 0.00 73 THR A O 12
ATOM 20416 N N . GLU A 1 74 ? -13.161 -5.387 -1.543 1.00 0.00 74 GLU A N 12
ATOM 20417 C CA . GLU A 1 74 ? -12.509 -6.563 -0.994 1.00 0.00 74 GLU A CA 12
ATOM 20418 C C . GLU A 1 74 ? -13.105 -6.912 0.372 1.00 0.00 74 GLU A C 12
ATOM 20419 O O . GLU A 1 74 ? -13.999 -6.220 0.857 1.00 0.00 74 GLU A O 12
ATOM 20431 N N . ASP A 1 75 ? -12.586 -7.984 0.952 1.00 0.00 75 ASP A N 12
ATOM 20432 C CA . ASP A 1 75 ? -13.055 -8.432 2.252 1.00 0.00 75 ASP A CA 12
ATOM 20433 C C . ASP A 1 75 ? -11.942 -8.246 3.284 1.00 0.00 75 ASP A C 12
ATOM 20434 O O . ASP A 1 75 ? -12.140 -7.588 4.304 1.00 0.00 75 ASP A O 12
ATOM 20443 N N . CYS A 1 76 ? -10.795 -8.837 2.983 1.00 0.00 76 CYS A N 12
ATOM 20444 C CA . CYS A 1 76 ? -9.649 -8.743 3.873 1.00 0.00 76 CYS A CA 12
ATOM 20445 C C . CYS A 1 76 ? -8.388 -8.599 3.018 1.00 0.00 76 CYS A C 12
ATOM 20446 O O . CYS A 1 76 ? -7.921 -9.570 2.426 1.00 0.00 76 CYS A O 12
ATOM 20454 N N . VAL A 1 77 ? -7.873 -7.379 2.982 1.00 0.00 77 VAL A N 12
ATOM 20455 C CA . VAL A 1 77 ? -6.675 -7.095 2.210 1.00 0.00 77 VAL A CA 12
ATOM 20456 C C . VAL A 1 77 ? -5.449 -7.213 3.117 1.00 0.00 77 VAL A C 12
ATOM 20457 O O . VAL A 1 77 ? -4.552 -8.011 2.853 1.00 0.00 77 VAL A O 12
ATOM 20470 N N . PHE A 1 78 ? -5.451 -6.406 4.169 1.00 0.00 78 PHE A N 12
ATOM 20471 C CA . PHE A 1 78 ? -4.349 -6.411 5.117 1.00 0.00 78 PHE A CA 12
ATOM 20472 C C . PHE A 1 78 ? -3.894 -7.839 5.421 1.00 0.00 78 PHE A C 12
ATOM 20473 O O . PHE A 1 78 ? -2.714 -8.078 5.675 1.00 0.00 78 PHE A O 12
ATOM 20490 N N . THR A 1 79 ? -4.853 -8.752 5.387 1.00 0.00 79 THR A N 12
ATOM 20491 C CA . THR A 1 79 ? -4.566 -10.151 5.657 1.00 0.00 79 THR A CA 12
ATOM 20492 C C . THR A 1 79 ? -4.054 -10.843 4.392 1.00 0.00 79 THR A C 12
ATOM 20493 O O . THR A 1 79 ? -2.940 -11.364 4.372 1.00 0.00 79 THR A O 12
ATOM 20504 N N . ALA A 1 80 ? -4.893 -10.828 3.367 1.00 0.00 80 ALA A N 12
ATOM 20505 C CA . ALA A 1 80 ? -4.540 -11.448 2.101 1.00 0.00 80 ALA A CA 12
ATOM 20506 C C . ALA A 1 80 ? -3.096 -11.088 1.747 1.00 0.00 80 ALA A C 12
ATOM 20507 O O . ALA A 1 80 ? -2.319 -11.950 1.340 1.00 0.00 80 ALA A O 12
ATOM 20514 N N . LEU A 1 81 ? -2.779 -9.812 1.915 1.00 0.00 81 LEU A N 12
ATOM 20515 C CA . LEU A 1 81 ? -1.442 -9.328 1.619 1.00 0.00 81 LEU A CA 12
ATOM 20516 C C . LEU A 1 81 ? -0.415 -10.361 2.084 1.00 0.00 81 LEU A C 12
ATOM 20517 O O . LEU A 1 81 ? -0.481 -10.842 3.215 1.00 0.00 81 LEU A O 12
ATOM 20533 N N . GLY A 1 82 ? 0.512 -10.673 1.190 1.00 0.00 82 GLY A N 12
ATOM 20534 C CA . GLY A 1 82 ? 1.551 -11.641 1.495 1.00 0.00 82 GLY A CA 12
ATOM 20535 C C . GLY A 1 82 ? 2.359 -11.210 2.721 1.00 0.00 82 GLY A C 12
ATOM 20536 O O . GLY A 1 82 ? 1.931 -10.337 3.475 1.00 0.00 82 GLY A O 12
ATOM 20540 N N . ILE A 1 83 ? 3.513 -11.841 2.882 1.00 0.00 83 ILE A N 12
ATOM 20541 C CA . ILE A 1 83 ? 4.384 -11.533 4.003 1.00 0.00 83 ILE A CA 12
ATOM 20542 C C . ILE A 1 83 ? 5.286 -10.354 3.634 1.00 0.00 83 ILE A C 12
ATOM 20543 O O . ILE A 1 83 ? 5.454 -9.426 4.424 1.00 0.00 83 ILE A O 12
ATOM 20559 N N . ASN A 1 84 ? 5.842 -10.428 2.434 1.00 0.00 84 ASN A N 12
ATOM 20560 C CA . ASN A 1 84 ? 6.722 -9.377 1.951 1.00 0.00 84 ASN A CA 12
ATOM 20561 C C . ASN A 1 84 ? 6.105 -8.731 0.709 1.00 0.00 84 ASN A C 12
ATOM 20562 O O . ASN A 1 84 ? 6.791 -8.513 -0.288 1.00 0.00 84 ASN A O 12
ATOM 20573 N N . SER A 1 85 ? 4.815 -8.443 0.810 1.00 0.00 85 SER A N 12
ATOM 20574 C CA . SER A 1 85 ? 4.098 -7.827 -0.292 1.00 0.00 85 SER A CA 12
ATOM 20575 C C . SER A 1 85 ? 3.742 -6.381 0.058 1.00 0.00 85 SER A C 12
ATOM 20576 O O . SER A 1 85 ? 3.356 -6.090 1.190 1.00 0.00 85 SER A O 12
ATOM 20584 N N . HIS A 1 86 ? 3.883 -5.513 -0.933 1.00 0.00 86 HIS A N 12
ATOM 20585 C CA . HIS A 1 86 ? 3.582 -4.104 -0.743 1.00 0.00 86 HIS A CA 12
ATOM 20586 C C . HIS A 1 86 ? 2.381 -3.716 -1.608 1.00 0.00 86 HIS A C 12
ATOM 20587 O O . HIS A 1 86 ? 2.194 -4.257 -2.697 1.00 0.00 86 HIS A O 12
ATOM 20601 N N . LEU A 1 87 ? 1.598 -2.781 -1.091 1.00 0.00 87 LEU A N 12
ATOM 20602 C CA . LEU A 1 87 ? 0.420 -2.314 -1.802 1.00 0.00 87 LEU A CA 12
ATOM 20603 C C . LEU A 1 87 ? 0.815 -1.171 -2.739 1.00 0.00 87 LEU A C 12
ATOM 20604 O O . LEU A 1 87 ? 1.405 -0.183 -2.305 1.00 0.00 87 LEU A O 12
ATOM 20620 N N . PHE A 1 88 ? 0.475 -1.345 -4.008 1.00 0.00 88 PHE A N 12
ATOM 20621 C CA . PHE A 1 88 ? 0.787 -0.341 -5.011 1.00 0.00 88 PHE A CA 12
ATOM 20622 C C . PHE A 1 88 ? -0.490 0.269 -5.592 1.00 0.00 88 PHE A C 12
ATOM 20623 O O . PHE A 1 88 ? -1.399 -0.454 -5.997 1.00 0.00 88 PHE A O 12
ATOM 20640 N N . ALA A 1 89 ? -0.518 1.594 -5.615 1.00 0.00 89 ALA A N 12
ATOM 20641 C CA . ALA A 1 89 ? -1.668 2.309 -6.140 1.00 0.00 89 ALA A CA 12
ATOM 20642 C C . ALA A 1 89 ? -1.228 3.179 -7.319 1.00 0.00 89 ALA A C 12
ATOM 20643 O O . ALA A 1 89 ? -0.468 4.130 -7.144 1.00 0.00 89 ALA A O 12
ATOM 20650 N N . CYS A 1 90 ? -1.724 2.821 -8.495 1.00 0.00 90 CYS A N 12
ATOM 20651 C CA . CYS A 1 90 ? -1.391 3.556 -9.703 1.00 0.00 90 CYS A CA 12
ATOM 20652 C C . CYS A 1 90 ? -2.520 3.352 -10.715 1.00 0.00 90 CYS A C 12
ATOM 20653 O O . CYS A 1 90 ? -3.445 2.580 -10.471 1.00 0.00 90 CYS A O 12
ATOM 20661 N N . THR A 1 91 ? -2.406 4.059 -11.830 1.00 0.00 91 THR A N 12
ATOM 20662 C CA . THR A 1 91 ? -3.406 3.965 -12.881 1.00 0.00 91 THR A CA 12
ATOM 20663 C C . THR A 1 91 ? -3.428 2.554 -13.472 1.00 0.00 91 THR A C 12
ATOM 20664 O O . THR A 1 91 ? -2.741 1.660 -12.979 1.00 0.00 91 THR A O 12
ATOM 20675 N N . ARG A 1 92 ? -4.224 2.398 -14.519 1.00 0.00 92 ARG A N 12
ATOM 20676 C CA . ARG A 1 92 ? -4.344 1.111 -15.183 1.00 0.00 92 ARG A CA 12
ATOM 20677 C C . ARG A 1 92 ? -3.221 0.935 -16.207 1.00 0.00 92 ARG A C 12
ATOM 20678 O O . ARG A 1 92 ? -2.939 -0.182 -16.637 1.00 0.00 92 ARG A O 12
ATOM 20699 N N . ASP A 1 93 ? -2.611 2.054 -16.567 1.00 0.00 93 ASP A N 12
ATOM 20700 C CA . ASP A 1 93 ? -1.526 2.037 -17.533 1.00 0.00 93 ASP A CA 12
ATOM 20701 C C . ASP A 1 93 ? -0.189 2.096 -16.791 1.00 0.00 93 ASP A C 12
ATOM 20702 O O . ASP A 1 93 ? 0.870 2.140 -17.416 1.00 0.00 93 ASP A O 12
ATOM 20711 N N . SER A 1 94 ? -0.281 2.096 -15.470 1.00 0.00 94 SER A N 12
ATOM 20712 C CA . SER A 1 94 ? 0.908 2.148 -14.636 1.00 0.00 94 SER A CA 12
ATOM 20713 C C . SER A 1 94 ? 1.061 0.840 -13.859 1.00 0.00 94 SER A C 12
ATOM 20714 O O . SER A 1 94 ? 2.129 0.555 -13.319 1.00 0.00 94 SER A O 12
ATOM 20722 N N . TYR A 1 95 ? -0.022 0.078 -13.827 1.00 0.00 95 TYR A N 12
ATOM 20723 C CA . TYR A 1 95 ? -0.022 -1.194 -13.124 1.00 0.00 95 TYR A CA 12
ATOM 20724 C C . TYR A 1 95 ? 1.201 -2.031 -13.506 1.00 0.00 95 TYR A C 12
ATOM 20725 O O . TYR A 1 95 ? 1.793 -2.695 -12.657 1.00 0.00 95 TYR A O 12
ATOM 20743 N N . GLU A 1 96 ? 1.542 -1.972 -14.785 1.00 0.00 96 GLU A N 12
ATOM 20744 C CA . GLU A 1 96 ? 2.683 -2.717 -15.290 1.00 0.00 96 GLU A CA 12
ATOM 20745 C C . GLU A 1 96 ? 3.984 -1.978 -14.966 1.00 0.00 96 GLU A C 12
ATOM 20746 O O . GLU A 1 96 ? 5.044 -2.594 -14.871 1.00 0.00 96 GLU A O 12
ATOM 20758 N N . ALA A 1 97 ? 3.859 -0.669 -14.806 1.00 0.00 97 ALA A N 12
ATOM 20759 C CA . ALA A 1 97 ? 5.012 0.160 -14.495 1.00 0.00 97 ALA A CA 12
ATOM 20760 C C . ALA A 1 97 ? 5.405 -0.049 -13.031 1.00 0.00 97 ALA A C 12
ATOM 20761 O O . ALA A 1 97 ? 6.431 0.459 -12.582 1.00 0.00 97 ALA A O 12
ATOM 20768 N N . LEU A 1 98 ? 4.567 -0.797 -12.328 1.00 0.00 98 LEU A N 12
ATOM 20769 C CA . LEU A 1 98 ? 4.814 -1.079 -10.924 1.00 0.00 98 LEU A CA 12
ATOM 20770 C C . LEU A 1 98 ? 6.040 -1.986 -10.799 1.00 0.00 98 LEU A C 12
ATOM 20771 O O . LEU A 1 98 ? 6.280 -2.833 -11.657 1.00 0.00 98 LEU A O 12
ATOM 20787 N N . VAL A 1 99 ? 6.783 -1.776 -9.722 1.00 0.00 99 VAL A N 12
ATOM 20788 C CA . VAL A 1 99 ? 7.979 -2.564 -9.473 1.00 0.00 99 VAL A CA 12
ATOM 20789 C C . VAL A 1 99 ? 7.975 -3.042 -8.020 1.00 0.00 99 VAL A C 12
ATOM 20790 O O . VAL A 1 99 ? 7.555 -2.313 -7.124 1.00 0.00 99 VAL A O 12
ATOM 20803 N N . PRO A 1 100 ? 8.462 -4.297 -7.827 1.00 0.00 100 PRO A N 12
ATOM 20804 C CA . PRO A 1 100 ? 8.520 -4.881 -6.498 1.00 0.00 100 PRO A CA 12
ATOM 20805 C C . PRO A 1 100 ? 9.662 -4.275 -5.681 1.00 0.00 100 PRO A C 12
ATOM 20806 O O . PRO A 1 100 ? 10.806 -4.244 -6.134 1.00 0.00 100 PRO A O 12
ATOM 20817 N N . LEU A 1 101 ? 9.314 -3.807 -4.492 1.00 0.00 101 LEU A N 12
ATOM 20818 C CA . LEU A 1 101 ? 10.296 -3.203 -3.607 1.00 0.00 101 LEU A CA 12
ATOM 20819 C C . LEU A 1 101 ? 11.402 -4.219 -3.312 1.00 0.00 101 LEU A C 12
ATOM 20820 O O . LEU A 1 101 ? 11.229 -5.415 -3.540 1.00 0.00 101 LEU A O 12
ATOM 20836 N N . PRO A 1 102 ? 12.543 -3.691 -2.794 1.00 0.00 102 PRO A N 12
ATOM 20837 C CA . PRO A 1 102 ? 13.677 -4.537 -2.465 1.00 0.00 102 PRO A CA 12
ATOM 20838 C C . PRO A 1 102 ? 13.418 -5.325 -1.179 1.00 0.00 102 PRO A C 12
ATOM 20839 O O . PRO A 1 102 ? 12.273 -5.461 -0.750 1.00 0.00 102 PRO A O 12
ATOM 20850 N N . GLU A 1 103 ? 14.500 -5.824 -0.600 1.00 0.00 103 GLU A N 12
ATOM 20851 C CA . GLU A 1 103 ? 14.404 -6.595 0.628 1.00 0.00 103 GLU A CA 12
ATOM 20852 C C . GLU A 1 103 ? 15.679 -6.433 1.458 1.00 0.00 103 GLU A C 12
ATOM 20853 O O . GLU A 1 103 ? 16.758 -6.840 1.029 1.00 0.00 103 GLU A O 12
ATOM 20865 N N . GLU A 1 104 ? 15.514 -5.838 2.630 1.00 0.00 104 GLU A N 12
ATOM 20866 C CA . GLU A 1 104 ? 16.638 -5.618 3.523 1.00 0.00 104 GLU A CA 12
ATOM 20867 C C . GLU A 1 104 ? 16.153 -5.508 4.970 1.00 0.00 104 GLU A C 12
ATOM 20868 O O . GLU A 1 104 ? 14.988 -5.776 5.260 1.00 0.00 104 GLU A O 12
ATOM 20880 N N . ILE A 1 105 ? 17.072 -5.115 5.840 1.00 0.00 105 ILE A N 12
ATOM 20881 C CA . ILE A 1 105 ? 16.753 -4.967 7.250 1.00 0.00 105 ILE A CA 12
ATOM 20882 C C . ILE A 1 105 ? 16.998 -3.518 7.675 1.00 0.00 105 ILE A C 12
ATOM 20883 O O . ILE A 1 105 ? 17.600 -3.266 8.717 1.00 0.00 105 ILE A O 12
ATOM 20899 N N . GLN A 1 106 ? 16.519 -2.602 6.845 1.00 0.00 106 GLN A N 12
ATOM 20900 C CA . GLN A 1 106 ? 16.679 -1.185 7.121 1.00 0.00 106 GLN A CA 12
ATOM 20901 C C . GLN A 1 106 ? 15.677 -0.368 6.302 1.00 0.00 106 GLN A C 12
ATOM 20902 O O . GLN A 1 106 ? 15.963 0.014 5.168 1.00 0.00 106 GLN A O 12
ATOM 20916 N N . VAL A 1 107 ? 14.524 -0.125 6.908 1.00 0.00 107 VAL A N 12
ATOM 20917 C CA . VAL A 1 107 ? 13.479 0.639 6.249 1.00 0.00 107 VAL A CA 12
ATOM 20918 C C . VAL A 1 107 ? 13.042 -0.093 4.979 1.00 0.00 107 VAL A C 12
ATOM 20919 O O . VAL A 1 107 ? 13.125 0.456 3.881 1.00 0.00 107 VAL A O 12
ATOM 20932 N N . SER A 1 108 ? 12.585 -1.322 5.170 1.00 0.00 108 SER A N 12
ATOM 20933 C CA . SER A 1 108 ? 12.134 -2.135 4.053 1.00 0.00 108 SER A CA 12
ATOM 20934 C C . SER A 1 108 ? 11.489 -3.422 4.570 1.00 0.00 108 SER A C 12
ATOM 20935 O O . SER A 1 108 ? 12.187 -4.370 4.930 1.00 0.00 108 SER A O 12
ATOM 20943 N N . PRO A 1 109 ? 10.129 -3.415 4.592 1.00 0.00 109 PRO A N 12
ATOM 20944 C CA . PRO A 1 109 ? 9.382 -4.571 5.059 1.00 0.00 109 PRO A CA 12
ATOM 20945 C C . PRO A 1 109 ? 9.394 -5.690 4.015 1.00 0.00 109 PRO A C 12
ATOM 20946 O O . PRO A 1 109 ? 8.408 -5.897 3.310 1.00 0.00 109 PRO A O 12
ATOM 20957 N N . GLY A 1 110 ? 10.522 -6.383 3.950 1.00 0.00 110 GLY A N 12
ATOM 20958 C CA . GLY A 1 110 ? 10.676 -7.475 3.005 1.00 0.00 110 GLY A CA 12
ATOM 20959 C C . GLY A 1 110 ? 11.429 -8.646 3.638 1.00 0.00 110 GLY A C 12
ATOM 20960 O O . GLY A 1 110 ? 12.070 -8.488 4.676 1.00 0.00 110 GLY A O 12
ATOM 20964 N N . ASP A 1 111 ? 11.327 -9.796 2.987 1.00 0.00 111 ASP A N 12
ATOM 20965 C CA . ASP A 1 111 ? 11.991 -10.993 3.474 1.00 0.00 111 ASP A CA 12
ATOM 20966 C C . ASP A 1 111 ? 13.367 -11.111 2.815 1.00 0.00 111 ASP A C 12
ATOM 20967 O O . ASP A 1 111 ? 13.478 -11.556 1.674 1.00 0.00 111 ASP A O 12
ATOM 20976 N N . THR A 1 112 ? 14.383 -10.705 3.564 1.00 0.00 112 THR A N 12
ATOM 20977 C CA . THR A 1 112 ? 15.747 -10.760 3.067 1.00 0.00 112 THR A CA 12
ATOM 20978 C C . THR A 1 112 ? 16.176 -12.212 2.845 1.00 0.00 112 THR A C 12
ATOM 20979 O O . THR A 1 112 ? 15.984 -13.060 3.715 1.00 0.00 112 THR A O 12
ATOM 20990 N N . GLU A 1 113 ? 16.748 -12.453 1.675 1.00 0.00 113 GLU A N 12
ATOM 20991 C CA . GLU A 1 113 ? 17.206 -13.788 1.326 1.00 0.00 113 GLU A CA 12
ATOM 20992 C C . GLU A 1 113 ? 16.017 -14.746 1.224 1.00 0.00 113 GLU A C 12
ATOM 20993 O O . GLU A 1 113 ? 15.027 -14.591 1.937 1.00 0.00 113 GLU A O 12
ATOM 21005 N N . ILE A 1 114 ? 16.155 -15.716 0.331 1.00 0.00 114 ILE A N 12
ATOM 21006 C CA . ILE A 1 114 ? 15.106 -16.699 0.126 1.00 0.00 114 ILE A CA 12
ATOM 21007 C C . ILE A 1 114 ? 15.635 -18.088 0.491 1.00 0.00 114 ILE A C 12
ATOM 21008 O O . ILE A 1 114 ? 15.772 -18.951 -0.374 1.00 0.00 114 ILE A O 12
ATOM 21024 N N . SER A 1 115 ? 15.919 -18.259 1.774 1.00 0.00 115 SER A N 12
ATOM 21025 C CA . SER A 1 115 ? 16.430 -19.528 2.264 1.00 0.00 115 SER A CA 12
ATOM 21026 C C . SER A 1 115 ? 17.689 -19.920 1.488 1.00 0.00 115 SER A C 12
ATOM 21027 O O . SER A 1 115 ? 17.610 -20.631 0.488 1.00 0.00 115 SER A O 12
ATOM 21035 N N . GLY A 1 116 ? 18.822 -19.437 1.978 1.00 0.00 116 GLY A N 12
ATOM 21036 C CA . GLY A 1 116 ? 20.096 -19.728 1.342 1.00 0.00 116 GLY A CA 12
ATOM 21037 C C . GLY A 1 116 ? 20.423 -18.688 0.268 1.00 0.00 116 GLY A C 12
ATOM 21038 O O . GLY A 1 116 ? 19.745 -17.668 0.160 1.00 0.00 116 GLY A O 12
ATOM 21042 N N . PRO A 1 117 ? 21.489 -18.992 -0.519 1.00 0.00 117 PRO A N 12
ATOM 21043 C CA . PRO A 1 117 ? 21.915 -18.095 -1.581 1.00 0.00 117 PRO A CA 12
ATOM 21044 C C . PRO A 1 117 ? 20.964 -18.173 -2.778 1.00 0.00 117 PRO A C 12
ATOM 21045 O O . PRO A 1 117 ? 21.028 -19.117 -3.565 1.00 0.00 117 PRO A O 12
ATOM 21056 N N . SER A 1 118 ? 20.106 -17.169 -2.877 1.00 0.00 118 SER A N 12
ATOM 21057 C CA . SER A 1 118 ? 19.144 -17.112 -3.965 1.00 0.00 118 SER A CA 12
ATOM 21058 C C . SER A 1 118 ? 19.870 -16.907 -5.296 1.00 0.00 118 SER A C 12
ATOM 21059 O O . SER A 1 118 ? 20.785 -16.090 -5.388 1.00 0.00 118 SER A O 12
ATOM 21067 N N . SER A 1 119 ? 19.435 -17.662 -6.293 1.00 0.00 119 SER A N 12
ATOM 21068 C CA . SER A 1 119 ? 20.032 -17.573 -7.615 1.00 0.00 119 SER A CA 12
ATOM 21069 C C . SER A 1 119 ? 18.938 -17.563 -8.684 1.00 0.00 119 SER A C 12
ATOM 21070 O O . SER A 1 119 ? 18.051 -18.415 -8.678 1.00 0.00 119 SER A O 12
ATOM 21078 N N . GLY A 1 120 ? 19.036 -16.588 -9.577 1.00 0.00 120 GLY A N 12
ATOM 21079 C CA . GLY A 1 120 ? 18.065 -16.456 -10.650 1.00 0.00 120 GLY A CA 12
ATOM 21080 C C . GLY A 1 120 ? 17.812 -14.983 -10.981 1.00 0.00 120 GLY A C 12
ATOM 21081 O O . GLY A 1 120 ? 16.686 -14.598 -11.293 1.00 0.00 120 GLY A O 12
ATOM 21085 N N . GLY A 1 1 ? -27.103 3.826 19.846 1.00 0.00 1 GLY A N 13
ATOM 21086 C CA . GLY A 1 1 ? -26.450 4.144 21.105 1.00 0.00 1 GLY A CA 13
ATOM 21087 C C . GLY A 1 1 ? -25.132 3.379 21.247 1.00 0.00 1 GLY A C 13
ATOM 21088 O O . GLY A 1 1 ? -24.848 2.474 20.464 1.00 0.00 1 GLY A O 13
ATOM 21092 N N . SER A 1 2 ? -24.364 3.770 22.253 1.00 0.00 2 SER A N 13
ATOM 21093 C CA . SER A 1 2 ? -23.083 3.132 22.509 1.00 0.00 2 SER A CA 13
ATOM 21094 C C . SER A 1 2 ? -22.136 3.370 21.331 1.00 0.00 2 SER A C 13
ATOM 21095 O O . SER A 1 2 ? -22.321 2.802 20.256 1.00 0.00 2 SER A O 13
ATOM 21103 N N . SER A 1 3 ? -21.141 4.211 21.574 1.00 0.00 3 SER A N 13
ATOM 21104 C CA . SER A 1 3 ? -20.164 4.531 20.547 1.00 0.00 3 SER A CA 13
ATOM 21105 C C . SER A 1 3 ? -18.767 4.108 21.004 1.00 0.00 3 SER A C 13
ATOM 21106 O O . SER A 1 3 ? -18.027 4.909 21.573 1.00 0.00 3 SER A O 13
ATOM 21114 N N . GLY A 1 4 ? -18.448 2.850 20.737 1.00 0.00 4 GLY A N 13
ATOM 21115 C CA . GLY A 1 4 ? -17.152 2.311 21.114 1.00 0.00 4 GLY A CA 13
ATOM 21116 C C . GLY A 1 4 ? -16.469 1.640 19.920 1.00 0.00 4 GLY A C 13
ATOM 21117 O O . GLY A 1 4 ? -16.586 0.430 19.734 1.00 0.00 4 GLY A O 13
ATOM 21121 N N . SER A 1 5 ? -15.771 2.455 19.143 1.00 0.00 5 SER A N 13
ATOM 21122 C CA . SER A 1 5 ? -15.070 1.956 17.973 1.00 0.00 5 SER A CA 13
ATOM 21123 C C . SER A 1 5 ? -13.861 1.123 18.404 1.00 0.00 5 SER A C 13
ATOM 21124 O O . SER A 1 5 ? -12.784 1.666 18.646 1.00 0.00 5 SER A O 13
ATOM 21132 N N . SER A 1 6 ? -14.079 -0.181 18.486 1.00 0.00 6 SER A N 13
ATOM 21133 C CA . SER A 1 6 ? -13.020 -1.094 18.883 1.00 0.00 6 SER A CA 13
ATOM 21134 C C . SER A 1 6 ? -12.752 -2.102 17.764 1.00 0.00 6 SER A C 13
ATOM 21135 O O . SER A 1 6 ? -13.674 -2.755 17.277 1.00 0.00 6 SER A O 13
ATOM 21143 N N . GLY A 1 7 ? -11.485 -2.198 17.389 1.00 0.00 7 GLY A N 13
ATOM 21144 C CA . GLY A 1 7 ? -11.084 -3.116 16.336 1.00 0.00 7 GLY A CA 13
ATOM 21145 C C . GLY A 1 7 ? -9.585 -3.415 16.412 1.00 0.00 7 GLY A C 13
ATOM 21146 O O . GLY A 1 7 ? -8.993 -3.371 17.489 1.00 0.00 7 GLY A O 13
ATOM 21150 N N . ASP A 1 8 ? -9.015 -3.713 15.253 1.00 0.00 8 ASP A N 13
ATOM 21151 C CA . ASP A 1 8 ? -7.597 -4.019 15.174 1.00 0.00 8 ASP A CA 13
ATOM 21152 C C . ASP A 1 8 ? -6.916 -3.023 14.233 1.00 0.00 8 ASP A C 13
ATOM 21153 O O . ASP A 1 8 ? -6.700 -3.321 13.059 1.00 0.00 8 ASP A O 13
ATOM 21162 N N . GLU A 1 9 ? -6.597 -1.861 14.783 1.00 0.00 9 GLU A N 13
ATOM 21163 C CA . GLU A 1 9 ? -5.946 -0.819 14.007 1.00 0.00 9 GLU A CA 13
ATOM 21164 C C . GLU A 1 9 ? -4.526 -1.248 13.629 1.00 0.00 9 GLU A C 13
ATOM 21165 O O . GLU A 1 9 ? -3.870 -1.967 14.382 1.00 0.00 9 GLU A O 13
ATOM 21177 N N . ILE A 1 10 ? -4.094 -0.789 12.464 1.00 0.00 10 ILE A N 13
ATOM 21178 C CA . ILE A 1 10 ? -2.765 -1.116 11.977 1.00 0.00 10 ILE A CA 13
ATOM 21179 C C . ILE A 1 10 ? -2.259 0.019 11.086 1.00 0.00 10 ILE A C 13
ATOM 21180 O O . ILE A 1 10 ? -3.002 0.950 10.779 1.00 0.00 10 ILE A O 13
ATOM 21196 N N . PHE A 1 11 ? -0.998 -0.095 10.695 1.00 0.00 11 PHE A N 13
ATOM 21197 C CA . PHE A 1 11 ? -0.384 0.911 9.844 1.00 0.00 11 PHE A CA 13
ATOM 21198 C C . PHE A 1 11 ? -0.023 0.327 8.477 1.00 0.00 11 PHE A C 13
ATOM 21199 O O . PHE A 1 11 ? 0.972 -0.384 8.346 1.00 0.00 11 PHE A O 13
ATOM 21216 N N . CYS A 1 12 ? -0.851 0.648 7.494 1.00 0.00 12 CYS A N 13
ATOM 21217 C CA . CYS A 1 12 ? -0.631 0.164 6.142 1.00 0.00 12 CYS A CA 13
ATOM 21218 C C . CYS A 1 12 ? -0.033 1.304 5.315 1.00 0.00 12 CYS A C 13
ATOM 21219 O O . CYS A 1 12 ? -0.321 2.473 5.564 1.00 0.00 12 CYS A O 13
ATOM 21227 N N . ARG A 1 13 ? 0.789 0.922 4.348 1.00 0.00 13 ARG A N 13
ATOM 21228 C CA . ARG A 1 13 ? 1.430 1.898 3.483 1.00 0.00 13 ARG A CA 13
ATOM 21229 C C . ARG A 1 13 ? 1.160 1.564 2.015 1.00 0.00 13 ARG A C 13
ATOM 21230 O O . ARG A 1 13 ? 1.176 0.396 1.627 1.00 0.00 13 ARG A O 13
ATOM 21251 N N . VAL A 1 14 ? 0.919 2.609 1.238 1.00 0.00 14 VAL A N 13
ATOM 21252 C CA . VAL A 1 14 ? 0.646 2.441 -0.180 1.00 0.00 14 VAL A CA 13
ATOM 21253 C C . VAL A 1 14 ? 1.843 2.944 -0.988 1.00 0.00 14 VAL A C 13
ATOM 21254 O O . VAL A 1 14 ? 2.017 4.149 -1.163 1.00 0.00 14 VAL A O 13
ATOM 21267 N N . TYR A 1 15 ? 2.638 1.995 -1.460 1.00 0.00 15 TYR A N 13
ATOM 21268 C CA . TYR A 1 15 ? 3.815 2.327 -2.246 1.00 0.00 15 TYR A CA 13
ATOM 21269 C C . TYR A 1 15 ? 3.420 2.896 -3.611 1.00 0.00 15 TYR A C 13
ATOM 21270 O O . TYR A 1 15 ? 2.375 2.543 -4.156 1.00 0.00 15 TYR A O 13
ATOM 21288 N N . MET A 1 16 ? 4.276 3.768 -4.123 1.00 0.00 16 MET A N 13
ATOM 21289 C CA . MET A 1 16 ? 4.030 4.389 -5.413 1.00 0.00 16 MET A CA 13
ATOM 21290 C C . MET A 1 16 ? 4.860 3.720 -6.511 1.00 0.00 16 MET A C 13
ATOM 21291 O O . MET A 1 16 ? 5.804 2.988 -6.221 1.00 0.00 16 MET A O 13
ATOM 21305 N N . PRO A 1 17 ? 4.468 4.005 -7.782 1.00 0.00 17 PRO A N 13
ATOM 21306 C CA . PRO A 1 17 ? 5.165 3.440 -8.924 1.00 0.00 17 PRO A CA 13
ATOM 21307 C C . PRO A 1 17 ? 6.509 4.137 -9.146 1.00 0.00 17 PRO A C 13
ATOM 21308 O O . PRO A 1 17 ? 7.206 3.853 -10.119 1.00 0.00 17 PRO A O 13
ATOM 21319 N N . ASP A 1 18 ? 6.832 5.035 -8.228 1.00 0.00 18 ASP A N 13
ATOM 21320 C CA . ASP A 1 18 ? 8.079 5.775 -8.311 1.00 0.00 18 ASP A CA 13
ATOM 21321 C C . ASP A 1 18 ? 8.904 5.520 -7.048 1.00 0.00 18 ASP A C 13
ATOM 21322 O O . ASP A 1 18 ? 9.851 6.252 -6.762 1.00 0.00 18 ASP A O 13
ATOM 21331 N N . HIS A 1 19 ? 8.514 4.481 -6.325 1.00 0.00 19 HIS A N 13
ATOM 21332 C CA . HIS A 1 19 ? 9.205 4.120 -5.099 1.00 0.00 19 HIS A CA 13
ATOM 21333 C C . HIS A 1 19 ? 8.990 5.212 -4.049 1.00 0.00 19 HIS A C 13
ATOM 21334 O O . HIS A 1 19 ? 9.886 6.014 -3.790 1.00 0.00 19 HIS A O 13
ATOM 21348 N N . SER A 1 20 ? 7.797 5.207 -3.472 1.00 0.00 20 SER A N 13
ATOM 21349 C CA . SER A 1 20 ? 7.453 6.187 -2.456 1.00 0.00 20 SER A CA 13
ATOM 21350 C C . SER A 1 20 ? 6.093 5.849 -1.842 1.00 0.00 20 SER A C 13
ATOM 21351 O O . SER A 1 20 ? 5.061 5.984 -2.497 1.00 0.00 20 SER A O 13
ATOM 21359 N N . TYR A 1 21 ? 6.136 5.415 -0.590 1.00 0.00 21 TYR A N 13
ATOM 21360 C CA . TYR A 1 21 ? 4.920 5.056 0.119 1.00 0.00 21 TYR A CA 13
ATOM 21361 C C . TYR A 1 21 ? 4.675 6.000 1.298 1.00 0.00 21 TYR A C 13
ATOM 21362 O O . TYR A 1 21 ? 5.528 6.823 1.627 1.00 0.00 21 TYR A O 13
ATOM 21380 N N . VAL A 1 22 ? 3.505 5.849 1.903 1.00 0.00 22 VAL A N 13
ATOM 21381 C CA . VAL A 1 22 ? 3.137 6.678 3.038 1.00 0.00 22 VAL A CA 13
ATOM 21382 C C . VAL A 1 22 ? 2.588 5.789 4.155 1.00 0.00 22 VAL A C 13
ATOM 21383 O O . VAL A 1 22 ? 2.241 4.632 3.920 1.00 0.00 22 VAL A O 13
ATOM 21396 N N . THR A 1 23 ? 2.526 6.363 5.348 1.00 0.00 23 THR A N 13
ATOM 21397 C CA . THR A 1 23 ? 2.025 5.637 6.503 1.00 0.00 23 THR A CA 13
ATOM 21398 C C . THR A 1 23 ? 0.598 6.081 6.834 1.00 0.00 23 THR A C 13
ATOM 21399 O O . THR A 1 23 ? 0.361 7.252 7.128 1.00 0.00 23 THR A O 13
ATOM 21410 N N . ILE A 1 24 ? -0.314 5.122 6.775 1.00 0.00 24 ILE A N 13
ATOM 21411 C CA . ILE A 1 24 ? -1.711 5.400 7.064 1.00 0.00 24 ILE A CA 13
ATOM 21412 C C . ILE A 1 24 ? -2.208 4.427 8.136 1.00 0.00 24 ILE A C 13
ATOM 21413 O O . ILE A 1 24 ? -1.845 3.252 8.128 1.00 0.00 24 ILE A O 13
ATOM 21429 N N . ARG A 1 25 ? -3.030 4.953 9.032 1.00 0.00 25 ARG A N 13
ATOM 21430 C CA . ARG A 1 25 ? -3.581 4.146 10.107 1.00 0.00 25 ARG A CA 13
ATOM 21431 C C . ARG A 1 25 ? -5.008 3.711 9.767 1.00 0.00 25 ARG A C 13
ATOM 21432 O O . ARG A 1 25 ? -5.922 4.534 9.743 1.00 0.00 25 ARG A O 13
ATOM 21453 N N . SER A 1 26 ? -5.154 2.419 9.514 1.00 0.00 26 SER A N 13
ATOM 21454 C CA . SER A 1 26 ? -6.454 1.865 9.177 1.00 0.00 26 SER A CA 13
ATOM 21455 C C . SER A 1 26 ? -6.720 0.610 10.010 1.00 0.00 26 SER A C 13
ATOM 21456 O O . SER A 1 26 ? -5.819 0.098 10.673 1.00 0.00 26 SER A O 13
ATOM 21464 N N . ARG A 1 27 ? -7.961 0.150 9.950 1.00 0.00 27 ARG A N 13
ATOM 21465 C CA . ARG A 1 27 ? -8.357 -1.036 10.690 1.00 0.00 27 ARG A CA 13
ATOM 21466 C C . ARG A 1 27 ? -8.357 -2.260 9.772 1.00 0.00 27 ARG A C 13
ATOM 21467 O O . ARG A 1 27 ? -8.159 -2.135 8.565 1.00 0.00 27 ARG A O 13
ATOM 21488 N N . LEU A 1 28 ? -8.582 -3.416 10.380 1.00 0.00 28 LEU A N 13
ATOM 21489 C CA . LEU A 1 28 ? -8.610 -4.661 9.632 1.00 0.00 28 LEU A CA 13
ATOM 21490 C C . LEU A 1 28 ? -10.003 -4.858 9.030 1.00 0.00 28 LEU A C 13
ATOM 21491 O O . LEU A 1 28 ? -10.590 -5.931 9.152 1.00 0.00 28 LEU A O 13
ATOM 21507 N N . SER A 1 29 ? -10.491 -3.804 8.392 1.00 0.00 29 SER A N 13
ATOM 21508 C CA . SER A 1 29 ? -11.803 -3.847 7.770 1.00 0.00 29 SER A CA 13
ATOM 21509 C C . SER A 1 29 ? -11.834 -2.929 6.547 1.00 0.00 29 SER A C 13
ATOM 21510 O O . SER A 1 29 ? -12.328 -3.314 5.489 1.00 0.00 29 SER A O 13
ATOM 21518 N N . ALA A 1 30 ? -11.298 -1.731 6.732 1.00 0.00 30 ALA A N 13
ATOM 21519 C CA . ALA A 1 30 ? -11.257 -0.755 5.657 1.00 0.00 30 ALA A CA 13
ATOM 21520 C C . ALA A 1 30 ? -10.923 -1.464 4.343 1.00 0.00 30 ALA A C 13
ATOM 21521 O O . ALA A 1 30 ? -9.952 -2.216 4.268 1.00 0.00 30 ALA A O 13
ATOM 21528 N N . SER A 1 31 ? -11.746 -1.199 3.339 1.00 0.00 31 SER A N 13
ATOM 21529 C CA . SER A 1 31 ? -11.550 -1.802 2.031 1.00 0.00 31 SER A CA 13
ATOM 21530 C C . SER A 1 31 ? -10.530 -0.992 1.229 1.00 0.00 31 SER A C 13
ATOM 21531 O O . SER A 1 31 ? -10.202 0.136 1.594 1.00 0.00 31 SER A O 13
ATOM 21539 N N . VAL A 1 32 ? -10.058 -1.597 0.149 1.00 0.00 32 VAL A N 13
ATOM 21540 C CA . VAL A 1 32 ? -9.083 -0.946 -0.709 1.00 0.00 32 VAL A CA 13
ATOM 21541 C C . VAL A 1 32 ? -9.443 0.535 -0.850 1.00 0.00 32 VAL A C 13
ATOM 21542 O O . VAL A 1 32 ? -8.584 1.403 -0.702 1.00 0.00 32 VAL A O 13
ATOM 21555 N N . GLN A 1 33 ? -10.714 0.777 -1.134 1.00 0.00 33 GLN A N 13
ATOM 21556 C CA . GLN A 1 33 ? -11.198 2.138 -1.297 1.00 0.00 33 GLN A CA 13
ATOM 21557 C C . GLN A 1 33 ? -10.829 2.982 -0.076 1.00 0.00 33 GLN A C 13
ATOM 21558 O O . GLN A 1 33 ? -10.175 4.016 -0.206 1.00 0.00 33 GLN A O 13
ATOM 21572 N N . ASP A 1 34 ? -11.264 2.510 1.084 1.00 0.00 34 ASP A N 13
ATOM 21573 C CA . ASP A 1 34 ? -10.987 3.208 2.327 1.00 0.00 34 ASP A CA 13
ATOM 21574 C C . ASP A 1 34 ? -9.531 3.678 2.331 1.00 0.00 34 ASP A C 13
ATOM 21575 O O . ASP A 1 34 ? -9.261 4.875 2.415 1.00 0.00 34 ASP A O 13
ATOM 21584 N N . ILE A 1 35 ? -8.631 2.710 2.238 1.00 0.00 35 ILE A N 13
ATOM 21585 C CA . ILE A 1 35 ? -7.209 3.010 2.229 1.00 0.00 35 ILE A CA 13
ATOM 21586 C C . ILE A 1 35 ? -6.929 4.106 1.199 1.00 0.00 35 ILE A C 13
ATOM 21587 O O . ILE A 1 35 ? -6.415 5.169 1.542 1.00 0.00 35 ILE A O 13
ATOM 21603 N N . LEU A 1 36 ? -7.280 3.809 -0.044 1.00 0.00 36 LEU A N 13
ATOM 21604 C CA . LEU A 1 36 ? -7.073 4.756 -1.126 1.00 0.00 36 LEU A CA 13
ATOM 21605 C C . LEU A 1 36 ? -7.399 6.167 -0.633 1.00 0.00 36 LEU A C 13
ATOM 21606 O O . LEU A 1 36 ? -6.664 7.112 -0.915 1.00 0.00 36 LEU A O 13
ATOM 21622 N N . GLY A 1 37 ? -8.503 6.265 0.094 1.00 0.00 37 GLY A N 13
ATOM 21623 C CA . GLY A 1 37 ? -8.936 7.544 0.629 1.00 0.00 37 GLY A CA 13
ATOM 21624 C C . GLY A 1 37 ? -7.932 8.078 1.653 1.00 0.00 37 GLY A C 13
ATOM 21625 O O . GLY A 1 37 ? -7.521 9.236 1.580 1.00 0.00 37 GLY A O 13
ATOM 21629 N N . SER A 1 38 ? -7.566 7.209 2.583 1.00 0.00 38 SER A N 13
ATOM 21630 C CA . SER A 1 38 ? -6.618 7.579 3.621 1.00 0.00 38 SER A CA 13
ATOM 21631 C C . SER A 1 38 ? -5.295 8.017 2.989 1.00 0.00 38 SER A C 13
ATOM 21632 O O . SER A 1 38 ? -4.689 8.994 3.426 1.00 0.00 38 SER A O 13
ATOM 21640 N N . VAL A 1 39 ? -4.887 7.273 1.972 1.00 0.00 39 VAL A N 13
ATOM 21641 C CA . VAL A 1 39 ? -3.647 7.573 1.276 1.00 0.00 39 VAL A CA 13
ATOM 21642 C C . VAL A 1 39 ? -3.829 8.843 0.442 1.00 0.00 39 VAL A C 13
ATOM 21643 O O . VAL A 1 39 ? -3.073 9.801 0.591 1.00 0.00 39 VAL A O 13
ATOM 21656 N N . THR A 1 40 ? -4.837 8.808 -0.418 1.00 0.00 40 THR A N 13
ATOM 21657 C CA . THR A 1 40 ? -5.129 9.944 -1.275 1.00 0.00 40 THR A CA 13
ATOM 21658 C C . THR A 1 40 ? -4.906 11.255 -0.518 1.00 0.00 40 THR A C 13
ATOM 21659 O O . THR A 1 40 ? -4.392 12.221 -1.080 1.00 0.00 40 THR A O 13
ATOM 21670 N N . GLU A 1 41 ? -5.305 11.246 0.745 1.00 0.00 41 GLU A N 13
ATOM 21671 C CA . GLU A 1 41 ? -5.156 12.423 1.585 1.00 0.00 41 GLU A CA 13
ATOM 21672 C C . GLU A 1 41 ? -3.676 12.783 1.737 1.00 0.00 41 GLU A C 13
ATOM 21673 O O . GLU A 1 41 ? -3.288 13.930 1.523 1.00 0.00 41 GLU A O 13
ATOM 21685 N N . LYS A 1 42 ? -2.891 11.781 2.104 1.00 0.00 42 LYS A N 13
ATOM 21686 C CA . LYS A 1 42 ? -1.463 11.977 2.286 1.00 0.00 42 LYS A CA 13
ATOM 21687 C C . LYS A 1 42 ? -0.873 12.602 1.020 1.00 0.00 42 LYS A C 13
ATOM 21688 O O . LYS A 1 42 ? -0.012 13.477 1.098 1.00 0.00 42 LYS A O 13
ATOM 21707 N N . LEU A 1 43 ? -1.359 12.127 -0.118 1.00 0.00 43 LEU A N 13
ATOM 21708 C CA . LEU A 1 43 ? -0.891 12.628 -1.399 1.00 0.00 43 LEU A CA 13
ATOM 21709 C C . LEU A 1 43 ? -1.163 14.132 -1.484 1.00 0.00 43 LEU A C 13
ATOM 21710 O O . LEU A 1 43 ? -1.587 14.746 -0.506 1.00 0.00 43 LEU A O 13
ATOM 21726 N N . GLN A 1 44 ? -0.909 14.681 -2.663 1.00 0.00 44 GLN A N 13
ATOM 21727 C CA . GLN A 1 44 ? -1.121 16.100 -2.888 1.00 0.00 44 GLN A CA 13
ATOM 21728 C C . GLN A 1 44 ? -2.015 16.315 -4.112 1.00 0.00 44 GLN A C 13
ATOM 21729 O O . GLN A 1 44 ? -1.538 16.290 -5.245 1.00 0.00 44 GLN A O 13
ATOM 21743 N N . TYR A 1 45 ? -3.295 16.521 -3.841 1.00 0.00 45 TYR A N 13
ATOM 21744 C CA . TYR A 1 45 ? -4.260 16.741 -4.905 1.00 0.00 45 TYR A CA 13
ATOM 21745 C C . TYR A 1 45 ? -5.288 17.799 -4.504 1.00 0.00 45 TYR A C 13
ATOM 21746 O O . TYR A 1 45 ? -5.243 18.324 -3.392 1.00 0.00 45 TYR A O 13
ATOM 21764 N N . SER A 1 46 ? -6.192 18.082 -5.430 1.00 0.00 46 SER A N 13
ATOM 21765 C CA . SER A 1 46 ? -7.230 19.069 -5.187 1.00 0.00 46 SER A CA 13
ATOM 21766 C C . SER A 1 46 ? -8.559 18.369 -4.893 1.00 0.00 46 SER A C 13
ATOM 21767 O O . SER A 1 46 ? -8.687 17.163 -5.097 1.00 0.00 46 SER A O 13
ATOM 21775 N N . GLU A 1 47 ? -9.513 19.156 -4.418 1.00 0.00 47 GLU A N 13
ATOM 21776 C CA . GLU A 1 47 ? -10.827 18.627 -4.094 1.00 0.00 47 GLU A CA 13
ATOM 21777 C C . GLU A 1 47 ? -11.841 19.031 -5.166 1.00 0.00 47 GLU A C 13
ATOM 21778 O O . GLU A 1 47 ? -12.706 19.871 -4.923 1.00 0.00 47 GLU A O 13
ATOM 21790 N N . GLU A 1 48 ? -11.701 18.414 -6.330 1.00 0.00 48 GLU A N 13
ATOM 21791 C CA . GLU A 1 48 ? -12.594 18.699 -7.441 1.00 0.00 48 GLU A CA 13
ATOM 21792 C C . GLU A 1 48 ? -13.609 17.567 -7.609 1.00 0.00 48 GLU A C 13
ATOM 21793 O O . GLU A 1 48 ? -13.390 16.455 -7.131 1.00 0.00 48 GLU A O 13
ATOM 21805 N N . PRO A 1 49 ? -14.728 17.897 -8.308 1.00 0.00 49 PRO A N 13
ATOM 21806 C CA . PRO A 1 49 ? -15.778 16.921 -8.546 1.00 0.00 49 PRO A CA 13
ATOM 21807 C C . PRO A 1 49 ? -15.359 15.917 -9.622 1.00 0.00 49 PRO A C 13
ATOM 21808 O O . PRO A 1 49 ? -15.829 15.986 -10.757 1.00 0.00 49 PRO A O 13
ATOM 21819 N N . ALA A 1 50 ? -14.481 15.006 -9.227 1.00 0.00 50 ALA A N 13
ATOM 21820 C CA . ALA A 1 50 ? -13.994 13.990 -10.144 1.00 0.00 50 ALA A CA 13
ATOM 21821 C C . ALA A 1 50 ? -13.752 14.620 -11.517 1.00 0.00 50 ALA A C 13
ATOM 21822 O O . ALA A 1 50 ? -14.419 14.272 -12.490 1.00 0.00 50 ALA A O 13
ATOM 21829 N N . GLY A 1 51 ? -12.796 15.537 -11.551 1.00 0.00 51 GLY A N 13
ATOM 21830 C CA . GLY A 1 51 ? -12.458 16.219 -12.789 1.00 0.00 51 GLY A CA 13
ATOM 21831 C C . GLY A 1 51 ? -11.522 15.366 -13.647 1.00 0.00 51 GLY A C 13
ATOM 21832 O O . GLY A 1 51 ? -11.780 15.154 -14.831 1.00 0.00 51 GLY A O 13
ATOM 21836 N N . ARG A 1 52 ? -10.454 14.900 -13.016 1.00 0.00 52 ARG A N 13
ATOM 21837 C CA . ARG A 1 52 ? -9.478 14.074 -13.707 1.00 0.00 52 ARG A CA 13
ATOM 21838 C C . ARG A 1 52 ? -10.174 12.915 -14.423 1.00 0.00 52 ARG A C 13
ATOM 21839 O O . ARG A 1 52 ? -9.978 12.713 -15.621 1.00 0.00 52 ARG A O 13
ATOM 21860 N N . GLU A 1 53 ? -10.974 12.185 -13.660 1.00 0.00 53 GLU A N 13
ATOM 21861 C CA . GLU A 1 53 ? -11.700 11.052 -14.207 1.00 0.00 53 GLU A CA 13
ATOM 21862 C C . GLU A 1 53 ? -10.724 9.972 -14.678 1.00 0.00 53 GLU A C 13
ATOM 21863 O O . GLU A 1 53 ? -10.486 9.825 -15.876 1.00 0.00 53 GLU A O 13
ATOM 21875 N N . ASP A 1 54 ? -10.184 9.245 -13.711 1.00 0.00 54 ASP A N 13
ATOM 21876 C CA . ASP A 1 54 ? -9.238 8.183 -14.011 1.00 0.00 54 ASP A CA 13
ATOM 21877 C C . ASP A 1 54 ? -9.400 7.057 -12.989 1.00 0.00 54 ASP A C 13
ATOM 21878 O O . ASP A 1 54 ? -9.462 5.885 -13.356 1.00 0.00 54 ASP A O 13
ATOM 21887 N N . SER A 1 55 ? -9.465 7.452 -11.726 1.00 0.00 55 SER A N 13
ATOM 21888 C CA . SER A 1 55 ? -9.619 6.491 -10.647 1.00 0.00 55 SER A CA 13
ATOM 21889 C C . SER A 1 55 ? -8.329 5.686 -10.476 1.00 0.00 55 SER A C 13
ATOM 21890 O O . SER A 1 55 ? -7.763 5.197 -11.453 1.00 0.00 55 SER A O 13
ATOM 21898 N N . LEU A 1 56 ? -7.900 5.574 -9.227 1.00 0.00 56 LEU A N 13
ATOM 21899 C CA . LEU A 1 56 ? -6.688 4.837 -8.915 1.00 0.00 56 LEU A CA 13
ATOM 21900 C C . LEU A 1 56 ? -7.049 3.389 -8.578 1.00 0.00 56 LEU A C 13
ATOM 21901 O O . LEU A 1 56 ? -8.145 3.115 -8.093 1.00 0.00 56 LEU A O 13
ATOM 21917 N N . ILE A 1 57 ? -6.105 2.499 -8.848 1.00 0.00 57 ILE A N 13
ATOM 21918 C CA . ILE A 1 57 ? -6.310 1.086 -8.579 1.00 0.00 57 ILE A CA 13
ATOM 21919 C C . ILE A 1 57 ? -5.181 0.573 -7.682 1.00 0.00 57 ILE A C 13
ATOM 21920 O O . ILE A 1 57 ? -4.022 0.943 -7.863 1.00 0.00 57 ILE A O 13
ATOM 21936 N N . LEU A 1 58 ? -5.560 -0.271 -6.733 1.00 0.00 58 LEU A N 13
ATOM 21937 C CA . LEU A 1 58 ? -4.594 -0.839 -5.808 1.00 0.00 58 LEU A CA 13
ATOM 21938 C C . LEU A 1 58 ? -4.045 -2.144 -6.387 1.00 0.00 58 LEU A C 13
ATOM 21939 O O . LEU A 1 58 ? -4.734 -2.833 -7.137 1.00 0.00 58 LEU A O 13
ATOM 21955 N N . VAL A 1 59 ? -2.809 -2.445 -6.016 1.00 0.00 59 VAL A N 13
ATOM 21956 C CA . VAL A 1 59 ? -2.160 -3.655 -6.489 1.00 0.00 59 VAL A CA 13
ATOM 21957 C C . VAL A 1 59 ? -1.164 -4.141 -5.433 1.00 0.00 59 VAL A C 13
ATOM 21958 O O . VAL A 1 59 ? -0.520 -3.334 -4.765 1.00 0.00 59 VAL A O 13
ATOM 21971 N N . ALA A 1 60 ? -1.069 -5.457 -5.316 1.00 0.00 60 ALA A N 13
ATOM 21972 C CA . ALA A 1 60 ? -0.163 -6.060 -4.354 1.00 0.00 60 ALA A CA 13
ATOM 21973 C C . ALA A 1 60 ? 1.051 -6.630 -5.090 1.00 0.00 60 ALA A C 13
ATOM 21974 O O . ALA A 1 60 ? 0.908 -7.497 -5.951 1.00 0.00 60 ALA A O 13
ATOM 21981 N N . VAL A 1 61 ? 2.218 -6.121 -4.724 1.00 0.00 61 VAL A N 13
ATOM 21982 C CA . VAL A 1 61 ? 3.456 -6.569 -5.340 1.00 0.00 61 VAL A CA 13
ATOM 21983 C C . VAL A 1 61 ? 4.329 -7.247 -4.282 1.00 0.00 61 VAL A C 13
ATOM 21984 O O . VAL A 1 61 ? 4.591 -6.673 -3.226 1.00 0.00 61 VAL A O 13
ATOM 21997 N N . SER A 1 62 ? 4.756 -8.460 -4.603 1.00 0.00 62 SER A N 13
ATOM 21998 C CA . SER A 1 62 ? 5.595 -9.223 -3.694 1.00 0.00 62 SER A CA 13
ATOM 21999 C C . SER A 1 62 ? 7.058 -9.133 -4.132 1.00 0.00 62 SER A C 13
ATOM 22000 O O . SER A 1 62 ? 7.367 -8.524 -5.155 1.00 0.00 62 SER A O 13
ATOM 22008 N N . SER A 1 63 ? 7.920 -9.748 -3.335 1.00 0.00 63 SER A N 13
ATOM 22009 C CA . SER A 1 63 ? 9.343 -9.745 -3.627 1.00 0.00 63 SER A CA 13
ATOM 22010 C C . SER A 1 63 ? 9.620 -10.566 -4.888 1.00 0.00 63 SER A C 13
ATOM 22011 O O . SER A 1 63 ? 10.734 -10.553 -5.410 1.00 0.00 63 SER A O 13
ATOM 22019 N N . SER A 1 64 ? 8.587 -11.260 -5.342 1.00 0.00 64 SER A N 13
ATOM 22020 C CA . SER A 1 64 ? 8.705 -12.086 -6.532 1.00 0.00 64 SER A CA 13
ATOM 22021 C C . SER A 1 64 ? 8.111 -11.354 -7.738 1.00 0.00 64 SER A C 13
ATOM 22022 O O . SER A 1 64 ? 8.091 -11.889 -8.845 1.00 0.00 64 SER A O 13
ATOM 22030 N N . GLY A 1 65 ? 7.642 -10.142 -7.481 1.00 0.00 65 GLY A N 13
ATOM 22031 C CA . GLY A 1 65 ? 7.050 -9.331 -8.532 1.00 0.00 65 GLY A CA 13
ATOM 22032 C C . GLY A 1 65 ? 5.654 -9.841 -8.896 1.00 0.00 65 GLY A C 13
ATOM 22033 O O . GLY A 1 65 ? 5.236 -9.746 -10.049 1.00 0.00 65 GLY A O 13
ATOM 22037 N N . GLU A 1 66 ? 4.971 -10.371 -7.892 1.00 0.00 66 GLU A N 13
ATOM 22038 C CA . GLU A 1 66 ? 3.631 -10.896 -8.092 1.00 0.00 66 GLU A CA 13
ATOM 22039 C C . GLU A 1 66 ? 2.593 -9.788 -7.902 1.00 0.00 66 GLU A C 13
ATOM 22040 O O . GLU A 1 66 ? 2.242 -9.449 -6.773 1.00 0.00 66 GLU A O 13
ATOM 22052 N N . LYS A 1 67 ? 2.131 -9.255 -9.023 1.00 0.00 67 LYS A N 13
ATOM 22053 C CA . LYS A 1 67 ? 1.140 -8.193 -8.994 1.00 0.00 67 LYS A CA 13
ATOM 22054 C C . LYS A 1 67 ? -0.260 -8.809 -8.926 1.00 0.00 67 LYS A C 13
ATOM 22055 O O . LYS A 1 67 ? -0.556 -9.765 -9.640 1.00 0.00 67 LYS A O 13
ATOM 22074 N N . VAL A 1 68 ? -1.082 -8.235 -8.061 1.00 0.00 68 VAL A N 13
ATOM 22075 C CA . VAL A 1 68 ? -2.443 -8.715 -7.890 1.00 0.00 68 VAL A CA 13
ATOM 22076 C C . VAL A 1 68 ? -3.392 -7.519 -7.788 1.00 0.00 68 VAL A C 13
ATOM 22077 O O . VAL A 1 68 ? -3.519 -6.912 -6.726 1.00 0.00 68 VAL A O 13
ATOM 22090 N N . LEU A 1 69 ? -4.034 -7.217 -8.907 1.00 0.00 69 LEU A N 13
ATOM 22091 C CA . LEU A 1 69 ? -4.968 -6.105 -8.956 1.00 0.00 69 LEU A CA 13
ATOM 22092 C C . LEU A 1 69 ? -6.079 -6.330 -7.929 1.00 0.00 69 LEU A C 13
ATOM 22093 O O . LEU A 1 69 ? -6.906 -7.226 -8.091 1.00 0.00 69 LEU A O 13
ATOM 22109 N N . LEU A 1 70 ? -6.061 -5.503 -6.894 1.00 0.00 70 LEU A N 13
ATOM 22110 C CA . LEU A 1 70 ? -7.056 -5.602 -5.840 1.00 0.00 70 LEU A CA 13
ATOM 22111 C C . LEU A 1 70 ? -8.330 -4.877 -6.278 1.00 0.00 70 LEU A C 13
ATOM 22112 O O . LEU A 1 70 ? -8.368 -4.274 -7.349 1.00 0.00 70 LEU A O 13
ATOM 22128 N N . GLN A 1 71 ? -9.343 -4.961 -5.428 1.00 0.00 71 GLN A N 13
ATOM 22129 C CA . GLN A 1 71 ? -10.615 -4.320 -5.714 1.00 0.00 71 GLN A CA 13
ATOM 22130 C C . GLN A 1 71 ? -11.088 -3.514 -4.503 1.00 0.00 71 GLN A C 13
ATOM 22131 O O . GLN A 1 71 ? -10.712 -3.811 -3.370 1.00 0.00 71 GLN A O 13
ATOM 22145 N N . PRO A 1 72 ? -11.927 -2.483 -4.791 1.00 0.00 72 PRO A N 13
ATOM 22146 C CA . PRO A 1 72 ? -12.455 -1.632 -3.738 1.00 0.00 72 PRO A CA 13
ATOM 22147 C C . PRO A 1 72 ? -13.552 -2.350 -2.951 1.00 0.00 72 PRO A C 13
ATOM 22148 O O . PRO A 1 72 ? -14.122 -1.787 -2.017 1.00 0.00 72 PRO A O 13
ATOM 22159 N N . THR A 1 73 ? -13.816 -3.584 -3.356 1.00 0.00 73 THR A N 13
ATOM 22160 C CA . THR A 1 73 ? -14.836 -4.385 -2.700 1.00 0.00 73 THR A CA 13
ATOM 22161 C C . THR A 1 73 ? -14.215 -5.645 -2.095 1.00 0.00 73 THR A C 13
ATOM 22162 O O . THR A 1 73 ? -14.785 -6.731 -2.193 1.00 0.00 73 THR A O 13
ATOM 22173 N N . GLU A 1 74 ? -13.055 -5.459 -1.482 1.00 0.00 74 GLU A N 13
ATOM 22174 C CA . GLU A 1 74 ? -12.351 -6.568 -0.860 1.00 0.00 74 GLU A CA 13
ATOM 22175 C C . GLU A 1 74 ? -12.860 -6.788 0.566 1.00 0.00 74 GLU A C 13
ATOM 22176 O O . GLU A 1 74 ? -13.778 -6.103 1.013 1.00 0.00 74 GLU A O 13
ATOM 22188 N N . ASP A 1 75 ? -12.241 -7.746 1.240 1.00 0.00 75 ASP A N 13
ATOM 22189 C CA . ASP A 1 75 ? -12.620 -8.064 2.606 1.00 0.00 75 ASP A CA 13
ATOM 22190 C C . ASP A 1 75 ? -11.371 -8.069 3.490 1.00 0.00 75 ASP A C 13
ATOM 22191 O O . ASP A 1 75 ? -11.159 -7.146 4.276 1.00 0.00 75 ASP A O 13
ATOM 22200 N N . CYS A 1 76 ? -10.576 -9.117 3.331 1.00 0.00 76 CYS A N 13
ATOM 22201 C CA . CYS A 1 76 ? -9.354 -9.253 4.104 1.00 0.00 76 CYS A CA 13
ATOM 22202 C C . CYS A 1 76 ? -8.173 -8.873 3.208 1.00 0.00 76 CYS A C 13
ATOM 22203 O O . CYS A 1 76 ? -7.646 -9.713 2.480 1.00 0.00 76 CYS A O 13
ATOM 22211 N N . VAL A 1 77 ? -7.793 -7.607 3.291 1.00 0.00 77 VAL A N 13
ATOM 22212 C CA . VAL A 1 77 ? -6.685 -7.105 2.496 1.00 0.00 77 VAL A CA 13
ATOM 22213 C C . VAL A 1 77 ? -5.403 -7.152 3.330 1.00 0.00 77 VAL A C 13
ATOM 22214 O O . VAL A 1 77 ? -4.483 -7.907 3.019 1.00 0.00 77 VAL A O 13
ATOM 22227 N N . PHE A 1 78 ? -5.383 -6.335 4.373 1.00 0.00 78 PHE A N 13
ATOM 22228 C CA . PHE A 1 78 ? -4.229 -6.273 5.254 1.00 0.00 78 PHE A CA 13
ATOM 22229 C C . PHE A 1 78 ? -3.749 -7.678 5.627 1.00 0.00 78 PHE A C 13
ATOM 22230 O O . PHE A 1 78 ? -2.581 -7.870 5.961 1.00 0.00 78 PHE A O 13
ATOM 22247 N N . THR A 1 79 ? -4.674 -8.623 5.557 1.00 0.00 79 THR A N 13
ATOM 22248 C CA . THR A 1 79 ? -4.360 -10.003 5.883 1.00 0.00 79 THR A CA 13
ATOM 22249 C C . THR A 1 79 ? -3.904 -10.756 4.632 1.00 0.00 79 THR A C 13
ATOM 22250 O O . THR A 1 79 ? -2.833 -11.362 4.623 1.00 0.00 79 THR A O 13
ATOM 22261 N N . ALA A 1 80 ? -4.739 -10.694 3.605 1.00 0.00 80 ALA A N 13
ATOM 22262 C CA . ALA A 1 80 ? -4.435 -11.362 2.351 1.00 0.00 80 ALA A CA 13
ATOM 22263 C C . ALA A 1 80 ? -2.987 -11.063 1.957 1.00 0.00 80 ALA A C 13
ATOM 22264 O O . ALA A 1 80 ? -2.220 -11.977 1.659 1.00 0.00 80 ALA A O 13
ATOM 22271 N N . LEU A 1 81 ? -2.657 -9.780 1.969 1.00 0.00 81 LEU A N 13
ATOM 22272 C CA . LEU A 1 81 ? -1.314 -9.349 1.617 1.00 0.00 81 LEU A CA 13
ATOM 22273 C C . LEU A 1 81 ? -0.298 -10.333 2.199 1.00 0.00 81 LEU A C 13
ATOM 22274 O O . LEU A 1 81 ? -0.464 -10.811 3.321 1.00 0.00 81 LEU A O 13
ATOM 22290 N N . GLY A 1 82 ? 0.731 -10.607 1.412 1.00 0.00 82 GLY A N 13
ATOM 22291 C CA . GLY A 1 82 ? 1.774 -11.526 1.836 1.00 0.00 82 GLY A CA 13
ATOM 22292 C C . GLY A 1 82 ? 2.613 -10.921 2.964 1.00 0.00 82 GLY A C 13
ATOM 22293 O O . GLY A 1 82 ? 2.202 -9.947 3.593 1.00 0.00 82 GLY A O 13
ATOM 22297 N N . ILE A 1 83 ? 3.772 -11.523 3.185 1.00 0.00 83 ILE A N 13
ATOM 22298 C CA . ILE A 1 83 ? 4.671 -11.056 4.226 1.00 0.00 83 ILE A CA 13
ATOM 22299 C C . ILE A 1 83 ? 5.462 -9.853 3.708 1.00 0.00 83 ILE A C 13
ATOM 22300 O O . ILE A 1 83 ? 5.413 -8.773 4.296 1.00 0.00 83 ILE A O 13
ATOM 22316 N N . ASN A 1 84 ? 6.175 -10.080 2.614 1.00 0.00 84 ASN A N 13
ATOM 22317 C CA . ASN A 1 84 ? 6.975 -9.028 2.011 1.00 0.00 84 ASN A CA 13
ATOM 22318 C C . ASN A 1 84 ? 6.284 -8.533 0.739 1.00 0.00 84 ASN A C 13
ATOM 22319 O O . ASN A 1 84 ? 6.888 -8.514 -0.332 1.00 0.00 84 ASN A O 13
ATOM 22330 N N . SER A 1 85 ? 5.027 -8.145 0.900 1.00 0.00 85 SER A N 13
ATOM 22331 C CA . SER A 1 85 ? 4.248 -7.651 -0.223 1.00 0.00 85 SER A CA 13
ATOM 22332 C C . SER A 1 85 ? 3.880 -6.183 0.002 1.00 0.00 85 SER A C 13
ATOM 22333 O O . SER A 1 85 ? 3.315 -5.832 1.037 1.00 0.00 85 SER A O 13
ATOM 22341 N N . HIS A 1 86 ? 4.214 -5.365 -0.985 1.00 0.00 86 HIS A N 13
ATOM 22342 C CA . HIS A 1 86 ? 3.926 -3.943 -0.908 1.00 0.00 86 HIS A CA 13
ATOM 22343 C C . HIS A 1 86 ? 2.739 -3.610 -1.815 1.00 0.00 86 HIS A C 13
ATOM 22344 O O . HIS A 1 86 ? 2.627 -4.142 -2.918 1.00 0.00 86 HIS A O 13
ATOM 22358 N N . LEU A 1 87 ? 1.882 -2.731 -1.315 1.00 0.00 87 LEU A N 13
ATOM 22359 C CA . LEU A 1 87 ? 0.708 -2.321 -2.066 1.00 0.00 87 LEU A CA 13
ATOM 22360 C C . LEU A 1 87 ? 1.069 -1.134 -2.961 1.00 0.00 87 LEU A C 13
ATOM 22361 O O . LEU A 1 87 ? 1.714 -0.188 -2.512 1.00 0.00 87 LEU A O 13
ATOM 22377 N N . PHE A 1 88 ? 0.637 -1.222 -4.210 1.00 0.00 88 PHE A N 13
ATOM 22378 C CA . PHE A 1 88 ? 0.906 -0.167 -5.172 1.00 0.00 88 PHE A CA 13
ATOM 22379 C C . PHE A 1 88 ? -0.394 0.382 -5.762 1.00 0.00 88 PHE A C 13
ATOM 22380 O O . PHE A 1 88 ? -1.143 -0.348 -6.409 1.00 0.00 88 PHE A O 13
ATOM 22397 N N . ALA A 1 89 ? -0.622 1.664 -5.518 1.00 0.00 89 ALA A N 13
ATOM 22398 C CA . ALA A 1 89 ? -1.819 2.320 -6.017 1.00 0.00 89 ALA A CA 13
ATOM 22399 C C . ALA A 1 89 ? -1.426 3.352 -7.076 1.00 0.00 89 ALA A C 13
ATOM 22400 O O . ALA A 1 89 ? -0.773 4.347 -6.765 1.00 0.00 89 ALA A O 13
ATOM 22407 N N . CYS A 1 90 ? -1.841 3.080 -8.304 1.00 0.00 90 CYS A N 13
ATOM 22408 C CA . CYS A 1 90 ? -1.541 3.973 -9.410 1.00 0.00 90 CYS A CA 13
ATOM 22409 C C . CYS A 1 90 ? -2.522 3.678 -10.546 1.00 0.00 90 CYS A C 13
ATOM 22410 O O . CYS A 1 90 ? -3.337 2.762 -10.445 1.00 0.00 90 CYS A O 13
ATOM 22418 N N . THR A 1 91 ? -2.411 4.471 -11.602 1.00 0.00 91 THR A N 13
ATOM 22419 C CA . THR A 1 91 ? -3.279 4.306 -12.756 1.00 0.00 91 THR A CA 13
ATOM 22420 C C . THR A 1 91 ? -3.086 2.919 -13.374 1.00 0.00 91 THR A C 13
ATOM 22421 O O . THR A 1 91 ? -2.075 2.262 -13.131 1.00 0.00 91 THR A O 13
ATOM 22432 N N . ARG A 1 92 ? -4.071 2.516 -14.163 1.00 0.00 92 ARG A N 13
ATOM 22433 C CA . ARG A 1 92 ? -4.022 1.220 -14.818 1.00 0.00 92 ARG A CA 13
ATOM 22434 C C . ARG A 1 92 ? -2.941 1.213 -15.900 1.00 0.00 92 ARG A C 13
ATOM 22435 O O . ARG A 1 92 ? -2.584 0.156 -16.420 1.00 0.00 92 ARG A O 13
ATOM 22456 N N . ASP A 1 93 ? -2.449 2.404 -16.209 1.00 0.00 93 ASP A N 13
ATOM 22457 C CA . ASP A 1 93 ? -1.416 2.548 -17.220 1.00 0.00 93 ASP A CA 13
ATOM 22458 C C . ASP A 1 93 ? -0.042 2.502 -16.549 1.00 0.00 93 ASP A C 13
ATOM 22459 O O . ASP A 1 93 ? 0.985 2.538 -17.225 1.00 0.00 93 ASP A O 13
ATOM 22468 N N . SER A 1 94 ? -0.067 2.423 -15.227 1.00 0.00 94 SER A N 13
ATOM 22469 C CA . SER A 1 94 ? 1.164 2.371 -14.456 1.00 0.00 94 SER A CA 13
ATOM 22470 C C . SER A 1 94 ? 1.254 1.044 -13.701 1.00 0.00 94 SER A C 13
ATOM 22471 O O . SER A 1 94 ? 2.287 0.729 -13.112 1.00 0.00 94 SER A O 13
ATOM 22479 N N . TYR A 1 95 ? 0.158 0.301 -13.743 1.00 0.00 95 TYR A N 13
ATOM 22480 C CA . TYR A 1 95 ? 0.100 -0.986 -13.070 1.00 0.00 95 TYR A CA 13
ATOM 22481 C C . TYR A 1 95 ? 1.228 -1.904 -13.544 1.00 0.00 95 TYR A C 13
ATOM 22482 O O . TYR A 1 95 ? 1.807 -2.644 -12.750 1.00 0.00 95 TYR A O 13
ATOM 22500 N N . GLU A 1 96 ? 1.507 -1.827 -14.837 1.00 0.00 96 GLU A N 13
ATOM 22501 C CA . GLU A 1 96 ? 2.555 -2.642 -15.427 1.00 0.00 96 GLU A CA 13
ATOM 22502 C C . GLU A 1 96 ? 3.917 -1.968 -15.246 1.00 0.00 96 GLU A C 13
ATOM 22503 O O . GLU A 1 96 ? 4.950 -2.550 -15.572 1.00 0.00 96 GLU A O 13
ATOM 22515 N N . ALA A 1 97 ? 3.874 -0.749 -14.728 1.00 0.00 97 ALA A N 13
ATOM 22516 C CA . ALA A 1 97 ? 5.091 0.011 -14.500 1.00 0.00 97 ALA A CA 13
ATOM 22517 C C . ALA A 1 97 ? 5.457 -0.053 -13.016 1.00 0.00 97 ALA A C 13
ATOM 22518 O O . ALA A 1 97 ? 6.294 0.716 -12.546 1.00 0.00 97 ALA A O 13
ATOM 22525 N N . LEU A 1 98 ? 4.811 -0.976 -12.319 1.00 0.00 98 LEU A N 13
ATOM 22526 C CA . LEU A 1 98 ? 5.058 -1.150 -10.898 1.00 0.00 98 LEU A CA 13
ATOM 22527 C C . LEU A 1 98 ? 6.269 -2.064 -10.703 1.00 0.00 98 LEU A C 13
ATOM 22528 O O . LEU A 1 98 ? 6.464 -3.012 -11.462 1.00 0.00 98 LEU A O 13
ATOM 22544 N N . VAL A 1 99 ? 7.051 -1.746 -9.682 1.00 0.00 99 VAL A N 13
ATOM 22545 C CA . VAL A 1 99 ? 8.238 -2.527 -9.378 1.00 0.00 99 VAL A CA 13
ATOM 22546 C C . VAL A 1 99 ? 8.245 -2.878 -7.888 1.00 0.00 99 VAL A C 13
ATOM 22547 O O . VAL A 1 99 ? 7.869 -2.058 -7.052 1.00 0.00 99 VAL A O 13
ATOM 22560 N N . PRO A 1 100 ? 8.686 -4.131 -7.595 1.00 0.00 100 PRO A N 13
ATOM 22561 C CA . PRO A 1 100 ? 8.746 -4.601 -6.222 1.00 0.00 100 PRO A CA 13
ATOM 22562 C C . PRO A 1 100 ? 9.927 -3.973 -5.478 1.00 0.00 100 PRO A C 13
ATOM 22563 O O . PRO A 1 100 ? 11.057 -4.002 -5.964 1.00 0.00 100 PRO A O 13
ATOM 22574 N N . LEU A 1 101 ? 9.625 -3.420 -4.313 1.00 0.00 101 LEU A N 13
ATOM 22575 C CA . LEU A 1 101 ? 10.647 -2.786 -3.498 1.00 0.00 101 LEU A CA 13
ATOM 22576 C C . LEU A 1 101 ? 11.744 -3.804 -3.179 1.00 0.00 101 LEU A C 13
ATOM 22577 O O . LEU A 1 101 ? 11.532 -5.009 -3.306 1.00 0.00 101 LEU A O 13
ATOM 22593 N N . PRO A 1 102 ? 12.921 -3.269 -2.760 1.00 0.00 102 PRO A N 13
ATOM 22594 C CA . PRO A 1 102 ? 14.051 -4.117 -2.422 1.00 0.00 102 PRO A CA 13
ATOM 22595 C C . PRO A 1 102 ? 13.840 -4.799 -1.069 1.00 0.00 102 PRO A C 13
ATOM 22596 O O . PRO A 1 102 ? 12.717 -4.864 -0.571 1.00 0.00 102 PRO A O 13
ATOM 22607 N N . GLU A 1 103 ? 14.937 -5.290 -0.511 1.00 0.00 103 GLU A N 13
ATOM 22608 C CA . GLU A 1 103 ? 14.886 -5.964 0.775 1.00 0.00 103 GLU A CA 13
ATOM 22609 C C . GLU A 1 103 ? 16.178 -5.716 1.556 1.00 0.00 103 GLU A C 13
ATOM 22610 O O . GLU A 1 103 ? 16.881 -6.659 1.915 1.00 0.00 103 GLU A O 13
ATOM 22622 N N . GLU A 1 104 ? 16.452 -4.442 1.795 1.00 0.00 104 GLU A N 13
ATOM 22623 C CA . GLU A 1 104 ? 17.647 -4.058 2.527 1.00 0.00 104 GLU A CA 13
ATOM 22624 C C . GLU A 1 104 ? 17.283 -3.130 3.688 1.00 0.00 104 GLU A C 13
ATOM 22625 O O . GLU A 1 104 ? 16.108 -2.965 4.011 1.00 0.00 104 GLU A O 13
ATOM 22637 N N . ILE A 1 105 ? 18.314 -2.548 4.284 1.00 0.00 105 ILE A N 13
ATOM 22638 C CA . ILE A 1 105 ? 18.118 -1.641 5.402 1.00 0.00 105 ILE A CA 13
ATOM 22639 C C . ILE A 1 105 ? 18.275 -0.199 4.917 1.00 0.00 105 ILE A C 13
ATOM 22640 O O . ILE A 1 105 ? 18.984 0.594 5.534 1.00 0.00 105 ILE A O 13
ATOM 22656 N N . GLN A 1 106 ? 17.601 0.097 3.815 1.00 0.00 106 GLN A N 13
ATOM 22657 C CA . GLN A 1 106 ? 17.657 1.430 3.240 1.00 0.00 106 GLN A CA 13
ATOM 22658 C C . GLN A 1 106 ? 16.244 1.941 2.945 1.00 0.00 106 GLN A C 13
ATOM 22659 O O . GLN A 1 106 ? 15.865 2.094 1.785 1.00 0.00 106 GLN A O 13
ATOM 22673 N N . VAL A 1 107 ? 15.504 2.190 4.016 1.00 0.00 107 VAL A N 13
ATOM 22674 C CA . VAL A 1 107 ? 14.143 2.679 3.887 1.00 0.00 107 VAL A CA 13
ATOM 22675 C C . VAL A 1 107 ? 13.318 1.674 3.080 1.00 0.00 107 VAL A C 13
ATOM 22676 O O . VAL A 1 107 ? 12.862 1.982 1.980 1.00 0.00 107 VAL A O 13
ATOM 22689 N N . SER A 1 108 ? 13.152 0.494 3.658 1.00 0.00 108 SER A N 13
ATOM 22690 C CA . SER A 1 108 ? 12.390 -0.558 3.007 1.00 0.00 108 SER A CA 13
ATOM 22691 C C . SER A 1 108 ? 12.374 -1.812 3.883 1.00 0.00 108 SER A C 13
ATOM 22692 O O . SER A 1 108 ? 13.405 -2.457 4.068 1.00 0.00 108 SER A O 13
ATOM 22700 N N . PRO A 1 109 ? 11.162 -2.128 4.412 1.00 0.00 109 PRO A N 13
ATOM 22701 C CA . PRO A 1 109 ? 10.999 -3.294 5.265 1.00 0.00 109 PRO A CA 13
ATOM 22702 C C . PRO A 1 109 ? 11.014 -4.582 4.440 1.00 0.00 109 PRO A C 13
ATOM 22703 O O . PRO A 1 109 ? 9.977 -5.013 3.936 1.00 0.00 109 PRO A O 13
ATOM 22714 N N . GLY A 1 110 ? 12.200 -5.162 4.328 1.00 0.00 110 GLY A N 13
ATOM 22715 C CA . GLY A 1 110 ? 12.363 -6.393 3.573 1.00 0.00 110 GLY A CA 13
ATOM 22716 C C . GLY A 1 110 ? 13.636 -7.130 3.994 1.00 0.00 110 GLY A C 13
ATOM 22717 O O . GLY A 1 110 ? 14.604 -6.507 4.426 1.00 0.00 110 GLY A O 13
ATOM 22721 N N . ASP A 1 111 ? 13.592 -8.447 3.854 1.00 0.00 111 ASP A N 13
ATOM 22722 C CA . ASP A 1 111 ? 14.730 -9.275 4.215 1.00 0.00 111 ASP A CA 13
ATOM 22723 C C . ASP A 1 111 ? 14.540 -10.677 3.631 1.00 0.00 111 ASP A C 13
ATOM 22724 O O . ASP A 1 111 ? 13.411 -11.120 3.426 1.00 0.00 111 ASP A O 13
ATOM 22733 N N . THR A 1 112 ? 15.662 -11.335 3.379 1.00 0.00 112 THR A N 13
ATOM 22734 C CA . THR A 1 112 ? 15.634 -12.677 2.823 1.00 0.00 112 THR A CA 13
ATOM 22735 C C . THR A 1 112 ? 14.649 -12.749 1.654 1.00 0.00 112 THR A C 13
ATOM 22736 O O . THR A 1 112 ? 13.451 -12.937 1.857 1.00 0.00 112 THR A O 13
ATOM 22747 N N . GLU A 1 113 ? 15.192 -12.595 0.455 1.00 0.00 113 GLU A N 13
ATOM 22748 C CA . GLU A 1 113 ? 14.377 -12.640 -0.747 1.00 0.00 113 GLU A CA 13
ATOM 22749 C C . GLU A 1 113 ? 14.499 -14.009 -1.420 1.00 0.00 113 GLU A C 13
ATOM 22750 O O . GLU A 1 113 ? 15.299 -14.842 -0.999 1.00 0.00 113 GLU A O 13
ATOM 22762 N N . ILE A 1 114 ? 13.693 -14.198 -2.454 1.00 0.00 114 ILE A N 13
ATOM 22763 C CA . ILE A 1 114 ? 13.700 -15.451 -3.190 1.00 0.00 114 ILE A CA 13
ATOM 22764 C C . ILE A 1 114 ? 14.276 -15.214 -4.587 1.00 0.00 114 ILE A C 13
ATOM 22765 O O . ILE A 1 114 ? 15.322 -15.761 -4.932 1.00 0.00 114 ILE A O 13
ATOM 22781 N N . SER A 1 115 ? 13.568 -14.397 -5.354 1.00 0.00 115 SER A N 13
ATOM 22782 C CA . SER A 1 115 ? 13.996 -14.081 -6.706 1.00 0.00 115 SER A CA 13
ATOM 22783 C C . SER A 1 115 ? 14.051 -12.564 -6.896 1.00 0.00 115 SER A C 13
ATOM 22784 O O . SER A 1 115 ? 13.594 -11.810 -6.037 1.00 0.00 115 SER A O 13
ATOM 22792 N N . GLY A 1 116 ? 14.614 -12.161 -8.025 1.00 0.00 116 GLY A N 13
ATOM 22793 C CA . GLY A 1 116 ? 14.735 -10.747 -8.339 1.00 0.00 116 GLY A CA 13
ATOM 22794 C C . GLY A 1 116 ? 14.555 -10.501 -9.838 1.00 0.00 116 GLY A C 13
ATOM 22795 O O . GLY A 1 116 ? 14.025 -11.351 -10.551 1.00 0.00 116 GLY A O 13
ATOM 22799 N N . PRO A 1 117 ? 15.017 -9.302 -10.283 1.00 0.00 117 PRO A N 13
ATOM 22800 C CA . PRO A 1 117 ? 14.912 -8.933 -11.684 1.00 0.00 117 PRO A CA 13
ATOM 22801 C C . PRO A 1 117 ? 15.945 -9.683 -12.528 1.00 0.00 117 PRO A C 13
ATOM 22802 O O . PRO A 1 117 ? 15.593 -10.332 -13.512 1.00 0.00 117 PRO A O 13
ATOM 22813 N N . SER A 1 118 ? 17.197 -9.570 -12.112 1.00 0.00 118 SER A N 13
ATOM 22814 C CA . SER A 1 118 ? 18.283 -10.229 -12.817 1.00 0.00 118 SER A CA 13
ATOM 22815 C C . SER A 1 118 ? 19.232 -10.891 -11.815 1.00 0.00 118 SER A C 13
ATOM 22816 O O . SER A 1 118 ? 19.445 -12.101 -11.863 1.00 0.00 118 SER A O 13
ATOM 22824 N N . SER A 1 119 ? 19.776 -10.067 -10.931 1.00 0.00 119 SER A N 13
ATOM 22825 C CA . SER A 1 119 ? 20.697 -10.557 -9.920 1.00 0.00 119 SER A CA 13
ATOM 22826 C C . SER A 1 119 ? 21.929 -11.171 -10.588 1.00 0.00 119 SER A C 13
ATOM 22827 O O . SER A 1 119 ? 21.984 -12.379 -10.808 1.00 0.00 119 SER A O 13
ATOM 22835 N N . GLY A 1 120 ? 22.888 -10.308 -10.892 1.00 0.00 120 GLY A N 13
ATOM 22836 C CA . GLY A 1 120 ? 24.117 -10.750 -11.530 1.00 0.00 120 GLY A CA 13
ATOM 22837 C C . GLY A 1 120 ? 25.147 -9.620 -11.578 1.00 0.00 120 GLY A C 13
ATOM 22838 O O . GLY A 1 120 ? 25.258 -8.836 -10.637 1.00 0.00 120 GLY A O 13
ATOM 22842 N N . GLY A 1 1 ? -11.212 10.232 20.637 1.00 0.00 1 GLY A N 14
ATOM 22843 C CA . GLY A 1 1 ? -11.489 8.806 20.645 1.00 0.00 1 GLY A CA 14
ATOM 22844 C C . GLY A 1 1 ? -12.402 8.432 21.815 1.00 0.00 1 GLY A C 14
ATOM 22845 O O . GLY A 1 1 ? -11.924 8.142 22.911 1.00 0.00 1 GLY A O 14
ATOM 22849 N N . SER A 1 2 ? -13.698 8.450 21.542 1.00 0.00 2 SER A N 14
ATOM 22850 C CA . SER A 1 2 ? -14.681 8.117 22.559 1.00 0.00 2 SER A CA 14
ATOM 22851 C C . SER A 1 2 ? -15.606 7.009 22.049 1.00 0.00 2 SER A C 14
ATOM 22852 O O . SER A 1 2 ? -16.496 7.262 21.239 1.00 0.00 2 SER A O 14
ATOM 22860 N N . SER A 1 3 ? -15.362 5.804 22.544 1.00 0.00 3 SER A N 14
ATOM 22861 C CA . SER A 1 3 ? -16.161 4.657 22.149 1.00 0.00 3 SER A CA 14
ATOM 22862 C C . SER A 1 3 ? -15.750 3.428 22.962 1.00 0.00 3 SER A C 14
ATOM 22863 O O . SER A 1 3 ? -16.574 2.834 23.656 1.00 0.00 3 SER A O 14
ATOM 22871 N N . GLY A 1 4 ? -14.476 3.082 22.849 1.00 0.00 4 GLY A N 14
ATOM 22872 C CA . GLY A 1 4 ? -13.945 1.934 23.564 1.00 0.00 4 GLY A CA 14
ATOM 22873 C C . GLY A 1 4 ? -12.946 1.163 22.700 1.00 0.00 4 GLY A C 14
ATOM 22874 O O . GLY A 1 4 ? -12.823 1.424 21.504 1.00 0.00 4 GLY A O 14
ATOM 22878 N N . SER A 1 5 ? -12.257 0.229 23.339 1.00 0.00 5 SER A N 14
ATOM 22879 C CA . SER A 1 5 ? -11.272 -0.582 22.643 1.00 0.00 5 SER A CA 14
ATOM 22880 C C . SER A 1 5 ? -11.940 -1.828 22.057 1.00 0.00 5 SER A C 14
ATOM 22881 O O . SER A 1 5 ? -12.493 -2.644 22.793 1.00 0.00 5 SER A O 14
ATOM 22889 N N . SER A 1 6 ? -11.867 -1.935 20.739 1.00 0.00 6 SER A N 14
ATOM 22890 C CA . SER A 1 6 ? -12.457 -3.067 20.046 1.00 0.00 6 SER A CA 14
ATOM 22891 C C . SER A 1 6 ? -12.061 -3.041 18.568 1.00 0.00 6 SER A C 14
ATOM 22892 O O . SER A 1 6 ? -12.683 -2.344 17.767 1.00 0.00 6 SER A O 14
ATOM 22900 N N . GLY A 1 7 ? -11.029 -3.808 18.251 1.00 0.00 7 GLY A N 14
ATOM 22901 C CA . GLY A 1 7 ? -10.542 -3.882 16.884 1.00 0.00 7 GLY A CA 14
ATOM 22902 C C . GLY A 1 7 ? -9.028 -4.100 16.852 1.00 0.00 7 GLY A C 14
ATOM 22903 O O . GLY A 1 7 ? -8.394 -4.230 17.898 1.00 0.00 7 GLY A O 14
ATOM 22907 N N . ASP A 1 8 ? -8.493 -4.134 15.640 1.00 0.00 8 ASP A N 14
ATOM 22908 C CA . ASP A 1 8 ? -7.065 -4.334 15.458 1.00 0.00 8 ASP A CA 14
ATOM 22909 C C . ASP A 1 8 ? -6.525 -3.277 14.494 1.00 0.00 8 ASP A C 14
ATOM 22910 O O . ASP A 1 8 ? -6.337 -3.550 13.309 1.00 0.00 8 ASP A O 14
ATOM 22919 N N . GLU A 1 9 ? -6.292 -2.091 15.037 1.00 0.00 9 GLU A N 14
ATOM 22920 C CA . GLU A 1 9 ? -5.777 -0.991 14.239 1.00 0.00 9 GLU A CA 14
ATOM 22921 C C . GLU A 1 9 ? -4.367 -1.312 13.739 1.00 0.00 9 GLU A C 14
ATOM 22922 O O . GLU A 1 9 ? -3.598 -1.981 14.427 1.00 0.00 9 GLU A O 14
ATOM 22934 N N . ILE A 1 10 ? -4.071 -0.821 12.545 1.00 0.00 10 ILE A N 14
ATOM 22935 C CA . ILE A 1 10 ? -2.767 -1.047 11.944 1.00 0.00 10 ILE A CA 14
ATOM 22936 C C . ILE A 1 10 ? -2.434 0.115 11.007 1.00 0.00 10 ILE A C 14
ATOM 22937 O O . ILE A 1 10 ? -3.285 0.959 10.731 1.00 0.00 10 ILE A O 14
ATOM 22953 N N . PHE A 1 11 ? -1.193 0.121 10.542 1.00 0.00 11 PHE A N 14
ATOM 22954 C CA . PHE A 1 11 ? -0.737 1.166 9.641 1.00 0.00 11 PHE A CA 14
ATOM 22955 C C . PHE A 1 11 ? -0.471 0.606 8.242 1.00 0.00 11 PHE A C 14
ATOM 22956 O O . PHE A 1 11 ? 0.569 -0.006 8.002 1.00 0.00 11 PHE A O 14
ATOM 22973 N N . CYS A 1 12 ? -1.429 0.835 7.356 1.00 0.00 12 CYS A N 14
ATOM 22974 C CA . CYS A 1 12 ? -1.312 0.361 5.988 1.00 0.00 12 CYS A CA 14
ATOM 22975 C C . CYS A 1 12 ? -0.281 1.230 5.265 1.00 0.00 12 CYS A C 14
ATOM 22976 O O . CYS A 1 12 ? -0.182 2.428 5.526 1.00 0.00 12 CYS A O 14
ATOM 22984 N N . ARG A 1 13 ? 0.459 0.593 4.369 1.00 0.00 13 ARG A N 14
ATOM 22985 C CA . ARG A 1 13 ? 1.479 1.294 3.607 1.00 0.00 13 ARG A CA 14
ATOM 22986 C C . ARG A 1 13 ? 1.237 1.114 2.107 1.00 0.00 13 ARG A C 14
ATOM 22987 O O . ARG A 1 13 ? 1.246 -0.008 1.603 1.00 0.00 13 ARG A O 14
ATOM 23008 N N . VAL A 1 14 ? 1.026 2.237 1.435 1.00 0.00 14 VAL A N 14
ATOM 23009 C CA . VAL A 1 14 ? 0.782 2.217 0.003 1.00 0.00 14 VAL A CA 14
ATOM 23010 C C . VAL A 1 14 ? 2.056 2.639 -0.733 1.00 0.00 14 VAL A C 14
ATOM 23011 O O . VAL A 1 14 ? 2.342 3.829 -0.854 1.00 0.00 14 VAL A O 14
ATOM 23024 N N . TYR A 1 15 ? 2.786 1.639 -1.205 1.00 0.00 15 TYR A N 14
ATOM 23025 C CA . TYR A 1 15 ? 4.022 1.892 -1.926 1.00 0.00 15 TYR A CA 14
ATOM 23026 C C . TYR A 1 15 ? 3.741 2.496 -3.303 1.00 0.00 15 TYR A C 14
ATOM 23027 O O . TYR A 1 15 ? 2.800 2.090 -3.983 1.00 0.00 15 TYR A O 14
ATOM 23045 N N . MET A 1 16 ? 4.574 3.458 -3.673 1.00 0.00 16 MET A N 14
ATOM 23046 C CA . MET A 1 16 ? 4.426 4.123 -4.957 1.00 0.00 16 MET A CA 14
ATOM 23047 C C . MET A 1 16 ? 5.210 3.389 -6.047 1.00 0.00 16 MET A C 14
ATOM 23048 O O . MET A 1 16 ? 6.049 2.540 -5.750 1.00 0.00 16 MET A O 14
ATOM 23062 N N . PRO A 1 17 ? 4.900 3.752 -7.321 1.00 0.00 17 PRO A N 14
ATOM 23063 C CA . PRO A 1 17 ? 5.565 3.139 -8.457 1.00 0.00 17 PRO A CA 14
ATOM 23064 C C . PRO A 1 17 ? 6.989 3.675 -8.614 1.00 0.00 17 PRO A C 14
ATOM 23065 O O . PRO A 1 17 ? 7.782 3.127 -9.379 1.00 0.00 17 PRO A O 14
ATOM 23076 N N . ASP A 1 18 ? 7.271 4.739 -7.877 1.00 0.00 18 ASP A N 14
ATOM 23077 C CA . ASP A 1 18 ? 8.586 5.356 -7.925 1.00 0.00 18 ASP A CA 14
ATOM 23078 C C . ASP A 1 18 ? 9.344 5.030 -6.637 1.00 0.00 18 ASP A C 14
ATOM 23079 O O . ASP A 1 18 ? 10.346 5.672 -6.323 1.00 0.00 18 ASP A O 14
ATOM 23088 N N . HIS A 1 19 ? 8.837 4.034 -5.925 1.00 0.00 19 HIS A N 14
ATOM 23089 C CA . HIS A 1 19 ? 9.454 3.616 -4.678 1.00 0.00 19 HIS A CA 14
ATOM 23090 C C . HIS A 1 19 ? 9.315 4.730 -3.638 1.00 0.00 19 HIS A C 14
ATOM 23091 O O . HIS A 1 19 ? 10.265 5.468 -3.383 1.00 0.00 19 HIS A O 14
ATOM 23105 N N . SER A 1 20 ? 8.123 4.815 -3.065 1.00 0.00 20 SER A N 14
ATOM 23106 C CA . SER A 1 20 ? 7.847 5.826 -2.059 1.00 0.00 20 SER A CA 14
ATOM 23107 C C . SER A 1 20 ? 6.439 5.632 -1.494 1.00 0.00 20 SER A C 14
ATOM 23108 O O . SER A 1 20 ? 5.461 6.090 -2.083 1.00 0.00 20 SER A O 14
ATOM 23116 N N . TYR A 1 21 ? 6.380 4.951 -0.358 1.00 0.00 21 TYR A N 14
ATOM 23117 C CA . TYR A 1 21 ? 5.107 4.690 0.293 1.00 0.00 21 TYR A CA 14
ATOM 23118 C C . TYR A 1 21 ? 4.815 5.740 1.366 1.00 0.00 21 TYR A C 14
ATOM 23119 O O . TYR A 1 21 ? 5.627 6.633 1.603 1.00 0.00 21 TYR A O 14
ATOM 23137 N N . VAL A 1 22 ? 3.654 5.598 1.988 1.00 0.00 22 VAL A N 14
ATOM 23138 C CA . VAL A 1 22 ? 3.244 6.523 3.031 1.00 0.00 22 VAL A CA 14
ATOM 23139 C C . VAL A 1 22 ? 2.677 5.734 4.212 1.00 0.00 22 VAL A C 14
ATOM 23140 O O . VAL A 1 22 ? 2.448 4.530 4.107 1.00 0.00 22 VAL A O 14
ATOM 23153 N N . THR A 1 23 ? 2.467 6.444 5.311 1.00 0.00 23 THR A N 14
ATOM 23154 C CA . THR A 1 23 ? 1.931 5.825 6.511 1.00 0.00 23 THR A CA 14
ATOM 23155 C C . THR A 1 23 ? 0.501 6.307 6.766 1.00 0.00 23 THR A C 14
ATOM 23156 O O . THR A 1 23 ? 0.256 7.508 6.870 1.00 0.00 23 THR A O 14
ATOM 23167 N N . ILE A 1 24 ? -0.406 5.345 6.860 1.00 0.00 24 ILE A N 14
ATOM 23168 C CA . ILE A 1 24 ? -1.804 5.656 7.101 1.00 0.00 24 ILE A CA 14
ATOM 23169 C C . ILE A 1 24 ? -2.369 4.679 8.134 1.00 0.00 24 ILE A C 14
ATOM 23170 O O . ILE A 1 24 ? -2.244 3.465 7.978 1.00 0.00 24 ILE A O 14
ATOM 23186 N N . ARG A 1 25 ? -2.978 5.244 9.166 1.00 0.00 25 ARG A N 14
ATOM 23187 C CA . ARG A 1 25 ? -3.562 4.438 10.224 1.00 0.00 25 ARG A CA 14
ATOM 23188 C C . ARG A 1 25 ? -4.944 3.931 9.804 1.00 0.00 25 ARG A C 14
ATOM 23189 O O . ARG A 1 25 ? -5.881 4.716 9.668 1.00 0.00 25 ARG A O 14
ATOM 23210 N N . SER A 1 26 ? -5.025 2.623 9.610 1.00 0.00 26 SER A N 14
ATOM 23211 C CA . SER A 1 26 ? -6.276 2.003 9.209 1.00 0.00 26 SER A CA 14
ATOM 23212 C C . SER A 1 26 ? -6.558 0.779 10.083 1.00 0.00 26 SER A C 14
ATOM 23213 O O . SER A 1 26 ? -5.690 0.334 10.832 1.00 0.00 26 SER A O 14
ATOM 23221 N N . ARG A 1 27 ? -7.774 0.270 9.958 1.00 0.00 27 ARG A N 14
ATOM 23222 C CA . ARG A 1 27 ? -8.181 -0.894 10.727 1.00 0.00 27 ARG A CA 14
ATOM 23223 C C . ARG A 1 27 ? -8.159 -2.146 9.848 1.00 0.00 27 ARG A C 14
ATOM 23224 O O . ARG A 1 27 ? -7.861 -2.067 8.657 1.00 0.00 27 ARG A O 14
ATOM 23245 N N . LEU A 1 28 ? -8.478 -3.272 10.469 1.00 0.00 28 LEU A N 14
ATOM 23246 C CA . LEU A 1 28 ? -8.499 -4.539 9.757 1.00 0.00 28 LEU A CA 14
ATOM 23247 C C . LEU A 1 28 ? -9.903 -4.784 9.201 1.00 0.00 28 LEU A C 14
ATOM 23248 O O . LEU A 1 28 ? -10.386 -5.915 9.201 1.00 0.00 28 LEU A O 14
ATOM 23264 N N . SER A 1 29 ? -10.519 -3.705 8.741 1.00 0.00 29 SER A N 14
ATOM 23265 C CA . SER A 1 29 ? -11.858 -3.789 8.183 1.00 0.00 29 SER A CA 14
ATOM 23266 C C . SER A 1 29 ? -11.942 -2.963 6.898 1.00 0.00 29 SER A C 14
ATOM 23267 O O . SER A 1 29 ? -12.490 -3.421 5.896 1.00 0.00 29 SER A O 14
ATOM 23275 N N . ALA A 1 30 ? -11.391 -1.760 6.968 1.00 0.00 30 ALA A N 14
ATOM 23276 C CA . ALA A 1 30 ? -11.397 -0.866 5.822 1.00 0.00 30 ALA A CA 14
ATOM 23277 C C . ALA A 1 30 ? -11.056 -1.660 4.560 1.00 0.00 30 ALA A C 14
ATOM 23278 O O . ALA A 1 30 ? -10.276 -2.610 4.611 1.00 0.00 30 ALA A O 14
ATOM 23285 N N . SER A 1 31 ? -11.657 -1.242 3.455 1.00 0.00 31 SER A N 14
ATOM 23286 C CA . SER A 1 31 ? -11.426 -1.902 2.182 1.00 0.00 31 SER A CA 14
ATOM 23287 C C . SER A 1 31 ? -10.419 -1.103 1.353 1.00 0.00 31 SER A C 14
ATOM 23288 O O . SER A 1 31 ? -10.019 -0.007 1.743 1.00 0.00 31 SER A O 14
ATOM 23296 N N . VAL A 1 32 ? -10.037 -1.683 0.224 1.00 0.00 32 VAL A N 14
ATOM 23297 C CA . VAL A 1 32 ? -9.084 -1.038 -0.663 1.00 0.00 32 VAL A CA 14
ATOM 23298 C C . VAL A 1 32 ? -9.488 0.424 -0.863 1.00 0.00 32 VAL A C 14
ATOM 23299 O O . VAL A 1 32 ? -8.659 1.323 -0.736 1.00 0.00 32 VAL A O 14
ATOM 23312 N N . GLN A 1 33 ? -10.762 0.615 -1.173 1.00 0.00 33 GLN A N 14
ATOM 23313 C CA . GLN A 1 33 ? -11.286 1.953 -1.392 1.00 0.00 33 GLN A CA 14
ATOM 23314 C C . GLN A 1 33 ? -10.980 2.846 -0.189 1.00 0.00 33 GLN A C 14
ATOM 23315 O O . GLN A 1 33 ? -10.335 3.884 -0.329 1.00 0.00 33 GLN A O 14
ATOM 23329 N N . ASP A 1 34 ? -11.457 2.410 0.968 1.00 0.00 34 ASP A N 14
ATOM 23330 C CA . ASP A 1 34 ? -11.242 3.158 2.195 1.00 0.00 34 ASP A CA 14
ATOM 23331 C C . ASP A 1 34 ? -9.794 3.650 2.242 1.00 0.00 34 ASP A C 14
ATOM 23332 O O . ASP A 1 34 ? -9.544 4.854 2.249 1.00 0.00 34 ASP A O 14
ATOM 23341 N N . ILE A 1 35 ? -8.878 2.693 2.271 1.00 0.00 35 ILE A N 14
ATOM 23342 C CA . ILE A 1 35 ? -7.462 3.014 2.317 1.00 0.00 35 ILE A CA 14
ATOM 23343 C C . ILE A 1 35 ? -7.149 4.070 1.255 1.00 0.00 35 ILE A C 14
ATOM 23344 O O . ILE A 1 35 ? -6.638 5.143 1.574 1.00 0.00 35 ILE A O 14
ATOM 23360 N N . LEU A 1 36 ? -7.468 3.730 0.015 1.00 0.00 36 LEU A N 14
ATOM 23361 C CA . LEU A 1 36 ? -7.227 4.636 -1.095 1.00 0.00 36 LEU A CA 14
ATOM 23362 C C . LEU A 1 36 ? -7.576 6.063 -0.668 1.00 0.00 36 LEU A C 14
ATOM 23363 O O . LEU A 1 36 ? -6.831 7.000 -0.951 1.00 0.00 36 LEU A O 14
ATOM 23379 N N . GLY A 1 37 ? -8.710 6.184 0.007 1.00 0.00 37 GLY A N 14
ATOM 23380 C CA . GLY A 1 37 ? -9.167 7.481 0.476 1.00 0.00 37 GLY A CA 14
ATOM 23381 C C . GLY A 1 37 ? -8.169 8.091 1.463 1.00 0.00 37 GLY A C 14
ATOM 23382 O O . GLY A 1 37 ? -7.746 9.234 1.298 1.00 0.00 37 GLY A O 14
ATOM 23386 N N . SER A 1 38 ? -7.821 7.300 2.468 1.00 0.00 38 SER A N 14
ATOM 23387 C CA . SER A 1 38 ? -6.881 7.747 3.481 1.00 0.00 38 SER A CA 14
ATOM 23388 C C . SER A 1 38 ? -5.544 8.110 2.831 1.00 0.00 38 SER A C 14
ATOM 23389 O O . SER A 1 38 ? -5.053 9.226 2.995 1.00 0.00 38 SER A O 14
ATOM 23397 N N . VAL A 1 39 ? -4.994 7.148 2.106 1.00 0.00 39 VAL A N 14
ATOM 23398 C CA . VAL A 1 39 ? -3.724 7.352 1.430 1.00 0.00 39 VAL A CA 14
ATOM 23399 C C . VAL A 1 39 ? -3.767 8.675 0.662 1.00 0.00 39 VAL A C 14
ATOM 23400 O O . VAL A 1 39 ? -2.941 9.557 0.891 1.00 0.00 39 VAL A O 14
ATOM 23413 N N . THR A 1 40 ? -4.740 8.772 -0.232 1.00 0.00 40 THR A N 14
ATOM 23414 C CA . THR A 1 40 ? -4.901 9.973 -1.035 1.00 0.00 40 THR A CA 14
ATOM 23415 C C . THR A 1 40 ? -4.476 11.208 -0.238 1.00 0.00 40 THR A C 14
ATOM 23416 O O . THR A 1 40 ? -3.628 11.977 -0.686 1.00 0.00 40 THR A O 14
ATOM 23427 N N . GLU A 1 41 ? -5.086 11.359 0.928 1.00 0.00 41 GLU A N 14
ATOM 23428 C CA . GLU A 1 41 ? -4.781 12.487 1.791 1.00 0.00 41 GLU A CA 14
ATOM 23429 C C . GLU A 1 41 ? -3.271 12.727 1.839 1.00 0.00 41 GLU A C 14
ATOM 23430 O O . GLU A 1 41 ? -2.800 13.813 1.504 1.00 0.00 41 GLU A O 14
ATOM 23442 N N . LYS A 1 42 ? -2.553 11.695 2.256 1.00 0.00 42 LYS A N 14
ATOM 23443 C CA . LYS A 1 42 ? -1.106 11.779 2.352 1.00 0.00 42 LYS A CA 14
ATOM 23444 C C . LYS A 1 42 ? -0.551 12.416 1.076 1.00 0.00 42 LYS A C 14
ATOM 23445 O O . LYS A 1 42 ? 0.349 13.252 1.135 1.00 0.00 42 LYS A O 14
ATOM 23464 N N . LEU A 1 43 ? -1.112 11.996 -0.049 1.00 0.00 43 LEU A N 14
ATOM 23465 C CA . LEU A 1 43 ? -0.685 12.515 -1.337 1.00 0.00 43 LEU A CA 14
ATOM 23466 C C . LEU A 1 43 ? -1.087 13.987 -1.448 1.00 0.00 43 LEU A C 14
ATOM 23467 O O . LEU A 1 43 ? -1.762 14.518 -0.568 1.00 0.00 43 LEU A O 14
ATOM 23483 N N . GLN A 1 44 ? -0.654 14.605 -2.537 1.00 0.00 44 GLN A N 14
ATOM 23484 C CA . GLN A 1 44 ? -0.960 16.006 -2.774 1.00 0.00 44 GLN A CA 14
ATOM 23485 C C . GLN A 1 44 ? -1.460 16.205 -4.207 1.00 0.00 44 GLN A C 14
ATOM 23486 O O . GLN A 1 44 ? -0.677 16.152 -5.154 1.00 0.00 44 GLN A O 14
ATOM 23500 N N . TYR A 1 45 ? -2.760 16.429 -4.320 1.00 0.00 45 TYR A N 14
ATOM 23501 C CA . TYR A 1 45 ? -3.374 16.636 -5.621 1.00 0.00 45 TYR A CA 14
ATOM 23502 C C . TYR A 1 45 ? -3.983 18.036 -5.723 1.00 0.00 45 TYR A C 14
ATOM 23503 O O . TYR A 1 45 ? -4.948 18.349 -5.028 1.00 0.00 45 TYR A O 14
ATOM 23521 N N . SER A 1 46 ? -3.393 18.841 -6.595 1.00 0.00 46 SER A N 14
ATOM 23522 C CA . SER A 1 46 ? -3.866 20.200 -6.797 1.00 0.00 46 SER A CA 14
ATOM 23523 C C . SER A 1 46 ? -5.394 20.216 -6.881 1.00 0.00 46 SER A C 14
ATOM 23524 O O . SER A 1 46 ? -6.018 19.177 -7.090 1.00 0.00 46 SER A O 14
ATOM 23532 N N . GLU A 1 47 ? -5.951 21.406 -6.713 1.00 0.00 47 GLU A N 14
ATOM 23533 C CA . GLU A 1 47 ? -7.394 21.571 -6.766 1.00 0.00 47 GLU A CA 14
ATOM 23534 C C . GLU A 1 47 ? -7.830 21.976 -8.176 1.00 0.00 47 GLU A C 14
ATOM 23535 O O . GLU A 1 47 ? -8.273 23.103 -8.392 1.00 0.00 47 GLU A O 14
ATOM 23547 N N . GLU A 1 48 ? -7.689 21.035 -9.098 1.00 0.00 48 GLU A N 14
ATOM 23548 C CA . GLU A 1 48 ? -8.062 21.280 -10.480 1.00 0.00 48 GLU A CA 14
ATOM 23549 C C . GLU A 1 48 ? -9.389 20.588 -10.802 1.00 0.00 48 GLU A C 14
ATOM 23550 O O . GLU A 1 48 ? -9.812 19.684 -10.084 1.00 0.00 48 GLU A O 14
ATOM 23562 N N . PRO A 1 49 ? -10.025 21.052 -11.911 1.00 0.00 49 PRO A N 14
ATOM 23563 C CA . PRO A 1 49 ? -11.294 20.488 -12.337 1.00 0.00 49 PRO A CA 14
ATOM 23564 C C . PRO A 1 49 ? -11.095 19.116 -12.983 1.00 0.00 49 PRO A C 14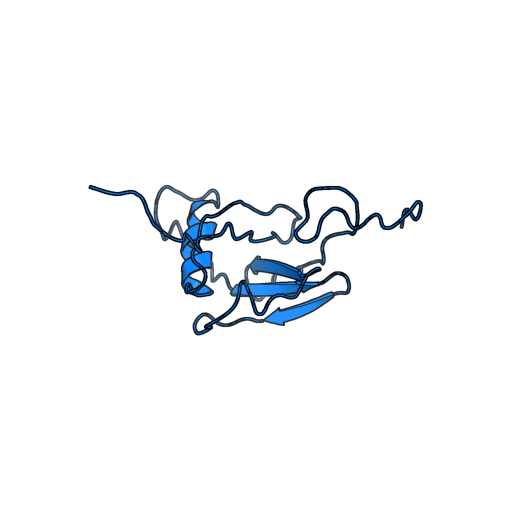
ATOM 23565 O O . PRO A 1 49 ? -12.054 18.498 -13.444 1.00 0.00 49 PRO A O 14
ATOM 23576 N N . ALA A 1 50 ? -9.845 18.679 -12.996 1.00 0.00 50 ALA A N 14
ATOM 23577 C CA . ALA A 1 50 ? -9.508 17.390 -13.577 1.00 0.00 50 ALA A CA 14
ATOM 23578 C C . ALA A 1 50 ? -10.017 16.274 -12.664 1.00 0.00 50 ALA A C 14
ATOM 23579 O O . ALA A 1 50 ? -9.226 15.531 -12.084 1.00 0.00 50 ALA A O 14
ATOM 23586 N N . GLY A 1 51 ? -11.336 16.191 -12.564 1.00 0.00 51 GLY A N 14
ATOM 23587 C CA . GLY A 1 51 ? -11.961 15.177 -11.730 1.00 0.00 51 GLY A CA 14
ATOM 23588 C C . GLY A 1 51 ? -13.013 14.393 -12.517 1.00 0.00 51 GLY A C 14
ATOM 23589 O O . GLY A 1 51 ? -14.178 14.347 -12.125 1.00 0.00 51 GLY A O 14
ATOM 23593 N N . ARG A 1 52 ? -12.565 13.797 -13.612 1.00 0.00 52 ARG A N 14
ATOM 23594 C CA . ARG A 1 52 ? -13.454 13.017 -14.456 1.00 0.00 52 ARG A CA 14
ATOM 23595 C C . ARG A 1 52 ? -13.647 11.616 -13.873 1.00 0.00 52 ARG A C 14
ATOM 23596 O O . ARG A 1 52 ? -14.726 11.289 -13.380 1.00 0.00 52 ARG A O 14
ATOM 23617 N N . GLU A 1 53 ? -12.585 10.827 -13.947 1.00 0.00 53 GLU A N 14
ATOM 23618 C CA . GLU A 1 53 ? -12.625 9.469 -13.433 1.00 0.00 53 GLU A CA 14
ATOM 23619 C C . GLU A 1 53 ? -11.205 8.932 -13.242 1.00 0.00 53 GLU A C 14
ATOM 23620 O O . GLU A 1 53 ? -10.551 8.539 -14.207 1.00 0.00 53 GLU A O 14
ATOM 23632 N N . ASP A 1 54 ? -10.770 8.933 -11.990 1.00 0.00 54 ASP A N 14
ATOM 23633 C CA . ASP A 1 54 ? -9.439 8.451 -11.661 1.00 0.00 54 ASP A CA 14
ATOM 23634 C C . ASP A 1 54 ? -9.240 8.513 -10.145 1.00 0.00 54 ASP A C 14
ATOM 23635 O O . ASP A 1 54 ? -9.262 9.592 -9.556 1.00 0.00 54 ASP A O 14
ATOM 23644 N N . SER A 1 55 ? -9.051 7.340 -9.557 1.00 0.00 55 SER A N 14
ATOM 23645 C CA . SER A 1 55 ? -8.848 7.247 -8.121 1.00 0.00 55 SER A CA 14
ATOM 23646 C C . SER A 1 55 ? -7.698 6.285 -7.816 1.00 0.00 55 SER A C 14
ATOM 23647 O O . SER A 1 55 ? -7.514 5.876 -6.671 1.00 0.00 55 SER A O 14
ATOM 23655 N N . LEU A 1 56 ? -6.955 5.951 -8.861 1.00 0.00 56 LEU A N 14
ATOM 23656 C CA . LEU A 1 56 ? -5.828 5.045 -8.720 1.00 0.00 56 LEU A CA 14
ATOM 23657 C C . LEU A 1 56 ? -6.330 3.689 -8.220 1.00 0.00 56 LEU A C 14
ATOM 23658 O O . LEU A 1 56 ? -7.277 3.623 -7.438 1.00 0.00 56 LEU A O 14
ATOM 23674 N N . ILE A 1 57 ? -5.673 2.640 -8.692 1.00 0.00 57 ILE A N 14
ATOM 23675 C CA . ILE A 1 57 ? -6.040 1.289 -8.302 1.00 0.00 57 ILE A CA 14
ATOM 23676 C C . ILE A 1 57 ? -4.921 0.686 -7.450 1.00 0.00 57 ILE A C 14
ATOM 23677 O O . ILE A 1 57 ? -3.747 0.982 -7.662 1.00 0.00 57 ILE A O 14
ATOM 23693 N N . LEU A 1 58 ? -5.326 -0.149 -6.504 1.00 0.00 58 LEU A N 14
ATOM 23694 C CA . LEU A 1 58 ? -4.372 -0.796 -5.620 1.00 0.00 58 LEU A CA 14
ATOM 23695 C C . LEU A 1 58 ? -3.900 -2.105 -6.256 1.00 0.00 58 LEU A C 14
ATOM 23696 O O . LEU A 1 58 ? -4.622 -2.711 -7.046 1.00 0.00 58 LEU A O 14
ATOM 23712 N N . VAL A 1 59 ? -2.691 -2.502 -5.887 1.00 0.00 59 VAL A N 14
ATOM 23713 C CA . VAL A 1 59 ? -2.114 -3.728 -6.412 1.00 0.00 59 VAL A CA 14
ATOM 23714 C C . VAL A 1 59 ? -1.077 -4.263 -5.422 1.00 0.00 59 VAL A C 14
ATOM 23715 O O . VAL A 1 59 ? -0.284 -3.499 -4.875 1.00 0.00 59 VAL A O 14
ATOM 23728 N N . ALA A 1 60 ? -1.118 -5.572 -5.221 1.00 0.00 60 ALA A N 14
ATOM 23729 C CA . ALA A 1 60 ? -0.193 -6.219 -4.307 1.00 0.00 60 ALA A CA 14
ATOM 23730 C C . ALA A 1 60 ? 1.011 -6.744 -5.092 1.00 0.00 60 ALA A C 14
ATOM 23731 O O . ALA A 1 60 ? 0.855 -7.554 -6.005 1.00 0.00 60 ALA A O 14
ATOM 23738 N N . VAL A 1 61 ? 2.183 -6.262 -4.709 1.00 0.00 61 VAL A N 14
ATOM 23739 C CA . VAL A 1 61 ? 3.412 -6.672 -5.366 1.00 0.00 61 VAL A CA 14
ATOM 23740 C C . VAL A 1 61 ? 4.298 -7.415 -4.364 1.00 0.00 61 VAL A C 14
ATOM 23741 O O . VAL A 1 61 ? 4.440 -6.987 -3.219 1.00 0.00 61 VAL A O 14
ATOM 23754 N N . SER A 1 62 ? 4.871 -8.515 -4.830 1.00 0.00 62 SER A N 14
ATOM 23755 C CA . SER A 1 62 ? 5.739 -9.321 -3.988 1.00 0.00 62 SER A CA 14
ATOM 23756 C C . SER A 1 62 ? 7.153 -9.352 -4.572 1.00 0.00 62 SER A C 14
ATOM 23757 O O . SER A 1 62 ? 7.373 -8.907 -5.698 1.00 0.00 62 SER A O 14
ATOM 23765 N N . SER A 1 63 ? 8.074 -9.881 -3.781 1.00 0.00 63 SER A N 14
ATOM 23766 C CA . SER A 1 63 ? 9.460 -9.976 -4.205 1.00 0.00 63 SER A CA 14
ATOM 23767 C C . SER A 1 63 ? 9.569 -10.871 -5.441 1.00 0.00 63 SER A C 14
ATOM 23768 O O . SER A 1 63 ? 10.602 -10.889 -6.110 1.00 0.00 63 SER A O 14
ATOM 23776 N N . SER A 1 64 ? 8.490 -11.591 -5.708 1.00 0.00 64 SER A N 14
ATOM 23777 C CA . SER A 1 64 ? 8.451 -12.486 -6.852 1.00 0.00 64 SER A CA 14
ATOM 23778 C C . SER A 1 64 ? 7.672 -11.837 -7.998 1.00 0.00 64 SER A C 14
ATOM 23779 O O . SER A 1 64 ? 7.090 -12.532 -8.829 1.00 0.00 64 SER A O 14
ATOM 23787 N N . GLY A 1 65 ? 7.686 -10.512 -8.005 1.00 0.00 65 GLY A N 14
ATOM 23788 C CA . GLY A 1 65 ? 6.988 -9.762 -9.035 1.00 0.00 65 GLY A CA 14
ATOM 23789 C C . GLY A 1 65 ? 5.581 -10.320 -9.262 1.00 0.00 65 GLY A C 14
ATOM 23790 O O . GLY A 1 65 ? 5.169 -10.529 -10.401 1.00 0.00 65 GLY A O 14
ATOM 23794 N N . GLU A 1 66 ? 4.883 -10.545 -8.158 1.00 0.00 66 GLU A N 14
ATOM 23795 C CA . GLU A 1 66 ? 3.532 -11.074 -8.222 1.00 0.00 66 GLU A CA 14
ATOM 23796 C C . GLU A 1 66 ? 2.512 -9.955 -8.004 1.00 0.00 66 GLU A C 14
ATOM 23797 O O . GLU A 1 66 ? 2.205 -9.603 -6.866 1.00 0.00 66 GLU A O 14
ATOM 23809 N N . LYS A 1 67 ? 2.015 -9.426 -9.112 1.00 0.00 67 LYS A N 14
ATOM 23810 C CA . LYS A 1 67 ? 1.037 -8.353 -9.056 1.00 0.00 67 LYS A CA 14
ATOM 23811 C C . LYS A 1 67 ? -0.366 -8.954 -8.952 1.00 0.00 67 LYS A C 14
ATOM 23812 O O . LYS A 1 67 ? -0.681 -9.927 -9.636 1.00 0.00 67 LYS A O 14
ATOM 23831 N N . VAL A 1 68 ? -1.172 -8.349 -8.091 1.00 0.00 68 VAL A N 14
ATOM 23832 C CA . VAL A 1 68 ? -2.534 -8.812 -7.889 1.00 0.00 68 VAL A CA 14
ATOM 23833 C C . VAL A 1 68 ? -3.467 -7.605 -7.775 1.00 0.00 68 VAL A C 14
ATOM 23834 O O . VAL A 1 68 ? -3.574 -6.996 -6.712 1.00 0.00 68 VAL A O 14
ATOM 23847 N N . LEU A 1 69 ? -4.119 -7.295 -8.886 1.00 0.00 69 LEU A N 14
ATOM 23848 C CA . LEU A 1 69 ? -5.040 -6.171 -8.924 1.00 0.00 69 LEU A CA 14
ATOM 23849 C C . LEU A 1 69 ? -6.175 -6.413 -7.927 1.00 0.00 69 LEU A C 14
ATOM 23850 O O . LEU A 1 69 ? -7.075 -7.210 -8.187 1.00 0.00 69 LEU A O 14
ATOM 23866 N N . LEU A 1 70 ? -6.095 -5.710 -6.807 1.00 0.00 70 LEU A N 14
ATOM 23867 C CA . LEU A 1 70 ? -7.105 -5.838 -5.770 1.00 0.00 70 LEU A CA 14
ATOM 23868 C C . LEU A 1 70 ? -8.370 -5.094 -6.201 1.00 0.00 70 LEU A C 14
ATOM 23869 O O . LEU A 1 70 ? -8.398 -4.474 -7.262 1.00 0.00 70 LEU A O 14
ATOM 23885 N N . GLN A 1 71 ? -9.386 -5.180 -5.354 1.00 0.00 71 GLN A N 14
ATOM 23886 C CA . GLN A 1 71 ? -10.651 -4.522 -5.634 1.00 0.00 71 GLN A CA 14
ATOM 23887 C C . GLN A 1 71 ? -11.087 -3.677 -4.435 1.00 0.00 71 GLN A C 14
ATOM 23888 O O . GLN A 1 71 ? -10.696 -3.954 -3.302 1.00 0.00 71 GLN A O 14
ATOM 23902 N N . PRO A 1 72 ? -11.911 -2.638 -4.734 1.00 0.00 72 PRO A N 14
ATOM 23903 C CA . PRO A 1 72 ? -12.404 -1.751 -3.694 1.00 0.00 72 PRO A CA 14
ATOM 23904 C C . PRO A 1 72 ? -13.500 -2.429 -2.869 1.00 0.00 72 PRO A C 14
ATOM 23905 O O . PRO A 1 72 ? -13.989 -1.862 -1.894 1.00 0.00 72 PRO A O 14
ATOM 23916 N N . THR A 1 73 ? -13.855 -3.634 -3.292 1.00 0.00 73 THR A N 14
ATOM 23917 C CA . THR A 1 73 ? -14.884 -4.395 -2.605 1.00 0.00 73 THR A CA 14
ATOM 23918 C C . THR A 1 73 ? -14.284 -5.651 -1.970 1.00 0.00 73 THR A C 14
ATOM 23919 O O . THR A 1 73 ? -14.850 -6.738 -2.080 1.00 0.00 73 THR A O 14
ATOM 23930 N N . GLU A 1 74 ? -13.146 -5.460 -1.319 1.00 0.00 74 GLU A N 14
ATOM 23931 C CA . GLU A 1 74 ? -12.463 -6.564 -0.666 1.00 0.00 74 GLU A CA 14
ATOM 23932 C C . GLU A 1 74 ? -13.015 -6.768 0.747 1.00 0.00 74 GLU A C 14
ATOM 23933 O O . GLU A 1 74 ? -13.929 -6.061 1.168 1.00 0.00 74 GLU A O 14
ATOM 23945 N N . ASP A 1 75 ? -12.436 -7.738 1.439 1.00 0.00 75 ASP A N 14
ATOM 23946 C CA . ASP A 1 75 ? -12.858 -8.044 2.795 1.00 0.00 75 ASP A CA 14
ATOM 23947 C C . ASP A 1 75 ? -11.643 -8.007 3.724 1.00 0.00 75 ASP A C 14
ATOM 23948 O O . ASP A 1 75 ? -11.636 -7.276 4.714 1.00 0.00 75 ASP A O 14
ATOM 23957 N N . CYS A 1 76 ? -10.645 -8.803 3.372 1.00 0.00 76 CYS A N 14
ATOM 23958 C CA . CYS A 1 76 ? -9.427 -8.870 4.162 1.00 0.00 76 CYS A CA 14
ATOM 23959 C C . CYS A 1 76 ? -8.238 -8.614 3.234 1.00 0.00 76 CYS A C 14
ATOM 23960 O O . CYS A 1 76 ? -7.770 -9.525 2.552 1.00 0.00 76 CYS A O 14
ATOM 23968 N N . VAL A 1 77 ? -7.783 -7.370 3.237 1.00 0.00 77 VAL A N 14
ATOM 23969 C CA . VAL A 1 77 ? -6.657 -6.982 2.404 1.00 0.00 77 VAL A CA 14
ATOM 23970 C C . VAL A 1 77 ? -5.369 -7.059 3.226 1.00 0.00 77 VAL A C 14
ATOM 23971 O O . VAL A 1 77 ? -4.481 -7.854 2.922 1.00 0.00 77 VAL A O 14
ATOM 23984 N N . PHE A 1 78 ? -5.309 -6.223 4.252 1.00 0.00 78 PHE A N 14
ATOM 23985 C CA . PHE A 1 78 ? -4.144 -6.187 5.121 1.00 0.00 78 PHE A CA 14
ATOM 23986 C C . PHE A 1 78 ? -3.638 -7.600 5.418 1.00 0.00 78 PHE A C 14
ATOM 23987 O O . PHE A 1 78 ? -2.451 -7.796 5.676 1.00 0.00 78 PHE A O 14
ATOM 24004 N N . THR A 1 79 ? -4.562 -8.548 5.372 1.00 0.00 79 THR A N 14
ATOM 24005 C CA . THR A 1 79 ? -4.224 -9.936 5.633 1.00 0.00 79 THR A CA 14
ATOM 24006 C C . THR A 1 79 ? -3.766 -10.625 4.345 1.00 0.00 79 THR A C 14
ATOM 24007 O O . THR A 1 79 ? -2.780 -11.360 4.347 1.00 0.00 79 THR A O 14
ATOM 24018 N N . ALA A 1 80 ? -4.504 -10.362 3.277 1.00 0.00 80 ALA A N 14
ATOM 24019 C CA . ALA A 1 80 ? -4.187 -10.947 1.985 1.00 0.00 80 ALA A CA 14
ATOM 24020 C C . ALA A 1 80 ? -2.717 -10.678 1.656 1.00 0.00 80 ALA A C 14
ATOM 24021 O O . ALA A 1 80 ? -2.021 -11.556 1.147 1.00 0.00 80 ALA A O 14
ATOM 24028 N N . LEU A 1 81 ? -2.288 -9.462 1.961 1.00 0.00 81 LEU A N 14
ATOM 24029 C CA . LEU A 1 81 ? -0.913 -9.068 1.704 1.00 0.00 81 LEU A CA 14
ATOM 24030 C C . LEU A 1 81 ? 0.020 -10.230 2.051 1.00 0.00 81 LEU A C 14
ATOM 24031 O O . LEU A 1 81 ? -0.011 -10.743 3.168 1.00 0.00 81 LEU A O 14
ATOM 24047 N N . GLY A 1 82 ? 0.827 -10.611 1.072 1.00 0.00 82 GLY A N 14
ATOM 24048 C CA . GLY A 1 82 ? 1.768 -11.702 1.259 1.00 0.00 82 GLY A CA 14
ATOM 24049 C C . GLY A 1 82 ? 2.715 -11.416 2.426 1.00 0.00 82 GLY A C 14
ATOM 24050 O O . GLY A 1 82 ? 2.477 -10.500 3.213 1.00 0.00 82 GLY A O 14
ATOM 24054 N N . ILE A 1 83 ? 3.768 -12.216 2.502 1.00 0.00 83 ILE A N 14
ATOM 24055 C CA . ILE A 1 83 ? 4.752 -12.060 3.559 1.00 0.00 83 ILE A CA 14
ATOM 24056 C C . ILE A 1 83 ? 5.615 -10.830 3.270 1.00 0.00 83 ILE A C 14
ATOM 24057 O O . ILE A 1 83 ? 5.800 -9.978 4.138 1.00 0.00 83 ILE A O 14
ATOM 24073 N N . ASN A 1 84 ? 6.121 -10.776 2.046 1.00 0.00 84 ASN A N 14
ATOM 24074 C CA . ASN A 1 84 ? 6.960 -9.665 1.631 1.00 0.00 84 ASN A CA 14
ATOM 24075 C C . ASN A 1 84 ? 6.321 -8.972 0.426 1.00 0.00 84 ASN A C 14
ATOM 24076 O O . ASN A 1 84 ? 6.988 -8.723 -0.577 1.00 0.00 84 ASN A O 14
ATOM 24087 N N . SER A 1 85 ? 5.036 -8.680 0.564 1.00 0.00 85 SER A N 14
ATOM 24088 C CA . SER A 1 85 ? 4.300 -8.020 -0.501 1.00 0.00 85 SER A CA 14
ATOM 24089 C C . SER A 1 85 ? 3.997 -6.572 -0.109 1.00 0.00 85 SER A C 14
ATOM 24090 O O . SER A 1 85 ? 3.810 -6.270 1.069 1.00 0.00 85 SER A O 14
ATOM 24098 N N . HIS A 1 86 ? 3.959 -5.715 -1.119 1.00 0.00 86 HIS A N 14
ATOM 24099 C CA . HIS A 1 86 ? 3.683 -4.306 -0.894 1.00 0.00 86 HIS A CA 14
ATOM 24100 C C . HIS A 1 86 ? 2.494 -3.873 -1.756 1.00 0.00 86 HIS A C 14
ATOM 24101 O O . HIS A 1 86 ? 2.330 -4.350 -2.878 1.00 0.00 86 HIS A O 14
ATOM 24115 N N . LEU A 1 87 ? 1.697 -2.974 -1.198 1.00 0.00 87 LEU A N 14
ATOM 24116 C CA . LEU A 1 87 ? 0.529 -2.472 -1.901 1.00 0.00 87 LEU A CA 14
ATOM 24117 C C . LEU A 1 87 ? 0.931 -1.266 -2.753 1.00 0.00 87 LEU A C 14
ATOM 24118 O O . LEU A 1 87 ? 1.550 -0.328 -2.253 1.00 0.00 87 LEU A O 14
ATOM 24134 N N . PHE A 1 88 ? 0.564 -1.332 -4.024 1.00 0.00 88 PHE A N 14
ATOM 24135 C CA . PHE A 1 88 ? 0.879 -0.257 -4.950 1.00 0.00 88 PHE A CA 14
ATOM 24136 C C . PHE A 1 88 ? -0.397 0.383 -5.502 1.00 0.00 88 PHE A C 14
ATOM 24137 O O . PHE A 1 88 ? -1.256 -0.308 -6.047 1.00 0.00 88 PHE A O 14
ATOM 24154 N N . ALA A 1 89 ? -0.479 1.695 -5.341 1.00 0.00 89 ALA A N 14
ATOM 24155 C CA . ALA A 1 89 ? -1.635 2.436 -5.817 1.00 0.00 89 ALA A CA 14
ATOM 24156 C C . ALA A 1 89 ? -1.234 3.276 -7.031 1.00 0.00 89 ALA A C 14
ATOM 24157 O O . ALA A 1 89 ? -0.425 4.195 -6.914 1.00 0.00 89 ALA A O 14
ATOM 24164 N N . CYS A 1 90 ? -1.817 2.930 -8.169 1.00 0.00 90 CYS A N 14
ATOM 24165 C CA . CYS A 1 90 ? -1.530 3.640 -9.403 1.00 0.00 90 CYS A CA 14
ATOM 24166 C C . CYS A 1 90 ? -2.645 3.333 -10.405 1.00 0.00 90 CYS A C 14
ATOM 24167 O O . CYS A 1 90 ? -3.504 2.493 -10.144 1.00 0.00 90 CYS A O 14
ATOM 24175 N N . THR A 1 91 ? -2.594 4.030 -11.531 1.00 0.00 91 THR A N 14
ATOM 24176 C CA . THR A 1 91 ? -3.589 3.842 -12.573 1.00 0.00 91 THR A CA 14
ATOM 24177 C C . THR A 1 91 ? -3.363 2.510 -13.292 1.00 0.00 91 THR A C 14
ATOM 24178 O O . THR A 1 91 ? -2.434 1.774 -12.965 1.00 0.00 91 THR A O 14
ATOM 24189 N N . ARG A 1 92 ? -4.230 2.242 -14.257 1.00 0.00 92 ARG A N 14
ATOM 24190 C CA . ARG A 1 92 ? -4.137 1.012 -15.025 1.00 0.00 92 ARG A CA 14
ATOM 24191 C C . ARG A 1 92 ? -2.939 1.068 -15.976 1.00 0.00 92 ARG A C 14
ATOM 24192 O O . ARG A 1 92 ? -2.425 0.033 -16.395 1.00 0.00 92 ARG A O 14
ATOM 24213 N N . ASP A 1 93 ? -2.529 2.289 -16.288 1.00 0.00 93 ASP A N 14
ATOM 24214 C CA . ASP A 1 93 ? -1.402 2.495 -17.181 1.00 0.00 93 ASP A CA 14
ATOM 24215 C C . ASP A 1 93 ? -0.106 2.492 -16.368 1.00 0.00 93 ASP A C 14
ATOM 24216 O O . ASP A 1 93 ? 0.986 2.504 -16.934 1.00 0.00 93 ASP A O 14
ATOM 24225 N N . SER A 1 94 ? -0.269 2.478 -15.053 1.00 0.00 94 SER A N 14
ATOM 24226 C CA . SER A 1 94 ? 0.874 2.474 -14.157 1.00 0.00 94 SER A CA 14
ATOM 24227 C C . SER A 1 94 ? 1.014 1.103 -13.493 1.00 0.00 94 SER A C 14
ATOM 24228 O O . SER A 1 94 ? 2.104 0.725 -13.064 1.00 0.00 94 SER A O 14
ATOM 24236 N N . TYR A 1 95 ? -0.103 0.394 -13.430 1.00 0.00 95 TYR A N 14
ATOM 24237 C CA . TYR A 1 95 ? -0.119 -0.927 -12.826 1.00 0.00 95 TYR A CA 14
ATOM 24238 C C . TYR A 1 95 ? 1.076 -1.759 -13.297 1.00 0.00 95 TYR A C 14
ATOM 24239 O O . TYR A 1 95 ? 1.712 -2.446 -12.498 1.00 0.00 95 TYR A O 14
ATOM 24257 N N . GLU A 1 96 ? 1.345 -1.670 -14.591 1.00 0.00 96 GLU A N 14
ATOM 24258 C CA . GLU A 1 96 ? 2.452 -2.406 -15.177 1.00 0.00 96 GLU A CA 14
ATOM 24259 C C . GLU A 1 96 ? 3.774 -1.687 -14.900 1.00 0.00 96 GLU A C 14
ATOM 24260 O O . GLU A 1 96 ? 4.835 -2.309 -14.905 1.00 0.00 96 GLU A O 14
ATOM 24272 N N . ALA A 1 97 ? 3.666 -0.388 -14.664 1.00 0.00 97 ALA A N 14
ATOM 24273 C CA . ALA A 1 97 ? 4.839 0.422 -14.384 1.00 0.00 97 ALA A CA 14
ATOM 24274 C C . ALA A 1 97 ? 5.275 0.198 -12.935 1.00 0.00 97 ALA A C 14
ATOM 24275 O O . ALA A 1 97 ? 6.267 0.770 -12.486 1.00 0.00 97 ALA A O 14
ATOM 24282 N N . LEU A 1 98 ? 4.512 -0.636 -12.244 1.00 0.00 98 LEU A N 14
ATOM 24283 C CA . LEU A 1 98 ? 4.807 -0.943 -10.854 1.00 0.00 98 LEU A CA 14
ATOM 24284 C C . LEU A 1 98 ? 6.023 -1.869 -10.788 1.00 0.00 98 LEU A C 14
ATOM 24285 O O . LEU A 1 98 ? 6.241 -2.679 -11.688 1.00 0.00 98 LEU A O 14
ATOM 24301 N N . VAL A 1 99 ? 6.784 -1.718 -9.714 1.00 0.00 99 VAL A N 14
ATOM 24302 C CA . VAL A 1 99 ? 7.972 -2.531 -9.518 1.00 0.00 99 VAL A CA 14
ATOM 24303 C C . VAL A 1 99 ? 8.005 -3.040 -8.076 1.00 0.00 99 VAL A C 14
ATOM 24304 O O . VAL A 1 99 ? 7.626 -2.323 -7.152 1.00 0.00 99 VAL A O 14
ATOM 24317 N N . PRO A 1 100 ? 8.474 -4.308 -7.925 1.00 0.00 100 PRO A N 14
ATOM 24318 C CA . PRO A 1 100 ? 8.561 -4.922 -6.611 1.00 0.00 100 PRO A CA 14
ATOM 24319 C C . PRO A 1 100 ? 9.740 -4.354 -5.818 1.00 0.00 100 PRO A C 14
ATOM 24320 O O . PRO A 1 100 ? 10.860 -4.291 -6.323 1.00 0.00 100 PRO A O 14
ATOM 24331 N N . LEU A 1 101 ? 9.448 -3.956 -4.588 1.00 0.00 101 LEU A N 14
ATOM 24332 C CA . LEU A 1 101 ? 10.470 -3.396 -3.720 1.00 0.00 101 LEU A CA 14
ATOM 24333 C C . LEU A 1 101 ? 11.601 -4.412 -3.550 1.00 0.00 101 LEU A C 14
ATOM 24334 O O . LEU A 1 101 ? 11.429 -5.593 -3.846 1.00 0.00 101 LEU A O 14
ATOM 24350 N N . PRO A 1 102 ? 12.763 -3.902 -3.060 1.00 0.00 102 PRO A N 14
ATOM 24351 C CA . PRO A 1 102 ? 13.922 -4.751 -2.847 1.00 0.00 102 PRO A CA 14
ATOM 24352 C C . PRO A 1 102 ? 13.741 -5.624 -1.603 1.00 0.00 102 PRO A C 14
ATOM 24353 O O . PRO A 1 102 ? 12.622 -5.799 -1.121 1.00 0.00 102 PRO A O 14
ATOM 24364 N N . GLU A 1 103 ? 14.857 -6.148 -1.119 1.00 0.00 103 GLU A N 14
ATOM 24365 C CA . GLU A 1 103 ? 14.835 -6.998 0.059 1.00 0.00 103 GLU A CA 14
ATOM 24366 C C . GLU A 1 103 ? 16.046 -6.704 0.948 1.00 0.00 103 GLU A C 14
ATOM 24367 O O . GLU A 1 103 ? 17.107 -7.303 0.776 1.00 0.00 103 GLU A O 14
ATOM 24379 N N . GLU A 1 104 ? 15.847 -5.783 1.879 1.00 0.00 104 GLU A N 14
ATOM 24380 C CA . GLU A 1 104 ? 16.909 -5.403 2.795 1.00 0.00 104 GLU A CA 14
ATOM 24381 C C . GLU A 1 104 ? 16.363 -5.280 4.219 1.00 0.00 104 GLU A C 14
ATOM 24382 O O . GLU A 1 104 ? 15.233 -5.682 4.491 1.00 0.00 104 GLU A O 14
ATOM 24394 N N . ILE A 1 105 ? 17.191 -4.723 5.090 1.00 0.00 105 ILE A N 14
ATOM 24395 C CA . ILE A 1 105 ? 16.806 -4.543 6.479 1.00 0.00 105 ILE A CA 14
ATOM 24396 C C . ILE A 1 105 ? 16.659 -3.048 6.774 1.00 0.00 105 ILE A C 14
ATOM 24397 O O . ILE A 1 105 ? 17.148 -2.562 7.792 1.00 0.00 105 ILE A O 14
ATOM 24413 N N . GLN A 1 106 ? 15.985 -2.362 5.863 1.00 0.00 106 GLN A N 14
ATOM 24414 C CA . GLN A 1 106 ? 15.768 -0.933 6.012 1.00 0.00 106 GLN A CA 14
ATOM 24415 C C . GLN A 1 106 ? 14.922 -0.401 4.853 1.00 0.00 106 GLN A C 14
ATOM 24416 O O . GLN A 1 106 ? 15.147 0.710 4.375 1.00 0.00 106 GLN A O 14
ATOM 24430 N N . VAL A 1 107 ? 13.967 -1.219 4.435 1.00 0.00 107 VAL A N 14
ATOM 24431 C CA . VAL A 1 107 ? 13.086 -0.844 3.342 1.00 0.00 107 VAL A CA 14
ATOM 24432 C C . VAL A 1 107 ? 11.957 -1.871 3.227 1.00 0.00 107 VAL A C 14
ATOM 24433 O O . VAL A 1 107 ? 11.776 -2.485 2.177 1.00 0.00 107 VAL A O 14
ATOM 24446 N N . SER A 1 108 ? 11.228 -2.025 4.322 1.00 0.00 108 SER A N 14
ATOM 24447 C CA . SER A 1 108 ? 10.121 -2.966 4.358 1.00 0.00 108 SER A CA 14
ATOM 24448 C C . SER A 1 108 ? 9.363 -2.832 5.680 1.00 0.00 108 SER A C 14
ATOM 24449 O O . SER A 1 108 ? 9.881 -2.270 6.643 1.00 0.00 108 SER A O 14
ATOM 24457 N N . PRO A 1 109 ? 8.115 -3.372 5.684 1.00 0.00 109 PRO A N 14
ATOM 24458 C CA . PRO A 1 109 ? 7.279 -3.318 6.871 1.00 0.00 109 PRO A CA 14
ATOM 24459 C C . PRO A 1 109 ? 7.755 -4.324 7.922 1.00 0.00 109 PRO A C 14
ATOM 24460 O O . PRO A 1 109 ? 7.220 -5.427 8.017 1.00 0.00 109 PRO A O 14
ATOM 24471 N N . GLY A 1 110 ? 8.755 -3.906 8.684 1.00 0.00 110 GLY A N 14
ATOM 24472 C CA . GLY A 1 110 ? 9.309 -4.757 9.724 1.00 0.00 110 GLY A CA 14
ATOM 24473 C C . GLY A 1 110 ? 10.829 -4.601 9.808 1.00 0.00 110 GLY A C 14
ATOM 24474 O O . GLY A 1 110 ? 11.436 -3.942 8.966 1.00 0.00 110 GLY A O 14
ATOM 24478 N N . ASP A 1 111 ? 11.399 -5.220 10.832 1.00 0.00 111 ASP A N 14
ATOM 24479 C CA . ASP A 1 111 ? 12.836 -5.158 11.037 1.00 0.00 111 ASP A CA 14
ATOM 24480 C C . ASP A 1 111 ? 13.350 -6.543 11.436 1.00 0.00 111 ASP A C 14
ATOM 24481 O O . ASP A 1 111 ? 12.580 -7.386 11.896 1.00 0.00 111 ASP A O 14
ATOM 24490 N N . THR A 1 112 ? 14.646 -6.736 11.245 1.00 0.00 112 THR A N 14
ATOM 24491 C CA . THR A 1 112 ? 15.272 -8.004 11.579 1.00 0.00 112 THR A CA 14
ATOM 24492 C C . THR A 1 112 ? 14.644 -9.139 10.767 1.00 0.00 112 THR A C 14
ATOM 24493 O O . THR A 1 112 ? 13.527 -9.568 11.054 1.00 0.00 112 THR A O 14
ATOM 24504 N N . GLU A 1 113 ? 15.389 -9.593 9.770 1.00 0.00 113 GLU A N 14
ATOM 24505 C CA . GLU A 1 113 ? 14.919 -10.669 8.915 1.00 0.00 113 GLU A CA 14
ATOM 24506 C C . GLU A 1 113 ? 16.054 -11.170 8.020 1.00 0.00 113 GLU A C 14
ATOM 24507 O O . GLU A 1 113 ? 16.603 -10.410 7.223 1.00 0.00 113 GLU A O 14
ATOM 24519 N N . ILE A 1 114 ? 16.373 -12.446 8.181 1.00 0.00 114 ILE A N 14
ATOM 24520 C CA . ILE A 1 114 ? 17.433 -13.057 7.398 1.00 0.00 114 ILE A CA 14
ATOM 24521 C C . ILE A 1 114 ? 16.818 -13.826 6.227 1.00 0.00 114 ILE A C 14
ATOM 24522 O O . ILE A 1 114 ? 16.387 -14.967 6.388 1.00 0.00 114 ILE A O 14
ATOM 24538 N N . SER A 1 115 ? 16.796 -13.171 5.076 1.00 0.00 115 SER A N 14
ATOM 24539 C CA . SER A 1 115 ? 16.241 -13.779 3.879 1.00 0.00 115 SER A CA 14
ATOM 24540 C C . SER A 1 115 ? 16.502 -12.883 2.667 1.00 0.00 115 SER A C 14
ATOM 24541 O O . SER A 1 115 ? 16.110 -11.717 2.656 1.00 0.00 115 SER A O 14
ATOM 24549 N N . GLY A 1 116 ? 17.164 -13.461 1.675 1.00 0.00 116 GLY A N 14
ATOM 24550 C CA . GLY A 1 116 ? 17.483 -12.729 0.461 1.00 0.00 116 GLY A CA 14
ATOM 24551 C C . GLY A 1 116 ? 18.962 -12.339 0.428 1.00 0.00 116 GLY A C 14
ATOM 24552 O O . GLY A 1 116 ? 19.539 -11.993 1.458 1.00 0.00 116 GLY A O 14
ATOM 24556 N N . PRO A 1 117 ? 19.548 -12.411 -0.797 1.00 0.00 117 PRO A N 14
ATOM 24557 C CA . PRO A 1 117 ? 20.949 -12.069 -0.977 1.00 0.00 117 PRO A CA 14
ATOM 24558 C C . PRO A 1 117 ? 21.154 -10.554 -0.929 1.00 0.00 117 PRO A C 14
ATOM 24559 O O . PRO A 1 117 ? 20.214 -9.804 -0.669 1.00 0.00 117 PRO A O 14
ATOM 24570 N N . SER A 1 118 ? 22.390 -10.148 -1.183 1.00 0.00 118 SER A N 14
ATOM 24571 C CA . SER A 1 118 ? 22.731 -8.736 -1.172 1.00 0.00 118 SER A CA 14
ATOM 24572 C C . SER A 1 118 ? 23.454 -8.362 -2.468 1.00 0.00 118 SER A C 14
ATOM 24573 O O . SER A 1 118 ? 24.337 -9.087 -2.922 1.00 0.00 118 SER A O 14
ATOM 24581 N N . SER A 1 119 ? 23.052 -7.230 -3.027 1.00 0.00 119 SER A N 14
ATOM 24582 C CA . SER A 1 119 ? 23.650 -6.750 -4.261 1.00 0.00 119 SER A CA 14
ATOM 24583 C C . SER A 1 119 ? 23.775 -5.226 -4.225 1.00 0.00 119 SER A C 14
ATOM 24584 O O . SER A 1 119 ? 22.770 -4.519 -4.164 1.00 0.00 119 SER A O 14
ATOM 24592 N N . GLY A 1 120 ? 25.016 -4.765 -4.264 1.00 0.00 120 GLY A N 14
ATOM 24593 C CA . GLY A 1 120 ? 25.285 -3.337 -4.236 1.00 0.00 120 GLY A CA 14
ATOM 24594 C C . GLY A 1 120 ? 24.498 -2.610 -5.328 1.00 0.00 120 GLY A C 14
ATOM 24595 O O . GLY A 1 120 ? 25.040 -2.299 -6.387 1.00 0.00 120 GLY A O 14
ATOM 24599 N N . GLY A 1 1 ? -19.890 -12.021 8.837 1.00 0.00 1 GLY A N 15
ATOM 24600 C CA . GLY A 1 1 ? -19.659 -10.796 9.584 1.00 0.00 1 GLY A CA 15
ATOM 24601 C C . GLY A 1 1 ? -18.207 -10.335 9.446 1.00 0.00 1 GLY A C 15
ATOM 24602 O O . GLY A 1 1 ? -17.915 -9.409 8.690 1.00 0.00 1 GLY A O 15
ATOM 24606 N N . SER A 1 2 ? -17.334 -11.001 10.187 1.00 0.00 2 SER A N 15
ATOM 24607 C CA . SER A 1 2 ? -15.919 -10.671 10.157 1.00 0.00 2 SER A CA 15
ATOM 24608 C C . SER A 1 2 ? -15.085 -11.912 10.481 1.00 0.00 2 SER A C 15
ATOM 24609 O O . SER A 1 2 ? -14.260 -12.338 9.674 1.00 0.00 2 SER A O 15
ATOM 24617 N N . SER A 1 3 ? -15.330 -12.458 11.663 1.00 0.00 3 SER A N 15
ATOM 24618 C CA . SER A 1 3 ? -14.612 -13.642 12.104 1.00 0.00 3 SER A CA 15
ATOM 24619 C C . SER A 1 3 ? -13.143 -13.298 12.359 1.00 0.00 3 SER A C 15
ATOM 24620 O O . SER A 1 3 ? -12.492 -12.678 11.519 1.00 0.00 3 SER A O 15
ATOM 24628 N N . GLY A 1 4 ? -12.664 -13.715 13.522 1.00 0.00 4 GLY A N 15
ATOM 24629 C CA . GLY A 1 4 ? -11.284 -13.459 13.898 1.00 0.00 4 GLY A CA 15
ATOM 24630 C C . GLY A 1 4 ? -10.865 -12.039 13.513 1.00 0.00 4 GLY A C 15
ATOM 24631 O O . GLY A 1 4 ? -9.869 -11.848 12.817 1.00 0.00 4 GLY A O 15
ATOM 24635 N N . SER A 1 5 ? -11.647 -11.077 13.983 1.00 0.00 5 SER A N 15
ATOM 24636 C CA . SER A 1 5 ? -11.369 -9.680 13.697 1.00 0.00 5 SER A CA 15
ATOM 24637 C C . SER A 1 5 ? -12.352 -8.786 14.455 1.00 0.00 5 SER A C 15
ATOM 24638 O O . SER A 1 5 ? -13.489 -8.600 14.023 1.00 0.00 5 SER A O 15
ATOM 24646 N N . SER A 1 6 ? -11.878 -8.255 15.573 1.00 0.00 6 SER A N 15
ATOM 24647 C CA . SER A 1 6 ? -12.701 -7.384 16.395 1.00 0.00 6 SER A CA 15
ATOM 24648 C C . SER A 1 6 ? -11.879 -6.185 16.872 1.00 0.00 6 SER A C 15
ATOM 24649 O O . SER A 1 6 ? -11.275 -6.228 17.943 1.00 0.00 6 SER A O 15
ATOM 24657 N N . GLY A 1 7 ? -11.883 -5.143 16.054 1.00 0.00 7 GLY A N 15
ATOM 24658 C CA . GLY A 1 7 ? -11.146 -3.934 16.379 1.00 0.00 7 GLY A CA 15
ATOM 24659 C C . GLY A 1 7 ? -9.640 -4.200 16.405 1.00 0.00 7 GLY A C 15
ATOM 24660 O O . GLY A 1 7 ? -9.060 -4.406 17.470 1.00 0.00 7 GLY A O 15
ATOM 24664 N N . ASP A 1 8 ? -9.049 -4.188 15.219 1.00 0.00 8 ASP A N 15
ATOM 24665 C CA . ASP A 1 8 ? -7.621 -4.426 15.091 1.00 0.00 8 ASP A CA 15
ATOM 24666 C C . ASP A 1 8 ? -7.016 -3.381 14.152 1.00 0.00 8 ASP A C 15
ATOM 24667 O O . ASP A 1 8 ? -6.685 -3.687 13.007 1.00 0.00 8 ASP A O 15
ATOM 24676 N N . GLU A 1 9 ? -6.890 -2.168 14.670 1.00 0.00 9 GLU A N 15
ATOM 24677 C CA . GLU A 1 9 ? -6.331 -1.076 13.892 1.00 0.00 9 GLU A CA 15
ATOM 24678 C C . GLU A 1 9 ? -4.844 -1.320 13.627 1.00 0.00 9 GLU A C 15
ATOM 24679 O O . GLU A 1 9 ? -4.133 -1.834 14.489 1.00 0.00 9 GLU A O 15
ATOM 24691 N N . ILE A 1 10 ? -4.419 -0.940 12.431 1.00 0.00 10 ILE A N 15
ATOM 24692 C CA . ILE A 1 10 ? -3.029 -1.111 12.042 1.00 0.00 10 ILE A CA 15
ATOM 24693 C C . ILE A 1 10 ? -2.613 0.046 11.131 1.00 0.00 10 ILE A C 15
ATOM 24694 O O . ILE A 1 10 ? -3.426 0.910 10.809 1.00 0.00 10 ILE A O 15
ATOM 24710 N N . PHE A 1 11 ? -1.347 0.024 10.742 1.00 0.00 11 PHE A N 15
ATOM 24711 C CA . PHE A 1 11 ? -0.813 1.061 9.875 1.00 0.00 11 PHE A CA 15
ATOM 24712 C C . PHE A 1 11 ? -0.490 0.502 8.488 1.00 0.00 11 PHE A C 15
ATOM 24713 O O . PHE A 1 11 ? 0.538 -0.146 8.299 1.00 0.00 11 PHE A O 15
ATOM 24730 N N . CYS A 1 12 ? -1.388 0.774 7.552 1.00 0.00 12 CYS A N 15
ATOM 24731 C CA . CYS A 1 12 ? -1.212 0.307 6.187 1.00 0.00 12 CYS A CA 15
ATOM 24732 C C . CYS A 1 12 ? -0.305 1.297 5.454 1.00 0.00 12 CYS A C 15
ATOM 24733 O O . CYS A 1 12 ? -0.262 2.477 5.798 1.00 0.00 12 CYS A O 15
ATOM 24741 N N . ARG A 1 13 ? 0.398 0.780 4.457 1.00 0.00 13 ARG A N 15
ATOM 24742 C CA . ARG A 1 13 ? 1.302 1.603 3.673 1.00 0.00 13 ARG A CA 15
ATOM 24743 C C . ARG A 1 13 ? 1.087 1.353 2.179 1.00 0.00 13 ARG A C 15
ATOM 24744 O O . ARG A 1 13 ? 1.144 0.212 1.722 1.00 0.00 13 ARG A O 15
ATOM 24765 N N . VAL A 1 14 ? 0.843 2.438 1.458 1.00 0.00 14 VAL A N 15
ATOM 24766 C CA . VAL A 1 14 ? 0.618 2.350 0.025 1.00 0.00 14 VAL A CA 15
ATOM 24767 C C . VAL A 1 14 ? 1.903 2.734 -0.712 1.00 0.00 14 VAL A C 15
ATOM 24768 O O . VAL A 1 14 ? 2.250 3.911 -0.790 1.00 0.00 14 VAL A O 15
ATOM 24781 N N . TYR A 1 15 ? 2.573 1.717 -1.235 1.00 0.00 15 TYR A N 15
ATOM 24782 C CA . TYR A 1 15 ? 3.812 1.933 -1.963 1.00 0.00 15 TYR A CA 15
ATOM 24783 C C . TYR A 1 15 ? 3.541 2.562 -3.331 1.00 0.00 15 TYR A C 15
ATOM 24784 O O . TYR A 1 15 ? 2.487 2.337 -3.924 1.00 0.00 15 TYR A O 15
ATOM 24802 N N . MET A 1 16 ? 4.510 3.338 -3.793 1.00 0.00 16 MET A N 15
ATOM 24803 C CA . MET A 1 16 ? 4.389 4.001 -5.080 1.00 0.00 16 MET A CA 15
ATOM 24804 C C . MET A 1 16 ? 5.236 3.296 -6.142 1.00 0.00 16 MET A C 15
ATOM 24805 O O . MET A 1 16 ? 6.096 2.479 -5.814 1.00 0.00 16 MET A O 15
ATOM 24819 N N . PRO A 1 17 ? 4.956 3.646 -7.426 1.00 0.00 17 PRO A N 15
ATOM 24820 C CA . PRO A 1 17 ? 5.683 3.056 -8.537 1.00 0.00 17 PRO A CA 15
ATOM 24821 C C . PRO A 1 17 ? 7.090 3.644 -8.647 1.00 0.00 17 PRO A C 15
ATOM 24822 O O . PRO A 1 17 ? 7.932 3.118 -9.373 1.00 0.00 17 PRO A O 15
ATOM 24833 N N . ASP A 1 18 ? 7.303 4.728 -7.915 1.00 0.00 18 ASP A N 15
ATOM 24834 C CA . ASP A 1 18 ? 8.594 5.394 -7.921 1.00 0.00 18 ASP A CA 15
ATOM 24835 C C . ASP A 1 18 ? 9.330 5.081 -6.616 1.00 0.00 18 ASP A C 15
ATOM 24836 O O . ASP A 1 18 ? 10.308 5.746 -6.276 1.00 0.00 18 ASP A O 15
ATOM 24845 N N . HIS A 1 19 ? 8.833 4.069 -5.921 1.00 0.00 19 HIS A N 15
ATOM 24846 C CA . HIS A 1 19 ? 9.431 3.660 -4.662 1.00 0.00 19 HIS A CA 15
ATOM 24847 C C . HIS A 1 19 ? 9.243 4.765 -3.622 1.00 0.00 19 HIS A C 15
ATOM 24848 O O . HIS A 1 19 ? 10.154 5.554 -3.377 1.00 0.00 19 HIS A O 15
ATOM 24862 N N . SER A 1 20 ? 8.054 4.788 -3.037 1.00 0.00 20 SER A N 15
ATOM 24863 C CA . SER A 1 20 ? 7.735 5.783 -2.028 1.00 0.00 20 SER A CA 15
ATOM 24864 C C . SER A 1 20 ? 6.322 5.549 -1.490 1.00 0.00 20 SER A C 15
ATOM 24865 O O . SER A 1 20 ? 5.339 5.782 -2.193 1.00 0.00 20 SER A O 15
ATOM 24873 N N . TYR A 1 21 ? 6.264 5.090 -0.249 1.00 0.00 21 TYR A N 15
ATOM 24874 C CA . TYR A 1 21 ? 4.988 4.821 0.392 1.00 0.00 21 TYR A CA 15
ATOM 24875 C C . TYR A 1 21 ? 4.708 5.834 1.504 1.00 0.00 21 TYR A C 15
ATOM 24876 O O . TYR A 1 21 ? 5.543 6.690 1.793 1.00 0.00 21 TYR A O 15
ATOM 24894 N N . VAL A 1 22 ? 3.531 5.703 2.097 1.00 0.00 22 VAL A N 15
ATOM 24895 C CA . VAL A 1 22 ? 3.131 6.596 3.171 1.00 0.00 22 VAL A CA 15
ATOM 24896 C C . VAL A 1 22 ? 2.559 5.772 4.327 1.00 0.00 22 VAL A C 15
ATOM 24897 O O . VAL A 1 22 ? 2.309 4.577 4.178 1.00 0.00 22 VAL A O 15
ATOM 24910 N N . THR A 1 23 ? 2.368 6.445 5.453 1.00 0.00 23 THR A N 15
ATOM 24911 C CA . THR A 1 23 ? 1.831 5.790 6.633 1.00 0.00 23 THR A CA 15
ATOM 24912 C C . THR A 1 23 ? 0.407 6.277 6.911 1.00 0.00 23 THR A C 15
ATOM 24913 O O . THR A 1 23 ? 0.170 7.478 7.030 1.00 0.00 23 THR A O 15
ATOM 24924 N N . ILE A 1 24 ? -0.504 5.320 7.007 1.00 0.00 24 ILE A N 15
ATOM 24925 C CA . ILE A 1 24 ? -1.898 5.636 7.268 1.00 0.00 24 ILE A CA 15
ATOM 24926 C C . ILE A 1 24 ? -2.472 4.614 8.251 1.00 0.00 24 ILE A C 15
ATOM 24927 O O . ILE A 1 24 ? -2.224 3.416 8.121 1.00 0.00 24 ILE A O 15
ATOM 24943 N N . ARG A 1 25 ? -3.230 5.124 9.211 1.00 0.00 25 ARG A N 15
ATOM 24944 C CA . ARG A 1 25 ? -3.842 4.270 10.214 1.00 0.00 25 ARG A CA 15
ATOM 24945 C C . ARG A 1 25 ? -5.193 3.751 9.718 1.00 0.00 25 ARG A C 15
ATOM 24946 O O . ARG A 1 25 ? -6.134 4.525 9.547 1.00 0.00 25 ARG A O 15
ATOM 24967 N N . SER A 1 26 ? -5.246 2.446 9.500 1.00 0.00 26 SER A N 15
ATOM 24968 C CA . SER A 1 26 ? -6.466 1.815 9.026 1.00 0.00 26 SER A CA 15
ATOM 24969 C C . SER A 1 26 ? -6.780 0.580 9.873 1.00 0.00 26 SER A C 15
ATOM 24970 O O . SER A 1 26 ? -5.939 0.123 10.647 1.00 0.00 26 SER A O 15
ATOM 24978 N N . ARG A 1 27 ? -7.992 0.075 9.699 1.00 0.00 27 ARG A N 15
ATOM 24979 C CA . ARG A 1 27 ? -8.427 -1.098 10.438 1.00 0.00 27 ARG A CA 15
ATOM 24980 C C . ARG A 1 27 ? -8.649 -2.274 9.485 1.00 0.00 27 ARG A C 15
ATOM 24981 O O . ARG A 1 27 ? -9.103 -2.087 8.357 1.00 0.00 27 ARG A O 15
ATOM 25002 N N . LEU A 1 28 ? -8.318 -3.461 9.973 1.00 0.00 28 LEU A N 15
ATOM 25003 C CA . LEU A 1 28 ? -8.475 -4.667 9.178 1.00 0.00 28 LEU A CA 15
ATOM 25004 C C . LEU A 1 28 ? -9.885 -4.703 8.587 1.00 0.00 28 LEU A C 15
ATOM 25005 O O . LEU A 1 28 ? -10.111 -5.322 7.548 1.00 0.00 28 LEU A O 15
ATOM 25021 N N . SER A 1 29 ? -10.798 -4.032 9.274 1.00 0.00 29 SER A N 15
ATOM 25022 C CA . SER A 1 29 ? -12.180 -3.979 8.830 1.00 0.00 29 SER A CA 15
ATOM 25023 C C . SER A 1 29 ? -12.293 -3.118 7.570 1.00 0.00 29 SER A C 15
ATOM 25024 O O . SER A 1 29 ? -13.113 -3.394 6.696 1.00 0.00 29 SER A O 15
ATOM 25032 N N . ALA A 1 30 ? -11.456 -2.092 7.517 1.00 0.00 30 ALA A N 15
ATOM 25033 C CA . ALA A 1 30 ? -11.452 -1.189 6.379 1.00 0.00 30 ALA A CA 15
ATOM 25034 C C . ALA A 1 30 ? -11.178 -1.985 5.102 1.00 0.00 30 ALA A C 15
ATOM 25035 O O . ALA A 1 30 ? -10.867 -3.174 5.162 1.00 0.00 30 ALA A O 15
ATOM 25042 N N . SER A 1 31 ? -11.302 -1.299 3.976 1.00 0.00 31 SER A N 15
ATOM 25043 C CA . SER A 1 31 ? -11.071 -1.928 2.686 1.00 0.00 31 SER A CA 15
ATOM 25044 C C . SER A 1 31 ? -10.148 -1.054 1.836 1.00 0.00 31 SER A C 15
ATOM 25045 O O . SER A 1 31 ? -9.826 0.071 2.217 1.00 0.00 31 SER A O 15
ATOM 25053 N N . VAL A 1 32 ? -9.747 -1.603 0.699 1.00 0.00 32 VAL A N 15
ATOM 25054 C CA . VAL A 1 32 ? -8.867 -0.888 -0.209 1.00 0.00 32 VAL A CA 15
ATOM 25055 C C . VAL A 1 32 ? -9.341 0.561 -0.336 1.00 0.00 32 VAL A C 15
ATOM 25056 O O . VAL A 1 32 ? -8.537 1.489 -0.269 1.00 0.00 32 VAL A O 15
ATOM 25069 N N . GLN A 1 33 ? -10.645 0.710 -0.519 1.00 0.00 33 GLN A N 15
ATOM 25070 C CA . GLN A 1 33 ? -11.236 2.030 -0.656 1.00 0.00 33 GLN A CA 15
ATOM 25071 C C . GLN A 1 33 ? -10.750 2.948 0.467 1.00 0.00 33 GLN A C 15
ATOM 25072 O O . GLN A 1 33 ? -10.245 4.039 0.207 1.00 0.00 33 GLN A O 15
ATOM 25086 N N . ASP A 1 34 ? -10.920 2.473 1.692 1.00 0.00 34 ASP A N 15
ATOM 25087 C CA . ASP A 1 34 ? -10.505 3.238 2.856 1.00 0.00 34 ASP A CA 15
ATOM 25088 C C . ASP A 1 34 ? -9.056 3.692 2.672 1.00 0.00 34 ASP A C 15
ATOM 25089 O O . ASP A 1 34 ? -8.786 4.886 2.549 1.00 0.00 34 ASP A O 15
ATOM 25098 N N . ILE A 1 35 ? -8.160 2.715 2.659 1.00 0.00 35 ILE A N 15
ATOM 25099 C CA . ILE A 1 35 ? -6.745 2.999 2.493 1.00 0.00 35 ILE A CA 15
ATOM 25100 C C . ILE A 1 35 ? -6.566 4.049 1.394 1.00 0.00 35 ILE A C 15
ATOM 25101 O O . ILE A 1 35 ? -5.999 5.113 1.634 1.00 0.00 35 ILE A O 15
ATOM 25117 N N . LEU A 1 36 ? -7.060 3.711 0.211 1.00 0.00 36 LEU A N 15
ATOM 25118 C CA . LEU A 1 36 ? -6.961 4.611 -0.925 1.00 0.00 36 LEU A CA 15
ATOM 25119 C C . LEU A 1 36 ? -7.378 6.018 -0.494 1.00 0.00 36 LEU A C 15
ATOM 25120 O O . LEU A 1 36 ? -6.569 6.944 -0.519 1.00 0.00 36 LEU A O 15
ATOM 25136 N N . GLY A 1 37 ? -8.640 6.135 -0.107 1.00 0.00 37 GLY A N 15
ATOM 25137 C CA . GLY A 1 37 ? -9.174 7.414 0.329 1.00 0.00 37 GLY A CA 15
ATOM 25138 C C . GLY A 1 37 ? -8.204 8.117 1.280 1.00 0.00 37 GLY A C 15
ATOM 25139 O O . GLY A 1 37 ? -7.904 9.297 1.106 1.00 0.00 37 GLY A O 15
ATOM 25143 N N . SER A 1 38 ? -7.740 7.363 2.266 1.00 0.00 38 SER A N 15
ATOM 25144 C CA . SER A 1 38 ? -6.810 7.899 3.245 1.00 0.00 38 SER A CA 15
ATOM 25145 C C . SER A 1 38 ? -5.517 8.337 2.553 1.00 0.00 38 SER A C 15
ATOM 25146 O O . SER A 1 38 ? -5.203 9.525 2.514 1.00 0.00 38 SER A O 15
ATOM 25154 N N . VAL A 1 39 ? -4.803 7.354 2.026 1.00 0.00 39 VAL A N 15
ATOM 25155 C CA . VAL A 1 39 ? -3.552 7.623 1.338 1.00 0.00 39 VAL A CA 15
ATOM 25156 C C . VAL A 1 39 ? -3.726 8.842 0.431 1.00 0.00 39 VAL A C 15
ATOM 25157 O O . VAL A 1 39 ? -2.941 9.787 0.498 1.00 0.00 39 VAL A O 15
ATOM 25170 N N . THR A 1 40 ? -4.759 8.782 -0.397 1.00 0.00 40 THR A N 15
ATOM 25171 C CA . THR A 1 40 ? -5.046 9.870 -1.317 1.00 0.00 40 THR A CA 15
ATOM 25172 C C . THR A 1 40 ? -4.762 11.218 -0.652 1.00 0.00 40 THR A C 15
ATOM 25173 O O . THR A 1 40 ? -4.214 12.121 -1.282 1.00 0.00 40 THR A O 15
ATOM 25184 N N . GLU A 1 41 ? -5.149 11.312 0.611 1.00 0.00 41 GLU A N 15
ATOM 25185 C CA . GLU A 1 41 ? -4.943 12.536 1.368 1.00 0.00 41 GLU A CA 15
ATOM 25186 C C . GLU A 1 41 ? -3.450 12.856 1.464 1.00 0.00 41 GLU A C 15
ATOM 25187 O O . GLU A 1 41 ? -3.031 13.973 1.167 1.00 0.00 41 GLU A O 15
ATOM 25199 N N . LYS A 1 42 ? -2.688 11.855 1.880 1.00 0.00 42 LYS A N 15
ATOM 25200 C CA . LYS A 1 42 ? -1.251 12.015 2.018 1.00 0.00 42 LYS A CA 15
ATOM 25201 C C . LYS A 1 42 ? -0.672 12.542 0.704 1.00 0.00 42 LYS A C 15
ATOM 25202 O O . LYS A 1 42 ? 0.218 13.391 0.709 1.00 0.00 42 LYS A O 15
ATOM 25221 N N . LEU A 1 43 ? -1.200 12.015 -0.391 1.00 0.00 43 LEU A N 15
ATOM 25222 C CA . LEU A 1 43 ? -0.747 12.421 -1.711 1.00 0.00 43 LEU A CA 15
ATOM 25223 C C . LEU A 1 43 ? -0.972 13.925 -1.882 1.00 0.00 43 LEU A C 15
ATOM 25224 O O . LEU A 1 43 ? -1.767 14.524 -1.159 1.00 0.00 43 LEU A O 15
ATOM 25240 N N . GLN A 1 44 ? -0.258 14.492 -2.843 1.00 0.00 44 GLN A N 15
ATOM 25241 C CA . GLN A 1 44 ? -0.369 15.914 -3.119 1.00 0.00 44 GLN A CA 15
ATOM 25242 C C . GLN A 1 44 ? -1.505 16.175 -4.110 1.00 0.00 44 GLN A C 15
ATOM 25243 O O . GLN A 1 44 ? -1.259 16.450 -5.284 1.00 0.00 44 GLN A O 15
ATOM 25257 N N . TYR A 1 45 ? -2.725 16.080 -3.602 1.00 0.00 45 TYR A N 15
ATOM 25258 C CA . TYR A 1 45 ? -3.900 16.302 -4.428 1.00 0.00 45 TYR A CA 15
ATOM 25259 C C . TYR A 1 45 ? -4.972 17.076 -3.660 1.00 0.00 45 TYR A C 15
ATOM 25260 O O . TYR A 1 45 ? -4.780 17.419 -2.494 1.00 0.00 45 TYR A O 15
ATOM 25278 N N . SER A 1 46 ? -6.079 17.327 -4.343 1.00 0.00 46 SER A N 15
ATOM 25279 C CA . SER A 1 46 ? -7.183 18.054 -3.739 1.00 0.00 46 SER A CA 15
ATOM 25280 C C . SER A 1 46 ? -8.210 17.071 -3.174 1.00 0.00 46 SER A C 15
ATOM 25281 O O . SER A 1 46 ? -8.130 15.870 -3.427 1.00 0.00 46 SER A O 15
ATOM 25289 N N . GLU A 1 47 ? -9.152 17.617 -2.419 1.00 0.00 47 GLU A N 15
ATOM 25290 C CA . GLU A 1 47 ? -10.194 16.803 -1.816 1.00 0.00 47 GLU A CA 15
ATOM 25291 C C . GLU A 1 47 ? -11.453 16.824 -2.686 1.00 0.00 47 GLU A C 15
ATOM 25292 O O . GLU A 1 47 ? -12.568 16.870 -2.168 1.00 0.00 47 GLU A O 15
ATOM 25304 N N . GLU A 1 48 ? -11.232 16.788 -3.991 1.00 0.00 48 GLU A N 15
ATOM 25305 C CA . GLU A 1 48 ? -12.336 16.802 -4.937 1.00 0.00 48 GLU A CA 15
ATOM 25306 C C . GLU A 1 48 ? -12.148 15.704 -5.987 1.00 0.00 48 GLU A C 15
ATOM 25307 O O . GLU A 1 48 ? -11.372 15.866 -6.928 1.00 0.00 48 GLU A O 15
ATOM 25319 N N . PRO A 1 49 ? -12.891 14.583 -5.786 1.00 0.00 49 PRO A N 15
ATOM 25320 C CA . PRO A 1 49 ? -12.815 13.460 -6.704 1.00 0.00 49 PRO A CA 15
ATOM 25321 C C . PRO A 1 49 ? -13.561 13.763 -8.005 1.00 0.00 49 PRO A C 15
ATOM 25322 O O . PRO A 1 49 ? -14.659 13.254 -8.228 1.00 0.00 49 PRO A O 15
ATOM 25333 N N . ALA A 1 50 ? -12.936 14.590 -8.830 1.00 0.00 50 ALA A N 15
ATOM 25334 C CA . ALA A 1 50 ? -13.527 14.967 -10.102 1.00 0.00 50 ALA A CA 15
ATOM 25335 C C . ALA A 1 50 ? -12.619 15.980 -10.801 1.00 0.00 50 ALA A C 15
ATOM 25336 O O . ALA A 1 50 ? -12.998 17.136 -10.985 1.00 0.00 50 ALA A O 15
ATOM 25343 N N . GLY A 1 51 ? -11.437 15.510 -11.173 1.00 0.00 51 GLY A N 15
ATOM 25344 C CA . GLY A 1 51 ? -10.472 16.361 -11.848 1.00 0.00 51 GLY A CA 15
ATOM 25345 C C . GLY A 1 51 ? -9.362 15.528 -12.491 1.00 0.00 51 GLY A C 15
ATOM 25346 O O . GLY A 1 51 ? -8.181 15.828 -12.327 1.00 0.00 51 GLY A O 15
ATOM 25350 N N . ARG A 1 52 ? -9.781 14.497 -13.210 1.00 0.00 52 ARG A N 15
ATOM 25351 C CA . ARG A 1 52 ? -8.837 13.618 -13.879 1.00 0.00 52 ARG A CA 15
ATOM 25352 C C . ARG A 1 52 ? -9.578 12.479 -14.583 1.00 0.00 52 ARG A C 15
ATOM 25353 O O . ARG A 1 52 ? -9.185 12.056 -15.669 1.00 0.00 52 ARG A O 15
ATOM 25374 N N . GLU A 1 53 ? -10.638 12.017 -13.936 1.00 0.00 53 GLU A N 15
ATOM 25375 C CA . GLU A 1 53 ? -11.438 10.936 -14.487 1.00 0.00 53 GLU A CA 15
ATOM 25376 C C . GLU A 1 53 ? -10.538 9.779 -14.924 1.00 0.00 53 GLU A C 15
ATOM 25377 O O . GLU A 1 53 ? -10.264 9.615 -16.112 1.00 0.00 53 GLU A O 15
ATOM 25389 N N . ASP A 1 54 ? -10.101 9.006 -13.940 1.00 0.00 54 ASP A N 15
ATOM 25390 C CA . ASP A 1 54 ? -9.237 7.869 -14.208 1.00 0.00 54 ASP A CA 15
ATOM 25391 C C . ASP A 1 54 ? -9.383 6.846 -13.080 1.00 0.00 54 ASP A C 15
ATOM 25392 O O . ASP A 1 54 ? -9.516 5.650 -13.335 1.00 0.00 54 ASP A O 15
ATOM 25401 N N . SER A 1 55 ? -9.353 7.354 -11.856 1.00 0.00 55 SER A N 15
ATOM 25402 C CA . SER A 1 55 ? -9.480 6.499 -10.688 1.00 0.00 55 SER A CA 15
ATOM 25403 C C . SER A 1 55 ? -8.201 5.681 -10.496 1.00 0.00 55 SER A C 15
ATOM 25404 O O . SER A 1 55 ? -7.696 5.081 -11.444 1.00 0.00 55 SER A O 15
ATOM 25412 N N . LEU A 1 56 ? -7.714 5.684 -9.264 1.00 0.00 56 LEU A N 15
ATOM 25413 C CA . LEU A 1 56 ? -6.504 4.950 -8.936 1.00 0.00 56 LEU A CA 15
ATOM 25414 C C . LEU A 1 56 ? -6.870 3.510 -8.569 1.00 0.00 56 LEU A C 15
ATOM 25415 O O . LEU A 1 56 ? -7.926 3.263 -7.989 1.00 0.00 56 LEU A O 15
ATOM 25431 N N . ILE A 1 57 ? -5.976 2.598 -8.923 1.00 0.00 57 ILE A N 15
ATOM 25432 C CA . ILE A 1 57 ? -6.191 1.190 -8.638 1.00 0.00 57 ILE A CA 15
ATOM 25433 C C . ILE A 1 57 ? -5.023 0.658 -7.806 1.00 0.00 57 ILE A C 15
ATOM 25434 O O . ILE A 1 57 ? -3.868 0.992 -8.066 1.00 0.00 57 ILE A O 15
ATOM 25450 N N . LEU A 1 58 ? -5.364 -0.161 -6.821 1.00 0.00 58 LEU A N 15
ATOM 25451 C CA . LEU A 1 58 ? -4.358 -0.742 -5.949 1.00 0.00 58 LEU A CA 15
ATOM 25452 C C . LEU A 1 58 ? -3.879 -2.069 -6.543 1.00 0.00 58 LEU A C 15
ATOM 25453 O O . LEU A 1 58 ? -4.635 -2.754 -7.231 1.00 0.00 58 LEU A O 15
ATOM 25469 N N . VAL A 1 59 ? -2.626 -2.391 -6.256 1.00 0.00 59 VAL A N 15
ATOM 25470 C CA . VAL A 1 59 ? -2.038 -3.623 -6.753 1.00 0.00 59 VAL A CA 15
ATOM 25471 C C . VAL A 1 59 ? -0.993 -4.124 -5.754 1.00 0.00 59 VAL A C 15
ATOM 25472 O O . VAL A 1 59 ? -0.136 -3.360 -5.311 1.00 0.00 59 VAL A O 15
ATOM 25485 N N . ALA A 1 60 ? -1.098 -5.404 -5.428 1.00 0.00 60 ALA A N 15
ATOM 25486 C CA . ALA A 1 60 ? -0.172 -6.015 -4.489 1.00 0.00 60 ALA A CA 15
ATOM 25487 C C . ALA A 1 60 ? 0.971 -6.675 -5.263 1.00 0.00 60 ALA A C 15
ATOM 25488 O O . ALA A 1 60 ? 0.737 -7.552 -6.094 1.00 0.00 60 ALA A O 15
ATOM 25495 N N . VAL A 1 61 ? 2.181 -6.229 -4.963 1.00 0.00 61 VAL A N 15
ATOM 25496 C CA . VAL A 1 61 ? 3.361 -6.766 -5.620 1.00 0.00 61 VAL A CA 15
ATOM 25497 C C . VAL A 1 61 ? 4.234 -7.482 -4.587 1.00 0.00 61 VAL A C 15
ATOM 25498 O O . VAL A 1 61 ? 4.526 -6.930 -3.527 1.00 0.00 61 VAL A O 15
ATOM 25511 N N . SER A 1 62 ? 4.626 -8.699 -4.932 1.00 0.00 62 SER A N 15
ATOM 25512 C CA . SER A 1 62 ? 5.459 -9.496 -4.048 1.00 0.00 62 SER A CA 15
ATOM 25513 C C . SER A 1 62 ? 6.829 -9.728 -4.689 1.00 0.00 62 SER A C 15
ATOM 25514 O O . SER A 1 62 ? 7.007 -9.495 -5.884 1.00 0.00 62 SER A O 15
ATOM 25522 N N . SER A 1 63 ? 7.762 -10.185 -3.867 1.00 0.00 63 SER A N 15
ATOM 25523 C CA . SER A 1 63 ? 9.110 -10.452 -4.339 1.00 0.00 63 SER A CA 15
ATOM 25524 C C . SER A 1 63 ? 9.061 -11.292 -5.616 1.00 0.00 63 SER A C 15
ATOM 25525 O O . SER A 1 63 ? 9.991 -11.260 -6.420 1.00 0.00 63 SER A O 15
ATOM 25533 N N . SER A 1 64 ? 7.966 -12.023 -5.764 1.00 0.00 64 SER A N 15
ATOM 25534 C CA . SER A 1 64 ? 7.783 -12.870 -6.931 1.00 0.00 64 SER A CA 15
ATOM 25535 C C . SER A 1 64 ? 7.050 -12.097 -8.029 1.00 0.00 64 SER A C 15
ATOM 25536 O O . SER A 1 64 ? 6.338 -12.688 -8.839 1.00 0.00 64 SER A O 15
ATOM 25544 N N . GLY A 1 65 ? 7.248 -10.787 -8.019 1.00 0.00 65 GLY A N 15
ATOM 25545 C CA . GLY A 1 65 ? 6.614 -9.927 -9.004 1.00 0.00 65 GLY A CA 15
ATOM 25546 C C . GLY A 1 65 ? 5.167 -10.355 -9.255 1.00 0.00 65 GLY A C 15
ATOM 25547 O O . GLY A 1 65 ? 4.653 -10.200 -10.362 1.00 0.00 65 GLY A O 15
ATOM 25551 N N . GLU A 1 66 ? 4.550 -10.885 -8.209 1.00 0.00 66 GLU A N 15
ATOM 25552 C CA . GLU A 1 66 ? 3.172 -11.336 -8.303 1.00 0.00 66 GLU A CA 15
ATOM 25553 C C . GLU A 1 66 ? 2.214 -10.165 -8.080 1.00 0.00 66 GLU A C 15
ATOM 25554 O O . GLU A 1 66 ? 1.932 -9.796 -6.941 1.00 0.00 66 GLU A O 15
ATOM 25566 N N . LYS A 1 67 ? 1.739 -9.611 -9.186 1.00 0.00 67 LYS A N 15
ATOM 25567 C CA . LYS A 1 67 ? 0.819 -8.489 -9.126 1.00 0.00 67 LYS A CA 15
ATOM 25568 C C . LYS A 1 67 ? -0.605 -9.013 -8.923 1.00 0.00 67 LYS A C 15
ATOM 25569 O O . LYS A 1 67 ? -1.015 -9.974 -9.572 1.00 0.00 67 LYS A O 15
ATOM 25588 N N . VAL A 1 68 ? -1.319 -8.358 -8.019 1.00 0.00 68 VAL A N 15
ATOM 25589 C CA . VAL A 1 68 ? -2.687 -8.746 -7.722 1.00 0.00 68 VAL A CA 15
ATOM 25590 C C . VAL A 1 68 ? -3.569 -7.496 -7.680 1.00 0.00 68 VAL A C 15
ATOM 25591 O O . VAL A 1 68 ? -3.590 -6.781 -6.679 1.00 0.00 68 VAL A O 15
ATOM 25604 N N . LEU A 1 69 ? -4.275 -7.271 -8.778 1.00 0.00 69 LEU A N 15
ATOM 25605 C CA . LEU A 1 69 ? -5.157 -6.121 -8.879 1.00 0.00 69 LEU A CA 15
ATOM 25606 C C . LEU A 1 69 ? -6.252 -6.228 -7.816 1.00 0.00 69 LEU A C 15
ATOM 25607 O O . LEU A 1 69 ? -7.238 -6.939 -8.005 1.00 0.00 69 LEU A O 15
ATOM 25623 N N . LEU A 1 70 ? -6.042 -5.512 -6.721 1.00 0.00 70 LEU A N 15
ATOM 25624 C CA . LEU A 1 70 ? -7.000 -5.518 -5.628 1.00 0.00 70 LEU A CA 15
ATOM 25625 C C . LEU A 1 70 ? -8.227 -4.697 -6.026 1.00 0.00 70 LEU A C 15
ATOM 25626 O O . LEU A 1 70 ? -8.243 -4.071 -7.085 1.00 0.00 70 LEU A O 15
ATOM 25642 N N . GLN A 1 71 ? -9.226 -4.725 -5.157 1.00 0.00 71 GLN A N 15
ATOM 25643 C CA . GLN A 1 71 ? -10.455 -3.991 -5.405 1.00 0.00 71 GLN A CA 15
ATOM 25644 C C . GLN A 1 71 ? -10.906 -3.266 -4.135 1.00 0.00 71 GLN A C 15
ATOM 25645 O O . GLN A 1 71 ? -10.513 -3.638 -3.030 1.00 0.00 71 GLN A O 15
ATOM 25659 N N . PRO A 1 72 ? -11.746 -2.216 -4.339 1.00 0.00 72 PRO A N 15
ATOM 25660 C CA . PRO A 1 72 ? -12.254 -1.436 -3.224 1.00 0.00 72 PRO A CA 15
ATOM 25661 C C . PRO A 1 72 ? -13.341 -2.203 -2.468 1.00 0.00 72 PRO A C 15
ATOM 25662 O O . PRO A 1 72 ? -13.892 -1.703 -1.489 1.00 0.00 72 PRO A O 15
ATOM 25673 N N . THR A 1 73 ? -13.616 -3.406 -2.951 1.00 0.00 73 THR A N 15
ATOM 25674 C CA . THR A 1 73 ? -14.627 -4.247 -2.333 1.00 0.00 73 THR A CA 15
ATOM 25675 C C . THR A 1 73 ? -14.005 -5.558 -1.847 1.00 0.00 73 THR A C 15
ATOM 25676 O O . THR A 1 73 ? -14.562 -6.632 -2.067 1.00 0.00 73 THR A O 15
ATOM 25687 N N . GLU A 1 74 ? -12.860 -5.426 -1.194 1.00 0.00 74 GLU A N 15
ATOM 25688 C CA . GLU A 1 74 ? -12.157 -6.586 -0.675 1.00 0.00 74 GLU A CA 15
ATOM 25689 C C . GLU A 1 74 ? -12.656 -6.924 0.732 1.00 0.00 74 GLU A C 15
ATOM 25690 O O . GLU A 1 74 ? -13.535 -6.246 1.262 1.00 0.00 74 GLU A O 15
ATOM 25702 N N . ASP A 1 75 ? -12.074 -7.972 1.296 1.00 0.00 75 ASP A N 15
ATOM 25703 C CA . ASP A 1 75 ? -12.449 -8.408 2.630 1.00 0.00 75 ASP A CA 15
ATOM 25704 C C . ASP A 1 75 ? -11.312 -8.091 3.604 1.00 0.00 75 ASP A C 15
ATOM 25705 O O . ASP A 1 75 ? -11.441 -7.208 4.450 1.00 0.00 75 ASP A O 15
ATOM 25714 N N . CYS A 1 76 ? -10.222 -8.830 3.452 1.00 0.00 76 CYS A N 15
ATOM 25715 C CA . CYS A 1 76 ? -9.063 -8.640 4.307 1.00 0.00 76 CYS A CA 15
ATOM 25716 C C . CYS A 1 76 ? -7.820 -8.559 3.419 1.00 0.00 76 CYS A C 15
ATOM 25717 O O . CYS A 1 76 ? -7.305 -9.582 2.970 1.00 0.00 76 CYS A O 15
ATOM 25725 N N . VAL A 1 77 ? -7.372 -7.332 3.192 1.00 0.00 77 VAL A N 15
ATOM 25726 C CA . VAL A 1 77 ? -6.199 -7.105 2.367 1.00 0.00 77 VAL A CA 15
ATOM 25727 C C . VAL A 1 77 ? -4.945 -7.160 3.242 1.00 0.00 77 VAL A C 15
ATOM 25728 O O . VAL A 1 77 ? -4.035 -7.945 2.981 1.00 0.00 77 VAL A O 15
ATOM 25741 N N . PHE A 1 78 ? -4.939 -6.317 4.264 1.00 0.00 78 PHE A N 15
ATOM 25742 C CA . PHE A 1 78 ? -3.812 -6.260 5.180 1.00 0.00 78 PHE A CA 15
ATOM 25743 C C . PHE A 1 78 ? -3.326 -7.665 5.539 1.00 0.00 78 PHE A C 15
ATOM 25744 O O . PHE A 1 78 ? -2.155 -7.857 5.862 1.00 0.00 78 PHE A O 15
ATOM 25761 N N . THR A 1 79 ? -4.251 -8.612 5.471 1.00 0.00 79 THR A N 15
ATOM 25762 C CA . THR A 1 79 ? -3.931 -9.994 5.785 1.00 0.00 79 THR A CA 15
ATOM 25763 C C . THR A 1 79 ? -3.473 -10.735 4.527 1.00 0.00 79 THR A C 15
ATOM 25764 O O . THR A 1 79 ? -2.372 -11.281 4.490 1.00 0.00 79 THR A O 15
ATOM 25775 N N . ALA A 1 80 ? -4.342 -10.729 3.527 1.00 0.00 80 ALA A N 15
ATOM 25776 C CA . ALA A 1 80 ? -4.041 -11.393 2.270 1.00 0.00 80 ALA A CA 15
ATOM 25777 C C . ALA A 1 80 ? -2.596 -11.090 1.872 1.00 0.00 80 ALA A C 15
ATOM 25778 O O . ALA A 1 80 ? -1.847 -11.994 1.505 1.00 0.00 80 ALA A O 15
ATOM 25785 N N . LEU A 1 81 ? -2.247 -9.815 1.956 1.00 0.00 81 LEU A N 15
ATOM 25786 C CA . LEU A 1 81 ? -0.905 -9.381 1.609 1.00 0.00 81 LEU A CA 15
ATOM 25787 C C . LEU A 1 81 ? 0.108 -10.404 2.129 1.00 0.00 81 LEU A C 15
ATOM 25788 O O . LEU A 1 81 ? 0.062 -10.789 3.296 1.00 0.00 81 LEU A O 15
ATOM 25804 N N . GLY A 1 82 ? 0.998 -10.814 1.237 1.00 0.00 82 GLY A N 15
ATOM 25805 C CA . GLY A 1 82 ? 2.019 -11.784 1.592 1.00 0.00 82 GLY A CA 15
ATOM 25806 C C . GLY A 1 82 ? 2.943 -11.235 2.681 1.00 0.00 82 GLY A C 15
ATOM 25807 O O . GLY A 1 82 ? 2.575 -10.310 3.403 1.00 0.00 82 GLY A O 15
ATOM 25811 N N . ILE A 1 83 ? 4.125 -11.829 2.765 1.00 0.00 83 ILE A N 15
ATOM 25812 C CA . ILE A 1 83 ? 5.104 -11.410 3.754 1.00 0.00 83 ILE A CA 15
ATOM 25813 C C . ILE A 1 83 ? 6.021 -10.351 3.140 1.00 0.00 83 ILE A C 15
ATOM 25814 O O . ILE A 1 83 ? 6.423 -9.406 3.817 1.00 0.00 83 ILE A O 15
ATOM 25830 N N . ASN A 1 84 ? 6.325 -10.544 1.865 1.00 0.00 84 ASN A N 15
ATOM 25831 C CA . ASN A 1 84 ? 7.188 -9.616 1.153 1.00 0.00 84 ASN A CA 15
ATOM 25832 C C . ASN A 1 84 ? 6.405 -8.979 0.003 1.00 0.00 84 ASN A C 15
ATOM 25833 O O . ASN A 1 84 ? 6.884 -8.934 -1.129 1.00 0.00 84 ASN A O 15
ATOM 25844 N N . SER A 1 85 ? 5.214 -8.503 0.333 1.00 0.00 85 SER A N 15
ATOM 25845 C CA . SER A 1 85 ? 4.360 -7.870 -0.658 1.00 0.00 85 SER A CA 15
ATOM 25846 C C . SER A 1 85 ? 4.105 -6.411 -0.275 1.00 0.00 85 SER A C 15
ATOM 25847 O O . SER A 1 85 ? 4.102 -6.067 0.906 1.00 0.00 85 SER A O 15
ATOM 25855 N N . HIS A 1 86 ? 3.899 -5.592 -1.296 1.00 0.00 86 HIS A N 15
ATOM 25856 C CA . HIS A 1 86 ? 3.644 -4.178 -1.081 1.00 0.00 86 HIS A CA 15
ATOM 25857 C C . HIS A 1 86 ? 2.434 -3.742 -1.909 1.00 0.00 86 HIS A C 15
ATOM 25858 O O . HIS A 1 86 ? 2.216 -4.248 -3.009 1.00 0.00 86 HIS A O 15
ATOM 25872 N N . LEU A 1 87 ? 1.678 -2.809 -1.349 1.00 0.00 87 LEU A N 15
ATOM 25873 C CA . LEU A 1 87 ? 0.496 -2.300 -2.023 1.00 0.00 87 LEU A CA 15
ATOM 25874 C C . LEU A 1 87 ? 0.891 -1.123 -2.917 1.00 0.00 87 LEU A C 15
ATOM 25875 O O . LEU A 1 87 ? 1.443 -0.134 -2.439 1.00 0.00 87 LEU A O 15
ATOM 25891 N N . PHE A 1 88 ? 0.591 -1.269 -4.200 1.00 0.00 88 PHE A N 15
ATOM 25892 C CA . PHE A 1 88 ? 0.908 -0.231 -5.165 1.00 0.00 88 PHE A CA 15
ATOM 25893 C C . PHE A 1 88 ? -0.366 0.373 -5.759 1.00 0.00 88 PHE A C 15
ATOM 25894 O O . PHE A 1 88 ? -1.189 -0.342 -6.329 1.00 0.00 88 PHE A O 15
ATOM 25911 N N . ALA A 1 89 ? -0.490 1.683 -5.604 1.00 0.00 89 ALA A N 15
ATOM 25912 C CA . ALA A 1 89 ? -1.650 2.392 -6.118 1.00 0.00 89 ALA A CA 15
ATOM 25913 C C . ALA A 1 89 ? -1.217 3.305 -7.266 1.00 0.00 89 ALA A C 15
ATOM 25914 O O . ALA A 1 89 ? -0.448 4.243 -7.062 1.00 0.00 89 ALA A O 15
ATOM 25921 N N . CYS A 1 90 ? -1.730 3.000 -8.449 1.00 0.00 90 CYS A N 15
ATOM 25922 C CA . CYS A 1 90 ? -1.406 3.782 -9.630 1.00 0.00 90 CYS A CA 15
ATOM 25923 C C . CYS A 1 90 ? -2.463 3.497 -10.699 1.00 0.00 90 CYS A C 15
ATOM 25924 O O . CYS A 1 90 ? -3.319 2.633 -10.516 1.00 0.00 90 CYS A O 15
ATOM 25932 N N . THR A 1 91 ? -2.367 4.240 -11.792 1.00 0.00 91 THR A N 15
ATOM 25933 C CA . THR A 1 91 ? -3.304 4.078 -12.891 1.00 0.00 91 THR A CA 15
ATOM 25934 C C . THR A 1 91 ? -3.083 2.733 -13.586 1.00 0.00 91 THR A C 15
ATOM 25935 O O . THR A 1 91 ? -2.096 2.048 -13.323 1.00 0.00 91 THR A O 15
ATOM 25946 N N . ARG A 1 92 ? -4.019 2.395 -14.461 1.00 0.00 92 ARG A N 15
ATOM 25947 C CA . ARG A 1 92 ? -3.939 1.144 -15.196 1.00 0.00 92 ARG A CA 15
ATOM 25948 C C . ARG A 1 92 ? -2.776 1.186 -16.190 1.00 0.00 92 ARG A C 15
ATOM 25949 O O . ARG A 1 92 ? -2.320 0.145 -16.662 1.00 0.00 92 ARG A O 15
ATOM 25970 N N . ASP A 1 93 ? -2.330 2.399 -16.480 1.00 0.00 93 ASP A N 15
ATOM 25971 C CA . ASP A 1 93 ? -1.230 2.590 -17.409 1.00 0.00 93 ASP A CA 15
ATOM 25972 C C . ASP A 1 93 ? 0.092 2.564 -16.639 1.00 0.00 93 ASP A C 15
ATOM 25973 O O . ASP A 1 93 ? 1.165 2.609 -17.239 1.00 0.00 93 ASP A O 15
ATOM 25982 N N . SER A 1 94 ? -0.028 2.491 -15.322 1.00 0.00 94 SER A N 15
ATOM 25983 C CA . SER A 1 94 ? 1.144 2.459 -14.464 1.00 0.00 94 SER A CA 15
ATOM 25984 C C . SER A 1 94 ? 1.185 1.143 -13.684 1.00 0.00 94 SER A C 15
ATOM 25985 O O . SER A 1 94 ? 2.152 0.868 -12.975 1.00 0.00 94 SER A O 15
ATOM 25993 N N . TYR A 1 95 ? 0.125 0.365 -13.842 1.00 0.00 95 TYR A N 15
ATOM 25994 C CA . TYR A 1 95 ? 0.028 -0.916 -13.162 1.00 0.00 95 TYR A CA 15
ATOM 25995 C C . TYR A 1 95 ? 1.195 -1.829 -13.543 1.00 0.00 95 TYR A C 15
ATOM 25996 O O . TYR A 1 95 ? 1.749 -2.521 -12.692 1.00 0.00 95 TYR A O 15
ATOM 26014 N N . GLU A 1 96 ? 1.532 -1.801 -14.824 1.00 0.00 96 GLU A N 15
ATOM 26015 C CA . GLU A 1 96 ? 2.623 -2.617 -15.329 1.00 0.00 96 GLU A CA 15
ATOM 26016 C C . GLU A 1 96 ? 3.965 -1.932 -15.065 1.00 0.00 96 GLU A C 15
ATOM 26017 O O . GLU A 1 96 ? 5.020 -2.548 -15.211 1.00 0.00 96 GLU A O 15
ATOM 26029 N N . ALA A 1 97 ? 3.882 -0.666 -14.683 1.00 0.00 97 ALA A N 15
ATOM 26030 C CA . ALA A 1 97 ? 5.077 0.110 -14.398 1.00 0.00 97 ALA A CA 15
ATOM 26031 C C . ALA A 1 97 ? 5.434 -0.037 -12.918 1.00 0.00 97 ALA A C 15
ATOM 26032 O O . ALA A 1 97 ? 6.327 0.647 -12.420 1.00 0.00 97 ALA A O 15
ATOM 26039 N N . LEU A 1 98 ? 4.718 -0.933 -12.255 1.00 0.00 98 LEU A N 15
ATOM 26040 C CA . LEU A 1 98 ? 4.948 -1.179 -10.842 1.00 0.00 98 LEU A CA 15
ATOM 26041 C C . LEU A 1 98 ? 6.116 -2.154 -10.681 1.00 0.00 98 LEU A C 15
ATOM 26042 O O . LEU A 1 98 ? 6.228 -3.122 -11.431 1.00 0.00 98 LEU A O 15
ATOM 26058 N N . VAL A 1 99 ? 6.957 -1.864 -9.699 1.00 0.00 99 VAL A N 15
ATOM 26059 C CA . VAL A 1 99 ? 8.112 -2.704 -9.431 1.00 0.00 99 VAL A CA 15
ATOM 26060 C C . VAL A 1 99 ? 8.099 -3.127 -7.960 1.00 0.00 99 VAL A C 15
ATOM 26061 O O . VAL A 1 99 ? 7.748 -2.337 -7.086 1.00 0.00 99 VAL A O 15
ATOM 26074 N N . PRO A 1 100 ? 8.496 -4.407 -7.728 1.00 0.00 100 PRO A N 15
ATOM 26075 C CA . PRO A 1 100 ? 8.533 -4.945 -6.378 1.00 0.00 100 PRO A CA 15
ATOM 26076 C C . PRO A 1 100 ? 9.731 -4.396 -5.601 1.00 0.00 100 PRO A C 15
ATOM 26077 O O . PRO A 1 100 ? 10.850 -4.373 -6.112 1.00 0.00 100 PRO A O 15
ATOM 26088 N N . LEU A 1 101 ? 9.456 -3.965 -4.379 1.00 0.00 101 LEU A N 15
ATOM 26089 C CA . LEU A 1 101 ? 10.497 -3.417 -3.526 1.00 0.00 101 LEU A CA 15
ATOM 26090 C C . LEU A 1 101 ? 11.533 -4.503 -3.231 1.00 0.00 101 LEU A C 15
ATOM 26091 O O . LEU A 1 101 ? 11.261 -5.690 -3.406 1.00 0.00 101 LEU A O 15
ATOM 26107 N N . PRO A 1 102 ? 12.731 -4.047 -2.777 1.00 0.00 102 PRO A N 15
ATOM 26108 C CA . PRO A 1 102 ? 13.809 -4.966 -2.455 1.00 0.00 102 PRO A CA 15
ATOM 26109 C C . PRO A 1 102 ? 13.541 -5.684 -1.131 1.00 0.00 102 PRO A C 15
ATOM 26110 O O . PRO A 1 102 ? 12.408 -5.711 -0.654 1.00 0.00 102 PRO A O 15
ATOM 26121 N N . GLU A 1 103 ? 14.603 -6.249 -0.575 1.00 0.00 103 GLU A N 15
ATOM 26122 C CA . GLU A 1 103 ? 14.497 -6.965 0.684 1.00 0.00 103 GLU A CA 15
ATOM 26123 C C . GLU A 1 103 ? 15.836 -6.941 1.424 1.00 0.00 103 GLU A C 15
ATOM 26124 O O . GLU A 1 103 ? 16.782 -7.619 1.025 1.00 0.00 103 GLU A O 15
ATOM 26136 N N . GLU A 1 104 ? 15.874 -6.152 2.487 1.00 0.00 104 GLU A N 15
ATOM 26137 C CA . GLU A 1 104 ? 17.082 -6.030 3.286 1.00 0.00 104 GLU A CA 15
ATOM 26138 C C . GLU A 1 104 ? 16.733 -6.000 4.775 1.00 0.00 104 GLU A C 15
ATOM 26139 O O . GLU A 1 104 ? 15.576 -6.185 5.149 1.00 0.00 104 GLU A O 15
ATOM 26151 N N . ILE A 1 105 ? 17.755 -5.766 5.585 1.00 0.00 105 ILE A N 15
ATOM 26152 C CA . ILE A 1 105 ? 17.570 -5.709 7.026 1.00 0.00 105 ILE A CA 15
ATOM 26153 C C . ILE A 1 105 ? 17.633 -4.252 7.486 1.00 0.00 105 ILE A C 15
ATOM 26154 O O . ILE A 1 105 ? 18.250 -3.945 8.505 1.00 0.00 105 ILE A O 15
ATOM 26170 N N . GLN A 1 106 ? 16.986 -3.392 6.714 1.00 0.00 106 GLN A N 15
ATOM 26171 C CA . GLN A 1 106 ? 16.960 -1.974 7.030 1.00 0.00 106 GLN A CA 15
ATOM 26172 C C . GLN A 1 106 ? 16.032 -1.231 6.066 1.00 0.00 106 GLN A C 15
ATOM 26173 O O . GLN A 1 106 ? 16.281 -1.198 4.862 1.00 0.00 106 GLN A O 15
ATOM 26187 N N . VAL A 1 107 ? 14.982 -0.655 6.632 1.00 0.00 107 VAL A N 15
ATOM 26188 C CA . VAL A 1 107 ? 14.016 0.085 5.838 1.00 0.00 107 VAL A CA 15
ATOM 26189 C C . VAL A 1 107 ? 13.338 -0.867 4.851 1.00 0.00 107 VAL A C 15
ATOM 26190 O O . VAL A 1 107 ? 14.007 -1.656 4.185 1.00 0.00 107 VAL A O 15
ATOM 26203 N N . SER A 1 108 ? 12.019 -0.763 4.788 1.00 0.00 108 SER A N 15
ATOM 26204 C CA . SER A 1 108 ? 11.243 -1.605 3.894 1.00 0.00 108 SER A CA 15
ATOM 26205 C C . SER A 1 108 ? 11.185 -3.033 4.439 1.00 0.00 108 SER A C 15
ATOM 26206 O O . SER A 1 108 ? 12.176 -3.543 4.959 1.00 0.00 108 SER A O 15
ATOM 26214 N N . PRO A 1 109 ? 9.984 -3.655 4.296 1.00 0.00 109 PRO A N 15
ATOM 26215 C CA . PRO A 1 109 ? 9.784 -5.014 4.768 1.00 0.00 109 PRO A CA 15
ATOM 26216 C C . PRO A 1 109 ? 10.456 -6.023 3.834 1.00 0.00 109 PRO A C 15
ATOM 26217 O O . PRO A 1 109 ? 10.383 -5.888 2.613 1.00 0.00 109 PRO A O 15
ATOM 26228 N N . GLY A 1 110 ? 11.094 -7.012 4.443 1.00 0.00 110 GLY A N 15
ATOM 26229 C CA . GLY A 1 110 ? 11.777 -8.043 3.680 1.00 0.00 110 GLY A CA 15
ATOM 26230 C C . GLY A 1 110 ? 12.958 -8.615 4.468 1.00 0.00 110 GLY A C 15
ATOM 26231 O O . GLY A 1 110 ? 13.581 -7.910 5.260 1.00 0.00 110 GLY A O 15
ATOM 26235 N N . ASP A 1 111 ? 13.229 -9.889 4.224 1.00 0.00 111 ASP A N 15
ATOM 26236 C CA . ASP A 1 111 ? 14.323 -10.564 4.901 1.00 0.00 111 ASP A CA 15
ATOM 26237 C C . ASP A 1 111 ? 15.087 -11.425 3.892 1.00 0.00 111 ASP A C 15
ATOM 26238 O O . ASP A 1 111 ? 14.660 -11.574 2.748 1.00 0.00 111 ASP A O 15
ATOM 26247 N N . THR A 1 112 ? 16.204 -11.968 4.353 1.00 0.00 112 THR A N 15
ATOM 26248 C CA . THR A 1 112 ? 17.032 -12.810 3.505 1.00 0.00 112 THR A CA 15
ATOM 26249 C C . THR A 1 112 ? 17.556 -12.011 2.310 1.00 0.00 112 THR A C 15
ATOM 26250 O O . THR A 1 112 ? 17.033 -10.944 1.995 1.00 0.00 112 THR A O 15
ATOM 26261 N N . GLU A 1 113 ? 18.583 -12.560 1.678 1.00 0.00 113 GLU A N 15
ATOM 26262 C CA . GLU A 1 113 ? 19.184 -11.912 0.524 1.00 0.00 113 GLU A CA 15
ATOM 26263 C C . GLU A 1 113 ? 19.635 -10.496 0.886 1.00 0.00 113 GLU A C 15
ATOM 26264 O O . GLU A 1 113 ? 18.833 -9.563 0.873 1.00 0.00 113 GLU A O 15
ATOM 26276 N N . ILE A 1 114 ? 20.917 -10.379 1.199 1.00 0.00 114 ILE A N 15
ATOM 26277 C CA . ILE A 1 114 ? 21.484 -9.092 1.564 1.00 0.00 114 ILE A CA 15
ATOM 26278 C C . ILE A 1 114 ? 22.329 -8.564 0.402 1.00 0.00 114 ILE A C 15
ATOM 26279 O O . ILE A 1 114 ? 22.445 -9.219 -0.633 1.00 0.00 114 ILE A O 15
ATOM 26295 N N . SER A 1 115 ? 22.896 -7.386 0.613 1.00 0.00 115 SER A N 15
ATOM 26296 C CA . SER A 1 115 ? 23.726 -6.763 -0.404 1.00 0.00 115 SER A CA 15
ATOM 26297 C C . SER A 1 115 ? 22.940 -6.625 -1.709 1.00 0.00 115 SER A C 15
ATOM 26298 O O . SER A 1 115 ? 22.698 -7.614 -2.399 1.00 0.00 115 SER A O 15
ATOM 26306 N N . GLY A 1 116 ? 22.563 -5.391 -2.009 1.00 0.00 116 GLY A N 15
ATOM 26307 C CA . GLY A 1 116 ? 21.810 -5.111 -3.219 1.00 0.00 116 GLY A CA 15
ATOM 26308 C C . GLY A 1 116 ? 22.317 -3.838 -3.899 1.00 0.00 116 GLY A C 15
ATOM 26309 O O . GLY A 1 116 ? 21.667 -2.796 -3.838 1.00 0.00 116 GLY A O 15
ATOM 26313 N N . PRO A 1 117 ? 23.505 -3.967 -4.548 1.00 0.00 117 PRO A N 15
ATOM 26314 C CA . PRO A 1 117 ? 24.108 -2.840 -5.239 1.00 0.00 117 PRO A CA 15
ATOM 26315 C C . PRO A 1 117 ? 23.381 -2.551 -6.554 1.00 0.00 117 PRO A C 15
ATOM 26316 O O . PRO A 1 117 ? 23.533 -3.289 -7.527 1.00 0.00 117 PRO A O 15
ATOM 26327 N N . SER A 1 118 ? 22.606 -1.476 -6.542 1.00 0.00 118 SER A N 15
ATOM 26328 C CA . SER A 1 118 ? 21.856 -1.081 -7.721 1.00 0.00 118 SER A CA 15
ATOM 26329 C C . SER A 1 118 ? 20.933 -2.220 -8.161 1.00 0.00 118 SER A C 15
ATOM 26330 O O . SER A 1 118 ? 19.774 -2.277 -7.753 1.00 0.00 118 SER A O 15
ATOM 26338 N N . SER A 1 119 ? 21.483 -3.099 -8.986 1.00 0.00 119 SER A N 15
ATOM 26339 C CA . SER A 1 119 ? 20.723 -4.232 -9.485 1.00 0.00 119 SER A CA 15
ATOM 26340 C C . SER A 1 119 ? 19.601 -3.747 -10.405 1.00 0.00 119 SER A C 15
ATOM 26341 O O . SER A 1 119 ? 18.486 -3.498 -9.951 1.00 0.00 119 SER A O 15
ATOM 26349 N N . GLY A 1 120 ? 19.936 -3.628 -11.681 1.00 0.00 120 GLY A N 15
ATOM 26350 C CA . GLY A 1 120 ? 18.970 -3.177 -12.669 1.00 0.00 120 GLY A CA 15
ATOM 26351 C C . GLY A 1 120 ? 19.657 -2.396 -13.791 1.00 0.00 120 GLY A C 15
ATOM 26352 O O . GLY A 1 120 ? 20.385 -2.973 -14.598 1.00 0.00 120 GLY A O 15
ATOM 26356 N N . GLY A 1 1 ? -10.844 6.915 30.121 1.00 0.00 1 GLY A N 16
ATOM 26357 C CA . GLY A 1 1 ? -10.691 5.572 29.586 1.00 0.00 1 GLY A CA 16
ATOM 26358 C C . GLY A 1 1 ? -9.254 5.074 29.759 1.00 0.00 1 GLY A C 16
ATOM 26359 O O . GLY A 1 1 ? -8.340 5.868 29.973 1.00 0.00 1 GLY A O 16
ATOM 26363 N N . SER A 1 2 ? -9.101 3.762 29.661 1.00 0.00 2 SER A N 16
ATOM 26364 C CA . SER A 1 2 ? -7.792 3.149 29.804 1.00 0.00 2 SER A CA 16
ATOM 26365 C C . SER A 1 2 ? -7.519 2.215 28.623 1.00 0.00 2 SER A C 16
ATOM 26366 O O . SER A 1 2 ? -8.167 1.179 28.484 1.00 0.00 2 SER A O 16
ATOM 26374 N N . SER A 1 3 ? -6.559 2.616 27.802 1.00 0.00 3 SER A N 16
ATOM 26375 C CA . SER A 1 3 ? -6.193 1.828 26.638 1.00 0.00 3 SER A CA 16
ATOM 26376 C C . SER A 1 3 ? -7.443 1.482 25.826 1.00 0.00 3 SER A C 16
ATOM 26377 O O . SER A 1 3 ? -8.140 0.516 26.135 1.00 0.00 3 SER A O 16
ATOM 26385 N N . GLY A 1 4 ? -7.688 2.288 24.804 1.00 0.00 4 GLY A N 16
ATOM 26386 C CA . GLY A 1 4 ? -8.842 2.079 23.946 1.00 0.00 4 GLY A CA 16
ATOM 26387 C C . GLY A 1 4 ? -8.684 0.804 23.116 1.00 0.00 4 GLY A C 16
ATOM 26388 O O . GLY A 1 4 ? -7.623 0.559 22.543 1.00 0.00 4 GLY A O 16
ATOM 26392 N N . SER A 1 5 ? -9.754 0.024 23.077 1.00 0.00 5 SER A N 16
ATOM 26393 C CA . SER A 1 5 ? -9.747 -1.220 22.326 1.00 0.00 5 SER A CA 16
ATOM 26394 C C . SER A 1 5 ? -11.135 -1.484 21.739 1.00 0.00 5 SER A C 16
ATOM 26395 O O . SER A 1 5 ? -12.146 -1.266 22.404 1.00 0.00 5 SER A O 16
ATOM 26403 N N . SER A 1 6 ? -11.139 -1.952 20.499 1.00 0.00 6 SER A N 16
ATOM 26404 C CA . SER A 1 6 ? -12.386 -2.248 19.815 1.00 0.00 6 SER A CA 16
ATOM 26405 C C . SER A 1 6 ? -12.121 -3.165 18.619 1.00 0.00 6 SER A C 16
ATOM 26406 O O . SER A 1 6 ? -12.740 -4.221 18.493 1.00 0.00 6 SER A O 16
ATOM 26414 N N . GLY A 1 7 ? -11.201 -2.729 17.771 1.00 0.00 7 GLY A N 16
ATOM 26415 C CA . GLY A 1 7 ? -10.847 -3.498 16.590 1.00 0.00 7 GLY A CA 16
ATOM 26416 C C . GLY A 1 7 ? -9.346 -3.791 16.556 1.00 0.00 7 GLY A C 16
ATOM 26417 O O . GLY A 1 7 ? -8.714 -3.931 17.602 1.00 0.00 7 GLY A O 16
ATOM 26421 N N . ASP A 1 8 ? -8.819 -3.875 15.344 1.00 0.00 8 ASP A N 16
ATOM 26422 C CA . ASP A 1 8 ? -7.404 -4.149 15.160 1.00 0.00 8 ASP A CA 16
ATOM 26423 C C . ASP A 1 8 ? -6.798 -3.087 14.240 1.00 0.00 8 ASP A C 16
ATOM 26424 O O . ASP A 1 8 ? -6.647 -3.313 13.041 1.00 0.00 8 ASP A O 16
ATOM 26433 N N . GLU A 1 9 ? -6.469 -1.951 14.837 1.00 0.00 9 GLU A N 16
ATOM 26434 C CA . GLU A 1 9 ? -5.883 -0.854 14.087 1.00 0.00 9 GLU A CA 16
ATOM 26435 C C . GLU A 1 9 ? -4.471 -1.220 13.625 1.00 0.00 9 GLU A C 16
ATOM 26436 O O . GLU A 1 9 ? -3.731 -1.884 14.349 1.00 0.00 9 GLU A O 16
ATOM 26448 N N . ILE A 1 10 ? -4.141 -0.771 12.424 1.00 0.00 10 ILE A N 16
ATOM 26449 C CA . ILE A 1 10 ? -2.831 -1.043 11.857 1.00 0.00 10 ILE A CA 16
ATOM 26450 C C . ILE A 1 10 ? -2.398 0.143 10.992 1.00 0.00 10 ILE A C 16
ATOM 26451 O O . ILE A 1 10 ? -3.151 1.100 10.822 1.00 0.00 10 ILE A O 16
ATOM 26467 N N . PHE A 1 11 ? -1.185 0.040 10.468 1.00 0.00 11 PHE A N 16
ATOM 26468 C CA . PHE A 1 11 ? -0.643 1.091 9.624 1.00 0.00 11 PHE A CA 16
ATOM 26469 C C . PHE A 1 11 ? -0.398 0.582 8.202 1.00 0.00 11 PHE A C 16
ATOM 26470 O O . PHE A 1 11 ? 0.591 -0.102 7.946 1.00 0.00 11 PHE A O 16
ATOM 26487 N N . CYS A 1 12 ? -1.317 0.936 7.315 1.00 0.00 12 CYS A N 16
ATOM 26488 C CA . CYS A 1 12 ? -1.213 0.523 5.926 1.00 0.00 12 CYS A CA 16
ATOM 26489 C C . CYS A 1 12 ? -0.201 1.434 5.228 1.00 0.00 12 CYS A C 16
ATOM 26490 O O . CYS A 1 12 ? -0.032 2.590 5.614 1.00 0.00 12 CYS A O 16
ATOM 26498 N N . ARG A 1 13 ? 0.445 0.879 4.214 1.00 0.00 13 ARG A N 16
ATOM 26499 C CA . ARG A 1 13 ? 1.436 1.628 3.459 1.00 0.00 13 ARG A CA 16
ATOM 26500 C C . ARG A 1 13 ? 1.273 1.363 1.961 1.00 0.00 13 ARG A C 16
ATOM 26501 O O . ARG A 1 13 ? 1.397 0.226 1.510 1.00 0.00 13 ARG A O 16
ATOM 26522 N N . VAL A 1 14 ? 0.996 2.434 1.231 1.00 0.00 14 VAL A N 16
ATOM 26523 C CA . VAL A 1 14 ? 0.814 2.332 -0.207 1.00 0.00 14 VAL A CA 16
ATOM 26524 C C . VAL A 1 14 ? 2.107 2.749 -0.911 1.00 0.00 14 VAL A C 16
ATOM 26525 O O . VAL A 1 14 ? 2.420 3.936 -0.990 1.00 0.00 14 VAL A O 16
ATOM 26538 N N . TYR A 1 15 ? 2.823 1.750 -1.406 1.00 0.00 15 TYR A N 16
ATOM 26539 C CA . TYR A 1 15 ? 4.075 1.999 -2.101 1.00 0.00 15 TYR A CA 16
ATOM 26540 C C . TYR A 1 15 ? 3.822 2.555 -3.504 1.00 0.00 15 TYR A C 16
ATOM 26541 O O . TYR A 1 15 ? 3.137 1.927 -4.310 1.00 0.00 15 TYR A O 16
ATOM 26559 N N . MET A 1 16 ? 4.389 3.726 -3.752 1.00 0.00 16 MET A N 16
ATOM 26560 C CA . MET A 1 16 ? 4.233 4.373 -5.044 1.00 0.00 16 MET A CA 16
ATOM 26561 C C . MET A 1 16 ? 5.071 3.670 -6.114 1.00 0.00 16 MET A C 16
ATOM 26562 O O . MET A 1 16 ? 5.945 2.866 -5.794 1.00 0.00 16 MET A O 16
ATOM 26576 N N . PRO A 1 17 ? 4.767 4.008 -7.396 1.00 0.00 17 PRO A N 16
ATOM 26577 C CA . PRO A 1 17 ? 5.482 3.418 -8.515 1.00 0.00 17 PRO A CA 16
ATOM 26578 C C . PRO A 1 17 ? 6.881 4.022 -8.651 1.00 0.00 17 PRO A C 16
ATOM 26579 O O . PRO A 1 17 ? 7.713 3.509 -9.399 1.00 0.00 17 PRO A O 16
ATOM 26590 N N . ASP A 1 18 ? 7.098 5.103 -7.917 1.00 0.00 18 ASP A N 16
ATOM 26591 C CA . ASP A 1 18 ? 8.382 5.783 -7.946 1.00 0.00 18 ASP A CA 16
ATOM 26592 C C . ASP A 1 18 ? 9.142 5.485 -6.652 1.00 0.00 18 ASP A C 16
ATOM 26593 O O . ASP A 1 18 ? 10.143 6.134 -6.352 1.00 0.00 18 ASP A O 16
ATOM 26602 N N . HIS A 1 19 ? 8.636 4.504 -5.919 1.00 0.00 19 HIS A N 16
ATOM 26603 C CA . HIS A 1 19 ? 9.254 4.113 -4.663 1.00 0.00 19 HIS A CA 16
ATOM 26604 C C . HIS A 1 19 ? 9.114 5.248 -3.647 1.00 0.00 19 HIS A C 16
ATOM 26605 O O . HIS A 1 19 ? 10.044 6.030 -3.452 1.00 0.00 19 HIS A O 16
ATOM 26619 N N . SER A 1 20 ? 7.945 5.303 -3.026 1.00 0.00 20 SER A N 16
ATOM 26620 C CA . SER A 1 20 ? 7.671 6.329 -2.035 1.00 0.00 20 SER A CA 16
ATOM 26621 C C . SER A 1 20 ? 6.293 6.101 -1.412 1.00 0.00 20 SER A C 16
ATOM 26622 O O . SER A 1 20 ? 5.297 6.651 -1.881 1.00 0.00 20 SER A O 16
ATOM 26630 N N . TYR A 1 21 ? 6.278 5.290 -0.365 1.00 0.00 21 TYR A N 16
ATOM 26631 C CA . TYR A 1 21 ? 5.038 4.982 0.327 1.00 0.00 21 TYR A CA 16
ATOM 26632 C C . TYR A 1 21 ? 4.792 5.964 1.474 1.00 0.00 21 TYR A C 16
ATOM 26633 O O . TYR A 1 21 ? 5.606 6.853 1.720 1.00 0.00 21 TYR A O 16
ATOM 26651 N N . VAL A 1 22 ? 3.666 5.770 2.145 1.00 0.00 22 VAL A N 16
ATOM 26652 C CA . VAL A 1 22 ? 3.303 6.627 3.261 1.00 0.00 22 VAL A CA 16
ATOM 26653 C C . VAL A 1 22 ? 2.717 5.772 4.386 1.00 0.00 22 VAL A C 16
ATOM 26654 O O . VAL A 1 22 ? 2.486 4.577 4.207 1.00 0.00 22 VAL A O 16
ATOM 26667 N N . THR A 1 23 ? 2.493 6.417 5.521 1.00 0.00 23 THR A N 16
ATOM 26668 C CA . THR A 1 23 ? 1.938 5.731 6.676 1.00 0.00 23 THR A CA 16
ATOM 26669 C C . THR A 1 23 ? 0.508 6.203 6.941 1.00 0.00 23 THR A C 16
ATOM 26670 O O . THR A 1 23 ? 0.277 7.385 7.190 1.00 0.00 23 THR A O 16
ATOM 26681 N N . ILE A 1 24 ? -0.416 5.255 6.877 1.00 0.00 24 ILE A N 16
ATOM 26682 C CA . ILE A 1 24 ? -1.818 5.560 7.107 1.00 0.00 24 ILE A CA 16
ATOM 26683 C C . ILE A 1 24 ? -2.384 4.586 8.142 1.00 0.00 24 ILE A C 16
ATOM 26684 O O . ILE A 1 24 ? -2.048 3.402 8.134 1.00 0.00 24 ILE A O 16
ATOM 26700 N N . ARG A 1 25 ? -3.233 5.120 9.008 1.00 0.00 25 ARG A N 16
ATOM 26701 C CA . ARG A 1 25 ? -3.849 4.312 10.047 1.00 0.00 25 ARG A CA 16
ATOM 26702 C C . ARG A 1 25 ? -5.179 3.737 9.554 1.00 0.00 25 ARG A C 16
ATOM 26703 O O . ARG A 1 25 ? -6.140 4.476 9.348 1.00 0.00 25 ARG A O 16
ATOM 26724 N N . SER A 1 26 ? -5.191 2.424 9.380 1.00 0.00 26 SER A N 16
ATOM 26725 C CA . SER A 1 26 ? -6.386 1.741 8.916 1.00 0.00 26 SER A CA 16
ATOM 26726 C C . SER A 1 26 ? -6.667 0.520 9.795 1.00 0.00 26 SER A C 16
ATOM 26727 O O . SER A 1 26 ? -5.751 -0.038 10.398 1.00 0.00 26 SER A O 16
ATOM 26735 N N . ARG A 1 27 ? -7.935 0.142 9.839 1.00 0.00 27 ARG A N 16
ATOM 26736 C CA . ARG A 1 27 ? -8.348 -1.003 10.633 1.00 0.00 27 ARG A CA 16
ATOM 26737 C C . ARG A 1 27 ? -8.395 -2.262 9.766 1.00 0.00 27 ARG A C 16
ATOM 26738 O O . ARG A 1 27 ? -8.185 -2.195 8.556 1.00 0.00 27 ARG A O 16
ATOM 26759 N N . LEU A 1 28 ? -8.672 -3.382 10.418 1.00 0.00 28 LEU A N 16
ATOM 26760 C CA . LEU A 1 28 ? -8.750 -4.654 9.721 1.00 0.00 28 LEU A CA 16
ATOM 26761 C C . LEU A 1 28 ? -10.190 -4.893 9.263 1.00 0.00 28 LEU A C 16
ATOM 26762 O O . LEU A 1 28 ? -10.683 -6.019 9.314 1.00 0.00 28 LEU A O 16
ATOM 26778 N N . SER A 1 29 ? -10.825 -3.815 8.827 1.00 0.00 29 SER A N 16
ATOM 26779 C CA . SER A 1 29 ? -12.199 -3.893 8.360 1.00 0.00 29 SER A CA 16
ATOM 26780 C C . SER A 1 29 ? -12.362 -3.078 7.076 1.00 0.00 29 SER A C 16
ATOM 26781 O O . SER A 1 29 ? -12.980 -3.540 6.118 1.00 0.00 29 SER A O 16
ATOM 26789 N N . ALA A 1 30 ? -11.798 -1.880 7.097 1.00 0.00 30 ALA A N 16
ATOM 26790 C CA . ALA A 1 30 ? -11.874 -0.996 5.946 1.00 0.00 30 ALA A CA 16
ATOM 26791 C C . ALA A 1 30 ? -11.577 -1.794 4.676 1.00 0.00 30 ALA A C 16
ATOM 26792 O O . ALA A 1 30 ? -11.110 -2.930 4.747 1.00 0.00 30 ALA A O 16
ATOM 26799 N N . SER A 1 31 ? -11.860 -1.169 3.542 1.00 0.00 31 SER A N 16
ATOM 26800 C CA . SER A 1 31 ? -11.629 -1.807 2.257 1.00 0.00 31 SER A CA 16
ATOM 26801 C C . SER A 1 31 ? -10.606 -1.004 1.451 1.00 0.00 31 SER A C 16
ATOM 26802 O O . SER A 1 31 ? -10.238 0.104 1.837 1.00 0.00 31 SER A O 16
ATOM 26810 N N . VAL A 1 32 ? -10.177 -1.595 0.345 1.00 0.00 32 VAL A N 16
ATOM 26811 C CA . VAL A 1 32 ? -9.204 -0.948 -0.519 1.00 0.00 32 VAL A CA 16
ATOM 26812 C C . VAL A 1 32 ? -9.569 0.529 -0.674 1.00 0.00 32 VAL A C 16
ATOM 26813 O O . VAL A 1 32 ? -8.717 1.403 -0.515 1.00 0.00 32 VAL A O 16
ATOM 26826 N N . GLN A 1 33 ? -10.835 0.764 -0.984 1.00 0.00 33 GLN A N 16
ATOM 26827 C CA . GLN A 1 33 ? -11.323 2.121 -1.163 1.00 0.00 33 GLN A CA 16
ATOM 26828 C C . GLN A 1 33 ? -10.851 3.011 -0.012 1.00 0.00 33 GLN A C 16
ATOM 26829 O O . GLN A 1 33 ? -10.229 4.048 -0.238 1.00 0.00 33 GLN A O 16
ATOM 26843 N N . ASP A 1 34 ? -11.164 2.573 1.199 1.00 0.00 34 ASP A N 16
ATOM 26844 C CA . ASP A 1 34 ? -10.779 3.317 2.387 1.00 0.00 34 ASP A CA 16
ATOM 26845 C C . ASP A 1 34 ? -9.306 3.714 2.279 1.00 0.00 34 ASP A C 16
ATOM 26846 O O . ASP A 1 34 ? -8.985 4.894 2.143 1.00 0.00 34 ASP A O 16
ATOM 26855 N N . ILE A 1 35 ? -8.448 2.707 2.344 1.00 0.00 35 ILE A N 16
ATOM 26856 C CA . ILE A 1 35 ? -7.016 2.936 2.256 1.00 0.00 35 ILE A CA 16
ATOM 26857 C C . ILE A 1 35 ? -6.740 4.007 1.199 1.00 0.00 35 ILE A C 16
ATOM 26858 O O . ILE A 1 35 ? -6.091 5.013 1.484 1.00 0.00 35 ILE A O 16
ATOM 26874 N N . LEU A 1 36 ? -7.245 3.755 0.000 1.00 0.00 36 LEU A N 16
ATOM 26875 C CA . LEU A 1 36 ? -7.061 4.686 -1.100 1.00 0.00 36 LEU A CA 16
ATOM 26876 C C . LEU A 1 36 ? -7.339 6.109 -0.612 1.00 0.00 36 LEU A C 16
ATOM 26877 O O . LEU A 1 36 ? -6.520 7.006 -0.803 1.00 0.00 36 LEU A O 16
ATOM 26893 N N . GLY A 1 37 ? -8.499 6.271 0.009 1.00 0.00 37 GLY A N 16
ATOM 26894 C CA . GLY A 1 37 ? -8.896 7.569 0.526 1.00 0.00 37 GLY A CA 16
ATOM 26895 C C . GLY A 1 37 ? -7.854 8.110 1.508 1.00 0.00 37 GLY A C 16
ATOM 26896 O O . GLY A 1 37 ? -7.312 9.196 1.307 1.00 0.00 37 GLY A O 16
ATOM 26900 N N . SER A 1 38 ? -7.605 7.328 2.548 1.00 0.00 38 SER A N 16
ATOM 26901 C CA . SER A 1 38 ? -6.638 7.715 3.561 1.00 0.00 38 SER A CA 16
ATOM 26902 C C . SER A 1 38 ? -5.290 8.022 2.907 1.00 0.00 38 SER A C 16
ATOM 26903 O O . SER A 1 38 ? -4.703 9.076 3.150 1.00 0.00 38 SER A O 16
ATOM 26911 N N . VAL A 1 39 ? -4.837 7.083 2.090 1.00 0.00 39 VAL A N 16
ATOM 26912 C CA . VAL A 1 39 ? -3.568 7.239 1.399 1.00 0.00 39 VAL A CA 16
ATOM 26913 C C . VAL A 1 39 ? -3.614 8.504 0.539 1.00 0.00 39 VAL A C 16
ATOM 26914 O O . VAL A 1 39 ? -2.773 9.390 0.686 1.00 0.00 39 VAL A O 16
ATOM 26927 N N . THR A 1 40 ? -4.604 8.548 -0.340 1.00 0.00 40 THR A N 16
ATOM 26928 C CA . THR A 1 40 ? -4.771 9.689 -1.224 1.00 0.00 40 THR A CA 16
ATOM 26929 C C . THR A 1 40 ? -4.595 10.995 -0.447 1.00 0.00 40 THR A C 16
ATOM 26930 O O . THR A 1 40 ? -3.982 11.939 -0.943 1.00 0.00 40 THR A O 16
ATOM 26941 N N . GLU A 1 41 ? -5.145 11.007 0.758 1.00 0.00 41 GLU A N 16
ATOM 26942 C CA . GLU A 1 41 ? -5.057 12.182 1.609 1.00 0.00 41 GLU A CA 16
ATOM 26943 C C . GLU A 1 41 ? -3.594 12.510 1.912 1.00 0.00 41 GLU A C 16
ATOM 26944 O O . GLU A 1 41 ? -3.216 13.678 1.981 1.00 0.00 41 GLU A O 16
ATOM 26956 N N . LYS A 1 42 ? -2.809 11.456 2.087 1.00 0.00 42 LYS A N 16
ATOM 26957 C CA . LYS A 1 42 ? -1.395 11.617 2.382 1.00 0.00 42 LYS A CA 16
ATOM 26958 C C . LYS A 1 42 ? -0.691 12.224 1.166 1.00 0.00 42 LYS A C 16
ATOM 26959 O O . LYS A 1 42 ? 0.223 13.034 1.314 1.00 0.00 42 LYS A O 16
ATOM 26978 N N . LEU A 1 43 ? -1.143 11.809 -0.008 1.00 0.00 43 LEU A N 16
ATOM 26979 C CA . LEU A 1 43 ? -0.568 12.302 -1.248 1.00 0.00 43 LEU A CA 16
ATOM 26980 C C . LEU A 1 43 ? -0.761 13.818 -1.328 1.00 0.00 43 LEU A C 16
ATOM 26981 O O . LEU A 1 43 ? -1.434 14.407 -0.483 1.00 0.00 43 LEU A O 16
ATOM 26997 N N . GLN A 1 44 ? -0.158 14.406 -2.351 1.00 0.00 44 GLN A N 16
ATOM 26998 C CA . GLN A 1 44 ? -0.255 15.842 -2.552 1.00 0.00 44 GLN A CA 16
ATOM 26999 C C . GLN A 1 44 ? -1.212 16.153 -3.704 1.00 0.00 44 GLN A C 16
ATOM 27000 O O . GLN A 1 44 ? -0.776 16.475 -4.808 1.00 0.00 44 GLN A O 16
ATOM 27014 N N . TYR A 1 45 ? -2.499 16.046 -3.407 1.00 0.00 45 TYR A N 16
ATOM 27015 C CA . TYR A 1 45 ? -3.522 16.312 -4.405 1.00 0.00 45 TYR A CA 16
ATOM 27016 C C . TYR A 1 45 ? -4.695 17.083 -3.796 1.00 0.00 45 TYR A C 16
ATOM 27017 O O . TYR A 1 45 ? -4.728 17.318 -2.589 1.00 0.00 45 TYR A O 16
ATOM 27035 N N . SER A 1 46 ? -5.628 17.455 -4.659 1.00 0.00 46 SER A N 16
ATOM 27036 C CA . SER A 1 46 ? -6.800 18.194 -4.221 1.00 0.00 46 SER A CA 16
ATOM 27037 C C . SER A 1 46 ? -8.072 17.438 -4.608 1.00 0.00 46 SER A C 16
ATOM 27038 O O . SER A 1 46 ? -8.009 16.433 -5.315 1.00 0.00 46 SER A O 16
ATOM 27046 N N . GLU A 1 47 ? -9.196 17.949 -4.129 1.00 0.00 47 GLU A N 16
ATOM 27047 C CA . GLU A 1 47 ? -10.481 17.334 -4.417 1.00 0.00 47 GLU A CA 16
ATOM 27048 C C . GLU A 1 47 ? -10.776 17.399 -5.917 1.00 0.00 47 GLU A C 16
ATOM 27049 O O . GLU A 1 47 ? -11.601 16.641 -6.424 1.00 0.00 47 GLU A O 16
ATOM 27061 N N . GLU A 1 48 ? -10.086 18.312 -6.585 1.00 0.00 48 GLU A N 16
ATOM 27062 C CA . GLU A 1 48 ? -10.264 18.485 -8.016 1.00 0.00 48 GLU A CA 16
ATOM 27063 C C . GLU A 1 48 ? -11.723 18.820 -8.333 1.00 0.00 48 GLU A C 16
ATOM 27064 O O . GLU A 1 48 ? -12.624 18.464 -7.575 1.00 0.00 48 GLU A O 16
ATOM 27076 N N . PRO A 1 49 ? -11.916 19.519 -9.483 1.00 0.00 49 PRO A N 16
ATOM 27077 C CA . PRO A 1 49 ? -13.250 19.906 -9.910 1.00 0.00 49 PRO A CA 16
ATOM 27078 C C . PRO A 1 49 ? -14.016 18.706 -10.469 1.00 0.00 49 PRO A C 16
ATOM 27079 O O . PRO A 1 49 ? -15.161 18.841 -10.898 1.00 0.00 49 PRO A O 16
ATOM 27090 N N . ALA A 1 50 ? -13.354 17.559 -10.448 1.00 0.00 50 ALA A N 16
ATOM 27091 C CA . ALA A 1 50 ? -13.958 16.336 -10.948 1.00 0.00 50 ALA A CA 16
ATOM 27092 C C . ALA A 1 50 ? -13.328 15.135 -10.241 1.00 0.00 50 ALA A C 16
ATOM 27093 O O . ALA A 1 50 ? -12.562 14.385 -10.846 1.00 0.00 50 ALA A O 16
ATOM 27100 N N . GLY A 1 51 ? -13.673 14.988 -8.970 1.00 0.00 51 GLY A N 16
ATOM 27101 C CA . GLY A 1 51 ? -13.151 13.891 -8.174 1.00 0.00 51 GLY A CA 16
ATOM 27102 C C . GLY A 1 51 ? -13.147 12.587 -8.975 1.00 0.00 51 GLY A C 16
ATOM 27103 O O . GLY A 1 51 ? -12.137 11.886 -9.023 1.00 0.00 51 GLY A O 16
ATOM 27107 N N . ARG A 1 52 ? -14.289 12.300 -9.583 1.00 0.00 52 ARG A N 16
ATOM 27108 C CA . ARG A 1 52 ? -14.430 11.092 -10.378 1.00 0.00 52 ARG A CA 16
ATOM 27109 C C . ARG A 1 52 ? -13.720 11.257 -11.724 1.00 0.00 52 ARG A C 16
ATOM 27110 O O . ARG A 1 52 ? -14.253 11.885 -12.638 1.00 0.00 52 ARG A O 16
ATOM 27131 N N . GLU A 1 53 ? -12.529 10.682 -11.803 1.00 0.00 53 GLU A N 16
ATOM 27132 C CA . GLU A 1 53 ? -11.741 10.757 -13.021 1.00 0.00 53 GLU A CA 16
ATOM 27133 C C . GLU A 1 53 ? -10.526 9.832 -12.926 1.00 0.00 53 GLU A C 16
ATOM 27134 O O . GLU A 1 53 ? -9.716 9.959 -12.009 1.00 0.00 53 GLU A O 16
ATOM 27146 N N . ASP A 1 54 ? -10.439 8.922 -13.885 1.00 0.00 54 ASP A N 16
ATOM 27147 C CA . ASP A 1 54 ? -9.337 7.976 -13.920 1.00 0.00 54 ASP A CA 16
ATOM 27148 C C . ASP A 1 54 ? -9.487 6.981 -12.768 1.00 0.00 54 ASP A C 16
ATOM 27149 O O . ASP A 1 54 ? -9.779 5.807 -12.991 1.00 0.00 54 ASP A O 16
ATOM 27158 N N . SER A 1 55 ? -9.281 7.486 -11.561 1.00 0.00 55 SER A N 16
ATOM 27159 C CA . SER A 1 55 ? -9.390 6.657 -10.373 1.00 0.00 55 SER A CA 16
ATOM 27160 C C . SER A 1 55 ? -8.136 5.793 -10.222 1.00 0.00 55 SER A C 16
ATOM 27161 O O . SER A 1 55 ? -7.684 5.175 -11.184 1.00 0.00 55 SER A O 16
ATOM 27169 N N . LEU A 1 56 ? -7.611 5.777 -9.005 1.00 0.00 56 LEU A N 16
ATOM 27170 C CA . LEU A 1 56 ? -6.418 4.999 -8.715 1.00 0.00 56 LEU A CA 16
ATOM 27171 C C . LEU A 1 56 ? -6.826 3.584 -8.301 1.00 0.00 56 LEU A C 16
ATOM 27172 O O . LEU A 1 56 ? -7.804 3.403 -7.577 1.00 0.00 56 LEU A O 16
ATOM 27188 N N . ILE A 1 57 ? -6.055 2.617 -8.777 1.00 0.00 57 ILE A N 16
ATOM 27189 C CA . ILE A 1 57 ? -6.324 1.224 -8.465 1.00 0.00 57 ILE A CA 16
ATOM 27190 C C . ILE A 1 57 ? -5.197 0.676 -7.587 1.00 0.00 57 ILE A C 16
ATOM 27191 O O . ILE A 1 57 ? -4.036 1.039 -7.763 1.00 0.00 57 ILE A O 16
ATOM 27207 N N . LEU A 1 58 ? -5.581 -0.190 -6.660 1.00 0.00 58 LEU A N 16
ATOM 27208 C CA . LEU A 1 58 ? -4.617 -0.792 -5.754 1.00 0.00 58 LEU A CA 16
ATOM 27209 C C . LEU A 1 58 ? -4.063 -2.072 -6.382 1.00 0.00 58 LEU A C 16
ATOM 27210 O O . LEU A 1 58 ? -4.732 -2.709 -7.194 1.00 0.00 58 LEU A O 16
ATOM 27226 N N . VAL A 1 59 ? -2.845 -2.409 -5.984 1.00 0.00 59 VAL A N 16
ATOM 27227 C CA . VAL A 1 59 ? -2.193 -3.601 -6.498 1.00 0.00 59 VAL A CA 16
ATOM 27228 C C . VAL A 1 59 ? -1.166 -4.097 -5.477 1.00 0.00 59 VAL A C 16
ATOM 27229 O O . VAL A 1 59 ? -0.418 -3.303 -4.909 1.00 0.00 59 VAL A O 16
ATOM 27242 N N . ALA A 1 60 ? -1.164 -5.406 -5.276 1.00 0.00 60 ALA A N 16
ATOM 27243 C CA . ALA A 1 60 ? -0.241 -6.016 -4.333 1.00 0.00 60 ALA A CA 16
ATOM 27244 C C . ALA A 1 60 ? 0.981 -6.540 -5.090 1.00 0.00 60 ALA A C 16
ATOM 27245 O O . ALA A 1 60 ? 0.852 -7.374 -5.985 1.00 0.00 60 ALA A O 16
ATOM 27252 N N . VAL A 1 61 ? 2.141 -6.029 -4.702 1.00 0.00 61 VAL A N 16
ATOM 27253 C CA . VAL A 1 61 ? 3.385 -6.435 -5.332 1.00 0.00 61 VAL A CA 16
ATOM 27254 C C . VAL A 1 61 ? 4.262 -7.154 -4.304 1.00 0.00 61 VAL A C 16
ATOM 27255 O O . VAL A 1 61 ? 4.483 -6.644 -3.207 1.00 0.00 61 VAL A O 16
ATOM 27268 N N . SER A 1 62 ? 4.736 -8.327 -4.696 1.00 0.00 62 SER A N 16
ATOM 27269 C CA . SER A 1 62 ? 5.583 -9.121 -3.822 1.00 0.00 62 SER A CA 16
ATOM 27270 C C . SER A 1 62 ? 7.016 -9.141 -4.359 1.00 0.00 62 SER A C 16
ATOM 27271 O O . SER A 1 62 ? 7.262 -8.743 -5.496 1.00 0.00 62 SER A O 16
ATOM 27279 N N . SER A 1 63 ? 7.924 -9.610 -3.515 1.00 0.00 63 SER A N 16
ATOM 27280 C CA . SER A 1 63 ? 9.325 -9.688 -3.891 1.00 0.00 63 SER A CA 16
ATOM 27281 C C . SER A 1 63 ? 9.513 -10.722 -5.003 1.00 0.00 63 SER A C 16
ATOM 27282 O O . SER A 1 63 ? 10.099 -11.780 -4.778 1.00 0.00 63 SER A O 16
ATOM 27290 N N . SER A 1 64 ? 9.004 -10.380 -6.177 1.00 0.00 64 SER A N 16
ATOM 27291 C CA . SER A 1 64 ? 9.108 -11.266 -7.324 1.00 0.00 64 SER A CA 16
ATOM 27292 C C . SER A 1 64 ? 8.499 -10.598 -8.559 1.00 0.00 64 SER A C 16
ATOM 27293 O O . SER A 1 64 ? 9.004 -10.758 -9.668 1.00 0.00 64 SER A O 16
ATOM 27301 N N . GLY A 1 65 ? 7.421 -9.864 -8.324 1.00 0.00 65 GLY A N 16
ATOM 27302 C CA . GLY A 1 65 ? 6.737 -9.171 -9.402 1.00 0.00 65 GLY A CA 16
ATOM 27303 C C . GLY A 1 65 ? 5.297 -9.667 -9.546 1.00 0.00 65 GLY A C 16
ATOM 27304 O O . GLY A 1 65 ? 4.637 -9.386 -10.546 1.00 0.00 65 GLY A O 16
ATOM 27308 N N . GLU A 1 66 ? 4.851 -10.394 -8.533 1.00 0.00 66 GLU A N 16
ATOM 27309 C CA . GLU A 1 66 ? 3.501 -10.931 -8.533 1.00 0.00 66 GLU A CA 16
ATOM 27310 C C . GLU A 1 66 ? 2.492 -9.831 -8.199 1.00 0.00 66 GLU A C 16
ATOM 27311 O O . GLU A 1 66 ? 2.254 -9.537 -7.028 1.00 0.00 66 GLU A O 16
ATOM 27323 N N . LYS A 1 67 ? 1.926 -9.252 -9.248 1.00 0.00 67 LYS A N 16
ATOM 27324 C CA . LYS A 1 67 ? 0.948 -8.190 -9.080 1.00 0.00 67 LYS A CA 16
ATOM 27325 C C . LYS A 1 67 ? -0.452 -8.801 -9.001 1.00 0.00 67 LYS A C 16
ATOM 27326 O O . LYS A 1 67 ? -0.803 -9.664 -9.804 1.00 0.00 67 LYS A O 16
ATOM 27345 N N . VAL A 1 68 ? -1.215 -8.328 -8.026 1.00 0.00 68 VAL A N 16
ATOM 27346 C CA . VAL A 1 68 ? -2.570 -8.817 -7.832 1.00 0.00 68 VAL A CA 16
ATOM 27347 C C . VAL A 1 68 ? -3.527 -7.628 -7.736 1.00 0.00 68 VAL A C 16
ATOM 27348 O O . VAL A 1 68 ? -3.772 -7.109 -6.648 1.00 0.00 68 VAL A O 16
ATOM 27361 N N . LEU A 1 69 ? -4.044 -7.230 -8.889 1.00 0.00 69 LEU A N 16
ATOM 27362 C CA . LEU A 1 69 ? -4.969 -6.111 -8.949 1.00 0.00 69 LEU A CA 16
ATOM 27363 C C . LEU A 1 69 ? -6.062 -6.303 -7.896 1.00 0.00 69 LEU A C 16
ATOM 27364 O O . LEU A 1 69 ? -6.900 -7.195 -8.020 1.00 0.00 69 LEU A O 16
ATOM 27380 N N . LEU A 1 70 ? -6.019 -5.450 -6.882 1.00 0.00 70 LEU A N 16
ATOM 27381 C CA . LEU A 1 70 ? -6.996 -5.515 -5.808 1.00 0.00 70 LEU A CA 16
ATOM 27382 C C . LEU A 1 70 ? -8.281 -4.812 -6.250 1.00 0.00 70 LEU A C 16
ATOM 27383 O O . LEU A 1 70 ? -8.345 -4.261 -7.348 1.00 0.00 70 LEU A O 16
ATOM 27399 N N . GLN A 1 71 ? -9.272 -4.853 -5.372 1.00 0.00 71 GLN A N 16
ATOM 27400 C CA . GLN A 1 71 ? -10.552 -4.227 -5.658 1.00 0.00 71 GLN A CA 16
ATOM 27401 C C . GLN A 1 71 ? -11.069 -3.489 -4.422 1.00 0.00 71 GLN A C 16
ATOM 27402 O O . GLN A 1 71 ? -10.675 -3.799 -3.299 1.00 0.00 71 GLN A O 16
ATOM 27416 N N . PRO A 1 72 ? -11.969 -2.501 -4.677 1.00 0.00 72 PRO A N 16
ATOM 27417 C CA . PRO A 1 72 ? -12.544 -1.716 -3.598 1.00 0.00 72 PRO A CA 16
ATOM 27418 C C . PRO A 1 72 ? -13.596 -2.523 -2.834 1.00 0.00 72 PRO A C 16
ATOM 27419 O O . PRO A 1 72 ? -14.139 -2.054 -1.835 1.00 0.00 72 PRO A O 16
ATOM 27430 N N . THR A 1 73 ? -13.852 -3.724 -3.333 1.00 0.00 73 THR A N 16
ATOM 27431 C CA . THR A 1 73 ? -14.828 -4.601 -2.710 1.00 0.00 73 THR A CA 16
ATOM 27432 C C . THR A 1 73 ? -14.159 -5.892 -2.235 1.00 0.00 73 THR A C 16
ATOM 27433 O O . THR A 1 73 ? -14.664 -6.985 -2.485 1.00 0.00 73 THR A O 16
ATOM 27444 N N . GLU A 1 74 ? -13.033 -5.723 -1.557 1.00 0.00 74 GLU A N 16
ATOM 27445 C CA . GLU A 1 74 ? -12.290 -6.861 -1.044 1.00 0.00 74 GLU A CA 16
ATOM 27446 C C . GLU A 1 74 ? -12.821 -7.266 0.332 1.00 0.00 74 GLU A C 16
ATOM 27447 O O . GLU A 1 74 ? -13.761 -6.657 0.843 1.00 0.00 74 GLU A O 16
ATOM 27459 N N . ASP A 1 75 ? -12.198 -8.290 0.894 1.00 0.00 75 ASP A N 16
ATOM 27460 C CA . ASP A 1 75 ? -12.596 -8.784 2.202 1.00 0.00 75 ASP A CA 16
ATOM 27461 C C . ASP A 1 75 ? -11.456 -8.557 3.197 1.00 0.00 75 ASP A C 16
ATOM 27462 O O . ASP A 1 75 ? -11.542 -7.679 4.055 1.00 0.00 75 ASP A O 16
ATOM 27471 N N . CYS A 1 76 ? -10.415 -9.363 3.049 1.00 0.00 76 CYS A N 16
ATOM 27472 C CA . CYS A 1 76 ? -9.259 -9.261 3.924 1.00 0.00 76 CYS A CA 16
ATOM 27473 C C . CYS A 1 76 ? -8.031 -8.960 3.063 1.00 0.00 76 CYS A C 16
ATOM 27474 O O . CYS A 1 76 ? -7.474 -9.858 2.433 1.00 0.00 76 CYS A O 16
ATOM 27482 N N . VAL A 1 77 ? -7.643 -7.693 3.065 1.00 0.00 77 VAL A N 16
ATOM 27483 C CA . VAL A 1 77 ? -6.490 -7.262 2.292 1.00 0.00 77 VAL A CA 16
ATOM 27484 C C . VAL A 1 77 ? -5.251 -7.264 3.189 1.00 0.00 77 VAL A C 16
ATOM 27485 O O . VAL A 1 77 ? -4.331 -8.055 2.982 1.00 0.00 77 VAL A O 16
ATOM 27498 N N . PHE A 1 78 ? -5.265 -6.370 4.167 1.00 0.00 78 PHE A N 16
ATOM 27499 C CA . PHE A 1 78 ? -4.154 -6.260 5.097 1.00 0.00 78 PHE A CA 16
ATOM 27500 C C . PHE A 1 78 ? -3.607 -7.640 5.465 1.00 0.00 78 PHE A C 16
ATOM 27501 O O . PHE A 1 78 ? -2.398 -7.815 5.610 1.00 0.00 78 PHE A O 16
ATOM 27518 N N . THR A 1 79 ? -4.524 -8.587 5.605 1.00 0.00 79 THR A N 16
ATOM 27519 C CA . THR A 1 79 ? -4.149 -9.947 5.953 1.00 0.00 79 THR A CA 16
ATOM 27520 C C . THR A 1 79 ? -3.665 -10.701 4.712 1.00 0.00 79 THR A C 16
ATOM 27521 O O . THR A 1 79 ? -2.578 -11.275 4.715 1.00 0.00 79 THR A O 16
ATOM 27532 N N . ALA A 1 80 ? -4.497 -10.674 3.682 1.00 0.00 80 ALA A N 16
ATOM 27533 C CA . ALA A 1 80 ? -4.169 -11.348 2.437 1.00 0.00 80 ALA A CA 16
ATOM 27534 C C . ALA A 1 80 ? -2.682 -11.151 2.132 1.00 0.00 80 ALA A C 16
ATOM 27535 O O . ALA A 1 80 ? -1.948 -12.120 1.949 1.00 0.00 80 ALA A O 16
ATOM 27542 N N . LEU A 1 81 ? -2.283 -9.888 2.088 1.00 0.00 81 LEU A N 16
ATOM 27543 C CA . LEU A 1 81 ? -0.897 -9.551 1.808 1.00 0.00 81 LEU A CA 16
ATOM 27544 C C . LEU A 1 81 ? 0.020 -10.456 2.633 1.00 0.00 81 LEU A C 16
ATOM 27545 O O . LEU A 1 81 ? -0.200 -10.644 3.829 1.00 0.00 81 LEU A O 16
ATOM 27561 N N . GLY A 1 82 ? 1.028 -10.993 1.962 1.00 0.00 82 GLY A N 16
ATOM 27562 C CA . GLY A 1 82 ? 1.979 -11.874 2.618 1.00 0.00 82 GLY A CA 16
ATOM 27563 C C . GLY A 1 82 ? 2.836 -11.104 3.624 1.00 0.00 82 GLY A C 16
ATOM 27564 O O . GLY A 1 82 ? 2.323 -10.280 4.379 1.00 0.00 82 GLY A O 16
ATOM 27568 N N . ILE A 1 83 ? 4.128 -11.399 3.601 1.00 0.00 83 ILE A N 16
ATOM 27569 C CA . ILE A 1 83 ? 5.061 -10.745 4.502 1.00 0.00 83 ILE A CA 16
ATOM 27570 C C . ILE A 1 83 ? 5.891 -9.726 3.717 1.00 0.00 83 ILE A C 16
ATOM 27571 O O . ILE A 1 83 ? 5.997 -8.568 4.116 1.00 0.00 83 ILE A O 16
ATOM 27587 N N . ASN A 1 84 ? 6.458 -10.196 2.616 1.00 0.00 84 ASN A N 16
ATOM 27588 C CA . ASN A 1 84 ? 7.275 -9.341 1.772 1.00 0.00 84 ASN A CA 16
ATOM 27589 C C . ASN A 1 84 ? 6.457 -8.899 0.557 1.00 0.00 84 ASN A C 16
ATOM 27590 O O . ASN A 1 84 ? 6.799 -9.227 -0.579 1.00 0.00 84 ASN A O 16
ATOM 27601 N N . SER A 1 85 ? 5.393 -8.162 0.836 1.00 0.00 85 SER A N 16
ATOM 27602 C CA . SER A 1 85 ? 4.523 -7.672 -0.220 1.00 0.00 85 SER A CA 16
ATOM 27603 C C . SER A 1 85 ? 4.166 -6.206 0.034 1.00 0.00 85 SER A C 16
ATOM 27604 O O . SER A 1 85 ? 3.760 -5.845 1.138 1.00 0.00 85 SER A O 16
ATOM 27612 N N . HIS A 1 86 ? 4.329 -5.402 -1.006 1.00 0.00 86 HIS A N 16
ATOM 27613 C CA . HIS A 1 86 ? 4.028 -3.984 -0.909 1.00 0.00 86 HIS A CA 16
ATOM 27614 C C . HIS A 1 86 ? 2.837 -3.649 -1.809 1.00 0.00 86 HIS A C 16
ATOM 27615 O O . HIS A 1 86 ? 2.735 -4.158 -2.924 1.00 0.00 86 HIS A O 16
ATOM 27629 N N . LEU A 1 87 ? 1.966 -2.795 -1.291 1.00 0.00 87 LEU A N 16
ATOM 27630 C CA . LEU A 1 87 ? 0.786 -2.386 -2.034 1.00 0.00 87 LEU A CA 16
ATOM 27631 C C . LEU A 1 87 ? 1.130 -1.174 -2.902 1.00 0.00 87 LEU A C 16
ATOM 27632 O O . LEU A 1 87 ? 1.848 -0.276 -2.464 1.00 0.00 87 LEU A O 16
ATOM 27648 N N . PHE A 1 88 ? 0.601 -1.186 -4.116 1.00 0.00 88 PHE A N 16
ATOM 27649 C CA . PHE A 1 88 ? 0.842 -0.098 -5.049 1.00 0.00 88 PHE A CA 16
ATOM 27650 C C . PHE A 1 88 ? -0.474 0.448 -5.607 1.00 0.00 88 PHE A C 16
ATOM 27651 O O . PHE A 1 88 ? -1.270 -0.299 -6.173 1.00 0.00 88 PHE A O 16
ATOM 27668 N N . ALA A 1 89 ? -0.661 1.747 -5.426 1.00 0.00 89 ALA A N 16
ATOM 27669 C CA . ALA A 1 89 ? -1.867 2.403 -5.904 1.00 0.00 89 ALA A CA 16
ATOM 27670 C C . ALA A 1 89 ? -1.505 3.358 -7.044 1.00 0.00 89 ALA A C 16
ATOM 27671 O O . ALA A 1 89 ? -0.808 4.348 -6.831 1.00 0.00 89 ALA A O 16
ATOM 27678 N N . CYS A 1 90 ? -1.997 3.027 -8.229 1.00 0.00 90 CYS A N 16
ATOM 27679 C CA . CYS A 1 90 ? -1.734 3.842 -9.402 1.00 0.00 90 CYS A CA 16
ATOM 27680 C C . CYS A 1 90 ? -2.777 3.501 -10.468 1.00 0.00 90 CYS A C 16
ATOM 27681 O O . CYS A 1 90 ? -3.575 2.582 -10.289 1.00 0.00 90 CYS A O 16
ATOM 27689 N N . THR A 1 91 ? -2.737 4.259 -11.554 1.00 0.00 91 THR A N 16
ATOM 27690 C CA . THR A 1 91 ? -3.669 4.048 -12.648 1.00 0.00 91 THR A CA 16
ATOM 27691 C C . THR A 1 91 ? -3.500 2.643 -13.230 1.00 0.00 91 THR A C 16
ATOM 27692 O O . THR A 1 91 ? -2.771 1.822 -12.676 1.00 0.00 91 THR A O 16
ATOM 27703 N N . ARG A 1 92 ? -4.186 2.409 -14.339 1.00 0.00 92 ARG A N 16
ATOM 27704 C CA . ARG A 1 92 ? -4.121 1.118 -15.001 1.00 0.00 92 ARG A CA 16
ATOM 27705 C C . ARG A 1 92 ? -2.913 1.063 -15.939 1.00 0.00 92 ARG A C 16
ATOM 27706 O O . ARG A 1 92 ? -2.379 -0.013 -16.205 1.00 0.00 92 ARG A O 16
ATOM 27727 N N . ASP A 1 93 ? -2.519 2.235 -16.414 1.00 0.00 93 ASP A N 16
ATOM 27728 C CA . ASP A 1 93 ? -1.384 2.334 -17.316 1.00 0.00 93 ASP A CA 16
ATOM 27729 C C . ASP A 1 93 ? -0.090 2.344 -16.501 1.00 0.00 93 ASP A C 16
ATOM 27730 O O . ASP A 1 93 ? 0.998 2.187 -17.054 1.00 0.00 93 ASP A O 16
ATOM 27739 N N . SER A 1 94 ? -0.249 2.531 -15.199 1.00 0.00 94 SER A N 16
ATOM 27740 C CA . SER A 1 94 ? 0.894 2.565 -14.302 1.00 0.00 94 SER A CA 16
ATOM 27741 C C . SER A 1 94 ? 1.039 1.219 -13.589 1.00 0.00 94 SER A C 16
ATOM 27742 O O . SER A 1 94 ? 2.120 0.879 -13.111 1.00 0.00 94 SER A O 16
ATOM 27750 N N . TYR A 1 95 ? -0.066 0.489 -13.540 1.00 0.00 95 TYR A N 16
ATOM 27751 C CA . TYR A 1 95 ? -0.075 -0.812 -12.894 1.00 0.00 95 TYR A CA 16
ATOM 27752 C C . TYR A 1 95 ? 1.147 -1.636 -13.303 1.00 0.00 95 TYR A C 16
ATOM 27753 O O . TYR A 1 95 ? 1.751 -2.312 -12.471 1.00 0.00 95 TYR A O 16
ATOM 27771 N N . GLU A 1 96 ? 1.476 -1.553 -14.583 1.00 0.00 96 GLU A N 16
ATOM 27772 C CA . GLU A 1 96 ? 2.615 -2.283 -15.113 1.00 0.00 96 GLU A CA 16
ATOM 27773 C C . GLU A 1 96 ? 3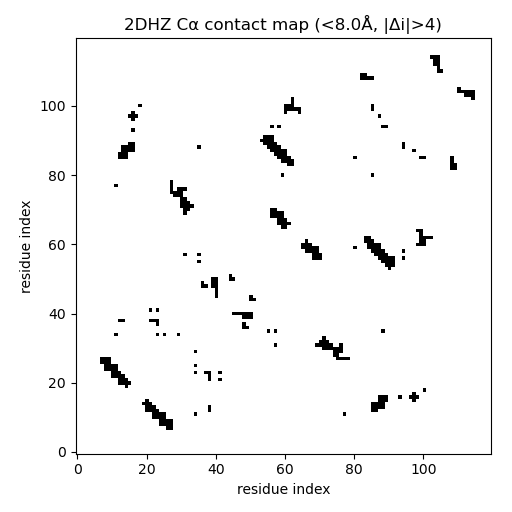.915 -1.540 -14.796 1.00 0.00 96 GLU A C 16
ATOM 27774 O O . GLU A 1 96 ? 4.981 -2.150 -14.726 1.00 0.00 96 GLU A O 16
ATOM 27786 N N . ALA A 1 97 ? 3.783 -0.235 -14.611 1.00 0.00 97 ALA A N 16
ATOM 27787 C CA . ALA A 1 97 ? 4.934 0.597 -14.303 1.00 0.00 97 ALA A CA 16
ATOM 27788 C C . ALA A 1 97 ? 5.365 0.348 -12.856 1.00 0.00 97 ALA A C 16
ATOM 27789 O O . ALA A 1 97 ? 6.374 0.887 -12.404 1.00 0.00 97 ALA A O 16
ATOM 27796 N N . LEU A 1 98 ? 4.579 -0.469 -12.170 1.00 0.00 98 LEU A N 16
ATOM 27797 C CA . LEU A 1 98 ? 4.866 -0.796 -10.784 1.00 0.00 98 LEU A CA 16
ATOM 27798 C C . LEU A 1 98 ? 6.051 -1.762 -10.728 1.00 0.00 98 LEU A C 16
ATOM 27799 O O . LEU A 1 98 ? 6.213 -2.604 -11.610 1.00 0.00 98 LEU A O 16
ATOM 27815 N N . VAL A 1 99 ? 6.850 -1.609 -9.682 1.00 0.00 99 VAL A N 16
ATOM 27816 C CA . VAL A 1 99 ? 8.015 -2.457 -9.499 1.00 0.00 99 VAL A CA 16
ATOM 27817 C C . VAL A 1 99 ? 8.082 -2.917 -8.041 1.00 0.00 99 VAL A C 16
ATOM 27818 O O . VAL A 1 99 ? 7.766 -2.153 -7.130 1.00 0.00 99 VAL A O 16
ATOM 27831 N N . PRO A 1 100 ? 8.507 -4.197 -7.861 1.00 0.00 100 PRO A N 16
ATOM 27832 C CA . PRO A 1 100 ? 8.619 -4.767 -6.530 1.00 0.00 100 PRO A CA 16
ATOM 27833 C C . PRO A 1 100 ? 9.848 -4.220 -5.800 1.00 0.00 100 PRO A C 16
ATOM 27834 O O . PRO A 1 100 ? 10.957 -4.255 -6.333 1.00 0.00 100 PRO A O 16
ATOM 27845 N N . LEU A 1 101 ? 9.610 -3.728 -4.594 1.00 0.00 101 LEU A N 16
ATOM 27846 C CA . LEU A 1 101 ? 10.683 -3.174 -3.786 1.00 0.00 101 LEU A CA 16
ATOM 27847 C C . LEU A 1 101 ? 11.772 -4.232 -3.598 1.00 0.00 101 LEU A C 16
ATOM 27848 O O . LEU A 1 101 ? 11.532 -5.420 -3.811 1.00 0.00 101 LEU A O 16
ATOM 27864 N N . PRO A 1 102 ? 12.977 -3.751 -3.191 1.00 0.00 102 PRO A N 16
ATOM 27865 C CA . PRO A 1 102 ? 14.104 -4.642 -2.972 1.00 0.00 102 PRO A CA 16
ATOM 27866 C C . PRO A 1 102 ? 13.937 -5.426 -1.668 1.00 0.00 102 PRO A C 16
ATOM 27867 O O . PRO A 1 102 ? 12.835 -5.516 -1.130 1.00 0.00 102 PRO A O 16
ATOM 27878 N N . GLU A 1 103 ? 15.049 -5.974 -1.199 1.00 0.00 103 GLU A N 16
ATOM 27879 C CA . GLU A 1 103 ? 15.040 -6.747 0.031 1.00 0.00 103 GLU A CA 16
ATOM 27880 C C . GLU A 1 103 ? 16.334 -6.515 0.814 1.00 0.00 103 GLU A C 16
ATOM 27881 O O . GLU A 1 103 ? 16.971 -7.467 1.263 1.00 0.00 103 GLU A O 16
ATOM 27893 N N . GLU A 1 104 ? 16.684 -5.245 0.953 1.00 0.00 104 GLU A N 16
ATOM 27894 C CA . GLU A 1 104 ? 17.891 -4.876 1.673 1.00 0.00 104 GLU A CA 16
ATOM 27895 C C . GLU A 1 104 ? 17.541 -4.011 2.886 1.00 0.00 104 GLU A C 16
ATOM 27896 O O . GLU A 1 104 ? 16.367 -3.817 3.197 1.00 0.00 104 GLU A O 16
ATOM 27908 N N . ILE A 1 105 ? 18.582 -3.514 3.538 1.00 0.00 105 ILE A N 16
ATOM 27909 C CA . ILE A 1 105 ? 18.400 -2.674 4.710 1.00 0.00 105 ILE A CA 16
ATOM 27910 C C . ILE A 1 105 ? 18.854 -1.249 4.386 1.00 0.00 105 ILE A C 16
ATOM 27911 O O . ILE A 1 105 ? 19.585 -0.636 5.162 1.00 0.00 105 ILE A O 16
ATOM 27927 N N . GLN A 1 106 ? 18.402 -0.765 3.239 1.00 0.00 106 GLN A N 16
ATOM 27928 C CA . GLN A 1 106 ? 18.753 0.576 2.803 1.00 0.00 106 GLN A CA 16
ATOM 27929 C C . GLN A 1 106 ? 17.488 1.395 2.535 1.00 0.00 106 GLN A C 16
ATOM 27930 O O . GLN A 1 106 ? 16.825 1.204 1.517 1.00 0.00 106 GLN A O 16
ATOM 27944 N N . VAL A 1 107 ? 17.192 2.289 3.467 1.00 0.00 107 VAL A N 16
ATOM 27945 C CA . VAL A 1 107 ? 16.019 3.138 3.344 1.00 0.00 107 VAL A CA 16
ATOM 27946 C C . VAL A 1 107 ? 14.848 2.308 2.815 1.00 0.00 107 VAL A C 16
ATOM 27947 O O . VAL A 1 107 ? 14.194 2.696 1.848 1.00 0.00 107 VAL A O 16
ATOM 27960 N N . SER A 1 108 ? 14.619 1.180 3.472 1.00 0.00 108 SER A N 16
ATOM 27961 C CA . SER A 1 108 ? 13.538 0.292 3.080 1.00 0.00 108 SER A CA 16
ATOM 27962 C C . SER A 1 108 ? 13.276 -0.733 4.185 1.00 0.00 108 SER A C 16
ATOM 27963 O O . SER A 1 108 ? 13.771 -1.857 4.124 1.00 0.00 108 SER A O 16
ATOM 27971 N N . PRO A 1 109 ? 12.476 -0.298 5.196 1.00 0.00 109 PRO A N 16
ATOM 27972 C CA . PRO A 1 109 ? 12.143 -1.165 6.313 1.00 0.00 109 PRO A CA 16
ATOM 27973 C C . PRO A 1 109 ? 11.109 -2.215 5.902 1.00 0.00 109 PRO A C 16
ATOM 27974 O O . PRO A 1 109 ? 11.238 -3.388 6.251 1.00 0.00 109 PRO A O 16
ATOM 27985 N N . GLY A 1 110 ? 10.107 -1.757 5.166 1.00 0.00 110 GLY A N 16
ATOM 27986 C CA . GLY A 1 110 ? 9.052 -2.642 4.704 1.00 0.00 110 GLY A CA 16
ATOM 27987 C C . GLY A 1 110 ? 8.662 -3.645 5.792 1.00 0.00 110 GLY A C 16
ATOM 27988 O O . GLY A 1 110 ? 8.862 -4.848 5.632 1.00 0.00 110 GLY A O 16
ATOM 27992 N N . ASP A 1 111 ? 8.112 -3.113 6.873 1.00 0.00 111 ASP A N 16
ATOM 27993 C CA . ASP A 1 111 ? 7.693 -3.946 7.987 1.00 0.00 111 ASP A CA 16
ATOM 27994 C C . ASP A 1 111 ? 8.896 -4.732 8.512 1.00 0.00 111 ASP A C 16
ATOM 27995 O O . ASP A 1 111 ? 9.217 -5.801 7.996 1.00 0.00 111 ASP A O 16
ATOM 28004 N N . THR A 1 112 ? 9.529 -4.171 9.532 1.00 0.00 112 THR A N 16
ATOM 28005 C CA . THR A 1 112 ? 10.690 -4.805 10.132 1.00 0.00 112 THR A CA 16
ATOM 28006 C C . THR A 1 112 ? 10.266 -5.694 11.303 1.00 0.00 112 THR A C 16
ATOM 28007 O O . THR A 1 112 ? 9.239 -5.448 11.934 1.00 0.00 112 THR A O 16
ATOM 28018 N N . GLU A 1 113 ? 11.078 -6.709 11.559 1.00 0.00 113 GLU A N 16
ATOM 28019 C CA . GLU A 1 113 ? 10.800 -7.636 12.643 1.00 0.00 113 GLU A CA 16
ATOM 28020 C C . GLU A 1 113 ? 11.865 -8.733 12.690 1.00 0.00 113 GLU A C 16
ATOM 28021 O O . GLU A 1 113 ? 12.243 -9.191 13.767 1.00 0.00 113 GLU A O 16
ATOM 28033 N N . ILE A 1 114 ? 12.320 -9.123 11.508 1.00 0.00 114 ILE A N 16
ATOM 28034 C CA . ILE A 1 114 ? 13.334 -10.158 11.401 1.00 0.00 114 ILE A CA 16
ATOM 28035 C C . ILE A 1 114 ? 14.538 -9.608 10.633 1.00 0.00 114 ILE A C 16
ATOM 28036 O O . ILE A 1 114 ? 14.378 -8.978 9.589 1.00 0.00 114 ILE A O 16
ATOM 28052 N N . SER A 1 115 ? 15.717 -9.867 11.181 1.00 0.00 115 SER A N 16
ATOM 28053 C CA . SER A 1 115 ? 16.947 -9.406 10.561 1.00 0.00 115 SER A CA 16
ATOM 28054 C C . SER A 1 115 ? 17.618 -10.557 9.809 1.00 0.00 115 SER A C 16
ATOM 28055 O O . SER A 1 115 ? 17.906 -11.600 10.393 1.00 0.00 115 SER A O 16
ATOM 28063 N N . GLY A 1 116 ? 17.846 -10.329 8.524 1.00 0.00 116 GLY A N 16
ATOM 28064 C CA . GLY A 1 116 ? 18.477 -11.334 7.685 1.00 0.00 116 GLY A CA 16
ATOM 28065 C C . GLY A 1 116 ? 18.415 -10.935 6.210 1.00 0.00 116 GLY A C 16
ATOM 28066 O O . GLY A 1 116 ? 17.396 -11.133 5.551 1.00 0.00 116 GLY A O 16
ATOM 28070 N N . PRO A 1 117 ? 19.549 -10.364 5.721 1.00 0.00 117 PRO A N 16
ATOM 28071 C CA . PRO A 1 117 ? 19.634 -9.935 4.336 1.00 0.00 117 PRO A CA 16
ATOM 28072 C C . PRO A 1 117 ? 19.793 -11.134 3.399 1.00 0.00 117 PRO A C 16
ATOM 28073 O O . PRO A 1 117 ? 19.211 -11.161 2.316 1.00 0.00 117 PRO A O 16
ATOM 28084 N N . SER A 1 118 ? 20.583 -12.097 3.851 1.00 0.00 118 SER A N 16
ATOM 28085 C CA . SER A 1 118 ? 20.826 -13.296 3.067 1.00 0.00 118 SER A CA 16
ATOM 28086 C C . SER A 1 118 ? 19.513 -14.049 2.843 1.00 0.00 118 SER A C 16
ATOM 28087 O O . SER A 1 118 ? 18.653 -14.079 3.721 1.00 0.00 118 SER A O 16
ATOM 28095 N N . SER A 1 119 ? 19.400 -14.639 1.662 1.00 0.00 119 SER A N 16
ATOM 28096 C CA . SER A 1 119 ? 18.207 -15.390 1.311 1.00 0.00 119 SER A CA 16
ATOM 28097 C C . SER A 1 119 ? 18.585 -16.610 0.468 1.00 0.00 119 SER A C 16
ATOM 28098 O O . SER A 1 119 ? 19.499 -16.542 -0.353 1.00 0.00 119 SER A O 16
ATOM 28106 N N . GLY A 1 120 ? 17.863 -17.696 0.700 1.00 0.00 120 GLY A N 16
ATOM 28107 C CA . GLY A 1 120 ? 18.111 -18.929 -0.027 1.00 0.00 120 GLY A CA 16
ATOM 28108 C C . GLY A 1 120 ? 17.438 -20.118 0.662 1.00 0.00 120 GLY A C 16
ATOM 28109 O O . GLY A 1 120 ? 17.838 -20.513 1.756 1.00 0.00 120 GLY A O 16
ATOM 28113 N N . GLY A 1 1 ? -13.034 15.198 20.213 1.00 0.00 1 GLY A N 17
ATOM 28114 C CA . GLY A 1 1 ? -13.807 14.644 21.312 1.00 0.00 1 GLY A CA 17
ATOM 28115 C C . GLY A 1 1 ? -14.379 13.273 20.944 1.00 0.00 1 GLY A C 17
ATOM 28116 O O . GLY A 1 1 ? -15.371 13.185 20.222 1.00 0.00 1 GLY A O 17
ATOM 28120 N N . SER A 1 2 ? -13.730 12.239 21.457 1.00 0.00 2 SER A N 17
ATOM 28121 C CA . SER A 1 2 ? -14.162 10.877 21.191 1.00 0.00 2 SER A CA 17
ATOM 28122 C C . SER A 1 2 ? -13.983 10.017 22.444 1.00 0.00 2 SER A C 17
ATOM 28123 O O . SER A 1 2 ? -13.144 10.316 23.292 1.00 0.00 2 SER A O 17
ATOM 28131 N N . SER A 1 3 ? -14.787 8.966 22.521 1.00 0.00 3 SER A N 17
ATOM 28132 C CA . SER A 1 3 ? -14.728 8.061 23.656 1.00 0.00 3 SER A CA 17
ATOM 28133 C C . SER A 1 3 ? -15.294 6.695 23.266 1.00 0.00 3 SER A C 17
ATOM 28134 O O . SER A 1 3 ? -16.403 6.606 22.741 1.00 0.00 3 SER A O 17
ATOM 28142 N N . GLY A 1 4 ? -14.507 5.664 23.537 1.00 0.00 4 GLY A N 17
ATOM 28143 C CA . GLY A 1 4 ? -14.917 4.306 23.221 1.00 0.00 4 GLY A CA 17
ATOM 28144 C C . GLY A 1 4 ? -14.549 3.944 21.780 1.00 0.00 4 GLY A C 17
ATOM 28145 O O . GLY A 1 4 ? -15.103 4.504 20.835 1.00 0.00 4 GLY A O 17
ATOM 28149 N N . SER A 1 5 ? -13.618 3.010 21.658 1.00 0.00 5 SER A N 17
ATOM 28150 C CA . SER A 1 5 ? -13.170 2.567 20.348 1.00 0.00 5 SER A CA 17
ATOM 28151 C C . SER A 1 5 ? -12.177 1.413 20.498 1.00 0.00 5 SER A C 17
ATOM 28152 O O . SER A 1 5 ? -11.085 1.594 21.034 1.00 0.00 5 SER A O 17
ATOM 28160 N N . SER A 1 6 ? -12.592 0.251 20.015 1.00 0.00 6 SER A N 17
ATOM 28161 C CA . SER A 1 6 ? -11.753 -0.933 20.089 1.00 0.00 6 SER A CA 17
ATOM 28162 C C . SER A 1 6 ? -11.630 -1.574 18.705 1.00 0.00 6 SER A C 17
ATOM 28163 O O . SER A 1 6 ? -12.338 -1.191 17.774 1.00 0.00 6 SER A O 17
ATOM 28171 N N . GLY A 1 7 ? -10.726 -2.539 18.613 1.00 0.00 7 GLY A N 17
ATOM 28172 C CA . GLY A 1 7 ? -10.502 -3.236 17.358 1.00 0.00 7 GLY A CA 17
ATOM 28173 C C . GLY A 1 7 ? -9.018 -3.557 17.167 1.00 0.00 7 GLY A C 17
ATOM 28174 O O . GLY A 1 7 ? -8.262 -3.617 18.136 1.00 0.00 7 GLY A O 17
ATOM 28178 N N . ASP A 1 8 ? -8.645 -3.754 15.911 1.00 0.00 8 ASP A N 17
ATOM 28179 C CA . ASP A 1 8 ? -7.265 -4.067 15.581 1.00 0.00 8 ASP A CA 17
ATOM 28180 C C . ASP A 1 8 ? -6.752 -3.061 14.548 1.00 0.00 8 ASP A C 17
ATOM 28181 O O . ASP A 1 8 ? -6.735 -3.348 13.352 1.00 0.00 8 ASP A O 17
ATOM 28190 N N . GLU A 1 9 ? -6.345 -1.904 15.049 1.00 0.00 9 GLU A N 17
ATOM 28191 C CA . GLU A 1 9 ? -5.832 -0.854 14.185 1.00 0.00 9 GLU A CA 17
ATOM 28192 C C . GLU A 1 9 ? -4.440 -1.224 13.668 1.00 0.00 9 GLU A C 17
ATOM 28193 O O . GLU A 1 9 ? -3.688 -1.923 14.346 1.00 0.00 9 GLU A O 17
ATOM 28205 N N . ILE A 1 10 ? -4.139 -0.738 12.473 1.00 0.00 10 ILE A N 17
ATOM 28206 C CA . ILE A 1 10 ? -2.851 -1.009 11.858 1.00 0.00 10 ILE A CA 17
ATOM 28207 C C . ILE A 1 10 ? -2.447 0.181 10.986 1.00 0.00 10 ILE A C 17
ATOM 28208 O O . ILE A 1 10 ? -3.209 1.136 10.839 1.00 0.00 10 ILE A O 17
ATOM 28224 N N . PHE A 1 11 ? -1.249 0.086 10.428 1.00 0.00 11 PHE A N 17
ATOM 28225 C CA . PHE A 1 11 ? -0.734 1.143 9.574 1.00 0.00 11 PHE A CA 17
ATOM 28226 C C . PHE A 1 11 ? -0.426 0.613 8.172 1.00 0.00 11 PHE A C 17
ATOM 28227 O O . PHE A 1 11 ? 0.603 -0.026 7.959 1.00 0.00 11 PHE A O 17
ATOM 28244 N N . CYS A 1 12 ? -1.336 0.899 7.253 1.00 0.00 12 CYS A N 17
ATOM 28245 C CA . CYS A 1 12 ? -1.174 0.459 5.877 1.00 0.00 12 CYS A CA 17
ATOM 28246 C C . CYS A 1 12 ? -0.224 1.429 5.172 1.00 0.00 12 CYS A C 17
ATOM 28247 O O . CYS A 1 12 ? -0.122 2.593 5.555 1.00 0.00 12 CYS A O 17
ATOM 28255 N N . ARG A 1 13 ? 0.448 0.913 4.153 1.00 0.00 13 ARG A N 17
ATOM 28256 C CA . ARG A 1 13 ? 1.386 1.719 3.390 1.00 0.00 13 ARG A CA 17
ATOM 28257 C C . ARG A 1 13 ? 1.228 1.444 1.893 1.00 0.00 13 ARG A C 17
ATOM 28258 O O . ARG A 1 13 ? 1.319 0.297 1.457 1.00 0.00 13 ARG A O 17
ATOM 28279 N N . VAL A 1 14 ? 0.995 2.514 1.149 1.00 0.00 14 VAL A N 17
ATOM 28280 C CA . VAL A 1 14 ? 0.824 2.402 -0.290 1.00 0.00 14 VAL A CA 17
ATOM 28281 C C . VAL A 1 14 ? 2.143 2.747 -0.985 1.00 0.00 14 VAL A C 17
ATOM 28282 O O . VAL A 1 14 ? 2.475 3.920 -1.148 1.00 0.00 14 VAL A O 17
ATOM 28295 N N . TYR A 1 15 ? 2.859 1.702 -1.375 1.00 0.00 15 TYR A N 17
ATOM 28296 C CA . TYR A 1 15 ? 4.135 1.880 -2.048 1.00 0.00 15 TYR A CA 17
ATOM 28297 C C . TYR A 1 15 ? 3.936 2.414 -3.468 1.00 0.00 15 TYR A C 17
ATOM 28298 O O . TYR A 1 15 ? 3.231 1.804 -4.271 1.00 0.00 15 TYR A O 17
ATOM 28316 N N . MET A 1 16 ? 4.569 3.547 -3.734 1.00 0.00 16 MET A N 17
ATOM 28317 C CA . MET A 1 16 ? 4.470 4.169 -5.043 1.00 0.00 16 MET A CA 17
ATOM 28318 C C . MET A 1 16 ? 5.322 3.422 -6.071 1.00 0.00 16 MET A C 17
ATOM 28319 O O . MET A 1 16 ? 6.166 2.605 -5.707 1.00 0.00 16 MET A O 17
ATOM 28333 N N . PRO A 1 17 ? 5.064 3.737 -7.369 1.00 0.00 17 PRO A N 17
ATOM 28334 C CA . PRO A 1 17 ? 5.796 3.105 -8.452 1.00 0.00 17 PRO A CA 17
ATOM 28335 C C . PRO A 1 17 ? 7.213 3.671 -8.560 1.00 0.00 17 PRO A C 17
ATOM 28336 O O . PRO A 1 17 ? 8.053 3.123 -9.273 1.00 0.00 17 PRO A O 17
ATOM 28347 N N . ASP A 1 18 ? 7.436 4.762 -7.843 1.00 0.00 18 ASP A N 17
ATOM 28348 C CA . ASP A 1 18 ? 8.737 5.410 -7.849 1.00 0.00 18 ASP A CA 17
ATOM 28349 C C . ASP A 1 18 ? 9.436 5.152 -6.512 1.00 0.00 18 ASP A C 17
ATOM 28350 O O . ASP A 1 18 ? 10.432 5.800 -6.193 1.00 0.00 18 ASP A O 17
ATOM 28359 N N . HIS A 1 19 ? 8.888 4.204 -5.767 1.00 0.00 19 HIS A N 17
ATOM 28360 C CA . HIS A 1 19 ? 9.447 3.852 -4.473 1.00 0.00 19 HIS A CA 17
ATOM 28361 C C . HIS A 1 19 ? 9.277 5.025 -3.505 1.00 0.00 19 HIS A C 17
ATOM 28362 O O . HIS A 1 19 ? 10.202 5.813 -3.311 1.00 0.00 19 HIS A O 17
ATOM 28376 N N . SER A 1 20 ? 8.089 5.105 -2.924 1.00 0.00 20 SER A N 17
ATOM 28377 C CA . SER A 1 20 ? 7.787 6.168 -1.981 1.00 0.00 20 SER A CA 17
ATOM 28378 C C . SER A 1 20 ? 6.394 5.958 -1.384 1.00 0.00 20 SER A C 17
ATOM 28379 O O . SER A 1 20 ? 5.413 6.510 -1.879 1.00 0.00 20 SER A O 17
ATOM 28387 N N . TYR A 1 21 ? 6.353 5.159 -0.328 1.00 0.00 21 TYR A N 17
ATOM 28388 C CA . TYR A 1 21 ? 5.096 4.869 0.342 1.00 0.00 21 TYR A CA 17
ATOM 28389 C C . TYR A 1 21 ? 4.822 5.883 1.454 1.00 0.00 21 TYR A C 17
ATOM 28390 O O . TYR A 1 21 ? 5.630 6.778 1.697 1.00 0.00 21 TYR A O 17
ATOM 28408 N N . VAL A 1 22 ? 3.678 5.708 2.101 1.00 0.00 22 VAL A N 17
ATOM 28409 C CA . VAL A 1 22 ? 3.287 6.597 3.182 1.00 0.00 22 VAL A CA 17
ATOM 28410 C C . VAL A 1 22 ? 2.706 5.770 4.331 1.00 0.00 22 VAL A C 17
ATOM 28411 O O . VAL A 1 22 ? 2.488 4.568 4.187 1.00 0.00 22 VAL A O 17
ATOM 28424 N N . THR A 1 23 ? 2.472 6.447 5.445 1.00 0.00 23 THR A N 17
ATOM 28425 C CA . THR A 1 23 ? 1.921 5.790 6.618 1.00 0.00 23 THR A CA 17
ATOM 28426 C C . THR A 1 23 ? 0.484 6.254 6.864 1.00 0.00 23 THR A C 17
ATOM 28427 O O . THR A 1 23 ? 0.231 7.448 7.019 1.00 0.00 23 THR A O 17
ATOM 28438 N N . ILE A 1 24 ? -0.420 5.286 6.891 1.00 0.00 24 ILE A N 17
ATOM 28439 C CA . ILE A 1 24 ? -1.826 5.581 7.114 1.00 0.00 24 ILE A CA 17
ATOM 28440 C C . ILE A 1 24 ? -2.381 4.623 8.170 1.00 0.00 24 ILE A C 17
ATOM 28441 O O . ILE A 1 24 ? -2.209 3.410 8.064 1.00 0.00 24 ILE A O 17
ATOM 28457 N N . ARG A 1 25 ? -3.037 5.204 9.164 1.00 0.00 25 ARG A N 17
ATOM 28458 C CA . ARG A 1 25 ? -3.620 4.417 10.237 1.00 0.00 25 ARG A CA 17
ATOM 28459 C C . ARG A 1 25 ? -5.011 3.920 9.838 1.00 0.00 25 ARG A C 17
ATOM 28460 O O . ARG A 1 25 ? -5.948 4.709 9.732 1.00 0.00 25 ARG A O 17
ATOM 28481 N N . SER A 1 26 ? -5.100 2.616 9.627 1.00 0.00 26 SER A N 17
ATOM 28482 C CA . SER A 1 26 ? -6.361 2.005 9.241 1.00 0.00 26 SER A CA 17
ATOM 28483 C C . SER A 1 26 ? -6.629 0.769 10.103 1.00 0.00 26 SER A C 17
ATOM 28484 O O . SER A 1 26 ? -5.723 0.257 10.758 1.00 0.00 26 SER A O 17
ATOM 28492 N N . ARG A 1 27 ? -7.878 0.327 10.074 1.00 0.00 27 ARG A N 17
ATOM 28493 C CA . ARG A 1 27 ? -8.277 -0.839 10.844 1.00 0.00 27 ARG A CA 17
ATOM 28494 C C . ARG A 1 27 ? -8.460 -2.047 9.923 1.00 0.00 27 ARG A C 17
ATOM 28495 O O . ARG A 1 27 ? -8.510 -1.899 8.703 1.00 0.00 27 ARG A O 17
ATOM 28516 N N . LEU A 1 28 ? -8.553 -3.214 10.543 1.00 0.00 28 LEU A N 17
ATOM 28517 C CA . LEU A 1 28 ? -8.730 -4.447 9.794 1.00 0.00 28 LEU A CA 17
ATOM 28518 C C . LEU A 1 28 ? -10.216 -4.648 9.494 1.00 0.00 28 LEU A C 17
ATOM 28519 O O . LEU A 1 28 ? -10.756 -5.731 9.711 1.00 0.00 28 LEU A O 17
ATOM 28535 N N . SER A 1 29 ? -10.836 -3.587 8.998 1.00 0.00 29 SER A N 17
ATOM 28536 C CA . SER A 1 29 ? -12.250 -3.633 8.666 1.00 0.00 29 SER A CA 17
ATOM 28537 C C . SER A 1 29 ? -12.503 -2.891 7.352 1.00 0.00 29 SER A C 17
ATOM 28538 O O . SER A 1 29 ? -13.224 -3.384 6.486 1.00 0.00 29 SER A O 17
ATOM 28546 N N . ALA A 1 30 ? -11.896 -1.719 7.245 1.00 0.00 30 ALA A N 17
ATOM 28547 C CA . ALA A 1 30 ? -12.047 -0.904 6.051 1.00 0.00 30 ALA A CA 17
ATOM 28548 C C . ALA A 1 30 ? -11.745 -1.756 4.816 1.00 0.00 30 ALA A C 17
ATOM 28549 O O . ALA A 1 30 ? -11.458 -2.946 4.934 1.00 0.00 30 ALA A O 17
ATOM 28556 N N . SER A 1 31 ? -11.820 -1.113 3.660 1.00 0.00 31 SER A N 17
ATOM 28557 C CA . SER A 1 31 ? -11.559 -1.796 2.405 1.00 0.00 31 SER A CA 17
ATOM 28558 C C . SER A 1 31 ? -10.562 -0.992 1.569 1.00 0.00 31 SER A C 17
ATOM 28559 O O . SER A 1 31 ? -10.219 0.136 1.920 1.00 0.00 31 SER A O 17
ATOM 28567 N N . VAL A 1 32 ? -10.124 -1.603 0.478 1.00 0.00 32 VAL A N 17
ATOM 28568 C CA . VAL A 1 32 ? -9.173 -0.958 -0.411 1.00 0.00 32 VAL A CA 17
ATOM 28569 C C . VAL A 1 32 ? -9.555 0.515 -0.577 1.00 0.00 32 VAL A C 17
ATOM 28570 O O . VAL A 1 32 ? -8.713 1.398 -0.425 1.00 0.00 32 VAL A O 17
ATOM 28583 N N . GLN A 1 33 ? -10.825 0.733 -0.885 1.00 0.00 33 GLN A N 17
ATOM 28584 C CA . GLN A 1 33 ? -11.328 2.083 -1.073 1.00 0.00 33 GLN A CA 17
ATOM 28585 C C . GLN A 1 33 ? -10.854 2.989 0.066 1.00 0.00 33 GLN A C 17
ATOM 28586 O O . GLN A 1 33 ? -10.214 4.012 -0.175 1.00 0.00 33 GLN A O 17
ATOM 28600 N N . ASP A 1 34 ? -11.186 2.581 1.282 1.00 0.00 34 ASP A N 17
ATOM 28601 C CA . ASP A 1 34 ? -10.803 3.343 2.458 1.00 0.00 34 ASP A CA 17
ATOM 28602 C C . ASP A 1 34 ? -9.319 3.704 2.365 1.00 0.00 34 ASP A C 17
ATOM 28603 O O . ASP A 1 34 ? -8.968 4.877 2.249 1.00 0.00 34 ASP A O 17
ATOM 28612 N N . ILE A 1 35 ? -8.487 2.673 2.419 1.00 0.00 35 ILE A N 17
ATOM 28613 C CA . ILE A 1 35 ? -7.050 2.867 2.343 1.00 0.00 35 ILE A CA 17
ATOM 28614 C C . ILE A 1 35 ? -6.735 3.897 1.256 1.00 0.00 35 ILE A C 17
ATOM 28615 O O . ILE A 1 35 ? -6.068 4.897 1.518 1.00 0.00 35 ILE A O 17
ATOM 28631 N N . LEU A 1 36 ? -7.231 3.618 0.059 1.00 0.00 36 LEU A N 17
ATOM 28632 C CA . LEU A 1 36 ? -7.012 4.508 -1.068 1.00 0.00 36 LEU A CA 17
ATOM 28633 C C . LEU A 1 36 ? -7.341 5.943 -0.651 1.00 0.00 36 LEU A C 17
ATOM 28634 O O . LEU A 1 36 ? -6.540 6.853 -0.861 1.00 0.00 36 LEU A O 17
ATOM 28650 N N . GLY A 1 37 ? -8.520 6.100 -0.068 1.00 0.00 37 GLY A N 17
ATOM 28651 C CA . GLY A 1 37 ? -8.965 7.409 0.380 1.00 0.00 37 GLY A CA 17
ATOM 28652 C C . GLY A 1 37 ? -8.023 7.973 1.446 1.00 0.00 37 GLY A C 17
ATOM 28653 O O . GLY A 1 37 ? -7.625 9.134 1.376 1.00 0.00 37 GLY A O 17
ATOM 28657 N N . SER A 1 38 ? -7.694 7.123 2.408 1.00 0.00 38 SER A N 17
ATOM 28658 C CA . SER A 1 38 ? -6.807 7.522 3.487 1.00 0.00 38 SER A CA 17
ATOM 28659 C C . SER A 1 38 ? -5.437 7.905 2.924 1.00 0.00 38 SER A C 17
ATOM 28660 O O . SER A 1 38 ? -4.909 8.971 3.237 1.00 0.00 38 SER A O 17
ATOM 28668 N N . VAL A 1 39 ? -4.901 7.015 2.102 1.00 0.00 39 VAL A N 17
ATOM 28669 C CA . VAL A 1 39 ? -3.602 7.247 1.492 1.00 0.00 39 VAL A CA 17
ATOM 28670 C C . VAL A 1 39 ? -3.682 8.475 0.583 1.00 0.00 39 VAL A C 17
ATOM 28671 O O . VAL A 1 39 ? -2.956 9.447 0.782 1.00 0.00 39 VAL A O 17
ATOM 28684 N N . THR A 1 40 ? -4.572 8.391 -0.395 1.00 0.00 40 THR A N 17
ATOM 28685 C CA . THR A 1 40 ? -4.757 9.483 -1.335 1.00 0.00 40 THR A CA 17
ATOM 28686 C C . THR A 1 40 ? -4.645 10.829 -0.616 1.00 0.00 40 THR A C 17
ATOM 28687 O O . THR A 1 40 ? -4.225 11.821 -1.210 1.00 0.00 40 THR A O 17
ATOM 28698 N N . GLU A 1 41 ? -5.029 10.821 0.652 1.00 0.00 41 GLU A N 17
ATOM 28699 C CA . GLU A 1 41 ? -4.978 12.029 1.458 1.00 0.00 41 GLU A CA 17
ATOM 28700 C C . GLU A 1 41 ? -3.526 12.457 1.681 1.00 0.00 41 GLU A C 17
ATOM 28701 O O . GLU A 1 41 ? -3.175 13.615 1.460 1.00 0.00 41 GLU A O 17
ATOM 28713 N N . LYS A 1 42 ? -2.720 11.499 2.116 1.00 0.00 42 LYS A N 17
ATOM 28714 C CA . LYS A 1 42 ? -1.314 11.762 2.371 1.00 0.00 42 LYS A CA 17
ATOM 28715 C C . LYS A 1 42 ? -0.685 12.397 1.129 1.00 0.00 42 LYS A C 17
ATOM 28716 O O . LYS A 1 42 ? 0.172 13.272 1.241 1.00 0.00 42 LYS A O 17
ATOM 28735 N N . LEU A 1 43 ? -1.135 11.931 -0.027 1.00 0.00 43 LEU A N 17
ATOM 28736 C CA . LEU A 1 43 ? -0.626 12.442 -1.288 1.00 0.00 43 LEU A CA 17
ATOM 28737 C C . LEU A 1 43 ? -0.916 13.941 -1.380 1.00 0.00 43 LEU A C 17
ATOM 28738 O O . LEU A 1 43 ? -1.849 14.437 -0.749 1.00 0.00 43 LEU A O 17
ATOM 28754 N N . GLN A 1 44 ? -0.100 14.622 -2.171 1.00 0.00 44 GLN A N 17
ATOM 28755 C CA . GLN A 1 44 ? -0.257 16.055 -2.353 1.00 0.00 44 GLN A CA 17
ATOM 28756 C C . GLN A 1 44 ? -0.950 16.347 -3.685 1.00 0.00 44 GLN A C 17
ATOM 28757 O O . GLN A 1 44 ? -0.326 16.279 -4.743 1.00 0.00 44 GLN A O 17
ATOM 28771 N N . TYR A 1 45 ? -2.233 16.668 -3.590 1.00 0.00 45 TYR A N 17
ATOM 28772 C CA . TYR A 1 45 ? -3.018 16.971 -4.775 1.00 0.00 45 TYR A CA 17
ATOM 28773 C C . TYR A 1 45 ? -3.532 18.411 -4.737 1.00 0.00 45 TYR A C 17
ATOM 28774 O O . TYR A 1 45 ? -3.299 19.182 -5.668 1.00 0.00 45 TYR A O 17
ATOM 28792 N N . SER A 1 46 ? -4.222 18.732 -3.653 1.00 0.00 46 SER A N 17
ATOM 28793 C CA . SER A 1 46 ? -4.772 20.066 -3.482 1.00 0.00 46 SER A CA 17
ATOM 28794 C C . SER A 1 46 ? -5.561 20.144 -2.174 1.00 0.00 46 SER A C 17
ATOM 28795 O O . SER A 1 46 ? -5.605 19.178 -1.413 1.00 0.00 46 SER A O 17
ATOM 28803 N N . GLU A 1 47 ? -6.166 21.301 -1.953 1.00 0.00 47 GLU A N 17
ATOM 28804 C CA . GLU A 1 47 ? -6.951 21.518 -0.749 1.00 0.00 47 GLU A CA 17
ATOM 28805 C C . GLU A 1 47 ? -8.439 21.311 -1.043 1.00 0.00 47 GLU A C 17
ATOM 28806 O O . GLU A 1 47 ? -9.218 22.263 -1.017 1.00 0.00 47 GLU A O 17
ATOM 28818 N N . GLU A 1 48 ? -8.788 20.062 -1.314 1.00 0.00 48 GLU A N 17
ATOM 28819 C CA . GLU A 1 48 ? -10.168 19.719 -1.612 1.00 0.00 48 GLU A CA 17
ATOM 28820 C C . GLU A 1 48 ? -10.466 18.285 -1.168 1.00 0.00 48 GLU A C 17
ATOM 28821 O O . GLU A 1 48 ? -9.665 17.381 -1.400 1.00 0.00 48 GLU A O 17
ATOM 28833 N N . PRO A 1 49 ? -11.650 18.118 -0.520 1.00 0.00 49 PRO A N 17
ATOM 28834 C CA . PRO A 1 49 ? -12.064 16.810 -0.042 1.00 0.00 49 PRO A CA 17
ATOM 28835 C C . PRO A 1 49 ? -12.532 15.926 -1.199 1.00 0.00 49 PRO A C 17
ATOM 28836 O O . PRO A 1 49 ? -12.938 14.784 -0.988 1.00 0.00 49 PRO A O 17
ATOM 28847 N N . ALA A 1 50 ? -12.461 16.488 -2.397 1.00 0.00 50 ALA A N 17
ATOM 28848 C CA . ALA A 1 50 ? -12.873 15.765 -3.588 1.00 0.00 50 ALA A CA 17
ATOM 28849 C C . ALA A 1 50 ? -12.498 16.578 -4.829 1.00 0.00 50 ALA A C 17
ATOM 28850 O O . ALA A 1 50 ? -12.290 17.787 -4.743 1.00 0.00 50 ALA A O 17
ATOM 28857 N N . GLY A 1 51 ? -12.422 15.881 -5.953 1.00 0.00 51 GLY A N 17
ATOM 28858 C CA . GLY A 1 51 ? -12.076 16.524 -7.210 1.00 0.00 51 GLY A CA 17
ATOM 28859 C C . GLY A 1 51 ? -10.736 16.008 -7.738 1.00 0.00 51 GLY A C 17
ATOM 28860 O O . GLY A 1 51 ? -10.645 15.560 -8.880 1.00 0.00 51 GLY A O 17
ATOM 28864 N N . ARG A 1 52 ? -9.728 16.088 -6.882 1.00 0.00 52 ARG A N 17
ATOM 28865 C CA . ARG A 1 52 ? -8.397 15.635 -7.248 1.00 0.00 52 ARG A CA 17
ATOM 28866 C C . ARG A 1 52 ? -8.304 14.112 -7.132 1.00 0.00 52 ARG A C 17
ATOM 28867 O O . ARG A 1 52 ? -7.804 13.591 -6.137 1.00 0.00 52 ARG A O 17
ATOM 28888 N N . GLU A 1 53 ? -8.794 13.441 -8.165 1.00 0.00 53 GLU A N 17
ATOM 28889 C CA . GLU A 1 53 ? -8.773 11.989 -8.191 1.00 0.00 53 GLU A CA 17
ATOM 28890 C C . GLU A 1 53 ? -9.368 11.473 -9.503 1.00 0.00 53 GLU A C 17
ATOM 28891 O O . GLU A 1 53 ? -10.565 11.198 -9.580 1.00 0.00 53 GLU A O 17
ATOM 28903 N N . ASP A 1 54 ? -8.506 11.358 -10.502 1.00 0.00 54 ASP A N 17
ATOM 28904 C CA . ASP A 1 54 ? -8.932 10.880 -11.807 1.00 0.00 54 ASP A CA 17
ATOM 28905 C C . ASP A 1 54 ? -9.350 9.413 -11.697 1.00 0.00 54 ASP A C 17
ATOM 28906 O O . ASP A 1 54 ? -10.504 9.072 -11.953 1.00 0.00 54 ASP A O 17
ATOM 28915 N N . SER A 1 55 ? -8.390 8.584 -11.315 1.00 0.00 55 SER A N 17
ATOM 28916 C CA . SER A 1 55 ? -8.644 7.161 -11.167 1.00 0.00 55 SER A CA 17
ATOM 28917 C C . SER A 1 55 ? -7.364 6.442 -10.736 1.00 0.00 55 SER A C 17
ATOM 28918 O O . SER A 1 55 ? -6.320 6.594 -11.369 1.00 0.00 55 SER A O 17
ATOM 28926 N N . LEU A 1 56 ? -7.486 5.676 -9.663 1.00 0.00 56 LEU A N 17
ATOM 28927 C CA . LEU A 1 56 ? -6.352 4.933 -9.140 1.00 0.00 56 LEU A CA 17
ATOM 28928 C C . LEU A 1 56 ? -6.815 3.542 -8.705 1.00 0.00 56 LEU A C 17
ATOM 28929 O O . LEU A 1 56 ? -7.899 3.392 -8.144 1.00 0.00 56 LEU A O 17
ATOM 28945 N N . ILE A 1 57 ? -5.971 2.559 -8.982 1.00 0.00 57 ILE A N 17
ATOM 28946 C CA . ILE A 1 57 ? -6.280 1.184 -8.626 1.00 0.00 57 ILE A CA 17
ATOM 28947 C C . ILE A 1 57 ? -5.197 0.649 -7.687 1.00 0.00 57 ILE A C 17
ATOM 28948 O O . ILE A 1 57 ? -4.031 1.022 -7.802 1.00 0.00 57 ILE A O 17
ATOM 28964 N N . LEU A 1 58 ? -5.622 -0.218 -6.779 1.00 0.00 58 LEU A N 17
ATOM 28965 C CA . LEU A 1 58 ? -4.703 -0.808 -5.821 1.00 0.00 58 LEU A CA 17
ATOM 28966 C C . LEU A 1 58 ? -4.109 -2.089 -6.412 1.00 0.00 58 LEU A C 17
ATOM 28967 O O . LEU A 1 58 ? -4.738 -2.742 -7.243 1.00 0.00 58 LEU A O 17
ATOM 28983 N N . VAL A 1 59 ? -2.905 -2.408 -5.961 1.00 0.00 59 VAL A N 17
ATOM 28984 C CA . VAL A 1 59 ? -2.220 -3.599 -6.435 1.00 0.00 59 VAL A CA 17
ATOM 28985 C C . VAL A 1 59 ? -1.263 -4.097 -5.350 1.00 0.00 59 VAL A C 17
ATOM 28986 O O . VAL A 1 59 ? -0.684 -3.300 -4.614 1.00 0.00 59 VAL A O 17
ATOM 28999 N N . ALA A 1 60 ? -1.127 -5.414 -5.285 1.00 0.00 60 ALA A N 17
ATOM 29000 C CA . ALA A 1 60 ? -0.251 -6.028 -4.302 1.00 0.00 60 ALA A CA 17
ATOM 29001 C C . ALA A 1 60 ? 0.985 -6.590 -5.008 1.00 0.00 60 ALA A C 17
ATOM 29002 O O . ALA A 1 60 ? 0.868 -7.438 -5.891 1.00 0.00 60 ALA A O 17
ATOM 29009 N N . VAL A 1 61 ? 2.141 -6.094 -4.593 1.00 0.00 61 VAL A N 17
ATOM 29010 C CA . VAL A 1 61 ? 3.397 -6.536 -5.174 1.00 0.00 61 VAL A CA 17
ATOM 29011 C C . VAL A 1 61 ? 4.227 -7.247 -4.103 1.00 0.00 61 VAL A C 17
ATOM 29012 O O . VAL A 1 61 ? 4.374 -6.743 -2.991 1.00 0.00 61 VAL A O 17
ATOM 29025 N N . SER A 1 62 ? 4.748 -8.406 -4.477 1.00 0.00 62 SER A N 17
ATOM 29026 C CA . SER A 1 62 ? 5.560 -9.191 -3.563 1.00 0.00 62 SER A CA 17
ATOM 29027 C C . SER A 1 62 ? 7.021 -9.178 -4.017 1.00 0.00 62 SER A C 17
ATOM 29028 O O . SER A 1 62 ? 7.322 -8.778 -5.141 1.00 0.00 62 SER A O 17
ATOM 29036 N N . SER A 1 63 ? 7.890 -9.620 -3.120 1.00 0.00 63 SER A N 17
ATOM 29037 C CA . SER A 1 63 ? 9.312 -9.664 -3.414 1.00 0.00 63 SER A CA 17
ATOM 29038 C C . SER A 1 63 ? 9.592 -10.715 -4.491 1.00 0.00 63 SER A C 17
ATOM 29039 O O . SER A 1 63 ? 10.191 -11.752 -4.211 1.00 0.00 63 SER A O 17
ATOM 29047 N N . SER A 1 64 ? 9.144 -10.410 -5.701 1.00 0.00 64 SER A N 17
ATOM 29048 C CA . SER A 1 64 ? 9.338 -11.314 -6.821 1.00 0.00 64 SER A CA 17
ATOM 29049 C C . SER A 1 64 ? 8.789 -10.686 -8.103 1.00 0.00 64 SER A C 17
ATOM 29050 O O . SER A 1 64 ? 9.364 -10.854 -9.177 1.00 0.00 64 SER A O 17
ATOM 29058 N N . GLY A 1 65 ? 7.682 -9.974 -7.947 1.00 0.00 65 GLY A N 17
ATOM 29059 C CA . GLY A 1 65 ? 7.048 -9.319 -9.079 1.00 0.00 65 GLY A CA 17
ATOM 29060 C C . GLY A 1 65 ? 5.632 -9.855 -9.301 1.00 0.00 65 GLY A C 17
ATOM 29061 O O . GLY A 1 65 ? 5.136 -9.862 -10.426 1.00 0.00 65 GLY A O 17
ATOM 29065 N N . GLU A 1 66 ? 5.022 -10.291 -8.208 1.00 0.00 66 GLU A N 17
ATOM 29066 C CA . GLU A 1 66 ? 3.673 -10.828 -8.269 1.00 0.00 66 GLU A CA 17
ATOM 29067 C C . GLU A 1 66 ? 2.650 -9.725 -7.988 1.00 0.00 66 GLU A C 17
ATOM 29068 O O . GLU A 1 66 ? 2.356 -9.426 -6.832 1.00 0.00 66 GLU A O 17
ATOM 29080 N N . LYS A 1 67 ? 2.136 -9.151 -9.066 1.00 0.00 67 LYS A N 17
ATOM 29081 C CA . LYS A 1 67 ? 1.152 -8.087 -8.950 1.00 0.00 67 LYS A CA 17
ATOM 29082 C C . LYS A 1 67 ? -0.249 -8.699 -8.894 1.00 0.00 67 LYS A C 17
ATOM 29083 O O . LYS A 1 67 ? -0.526 -9.687 -9.573 1.00 0.00 67 LYS A O 17
ATOM 29102 N N . VAL A 1 68 ? -1.096 -8.086 -8.080 1.00 0.00 68 VAL A N 17
ATOM 29103 C CA . VAL A 1 68 ? -2.461 -8.558 -7.927 1.00 0.00 68 VAL A CA 17
ATOM 29104 C C . VAL A 1 68 ? -3.403 -7.357 -7.827 1.00 0.00 68 VAL A C 17
ATOM 29105 O O . VAL A 1 68 ? -3.540 -6.758 -6.762 1.00 0.00 68 VAL A O 17
ATOM 29118 N N . LEU A 1 69 ? -4.028 -7.040 -8.952 1.00 0.00 69 LEU A N 17
ATOM 29119 C CA . LEU A 1 69 ? -4.953 -5.921 -9.004 1.00 0.00 69 LEU A CA 17
ATOM 29120 C C . LEU A 1 69 ? -6.062 -6.132 -7.971 1.00 0.00 69 LEU A C 17
ATOM 29121 O O . LEU A 1 69 ? -6.927 -6.988 -8.150 1.00 0.00 69 LEU A O 17
ATOM 29137 N N . LEU A 1 70 ? -6.000 -5.338 -6.913 1.00 0.00 70 LEU A N 17
ATOM 29138 C CA . LEU A 1 70 ? -6.988 -5.427 -5.851 1.00 0.00 70 LEU A CA 17
ATOM 29139 C C . LEU A 1 70 ? -8.254 -4.679 -6.274 1.00 0.00 70 LEU A C 17
ATOM 29140 O O . LEU A 1 70 ? -8.288 -4.060 -7.336 1.00 0.00 70 LEU A O 17
ATOM 29156 N N . GLN A 1 71 ? -9.264 -4.759 -5.420 1.00 0.00 71 GLN A N 17
ATOM 29157 C CA . GLN A 1 71 ? -10.528 -4.097 -5.691 1.00 0.00 71 GLN A CA 17
ATOM 29158 C C . GLN A 1 71 ? -11.023 -3.365 -4.442 1.00 0.00 71 GLN A C 17
ATOM 29159 O O . GLN A 1 71 ? -10.638 -3.705 -3.325 1.00 0.00 71 GLN A O 17
ATOM 29173 N N . PRO A 1 72 ? -11.892 -2.346 -4.680 1.00 0.00 72 PRO A N 17
ATOM 29174 C CA . PRO A 1 72 ? -12.443 -1.562 -3.588 1.00 0.00 72 PRO A CA 17
ATOM 29175 C C . PRO A 1 72 ? -13.518 -2.350 -2.836 1.00 0.00 72 PRO A C 17
ATOM 29176 O O . PRO A 1 72 ? -14.096 -1.852 -1.871 1.00 0.00 72 PRO A O 17
ATOM 29187 N N . THR A 1 73 ? -13.754 -3.565 -3.308 1.00 0.00 73 THR A N 17
ATOM 29188 C CA . THR A 1 73 ? -14.750 -4.426 -2.693 1.00 0.00 73 THR A CA 17
ATOM 29189 C C . THR A 1 73 ? -14.114 -5.745 -2.249 1.00 0.00 73 THR A C 17
ATOM 29190 O O . THR A 1 73 ? -14.644 -6.819 -2.528 1.00 0.00 73 THR A O 17
ATOM 29201 N N . GLU A 1 74 ? -12.986 -5.620 -1.565 1.00 0.00 74 GLU A N 17
ATOM 29202 C CA . GLU A 1 74 ? -12.272 -6.789 -1.079 1.00 0.00 74 GLU A CA 17
ATOM 29203 C C . GLU A 1 74 ? -12.840 -7.237 0.268 1.00 0.00 74 GLU A C 17
ATOM 29204 O O . GLU A 1 74 ? -13.792 -6.643 0.773 1.00 0.00 74 GLU A O 17
ATOM 29216 N N . ASP A 1 75 ? -12.234 -8.281 0.813 1.00 0.00 75 ASP A N 17
ATOM 29217 C CA . ASP A 1 75 ? -12.668 -8.815 2.092 1.00 0.00 75 ASP A CA 17
ATOM 29218 C C . ASP A 1 75 ? -11.561 -8.608 3.129 1.00 0.00 75 ASP A C 17
ATOM 29219 O O . ASP A 1 75 ? -11.746 -7.879 4.102 1.00 0.00 75 ASP A O 17
ATOM 29228 N N . CYS A 1 76 ? -10.436 -9.263 2.885 1.00 0.00 76 CYS A N 17
ATOM 29229 C CA . CYS A 1 76 ? -9.300 -9.159 3.785 1.00 0.00 76 CYS A CA 17
ATOM 29230 C C . CYS A 1 76 ? -8.048 -8.887 2.948 1.00 0.00 76 CYS A C 17
ATOM 29231 O O . CYS A 1 76 ? -7.501 -9.798 2.328 1.00 0.00 76 CYS A O 17
ATOM 29239 N N . VAL A 1 77 ? -7.630 -7.629 2.958 1.00 0.00 77 VAL A N 17
ATOM 29240 C CA . VAL A 1 77 ? -6.453 -7.226 2.209 1.00 0.00 77 VAL A CA 17
ATOM 29241 C C . VAL A 1 77 ? -5.229 -7.273 3.125 1.00 0.00 77 VAL A C 17
ATOM 29242 O O . VAL A 1 77 ? -4.295 -8.036 2.881 1.00 0.00 77 VAL A O 17
ATOM 29255 N N . PHE A 1 78 ? -5.273 -6.449 4.161 1.00 0.00 78 PHE A N 17
ATOM 29256 C CA . PHE A 1 78 ? -4.179 -6.387 5.116 1.00 0.00 78 PHE A CA 17
ATOM 29257 C C . PHE A 1 78 ? -3.646 -7.786 5.431 1.00 0.00 78 PHE A C 17
ATOM 29258 O O . PHE A 1 78 ? -2.465 -7.952 5.731 1.00 0.00 78 PHE A O 17
ATOM 29275 N N . THR A 1 79 ? -4.544 -8.758 5.352 1.00 0.00 79 THR A N 17
ATOM 29276 C CA . THR A 1 79 ? -4.179 -10.137 5.625 1.00 0.00 79 THR A CA 17
ATOM 29277 C C . THR A 1 79 ? -3.729 -10.834 4.340 1.00 0.00 79 THR A C 17
ATOM 29278 O O . THR A 1 79 ? -2.667 -11.454 4.304 1.00 0.00 79 THR A O 17
ATOM 29289 N N . ALA A 1 80 ? -4.559 -10.710 3.315 1.00 0.00 80 ALA A N 17
ATOM 29290 C CA . ALA A 1 80 ? -4.259 -11.320 2.030 1.00 0.00 80 ALA A CA 17
ATOM 29291 C C . ALA A 1 80 ? -2.788 -11.079 1.687 1.00 0.00 80 ALA A C 17
ATOM 29292 O O . ALA A 1 80 ? -2.057 -12.019 1.379 1.00 0.00 80 ALA A O 17
ATOM 29299 N N . LEU A 1 81 ? -2.398 -9.814 1.751 1.00 0.00 81 LEU A N 17
ATOM 29300 C CA . LEU A 1 81 ? -1.027 -9.438 1.451 1.00 0.00 81 LEU A CA 17
ATOM 29301 C C . LEU A 1 81 ? -0.076 -10.488 2.028 1.00 0.00 81 LEU A C 17
ATOM 29302 O O . LEU A 1 81 ? -0.298 -10.995 3.127 1.00 0.00 81 LEU A O 17
ATOM 29318 N N . GLY A 1 82 ? 0.962 -10.785 1.260 1.00 0.00 82 GLY A N 17
ATOM 29319 C CA . GLY A 1 82 ? 1.948 -11.767 1.681 1.00 0.00 82 GLY A CA 17
ATOM 29320 C C . GLY A 1 82 ? 2.726 -11.273 2.903 1.00 0.00 82 GLY A C 17
ATOM 29321 O O . GLY A 1 82 ? 2.300 -10.337 3.578 1.00 0.00 82 GLY A O 17
ATOM 29325 N N . ILE A 1 83 ? 3.852 -11.926 3.150 1.00 0.00 83 ILE A N 17
ATOM 29326 C CA . ILE A 1 83 ? 4.693 -11.565 4.279 1.00 0.00 83 ILE A CA 17
ATOM 29327 C C . ILE A 1 83 ? 5.492 -10.307 3.933 1.00 0.00 83 ILE A C 17
ATOM 29328 O O . ILE A 1 83 ? 5.468 -9.328 4.678 1.00 0.00 83 ILE A O 17
ATOM 29344 N N . ASN A 1 84 ? 6.180 -10.374 2.803 1.00 0.00 84 ASN A N 17
ATOM 29345 C CA . ASN A 1 84 ? 6.984 -9.252 2.349 1.00 0.00 84 ASN A CA 17
ATOM 29346 C C . ASN A 1 84 ? 6.365 -8.666 1.079 1.00 0.00 84 ASN A C 17
ATOM 29347 O O . ASN A 1 84 ? 7.051 -8.493 0.072 1.00 0.00 84 ASN A O 17
ATOM 29358 N N . SER A 1 85 ? 5.075 -8.378 1.167 1.00 0.00 85 SER A N 17
ATOM 29359 C CA . SER A 1 85 ? 4.355 -7.815 0.037 1.00 0.00 85 SER A CA 17
ATOM 29360 C C . SER A 1 85 ? 4.056 -6.336 0.290 1.00 0.00 85 SER A C 17
ATOM 29361 O O . SER A 1 85 ? 3.837 -5.931 1.431 1.00 0.00 85 SER A O 17
ATOM 29369 N N . HIS A 1 86 ? 4.055 -5.572 -0.792 1.00 0.00 86 HIS A N 17
ATOM 29370 C CA . HIS A 1 86 ? 3.786 -4.147 -0.700 1.00 0.00 86 HIS A CA 17
ATOM 29371 C C . HIS A 1 86 ? 2.634 -3.781 -1.639 1.00 0.00 86 HIS A C 17
ATOM 29372 O O . HIS A 1 86 ? 2.522 -4.331 -2.733 1.00 0.00 86 HIS A O 17
ATOM 29386 N N . LEU A 1 87 ? 1.808 -2.855 -1.176 1.00 0.00 87 LEU A N 17
ATOM 29387 C CA . LEU A 1 87 ? 0.669 -2.409 -1.960 1.00 0.00 87 LEU A CA 17
ATOM 29388 C C . LEU A 1 87 ? 1.092 -1.234 -2.844 1.00 0.00 87 LEU A C 17
ATOM 29389 O O . LEU A 1 87 ? 1.829 -0.354 -2.402 1.00 0.00 87 LEU A O 17
ATOM 29405 N N . PHE A 1 88 ? 0.608 -1.259 -4.077 1.00 0.00 88 PHE A N 17
ATOM 29406 C CA . PHE A 1 88 ? 0.927 -0.207 -5.028 1.00 0.00 88 PHE A CA 17
ATOM 29407 C C . PHE A 1 88 ? -0.343 0.355 -5.670 1.00 0.00 88 PHE A C 17
ATOM 29408 O O . PHE A 1 88 ? -1.089 -0.375 -6.322 1.00 0.00 88 PHE A O 17
ATOM 29425 N N . ALA A 1 89 ? -0.550 1.647 -5.465 1.00 0.00 89 ALA A N 17
ATOM 29426 C CA . ALA A 1 89 ? -1.716 2.315 -6.017 1.00 0.00 89 ALA A CA 17
ATOM 29427 C C . ALA A 1 89 ? -1.278 3.244 -7.150 1.00 0.00 89 ALA A C 17
ATOM 29428 O O . ALA A 1 89 ? -0.547 4.207 -6.922 1.00 0.00 89 ALA A O 17
ATOM 29435 N N . CYS A 1 90 ? -1.743 2.924 -8.349 1.00 0.00 90 CYS A N 17
ATOM 29436 C CA . CYS A 1 90 ? -1.409 3.718 -9.519 1.00 0.00 90 CYS A CA 17
ATOM 29437 C C . CYS A 1 90 ? -2.478 3.476 -10.586 1.00 0.00 90 CYS A C 17
ATOM 29438 O O . CYS A 1 90 ? -3.354 2.630 -10.411 1.00 0.00 90 CYS A O 17
ATOM 29446 N N . THR A 1 91 ? -2.372 4.234 -11.667 1.00 0.00 91 THR A N 17
ATOM 29447 C CA . THR A 1 91 ? -3.319 4.112 -12.762 1.00 0.00 91 THR A CA 17
ATOM 29448 C C . THR A 1 91 ? -3.155 2.762 -13.462 1.00 0.00 91 THR A C 17
ATOM 29449 O O . THR A 1 91 ? -2.179 2.051 -13.227 1.00 0.00 91 THR A O 17
ATOM 29460 N N . ARG A 1 92 ? -4.125 2.448 -14.308 1.00 0.00 92 ARG A N 17
ATOM 29461 C CA . ARG A 1 92 ? -4.100 1.195 -15.044 1.00 0.00 92 ARG A CA 17
ATOM 29462 C C . ARG A 1 92 ? -2.948 1.194 -16.051 1.00 0.00 92 ARG A C 17
ATOM 29463 O O . ARG A 1 92 ? -2.597 0.148 -16.596 1.00 0.00 92 ARG A O 17
ATOM 29484 N N . ASP A 1 93 ? -2.393 2.377 -16.268 1.00 0.00 93 ASP A N 17
ATOM 29485 C CA . ASP A 1 93 ? -1.288 2.525 -17.200 1.00 0.00 93 ASP A CA 17
ATOM 29486 C C . ASP A 1 93 ? 0.031 2.522 -16.426 1.00 0.00 93 ASP A C 17
ATOM 29487 O O . ASP A 1 93 ? 1.105 2.448 -17.021 1.00 0.00 93 ASP A O 17
ATOM 29496 N N . SER A 1 94 ? -0.092 2.602 -15.109 1.00 0.00 94 SER A N 17
ATOM 29497 C CA . SER A 1 94 ? 1.077 2.609 -14.247 1.00 0.00 94 SER A CA 17
ATOM 29498 C C . SER A 1 94 ? 1.216 1.258 -13.542 1.00 0.00 94 SER A C 17
ATOM 29499 O O . SER A 1 94 ? 2.266 0.952 -12.979 1.00 0.00 94 SER A O 17
ATOM 29507 N N . TYR A 1 95 ? 0.141 0.485 -13.596 1.00 0.00 95 TYR A N 17
ATOM 29508 C CA . TYR A 1 95 ? 0.129 -0.826 -12.970 1.00 0.00 95 TYR A CA 17
ATOM 29509 C C . TYR A 1 95 ? 1.278 -1.692 -13.491 1.00 0.00 95 TYR A C 17
ATOM 29510 O O . TYR A 1 95 ? 1.862 -2.472 -12.740 1.00 0.00 95 TYR A O 17
ATOM 29528 N N . GLU A 1 96 ? 1.567 -1.527 -14.773 1.00 0.00 96 GLU A N 17
ATOM 29529 C CA . GLU A 1 96 ? 2.635 -2.284 -15.403 1.00 0.00 96 GLU A CA 17
ATOM 29530 C C . GLU A 1 96 ? 3.981 -1.594 -15.175 1.00 0.00 96 GLU A C 17
ATOM 29531 O O . GLU A 1 96 ? 5.030 -2.147 -15.501 1.00 0.00 96 GLU A O 17
ATOM 29543 N N . ALA A 1 97 ? 3.908 -0.394 -14.617 1.00 0.00 97 ALA A N 17
ATOM 29544 C CA . ALA A 1 97 ? 5.107 0.378 -14.342 1.00 0.00 97 ALA A CA 17
ATOM 29545 C C . ALA A 1 97 ? 5.469 0.241 -12.862 1.00 0.00 97 ALA A C 17
ATOM 29546 O O . ALA A 1 97 ? 6.259 1.024 -12.336 1.00 0.00 97 ALA A O 17
ATOM 29553 N N . LEU A 1 98 ? 4.873 -0.761 -12.231 1.00 0.00 98 LEU A N 17
ATOM 29554 C CA . LEU A 1 98 ? 5.122 -1.011 -10.821 1.00 0.00 98 LEU A CA 17
ATOM 29555 C C . LEU A 1 98 ? 6.315 -1.959 -10.679 1.00 0.00 98 LEU A C 17
ATOM 29556 O O . LEU A 1 98 ? 6.550 -2.800 -11.544 1.00 0.00 98 LEU A O 17
ATOM 29572 N N . VAL A 1 99 ? 7.036 -1.790 -9.580 1.00 0.00 99 VAL A N 17
ATOM 29573 C CA . VAL A 1 99 ? 8.198 -2.620 -9.313 1.00 0.00 99 VAL A CA 17
ATOM 29574 C C . VAL A 1 99 ? 8.206 -3.020 -7.836 1.00 0.00 99 VAL A C 17
ATOM 29575 O O . VAL A 1 99 ? 7.836 -2.226 -6.973 1.00 0.00 99 VAL A O 17
ATOM 29588 N N . PRO A 1 100 ? 8.643 -4.283 -7.585 1.00 0.00 100 PRO A N 17
ATOM 29589 C CA . PRO A 1 100 ? 8.704 -4.797 -6.228 1.00 0.00 100 PRO A CA 17
ATOM 29590 C C . PRO A 1 100 ? 9.889 -4.199 -5.467 1.00 0.00 100 PRO A C 17
ATOM 29591 O O . PRO A 1 100 ? 10.974 -4.043 -6.024 1.00 0.00 100 PRO A O 17
ATOM 29602 N N . LEU A 1 101 ? 9.641 -3.879 -4.205 1.00 0.00 101 LEU A N 17
ATOM 29603 C CA . LEU A 1 101 ? 10.674 -3.301 -3.362 1.00 0.00 101 LEU A CA 17
ATOM 29604 C C . LEU A 1 101 ? 11.799 -4.320 -3.172 1.00 0.00 101 LEU A C 17
ATOM 29605 O O . LEU A 1 101 ? 11.613 -5.510 -3.418 1.00 0.00 101 LEU A O 17
ATOM 29621 N N . PRO A 1 102 ? 12.974 -3.801 -2.723 1.00 0.00 102 PRO A N 17
ATOM 29622 C CA . PRO A 1 102 ? 14.130 -4.652 -2.497 1.00 0.00 102 PRO A CA 17
ATOM 29623 C C . PRO A 1 102 ? 13.964 -5.473 -1.217 1.00 0.00 102 PRO A C 17
ATOM 29624 O O . PRO A 1 102 ? 12.860 -5.583 -0.684 1.00 0.00 102 PRO A O 17
ATOM 29635 N N . GLU A 1 103 ? 15.076 -6.029 -0.760 1.00 0.00 103 GLU A N 17
ATOM 29636 C CA . GLU A 1 103 ? 15.068 -6.838 0.448 1.00 0.00 103 GLU A CA 17
ATOM 29637 C C . GLU A 1 103 ? 16.121 -6.329 1.434 1.00 0.00 103 GLU A C 17
ATOM 29638 O O . GLU A 1 103 ? 17.282 -6.149 1.069 1.00 0.00 103 GLU A O 17
ATOM 29650 N N . GLU A 1 104 ? 15.679 -6.113 2.664 1.00 0.00 104 GLU A N 17
ATOM 29651 C CA . GLU A 1 104 ? 16.569 -5.629 3.705 1.00 0.00 104 GLU A CA 17
ATOM 29652 C C . GLU A 1 104 ? 16.249 -6.311 5.037 1.00 0.00 104 GLU A C 17
ATOM 29653 O O . GLU A 1 104 ? 15.466 -7.259 5.080 1.00 0.00 104 GLU A O 17
ATOM 29665 N N . ILE A 1 105 ? 16.870 -5.803 6.090 1.00 0.00 105 ILE A N 17
ATOM 29666 C CA . ILE A 1 105 ? 16.661 -6.351 7.419 1.00 0.00 105 ILE A CA 17
ATOM 29667 C C . ILE A 1 105 ? 15.874 -5.346 8.263 1.00 0.00 105 ILE A C 17
ATOM 29668 O O . ILE A 1 105 ? 16.297 -4.985 9.360 1.00 0.00 105 ILE A O 17
ATOM 29684 N N . GLN A 1 106 ? 14.743 -4.923 7.718 1.00 0.00 106 GLN A N 17
ATOM 29685 C CA . GLN A 1 106 ? 13.893 -3.967 8.407 1.00 0.00 106 GLN A CA 17
ATOM 29686 C C . GLN A 1 106 ? 12.561 -3.812 7.669 1.00 0.00 106 GLN A C 17
ATOM 29687 O O . GLN A 1 106 ? 12.513 -3.241 6.581 1.00 0.00 106 GLN A O 17
ATOM 29701 N N . VAL A 1 107 ? 11.513 -4.332 8.291 1.00 0.00 107 VAL A N 17
ATOM 29702 C CA . VAL A 1 107 ? 10.184 -4.259 7.707 1.00 0.00 107 VAL A CA 17
ATOM 29703 C C . VAL A 1 107 ? 9.986 -2.881 7.072 1.00 0.00 107 VAL A C 17
ATOM 29704 O O . VAL A 1 107 ? 9.890 -1.877 7.777 1.00 0.00 107 VAL A O 17
ATOM 29717 N N . SER A 1 108 ? 9.930 -2.877 5.748 1.00 0.00 108 SER A N 17
ATOM 29718 C CA . SER A 1 108 ? 9.745 -1.639 5.011 1.00 0.00 108 SER A CA 17
ATOM 29719 C C . SER A 1 108 ? 10.948 -0.718 5.224 1.00 0.00 108 SER A C 17
ATOM 29720 O O . SER A 1 108 ? 11.442 -0.585 6.343 1.00 0.00 108 SER A O 17
ATOM 29728 N N . PRO A 1 109 ? 11.396 -0.089 4.104 1.00 0.00 109 PRO A N 17
ATOM 29729 C CA . PRO A 1 109 ? 12.532 0.815 4.158 1.00 0.00 109 PRO A CA 17
ATOM 29730 C C . PRO A 1 109 ? 12.139 2.151 4.792 1.00 0.00 109 PRO A C 17
ATOM 29731 O O . PRO A 1 109 ? 12.112 3.179 4.117 1.00 0.00 109 PRO A O 17
ATOM 29742 N N . GLY A 1 110 ? 11.844 2.093 6.083 1.00 0.00 110 GLY A N 17
ATOM 29743 C CA . GLY A 1 110 ? 11.454 3.285 6.816 1.00 0.00 110 GLY A CA 17
ATOM 29744 C C . GLY A 1 110 ? 11.861 3.182 8.287 1.00 0.00 110 GLY A C 17
ATOM 29745 O O . GLY A 1 110 ? 12.957 2.719 8.601 1.00 0.00 110 GLY A O 17
ATOM 29749 N N . ASP A 1 111 ? 10.956 3.620 9.151 1.00 0.00 111 ASP A N 17
ATOM 29750 C CA . ASP A 1 111 ? 11.208 3.582 10.581 1.00 0.00 111 ASP A CA 17
ATOM 29751 C C . ASP A 1 111 ? 10.456 2.400 11.196 1.00 0.00 111 ASP A C 17
ATOM 29752 O O . ASP A 1 111 ? 9.227 2.355 11.162 1.00 0.00 111 ASP A O 17
ATOM 29761 N N . THR A 1 112 ? 11.226 1.471 11.743 1.00 0.00 112 THR A N 17
ATOM 29762 C CA . THR A 1 112 ? 10.648 0.291 12.365 1.00 0.00 112 THR A CA 17
ATOM 29763 C C . THR A 1 112 ? 11.591 -0.263 13.435 1.00 0.00 112 THR A C 17
ATOM 29764 O O . THR A 1 112 ? 12.756 0.125 13.503 1.00 0.00 112 THR A O 17
ATOM 29775 N N . GLU A 1 113 ? 11.051 -1.162 14.245 1.00 0.00 113 GLU A N 17
ATOM 29776 C CA . GLU A 1 113 ? 11.829 -1.774 15.309 1.00 0.00 113 GLU A CA 17
ATOM 29777 C C . GLU A 1 113 ? 12.594 -2.987 14.777 1.00 0.00 113 GLU A C 17
ATOM 29778 O O . GLU A 1 113 ? 12.260 -3.521 13.720 1.00 0.00 113 GLU A O 17
ATOM 29790 N N . ILE A 1 114 ? 13.605 -3.387 15.533 1.00 0.00 114 ILE A N 17
ATOM 29791 C CA . ILE A 1 114 ? 14.420 -4.528 15.151 1.00 0.00 114 ILE A CA 17
ATOM 29792 C C . ILE A 1 114 ? 13.509 -5.685 14.738 1.00 0.00 114 ILE A C 17
ATOM 29793 O O . ILE A 1 114 ? 12.822 -6.268 15.575 1.00 0.00 114 ILE A O 17
ATOM 29809 N N . SER A 1 115 ? 13.533 -5.983 13.447 1.00 0.00 115 SER A N 17
ATOM 29810 C CA . SER A 1 115 ? 12.717 -7.061 12.913 1.00 0.00 115 SER A CA 17
ATOM 29811 C C . SER A 1 115 ? 12.971 -7.214 11.412 1.00 0.00 115 SER A C 17
ATOM 29812 O O . SER A 1 115 ? 12.806 -6.262 10.651 1.00 0.00 115 SER A O 17
ATOM 29820 N N . GLY A 1 116 ? 13.367 -8.419 11.032 1.00 0.00 116 GLY A N 17
ATOM 29821 C CA . GLY A 1 116 ? 13.645 -8.710 9.635 1.00 0.00 116 GLY A CA 17
ATOM 29822 C C . GLY A 1 116 ? 14.356 -10.057 9.486 1.00 0.00 116 GLY A C 17
ATOM 29823 O O . GLY A 1 116 ? 15.577 -10.106 9.348 1.00 0.00 116 GLY A O 17
ATOM 29827 N N . PRO A 1 117 ? 13.539 -11.144 9.519 1.00 0.00 117 PRO A N 17
ATOM 29828 C CA . PRO A 1 117 ? 14.077 -12.487 9.389 1.00 0.00 117 PRO A CA 17
ATOM 29829 C C . PRO A 1 117 ? 14.469 -12.783 7.941 1.00 0.00 117 PRO A C 17
ATOM 29830 O O . PRO A 1 117 ? 14.359 -11.917 7.074 1.00 0.00 117 PRO A O 17
ATOM 29841 N N . SER A 1 118 ? 14.920 -14.010 7.722 1.00 0.00 118 SER A N 17
ATOM 29842 C CA . SER A 1 118 ? 15.329 -14.431 6.393 1.00 0.00 118 SER A CA 17
ATOM 29843 C C . SER A 1 118 ? 16.081 -13.297 5.693 1.00 0.00 118 SER A C 17
ATOM 29844 O O . SER A 1 118 ? 15.474 -12.476 5.006 1.00 0.00 118 SER A O 17
ATOM 29852 N N . SER A 1 119 ? 17.391 -13.286 5.891 1.00 0.00 119 SER A N 17
ATOM 29853 C CA . SER A 1 119 ? 18.231 -12.266 5.288 1.00 0.00 119 SER A CA 17
ATOM 29854 C C . SER A 1 119 ? 18.988 -12.851 4.094 1.00 0.00 119 SER A C 17
ATOM 29855 O O . SER A 1 119 ? 18.869 -12.355 2.975 1.00 0.00 119 SER A O 17
ATOM 29863 N N . GLY A 1 120 ? 19.751 -13.898 4.373 1.00 0.00 120 GLY A N 17
ATOM 29864 C CA . GLY A 1 120 ? 20.527 -14.556 3.335 1.00 0.00 120 GLY A CA 17
ATOM 29865 C C . GLY A 1 120 ? 19.632 -15.424 2.448 1.00 0.00 120 GLY A C 17
ATOM 29866 O O . GLY A 1 120 ? 18.419 -15.227 2.402 1.00 0.00 120 GLY A O 17
ATOM 29870 N N . GLY A 1 1 ? -5.048 4.373 27.745 1.00 0.00 1 GLY A N 18
ATOM 29871 C CA . GLY A 1 1 ? -5.305 3.158 28.498 1.00 0.00 1 GLY A CA 18
ATOM 29872 C C . GLY A 1 1 ? -5.774 2.030 27.577 1.00 0.00 1 GLY A C 18
ATOM 29873 O O . GLY A 1 1 ? -5.037 1.076 27.333 1.00 0.00 1 GLY A O 18
ATOM 29877 N N . SER A 1 2 ? -6.997 2.177 27.089 1.00 0.00 2 SER A N 18
ATOM 29878 C CA . SER A 1 2 ? -7.573 1.183 26.200 1.00 0.00 2 SER A CA 18
ATOM 29879 C C . SER A 1 2 ? -7.370 1.604 24.743 1.00 0.00 2 SER A C 18
ATOM 29880 O O . SER A 1 2 ? -6.765 0.874 23.960 1.00 0.00 2 SER A O 18
ATOM 29888 N N . SER A 1 3 ? -7.888 2.781 24.423 1.00 0.00 3 SER A N 18
ATOM 29889 C CA . SER A 1 3 ? -7.772 3.308 23.074 1.00 0.00 3 SER A CA 18
ATOM 29890 C C . SER A 1 3 ? -8.428 2.349 22.079 1.00 0.00 3 SER A C 18
ATOM 29891 O O . SER A 1 3 ? -7.842 1.332 21.713 1.00 0.00 3 SER A O 18
ATOM 29899 N N . GLY A 1 4 ? -9.637 2.707 21.670 1.00 0.00 4 GLY A N 18
ATOM 29900 C CA . GLY A 1 4 ? -10.379 1.891 20.725 1.00 0.00 4 GLY A CA 18
ATOM 29901 C C . GLY A 1 4 ? -10.313 0.411 21.108 1.00 0.00 4 GLY A C 18
ATOM 29902 O O . GLY A 1 4 ? -9.556 -0.354 20.512 1.00 0.00 4 GLY A O 18
ATOM 29906 N N . SER A 1 5 ? -11.115 0.053 22.099 1.00 0.00 5 SER A N 18
ATOM 29907 C CA . SER A 1 5 ? -11.158 -1.321 22.568 1.00 0.00 5 SER A CA 18
ATOM 29908 C C . SER A 1 5 ? -11.502 -2.260 21.410 1.00 0.00 5 SER A C 18
ATOM 29909 O O . SER A 1 5 ? -10.702 -3.118 21.043 1.00 0.00 5 SER A O 18
ATOM 29917 N N . SER A 1 6 ? -12.695 -2.063 20.866 1.00 0.00 6 SER A N 18
ATOM 29918 C CA . SER A 1 6 ? -13.155 -2.881 19.757 1.00 0.00 6 SER A CA 18
ATOM 29919 C C . SER A 1 6 ? -12.404 -2.502 18.480 1.00 0.00 6 SER A C 18
ATOM 29920 O O . SER A 1 6 ? -11.998 -1.352 18.312 1.00 0.00 6 SER A O 18
ATOM 29928 N N . GLY A 1 7 ? -12.241 -3.489 17.611 1.00 0.00 7 GLY A N 18
ATOM 29929 C CA . GLY A 1 7 ? -11.545 -3.273 16.354 1.00 0.00 7 GLY A CA 18
ATOM 29930 C C . GLY A 1 7 ? -10.056 -3.598 16.488 1.00 0.00 7 GLY A C 18
ATOM 29931 O O . GLY A 1 7 ? -9.573 -3.872 17.586 1.00 0.00 7 GLY A O 18
ATOM 29935 N N . ASP A 1 8 ? -9.370 -3.557 15.356 1.00 0.00 8 ASP A N 18
ATOM 29936 C CA . ASP A 1 8 ? -7.946 -3.844 15.333 1.00 0.00 8 ASP A CA 18
ATOM 29937 C C . ASP A 1 8 ? -7.254 -2.894 14.352 1.00 0.00 8 ASP A C 18
ATOM 29938 O O . ASP A 1 8 ? -6.957 -3.274 13.221 1.00 0.00 8 ASP A O 18
ATOM 29947 N N . GLU A 1 9 ? -7.019 -1.678 14.822 1.00 0.00 9 GLU A N 18
ATOM 29948 C CA . GLU A 1 9 ? -6.368 -0.672 14.001 1.00 0.00 9 GLU A CA 18
ATOM 29949 C C . GLU A 1 9 ? -4.959 -1.130 13.617 1.00 0.00 9 GLU A C 18
ATOM 29950 O O . GLU A 1 9 ? -4.284 -1.795 14.401 1.00 0.00 9 GLU A O 18
ATOM 29962 N N . ILE A 1 10 ? -4.557 -0.755 12.412 1.00 0.00 10 ILE A N 18
ATOM 29963 C CA . ILE A 1 10 ? -3.241 -1.118 11.915 1.00 0.00 10 ILE A CA 18
ATOM 29964 C C . ILE A 1 10 ? -2.698 0.016 11.043 1.00 0.00 10 ILE A C 18
ATOM 29965 O O . ILE A 1 10 ? -3.392 1.003 10.800 1.00 0.00 10 ILE A O 18
ATOM 29981 N N . PHE A 1 11 ? -1.463 -0.162 10.598 1.00 0.00 11 PHE A N 18
ATOM 29982 C CA . PHE A 1 11 ? -0.820 0.835 9.759 1.00 0.00 11 PHE A CA 18
ATOM 29983 C C . PHE A 1 11 ? -0.512 0.268 8.372 1.00 0.00 11 PHE A C 18
ATOM 29984 O O . PHE A 1 11 ? 0.464 -0.460 8.197 1.00 0.00 11 PHE A O 18
ATOM 30001 N N . CYS A 1 12 ? -1.363 0.622 7.420 1.00 0.00 12 CYS A N 18
ATOM 30002 C CA . CYS A 1 12 ? -1.194 0.158 6.054 1.00 0.00 12 CYS A CA 18
ATOM 30003 C C . CYS A 1 12 ? -0.511 1.266 5.251 1.00 0.00 12 CYS A C 18
ATOM 30004 O O . CYS A 1 12 ? -0.577 2.437 5.621 1.00 0.00 12 CYS A O 18
ATOM 30012 N N . ARG A 1 13 ? 0.130 0.858 4.165 1.00 0.00 13 ARG A N 18
ATOM 30013 C CA . ARG A 1 13 ? 0.824 1.802 3.307 1.00 0.00 13 ARG A CA 18
ATOM 30014 C C . ARG A 1 13 ? 0.502 1.519 1.838 1.00 0.00 13 ARG A C 18
ATOM 30015 O O . ARG A 1 13 ? 0.093 0.413 1.490 1.00 0.00 13 ARG A O 18
ATOM 30036 N N . VAL A 1 14 ? 0.699 2.540 1.015 1.00 0.00 14 VAL A N 18
ATOM 30037 C CA . VAL A 1 14 ? 0.434 2.415 -0.408 1.00 0.00 14 VAL A CA 18
ATOM 30038 C C . VAL A 1 14 ? 1.623 2.971 -1.194 1.00 0.00 14 VAL A C 18
ATOM 30039 O O . VAL A 1 14 ? 1.749 4.183 -1.361 1.00 0.00 14 VAL A O 18
ATOM 30052 N N . TYR A 1 15 ? 2.465 2.059 -1.656 1.00 0.00 15 TYR A N 18
ATOM 30053 C CA . TYR A 1 15 ? 3.640 2.443 -2.420 1.00 0.00 15 TYR A CA 18
ATOM 30054 C C . TYR A 1 15 ? 3.243 3.031 -3.775 1.00 0.00 15 TYR A C 18
ATOM 30055 O O . TYR A 1 15 ? 2.149 2.772 -4.273 1.00 0.00 15 TYR A O 18
ATOM 30073 N N . MET A 1 16 ? 4.156 3.813 -4.335 1.00 0.00 16 MET A N 18
ATOM 30074 C CA . MET A 1 16 ? 3.915 4.440 -5.623 1.00 0.00 16 MET A CA 18
ATOM 30075 C C . MET A 1 16 ? 4.728 3.758 -6.725 1.00 0.00 16 MET A C 18
ATOM 30076 O O . MET A 1 16 ? 5.641 2.984 -6.440 1.00 0.00 16 MET A O 18
ATOM 30090 N N . PRO A 1 17 ? 4.359 4.079 -7.994 1.00 0.00 17 PRO A N 18
ATOM 30091 C CA . PRO A 1 17 ? 5.044 3.507 -9.141 1.00 0.00 17 PRO A CA 18
ATOM 30092 C C . PRO A 1 17 ? 6.416 4.154 -9.339 1.00 0.00 17 PRO A C 18
ATOM 30093 O O . PRO A 1 17 ? 7.228 3.668 -10.125 1.00 0.00 17 PRO A O 18
ATOM 30104 N N . ASP A 1 18 ? 6.632 5.242 -8.614 1.00 0.00 18 ASP A N 18
ATOM 30105 C CA . ASP A 1 18 ? 7.891 5.961 -8.701 1.00 0.00 18 ASP A CA 18
ATOM 30106 C C . ASP A 1 18 ? 8.726 5.672 -7.451 1.00 0.00 18 ASP A C 18
ATOM 30107 O O . ASP A 1 18 ? 9.688 6.383 -7.165 1.00 0.00 18 ASP A O 18
ATOM 30116 N N . HIS A 1 19 ? 8.327 4.627 -6.741 1.00 0.00 19 HIS A N 18
ATOM 30117 C CA . HIS A 1 19 ? 9.027 4.235 -5.529 1.00 0.00 19 HIS A CA 18
ATOM 30118 C C . HIS A 1 19 ? 8.843 5.313 -4.459 1.00 0.00 19 HIS A C 18
ATOM 30119 O O . HIS A 1 19 ? 9.729 6.139 -4.247 1.00 0.00 19 HIS A O 18
ATOM 30133 N N . SER A 1 20 ? 7.686 5.270 -3.814 1.00 0.00 20 SER A N 18
ATOM 30134 C CA . SER A 1 20 ? 7.375 6.232 -2.771 1.00 0.00 20 SER A CA 18
ATOM 30135 C C . SER A 1 20 ? 6.039 5.879 -2.114 1.00 0.00 20 SER A C 18
ATOM 30136 O O . SER A 1 20 ? 4.978 6.123 -2.687 1.00 0.00 20 SER A O 18
ATOM 30144 N N . TYR A 1 21 ? 6.134 5.309 -0.922 1.00 0.00 21 TYR A N 18
ATOM 30145 C CA . TYR A 1 21 ? 4.947 4.920 -0.181 1.00 0.00 21 TYR A CA 18
ATOM 30146 C C . TYR A 1 21 ? 4.756 5.803 1.053 1.00 0.00 21 TYR A C 18
ATOM 30147 O O . TYR A 1 21 ? 5.629 6.600 1.392 1.00 0.00 21 TYR A O 18
ATOM 30165 N N . VAL A 1 22 ? 3.607 5.633 1.691 1.00 0.00 22 VAL A N 18
ATOM 30166 C CA . VAL A 1 22 ? 3.290 6.405 2.881 1.00 0.00 22 VAL A CA 18
ATOM 30167 C C . VAL A 1 22 ? 2.665 5.484 3.930 1.00 0.00 22 VAL A C 18
ATOM 30168 O O . VAL A 1 22 ? 2.308 4.346 3.628 1.00 0.00 22 VAL A O 18
ATOM 30181 N N . THR A 1 23 ? 2.552 6.010 5.141 1.00 0.00 23 THR A N 18
ATOM 30182 C CA . THR A 1 23 ? 1.976 5.249 6.236 1.00 0.00 23 THR A CA 18
ATOM 30183 C C . THR A 1 23 ? 0.598 5.801 6.603 1.00 0.00 23 THR A C 18
ATOM 30184 O O . THR A 1 23 ? 0.438 7.006 6.793 1.00 0.00 23 THR A O 18
ATOM 30195 N N . ILE A 1 24 ? -0.364 4.894 6.691 1.00 0.00 24 ILE A N 18
ATOM 30196 C CA . ILE A 1 24 ? -1.724 5.276 7.032 1.00 0.00 24 ILE A CA 18
ATOM 30197 C C . ILE A 1 24 ? -2.282 4.292 8.062 1.00 0.00 24 ILE A C 18
ATOM 30198 O O . ILE A 1 24 ? -1.986 3.100 8.011 1.00 0.00 24 ILE A O 18
ATOM 30214 N N . ARG A 1 25 ? -3.080 4.829 8.974 1.00 0.00 25 ARG A N 18
ATOM 30215 C CA . ARG A 1 25 ? -3.683 4.014 10.015 1.00 0.00 25 ARG A CA 18
ATOM 30216 C C . ARG A 1 25 ? -5.115 3.637 9.631 1.00 0.00 25 ARG A C 18
ATOM 30217 O O . ARG A 1 25 ? -5.986 4.502 9.542 1.00 0.00 25 ARG A O 18
ATOM 30238 N N . SER A 1 26 ? -5.316 2.346 9.415 1.00 0.00 26 SER A N 18
ATOM 30239 C CA . SER A 1 26 ? -6.628 1.844 9.044 1.00 0.00 26 SER A CA 18
ATOM 30240 C C . SER A 1 26 ? -6.988 0.631 9.904 1.00 0.00 26 SER A C 18
ATOM 30241 O O . SER A 1 26 ? -6.138 0.096 10.616 1.00 0.00 26 SER A O 18
ATOM 30249 N N . ARG A 1 27 ? -8.248 0.232 9.811 1.00 0.00 27 ARG A N 18
ATOM 30250 C CA . ARG A 1 27 ? -8.730 -0.908 10.572 1.00 0.00 27 ARG A CA 18
ATOM 30251 C C . ARG A 1 27 ? -8.688 -2.175 9.715 1.00 0.00 27 ARG A C 18
ATOM 30252 O O . ARG A 1 27 ? -8.883 -2.114 8.502 1.00 0.00 27 ARG A O 18
ATOM 30273 N N . LEU A 1 28 ? -8.432 -3.292 10.380 1.00 0.00 28 LEU A N 18
ATOM 30274 C CA . LEU A 1 28 ? -8.362 -4.571 9.693 1.00 0.00 28 LEU A CA 18
ATOM 30275 C C . LEU A 1 28 ? -9.699 -4.848 9.003 1.00 0.00 28 LEU A C 18
ATOM 30276 O O . LEU A 1 28 ? -9.782 -5.704 8.124 1.00 0.00 28 LEU A O 18
ATOM 30292 N N . SER A 1 29 ? -10.713 -4.108 9.427 1.00 0.00 29 SER A N 18
ATOM 30293 C CA . SER A 1 29 ? -12.042 -4.263 8.861 1.00 0.00 29 SER A CA 18
ATOM 30294 C C . SER A 1 29 ? -12.307 -3.157 7.838 1.00 0.00 29 SER A C 18
ATOM 30295 O O . SER A 1 29 ? -13.451 -2.750 7.641 1.00 0.00 29 SER A O 18
ATOM 30303 N N . ALA A 1 30 ? -11.231 -2.702 7.213 1.00 0.00 30 ALA A N 18
ATOM 30304 C CA . ALA A 1 30 ? -11.333 -1.651 6.215 1.00 0.00 30 ALA A CA 18
ATOM 30305 C C . ALA A 1 30 ? -11.303 -2.275 4.819 1.00 0.00 30 ALA A C 18
ATOM 30306 O O . ALA A 1 30 ? -11.218 -3.494 4.681 1.00 0.00 30 ALA A O 18
ATOM 30313 N N . SER A 1 31 ? -11.376 -1.410 3.817 1.00 0.00 31 SER A N 18
ATOM 30314 C CA . SER A 1 31 ? -11.358 -1.861 2.436 1.00 0.00 31 SER A CA 18
ATOM 30315 C C . SER A 1 31 ? -10.376 -1.016 1.622 1.00 0.00 31 SER A C 18
ATOM 30316 O O . SER A 1 31 ? -10.043 0.102 2.012 1.00 0.00 31 SER A O 18
ATOM 30324 N N . VAL A 1 32 ? -9.941 -1.583 0.507 1.00 0.00 32 VAL A N 18
ATOM 30325 C CA . VAL A 1 32 ? -9.004 -0.896 -0.365 1.00 0.00 32 VAL A CA 18
ATOM 30326 C C . VAL A 1 32 ? -9.377 0.586 -0.442 1.00 0.00 32 VAL A C 18
ATOM 30327 O O . VAL A 1 32 ? -8.517 1.454 -0.306 1.00 0.00 32 VAL A O 18
ATOM 30340 N N . GLN A 1 33 ? -10.661 0.829 -0.659 1.00 0.00 33 GLN A N 18
ATOM 30341 C CA . GLN A 1 33 ? -11.159 2.191 -0.755 1.00 0.00 33 GLN A CA 18
ATOM 30342 C C . GLN A 1 33 ? -10.685 3.015 0.444 1.00 0.00 33 GLN A C 18
ATOM 30343 O O . GLN A 1 33 ? -9.986 4.013 0.278 1.00 0.00 33 GLN A O 18
ATOM 30357 N N . ASP A 1 34 ? -11.084 2.566 1.625 1.00 0.00 34 ASP A N 18
ATOM 30358 C CA . ASP A 1 34 ? -10.708 3.250 2.851 1.00 0.00 34 ASP A CA 18
ATOM 30359 C C . ASP A 1 34 ? -9.234 3.653 2.774 1.00 0.00 34 ASP A C 18
ATOM 30360 O O . ASP A 1 34 ? -8.910 4.839 2.793 1.00 0.00 34 ASP A O 18
ATOM 30369 N N . ILE A 1 35 ? -8.381 2.643 2.689 1.00 0.00 35 ILE A N 18
ATOM 30370 C CA . ILE A 1 35 ? -6.949 2.878 2.610 1.00 0.00 35 ILE A CA 18
ATOM 30371 C C . ILE A 1 35 ? -6.669 3.939 1.543 1.00 0.00 35 ILE A C 18
ATOM 30372 O O . ILE A 1 35 ? -6.106 4.991 1.842 1.00 0.00 35 ILE A O 18
ATOM 30388 N N . LEU A 1 36 ? -7.076 3.626 0.322 1.00 0.00 36 LEU A N 18
ATOM 30389 C CA . LEU A 1 36 ? -6.876 4.540 -0.790 1.00 0.00 36 LEU A CA 18
ATOM 30390 C C . LEU A 1 36 ? -7.138 5.972 -0.321 1.00 0.00 36 LEU A C 18
ATOM 30391 O O . LEU A 1 36 ? -6.219 6.788 -0.263 1.00 0.00 36 LEU A O 18
ATOM 30407 N N . GLY A 1 37 ? -8.396 6.235 0.002 1.00 0.00 37 GLY A N 18
ATOM 30408 C CA . GLY A 1 37 ? -8.790 7.555 0.464 1.00 0.00 37 GLY A CA 18
ATOM 30409 C C . GLY A 1 37 ? -7.769 8.116 1.456 1.00 0.00 37 GLY A C 18
ATOM 30410 O O . GLY A 1 37 ? -7.313 9.248 1.310 1.00 0.00 37 GLY A O 18
ATOM 30414 N N . SER A 1 38 ? -7.441 7.296 2.445 1.00 0.00 38 SER A N 18
ATOM 30415 C CA . SER A 1 38 ? -6.483 7.697 3.461 1.00 0.00 38 SER A CA 18
ATOM 30416 C C . SER A 1 38 ? -5.134 8.012 2.814 1.00 0.00 38 SER A C 18
ATOM 30417 O O . SER A 1 38 ? -4.440 8.936 3.235 1.00 0.00 38 SER A O 18
ATOM 30425 N N . VAL A 1 39 ? -4.802 7.226 1.800 1.00 0.00 39 VAL A N 18
ATOM 30426 C CA . VAL A 1 39 ? -3.548 7.410 1.089 1.00 0.00 39 VAL A CA 18
ATOM 30427 C C . VAL A 1 39 ? -3.635 8.672 0.228 1.00 0.00 39 VAL A C 18
ATOM 30428 O O . VAL A 1 39 ? -2.794 9.563 0.340 1.00 0.00 39 VAL A O 18
ATOM 30441 N N . THR A 1 40 ? -4.659 8.707 -0.611 1.00 0.00 40 THR A N 18
ATOM 30442 C CA . THR A 1 40 ? -4.867 9.845 -1.491 1.00 0.00 40 THR A CA 18
ATOM 30443 C C . THR A 1 40 ? -4.609 11.153 -0.741 1.00 0.00 40 THR A C 18
ATOM 30444 O O . THR A 1 40 ? -4.096 12.112 -1.315 1.00 0.00 40 THR A O 18
ATOM 30455 N N . GLU A 1 41 ? -4.976 11.150 0.532 1.00 0.00 41 GLU A N 18
ATOM 30456 C CA . GLU A 1 41 ? -4.791 12.325 1.367 1.00 0.00 41 GLU A CA 18
ATOM 30457 C C . GLU A 1 41 ? -3.301 12.616 1.552 1.00 0.00 41 GLU A C 18
ATOM 30458 O O . GLU A 1 41 ? -2.869 13.762 1.439 1.00 0.00 41 GLU A O 18
ATOM 30470 N N . LYS A 1 42 ? -2.554 11.557 1.833 1.00 0.00 42 LYS A N 18
ATOM 30471 C CA . LYS A 1 42 ? -1.121 11.685 2.034 1.00 0.00 42 LYS A CA 18
ATOM 30472 C C . LYS A 1 42 ? -0.484 12.276 0.775 1.00 0.00 42 LYS A C 18
ATOM 30473 O O . LYS A 1 42 ? 0.438 13.085 0.863 1.00 0.00 42 LYS A O 18
ATOM 30492 N N . LEU A 1 43 ? -1.001 11.848 -0.368 1.00 0.00 43 LEU A N 18
ATOM 30493 C CA . LEU A 1 43 ? -0.494 12.325 -1.643 1.00 0.00 43 LEU A CA 18
ATOM 30494 C C . LEU A 1 43 ? -0.553 13.853 -1.671 1.00 0.00 43 LEU A C 18
ATOM 30495 O O . LEU A 1 43 ? -1.264 14.466 -0.876 1.00 0.00 43 LEU A O 18
ATOM 30511 N N . GLN A 1 44 ? 0.203 14.426 -2.596 1.00 0.00 44 GLN A N 18
ATOM 30512 C CA . GLN A 1 44 ? 0.246 15.872 -2.738 1.00 0.00 44 GLN A CA 18
ATOM 30513 C C . GLN A 1 44 ? -0.489 16.302 -4.010 1.00 0.00 44 GLN A C 18
ATOM 30514 O O . GLN A 1 44 ? 0.139 16.712 -4.985 1.00 0.00 44 GLN A O 18
ATOM 30528 N N . TYR A 1 45 ? -1.808 16.193 -3.958 1.00 0.00 45 TYR A N 18
ATOM 30529 C CA . TYR A 1 45 ? -2.635 16.566 -5.093 1.00 0.00 45 TYR A CA 18
ATOM 30530 C C . TYR A 1 45 ? -3.594 17.700 -4.724 1.00 0.00 45 TYR A C 18
ATOM 30531 O O . TYR A 1 45 ? -4.628 17.465 -4.102 1.00 0.00 45 TYR A O 18
ATOM 30549 N N . SER A 1 46 ? -3.216 18.905 -5.124 1.00 0.00 46 SER A N 18
ATOM 30550 C CA . SER A 1 46 ? -4.029 20.076 -4.844 1.00 0.00 46 SER A CA 18
ATOM 30551 C C . SER A 1 46 ? -3.647 21.217 -5.788 1.00 0.00 46 SER A C 18
ATOM 30552 O O . SER A 1 46 ? -4.482 21.705 -6.548 1.00 0.00 46 SER A O 18
ATOM 30560 N N . GLU A 1 47 ? -2.384 21.610 -5.708 1.00 0.00 47 GLU A N 18
ATOM 30561 C CA . GLU A 1 47 ? -1.880 22.685 -6.546 1.00 0.00 47 GLU A CA 18
ATOM 30562 C C . GLU A 1 47 ? -0.485 22.340 -7.071 1.00 0.00 47 GLU A C 18
ATOM 30563 O O . GLU A 1 47 ? 0.464 23.094 -6.864 1.00 0.00 47 GLU A O 18
ATOM 30575 N N . GLU A 1 48 ? -0.406 21.199 -7.741 1.00 0.00 48 GLU A N 18
ATOM 30576 C CA . GLU A 1 48 ? 0.857 20.745 -8.298 1.00 0.00 48 GLU A CA 18
ATOM 30577 C C . GLU A 1 48 ? 0.701 20.440 -9.789 1.00 0.00 48 GLU A C 18
ATOM 30578 O O . GLU A 1 48 ? -0.415 20.282 -10.280 1.00 0.00 48 GLU A O 18
ATOM 30590 N N . PRO A 1 49 ? 1.867 20.363 -10.485 1.00 0.00 49 PRO A N 18
ATOM 30591 C CA . PRO A 1 49 ? 1.870 20.079 -11.910 1.00 0.00 49 PRO A CA 18
ATOM 30592 C C . PRO A 1 49 ? 1.574 18.601 -12.175 1.00 0.00 49 PRO A C 18
ATOM 30593 O O . PRO A 1 49 ? 1.575 18.161 -13.324 1.00 0.00 49 PRO A O 18
ATOM 30604 N N . ALA A 1 50 ? 1.327 17.877 -11.094 1.00 0.00 50 ALA A N 18
ATOM 30605 C CA . ALA A 1 50 ? 1.030 16.458 -11.195 1.00 0.00 50 ALA A CA 18
ATOM 30606 C C . ALA A 1 50 ? -0.366 16.275 -11.794 1.00 0.00 50 ALA A C 18
ATOM 30607 O O . ALA A 1 50 ? -1.331 16.043 -11.068 1.00 0.00 50 ALA A O 18
ATOM 30614 N N . GLY A 1 51 ? -0.428 16.387 -13.113 1.00 0.00 51 GLY A N 18
ATOM 30615 C CA . GLY A 1 51 ? -1.690 16.237 -13.817 1.00 0.00 51 GLY A CA 18
ATOM 30616 C C . GLY A 1 51 ? -2.222 14.808 -13.691 1.00 0.00 51 GLY A C 18
ATOM 30617 O O . GLY A 1 51 ? -3.363 14.601 -13.280 1.00 0.00 51 GLY A O 18
ATOM 30621 N N . ARG A 1 52 ? -1.371 13.860 -14.053 1.00 0.00 52 ARG A N 18
ATOM 30622 C CA . ARG A 1 52 ? -1.741 12.456 -13.985 1.00 0.00 52 ARG A CA 18
ATOM 30623 C C . ARG A 1 52 ? -2.436 12.154 -12.655 1.00 0.00 52 ARG A C 18
ATOM 30624 O O . ARG A 1 52 ? -1.775 11.939 -11.641 1.00 0.00 52 ARG A O 18
ATOM 30645 N N . GLU A 1 53 ? -3.760 12.148 -12.704 1.00 0.00 53 GLU A N 18
ATOM 30646 C CA . GLU A 1 53 ? -4.551 11.876 -11.516 1.00 0.00 53 GLU A CA 18
ATOM 30647 C C . GLU A 1 53 ? -6.028 11.722 -11.886 1.00 0.00 53 GLU A C 18
ATOM 30648 O O . GLU A 1 53 ? -6.743 12.713 -12.023 1.00 0.00 53 GLU A O 18
ATOM 30660 N N . ASP A 1 54 ? -6.440 10.472 -12.035 1.00 0.00 54 ASP A N 18
ATOM 30661 C CA . ASP A 1 54 ? -7.819 10.176 -12.386 1.00 0.00 54 ASP A CA 18
ATOM 30662 C C . ASP A 1 54 ? -8.115 8.707 -12.077 1.00 0.00 54 ASP A C 18
ATOM 30663 O O . ASP A 1 54 ? -7.874 7.833 -12.908 1.00 0.00 54 ASP A O 18
ATOM 30672 N N . SER A 1 55 ? -8.634 8.481 -10.878 1.00 0.00 55 SER A N 18
ATOM 30673 C CA . SER A 1 55 ? -8.965 7.133 -10.449 1.00 0.00 55 SER A CA 18
ATOM 30674 C C . SER A 1 55 ? -7.698 6.278 -10.383 1.00 0.00 55 SER A C 18
ATOM 30675 O O . SER A 1 55 ? -6.990 6.133 -11.378 1.00 0.00 55 SER A O 18
ATOM 30683 N N . LEU A 1 56 ? -7.450 5.735 -9.200 1.00 0.00 56 LEU A N 18
ATOM 30684 C CA . LEU A 1 56 ? -6.281 4.898 -8.991 1.00 0.00 56 LEU A CA 18
ATOM 30685 C C . LEU A 1 56 ? -6.719 3.553 -8.407 1.00 0.00 56 LEU A C 18
ATOM 30686 O O . LEU A 1 56 ? -7.575 3.505 -7.526 1.00 0.00 56 LEU A O 18
ATOM 30702 N N . ILE A 1 57 ? -6.111 2.495 -8.922 1.00 0.00 57 ILE A N 18
ATOM 30703 C CA . ILE A 1 57 ? -6.428 1.153 -8.463 1.00 0.00 57 ILE A CA 18
ATOM 30704 C C . ILE A 1 57 ? -5.278 0.630 -7.599 1.00 0.00 57 ILE A C 18
ATOM 30705 O O . ILE A 1 57 ? -4.122 0.989 -7.814 1.00 0.00 57 ILE A O 18
ATOM 30721 N N . LEU A 1 58 ? -5.637 -0.209 -6.638 1.00 0.00 58 LEU A N 18
ATOM 30722 C CA . LEU A 1 58 ? -4.651 -0.785 -5.740 1.00 0.00 58 LEU A CA 18
ATOM 30723 C C . LEU A 1 58 ? -4.111 -2.082 -6.346 1.00 0.00 58 LEU A C 18
ATOM 30724 O O . LEU A 1 58 ? -4.824 -2.778 -7.067 1.00 0.00 58 LEU A O 18
ATOM 30740 N N . VAL A 1 59 ? -2.856 -2.368 -6.031 1.00 0.00 59 VAL A N 18
ATOM 30741 C CA . VAL A 1 59 ? -2.213 -3.569 -6.536 1.00 0.00 59 VAL A CA 18
ATOM 30742 C C . VAL A 1 59 ? -1.124 -4.009 -5.555 1.00 0.00 59 VAL A C 18
ATOM 30743 O O . VAL A 1 59 ? -0.378 -3.180 -5.037 1.00 0.00 59 VAL A O 18
ATOM 30756 N N . ALA A 1 60 ? -1.068 -5.314 -5.330 1.00 0.00 60 ALA A N 18
ATOM 30757 C CA . ALA A 1 60 ? -0.083 -5.874 -4.421 1.00 0.00 60 ALA A CA 18
ATOM 30758 C C . ALA A 1 60 ? 1.121 -6.372 -5.224 1.00 0.00 60 ALA A C 18
ATOM 30759 O O . ALA A 1 60 ? 0.979 -7.227 -6.096 1.00 0.00 60 ALA A O 18
ATOM 30766 N N . VAL A 1 61 ? 2.279 -5.814 -4.900 1.00 0.00 61 VAL A N 18
ATOM 30767 C CA . VAL A 1 61 ? 3.506 -6.191 -5.580 1.00 0.00 61 VAL A CA 18
ATOM 30768 C C . VAL A 1 61 ? 4.491 -6.769 -4.562 1.00 0.00 61 VAL A C 18
ATOM 30769 O O . VAL A 1 61 ? 4.765 -6.149 -3.536 1.00 0.00 61 VAL A O 18
ATOM 30782 N N . SER A 1 62 ? 4.997 -7.951 -4.881 1.00 0.00 62 SER A N 18
ATOM 30783 C CA . SER A 1 62 ? 5.946 -8.620 -4.008 1.00 0.00 62 SER A CA 18
ATOM 30784 C C . SER A 1 62 ? 7.339 -8.604 -4.638 1.00 0.00 62 SER A C 18
ATOM 30785 O O . SER A 1 62 ? 7.491 -8.258 -5.809 1.00 0.00 62 SER A O 18
ATOM 30793 N N . SER A 1 63 ? 8.322 -8.983 -3.835 1.00 0.00 63 SER A N 18
ATOM 30794 C CA . SER A 1 63 ? 9.698 -9.017 -4.299 1.00 0.00 63 SER A CA 18
ATOM 30795 C C . SER A 1 63 ? 9.869 -10.115 -5.351 1.00 0.00 63 SER A C 18
ATOM 30796 O O . SER A 1 63 ? 10.541 -11.116 -5.105 1.00 0.00 63 SER A O 18
ATOM 30804 N N . SER A 1 64 ? 9.249 -9.892 -6.500 1.00 0.00 64 SER A N 18
ATOM 30805 C CA . SER A 1 64 ? 9.324 -10.850 -7.589 1.00 0.00 64 SER A CA 18
ATOM 30806 C C . SER A 1 64 ? 8.630 -10.286 -8.831 1.00 0.00 64 SER A C 18
ATOM 30807 O O . SER A 1 64 ? 9.102 -10.478 -9.951 1.00 0.00 64 SER A O 18
ATOM 30815 N N . GLY A 1 65 ? 7.521 -9.602 -8.591 1.00 0.00 65 GLY A N 18
ATOM 30816 C CA . GLY A 1 65 ? 6.758 -9.009 -9.675 1.00 0.00 65 GLY A CA 18
ATOM 30817 C C . GLY A 1 65 ? 5.314 -9.515 -9.671 1.00 0.00 65 GLY A C 18
ATOM 30818 O O . GLY A 1 65 ? 4.531 -9.177 -10.557 1.00 0.00 65 GLY A O 18
ATOM 30822 N N . GLU A 1 66 ? 5.006 -10.318 -8.663 1.00 0.00 66 GLU A N 18
ATOM 30823 C CA . GLU A 1 66 ? 3.670 -10.874 -8.531 1.00 0.00 66 GLU A CA 18
ATOM 30824 C C . GLU A 1 66 ? 2.663 -9.767 -8.212 1.00 0.00 66 GLU A C 18
ATOM 30825 O O . GLU A 1 66 ? 2.516 -9.370 -7.057 1.00 0.00 66 GLU A O 18
ATOM 30837 N N . LYS A 1 67 ? 1.995 -9.300 -9.257 1.00 0.00 67 LYS A N 18
ATOM 30838 C CA . LYS A 1 67 ? 1.006 -8.247 -9.103 1.00 0.00 67 LYS A CA 18
ATOM 30839 C C . LYS A 1 67 ? -0.368 -8.875 -8.861 1.00 0.00 67 LYS A C 18
ATOM 30840 O O . LYS A 1 67 ? -0.689 -9.914 -9.436 1.00 0.00 67 LYS A O 18
ATOM 30859 N N . VAL A 1 68 ? -1.142 -8.218 -8.009 1.00 0.00 68 VAL A N 18
ATOM 30860 C CA . VAL A 1 68 ? -2.474 -8.699 -7.684 1.00 0.00 68 VAL A CA 18
ATOM 30861 C C . VAL A 1 68 ? -3.438 -7.513 -7.619 1.00 0.00 68 VAL A C 18
ATOM 30862 O O . VAL A 1 68 ? -3.490 -6.805 -6.615 1.00 0.00 68 VAL A O 18
ATOM 30875 N N . LEU A 1 69 ? -4.177 -7.332 -8.704 1.00 0.00 69 LEU A N 18
ATOM 30876 C CA . LEU A 1 69 ? -5.137 -6.244 -8.782 1.00 0.00 69 LEU A CA 18
ATOM 30877 C C . LEU A 1 69 ? -6.206 -6.433 -7.704 1.00 0.00 69 LEU A C 18
ATOM 30878 O O . LEU A 1 69 ? -7.011 -7.360 -7.779 1.00 0.00 69 LEU A O 18
ATOM 30894 N N . LEU A 1 70 ? -6.179 -5.540 -6.726 1.00 0.00 70 LEU A N 18
ATOM 30895 C CA . LEU A 1 70 ? -7.136 -5.597 -5.634 1.00 0.00 70 LEU A CA 18
ATOM 30896 C C . LEU A 1 70 ? -8.421 -4.877 -6.049 1.00 0.00 70 LEU A C 18
ATOM 30897 O O . LEU A 1 70 ? -8.508 -4.345 -7.154 1.00 0.00 70 LEU A O 18
ATOM 30913 N N . GLN A 1 71 ? -9.385 -4.885 -5.141 1.00 0.00 71 GLN A N 18
ATOM 30914 C CA . GLN A 1 71 ? -10.661 -4.240 -5.399 1.00 0.00 71 GLN A CA 18
ATOM 30915 C C . GLN A 1 71 ? -11.085 -3.400 -4.192 1.00 0.00 71 GLN A C 18
ATOM 30916 O O . GLN A 1 71 ? -10.679 -3.678 -3.065 1.00 0.00 71 GLN A O 18
ATOM 30930 N N . PRO A 1 72 ? -11.918 -2.363 -4.477 1.00 0.00 72 PRO A N 18
ATOM 30931 C CA . PRO A 1 72 ? -12.401 -1.482 -3.429 1.00 0.00 72 PRO A CA 18
ATOM 30932 C C . PRO A 1 72 ? -13.484 -2.167 -2.592 1.00 0.00 72 PRO A C 18
ATOM 30933 O O . PRO A 1 72 ? -14.010 -1.578 -1.649 1.00 0.00 72 PRO A O 18
ATOM 30944 N N . THR A 1 73 ? -13.784 -3.401 -2.967 1.00 0.00 73 THR A N 18
ATOM 30945 C CA . THR A 1 73 ? -14.795 -4.173 -2.264 1.00 0.00 73 THR A CA 18
ATOM 30946 C C . THR A 1 73 ? -14.175 -5.432 -1.653 1.00 0.00 73 THR A C 18
ATOM 30947 O O . THR A 1 73 ? -14.749 -6.516 -1.742 1.00 0.00 73 THR A O 18
ATOM 30958 N N . GLU A 1 74 ? -13.012 -5.246 -1.047 1.00 0.00 74 GLU A N 18
ATOM 30959 C CA . GLU A 1 74 ? -12.308 -6.353 -0.423 1.00 0.00 74 GLU A CA 18
ATOM 30960 C C . GLU A 1 74 ? -12.807 -6.559 1.009 1.00 0.00 74 GLU A C 18
ATOM 30961 O O . GLU A 1 74 ? -13.707 -5.855 1.464 1.00 0.00 74 GLU A O 18
ATOM 30973 N N . ASP A 1 75 ? -12.200 -7.527 1.680 1.00 0.00 75 ASP A N 18
ATOM 30974 C CA . ASP A 1 75 ? -12.572 -7.834 3.050 1.00 0.00 75 ASP A CA 18
ATOM 30975 C C . ASP A 1 75 ? -11.318 -7.831 3.927 1.00 0.00 75 ASP A C 18
ATOM 30976 O O . ASP A 1 75 ? -11.140 -6.942 4.759 1.00 0.00 75 ASP A O 18
ATOM 30985 N N . CYS A 1 76 ? -10.481 -8.835 3.711 1.00 0.00 76 CYS A N 18
ATOM 30986 C CA . CYS A 1 76 ? -9.249 -8.959 4.471 1.00 0.00 76 CYS A CA 18
ATOM 30987 C C . CYS A 1 76 ? -8.073 -8.713 3.523 1.00 0.00 76 CYS A C 18
ATOM 30988 O O . CYS A 1 76 ? -7.609 -9.634 2.851 1.00 0.00 76 CYS A O 18
ATOM 30996 N N . VAL A 1 77 ? -7.624 -7.467 3.500 1.00 0.00 77 VAL A N 18
ATOM 30997 C CA . VAL A 1 77 ? -6.511 -7.088 2.645 1.00 0.00 77 VAL A CA 18
ATOM 30998 C C . VAL A 1 77 ? -5.212 -7.148 3.451 1.00 0.00 77 VAL A C 18
ATOM 30999 O O . VAL A 1 77 ? -4.319 -7.934 3.139 1.00 0.00 77 VAL A O 18
ATOM 31012 N N . PHE A 1 78 ? -5.147 -6.307 4.473 1.00 0.00 78 PHE A N 18
ATOM 31013 C CA . PHE A 1 78 ? -3.972 -6.254 5.326 1.00 0.00 78 PHE A CA 18
ATOM 31014 C C . PHE A 1 78 ? -3.467 -7.662 5.650 1.00 0.00 78 PHE A C 18
ATOM 31015 O O . PHE A 1 78 ? -2.280 -7.854 5.909 1.00 0.00 78 PHE A O 18
ATOM 31032 N N . THR A 1 79 ? -4.393 -8.609 5.627 1.00 0.00 79 THR A N 18
ATOM 31033 C CA . THR A 1 79 ? -4.056 -9.992 5.915 1.00 0.00 79 THR A CA 18
ATOM 31034 C C . THR A 1 79 ? -3.552 -10.693 4.652 1.00 0.00 79 THR A C 18
ATOM 31035 O O . THR A 1 79 ? -2.436 -11.209 4.627 1.00 0.00 79 THR A O 18
ATOM 31046 N N . ALA A 1 80 ? -4.400 -10.689 3.633 1.00 0.00 80 ALA A N 18
ATOM 31047 C CA . ALA A 1 80 ? -4.054 -11.317 2.370 1.00 0.00 80 ALA A CA 18
ATOM 31048 C C . ALA A 1 80 ? -2.605 -10.978 2.016 1.00 0.00 80 ALA A C 18
ATOM 31049 O O . ALA A 1 80 ? -1.814 -11.868 1.705 1.00 0.00 80 ALA A O 18
ATOM 31056 N N . LEU A 1 81 ? -2.301 -9.690 2.075 1.00 0.00 81 LEU A N 18
ATOM 31057 C CA . LEU A 1 81 ? -0.961 -9.223 1.764 1.00 0.00 81 LEU A CA 18
ATOM 31058 C C . LEU A 1 81 ? 0.059 -10.063 2.535 1.00 0.00 81 LEU A C 18
ATOM 31059 O O . LEU A 1 81 ? -0.076 -10.257 3.742 1.00 0.00 81 LEU A O 18
ATOM 31075 N N . GLY A 1 82 ? 1.058 -10.540 1.806 1.00 0.00 82 GLY A N 18
ATOM 31076 C CA . GLY A 1 82 ? 2.100 -11.355 2.407 1.00 0.00 82 GLY A CA 18
ATOM 31077 C C . GLY A 1 82 ? 2.930 -10.539 3.400 1.00 0.00 82 GLY A C 18
ATOM 31078 O O . GLY A 1 82 ? 2.403 -9.662 4.082 1.00 0.00 82 GLY A O 18
ATOM 31082 N N . ILE A 1 83 ? 4.216 -10.857 3.450 1.00 0.00 83 ILE A N 18
ATOM 31083 C CA . ILE A 1 83 ? 5.124 -10.164 4.348 1.00 0.00 83 ILE A CA 18
ATOM 31084 C C . ILE A 1 83 ? 5.862 -9.069 3.575 1.00 0.00 83 ILE A C 18
ATOM 31085 O O . ILE A 1 83 ? 5.870 -7.911 3.989 1.00 0.00 83 ILE A O 18
ATOM 31101 N N . ASN A 1 84 ? 6.464 -9.475 2.467 1.00 0.00 84 ASN A N 18
ATOM 31102 C CA . ASN A 1 84 ? 7.203 -8.543 1.633 1.00 0.00 84 ASN A CA 18
ATOM 31103 C C . ASN A 1 84 ? 6.345 -8.152 0.428 1.00 0.00 84 ASN A C 18
ATOM 31104 O O . ASN A 1 84 ? 6.720 -8.406 -0.715 1.00 0.00 84 ASN A O 18
ATOM 31115 N N . SER A 1 85 ? 5.208 -7.539 0.726 1.00 0.00 85 SER A N 18
ATOM 31116 C CA . SER A 1 85 ? 4.293 -7.110 -0.318 1.00 0.00 85 SER A CA 18
ATOM 31117 C C . SER A 1 85 ? 4.024 -5.609 -0.194 1.00 0.00 85 SER A C 18
ATOM 31118 O O . SER A 1 85 ? 3.761 -5.111 0.899 1.00 0.00 85 SER A O 18
ATOM 31126 N N . HIS A 1 86 ? 4.098 -4.931 -1.330 1.00 0.00 86 HIS A N 18
ATOM 31127 C CA . HIS A 1 86 ? 3.866 -3.497 -1.362 1.00 0.00 86 HIS A CA 18
ATOM 31128 C C . HIS A 1 86 ? 2.601 -3.200 -2.169 1.00 0.00 86 HIS A C 18
ATOM 31129 O O . HIS A 1 86 ? 2.417 -3.736 -3.262 1.00 0.00 86 HIS A O 18
ATOM 31143 N N . LEU A 1 87 ? 1.761 -2.348 -1.600 1.00 0.00 87 LEU A N 18
ATOM 31144 C CA . LEU A 1 87 ? 0.518 -1.974 -2.254 1.00 0.00 87 LEU A CA 18
ATOM 31145 C C . LEU A 1 87 ? 0.769 -0.772 -3.167 1.00 0.00 87 LEU A C 18
ATOM 31146 O O . LEU A 1 87 ? 1.013 0.335 -2.690 1.00 0.00 87 LEU A O 18
ATOM 31162 N N . PHE A 1 88 ? 0.700 -1.032 -4.465 1.00 0.00 88 PHE A N 18
ATOM 31163 C CA . PHE A 1 88 ? 0.916 0.015 -5.449 1.00 0.00 88 PHE A CA 18
ATOM 31164 C C . PHE A 1 88 ? -0.414 0.563 -5.969 1.00 0.00 88 PHE A C 18
ATOM 31165 O O . PHE A 1 88 ? -1.248 -0.192 -6.467 1.00 0.00 88 PHE A O 18
ATOM 31182 N N . ALA A 1 89 ? -0.572 1.871 -5.835 1.00 0.00 89 ALA A N 18
ATOM 31183 C CA . ALA A 1 89 ? -1.787 2.529 -6.285 1.00 0.00 89 ALA A CA 18
ATOM 31184 C C . ALA A 1 89 ? -1.478 3.366 -7.527 1.00 0.00 89 ALA A C 18
ATOM 31185 O O . ALA A 1 89 ? -0.718 4.331 -7.457 1.00 0.00 89 ALA A O 18
ATOM 31192 N N . CYS A 1 90 ? -2.084 2.967 -8.636 1.00 0.00 90 CYS A N 18
ATOM 31193 C CA . CYS A 1 90 ? -1.884 3.669 -9.893 1.00 0.00 90 CYS A CA 18
ATOM 31194 C C . CYS A 1 90 ? -3.018 3.284 -10.844 1.00 0.00 90 CYS A C 18
ATOM 31195 O O . CYS A 1 90 ? -3.830 2.415 -10.529 1.00 0.00 90 CYS A O 18
ATOM 31203 N N . THR A 1 91 ? -3.038 3.949 -11.990 1.00 0.00 91 THR A N 18
ATOM 31204 C CA . THR A 1 91 ? -4.059 3.687 -12.990 1.00 0.00 91 THR A CA 18
ATOM 31205 C C . THR A 1 91 ? -3.881 2.287 -13.580 1.00 0.00 91 THR A C 18
ATOM 31206 O O . THR A 1 91 ? -2.998 1.540 -13.161 1.00 0.00 91 THR A O 18
ATOM 31217 N N . ARG A 1 92 ? -4.735 1.973 -14.544 1.00 0.00 92 ARG A N 18
ATOM 31218 C CA . ARG A 1 92 ? -4.683 0.675 -15.196 1.00 0.00 92 ARG A CA 18
ATOM 31219 C C . ARG A 1 92 ? -3.538 0.637 -16.210 1.00 0.00 92 ARG A C 18
ATOM 31220 O O . ARG A 1 92 ? -2.989 -0.427 -16.491 1.00 0.00 92 ARG A O 18
ATOM 31241 N N . ASP A 1 93 ? -3.213 1.810 -16.732 1.00 0.00 93 ASP A N 18
ATOM 31242 C CA . ASP A 1 93 ? -2.144 1.924 -17.710 1.00 0.00 93 ASP A CA 18
ATOM 31243 C C . ASP A 1 93 ? -0.800 2.009 -16.982 1.00 0.00 93 ASP A C 18
ATOM 31244 O O . ASP A 1 93 ? 0.255 1.915 -17.607 1.00 0.00 93 ASP A O 18
ATOM 31253 N N . SER A 1 94 ? -0.884 2.186 -15.672 1.00 0.00 94 SER A N 18
ATOM 31254 C CA . SER A 1 94 ? 0.312 2.286 -14.852 1.00 0.00 94 SER A CA 18
ATOM 31255 C C . SER A 1 94 ? 0.496 1.003 -14.038 1.00 0.00 94 SER A C 18
ATOM 31256 O O . SER A 1 94 ? 1.592 0.724 -13.553 1.00 0.00 94 SER A O 18
ATOM 31264 N N . TYR A 1 95 ? -0.592 0.258 -13.913 1.00 0.00 95 TYR A N 18
ATOM 31265 C CA . TYR A 1 95 ? -0.564 -0.988 -13.166 1.00 0.00 95 TYR A CA 18
ATOM 31266 C C . TYR A 1 95 ? 0.641 -1.840 -13.566 1.00 0.00 95 TYR A C 18
ATOM 31267 O O . TYR A 1 95 ? 1.294 -2.439 -12.712 1.00 0.00 95 TYR A O 18
ATOM 31285 N N . GLU A 1 96 ? 0.900 -1.869 -14.865 1.00 0.00 96 GLU A N 18
ATOM 31286 C CA . GLU A 1 96 ? 2.016 -2.638 -15.389 1.00 0.00 96 GLU A CA 18
ATOM 31287 C C . GLU A 1 96 ? 3.322 -1.859 -15.224 1.00 0.00 96 GLU A C 18
ATOM 31288 O O . GLU A 1 96 ? 4.404 -2.445 -15.225 1.00 0.00 96 GLU A O 18
ATOM 31300 N N . ALA A 1 97 ? 3.179 -0.549 -15.087 1.00 0.00 97 ALA A N 18
ATOM 31301 C CA . ALA A 1 97 ? 4.335 0.317 -14.922 1.00 0.00 97 ALA A CA 18
ATOM 31302 C C . ALA A 1 97 ? 4.853 0.199 -13.487 1.00 0.00 97 ALA A C 18
ATOM 31303 O O . ALA A 1 97 ? 5.853 0.822 -13.132 1.00 0.00 97 ALA A O 18
ATOM 31310 N N . LEU A 1 98 ? 4.151 -0.603 -12.702 1.00 0.00 98 LEU A N 18
ATOM 31311 C CA . LEU A 1 98 ? 4.528 -0.810 -11.314 1.00 0.00 98 LEU A CA 18
ATOM 31312 C C . LEU A 1 98 ? 5.751 -1.727 -11.253 1.00 0.00 98 LEU A C 18
ATOM 31313 O O . LEU A 1 98 ? 5.889 -2.639 -12.067 1.00 0.00 98 LEU A O 18
ATOM 31329 N N . VAL A 1 99 ? 6.609 -1.452 -10.282 1.00 0.00 99 VAL A N 18
ATOM 31330 C CA . VAL A 1 99 ? 7.817 -2.240 -10.105 1.00 0.00 99 VAL A CA 18
ATOM 31331 C C . VAL A 1 99 ? 7.940 -2.655 -8.637 1.00 0.00 99 VAL A C 18
ATOM 31332 O O . VAL A 1 99 ? 7.618 -1.878 -7.740 1.00 0.00 99 VAL A O 18
ATOM 31345 N N . PRO A 1 100 ? 8.419 -3.911 -8.433 1.00 0.00 100 PRO A N 18
ATOM 31346 C CA . PRO A 1 100 ? 8.588 -4.438 -7.090 1.00 0.00 100 PRO A CA 18
ATOM 31347 C C . PRO A 1 100 ? 9.813 -3.823 -6.410 1.00 0.00 100 PRO A C 18
ATOM 31348 O O . PRO A 1 100 ? 10.879 -3.722 -7.016 1.00 0.00 100 PRO A O 18
ATOM 31359 N N . LEU A 1 101 ? 9.620 -3.429 -5.160 1.00 0.00 101 LEU A N 18
ATOM 31360 C CA . LEU A 1 101 ? 10.696 -2.826 -4.391 1.00 0.00 101 LEU A CA 18
ATOM 31361 C C . LEU A 1 101 ? 11.802 -3.861 -4.173 1.00 0.00 101 LEU A C 18
ATOM 31362 O O . LEU A 1 101 ? 11.573 -5.060 -4.318 1.00 0.00 101 LEU A O 18
ATOM 31378 N N . PRO A 1 102 ? 13.009 -3.345 -3.818 1.00 0.00 102 PRO A N 18
ATOM 31379 C CA . PRO A 1 102 ? 14.152 -4.210 -3.578 1.00 0.00 102 PRO A CA 18
ATOM 31380 C C . PRO A 1 102 ? 14.024 -4.927 -2.232 1.00 0.00 102 PRO A C 18
ATOM 31381 O O . PRO A 1 102 ? 12.935 -5.000 -1.665 1.00 0.00 102 PRO A O 18
ATOM 31392 N N . GLU A 1 103 ? 15.152 -5.438 -1.761 1.00 0.00 103 GLU A N 18
ATOM 31393 C CA . GLU A 1 103 ? 15.179 -6.146 -0.492 1.00 0.00 103 GLU A CA 18
ATOM 31394 C C . GLU A 1 103 ? 14.967 -5.169 0.666 1.00 0.00 103 GLU A C 18
ATOM 31395 O O . GLU A 1 103 ? 14.914 -3.958 0.459 1.00 0.00 103 GLU A O 18
ATOM 31407 N N . GLU A 1 104 ? 14.852 -5.732 1.860 1.00 0.00 104 GLU A N 18
ATOM 31408 C CA . GLU A 1 104 ? 14.647 -4.926 3.051 1.00 0.00 104 GLU A CA 18
ATOM 31409 C C . GLU A 1 104 ? 13.344 -4.132 2.937 1.00 0.00 104 GLU A C 18
ATOM 31410 O O . GLU A 1 104 ? 12.984 -3.676 1.853 1.00 0.00 104 GLU A O 18
ATOM 31422 N N . ILE A 1 105 ? 12.673 -3.991 4.071 1.00 0.00 105 ILE A N 18
ATOM 31423 C CA . ILE A 1 105 ? 11.418 -3.260 4.111 1.00 0.00 105 ILE A CA 18
ATOM 31424 C C . ILE A 1 105 ? 11.684 -1.824 4.565 1.00 0.00 105 ILE A C 18
ATOM 31425 O O . ILE A 1 105 ? 10.950 -1.283 5.390 1.00 0.00 105 ILE A O 18
ATOM 31441 N N . GLN A 1 106 ? 12.737 -1.246 4.005 1.00 0.00 106 GLN A N 18
ATOM 31442 C CA . GLN A 1 106 ? 13.109 0.118 4.342 1.00 0.00 106 GLN A CA 18
ATOM 31443 C C . GLN A 1 106 ? 14.148 0.645 3.350 1.00 0.00 106 GLN A C 18
ATOM 31444 O O . GLN A 1 106 ? 15.272 0.964 3.735 1.00 0.00 106 GLN A O 18
ATOM 31458 N N . VAL A 1 107 ? 13.735 0.720 2.094 1.00 0.00 107 VAL A N 18
ATOM 31459 C CA . VAL A 1 107 ? 14.616 1.203 1.044 1.00 0.00 107 VAL A CA 18
ATOM 31460 C C . VAL A 1 107 ? 14.280 2.663 0.733 1.00 0.00 107 VAL A C 18
ATOM 31461 O O . VAL A 1 107 ? 13.465 3.276 1.421 1.00 0.00 107 VAL A O 18
ATOM 31474 N N . SER A 1 108 ? 14.925 3.178 -0.304 1.00 0.00 108 SER A N 18
ATOM 31475 C CA . SER A 1 108 ? 14.704 4.554 -0.714 1.00 0.00 108 SER A CA 18
ATOM 31476 C C . SER A 1 108 ? 15.794 4.988 -1.695 1.00 0.00 108 SER A C 18
ATOM 31477 O O . SER A 1 108 ? 15.496 5.460 -2.791 1.00 0.00 108 SER A O 18
ATOM 31485 N N . PRO A 1 109 ? 17.069 4.809 -1.255 1.00 0.00 109 PRO A N 18
ATOM 31486 C CA . PRO A 1 109 ? 18.205 5.177 -2.083 1.00 0.00 109 PRO A CA 18
ATOM 31487 C C . PRO A 1 109 ? 18.414 4.163 -3.209 1.00 0.00 109 PRO A C 18
ATOM 31488 O O . PRO A 1 109 ? 18.614 2.977 -2.952 1.00 0.00 109 PRO A O 18
ATOM 31499 N N . GLY A 1 110 ? 18.362 4.667 -4.433 1.00 0.00 110 GLY A N 18
ATOM 31500 C CA . GLY A 1 110 ? 18.543 3.820 -5.600 1.00 0.00 110 GLY A CA 18
ATOM 31501 C C . GLY A 1 110 ? 18.682 4.661 -6.871 1.00 0.00 110 GLY A C 18
ATOM 31502 O O . GLY A 1 110 ? 19.732 4.654 -7.512 1.00 0.00 110 GLY A O 18
ATOM 31506 N N . ASP A 1 111 ? 17.608 5.364 -7.197 1.00 0.00 111 ASP A N 18
ATOM 31507 C CA . ASP A 1 111 ? 17.597 6.208 -8.380 1.00 0.00 111 ASP A CA 18
ATOM 31508 C C . ASP A 1 111 ? 17.384 7.664 -7.961 1.00 0.00 111 ASP A C 18
ATOM 31509 O O . ASP A 1 111 ? 16.362 7.999 -7.365 1.00 0.00 111 ASP A O 18
ATOM 31518 N N . THR A 1 112 ? 18.367 8.490 -8.289 1.00 0.00 112 THR A N 18
ATOM 31519 C CA . THR A 1 112 ? 18.300 9.903 -7.954 1.00 0.00 112 THR A CA 18
ATOM 31520 C C . THR A 1 112 ? 17.768 10.708 -9.141 1.00 0.00 112 THR A C 18
ATOM 31521 O O . THR A 1 112 ? 17.757 10.221 -10.271 1.00 0.00 112 THR A O 18
ATOM 31532 N N . GLU A 1 113 ? 17.339 11.926 -8.845 1.00 0.00 113 GLU A N 18
ATOM 31533 C CA . GLU A 1 113 ? 16.807 12.803 -9.873 1.00 0.00 113 GLU A CA 18
ATOM 31534 C C . GLU A 1 113 ? 16.467 14.172 -9.280 1.00 0.00 113 GLU A C 18
ATOM 31535 O O . GLU A 1 113 ? 16.458 14.339 -8.061 1.00 0.00 113 GLU A O 18
ATOM 31547 N N . ILE A 1 114 ? 16.197 15.116 -10.169 1.00 0.00 114 ILE A N 18
ATOM 31548 C CA . ILE A 1 114 ? 15.858 16.465 -9.749 1.00 0.00 114 ILE A CA 18
ATOM 31549 C C . ILE A 1 114 ? 14.337 16.629 -9.754 1.00 0.00 114 ILE A C 18
ATOM 31550 O O . ILE A 1 114 ? 13.729 16.847 -8.707 1.00 0.00 114 ILE A O 18
ATOM 31566 N N . SER A 1 115 ? 13.766 16.518 -10.945 1.00 0.00 115 SER A N 18
ATOM 31567 C CA . SER A 1 115 ? 12.328 16.651 -11.100 1.00 0.00 115 SER A CA 18
ATOM 31568 C C . SER A 1 115 ? 11.899 16.130 -12.473 1.00 0.00 115 SER A C 18
ATOM 31569 O O . SER A 1 115 ? 12.604 16.323 -13.462 1.00 0.00 115 SER A O 18
ATOM 31577 N N . GLY A 1 116 ? 10.745 15.479 -12.490 1.00 0.00 116 GLY A N 18
ATOM 31578 C CA . GLY A 1 116 ? 10.214 14.929 -13.726 1.00 0.00 116 GLY A CA 18
ATOM 31579 C C . GLY A 1 116 ? 8.703 14.710 -13.624 1.00 0.00 116 GLY A C 18
ATOM 31580 O O . GLY A 1 116 ? 8.253 13.738 -13.020 1.00 0.00 116 GLY A O 18
ATOM 31584 N N . PRO A 1 117 ? 7.943 15.655 -14.240 1.00 0.00 117 PRO A N 18
ATOM 31585 C CA . PRO A 1 117 ? 6.492 15.574 -14.224 1.00 0.00 117 PRO A CA 18
ATOM 31586 C C . PRO A 1 117 ? 5.992 14.495 -15.186 1.00 0.00 117 PRO A C 18
ATOM 31587 O O . PRO A 1 117 ? 6.786 13.862 -15.881 1.00 0.00 117 PRO A O 18
ATOM 31598 N N . SER A 1 118 ? 4.679 14.318 -15.196 1.00 0.00 118 SER A N 18
ATOM 31599 C CA . SER A 1 118 ? 4.064 13.327 -16.062 1.00 0.00 118 SER A CA 18
ATOM 31600 C C . SER A 1 118 ? 4.548 11.926 -15.680 1.00 0.00 118 SER A C 18
ATOM 31601 O O . SER A 1 118 ? 5.697 11.571 -15.937 1.00 0.00 118 SER A O 18
ATOM 31609 N N . SER A 1 119 ? 3.646 11.169 -15.071 1.00 0.00 119 SER A N 18
ATOM 31610 C CA . SER A 1 119 ? 3.967 9.816 -14.651 1.00 0.00 119 SER A CA 18
ATOM 31611 C C . SER A 1 119 ? 4.295 8.953 -15.871 1.00 0.00 119 SER A C 18
ATOM 31612 O O . SER A 1 119 ? 3.422 8.270 -16.405 1.00 0.00 119 SER A O 18
ATOM 31620 N N . GLY A 1 120 ? 5.555 9.012 -16.276 1.00 0.00 120 GLY A N 18
ATOM 31621 C CA . GLY A 1 120 ? 6.009 8.244 -17.423 1.00 0.00 120 GLY A CA 18
ATOM 31622 C C . GLY A 1 120 ? 4.939 8.207 -18.516 1.00 0.00 120 GLY A C 18
ATOM 31623 O O . GLY A 1 120 ? 5.007 7.385 -19.429 1.00 0.00 120 GLY A O 18
ATOM 31627 N N . GLY A 1 1 ? -19.477 -3.318 33.345 1.00 0.00 1 GLY A N 19
ATOM 31628 C CA . GLY A 1 1 ? -18.053 -3.041 33.269 1.00 0.00 1 GLY A CA 19
ATOM 31629 C C . GLY A 1 1 ? -17.549 -3.149 31.828 1.00 0.00 1 GLY A C 19
ATOM 31630 O O . GLY A 1 1 ? -18.344 -3.172 30.889 1.00 0.00 1 GLY A O 19
ATOM 31634 N N . SER A 1 2 ? -16.232 -3.212 31.698 1.00 0.00 2 SER A N 19
ATOM 31635 C CA . SER A 1 2 ? -15.613 -3.316 30.388 1.00 0.00 2 SER A CA 19
ATOM 31636 C C . SER A 1 2 ? -15.009 -4.709 30.204 1.00 0.00 2 SER A C 19
ATOM 31637 O O . SER A 1 2 ? -14.154 -5.127 30.983 1.00 0.00 2 SER A O 19
ATOM 31645 N N . SER A 1 3 ? -15.478 -5.391 29.169 1.00 0.00 3 SER A N 19
ATOM 31646 C CA . SER A 1 3 ? -14.995 -6.729 28.873 1.00 0.00 3 SER A CA 19
ATOM 31647 C C . SER A 1 3 ? -14.825 -6.901 27.362 1.00 0.00 3 SER A C 19
ATOM 31648 O O . SER A 1 3 ? -15.699 -6.515 26.587 1.00 0.00 3 SER A O 19
ATOM 31656 N N . GLY A 1 4 ? -13.694 -7.482 26.988 1.00 0.00 4 GLY A N 19
ATOM 31657 C CA . GLY A 1 4 ? -13.398 -7.710 25.584 1.00 0.00 4 GLY A CA 19
ATOM 31658 C C . GLY A 1 4 ? -12.527 -6.587 25.018 1.00 0.00 4 GLY A C 19
ATOM 31659 O O . GLY A 1 4 ? -12.058 -5.726 25.760 1.00 0.00 4 GLY A O 19
ATOM 31663 N N . SER A 1 5 ? -12.336 -6.634 23.707 1.00 0.00 5 SER A N 19
ATOM 31664 C CA . SER A 1 5 ? -11.529 -5.631 23.033 1.00 0.00 5 SER A CA 19
ATOM 31665 C C . SER A 1 5 ? -11.700 -5.755 21.518 1.00 0.00 5 SER A C 19
ATOM 31666 O O . SER A 1 5 ? -11.176 -6.684 20.904 1.00 0.00 5 SER A O 19
ATOM 31674 N N . SER A 1 6 ? -12.435 -4.806 20.957 1.00 0.00 6 SER A N 19
ATOM 31675 C CA . SER A 1 6 ? -12.681 -4.797 19.525 1.00 0.00 6 SER A CA 19
ATOM 31676 C C . SER A 1 6 ? -11.960 -3.613 18.877 1.00 0.00 6 SER A C 19
ATOM 31677 O O . SER A 1 6 ? -12.149 -2.468 19.285 1.00 0.00 6 SER A O 19
ATOM 31685 N N . GLY A 1 7 ? -11.148 -3.930 17.879 1.00 0.00 7 GLY A N 19
ATOM 31686 C CA . GLY A 1 7 ? -10.397 -2.907 17.171 1.00 0.00 7 GLY A CA 19
ATOM 31687 C C . GLY A 1 7 ? -8.981 -3.389 16.851 1.00 0.00 7 GLY A C 19
ATOM 31688 O O . GLY A 1 7 ? -8.141 -3.494 17.744 1.00 0.00 7 GLY A O 19
ATOM 31692 N N . ASP A 1 8 ? -8.759 -3.668 15.575 1.00 0.00 8 ASP A N 19
ATOM 31693 C CA . ASP A 1 8 ? -7.459 -4.136 15.126 1.00 0.00 8 ASP A CA 19
ATOM 31694 C C . ASP A 1 8 ? -6.877 -3.132 14.130 1.00 0.00 8 ASP A C 19
ATOM 31695 O O . ASP A 1 8 ? -6.745 -3.434 12.945 1.00 0.00 8 ASP A O 19
ATOM 31704 N N . GLU A 1 9 ? -6.544 -1.958 14.647 1.00 0.00 9 GLU A N 19
ATOM 31705 C CA . GLU A 1 9 ? -5.979 -0.908 13.817 1.00 0.00 9 GLU A CA 19
ATOM 31706 C C . GLU A 1 9 ? -4.552 -1.271 13.400 1.00 0.00 9 GLU A C 19
ATOM 31707 O O . GLU A 1 9 ? -3.850 -1.975 14.125 1.00 0.00 9 GLU A O 19
ATOM 31719 N N . ILE A 1 10 ? -4.166 -0.774 12.234 1.00 0.00 10 ILE A N 19
ATOM 31720 C CA . ILE A 1 10 ? -2.835 -1.037 11.713 1.00 0.00 10 ILE A CA 19
ATOM 31721 C C . ILE A 1 10 ? -2.396 0.135 10.833 1.00 0.00 10 ILE A C 19
ATOM 31722 O O . ILE A 1 10 ? -3.158 1.078 10.623 1.00 0.00 10 ILE A O 19
ATOM 31738 N N . PHE A 1 11 ? -1.170 0.038 10.341 1.00 0.00 11 PHE A N 19
ATOM 31739 C CA . PHE A 1 11 ? -0.620 1.078 9.489 1.00 0.00 11 PHE A CA 19
ATOM 31740 C C . PHE A 1 11 ? -0.380 0.555 8.071 1.00 0.00 11 PHE A C 19
ATOM 31741 O O . PHE A 1 11 ? 0.606 -0.137 7.820 1.00 0.00 11 PHE A O 19
ATOM 31758 N N . CYS A 1 12 ? -1.296 0.907 7.181 1.00 0.00 12 CYS A N 19
ATOM 31759 C CA . CYS A 1 12 ? -1.196 0.482 5.796 1.00 0.00 12 CYS A CA 19
ATOM 31760 C C . CYS A 1 12 ? -0.239 1.430 5.070 1.00 0.00 12 CYS A C 19
ATOM 31761 O O . CYS A 1 12 ? -0.138 2.604 5.423 1.00 0.00 12 CYS A O 19
ATOM 31769 N N . ARG A 1 13 ? 0.438 0.885 4.070 1.00 0.00 13 ARG A N 19
ATOM 31770 C CA . ARG A 1 13 ? 1.382 1.669 3.292 1.00 0.00 13 ARG A CA 19
ATOM 31771 C C . ARG A 1 13 ? 1.223 1.364 1.801 1.00 0.00 13 ARG A C 19
ATOM 31772 O O . ARG A 1 13 ? 1.392 0.223 1.375 1.00 0.00 13 ARG A O 19
ATOM 31793 N N . VAL A 1 14 ? 0.898 2.405 1.048 1.00 0.00 14 VAL A N 19
ATOM 31794 C CA . VAL A 1 14 ? 0.714 2.264 -0.386 1.00 0.00 14 VAL A CA 19
ATOM 31795 C C . VAL A 1 14 ? 1.999 2.681 -1.105 1.00 0.00 14 VAL A C 19
ATOM 31796 O O . VAL A 1 14 ? 2.267 3.871 -1.263 1.00 0.00 14 VAL A O 19
ATOM 31809 N N . TYR A 1 15 ? 2.759 1.679 -1.520 1.00 0.00 15 TYR A N 19
ATOM 31810 C CA . TYR A 1 15 ? 4.009 1.926 -2.218 1.00 0.00 15 TYR A CA 19
ATOM 31811 C C . TYR A 1 15 ? 3.753 2.367 -3.661 1.00 0.00 15 TYR A C 19
ATOM 31812 O O . TYR A 1 15 ? 3.160 1.626 -4.443 1.00 0.00 15 TYR A O 19
ATOM 31830 N N . MET A 1 16 ? 4.214 3.570 -3.969 1.00 0.00 16 MET A N 19
ATOM 31831 C CA . MET A 1 16 ? 4.043 4.118 -5.304 1.00 0.00 16 MET A CA 19
ATOM 31832 C C . MET A 1 16 ? 4.918 3.377 -6.317 1.00 0.00 16 MET A C 19
ATOM 31833 O O . MET A 1 16 ? 5.844 2.662 -5.937 1.00 0.00 16 MET A O 19
ATOM 31847 N N . PRO A 1 17 ? 4.585 3.578 -7.620 1.00 0.00 17 PRO A N 19
ATOM 31848 C CA . PRO A 1 17 ? 5.330 2.938 -8.690 1.00 0.00 17 PRO A CA 19
ATOM 31849 C C . PRO A 1 17 ? 6.686 3.616 -8.896 1.00 0.00 17 PRO A C 19
ATOM 31850 O O . PRO A 1 17 ? 7.420 3.275 -9.822 1.00 0.00 17 PRO A O 19
ATOM 31861 N N . ASP A 1 18 ? 6.977 4.564 -8.018 1.00 0.00 18 ASP A N 19
ATOM 31862 C CA . ASP A 1 18 ? 8.232 5.293 -8.092 1.00 0.00 18 ASP A CA 19
ATOM 31863 C C . ASP A 1 18 ? 8.980 5.148 -6.765 1.00 0.00 18 ASP A C 19
ATOM 31864 O O . ASP A 1 18 ? 9.963 5.847 -6.523 1.00 0.00 18 ASP A O 19
ATOM 31873 N N . HIS A 1 19 ? 8.485 4.236 -5.940 1.00 0.00 19 HIS A N 19
ATOM 31874 C CA . HIS A 1 19 ? 9.095 3.991 -4.644 1.00 0.00 19 HIS A CA 19
ATOM 31875 C C . HIS A 1 19 ? 8.916 5.221 -3.752 1.00 0.00 19 HIS A C 19
ATOM 31876 O O . HIS A 1 19 ? 9.809 6.061 -3.661 1.00 0.00 19 HIS A O 19
ATOM 31890 N N . SER A 1 20 ? 7.755 5.287 -3.116 1.00 0.00 20 SER A N 19
ATOM 31891 C CA . SER A 1 20 ? 7.447 6.400 -2.234 1.00 0.00 20 SER A CA 19
ATOM 31892 C C . SER A 1 20 ? 6.096 6.171 -1.555 1.00 0.00 20 SER A C 19
ATOM 31893 O O . SER A 1 20 ? 5.092 6.766 -1.945 1.00 0.00 20 SER A O 19
ATOM 31901 N N . TYR A 1 21 ? 6.113 5.308 -0.550 1.00 0.00 21 TYR A N 19
ATOM 31902 C CA . TYR A 1 21 ? 4.901 4.994 0.188 1.00 0.00 21 TYR A CA 19
ATOM 31903 C C . TYR A 1 21 ? 4.682 5.987 1.331 1.00 0.00 21 TYR A C 19
ATOM 31904 O O . TYR A 1 21 ? 5.503 6.875 1.552 1.00 0.00 21 TYR A O 19
ATOM 31922 N N . VAL A 1 22 ? 3.569 5.802 2.026 1.00 0.00 22 VAL A N 19
ATOM 31923 C CA . VAL A 1 22 ? 3.231 6.671 3.141 1.00 0.00 22 VAL A CA 19
ATOM 31924 C C . VAL A 1 22 ? 2.708 5.823 4.302 1.00 0.00 22 VAL A C 19
ATOM 31925 O O . VAL A 1 22 ? 2.516 4.616 4.158 1.00 0.00 22 VAL A O 19
ATOM 31938 N N . THR A 1 23 ? 2.493 6.487 5.428 1.00 0.00 23 THR A N 19
ATOM 31939 C CA . THR A 1 23 ? 1.996 5.809 6.614 1.00 0.00 23 THR A CA 19
ATOM 31940 C C . THR A 1 23 ? 0.568 6.262 6.928 1.00 0.00 23 THR A C 19
ATOM 31941 O O . THR A 1 23 ? 0.317 7.451 7.115 1.00 0.00 23 THR A O 19
ATOM 31952 N N . ILE A 1 24 ? -0.329 5.288 6.976 1.00 0.00 24 ILE A N 19
ATOM 31953 C CA . ILE A 1 24 ? -1.725 5.571 7.264 1.00 0.00 24 ILE A CA 19
ATOM 31954 C C . ILE A 1 24 ? -2.268 4.512 8.225 1.00 0.00 24 ILE A C 19
ATOM 31955 O O . ILE A 1 24 ? -2.121 3.315 7.983 1.00 0.00 24 ILE A O 19
ATOM 31971 N N . ARG A 1 25 ? -2.884 4.991 9.296 1.00 0.00 25 ARG A N 19
ATOM 31972 C CA . ARG A 1 25 ? -3.450 4.100 10.294 1.00 0.00 25 ARG A CA 19
ATOM 31973 C C . ARG A 1 25 ? -4.880 3.714 9.912 1.00 0.00 25 ARG A C 19
ATOM 31974 O O . ARG A 1 25 ? -5.786 4.544 9.966 1.00 0.00 25 ARG A O 19
ATOM 31995 N N . SER A 1 26 ? -5.038 2.454 9.536 1.00 0.00 26 SER A N 19
ATOM 31996 C CA . SER A 1 26 ? -6.343 1.947 9.145 1.00 0.00 26 SER A CA 19
ATOM 31997 C C . SER A 1 26 ? -6.622 0.619 9.850 1.00 0.00 26 SER A C 19
ATOM 31998 O O . SER A 1 26 ? -5.726 0.036 10.459 1.00 0.00 26 SER A O 19
ATOM 32006 N N . ARG A 1 27 ? -7.867 0.178 9.743 1.00 0.00 27 ARG A N 19
ATOM 32007 C CA . ARG A 1 27 ? -8.274 -1.071 10.363 1.00 0.00 27 ARG A CA 19
ATOM 32008 C C . ARG A 1 27 ? -8.330 -2.188 9.319 1.00 0.00 27 ARG A C 19
ATOM 32009 O O . ARG A 1 27 ? -8.406 -1.920 8.121 1.00 0.00 27 ARG A O 19
ATOM 32030 N N . LEU A 1 28 ? -8.289 -3.418 9.812 1.00 0.00 28 LEU A N 19
ATOM 32031 C CA . LEU A 1 28 ? -8.333 -4.577 8.937 1.00 0.00 28 LEU A CA 19
ATOM 32032 C C . LEU A 1 28 ? -9.631 -4.550 8.128 1.00 0.00 28 LEU A C 19
ATOM 32033 O O . LEU A 1 28 ? -9.672 -5.033 6.997 1.00 0.00 28 LEU A O 19
ATOM 32049 N N . SER A 1 29 ? -10.660 -3.980 8.738 1.00 0.00 29 SER A N 19
ATOM 32050 C CA . SER A 1 29 ? -11.956 -3.884 8.088 1.00 0.00 29 SER A CA 19
ATOM 32051 C C . SER A 1 29 ? -11.873 -2.932 6.893 1.00 0.00 29 SER A C 19
ATOM 32052 O O . SER A 1 29 ? -12.409 -3.224 5.825 1.00 0.00 29 SER A O 19
ATOM 32060 N N . ALA A 1 30 ? -11.197 -1.814 7.113 1.00 0.00 30 ALA A N 19
ATOM 32061 C CA . ALA A 1 30 ? -11.037 -0.818 6.067 1.00 0.00 30 ALA A CA 19
ATOM 32062 C C . ALA A 1 30 ? -10.786 -1.522 4.732 1.00 0.00 30 ALA A C 19
ATOM 32063 O O . ALA A 1 30 ? -9.914 -2.385 4.636 1.00 0.00 30 ALA A O 19
ATOM 32070 N N . SER A 1 31 ? -11.566 -1.129 3.736 1.00 0.00 31 SER A N 19
ATOM 32071 C CA . SER A 1 31 ? -11.439 -1.712 2.411 1.00 0.00 31 SER A CA 19
ATOM 32072 C C . SER A 1 31 ? -10.484 -0.873 1.560 1.00 0.00 31 SER A C 19
ATOM 32073 O O . SER A 1 31 ? -10.203 0.278 1.888 1.00 0.00 31 SER A O 19
ATOM 32081 N N . VAL A 1 32 ? -10.012 -1.483 0.482 1.00 0.00 32 VAL A N 19
ATOM 32082 C CA . VAL A 1 32 ? -9.095 -0.807 -0.419 1.00 0.00 32 VAL A CA 19
ATOM 32083 C C . VAL A 1 32 ? -9.534 0.649 -0.590 1.00 0.00 32 VAL A C 19
ATOM 32084 O O . VAL A 1 32 ? -8.705 1.557 -0.574 1.00 0.00 32 VAL A O 19
ATOM 32097 N N . GLN A 1 33 ? -10.838 0.825 -0.748 1.00 0.00 33 GLN A N 19
ATOM 32098 C CA . GLN A 1 33 ? -11.398 2.154 -0.922 1.00 0.00 33 GLN A CA 19
ATOM 32099 C C . GLN A 1 33 ? -10.973 3.064 0.233 1.00 0.00 33 GLN A C 19
ATOM 32100 O O . GLN A 1 33 ? -10.446 4.153 0.008 1.00 0.00 33 GLN A O 19
ATOM 32114 N N . ASP A 1 34 ? -11.219 2.584 1.443 1.00 0.00 34 ASP A N 19
ATOM 32115 C CA . ASP A 1 34 ? -10.869 3.341 2.633 1.00 0.00 34 ASP A CA 19
ATOM 32116 C C . ASP A 1 34 ? -9.405 3.778 2.541 1.00 0.00 34 ASP A C 19
ATOM 32117 O O . ASP A 1 34 ? -9.117 4.962 2.368 1.00 0.00 34 ASP A O 19
ATOM 32126 N N . ILE A 1 35 ? -8.520 2.800 2.662 1.00 0.00 35 ILE A N 19
ATOM 32127 C CA . ILE A 1 35 ? -7.093 3.070 2.595 1.00 0.00 35 ILE A CA 19
ATOM 32128 C C . ILE A 1 35 ? -6.820 4.071 1.470 1.00 0.00 35 ILE A C 19
ATOM 32129 O O . ILE A 1 35 ? -6.218 5.118 1.700 1.00 0.00 35 ILE A O 19
ATOM 32145 N N . LEU A 1 36 ? -7.277 3.713 0.279 1.00 0.00 36 LEU A N 19
ATOM 32146 C CA . LEU A 1 36 ? -7.089 4.566 -0.882 1.00 0.00 36 LEU A CA 19
ATOM 32147 C C . LEU A 1 36 ? -7.428 6.010 -0.508 1.00 0.00 36 LEU A C 19
ATOM 32148 O O . LEU A 1 36 ? -6.690 6.933 -0.848 1.00 0.00 36 LEU A O 19
ATOM 32164 N N . GLY A 1 37 ? -8.545 6.161 0.189 1.00 0.00 37 GLY A N 19
ATOM 32165 C CA . GLY A 1 37 ? -8.991 7.477 0.613 1.00 0.00 37 GLY A CA 19
ATOM 32166 C C . GLY A 1 37 ? -8.026 8.080 1.636 1.00 0.00 37 GLY A C 19
ATOM 32167 O O . GLY A 1 37 ? -7.623 9.235 1.510 1.00 0.00 37 GLY A O 19
ATOM 32171 N N . SER A 1 38 ? -7.683 7.270 2.627 1.00 0.00 38 SER A N 19
ATOM 32172 C CA . SER A 1 38 ? -6.772 7.708 3.671 1.00 0.00 38 SER A CA 19
ATOM 32173 C C . SER A 1 38 ? -5.420 8.085 3.062 1.00 0.00 38 SER A C 19
ATOM 32174 O O . SER A 1 38 ? -4.829 9.097 3.433 1.00 0.00 38 SER A O 19
ATOM 32182 N N . VAL A 1 39 ? -4.970 7.249 2.138 1.00 0.00 39 VAL A N 19
ATOM 32183 C CA . VAL A 1 39 ? -3.698 7.482 1.474 1.00 0.00 39 VAL A CA 19
ATOM 32184 C C . VAL A 1 39 ? -3.824 8.695 0.551 1.00 0.00 39 VAL A C 19
ATOM 32185 O O . VAL A 1 39 ? -3.012 9.617 0.617 1.00 0.00 39 VAL A O 19
ATOM 32198 N N . THR A 1 40 ? -4.849 8.656 -0.288 1.00 0.00 40 THR A N 19
ATOM 32199 C CA . THR A 1 40 ? -5.091 9.741 -1.224 1.00 0.00 40 THR A CA 19
ATOM 32200 C C . THR A 1 40 ? -4.966 11.093 -0.517 1.00 0.00 40 THR A C 19
ATOM 32201 O O . THR A 1 40 ? -4.685 12.107 -1.154 1.00 0.00 40 THR A O 19
ATOM 32212 N N . GLU A 1 41 ? -5.179 11.063 0.790 1.00 0.00 41 GLU A N 19
ATOM 32213 C CA . GLU A 1 41 ? -5.093 12.273 1.590 1.00 0.00 41 GLU A CA 19
ATOM 32214 C C . GLU A 1 41 ? -3.631 12.685 1.774 1.00 0.00 41 GLU A C 19
ATOM 32215 O O . GLU A 1 41 ? -3.317 13.874 1.805 1.00 0.00 41 GLU A O 19
ATOM 32227 N N . LYS A 1 42 ? -2.777 11.679 1.892 1.00 0.00 42 LYS A N 19
ATOM 32228 C CA . LYS A 1 42 ? -1.356 11.922 2.073 1.00 0.00 42 LYS A CA 19
ATOM 32229 C C . LYS A 1 42 ? -0.774 12.504 0.782 1.00 0.00 42 LYS A C 19
ATOM 32230 O O . LYS A 1 42 ? 0.101 13.367 0.826 1.00 0.00 42 LYS A O 19
ATOM 32249 N N . LEU A 1 43 ? -1.284 12.007 -0.335 1.00 0.00 43 LEU A N 19
ATOM 32250 C CA . LEU A 1 43 ? -0.827 12.467 -1.635 1.00 0.00 43 LEU A CA 19
ATOM 32251 C C . LEU A 1 43 ? -1.034 13.979 -1.739 1.00 0.00 43 LEU A C 19
ATOM 32252 O O . LEU A 1 43 ? -1.709 14.575 -0.901 1.00 0.00 43 LEU A O 19
ATOM 32268 N N . GLN A 1 44 ? -0.441 14.556 -2.774 1.00 0.00 44 GLN A N 19
ATOM 32269 C CA . GLN A 1 44 ? -0.552 15.987 -2.998 1.00 0.00 44 GLN A CA 19
ATOM 32270 C C . GLN A 1 44 ? -1.556 16.273 -4.116 1.00 0.00 44 GLN A C 19
ATOM 32271 O O . GLN A 1 44 ? -1.264 16.050 -5.290 1.00 0.00 44 GLN A O 19
ATOM 32285 N N . TYR A 1 45 ? -2.720 16.762 -3.713 1.00 0.00 45 TYR A N 19
ATOM 32286 C CA . TYR A 1 45 ? -3.769 17.081 -4.667 1.00 0.00 45 TYR A CA 19
ATOM 32287 C C . TYR A 1 45 ? -4.141 18.563 -4.597 1.00 0.00 45 TYR A C 19
ATOM 32288 O O . TYR A 1 45 ? -5.064 18.942 -3.878 1.00 0.00 45 TYR A O 19
ATOM 32306 N N . SER A 1 46 ? -3.404 19.361 -5.356 1.00 0.00 46 SER A N 19
ATOM 32307 C CA . SER A 1 46 ? -3.645 20.794 -5.390 1.00 0.00 46 SER A CA 19
ATOM 32308 C C . SER A 1 46 ? -4.160 21.206 -6.770 1.00 0.00 46 SER A C 19
ATOM 32309 O O . SER A 1 46 ? -4.325 20.363 -7.652 1.00 0.00 46 SER A O 19
ATOM 32317 N N . GLU A 1 47 ? -4.400 22.500 -6.915 1.00 0.00 47 GLU A N 19
ATOM 32318 C CA . GLU A 1 47 ? -4.893 23.034 -8.174 1.00 0.00 47 GLU A CA 19
ATOM 32319 C C . GLU A 1 47 ? -3.730 23.278 -9.138 1.00 0.00 47 GLU A C 19
ATOM 32320 O O . GLU A 1 47 ? -3.475 24.415 -9.533 1.00 0.00 47 GLU A O 19
ATOM 32332 N N . GLU A 1 48 ? -3.057 22.192 -9.490 1.00 0.00 48 GLU A N 19
ATOM 32333 C CA . GLU A 1 48 ? -1.928 22.274 -10.401 1.00 0.00 48 GLU A CA 19
ATOM 32334 C C . GLU A 1 48 ? -2.362 21.898 -11.819 1.00 0.00 48 GLU A C 19
ATOM 32335 O O . GLU A 1 48 ? -3.316 21.144 -12.001 1.00 0.00 48 GLU A O 19
ATOM 32347 N N . PRO A 1 49 ? -1.621 22.457 -12.814 1.00 0.00 49 PRO A N 19
ATOM 32348 C CA . PRO A 1 49 ? -1.919 22.188 -14.210 1.00 0.00 49 PRO A CA 19
ATOM 32349 C C . PRO A 1 49 ? -1.459 20.784 -14.609 1.00 0.00 49 PRO A C 19
ATOM 32350 O O . PRO A 1 49 ? -1.603 20.384 -15.763 1.00 0.00 49 PRO A O 19
ATOM 32361 N N . ALA A 1 50 ? -0.915 20.075 -13.631 1.00 0.00 50 ALA A N 19
ATOM 32362 C CA . ALA A 1 50 ? -0.433 18.724 -13.865 1.00 0.00 50 ALA A CA 19
ATOM 32363 C C . ALA A 1 50 ? -1.075 17.775 -12.851 1.00 0.00 50 ALA A C 19
ATOM 32364 O O . ALA A 1 50 ? -0.376 17.119 -12.081 1.00 0.00 50 ALA A O 19
ATOM 32371 N N . GLY A 1 51 ? -2.399 17.733 -12.884 1.00 0.00 51 GLY A N 19
ATOM 32372 C CA . GLY A 1 51 ? -3.143 16.875 -11.978 1.00 0.00 51 GLY A CA 19
ATOM 32373 C C . GLY A 1 51 ? -4.188 16.052 -12.735 1.00 0.00 51 GLY A C 19
ATOM 32374 O O . GLY A 1 51 ? -5.380 16.134 -12.441 1.00 0.00 51 GLY A O 19
ATOM 32378 N N . ARG A 1 52 ? -3.703 15.279 -13.695 1.00 0.00 52 ARG A N 19
ATOM 32379 C CA . ARG A 1 52 ? -4.580 14.442 -14.497 1.00 0.00 52 ARG A CA 19
ATOM 32380 C C . ARG A 1 52 ? -5.014 13.211 -13.699 1.00 0.00 52 ARG A C 19
ATOM 32381 O O . ARG A 1 52 ? -4.263 12.243 -13.587 1.00 0.00 52 ARG A O 19
ATOM 32402 N N . GLU A 1 53 ? -6.224 13.288 -13.164 1.00 0.00 53 GLU A N 19
ATOM 32403 C CA . GLU A 1 53 ? -6.767 12.192 -12.380 1.00 0.00 53 GLU A CA 19
ATOM 32404 C C . GLU A 1 53 ? -7.863 11.469 -13.166 1.00 0.00 53 GLU A C 19
ATOM 32405 O O . GLU A 1 53 ? -8.807 12.097 -13.643 1.00 0.00 53 GLU A O 19
ATOM 32417 N N . ASP A 1 54 ? -7.701 10.159 -13.276 1.00 0.00 54 ASP A N 19
ATOM 32418 C CA . ASP A 1 54 ? -8.665 9.344 -13.996 1.00 0.00 54 ASP A CA 19
ATOM 32419 C C . ASP A 1 54 ? -9.205 8.257 -13.063 1.00 0.00 54 ASP A C 19
ATOM 32420 O O . ASP A 1 54 ? -10.416 8.070 -12.959 1.00 0.00 54 ASP A O 19
ATOM 32429 N N . SER A 1 55 ? -8.280 7.570 -12.410 1.00 0.00 55 SER A N 19
ATOM 32430 C CA . SER A 1 55 ? -8.648 6.507 -11.490 1.00 0.00 55 SER A CA 19
ATOM 32431 C C . SER A 1 55 ? -7.393 5.783 -10.998 1.00 0.00 55 SER A C 19
ATOM 32432 O O . SER A 1 55 ? -6.524 5.430 -11.794 1.00 0.00 55 SER A O 19
ATOM 32440 N N . LEU A 1 56 ? -7.337 5.584 -9.689 1.00 0.00 56 LEU A N 19
ATOM 32441 C CA . LEU A 1 56 ? -6.203 4.909 -9.082 1.00 0.00 56 LEU A CA 19
ATOM 32442 C C . LEU A 1 56 ? -6.617 3.494 -8.673 1.00 0.00 56 LEU A C 19
ATOM 32443 O O . LEU A 1 56 ? -7.628 3.310 -7.996 1.00 0.00 56 LEU A O 19
ATOM 32459 N N . ILE A 1 57 ? -5.815 2.530 -9.100 1.00 0.00 57 ILE A N 19
ATOM 32460 C CA . ILE A 1 57 ? -6.085 1.137 -8.786 1.00 0.00 57 ILE A CA 19
ATOM 32461 C C . ILE A 1 57 ? -4.989 0.605 -7.861 1.00 0.00 57 ILE A C 19
ATOM 32462 O O . ILE A 1 57 ? -3.820 0.959 -8.011 1.00 0.00 57 ILE A O 19
ATOM 32478 N N . LEU A 1 58 ? -5.405 -0.236 -6.926 1.00 0.00 58 LEU A N 19
ATOM 32479 C CA . LEU A 1 58 ? -4.472 -0.820 -5.977 1.00 0.00 58 LEU A CA 19
ATOM 32480 C C . LEU A 1 58 ? -3.913 -2.123 -6.554 1.00 0.00 58 LEU A C 19
ATOM 32481 O O . LEU A 1 58 ? -4.567 -2.778 -7.364 1.00 0.00 58 LEU A O 19
ATOM 32497 N N . VAL A 1 59 ? -2.710 -2.459 -6.113 1.00 0.00 59 VAL A N 19
ATOM 32498 C CA . VAL A 1 59 ? -2.055 -3.671 -6.575 1.00 0.00 59 VAL A CA 19
ATOM 32499 C C . VAL A 1 59 ? -1.055 -4.141 -5.517 1.00 0.00 59 VAL A C 19
ATOM 32500 O O . VAL A 1 59 ? -0.248 -3.353 -5.028 1.00 0.00 59 VAL A O 19
ATOM 32513 N N . ALA A 1 60 ? -1.142 -5.423 -5.195 1.00 0.00 60 ALA A N 19
ATOM 32514 C CA . ALA A 1 60 ? -0.255 -6.008 -4.204 1.00 0.00 60 ALA A CA 19
ATOM 32515 C C . ALA A 1 60 ? 0.943 -6.645 -4.910 1.00 0.00 60 ALA A C 19
ATOM 32516 O O . ALA A 1 60 ? 0.776 -7.531 -5.747 1.00 0.00 60 ALA A O 19
ATOM 32523 N N . VAL A 1 61 ? 2.125 -6.169 -4.547 1.00 0.00 61 VAL A N 19
ATOM 32524 C CA . VAL A 1 61 ? 3.351 -6.682 -5.136 1.00 0.00 61 VAL A CA 19
ATOM 32525 C C . VAL A 1 61 ? 4.188 -7.361 -4.050 1.00 0.00 61 VAL A C 19
ATOM 32526 O O . VAL A 1 61 ? 4.294 -6.853 -2.935 1.00 0.00 61 VAL A O 19
ATOM 32539 N N . SER A 1 62 ? 4.761 -8.499 -4.414 1.00 0.00 62 SER A N 19
ATOM 32540 C CA . SER A 1 62 ? 5.585 -9.252 -3.485 1.00 0.00 62 SER A CA 19
ATOM 32541 C C . SER A 1 62 ? 7.019 -9.343 -4.012 1.00 0.00 62 SER A C 19
ATOM 32542 O O . SER A 1 62 ? 7.288 -8.976 -5.155 1.00 0.00 62 SER A O 19
ATOM 32550 N N . SER A 1 63 ? 7.901 -9.834 -3.154 1.00 0.00 63 SER A N 19
ATOM 32551 C CA . SER A 1 63 ? 9.300 -9.977 -3.519 1.00 0.00 63 SER A CA 19
ATOM 32552 C C . SER A 1 63 ? 9.427 -10.831 -4.782 1.00 0.00 63 SER A C 19
ATOM 32553 O O . SER A 1 63 ? 10.447 -10.785 -5.467 1.00 0.00 63 SER A O 19
ATOM 32561 N N . SER A 1 64 ? 8.375 -11.591 -5.052 1.00 0.00 64 SER A N 19
ATOM 32562 C CA . SER A 1 64 ? 8.356 -12.454 -6.221 1.00 0.00 64 SER A CA 19
ATOM 32563 C C . SER A 1 64 ? 7.726 -11.718 -7.405 1.00 0.00 64 SER A C 19
ATOM 32564 O O . SER A 1 64 ? 7.417 -12.329 -8.427 1.00 0.00 64 SER A O 19
ATOM 32572 N N . GLY A 1 65 ? 7.554 -10.416 -7.227 1.00 0.00 65 GLY A N 19
ATOM 32573 C CA . GLY A 1 65 ? 6.966 -9.591 -8.268 1.00 0.00 65 GLY A CA 19
ATOM 32574 C C . GLY A 1 65 ? 5.558 -10.074 -8.622 1.00 0.00 65 GLY A C 19
ATOM 32575 O O . GLY A 1 65 ? 5.100 -9.892 -9.749 1.00 0.00 65 GLY A O 19
ATOM 32579 N N . GLU A 1 66 ? 4.911 -10.682 -7.638 1.00 0.00 66 GLU A N 19
ATOM 32580 C CA . GLU A 1 66 ? 3.565 -11.193 -7.832 1.00 0.00 66 GLU A CA 19
ATOM 32581 C C . GLU A 1 66 ? 2.539 -10.073 -7.642 1.00 0.00 66 GLU A C 19
ATOM 32582 O O . GLU A 1 66 ? 2.196 -9.726 -6.513 1.00 0.00 66 GLU A O 19
ATOM 32594 N N . LYS A 1 67 ? 2.080 -9.539 -8.764 1.00 0.00 67 LYS A N 19
ATOM 32595 C CA . LYS A 1 67 ? 1.101 -8.466 -8.736 1.00 0.00 67 LYS A CA 19
ATOM 32596 C C . LYS A 1 67 ? -0.303 -9.065 -8.628 1.00 0.00 67 LYS A C 19
ATOM 32597 O O . LYS A 1 67 ? -0.594 -10.088 -9.244 1.00 0.00 67 LYS A O 19
ATOM 32616 N N . VAL A 1 68 ? -1.136 -8.401 -7.839 1.00 0.00 68 VAL A N 19
ATOM 32617 C CA . VAL A 1 68 ? -2.502 -8.854 -7.643 1.00 0.00 68 VAL A CA 19
ATOM 32618 C C . VAL A 1 68 ? -3.438 -7.644 -7.614 1.00 0.00 68 VAL A C 19
ATOM 32619 O O . VAL A 1 68 ? -3.605 -7.009 -6.574 1.00 0.00 68 VAL A O 19
ATOM 32632 N N . LEU A 1 69 ? -4.023 -7.362 -8.768 1.00 0.00 69 LEU A N 19
ATOM 32633 C CA . LEU A 1 69 ? -4.937 -6.239 -8.889 1.00 0.00 69 LEU A CA 19
ATOM 32634 C C . LEU A 1 69 ? -6.031 -6.361 -7.826 1.00 0.00 69 LEU A C 19
ATOM 32635 O O . LEU A 1 69 ? -6.894 -7.233 -7.916 1.00 0.00 69 LEU A O 19
ATOM 32651 N N . LEU A 1 70 ? -5.960 -5.475 -6.844 1.00 0.00 70 LEU A N 19
ATOM 32652 C CA . LEU A 1 70 ? -6.933 -5.473 -5.765 1.00 0.00 70 LEU A CA 19
ATOM 32653 C C . LEU A 1 70 ? -8.187 -4.722 -6.217 1.00 0.00 70 LEU A C 19
ATOM 32654 O O . LEU A 1 70 ? -8.219 -4.161 -7.311 1.00 0.00 70 LEU A O 19
ATOM 32670 N N . GLN A 1 71 ? -9.191 -4.736 -5.352 1.00 0.00 71 GLN A N 19
ATOM 32671 C CA . GLN A 1 71 ? -10.444 -4.064 -5.649 1.00 0.00 71 GLN A CA 19
ATOM 32672 C C . GLN A 1 71 ? -10.930 -3.283 -4.426 1.00 0.00 71 GLN A C 19
ATOM 32673 O O . GLN A 1 71 ? -10.556 -3.595 -3.297 1.00 0.00 71 GLN A O 19
ATOM 32687 N N . PRO A 1 72 ? -11.777 -2.255 -4.700 1.00 0.00 72 PRO A N 19
ATOM 32688 C CA . PRO A 1 72 ? -12.318 -1.427 -3.636 1.00 0.00 72 PRO A CA 19
ATOM 32689 C C . PRO A 1 72 ? -13.412 -2.169 -2.865 1.00 0.00 72 PRO A C 19
ATOM 32690 O O . PRO A 1 72 ? -13.905 -1.676 -1.852 1.00 0.00 72 PRO A O 19
ATOM 32701 N N . THR A 1 73 ? -13.758 -3.342 -3.375 1.00 0.00 73 THR A N 19
ATOM 32702 C CA . THR A 1 73 ? -14.785 -4.157 -2.748 1.00 0.00 73 THR A CA 19
ATOM 32703 C C . THR A 1 73 ? -14.180 -5.454 -2.208 1.00 0.00 73 THR A C 19
ATOM 32704 O O . THR A 1 73 ? -14.748 -6.530 -2.389 1.00 0.00 73 THR A O 19
ATOM 32715 N N . GLU A 1 74 ? -13.035 -5.310 -1.557 1.00 0.00 74 GLU A N 19
ATOM 32716 C CA . GLU A 1 74 ? -12.346 -6.457 -0.991 1.00 0.00 74 GLU A CA 19
ATOM 32717 C C . GLU A 1 74 ? -12.904 -6.778 0.398 1.00 0.00 74 GLU A C 19
ATOM 32718 O O . GLU A 1 74 ? -13.813 -6.103 0.877 1.00 0.00 74 GLU A O 19
ATOM 32730 N N . ASP A 1 75 ? -12.335 -7.810 1.005 1.00 0.00 75 ASP A N 19
ATOM 32731 C CA . ASP A 1 75 ? -12.764 -8.229 2.328 1.00 0.00 75 ASP A CA 19
ATOM 32732 C C . ASP A 1 75 ? -11.581 -8.140 3.294 1.00 0.00 75 ASP A C 19
ATOM 32733 O O . ASP A 1 75 ? -11.565 -7.293 4.187 1.00 0.00 75 ASP A O 19
ATOM 32742 N N . CYS A 1 76 ? -10.619 -9.026 3.084 1.00 0.00 76 CYS A N 19
ATOM 32743 C CA . CYS A 1 76 ? -9.434 -9.059 3.925 1.00 0.00 76 CYS A CA 19
ATOM 32744 C C . CYS A 1 76 ? -8.211 -8.803 3.043 1.00 0.00 76 CYS A C 19
ATOM 32745 O O . CYS A 1 76 ? -7.706 -9.718 2.394 1.00 0.00 76 CYS A O 19
ATOM 32753 N N . VAL A 1 77 ? -7.769 -7.553 3.047 1.00 0.00 77 VAL A N 19
ATOM 32754 C CA . VAL A 1 77 ? -6.615 -7.165 2.255 1.00 0.00 77 VAL A CA 19
ATOM 32755 C C . VAL A 1 77 ? -5.360 -7.225 3.128 1.00 0.00 77 VAL A C 19
ATOM 32756 O O . VAL A 1 77 ? -4.462 -8.027 2.876 1.00 0.00 77 VAL A O 19
ATOM 32769 N N . PHE A 1 78 ? -5.337 -6.366 4.136 1.00 0.00 78 PHE A N 19
ATOM 32770 C CA . PHE A 1 78 ? -4.207 -6.311 5.047 1.00 0.00 78 PHE A CA 19
ATOM 32771 C C . PHE A 1 78 ? -3.695 -7.716 5.371 1.00 0.00 78 PHE A C 19
ATOM 32772 O O . PHE A 1 78 ? -2.513 -7.898 5.659 1.00 0.00 78 PHE A O 19
ATOM 32789 N N . THR A 1 79 ? -4.610 -8.672 5.312 1.00 0.00 79 THR A N 19
ATOM 32790 C CA . THR A 1 79 ? -4.265 -10.055 5.596 1.00 0.00 79 THR A CA 19
ATOM 32791 C C . THR A 1 79 ? -3.768 -10.752 4.328 1.00 0.00 79 THR A C 19
ATOM 32792 O O . THR A 1 79 ? -2.665 -11.295 4.306 1.00 0.00 79 THR A O 19
ATOM 32803 N N . ALA A 1 80 ? -4.606 -10.713 3.302 1.00 0.00 80 ALA A N 19
ATOM 32804 C CA . ALA A 1 80 ? -4.265 -11.333 2.033 1.00 0.00 80 ALA A CA 19
ATOM 32805 C C . ALA A 1 80 ? -2.786 -11.084 1.729 1.00 0.00 80 ALA A C 19
ATOM 32806 O O . ALA A 1 80 ? -2.069 -11.998 1.325 1.00 0.00 80 ALA A O 19
ATOM 32813 N N . LEU A 1 81 ? -2.374 -9.841 1.935 1.00 0.00 81 LEU A N 19
ATOM 32814 C CA . LEU A 1 81 ? -0.994 -9.460 1.688 1.00 0.00 81 LEU A CA 19
ATOM 32815 C C . LEU A 1 81 ? -0.067 -10.580 2.164 1.00 0.00 81 LEU A C 19
ATOM 32816 O O . LEU A 1 81 ? -0.335 -11.224 3.177 1.00 0.00 81 LEU A O 19
ATOM 32832 N N . GLY A 1 82 ? 1.004 -10.779 1.410 1.00 0.00 82 GLY A N 19
ATOM 32833 C CA . GLY A 1 82 ? 1.972 -11.810 1.742 1.00 0.00 82 GLY A CA 19
ATOM 32834 C C . GLY A 1 82 ? 2.800 -11.411 2.965 1.00 0.00 82 GLY A C 19
ATOM 32835 O O . GLY A 1 82 ? 2.393 -10.546 3.739 1.00 0.00 82 GLY A O 19
ATOM 32839 N N . ILE A 1 83 ? 3.947 -12.061 3.101 1.00 0.00 83 ILE A N 19
ATOM 32840 C CA . ILE A 1 83 ? 4.836 -11.784 4.217 1.00 0.00 83 ILE A CA 19
ATOM 32841 C C . ILE A 1 83 ? 5.622 -10.503 3.932 1.00 0.00 83 ILE A C 19
ATOM 32842 O O . ILE A 1 83 ? 5.722 -9.628 4.790 1.00 0.00 83 ILE A O 19
ATOM 32858 N N . ASN A 1 84 ? 6.161 -10.434 2.724 1.00 0.00 84 ASN A N 19
ATOM 32859 C CA . ASN A 1 84 ? 6.936 -9.275 2.315 1.00 0.00 84 ASN A CA 19
ATOM 32860 C C . ASN A 1 84 ? 6.314 -8.670 1.055 1.00 0.00 84 ASN A C 19
ATOM 32861 O O . ASN A 1 84 ? 7.010 -8.423 0.071 1.00 0.00 84 ASN A O 19
ATOM 32872 N N . SER A 1 85 ? 5.009 -8.449 1.125 1.00 0.00 85 SER A N 19
ATOM 32873 C CA . SER A 1 85 ? 4.286 -7.877 0.002 1.00 0.00 85 SER A CA 19
ATOM 32874 C C . SER A 1 85 ? 3.941 -6.415 0.290 1.00 0.00 85 SER A C 19
ATOM 32875 O O . SER A 1 85 ? 3.623 -6.061 1.424 1.00 0.00 85 SER A O 19
ATOM 32883 N N . HIS A 1 86 ? 4.017 -5.605 -0.755 1.00 0.00 86 HIS A N 19
ATOM 32884 C CA . HIS A 1 86 ? 3.717 -4.188 -0.628 1.00 0.00 86 HIS A CA 19
ATOM 32885 C C . HIS A 1 86 ? 2.575 -3.819 -1.576 1.00 0.00 86 HIS A C 19
ATOM 32886 O O . HIS A 1 86 ? 2.483 -4.351 -2.681 1.00 0.00 86 HIS A O 19
ATOM 32900 N N . LEU A 1 87 ? 1.732 -2.909 -1.109 1.00 0.00 87 LEU A N 19
ATOM 32901 C CA . LEU A 1 87 ? 0.599 -2.462 -1.901 1.00 0.00 87 LEU A CA 19
ATOM 32902 C C . LEU A 1 87 ? 1.030 -1.288 -2.782 1.00 0.00 87 LEU A C 19
ATOM 32903 O O . LEU A 1 87 ? 1.892 -0.500 -2.395 1.00 0.00 87 LEU A O 19
ATOM 32919 N N . PHE A 1 88 ? 0.410 -1.207 -3.950 1.00 0.00 88 PHE A N 19
ATOM 32920 C CA . PHE A 1 88 ? 0.719 -0.142 -4.889 1.00 0.00 88 PHE A CA 19
ATOM 32921 C C . PHE A 1 88 ? -0.557 0.428 -5.511 1.00 0.00 88 PHE A C 19
ATOM 32922 O O . PHE A 1 88 ? -1.379 -0.316 -6.044 1.00 0.00 88 PHE A O 19
ATOM 32939 N N . ALA A 1 89 ? -0.684 1.744 -5.421 1.00 0.00 89 ALA A N 19
ATOM 32940 C CA . ALA A 1 89 ? -1.847 2.423 -5.968 1.00 0.00 89 ALA A CA 19
ATOM 32941 C C . ALA A 1 89 ? -1.393 3.434 -7.023 1.00 0.00 89 ALA A C 19
ATOM 32942 O O . ALA A 1 89 ? -0.731 4.419 -6.698 1.00 0.00 89 ALA A O 19
ATOM 32949 N N . CYS A 1 90 ? -1.766 3.156 -8.263 1.00 0.00 90 CYS A N 19
ATOM 32950 C CA . CYS A 1 90 ? -1.405 4.030 -9.367 1.00 0.00 90 CYS A CA 19
ATOM 32951 C C . CYS A 1 90 ? -2.311 3.701 -10.555 1.00 0.00 90 CYS A C 19
ATOM 32952 O O . CYS A 1 90 ? -3.123 2.780 -10.485 1.00 0.00 90 CYS A O 19
ATOM 32960 N N . THR A 1 91 ? -2.141 4.473 -11.619 1.00 0.00 91 THR A N 19
ATOM 32961 C CA . THR A 1 91 ? -2.933 4.275 -12.821 1.00 0.00 91 THR A CA 19
ATOM 32962 C C . THR A 1 91 ? -2.766 2.846 -13.341 1.00 0.00 91 THR A C 19
ATOM 32963 O O . THR A 1 91 ? -1.824 2.151 -12.964 1.00 0.00 91 THR A O 19
ATOM 32974 N N . ARG A 1 92 ? -3.696 2.450 -14.198 1.00 0.00 92 ARG A N 19
ATOM 32975 C CA . ARG A 1 92 ? -3.664 1.116 -14.773 1.00 0.00 92 ARG A CA 19
ATOM 32976 C C . ARG A 1 92 ? -2.431 0.952 -15.664 1.00 0.00 92 ARG A C 19
ATOM 32977 O O . ARG A 1 92 ? -1.793 -0.100 -15.659 1.00 0.00 92 ARG A O 19
ATOM 32998 N N . ASP A 1 93 ? -2.131 2.008 -16.406 1.00 0.00 93 ASP A N 19
ATOM 32999 C CA . ASP A 1 93 ? -0.986 1.993 -17.300 1.00 0.00 93 ASP A CA 19
ATOM 33000 C C . ASP A 1 93 ? 0.301 1.954 -16.473 1.00 0.00 93 ASP A C 19
ATOM 33001 O O . ASP A 1 93 ? 1.387 1.761 -17.017 1.00 0.00 93 ASP A O 19
ATOM 33010 N N . SER A 1 94 ? 0.136 2.139 -15.171 1.00 0.00 94 SER A N 19
ATOM 33011 C CA . SER A 1 94 ? 1.270 2.126 -14.264 1.00 0.00 94 SER A CA 19
ATOM 33012 C C . SER A 1 94 ? 1.354 0.777 -13.548 1.00 0.00 94 SER A C 19
ATOM 33013 O O . SER A 1 94 ? 2.342 0.486 -12.876 1.00 0.00 94 SER A O 19
ATOM 33021 N N . TYR A 1 95 ? 0.303 -0.013 -13.718 1.00 0.00 95 TYR A N 19
ATOM 33022 C CA . TYR A 1 95 ? 0.245 -1.325 -13.097 1.00 0.00 95 TYR A CA 19
ATOM 33023 C C . TYR A 1 95 ? 1.399 -2.209 -13.575 1.00 0.00 95 TYR A C 19
ATOM 33024 O O . TYR A 1 95 ? 1.963 -2.975 -12.794 1.00 0.00 95 TYR A O 19
ATOM 33042 N N . GLU A 1 96 ? 1.715 -2.074 -14.854 1.00 0.00 96 GLU A N 19
ATOM 33043 C CA . GLU A 1 96 ? 2.792 -2.851 -15.445 1.00 0.00 96 GLU A CA 19
ATOM 33044 C C . GLU A 1 96 ? 4.142 -2.192 -15.156 1.00 0.00 96 GLU A C 19
ATOM 33045 O O . GLU A 1 96 ? 5.191 -2.752 -15.473 1.00 0.00 96 GLU A O 19
ATOM 33057 N N . ALA A 1 97 ? 4.073 -1.011 -14.559 1.00 0.00 97 ALA A N 19
ATOM 33058 C CA . ALA A 1 97 ? 5.277 -0.270 -14.224 1.00 0.00 97 ALA A CA 19
ATOM 33059 C C . ALA A 1 97 ? 5.574 -0.435 -12.732 1.00 0.00 97 ALA A C 19
ATOM 33060 O O . ALA A 1 97 ? 6.498 0.185 -12.208 1.00 0.00 97 ALA A O 19
ATOM 33067 N N . LEU A 1 98 ? 4.773 -1.273 -12.091 1.00 0.00 98 LEU A N 19
ATOM 33068 C CA . LEU A 1 98 ? 4.938 -1.527 -10.670 1.00 0.00 98 LEU A CA 19
ATOM 33069 C C . LEU A 1 98 ? 6.178 -2.396 -10.452 1.00 0.00 98 LEU A C 19
ATOM 33070 O O . LEU A 1 98 ? 6.370 -3.395 -11.145 1.00 0.00 98 LEU A O 19
ATOM 33086 N N . VAL A 1 99 ? 6.988 -1.986 -9.488 1.00 0.00 99 VAL A N 19
ATOM 33087 C CA . VAL A 1 99 ? 8.204 -2.715 -9.170 1.00 0.00 99 VAL A CA 19
ATOM 33088 C C . VAL A 1 99 ? 8.190 -3.102 -7.690 1.00 0.00 99 VAL A C 19
ATOM 33089 O O . VAL A 1 99 ? 7.790 -2.307 -6.841 1.00 0.00 99 VAL A O 19
ATOM 33102 N N . PRO A 1 100 ? 8.644 -4.355 -7.419 1.00 0.00 100 PRO A N 19
ATOM 33103 C CA . PRO A 1 100 ? 8.687 -4.857 -6.056 1.00 0.00 100 PRO A CA 19
ATOM 33104 C C . PRO A 1 100 ? 9.847 -4.231 -5.278 1.00 0.00 100 PRO A C 19
ATOM 33105 O O . PRO A 1 100 ? 10.975 -4.191 -5.765 1.00 0.00 100 PRO A O 19
ATOM 33116 N N . LEU A 1 101 ? 9.528 -3.758 -4.082 1.00 0.00 101 LEU A N 19
ATOM 33117 C CA . LEU A 1 101 ? 10.529 -3.137 -3.232 1.00 0.00 101 LEU A CA 19
ATOM 33118 C C . LEU A 1 101 ? 11.665 -4.130 -2.979 1.00 0.00 101 LEU A C 19
ATOM 33119 O O . LEU A 1 101 ? 11.505 -5.330 -3.198 1.00 0.00 101 LEU A O 19
ATOM 33135 N N . PRO A 1 102 ? 12.816 -3.580 -2.507 1.00 0.00 102 PRO A N 19
ATOM 33136 C CA . PRO A 1 102 ? 13.977 -4.404 -2.221 1.00 0.00 102 PRO A CA 19
ATOM 33137 C C . PRO A 1 102 ? 13.784 -5.194 -0.925 1.00 0.00 102 PRO A C 19
ATOM 33138 O O . PRO A 1 102 ? 12.660 -5.345 -0.448 1.00 0.00 102 PRO A O 19
ATOM 33149 N N . GLU A 1 103 ? 14.896 -5.678 -0.393 1.00 0.00 103 GLU A N 19
ATOM 33150 C CA . GLU A 1 103 ? 14.863 -6.448 0.839 1.00 0.00 103 GLU A CA 19
ATOM 33151 C C . GLU A 1 103 ? 16.176 -6.280 1.606 1.00 0.00 103 GLU A C 19
ATOM 33152 O O . GLU A 1 103 ? 16.708 -7.246 2.151 1.00 0.00 103 GLU A O 19
ATOM 33164 N N . GLU A 1 104 ? 16.661 -5.047 1.622 1.00 0.00 104 GLU A N 19
ATOM 33165 C CA . GLU A 1 104 ? 17.902 -4.740 2.313 1.00 0.00 104 GLU A CA 19
ATOM 33166 C C . GLU A 1 104 ? 17.646 -3.743 3.446 1.00 0.00 104 GLU A C 19
ATOM 33167 O O . GLU A 1 104 ? 16.497 -3.470 3.789 1.00 0.00 104 GLU A O 19
ATOM 33179 N N . ILE A 1 105 ? 18.736 -3.227 3.994 1.00 0.00 105 ILE A N 19
ATOM 33180 C CA . ILE A 1 105 ? 18.645 -2.267 5.080 1.00 0.00 105 ILE A CA 19
ATOM 33181 C C . ILE A 1 105 ? 19.245 -0.934 4.629 1.00 0.00 105 ILE A C 19
ATOM 33182 O O . ILE A 1 105 ? 20.004 -0.309 5.368 1.00 0.00 105 ILE A O 19
ATOM 33198 N N . GLN A 1 106 ? 18.882 -0.538 3.417 1.00 0.00 106 GLN A N 19
ATOM 33199 C CA . GLN A 1 106 ? 19.375 0.709 2.858 1.00 0.00 106 GLN A CA 19
ATOM 33200 C C . GLN A 1 106 ? 18.206 1.621 2.482 1.00 0.00 106 GLN A C 19
ATOM 33201 O O . GLN A 1 106 ? 17.552 1.409 1.462 1.00 0.00 106 GLN A O 19
ATOM 33215 N N . VAL A 1 107 ? 17.978 2.617 3.325 1.00 0.00 107 VAL A N 19
ATOM 33216 C CA . VAL A 1 107 ? 16.899 3.562 3.094 1.00 0.00 107 VAL A CA 19
ATOM 33217 C C . VAL A 1 107 ? 15.755 2.855 2.366 1.00 0.00 107 VAL A C 19
ATOM 33218 O O . VAL A 1 107 ? 15.360 3.266 1.276 1.00 0.00 107 VAL A O 19
ATOM 33231 N N . SER A 1 108 ? 15.254 1.803 2.998 1.00 0.00 108 SER A N 19
ATOM 33232 C CA . SER A 1 108 ? 14.163 1.035 2.424 1.00 0.00 108 SER A CA 19
ATOM 33233 C C . SER A 1 108 ? 13.705 -0.041 3.411 1.00 0.00 108 SER A C 19
ATOM 33234 O O . SER A 1 108 ? 14.484 -0.493 4.248 1.00 0.00 108 SER A O 19
ATOM 33242 N N . PRO A 1 109 ? 12.409 -0.430 3.276 1.00 0.00 109 PRO A N 19
ATOM 33243 C CA . PRO A 1 109 ? 11.837 -1.444 4.146 1.00 0.00 109 PRO A CA 19
ATOM 33244 C C . PRO A 1 109 ? 12.332 -2.839 3.761 1.00 0.00 109 PRO A C 19
ATOM 33245 O O . PRO A 1 109 ? 12.963 -3.012 2.719 1.00 0.00 109 PRO A O 19
ATOM 33256 N N . GLY A 1 110 ? 12.028 -3.799 4.622 1.00 0.00 110 GLY A N 19
ATOM 33257 C CA . GLY A 1 110 ? 12.434 -5.174 4.384 1.00 0.00 110 GLY A CA 19
ATOM 33258 C C . GLY A 1 110 ? 12.997 -5.807 5.658 1.00 0.00 110 GLY A C 19
ATOM 33259 O O . GLY A 1 110 ? 12.449 -6.785 6.164 1.00 0.00 110 GLY A O 19
ATOM 33263 N N . ASP A 1 111 ? 14.085 -5.223 6.140 1.00 0.00 111 ASP A N 19
ATOM 33264 C CA . ASP A 1 111 ? 14.729 -5.718 7.345 1.00 0.00 111 ASP A CA 19
ATOM 33265 C C . ASP A 1 111 ? 15.025 -7.210 7.183 1.00 0.00 111 ASP A C 19
ATOM 33266 O O . ASP A 1 111 ? 14.138 -8.045 7.354 1.00 0.00 111 ASP A O 19
ATOM 33275 N N . THR A 1 112 ? 16.276 -7.500 6.857 1.00 0.00 112 THR A N 19
ATOM 33276 C CA . THR A 1 112 ? 16.701 -8.877 6.670 1.00 0.00 112 THR A CA 19
ATOM 33277 C C . THR A 1 112 ? 15.677 -9.642 5.829 1.00 0.00 112 THR A C 19
ATOM 33278 O O . THR A 1 112 ? 14.771 -9.043 5.252 1.00 0.00 112 THR A O 19
ATOM 33289 N N . GLU A 1 113 ? 15.856 -10.954 5.786 1.00 0.00 113 GLU A N 19
ATOM 33290 C CA . GLU A 1 113 ? 14.959 -11.807 5.025 1.00 0.00 113 GLU A CA 19
ATOM 33291 C C . GLU A 1 113 ? 15.418 -13.264 5.104 1.00 0.00 113 GLU A C 19
ATOM 33292 O O . GLU A 1 113 ? 16.575 -13.538 5.421 1.00 0.00 113 GLU A O 19
ATOM 33304 N N . ILE A 1 114 ? 14.488 -14.161 4.811 1.00 0.00 114 ILE A N 19
ATOM 33305 C CA . ILE A 1 114 ? 14.782 -15.583 4.845 1.00 0.00 114 ILE A CA 19
ATOM 33306 C C . ILE A 1 114 ? 14.532 -16.185 3.461 1.00 0.00 114 ILE A C 19
ATOM 33307 O O . ILE A 1 114 ? 13.440 -16.052 2.911 1.00 0.00 114 ILE A O 19
ATOM 33323 N N . SER A 1 115 ? 15.562 -16.833 2.938 1.00 0.00 115 SER A N 19
ATOM 33324 C CA . SER A 1 115 ? 15.468 -17.455 1.628 1.00 0.00 115 SER A CA 19
ATOM 33325 C C . SER A 1 115 ? 16.539 -18.539 1.486 1.00 0.00 115 SER A C 19
ATOM 33326 O O . SER A 1 115 ? 16.221 -19.706 1.263 1.00 0.00 115 SER A O 19
ATOM 33334 N N . GLY A 1 116 ? 17.787 -18.114 1.620 1.00 0.00 116 GLY A N 19
ATOM 33335 C CA . GLY A 1 116 ? 18.906 -19.033 1.508 1.00 0.00 116 GLY A CA 19
ATOM 33336 C C . GLY A 1 116 ? 19.718 -18.759 0.241 1.00 0.00 116 GLY A C 19
ATOM 33337 O O . GLY A 1 116 ? 19.875 -17.607 -0.163 1.00 0.00 116 GLY A O 19
ATOM 33341 N N . PRO A 1 117 ? 20.225 -19.864 -0.368 1.00 0.00 117 PRO A N 19
ATOM 33342 C CA . PRO A 1 117 ? 21.016 -19.753 -1.582 1.00 0.00 117 PRO A CA 19
ATOM 33343 C C . PRO A 1 117 ? 20.127 -19.453 -2.790 1.00 0.00 117 PRO A C 19
ATOM 33344 O O . PRO A 1 117 ? 19.347 -20.302 -3.218 1.00 0.00 117 PRO A O 19
ATOM 33355 N N . SER A 1 118 ? 20.276 -18.242 -3.307 1.00 0.00 118 SER A N 19
ATOM 33356 C CA . SER A 1 118 ? 19.496 -17.819 -4.458 1.00 0.00 118 SER A CA 19
ATOM 33357 C C . SER A 1 118 ? 20.069 -16.520 -5.030 1.00 0.00 118 SER A C 19
ATOM 33358 O O . SER A 1 118 ? 20.846 -15.836 -4.366 1.00 0.00 118 SER A O 19
ATOM 33366 N N . SER A 1 119 ? 19.663 -16.221 -6.255 1.00 0.00 119 SER A N 19
ATOM 33367 C CA . SER A 1 119 ? 20.126 -15.016 -6.923 1.00 0.00 119 SER A CA 19
ATOM 33368 C C . SER A 1 119 ? 21.645 -15.067 -7.101 1.00 0.00 119 SER A C 19
ATOM 33369 O O . SER A 1 119 ? 22.371 -15.413 -6.170 1.00 0.00 119 SER A O 19
ATOM 33377 N N . GLY A 1 120 ? 22.080 -14.719 -8.303 1.00 0.00 120 GLY A N 19
ATOM 33378 C CA . GLY A 1 120 ? 23.499 -14.720 -8.614 1.00 0.00 120 GLY A CA 19
ATOM 33379 C C . GLY A 1 120 ? 23.813 -15.714 -9.735 1.00 0.00 120 GLY A C 19
ATOM 33380 O O . GLY A 1 120 ? 23.954 -15.325 -10.893 1.00 0.00 120 GLY A O 19
ATOM 33384 N N . GLY A 1 1 ? -19.259 10.430 22.495 1.00 0.00 1 GLY A N 20
ATOM 33385 C CA . GLY A 1 1 ? -19.703 9.105 22.098 1.00 0.00 1 GLY A CA 20
ATOM 33386 C C . GLY A 1 1 ? -18.512 8.203 21.768 1.00 0.00 1 GLY A C 20
ATOM 33387 O O . GLY A 1 1 ? -17.417 8.692 21.493 1.00 0.00 1 GLY A O 20
ATOM 33391 N N . SER A 1 2 ? -18.765 6.903 21.807 1.00 0.00 2 SER A N 20
ATOM 33392 C CA . SER A 1 2 ? -17.727 5.930 21.516 1.00 0.00 2 SER A CA 20
ATOM 33393 C C . SER A 1 2 ? -18.099 5.126 20.268 1.00 0.00 2 SER A C 20
ATOM 33394 O O . SER A 1 2 ? -17.367 5.134 19.279 1.00 0.00 2 SER A O 20
ATOM 33402 N N . SER A 1 3 ? -19.235 4.451 20.355 1.00 0.00 3 SER A N 20
ATOM 33403 C CA . SER A 1 3 ? -19.713 3.644 19.245 1.00 0.00 3 SER A CA 20
ATOM 33404 C C . SER A 1 3 ? -18.627 2.658 18.810 1.00 0.00 3 SER A C 20
ATOM 33405 O O . SER A 1 3 ? -17.749 3.004 18.021 1.00 0.00 3 SER A O 20
ATOM 33413 N N . GLY A 1 4 ? -18.723 1.448 19.342 1.00 0.00 4 GLY A N 20
ATOM 33414 C CA . GLY A 1 4 ? -17.759 0.410 19.019 1.00 0.00 4 GLY A CA 20
ATOM 33415 C C . GLY A 1 4 ? -16.928 0.031 20.246 1.00 0.00 4 GLY A C 20
ATOM 33416 O O . GLY A 1 4 ? -16.842 0.799 21.203 1.00 0.00 4 GLY A O 20
ATOM 33420 N N . SER A 1 5 ? -16.337 -1.153 20.178 1.00 0.00 5 SER A N 20
ATOM 33421 C CA . SER A 1 5 ? -15.515 -1.642 21.272 1.00 0.00 5 SER A CA 20
ATOM 33422 C C . SER A 1 5 ? -14.206 -2.216 20.727 1.00 0.00 5 SER A C 20
ATOM 33423 O O . SER A 1 5 ? -13.126 -1.724 21.052 1.00 0.00 5 SER A O 20
ATOM 33431 N N . SER A 1 6 ? -14.345 -3.248 19.908 1.00 0.00 6 SER A N 20
ATOM 33432 C CA . SER A 1 6 ? -13.186 -3.894 19.314 1.00 0.00 6 SER A CA 20
ATOM 33433 C C . SER A 1 6 ? -12.350 -2.867 18.548 1.00 0.00 6 SER A C 20
ATOM 33434 O O . SER A 1 6 ? -12.895 -1.961 17.919 1.00 0.00 6 SER A O 20
ATOM 33442 N N . GLY A 1 7 ? -11.039 -3.042 18.627 1.00 0.00 7 GLY A N 20
ATOM 33443 C CA . GLY A 1 7 ? -10.121 -2.142 17.949 1.00 0.00 7 GLY A CA 20
ATOM 33444 C C . GLY A 1 7 ? -8.945 -2.911 17.344 1.00 0.00 7 GLY A C 20
ATOM 33445 O O . GLY A 1 7 ? -8.091 -3.417 18.070 1.00 0.00 7 GLY A O 20
ATOM 33449 N N . ASP A 1 8 ? -8.938 -2.974 16.021 1.00 0.00 8 ASP A N 20
ATOM 33450 C CA . ASP A 1 8 ? -7.881 -3.673 15.311 1.00 0.00 8 ASP A CA 20
ATOM 33451 C C . ASP A 1 8 ? -7.341 -2.774 14.196 1.00 0.00 8 ASP A C 20
ATOM 33452 O O . ASP A 1 8 ? -7.490 -3.087 13.015 1.00 0.00 8 ASP A O 20
ATOM 33461 N N . GLU A 1 9 ? -6.726 -1.676 14.610 1.00 0.00 9 GLU A N 20
ATOM 33462 C CA . GLU A 1 9 ? -6.164 -0.731 13.661 1.00 0.00 9 GLU A CA 20
ATOM 33463 C C . GLU A 1 9 ? -4.719 -1.108 13.328 1.00 0.00 9 GLU A C 20
ATOM 33464 O O . GLU A 1 9 ? -4.032 -1.724 14.141 1.00 0.00 9 GLU A O 20
ATOM 33476 N N . ILE A 1 10 ? -4.301 -0.723 12.131 1.00 0.00 10 ILE A N 20
ATOM 33477 C CA . ILE A 1 10 ? -2.950 -1.013 11.681 1.00 0.00 10 ILE A CA 20
ATOM 33478 C C . ILE A 1 10 ? -2.499 0.072 10.702 1.00 0.00 10 ILE A C 20
ATOM 33479 O O . ILE A 1 10 ? -3.320 0.833 10.192 1.00 0.00 10 ILE A O 20
ATOM 33495 N N . PHE A 1 11 ? -1.196 0.110 10.469 1.00 0.00 11 PHE A N 20
ATOM 33496 C CA . PHE A 1 11 ? -0.626 1.090 9.560 1.00 0.00 11 PHE A CA 20
ATOM 33497 C C . PHE A 1 11 ? -0.205 0.436 8.242 1.00 0.00 11 PHE A C 20
ATOM 33498 O O . PHE A 1 11 ? 0.842 -0.206 8.170 1.00 0.00 11 PHE A O 20
ATOM 33515 N N . CYS A 1 12 ? -1.043 0.620 7.233 1.00 0.00 12 CYS A N 20
ATOM 33516 C CA . CYS A 1 12 ? -0.771 0.056 5.922 1.00 0.00 12 CYS A CA 20
ATOM 33517 C C . CYS A 1 12 ? -0.031 1.107 5.091 1.00 0.00 12 CYS A C 20
ATOM 33518 O O . CYS A 1 12 ? -0.430 2.270 5.057 1.00 0.00 12 CYS A O 20
ATOM 33526 N N . ARG A 1 13 ? 1.033 0.659 4.441 1.00 0.00 13 ARG A N 20
ATOM 33527 C CA . ARG A 1 13 ? 1.832 1.546 3.612 1.00 0.00 13 ARG A CA 20
ATOM 33528 C C . ARG A 1 13 ? 1.507 1.326 2.133 1.00 0.00 13 ARG A C 20
ATOM 33529 O O . ARG A 1 13 ? 1.653 0.218 1.620 1.00 0.00 13 ARG A O 20
ATOM 33550 N N . VAL A 1 14 ? 1.072 2.400 1.490 1.00 0.00 14 VAL A N 20
ATOM 33551 C CA . VAL A 1 14 ? 0.726 2.338 0.080 1.00 0.00 14 VAL A CA 20
ATOM 33552 C C . VAL A 1 14 ? 1.910 2.831 -0.754 1.00 0.00 14 VAL A C 20
ATOM 33553 O O . VAL A 1 14 ? 2.120 4.036 -0.889 1.00 0.00 14 VAL A O 20
ATOM 33566 N N . TYR A 1 15 ? 2.653 1.875 -1.291 1.00 0.00 15 TYR A N 20
ATOM 33567 C CA . TYR A 1 15 ? 3.811 2.197 -2.108 1.00 0.00 15 TYR A CA 20
ATOM 33568 C C . TYR A 1 15 ? 3.386 2.830 -3.435 1.00 0.00 15 TYR A C 20
ATOM 33569 O O . TYR A 1 15 ? 2.277 2.594 -3.913 1.00 0.00 15 TYR A O 20
ATOM 33587 N N . MET A 1 16 ? 4.291 3.620 -3.994 1.00 0.00 16 MET A N 20
ATOM 33588 C CA . MET A 1 16 ? 4.025 4.287 -5.257 1.00 0.00 16 MET A CA 20
ATOM 33589 C C . MET A 1 16 ? 4.835 3.658 -6.391 1.00 0.00 16 MET A C 20
ATOM 33590 O O . MET A 1 16 ? 5.789 2.922 -6.144 1.00 0.00 16 MET A O 20
ATOM 33604 N N . PRO A 1 17 ? 4.415 3.979 -7.644 1.00 0.00 17 PRO A N 20
ATOM 33605 C CA . PRO A 1 17 ? 5.091 3.453 -8.818 1.00 0.00 17 PRO A CA 20
ATOM 33606 C C . PRO A 1 17 ? 6.426 4.164 -9.046 1.00 0.00 17 PRO A C 20
ATOM 33607 O O . PRO A 1 17 ? 7.101 3.920 -10.045 1.00 0.00 17 PRO A O 20
ATOM 33618 N N . ASP A 1 18 ? 6.768 5.031 -8.104 1.00 0.00 18 ASP A N 20
ATOM 33619 C CA . ASP A 1 18 ? 8.010 5.779 -8.189 1.00 0.00 18 ASP A CA 20
ATOM 33620 C C . ASP A 1 18 ? 8.874 5.467 -6.965 1.00 0.00 18 ASP A C 20
ATOM 33621 O O . ASP A 1 18 ? 9.851 6.164 -6.697 1.00 0.00 18 ASP A O 20
ATOM 33630 N N . HIS A 1 19 ? 8.482 4.419 -6.256 1.00 0.00 19 HIS A N 20
ATOM 33631 C CA . HIS A 1 19 ? 9.208 4.007 -5.066 1.00 0.00 19 HIS A CA 20
ATOM 33632 C C . HIS A 1 19 ? 9.068 5.077 -3.983 1.00 0.00 19 HIS A C 20
ATOM 33633 O O . HIS A 1 19 ? 9.998 5.844 -3.739 1.00 0.00 19 HIS A O 20
ATOM 33647 N N . SER A 1 20 ? 7.898 5.096 -3.361 1.00 0.00 20 SER A N 20
ATOM 33648 C CA . SER A 1 20 ? 7.624 6.060 -2.309 1.00 0.00 20 SER A CA 20
ATOM 33649 C C . SER A 1 20 ? 6.241 5.800 -1.708 1.00 0.00 20 SER A C 20
ATOM 33650 O O . SER A 1 20 ? 5.225 6.158 -2.303 1.00 0.00 20 SER A O 20
ATOM 33658 N N . TYR A 1 21 ? 6.246 5.181 -0.537 1.00 0.00 21 TYR A N 20
ATOM 33659 C CA . TYR A 1 21 ? 5.005 4.869 0.150 1.00 0.00 21 TYR A CA 20
ATOM 33660 C C . TYR A 1 21 ? 4.717 5.892 1.251 1.00 0.00 21 TYR A C 20
ATOM 33661 O O . TYR A 1 21 ? 5.505 6.809 1.474 1.00 0.00 21 TYR A O 20
ATOM 33679 N N . VAL A 1 22 ? 3.584 5.699 1.912 1.00 0.00 22 VAL A N 20
ATOM 33680 C CA . VAL A 1 22 ? 3.182 6.593 2.984 1.00 0.00 22 VAL A CA 20
ATOM 33681 C C . VAL A 1 22 ? 2.700 5.766 4.178 1.00 0.00 22 VAL A C 20
ATOM 33682 O O . VAL A 1 22 ? 2.582 4.546 4.085 1.00 0.00 22 VAL A O 20
ATOM 33695 N N . THR A 1 23 ? 2.433 6.465 5.272 1.00 0.00 23 THR A N 20
ATOM 33696 C CA . THR A 1 23 ? 1.966 5.810 6.482 1.00 0.00 23 THR A CA 20
ATOM 33697 C C . THR A 1 23 ? 0.562 6.297 6.843 1.00 0.00 23 THR A C 20
ATOM 33698 O O . THR A 1 23 ? 0.358 7.483 7.097 1.00 0.00 23 THR A O 20
ATOM 33709 N N . ILE A 1 24 ? -0.371 5.356 6.855 1.00 0.00 24 ILE A N 20
ATOM 33710 C CA . ILE A 1 24 ? -1.751 5.674 7.180 1.00 0.00 24 ILE A CA 20
ATOM 33711 C C . ILE A 1 24 ? -2.217 4.782 8.333 1.00 0.00 24 ILE A C 20
ATOM 33712 O O . ILE A 1 24 ? -1.437 3.994 8.867 1.00 0.00 24 ILE A O 20
ATOM 33728 N N . ARG A 1 25 ? -3.485 4.937 8.684 1.00 0.00 25 ARG A N 20
ATOM 33729 C CA . ARG A 1 25 ? -4.063 4.156 9.764 1.00 0.00 25 ARG A CA 20
ATOM 33730 C C . ARG A 1 25 ? -5.455 3.655 9.370 1.00 0.00 25 ARG A C 20
ATOM 33731 O O . ARG A 1 25 ? -6.389 4.444 9.242 1.00 0.00 25 ARG A O 20
ATOM 33752 N N . SER A 1 26 ? -5.548 2.345 9.190 1.00 0.00 26 SER A N 20
ATOM 33753 C CA . SER A 1 26 ? -6.809 1.730 8.814 1.00 0.00 26 SER A CA 20
ATOM 33754 C C . SER A 1 26 ? -7.088 0.520 9.707 1.00 0.00 26 SER A C 20
ATOM 33755 O O . SER A 1 26 ? -6.215 0.081 10.454 1.00 0.00 26 SER A O 20
ATOM 33763 N N . ARG A 1 27 ? -8.309 0.015 9.602 1.00 0.00 27 ARG A N 20
ATOM 33764 C CA . ARG A 1 27 ? -8.713 -1.136 10.391 1.00 0.00 27 ARG A CA 20
ATOM 33765 C C . ARG A 1 27 ? -8.530 -2.423 9.585 1.00 0.00 27 ARG A C 20
ATOM 33766 O O . ARG A 1 27 ? -8.641 -2.414 8.360 1.00 0.00 27 ARG A O 20
ATOM 33787 N N . LEU A 1 28 ? -8.254 -3.500 10.305 1.00 0.00 28 LEU A N 20
ATOM 33788 C CA . LEU A 1 28 ? -8.054 -4.793 9.672 1.00 0.00 28 LEU A CA 20
ATOM 33789 C C . LEU A 1 28 ? -9.332 -5.197 8.935 1.00 0.00 28 LEU A C 20
ATOM 33790 O O . LEU A 1 28 ? -9.307 -6.084 8.082 1.00 0.00 28 LEU A O 20
ATOM 33806 N N . SER A 1 29 ? -10.419 -4.529 9.290 1.00 0.00 29 SER A N 20
ATOM 33807 C CA . SER A 1 29 ? -11.705 -4.808 8.673 1.00 0.00 29 SER A CA 20
ATOM 33808 C C . SER A 1 29 ? -12.054 -3.706 7.670 1.00 0.00 29 SER A C 20
ATOM 33809 O O . SER A 1 29 ? -13.227 -3.465 7.391 1.00 0.00 29 SER A O 20
ATOM 33817 N N . ALA A 1 30 ? -11.013 -3.067 7.156 1.00 0.00 30 ALA A N 20
ATOM 33818 C CA . ALA A 1 30 ? -11.195 -1.997 6.190 1.00 0.00 30 ALA A CA 20
ATOM 33819 C C . ALA A 1 30 ? -11.088 -2.570 4.775 1.00 0.00 30 ALA A C 20
ATOM 33820 O O . ALA A 1 30 ? -10.846 -3.763 4.601 1.00 0.00 30 ALA A O 20
ATOM 33827 N N . SER A 1 31 ? -11.274 -1.692 3.800 1.00 0.00 31 SER A N 20
ATOM 33828 C CA . SER A 1 31 ? -11.202 -2.096 2.406 1.00 0.00 31 SER A CA 20
ATOM 33829 C C . SER A 1 31 ? -10.219 -1.198 1.652 1.00 0.00 31 SER A C 20
ATOM 33830 O O . SER A 1 31 ? -9.872 -0.116 2.125 1.00 0.00 31 SER A O 20
ATOM 33838 N N . VAL A 1 32 ? -9.798 -1.679 0.491 1.00 0.00 32 VAL A N 20
ATOM 33839 C CA . VAL A 1 32 ? -8.862 -0.933 -0.333 1.00 0.00 32 VAL A CA 20
ATOM 33840 C C . VAL A 1 32 ? -9.280 0.538 -0.367 1.00 0.00 32 VAL A C 20
ATOM 33841 O O . VAL A 1 32 ? -8.452 1.427 -0.174 1.00 0.00 32 VAL A O 20
ATOM 33854 N N . GLN A 1 33 ? -10.564 0.750 -0.615 1.00 0.00 33 GLN A N 20
ATOM 33855 C CA . GLN A 1 33 ? -11.102 2.099 -0.677 1.00 0.00 33 GLN A CA 20
ATOM 33856 C C . GLN A 1 33 ? -10.649 2.907 0.541 1.00 0.00 33 GLN A C 20
ATOM 33857 O O . GLN A 1 33 ? -9.962 3.918 0.399 1.00 0.00 33 GLN A O 20
ATOM 33871 N N . ASP A 1 34 ? -11.052 2.432 1.710 1.00 0.00 34 ASP A N 20
ATOM 33872 C CA . ASP A 1 34 ? -10.696 3.098 2.951 1.00 0.00 34 ASP A CA 20
ATOM 33873 C C . ASP A 1 34 ? -9.246 3.579 2.869 1.00 0.00 34 ASP A C 20
ATOM 33874 O O . ASP A 1 34 ? -8.974 4.770 3.016 1.00 0.00 34 ASP A O 20
ATOM 33883 N N . ILE A 1 35 ? -8.353 2.629 2.636 1.00 0.00 35 ILE A N 20
ATOM 33884 C CA . ILE A 1 35 ? -6.937 2.941 2.533 1.00 0.00 35 ILE A CA 20
ATOM 33885 C C . ILE A 1 35 ? -6.737 4.043 1.491 1.00 0.00 35 ILE A C 20
ATOM 33886 O O . ILE A 1 35 ? -6.235 5.119 1.809 1.00 0.00 35 ILE A O 20
ATOM 33902 N N . LEU A 1 36 ? -7.140 3.736 0.267 1.00 0.00 36 LEU A N 20
ATOM 33903 C CA . LEU A 1 36 ? -7.011 4.687 -0.824 1.00 0.00 36 LEU A CA 20
ATOM 33904 C C . LEU A 1 36 ? -7.385 6.084 -0.324 1.00 0.00 36 LEU A C 20
ATOM 33905 O O . LEU A 1 36 ? -6.565 7.000 -0.362 1.00 0.00 36 LEU A O 20
ATOM 33921 N N . GLY A 1 37 ? -8.623 6.202 0.133 1.00 0.00 37 GLY A N 20
ATOM 33922 C CA . GLY A 1 37 ? -9.115 7.472 0.640 1.00 0.00 37 GLY A CA 20
ATOM 33923 C C . GLY A 1 37 ? -8.115 8.097 1.616 1.00 0.00 37 GLY A C 20
ATOM 33924 O O . GLY A 1 37 ? -7.855 9.298 1.559 1.00 0.00 37 GLY A O 20
ATOM 33928 N N . SER A 1 38 ? -7.582 7.254 2.488 1.00 0.00 38 SER A N 20
ATOM 33929 C CA . SER A 1 38 ? -6.617 7.709 3.475 1.00 0.00 38 SER A CA 20
ATOM 33930 C C . SER A 1 38 ? -5.327 8.149 2.780 1.00 0.00 38 SER A C 20
ATOM 33931 O O . SER A 1 38 ? -4.826 9.245 3.030 1.00 0.00 38 SER A O 20
ATOM 33939 N N . VAL A 1 39 ? -4.825 7.273 1.923 1.00 0.00 39 VAL A N 20
ATOM 33940 C CA . VAL A 1 39 ? -3.603 7.557 1.191 1.00 0.00 39 VAL A CA 20
ATOM 33941 C C . VAL A 1 39 ? -3.800 8.820 0.349 1.00 0.00 39 VAL A C 20
ATOM 33942 O O . VAL A 1 39 ? -3.056 9.789 0.495 1.00 0.00 39 VAL A O 20
ATOM 33955 N N . THR A 1 40 ? -4.804 8.768 -0.513 1.00 0.00 40 THR A N 20
ATOM 33956 C CA . THR A 1 40 ? -5.108 9.895 -1.377 1.00 0.00 40 THR A CA 20
ATOM 33957 C C . THR A 1 40 ? -4.860 11.213 -0.642 1.00 0.00 40 THR A C 20
ATOM 33958 O O . THR A 1 40 ? -4.377 12.177 -1.234 1.00 0.00 40 THR A O 20
ATOM 33969 N N . GLU A 1 41 ? -5.201 11.213 0.639 1.00 0.00 41 GLU A N 20
ATOM 33970 C CA . GLU A 1 41 ? -5.021 12.397 1.461 1.00 0.00 41 GLU A CA 20
ATOM 33971 C C . GLU A 1 41 ? -3.538 12.763 1.548 1.00 0.00 41 GLU A C 20
ATOM 33972 O O . GLU A 1 41 ? -3.164 13.912 1.322 1.00 0.00 41 GLU A O 20
ATOM 33984 N N . LYS A 1 42 ? -2.733 11.763 1.876 1.00 0.00 42 LYS A N 20
ATOM 33985 C CA . LYS A 1 42 ? -1.299 11.964 1.996 1.00 0.00 42 LYS A CA 20
ATOM 33986 C C . LYS A 1 42 ? -0.774 12.628 0.722 1.00 0.00 42 LYS A C 20
ATOM 33987 O O . LYS A 1 42 ? 0.083 13.509 0.784 1.00 0.00 42 LYS A O 20
ATOM 34006 N N . LEU A 1 43 ? -1.309 12.181 -0.405 1.00 0.00 43 LEU A N 20
ATOM 34007 C CA . LEU A 1 43 ? -0.905 12.721 -1.692 1.00 0.00 43 LEU A CA 20
ATOM 34008 C C . LEU A 1 43 ? -1.166 14.228 -1.712 1.00 0.00 43 LEU A C 20
ATOM 34009 O O . LEU A 1 43 ? -1.911 14.744 -0.880 1.00 0.00 43 LEU A O 20
ATOM 34025 N N . GLN A 1 44 ? -0.538 14.892 -2.671 1.00 0.00 44 GLN A N 20
ATOM 34026 C CA . GLN A 1 44 ? -0.693 16.330 -2.811 1.00 0.00 44 GLN A CA 20
ATOM 34027 C C . GLN A 1 44 ? -1.542 16.656 -4.041 1.00 0.00 44 GLN A C 20
ATOM 34028 O O . GLN A 1 44 ? -1.066 16.561 -5.171 1.00 0.00 44 GLN A O 20
ATOM 34042 N N . TYR A 1 45 ? -2.785 17.032 -3.780 1.00 0.00 45 TYR A N 20
ATOM 34043 C CA . TYR A 1 45 ? -3.706 17.372 -4.851 1.00 0.00 45 TYR A CA 20
ATOM 34044 C C . TYR A 1 45 ? -4.146 18.834 -4.753 1.00 0.00 45 TYR A C 20
ATOM 34045 O O . TYR A 1 45 ? -4.708 19.250 -3.740 1.00 0.00 45 TYR A O 20
ATOM 34063 N N . SER A 1 46 ? -3.875 19.574 -5.818 1.00 0.00 46 SER A N 20
ATOM 34064 C CA . SER A 1 46 ? -4.237 20.981 -5.864 1.00 0.00 46 SER A CA 20
ATOM 34065 C C . SER A 1 46 ? -5.502 21.168 -6.703 1.00 0.00 46 SER A C 20
ATOM 34066 O O . SER A 1 46 ? -6.003 20.216 -7.298 1.00 0.00 46 SER A O 20
ATOM 34074 N N . GLU A 1 47 ? -5.982 22.403 -6.724 1.00 0.00 47 GLU A N 20
ATOM 34075 C CA . GLU A 1 47 ? -7.179 22.728 -7.481 1.00 0.00 47 GLU A CA 20
ATOM 34076 C C . GLU A 1 47 ? -6.893 22.660 -8.982 1.00 0.00 47 GLU A C 20
ATOM 34077 O O . GLU A 1 47 ? -6.677 23.687 -9.624 1.00 0.00 47 GLU A O 20
ATOM 34089 N N . GLU A 1 48 ? -6.900 21.440 -9.499 1.00 0.00 48 GLU A N 20
ATOM 34090 C CA . GLU A 1 48 ? -6.644 21.224 -10.912 1.00 0.00 48 GLU A CA 20
ATOM 34091 C C . GLU A 1 48 ? -7.674 20.256 -11.497 1.00 0.00 48 GLU A C 20
ATOM 34092 O O . GLU A 1 48 ? -8.335 19.526 -10.759 1.00 0.00 48 GLU A O 20
ATOM 34104 N N . PRO A 1 49 ? -7.782 20.281 -12.852 1.00 0.00 49 PRO A N 20
ATOM 34105 C CA . PRO A 1 49 ? -8.721 19.414 -13.545 1.00 0.00 49 PRO A CA 20
ATOM 34106 C C . PRO A 1 49 ? -8.214 17.971 -13.577 1.00 0.00 49 PRO A C 20
ATOM 34107 O O . PRO A 1 49 ? -8.861 17.094 -14.147 1.00 0.00 49 PRO A O 20
ATOM 34118 N N . ALA A 1 50 ? -7.059 17.769 -12.959 1.00 0.00 50 ALA A N 20
ATOM 34119 C CA . ALA A 1 50 ? -6.458 16.448 -12.910 1.00 0.00 50 ALA A CA 20
ATOM 34120 C C . ALA A 1 50 ? -6.221 15.947 -14.336 1.00 0.00 50 ALA A C 20
ATOM 34121 O O . ALA A 1 50 ? -7.067 15.258 -14.904 1.00 0.00 50 ALA A O 20
ATOM 34128 N N . GLY A 1 51 ? -5.066 16.312 -14.873 1.00 0.00 51 GLY A N 20
ATOM 34129 C CA . GLY A 1 51 ? -4.707 15.909 -16.222 1.00 0.00 51 GLY A CA 20
ATOM 34130 C C . GLY A 1 51 ? -4.432 14.405 -16.289 1.00 0.00 51 GLY A C 20
ATOM 34131 O O . GLY A 1 51 ? -4.955 13.713 -17.162 1.00 0.00 51 GLY A O 20
ATOM 34135 N N . ARG A 1 52 ? -3.612 13.943 -15.356 1.00 0.00 52 ARG A N 20
ATOM 34136 C CA . ARG A 1 52 ? -3.261 12.535 -15.299 1.00 0.00 52 ARG A CA 20
ATOM 34137 C C . ARG A 1 52 ? -4.099 11.822 -14.235 1.00 0.00 52 ARG A C 20
ATOM 34138 O O . ARG A 1 52 ? -4.709 10.790 -14.509 1.00 0.00 52 ARG A O 20
ATOM 34159 N N . GLU A 1 53 ? -4.102 12.401 -13.044 1.00 0.00 53 GLU A N 20
ATOM 34160 C CA . GLU A 1 53 ? -4.855 11.834 -11.938 1.00 0.00 53 GLU A CA 20
ATOM 34161 C C . GLU A 1 53 ? -6.289 11.529 -12.373 1.00 0.00 53 GLU A C 20
ATOM 34162 O O . GLU A 1 53 ? -7.040 12.436 -12.730 1.00 0.00 53 GLU A O 20
ATOM 34174 N N . ASP A 1 54 ? -6.628 10.249 -12.330 1.00 0.00 54 ASP A N 20
ATOM 34175 C CA . ASP A 1 54 ? -7.959 9.813 -12.716 1.00 0.00 54 ASP A CA 20
ATOM 34176 C C . ASP A 1 54 ? -8.209 8.407 -12.168 1.00 0.00 54 ASP A C 20
ATOM 34177 O O . ASP A 1 54 ? -7.903 7.416 -12.828 1.00 0.00 54 ASP A O 20
ATOM 34186 N N . SER A 1 55 ? -8.764 8.365 -10.965 1.00 0.00 55 SER A N 20
ATOM 34187 C CA . SER A 1 55 ? -9.059 7.096 -10.321 1.00 0.00 55 SER A CA 20
ATOM 34188 C C . SER A 1 55 ? -7.759 6.344 -10.027 1.00 0.00 55 SER A C 20
ATOM 34189 O O . SER A 1 55 ? -6.933 6.154 -10.919 1.00 0.00 55 SER A O 20
ATOM 34197 N N . LEU A 1 56 ? -7.619 5.936 -8.774 1.00 0.00 56 LEU A N 20
ATOM 34198 C CA . LEU A 1 56 ? -6.434 5.209 -8.352 1.00 0.00 56 LEU A CA 20
ATOM 34199 C C . LEU A 1 56 ? -6.811 3.756 -8.059 1.00 0.00 56 LEU A C 20
ATOM 34200 O O . LEU A 1 56 ? -7.840 3.490 -7.440 1.00 0.00 56 LEU A O 20
ATOM 34216 N N . ILE A 1 57 ? -5.957 2.852 -8.517 1.00 0.00 57 ILE A N 20
ATOM 34217 C CA . ILE A 1 57 ? -6.187 1.433 -8.311 1.00 0.00 57 ILE A CA 20
ATOM 34218 C C . ILE A 1 57 ? -5.047 0.851 -7.473 1.00 0.00 57 ILE A C 20
ATOM 34219 O O . ILE A 1 57 ? -3.884 1.201 -7.672 1.00 0.00 57 ILE A O 20
ATOM 34235 N N . LEU A 1 58 ? -5.419 -0.026 -6.552 1.00 0.00 58 LEU A N 20
ATOM 34236 C CA . LEU A 1 58 ? -4.442 -0.659 -5.683 1.00 0.00 58 LEU A CA 20
ATOM 34237 C C . LEU A 1 58 ? -3.929 -1.939 -6.346 1.00 0.00 58 LEU A C 20
ATOM 34238 O O . LEU A 1 58 ? -4.619 -2.534 -7.172 1.00 0.00 58 LEU A O 20
ATOM 34254 N N . VAL A 1 59 ? -2.722 -2.325 -5.958 1.00 0.00 59 VAL A N 20
ATOM 34255 C CA . VAL A 1 59 ? -2.109 -3.524 -6.505 1.00 0.00 59 VAL A CA 20
ATOM 34256 C C . VAL A 1 59 ? -1.083 -4.066 -5.508 1.00 0.00 59 VAL A C 20
ATOM 34257 O O . VAL A 1 59 ? -0.261 -3.314 -4.987 1.00 0.00 59 VAL A O 20
ATOM 34270 N N . ALA A 1 60 ? -1.163 -5.368 -5.274 1.00 0.00 60 ALA A N 20
ATOM 34271 C CA . ALA A 1 60 ? -0.251 -6.019 -4.349 1.00 0.00 60 ALA A CA 20
ATOM 34272 C C . ALA A 1 60 ? 0.918 -6.622 -5.131 1.00 0.00 60 ALA A C 20
ATOM 34273 O O . ALA A 1 60 ? 0.715 -7.454 -6.015 1.00 0.00 60 ALA A O 20
ATOM 34280 N N . VAL A 1 61 ? 2.115 -6.178 -4.779 1.00 0.00 61 VAL A N 20
ATOM 34281 C CA . VAL A 1 61 ? 3.316 -6.663 -5.437 1.00 0.00 61 VAL A CA 20
ATOM 34282 C C . VAL A 1 61 ? 4.209 -7.361 -4.410 1.00 0.00 61 VAL A C 20
ATOM 34283 O O . VAL A 1 61 ? 4.421 -6.845 -3.313 1.00 0.00 61 VAL A O 20
ATOM 34296 N N . SER A 1 62 ? 4.710 -8.524 -4.800 1.00 0.00 62 SER A N 20
ATOM 34297 C CA . SER A 1 62 ? 5.575 -9.298 -3.927 1.00 0.00 62 SER A CA 20
ATOM 34298 C C . SER A 1 62 ? 7.029 -9.173 -4.386 1.00 0.00 62 SER A C 20
ATOM 34299 O O . SER A 1 62 ? 7.296 -8.720 -5.498 1.00 0.00 62 SER A O 20
ATOM 34307 N N . SER A 1 63 ? 7.932 -9.582 -3.506 1.00 0.00 63 SER A N 20
ATOM 34308 C CA . SER A 1 63 ? 9.352 -9.521 -3.808 1.00 0.00 63 SER A CA 20
ATOM 34309 C C . SER A 1 63 ? 9.705 -10.560 -4.874 1.00 0.00 63 SER A C 20
ATOM 34310 O O . SER A 1 63 ? 10.428 -11.516 -4.599 1.00 0.00 63 SER A O 20
ATOM 34318 N N . SER A 1 64 ? 9.179 -10.336 -6.069 1.00 0.00 64 SER A N 20
ATOM 34319 C CA . SER A 1 64 ? 9.430 -11.240 -7.178 1.00 0.00 64 SER A CA 20
ATOM 34320 C C . SER A 1 64 ? 8.844 -10.662 -8.468 1.00 0.00 64 SER A C 20
ATOM 34321 O O . SER A 1 64 ? 9.452 -10.768 -9.532 1.00 0.00 64 SER A O 20
ATOM 34329 N N . GLY A 1 65 ? 7.670 -10.063 -8.331 1.00 0.00 65 GLY A N 20
ATOM 34330 C CA . GLY A 1 65 ? 6.995 -9.468 -9.472 1.00 0.00 65 GLY A CA 20
ATOM 34331 C C . GLY A 1 65 ? 5.597 -10.062 -9.653 1.00 0.00 65 GLY A C 20
ATOM 34332 O O . GLY A 1 65 ? 5.163 -10.305 -10.777 1.00 0.00 65 GLY A O 20
ATOM 34336 N N . GLU A 1 66 ? 4.931 -10.278 -8.528 1.00 0.00 66 GLU A N 20
ATOM 34337 C CA . GLU A 1 66 ? 3.590 -10.838 -8.548 1.00 0.00 66 GLU A CA 20
ATOM 34338 C C . GLU A 1 66 ? 2.559 -9.760 -8.209 1.00 0.00 66 GLU A C 20
ATOM 34339 O O . GLU A 1 66 ? 2.310 -9.481 -7.037 1.00 0.00 66 GLU A O 20
ATOM 34351 N N . LYS A 1 67 ? 1.987 -9.184 -9.256 1.00 0.00 67 LYS A N 20
ATOM 34352 C CA . LYS A 1 67 ? 0.988 -8.143 -9.083 1.00 0.00 67 LYS A CA 20
ATOM 34353 C C . LYS A 1 67 ? -0.397 -8.784 -8.971 1.00 0.00 67 LYS A C 20
ATOM 34354 O O . LYS A 1 67 ? -0.714 -9.717 -9.707 1.00 0.00 67 LYS A O 20
ATOM 34373 N N . VAL A 1 68 ? -1.184 -8.257 -8.045 1.00 0.00 68 VAL A N 20
ATOM 34374 C CA . VAL A 1 68 ? -2.528 -8.766 -7.828 1.00 0.00 68 VAL A CA 20
ATOM 34375 C C . VAL A 1 68 ? -3.503 -7.592 -7.726 1.00 0.00 68 VAL A C 20
ATOM 34376 O O . VAL A 1 68 ? -3.752 -7.079 -6.636 1.00 0.00 68 VAL A O 20
ATOM 34389 N N . LEU A 1 69 ? -4.030 -7.201 -8.877 1.00 0.00 69 LEU A N 20
ATOM 34390 C CA . LEU A 1 69 ? -4.973 -6.096 -8.932 1.00 0.00 69 LEU A CA 20
ATOM 34391 C C . LEU A 1 69 ? -6.054 -6.302 -7.869 1.00 0.00 69 LEU A C 20
ATOM 34392 O O . LEU A 1 69 ? -6.857 -7.228 -7.967 1.00 0.00 69 LEU A O 20
ATOM 34408 N N . LEU A 1 70 ? -6.040 -5.422 -6.879 1.00 0.00 70 LEU A N 20
ATOM 34409 C CA . LEU A 1 70 ? -7.010 -5.495 -5.799 1.00 0.00 70 LEU A CA 20
ATOM 34410 C C . LEU A 1 70 ? -8.261 -4.707 -6.189 1.00 0.00 70 LEU A C 20
ATOM 34411 O O . LEU A 1 70 ? -8.310 -4.103 -7.259 1.00 0.00 70 LEU A O 20
ATOM 34427 N N . GLN A 1 71 ? -9.242 -4.737 -5.299 1.00 0.00 71 GLN A N 20
ATOM 34428 C CA . GLN A 1 71 ? -10.491 -4.033 -5.537 1.00 0.00 71 GLN A CA 20
ATOM 34429 C C . GLN A 1 71 ? -10.908 -3.256 -4.287 1.00 0.00 71 GLN A C 20
ATOM 34430 O O . GLN A 1 71 ? -10.510 -3.601 -3.175 1.00 0.00 71 GLN A O 20
ATOM 34444 N N . PRO A 1 72 ? -11.726 -2.193 -4.516 1.00 0.00 72 PRO A N 20
ATOM 34445 C CA . PRO A 1 72 ? -12.201 -1.364 -3.422 1.00 0.00 72 PRO A CA 20
ATOM 34446 C C . PRO A 1 72 ? -13.296 -2.080 -2.628 1.00 0.00 72 PRO A C 20
ATOM 34447 O O . PRO A 1 72 ? -13.826 -1.532 -1.663 1.00 0.00 72 PRO A O 20
ATOM 34458 N N . THR A 1 73 ? -13.602 -3.293 -3.064 1.00 0.00 73 THR A N 20
ATOM 34459 C CA . THR A 1 73 ? -14.624 -4.089 -2.406 1.00 0.00 73 THR A CA 20
ATOM 34460 C C . THR A 1 73 ? -14.022 -5.384 -1.860 1.00 0.00 73 THR A C 20
ATOM 34461 O O . THR A 1 73 ? -14.613 -6.454 -1.997 1.00 0.00 73 THR A O 20
ATOM 34472 N N . GLU A 1 74 ? -12.853 -5.246 -1.252 1.00 0.00 74 GLU A N 20
ATOM 34473 C CA . GLU A 1 74 ? -12.164 -6.392 -0.684 1.00 0.00 74 GLU A CA 20
ATOM 34474 C C . GLU A 1 74 ? -12.674 -6.671 0.731 1.00 0.00 74 GLU A C 20
ATOM 34475 O O . GLU A 1 74 ? -13.578 -5.991 1.214 1.00 0.00 74 GLU A O 20
ATOM 34487 N N . ASP A 1 75 ? -12.072 -7.672 1.356 1.00 0.00 75 ASP A N 20
ATOM 34488 C CA . ASP A 1 75 ? -12.454 -8.049 2.706 1.00 0.00 75 ASP A CA 20
ATOM 34489 C C . ASP A 1 75 ? -11.206 -8.093 3.591 1.00 0.00 75 ASP A C 20
ATOM 34490 O O . ASP A 1 75 ? -11.006 -7.219 4.433 1.00 0.00 75 ASP A O 20
ATOM 34499 N N . CYS A 1 76 ? -10.400 -9.121 3.370 1.00 0.00 76 CYS A N 20
ATOM 34500 C CA . CYS A 1 76 ? -9.177 -9.291 4.137 1.00 0.00 76 CYS A CA 20
ATOM 34501 C C . CYS A 1 76 ? -7.993 -8.917 3.243 1.00 0.00 76 CYS A C 20
ATOM 34502 O O . CYS A 1 76 ? -7.494 -9.749 2.487 1.00 0.00 76 CYS A O 20
ATOM 34510 N N . VAL A 1 77 ? -7.578 -7.664 3.358 1.00 0.00 77 VAL A N 20
ATOM 34511 C CA . VAL A 1 77 ? -6.463 -7.169 2.570 1.00 0.00 77 VAL A CA 20
ATOM 34512 C C . VAL A 1 77 ? -5.176 -7.280 3.390 1.00 0.00 77 VAL A C 20
ATOM 34513 O O . VAL A 1 77 ? -4.307 -8.094 3.081 1.00 0.00 77 VAL A O 20
ATOM 34526 N N . PHE A 1 78 ? -5.094 -6.449 4.419 1.00 0.00 78 PHE A N 20
ATOM 34527 C CA . PHE A 1 78 ? -3.928 -6.443 5.285 1.00 0.00 78 PHE A CA 20
ATOM 34528 C C . PHE A 1 78 ? -3.522 -7.868 5.667 1.00 0.00 78 PHE A C 20
ATOM 34529 O O . PHE A 1 78 ? -2.361 -8.121 5.988 1.00 0.00 78 PHE A O 20
ATOM 34546 N N . THR A 1 79 ? -4.499 -8.761 5.621 1.00 0.00 79 THR A N 20
ATOM 34547 C CA . THR A 1 79 ? -4.258 -10.153 5.958 1.00 0.00 79 THR A CA 20
ATOM 34548 C C . THR A 1 79 ? -3.832 -10.937 4.715 1.00 0.00 79 THR A C 20
ATOM 34549 O O . THR A 1 79 ? -2.796 -11.599 4.718 1.00 0.00 79 THR A O 20
ATOM 34560 N N . ALA A 1 80 ? -4.655 -10.836 3.681 1.00 0.00 80 ALA A N 20
ATOM 34561 C CA . ALA A 1 80 ? -4.377 -11.527 2.433 1.00 0.00 80 ALA A CA 20
ATOM 34562 C C . ALA A 1 80 ? -2.933 -11.247 2.011 1.00 0.00 80 ALA A C 20
ATOM 34563 O O . ALA A 1 80 ? -2.186 -12.170 1.691 1.00 0.00 80 ALA A O 20
ATOM 34570 N N . LEU A 1 81 ? -2.585 -9.968 2.023 1.00 0.00 81 LEU A N 20
ATOM 34571 C CA . LEU A 1 81 ? -1.244 -9.555 1.645 1.00 0.00 81 LEU A CA 20
ATOM 34572 C C . LEU A 1 81 ? -0.223 -10.473 2.319 1.00 0.00 81 LEU A C 20
ATOM 34573 O O . LEU A 1 81 ? -0.313 -10.734 3.517 1.00 0.00 81 LEU A O 20
ATOM 34589 N N . GLY A 1 82 ? 0.726 -10.938 1.519 1.00 0.00 82 GLY A N 20
ATOM 34590 C CA . GLY A 1 82 ? 1.764 -11.821 2.023 1.00 0.00 82 GLY A CA 20
ATOM 34591 C C . GLY A 1 82 ? 2.654 -11.099 3.037 1.00 0.00 82 GLY A C 20
ATOM 34592 O O . GLY A 1 82 ? 2.216 -10.152 3.689 1.00 0.00 82 GLY A O 20
ATOM 34596 N N . ILE A 1 83 ? 3.886 -11.574 3.138 1.00 0.00 83 ILE A N 20
ATOM 34597 C CA . ILE A 1 83 ? 4.842 -10.985 4.061 1.00 0.00 83 ILE A CA 20
ATOM 34598 C C . ILE A 1 83 ? 5.640 -9.899 3.338 1.00 0.00 83 ILE A C 20
ATOM 34599 O O . ILE A 1 83 ? 5.652 -8.745 3.764 1.00 0.00 83 ILE A O 20
ATOM 34615 N N . ASN A 1 84 ? 6.288 -10.306 2.257 1.00 0.00 84 ASN A N 20
ATOM 34616 C CA . ASN A 1 84 ? 7.088 -9.382 1.471 1.00 0.00 84 ASN A CA 20
ATOM 34617 C C . ASN A 1 84 ? 6.272 -8.904 0.268 1.00 0.00 84 ASN A C 20
ATOM 34618 O O . ASN A 1 84 ? 6.658 -9.130 -0.878 1.00 0.00 84 ASN A O 20
ATOM 34629 N N . SER A 1 85 ? 5.158 -8.252 0.570 1.00 0.00 85 SER A N 20
ATOM 34630 C CA . SER A 1 85 ? 4.284 -7.741 -0.472 1.00 0.00 85 SER A CA 20
ATOM 34631 C C . SER A 1 85 ? 3.944 -6.275 -0.196 1.00 0.00 85 SER A C 20
ATOM 34632 O O . SER A 1 85 ? 3.413 -5.946 0.863 1.00 0.00 85 SER A O 20
ATOM 34640 N N . HIS A 1 86 ? 4.264 -5.433 -1.169 1.00 0.00 86 HIS A N 20
ATOM 34641 C CA . HIS A 1 86 ? 3.999 -4.010 -1.044 1.00 0.00 86 HIS A CA 20
ATOM 34642 C C . HIS A 1 86 ? 2.771 -3.642 -1.880 1.00 0.00 86 HIS A C 20
ATOM 34643 O O . HIS A 1 86 ? 2.615 -4.117 -3.004 1.00 0.00 86 HIS A O 20
ATOM 34657 N N . LEU A 1 87 ? 1.931 -2.798 -1.299 1.00 0.00 87 LEU A N 20
ATOM 34658 C CA . LEU A 1 87 ? 0.722 -2.361 -1.976 1.00 0.00 87 LEU A CA 20
ATOM 34659 C C . LEU A 1 87 ? 1.035 -1.124 -2.820 1.00 0.00 87 LEU A C 20
ATOM 34660 O O . LEU A 1 87 ? 1.566 -0.138 -2.311 1.00 0.00 87 LEU A O 20
ATOM 34676 N N . PHE A 1 88 ? 0.692 -1.216 -4.097 1.00 0.00 88 PHE A N 20
ATOM 34677 C CA . PHE A 1 88 ? 0.930 -0.117 -5.017 1.00 0.00 88 PHE A CA 20
ATOM 34678 C C . PHE A 1 88 ? -0.390 0.470 -5.522 1.00 0.00 88 PHE A C 20
ATOM 34679 O O . PHE A 1 88 ? -1.183 -0.228 -6.151 1.00 0.00 88 PHE A O 20
ATOM 34696 N N . ALA A 1 89 ? -0.583 1.748 -5.229 1.00 0.00 89 ALA A N 20
ATOM 34697 C CA . ALA A 1 89 ? -1.792 2.437 -5.646 1.00 0.00 89 ALA A CA 20
ATOM 34698 C C . ALA A 1 89 ? -1.435 3.503 -6.683 1.00 0.00 89 ALA A C 20
ATOM 34699 O O . ALA A 1 89 ? -0.753 4.477 -6.367 1.00 0.00 89 ALA A O 20
ATOM 34706 N N . CYS A 1 90 ? -1.911 3.283 -7.899 1.00 0.00 90 CYS A N 20
ATOM 34707 C CA . CYS A 1 90 ? -1.650 4.213 -8.985 1.00 0.00 90 CYS A CA 20
ATOM 34708 C C . CYS A 1 90 ? -2.654 3.936 -10.106 1.00 0.00 90 CYS A C 20
ATOM 34709 O O . CYS A 1 90 ? -3.453 3.006 -10.013 1.00 0.00 90 CYS A O 20
ATOM 34717 N N . THR A 1 91 ? -2.580 4.762 -11.140 1.00 0.00 91 THR A N 20
ATOM 34718 C CA . THR A 1 91 ? -3.473 4.618 -12.277 1.00 0.00 91 THR A CA 20
ATOM 34719 C C . THR A 1 91 ? -3.360 3.212 -12.869 1.00 0.00 91 THR A C 20
ATOM 34720 O O . THR A 1 91 ? -2.527 2.417 -12.436 1.00 0.00 91 THR A O 20
ATOM 34731 N N . ARG A 1 92 ? -4.209 2.948 -13.851 1.00 0.00 92 ARG A N 20
ATOM 34732 C CA . ARG A 1 92 ? -4.215 1.651 -14.507 1.00 0.00 92 ARG A CA 20
ATOM 34733 C C . ARG A 1 92 ? -3.067 1.561 -15.514 1.00 0.00 92 ARG A C 20
ATOM 34734 O O . ARG A 1 92 ? -2.505 0.487 -15.725 1.00 0.00 92 ARG A O 20
ATOM 34755 N N . ASP A 1 93 ? -2.753 2.702 -16.110 1.00 0.00 93 ASP A N 20
ATOM 34756 C CA . ASP A 1 93 ? -1.682 2.765 -17.089 1.00 0.00 93 ASP A CA 20
ATOM 34757 C C . ASP A 1 93 ? -0.334 2.759 -16.366 1.00 0.00 93 ASP A C 20
ATOM 34758 O O . ASP A 1 93 ? 0.717 2.800 -17.004 1.00 0.00 93 ASP A O 20
ATOM 34767 N N . SER A 1 94 ? -0.408 2.708 -15.044 1.00 0.00 94 SER A N 20
ATOM 34768 C CA . SER A 1 94 ? 0.794 2.696 -14.227 1.00 0.00 94 SER A CA 20
ATOM 34769 C C . SER A 1 94 ? 0.905 1.367 -13.479 1.00 0.00 94 SER A C 20
ATOM 34770 O O . SER A 1 94 ? 1.872 1.137 -12.754 1.00 0.00 94 SER A O 20
ATOM 34778 N N . TYR A 1 95 ? -0.099 0.526 -13.679 1.00 0.00 95 TYR A N 20
ATOM 34779 C CA . TYR A 1 95 ? -0.127 -0.775 -13.032 1.00 0.00 95 TYR A CA 20
ATOM 34780 C C . TYR A 1 95 ? 1.031 -1.652 -13.514 1.00 0.00 95 TYR A C 20
ATOM 34781 O O . TYR A 1 95 ? 1.615 -2.400 -12.732 1.00 0.00 95 TYR A O 20
ATOM 34799 N N . GLU A 1 96 ? 1.327 -1.531 -14.800 1.00 0.00 96 GLU A N 20
ATOM 34800 C CA . GLU A 1 96 ? 2.404 -2.303 -15.395 1.00 0.00 96 GLU A CA 20
ATOM 34801 C C . GLU A 1 96 ? 3.755 -1.654 -15.089 1.00 0.00 96 GLU A C 20
ATOM 34802 O O . GLU A 1 96 ? 4.802 -2.269 -15.284 1.00 0.00 96 GLU A O 20
ATOM 34814 N N . ALA A 1 97 ? 3.688 -0.419 -14.614 1.00 0.00 97 ALA A N 20
ATOM 34815 C CA . ALA A 1 97 ? 4.893 0.321 -14.279 1.00 0.00 97 ALA A CA 20
ATOM 34816 C C . ALA A 1 97 ? 5.278 0.029 -12.827 1.00 0.00 97 ALA A C 20
ATOM 34817 O O . ALA A 1 97 ? 6.311 0.495 -12.349 1.00 0.00 97 ALA A O 20
ATOM 34824 N N . LEU A 1 98 ? 4.425 -0.740 -12.165 1.00 0.00 98 LEU A N 20
ATOM 34825 C CA . LEU A 1 98 ? 4.663 -1.099 -10.778 1.00 0.00 98 LEU A CA 20
ATOM 34826 C C . LEU A 1 98 ? 5.857 -2.052 -10.699 1.00 0.00 98 LEU A C 20
ATOM 34827 O O . LEU A 1 98 ? 5.962 -2.988 -11.491 1.00 0.00 98 LEU A O 20
ATOM 34843 N N . VAL A 1 99 ? 6.727 -1.782 -9.737 1.00 0.00 99 VAL A N 20
ATOM 34844 C CA . VAL A 1 99 ? 7.909 -2.604 -9.545 1.00 0.00 99 VAL A CA 20
ATOM 34845 C C . VAL A 1 99 ? 8.012 -3.005 -8.072 1.00 0.00 99 VAL A C 20
ATOM 34846 O O . VAL A 1 99 ? 7.699 -2.212 -7.185 1.00 0.00 99 VAL A O 20
ATOM 34859 N N . PRO A 1 100 ? 8.465 -4.268 -7.850 1.00 0.00 100 PRO A N 20
ATOM 34860 C CA . PRO A 1 100 ? 8.613 -4.784 -6.500 1.00 0.00 100 PRO A CA 20
ATOM 34861 C C . PRO A 1 100 ? 9.845 -4.187 -5.817 1.00 0.00 100 PRO A C 20
ATOM 34862 O O . PRO A 1 100 ? 10.940 -4.206 -6.377 1.00 0.00 100 PRO A O 20
ATOM 34873 N N . LEU A 1 101 ? 9.624 -3.669 -4.618 1.00 0.00 101 LEU A N 20
ATOM 34874 C CA . LEU A 1 101 ? 10.703 -3.067 -3.852 1.00 0.00 101 LEU A CA 20
ATOM 34875 C C . LEU A 1 101 ? 11.800 -4.108 -3.619 1.00 0.00 101 LEU A C 20
ATOM 34876 O O . LEU A 1 101 ? 11.561 -5.307 -3.754 1.00 0.00 101 LEU A O 20
ATOM 34892 N N . PRO A 1 102 ? 13.009 -3.599 -3.263 1.00 0.00 102 PRO A N 20
ATOM 34893 C CA . PRO A 1 102 ? 14.143 -4.471 -3.009 1.00 0.00 102 PRO A CA 20
ATOM 34894 C C . PRO A 1 102 ? 14.003 -5.174 -1.657 1.00 0.00 102 PRO A C 20
ATOM 34895 O O . PRO A 1 102 ? 12.915 -5.212 -1.084 1.00 0.00 102 PRO A O 20
ATOM 34906 N N . GLU A 1 103 ? 15.119 -5.713 -1.188 1.00 0.00 103 GLU A N 20
ATOM 34907 C CA . GLU A 1 103 ? 15.133 -6.412 0.086 1.00 0.00 103 GLU A CA 20
ATOM 34908 C C . GLU A 1 103 ? 16.405 -6.070 0.865 1.00 0.00 103 GLU A C 20
ATOM 34909 O O . GLU A 1 103 ? 17.301 -6.903 0.995 1.00 0.00 103 GLU A O 20
ATOM 34921 N N . GLU A 1 104 ? 16.444 -4.842 1.361 1.00 0.00 104 GLU A N 20
ATOM 34922 C CA . GLU A 1 104 ? 17.591 -4.379 2.124 1.00 0.00 104 GLU A CA 20
ATOM 34923 C C . GLU A 1 104 ? 17.169 -4.014 3.548 1.00 0.00 104 GLU A C 20
ATOM 34924 O O . GLU A 1 104 ? 16.030 -4.257 3.944 1.00 0.00 104 GLU A O 20
ATOM 34936 N N . ILE A 1 105 ? 18.110 -3.436 4.281 1.00 0.00 105 ILE A N 20
ATOM 34937 C CA . ILE A 1 105 ? 17.850 -3.035 5.653 1.00 0.00 105 ILE A CA 20
ATOM 34938 C C . ILE A 1 105 ? 17.814 -1.508 5.735 1.00 0.00 105 ILE A C 20
ATOM 34939 O O . ILE A 1 105 ? 18.327 -0.922 6.687 1.00 0.00 105 ILE A O 20
ATOM 34955 N N . GLN A 1 106 ? 17.204 -0.907 4.724 1.00 0.00 106 GLN A N 20
ATOM 34956 C CA . GLN A 1 106 ? 17.094 0.541 4.670 1.00 0.00 106 GLN A CA 20
ATOM 34957 C C . GLN A 1 106 ? 15.838 0.950 3.898 1.00 0.00 106 GLN A C 20
ATOM 34958 O O . GLN A 1 106 ? 15.697 0.628 2.720 1.00 0.00 106 GLN A O 20
ATOM 34972 N N . VAL A 1 107 ? 14.958 1.654 4.594 1.00 0.00 107 VAL A N 20
ATOM 34973 C CA . VAL A 1 107 ? 13.718 2.110 3.989 1.00 0.00 107 VAL A CA 20
ATOM 34974 C C . VAL A 1 107 ? 12.928 0.902 3.481 1.00 0.00 107 VAL A C 20
ATOM 34975 O O . VAL A 1 107 ? 12.621 0.811 2.293 1.00 0.00 107 VAL A O 20
ATOM 34988 N N . SER A 1 108 ? 12.622 0.005 4.406 1.00 0.00 108 SER A N 20
ATOM 34989 C CA . SER A 1 108 ? 11.874 -1.194 4.067 1.00 0.00 108 SER A CA 20
ATOM 34990 C C . SER A 1 108 ? 11.634 -2.034 5.323 1.00 0.00 108 SER A C 20
ATOM 34991 O O . SER A 1 108 ? 12.464 -2.050 6.232 1.00 0.00 108 SER A O 20
ATOM 34999 N N . PRO A 1 109 ? 10.466 -2.729 5.335 1.00 0.00 109 PRO A N 20
ATOM 35000 C CA . PRO A 1 109 ? 10.106 -3.569 6.465 1.00 0.00 109 PRO A CA 20
ATOM 35001 C C . PRO A 1 109 ? 10.918 -4.866 6.464 1.00 0.00 109 PRO A C 20
ATOM 35002 O O . PRO A 1 109 ? 11.859 -5.014 7.243 1.00 0.00 109 PRO A O 20
ATOM 35013 N N . GLY A 1 110 ? 10.525 -5.773 5.582 1.00 0.00 110 GLY A N 20
ATOM 35014 C CA . GLY A 1 110 ? 11.204 -7.052 5.469 1.00 0.00 110 GLY A CA 20
ATOM 35015 C C . GLY A 1 110 ? 11.180 -7.804 6.802 1.00 0.00 110 GLY A C 20
ATOM 35016 O O . GLY A 1 110 ? 10.199 -8.472 7.124 1.00 0.00 110 GLY A O 20
ATOM 35020 N N . ASP A 1 111 ? 12.272 -7.670 7.540 1.00 0.00 111 ASP A N 20
ATOM 35021 C CA . ASP A 1 111 ? 12.389 -8.329 8.830 1.00 0.00 111 ASP A CA 20
ATOM 35022 C C . ASP A 1 111 ? 12.357 -9.845 8.628 1.00 0.00 111 ASP A C 20
ATOM 35023 O O . ASP A 1 111 ? 11.301 -10.467 8.735 1.00 0.00 111 ASP A O 20
ATOM 35032 N N . THR A 1 112 ? 13.526 -10.397 8.340 1.00 0.00 112 THR A N 20
ATOM 35033 C CA . THR A 1 112 ? 13.645 -11.829 8.122 1.00 0.00 112 THR A CA 20
ATOM 35034 C C . THR A 1 112 ? 12.665 -12.287 7.041 1.00 0.00 112 THR A C 20
ATOM 35035 O O . THR A 1 112 ? 11.516 -12.611 7.337 1.00 0.00 112 THR A O 20
ATOM 35046 N N . GLU A 1 113 ? 13.154 -12.299 5.810 1.00 0.00 113 GLU A N 20
ATOM 35047 C CA . GLU A 1 113 ? 12.335 -12.713 4.683 1.00 0.00 113 GLU A CA 20
ATOM 35048 C C . GLU A 1 113 ? 13.215 -13.006 3.466 1.00 0.00 113 GLU A C 20
ATOM 35049 O O . GLU A 1 113 ? 13.796 -12.092 2.881 1.00 0.00 113 GLU A O 20
ATOM 35061 N N . ILE A 1 114 ? 13.287 -14.283 3.121 1.00 0.00 114 ILE A N 20
ATOM 35062 C CA . ILE A 1 114 ? 14.087 -14.708 1.985 1.00 0.00 114 ILE A CA 20
ATOM 35063 C C . ILE A 1 114 ? 15.562 -14.421 2.270 1.00 0.00 114 ILE A C 20
ATOM 35064 O O . ILE A 1 114 ? 15.929 -13.291 2.588 1.00 0.00 114 ILE A O 20
ATOM 35080 N N . SER A 1 115 ? 16.370 -15.464 2.145 1.00 0.00 115 SER A N 20
ATOM 35081 C CA . SER A 1 115 ? 17.797 -15.339 2.385 1.00 0.00 115 SER A CA 20
ATOM 35082 C C . SER A 1 115 ? 18.439 -14.484 1.290 1.00 0.00 115 SER A C 20
ATOM 35083 O O . SER A 1 115 ? 19.230 -13.588 1.581 1.00 0.00 115 SER A O 20
ATOM 35091 N N . GLY A 1 116 ? 18.074 -14.791 0.054 1.00 0.00 116 GLY A N 20
ATOM 35092 C CA . GLY A 1 116 ? 18.604 -14.062 -1.085 1.00 0.00 116 GLY A CA 20
ATOM 35093 C C . GLY A 1 116 ? 19.482 -14.965 -1.954 1.00 0.00 116 GLY A C 20
ATOM 35094 O O . GLY A 1 116 ? 20.685 -15.076 -1.723 1.00 0.00 116 GLY A O 20
ATOM 35098 N N . PRO A 1 117 ? 18.829 -15.605 -2.961 1.00 0.00 117 PRO A N 20
ATOM 35099 C CA . PRO A 1 117 ? 19.537 -16.495 -3.866 1.00 0.00 117 PRO A CA 20
ATOM 35100 C C . PRO A 1 117 ? 20.379 -15.702 -4.868 1.00 0.00 117 PRO A C 20
ATOM 35101 O O . PRO A 1 117 ? 20.167 -15.798 -6.075 1.00 0.00 117 PRO A O 20
ATOM 35112 N N . SER A 1 118 ? 21.317 -14.937 -4.329 1.00 0.00 118 SER A N 20
ATOM 35113 C CA . SER A 1 118 ? 22.192 -14.128 -5.161 1.00 0.00 118 SER A CA 20
ATOM 35114 C C . SER A 1 118 ? 21.359 -13.246 -6.093 1.00 0.00 118 SER A C 20
ATOM 35115 O O . SER A 1 118 ? 20.135 -13.365 -6.137 1.00 0.00 118 SER A O 20
ATOM 35123 N N . SER A 1 119 ? 22.056 -12.380 -6.815 1.00 0.00 119 SER A N 20
ATOM 35124 C CA . SER A 1 119 ? 21.396 -11.478 -7.744 1.00 0.00 119 SER A CA 20
ATOM 35125 C C . SER A 1 119 ? 22.431 -10.590 -8.436 1.00 0.00 119 SER A C 20
ATOM 35126 O O . SER A 1 119 ? 22.725 -10.776 -9.616 1.00 0.00 119 SER A O 20
ATOM 35134 N N . GLY A 1 120 ? 22.957 -9.643 -7.672 1.00 0.00 120 GLY A N 20
ATOM 35135 C CA . GLY A 1 120 ? 23.954 -8.726 -8.197 1.00 0.00 120 GLY A CA 20
ATOM 35136 C C . GLY A 1 120 ? 24.965 -8.338 -7.116 1.00 0.00 120 GLY A C 20
ATOM 35137 O O . GLY A 1 120 ? 25.420 -7.196 -7.068 1.00 0.00 120 GLY A O 20
#

Secondary structure (DSSP, 8-state):
----SS---EEE-EE-TTS----EEE-TT--HHHHHHHHHHHSTT-SSTTS--S--EEEEEETT---EE--TT-S-HHHHS-SSEEEEEE-TTTTTT------SSSS-SS------S---

CATH classification: 3.10.20.90

Nearest PDB structures (foldseek):
  2dhz-assembly1_A  TM=7.917E-01  e=1.188E-18  Homo sapiens
  4mgk-assembly1_E  TM=8.958E-01  e=2.495E-08  Mus musculus
  4mgz-assembly1_E  TM=8.930E-01  e=3.814E-08  Mus musculus
  4f7z-assembly1_A  TM=8.275E-01  e=6.582E-08  Mus musculus
  4l2y-assembly1_A  TM=6.727E-01  e=2.512E-03  Homo sapiens

Organism: Homo sapiens (NCBI:txid9606)